Protein AF-0000000084951078 (afdb_homodimer)

Secondary structure (DSSP, 8-state):
-TTHHHHHHHHHHHHHHHHHHTT-------EEE-EEEE-HHHH---S---EEEE-TTS-EEEEEBTEEEEE-SS-EEEE--TT-PPB-EEEEETTEEEEEEBTEEEEEEEETTEEEEEESHHHHT-S-TT---B--EEEEETTEEEEE-SSEEEEE-SS-EEEEE-SS-EEEEEEETTEEEEEESSS-EEEEETTEEEE-GGGGGGTT--EEEEEEETTEEEEEESSS-EEEEETTEEEE--STHHHHHHHH-EEEEEEETTTEEEEEESSS-EEEEETTTTEEEEE-TTTT-S-S-EEEEEE-TT--EEEEESS-EEEE-TT-SEEEEE-SSSSS-BEEEEEE-SSEEEEEESSEEEEEETTEEEEEEEEES-EEEEEEETTEEEEEETTEEEEEETTEEEEEE--S---EEEE-SSSS-EEEEETTEEEEES-TT-TT-EEE--S--S-EEEEEEEETTEEEEEESSB-EEEEEE-TTS-EEEEEEHHHHTT-S--BT-EEEEETTEEEEEETTEEEEEETTTTEEEE-HHHHHHSTT-SEEEE-SSSEEEEEETTEEEEEEEETTEEEE----GGGTTTT--TT---EEEETTEEEEEEBTEEEEEE--------PPPEEEEEETTEEE-TTEEE-TT--EEEEEE-S--STTPPPEEEEETT--SPEE-STTEEEE-SPPSEEEEEEEEEE-SS-EEEEEEEEEEEPPPGGGSHHHHHHHHHHHHHHHHHHHHHHHHHHHHHHHHHHHHHHHHHHHHHHHHHHHHHHHHHHHHHHHHHHHHHHHHHHHHHHHHHHHHHHHHHHHHHHHHHH---HHHHHHHHHHHHHHHT-THHHHHHHHHHHHHHTHHHHHHHHHH-TT--HHHHHHHHHHHTT--HHHHHHHHT--HHHHHHHHHHHHHHTT--TTS-HHHHHHH-/--HHHHHHHHHHHHHHHHHHHTT-------EEE-EEEE-HHHH---S---EEEE-TTS-EEEEEBTEEEEE-SS-EEEE--TT-PPB-EEEEETTEEEEEEBTEEEEEEEETTEEEEEESHHHHT-S-TT---B--EEEEETTEEEEE-SSEEEEE-SS-EEEEE-SS-EEEEEEETTEEEEEESSS-EEEEETTEEEE-GGGGGGTT--EEEEEEETTEEEEEESSS-EEEEETTEEEE--STHHHHHHHH-EEEEEEETTTEEEEEESSS-EEEEETTTTEEEEE-TTTT-S-S-EEEEEE-TT--EEEEESS-EEEE-TT-SEEEEE-SSSSS-BEEEEEE-SSEEEEEESSEEEEEETTEEEEEEEEES-EEEEEEETTEEEEEETTEEEEEETTEEEEEE--S---EEEE-SSSS-EEEEETTEEEEES-TT-TT-EEE--S--S-EEEEEEEETTEEEEEESSB-EEEEEE-TTS-EEEEEEHHHHTT-S--BS-EEEEETTEEEEEETTEEEEEETTTTEEEE-HHHHHHSTT-SEEEE-SSSEEEEEETTEEEEEEEETTEEEE----GGGTTTT--TT---EEEETTEEEEEEBTEEEEEE--------PPPEEEEEETTEEE-TTEEE-TT--EEEEEE-S--STTPPPEEEEETT--SPEE-STTEEEE-SPPSEEEEEEEEEE-SS-EEEEEEEEEEEPPPGGGSHHHHHHHHHHHHHHHHHHHHHHHHHHHHHHHHHHHHHHHHHHHHHHHHHHHHHHHHHHHHHHHHHHHHHHHHHHHHHHHHHHHHHHHHHHHHHHHHHH--SHHHHHHHHHHHHHHHH-THHHHHHHHHHHHHHTHHHHHHHHHH-TT--HHHHHHHHHHHTT--HHHHHHHHT--HHHHHHHHHHHHHHTT--TTS-HHHHHHT-

Radius of gyration: 72.0 Å; Cα contacts (8 Å, |Δi|>4): 3798; chains: 2; bounding box: 103×241×131 Å

Organism: Flavobacterium frigoris (strain PS1) (NCBI:txid1086011)

InterPro domains:
  IPR015943 WD40/YVTN repeat-like-containing domain superfamily [G3DSA:2.130.10.10] (25-245)
  IPR015943 WD40/YVTN repeat-like-containing domain superfamily [G3DSA:2.130.10.10] (253-424)
  IPR016032 Signal transduction response regulator, C-terminal effector [SSF46894] (855-909)
  IPR036388 Winged helix-like DNA-binding domain superfamily [G3DSA:1.10.10.10] (855-920)

Nearest PDB structures (foldseek):
  6fg9-assembly1_A  TM=2.231E-01  e=1.744E-12  Mus musculus
  6fg9-assembly1_B  TM=1.990E-01  e=1.354E-12  Mus musculus
  6lqt-assembly1_A5  TM=3.957E-01  e=2.894E-05  Saccharomyces cerevisiae S288C
  7d5s-assembly1_A5  TM=4.089E-01  e=2.246E-05  Saccharomyces cerevisiae S288C
  6zqb-assembly1_UE  TM=2.862E-01  e=5.716E-06  Saccharomyces cerevisiae S288C

Foldseek 3Di:
DVVVVVVVVVVVVVVVVVVVVVPPVPPQQDWFFDKDWFFCVQQVAAFFWQEWDAEPLLWIWTQGFLWIWIGQLFHIDTDGDPVSFGWQEWDYDHQWIWTWGWQWIFIWHDDQNDIDTDTPCVVQVPDDPPDGWTFNYWDDAPQWIWTDTQFWIWIHNPNDTDIQGHPAGFQDWDQDPSWIWTQGQAQGIWTDDPSDTGHDPLGRVCGNWRWQDWDDDPQKIWTQTFQQFIWIDDPSHIDHDPQPCRVVSNVQGWHDWDAFPQQWIWTAGQAFAIWIARPVVRDIDGDAVQHNYVHRGFNYWDAGPLRWIWTTGSGTIMTGDPPAQKIWGFFPVCQQFFWLEWEADPFGIWTFHQQFIWDQGPSDIDHDPPGGGGWAYWDDQPQKIWTAAQQAIWIAHPNDIDGQGRAGAFHDKDAAQPDRKIWTFGQQQIKIQRHSVDSNPIDGADPGGHRWRDWYYLDPQWIWTDGQFFFIWIFGADPVNYTDDIDGQCVVQVPPQGTRKDWDDADRFIWIDGPQFIWGADPVVRHTDTDPLCCVPRGQWQDKADDDNFWIWTHHPNWIWIWGDDDSDIFTDTFDCVRAPPWDDGPSWDWYDDPQWIWITTGRTIMIGGVDDPDQDDFAKDKWKDWPRGTDDFAEEDEAQTKMKIFTRRSDNDRNDFWKWKDKDPDDDTHTQDSRIDMDGDDDFFKMKMWMWTDRRHDTDTRDMGIYGYDDDPCPDPVNVVVVVVVVVVVVVVVVVVVVVVVVVVVVVVVVVVVVVVVVVVVVVVVVVVVVVVVVVVVVVVVVVVVVVVVVVVVVVVVVVVVVLVVVLVVLVVPPPDDVVNVVVNVVSVVVSPPVPVVVVVVVVVLCVVCVVLLVVCCVLQVPADPLSSVLLSCLLVVADLVRCCVVSVHDSVVSVVSVVVSCVSNVPDPPDDSSVVSPVD/DVVVVVVVVVVVVVVVVVVVVVPPVPPQQDWFFDKDWFFCVQQVAAFFWQEWDAEPLLWIWTQGFLWIWIGQLFHIDTDGDPVSFGWQEWDYDHQWIWTWGWQWIFIWHDDQNDIDTDTPCVVQVPDDPPDGWTFNYWDDAPQWIWTDTQFWIWIHNPNDTDIQGHPAGFQDWDQDPSWIWTQGQAQGIWTDDPSDTGHDPLGRVCGNWRWQDWDDDPQKIWTQTFQQFIWIDDPSHIDHDPQPCRVVSNVQGWQDWDAFPQQWIWTAGQAFAIWIARPVVRDIDGDAVQHRYVHRGFNYWDAGPLRWIWTTGSTTIMTGDPPALKIWGFFPVCQQFFWLEWEADPFGIWTFHQQFIWDDGPSDIDHDPPGGGGWAYWDDQPQKIWTAAQQAIWIAHPNDIDGQGRAGAFHDKDAAQPARKIWTFGQQGIKIQRHSVDSNPIDGADPGGHRWRDWYYLDPQWIWTDGQFFFIWIFGADPVNYTDDIDGQCVVQVPPQGTRKDWDDADRFIWIDGPQFIWGADPVVRHTDTDPLCCVPRGQWQDKADDDNFWIWTHHPNWIWIWGDDPSDIFTDTFDCVRAPPWDDGPSWDWYDDPQWIWTTTGRTIMIGGVDDPDQDDFAKDKWKDWPRGTDDFAEEDEAQTKMKIFTRRSDNDRNDFWKWKDKDPDDDTHTQDSRIDMDGDDDFFKMKMWMWTDRRHDTHTRDMGIYGYDDDPCPDPVNVVVVVVVVVVVVVVVVVVVVVVVVVVVVVVVVVVVVVVVVVVVVVVVVVVVVVVVVVVVVVVVVVVVVVVVVVVVVVVVVVVVVLVVVLVVLVVPPPDDVVNVVVNVVSVVVVPPVPVVVVVVVVVLCVVCVVLLVVCCVVQVPADPLLSVLLSCLLVVHDLCRCCVVSVHDSVRSVVSVVVSCVSNVPDPPDDSSVVSPVD

pLDDT: mean 85.61, std 13.57, range [18.88, 98.62]

Structure (mmCIF, N/CA/C/O backbone):
data_AF-0000000084951078-model_v1
#
loop_
_entity.id
_entity.type
_entity.pdbx_description
1 polymer 'Histidine kinase'
#
loop_
_atom_site.group_PDB
_atom_site.id
_atom_site.type_symbol
_atom_site.label_atom_id
_atom_site.label_alt_id
_atom_site.label_comp_id
_atom_site.label_asym_id
_atom_site.label_entity_id
_atom_site.label_seq_id
_atom_site.pdbx_PDB_ins_code
_atom_site.Cartn_x
_atom_site.Cartn_y
_atom_site.Cartn_z
_atom_site.occupancy
_atom_site.B_iso_or_equiv
_atom_site.auth_seq_id
_atom_site.auth_comp_id
_atom_site.auth_asym_id
_atom_site.auth_atom_id
_atom_site.pdbx_PDB_model_num
ATOM 1 N N . MET A 1 1 ? -5.223 -61.75 -36.469 1 18.88 1 MET A N 1
ATOM 2 C CA . MET A 1 1 ? -5.234 -60.312 -36.719 1 18.88 1 MET A CA 1
ATOM 3 C C . MET A 1 1 ? -5.016 -59.531 -35.406 1 18.88 1 MET A C 1
ATOM 5 O O . MET A 1 1 ? -5.223 -58.312 -35.375 1 18.88 1 MET A O 1
ATOM 9 N N . LYS A 1 2 ? -4.504 -60.219 -34.406 1 28.03 2 LYS A N 1
ATOM 10 C CA . LYS A 1 2 ? -4.656 -59.875 -33 1 28.03 2 LYS A CA 1
ATOM 11 C C . LYS A 1 2 ? -3.5 -58.969 -32.531 1 28.03 2 LYS A C 1
ATOM 13 O O . LYS A 1 2 ? -3.545 -58.406 -31.438 1 28.03 2 LYS A O 1
ATOM 18 N N . THR A 1 3 ? -2.32 -58.969 -33.406 1 26.25 3 THR A N 1
ATOM 19 C CA . THR A 1 3 ? -1.092 -58.219 -33.156 1 26.25 3 THR A CA 1
ATOM 20 C C . THR A 1 3 ? -1.31 -56.719 -33.406 1 26.25 3 THR A C 1
ATOM 22 O O . THR A 1 3 ? -0.599 -55.906 -32.844 1 26.25 3 THR A O 1
ATOM 25 N N . LYS A 1 4 ? -2.211 -56.438 -34.5 1 37.88 4 LYS A N 1
ATOM 26 C CA . LYS A 1 4 ? -2.416 -55.062 -35 1 37.88 4 LYS A CA 1
ATOM 27 C C . LYS A 1 4 ? -3.242 -54.25 -34 1 37.88 4 LYS A C 1
ATOM 29 O O . LYS A 1 4 ? -3.275 -53.031 -34.062 1 37.88 4 LYS A O 1
ATOM 34 N N . LYS A 1 5 ? -4.043 -55 -33.281 1 44.34 5 LYS A N 1
ATOM 35 C CA . LYS A 1 5 ? -4.965 -54.312 -32.375 1 44.34 5 LYS A CA 1
ATOM 36 C C . LYS A 1 5 ? -4.242 -53.812 -31.125 1 44.34 5 LYS A C 1
ATOM 38 O O . LYS A 1 5 ? -4.684 -52.844 -30.5 1 44.34 5 LYS A O 1
ATOM 43 N N . LEU A 1 6 ? -3.109 -54.625 -30.797 1 39.19 6 LEU A N 1
ATOM 44 C CA . LEU A 1 6 ? -2.447 -54.281 -29.547 1 39.19 6 LEU A CA 1
ATOM 45 C C . LEU A 1 6 ? -1.555 -53.062 -29.719 1 39.19 6 LEU A C 1
ATOM 47 O O . LEU A 1 6 ? -1.467 -52.219 -28.828 1 39.19 6 LEU A O 1
ATOM 51 N N . LEU A 1 7 ? -0.936 -52.875 -30.984 1 47.84 7 LEU A N 1
ATOM 52 C CA . LEU A 1 7 ? -0.067 -51.719 -31.266 1 47.84 7 LEU A CA 1
ATOM 53 C C . LEU A 1 7 ? -0.88 -50.438 -31.406 1 47.84 7 LEU A C 1
ATOM 55 O O . LEU A 1 7 ? -0.426 -49.375 -31.016 1 47.84 7 LEU A O 1
ATOM 59 N N . ALA A 1 8 ? -2.135 -50.562 -31.969 1 53.97 8 ALA A N 1
ATOM 60 C CA . ALA A 1 8 ? -3.002 -49.375 -32.156 1 53.97 8 ALA A CA 1
ATOM 61 C C . ALA A 1 8 ? -3.504 -48.875 -30.797 1 53.97 8 ALA A C 1
ATOM 63 O O . ALA A 1 8 ? -3.633 -47.656 -30.609 1 53.97 8 ALA A O 1
ATOM 64 N N . LEU A 1 9 ? -3.646 -49.688 -29.766 1 50.69 9 LEU A N 1
ATOM 65 C CA . LEU A 1 9 ? -4.078 -49.25 -28.453 1 50.69 9 LEU A CA 1
ATOM 66 C C . LEU A 1 9 ? -2.936 -48.562 -27.703 1 50.69 9 LEU A C 1
ATOM 68 O O . LEU A 1 9 ? -3.152 -47.562 -27 1 50.69 9 LEU A O 1
ATOM 72 N N . LYS A 1 10 ? -1.678 -48.969 -28 1 53.03 10 LYS A N 1
ATOM 73 C CA . LYS A 1 10 ? -0.507 -48.375 -27.391 1 53.03 10 LYS A CA 1
ATOM 74 C C . LYS A 1 10 ? -0.274 -46.969 -27.922 1 53.03 10 LYS A C 1
ATOM 76 O O . LYS A 1 10 ? 0.024 -46.031 -27.172 1 53.03 10 LYS A O 1
ATOM 81 N N . ALA A 1 11 ? -0.562 -46.75 -29.188 1 57.31 11 ALA A N 1
ATOM 82 C CA . ALA A 1 11 ? -0.372 -45.406 -29.781 1 57.31 11 ALA A CA 1
ATOM 83 C C . ALA A 1 11 ? -1.436 -44.438 -29.281 1 57.31 11 ALA A C 1
ATOM 85 O O . ALA A 1 11 ? -1.136 -43.281 -29 1 57.31 11 ALA A O 1
ATOM 86 N N . LYS A 1 12 ? -2.654 -44.938 -29.062 1 56 12 LYS A N 1
ATOM 87 C CA . LYS A 1 12 ? -3.727 -44.062 -28.578 1 56 12 LYS A CA 1
ATOM 88 C C . LYS A 1 12 ? -3.512 -43.719 -27.109 1 56 12 LYS A C 1
ATOM 90 O O . LYS A 1 12 ? -3.748 -42.562 -26.719 1 56 12 LYS A O 1
ATOM 95 N N . THR A 1 13 ? -2.943 -44.594 -26.344 1 53.88 13 THR A N 1
ATOM 96 C CA . THR A 1 13 ? -2.682 -44.281 -24.938 1 53.88 13 THR A CA 1
ATOM 97 C C . THR A 1 13 ? -1.489 -43.344 -24.812 1 53.88 13 THR A C 1
ATOM 99 O O . THR A 1 13 ? -1.5 -42.406 -23.984 1 53.88 13 THR A O 1
ATOM 102 N N . ILE A 1 14 ? -0.434 -43.5 -25.703 1 53.66 14 ILE A N 1
ATOM 103 C CA . ILE A 1 14 ? 0.695 -42.594 -25.672 1 53.66 14 ILE A CA 1
ATOM 104 C C . ILE A 1 14 ? 0.245 -41.219 -26.141 1 53.66 14 ILE A C 1
ATOM 106 O O . ILE A 1 14 ? 0.619 -40.188 -25.547 1 53.66 14 ILE A O 1
ATOM 110 N N . SER A 1 15 ? -0.66 -41.156 -27.156 1 54.41 15 SER A N 1
ATOM 111 C CA . SER A 1 15 ? -1.176 -39.875 -27.609 1 54.41 15 SER A CA 1
ATOM 112 C C . SER A 1 15 ? -2.049 -39.219 -26.531 1 54.41 15 SER A C 1
ATOM 114 O O . SER A 1 15 ? -1.962 -38.031 -26.297 1 54.41 15 SER A O 1
ATOM 116 N N . LEU A 1 16 ? -2.861 -40.062 -25.844 1 50.06 16 LEU A N 1
ATOM 117 C CA . LEU A 1 16 ? -3.664 -39.5 -24.766 1 50.06 16 LEU A CA 1
ATOM 118 C C . LEU A 1 16 ? -2.777 -39.062 -23.594 1 50.06 16 LEU A C 1
ATOM 120 O O . LEU A 1 16 ? -3.018 -38.031 -22.984 1 50.06 16 LEU A O 1
ATOM 124 N N . LEU A 1 17 ? -1.758 -39.906 -23.328 1 47.53 17 LEU A N 1
ATOM 125 C CA . LEU A 1 17 ? -0.818 -39.5 -22.281 1 47.53 17 LEU A CA 1
ATOM 126 C C . LEU A 1 17 ? -0.07 -38.25 -22.688 1 47.53 17 LEU A C 1
ATOM 128 O O . LEU A 1 17 ? 0.151 -37.344 -21.859 1 47.53 17 LEU A O 1
ATOM 132 N N . PHE A 1 18 ? 0.298 -38.125 -23.969 1 47.78 18 PHE A N 1
ATOM 133 C CA . PHE A 1 18 ? 0.927 -36.906 -24.469 1 47.78 18 PHE A CA 1
ATOM 134 C C . PHE A 1 18 ? -0.027 -35.719 -24.375 1 47.78 18 PHE A C 1
ATOM 136 O O . PHE A 1 18 ? 0.384 -34.625 -24.031 1 47.78 18 PHE A O 1
ATOM 143 N N . PHE A 1 19 ? -1.312 -35.906 -24.641 1 45.47 19 PHE A N 1
ATOM 144 C CA . PHE A 1 19 ? -2.262 -34.812 -24.516 1 45.47 19 PHE A CA 1
ATOM 145 C C . PHE A 1 19 ? -2.459 -34.406 -23.062 1 45.47 19 PHE A C 1
ATOM 147 O O . PHE A 1 19 ? -2.662 -33.25 -22.75 1 45.47 19 PHE A O 1
ATOM 154 N N . TYR A 1 20 ? -2.471 -35.406 -22.172 1 43.81 20 TYR A N 1
ATOM 155 C CA . TYR A 1 20 ? -2.641 -35.062 -20.766 1 43.81 20 TYR A CA 1
ATOM 156 C C . TYR A 1 20 ? -1.415 -34.312 -20.219 1 43.81 20 TYR A C 1
ATOM 158 O O . TYR A 1 20 ? -1.535 -33.438 -19.375 1 43.81 20 TYR A O 1
ATOM 166 N N . ILE A 1 21 ? -0.197 -34.75 -20.641 1 42.47 21 ILE A N 1
ATOM 167 C CA . ILE A 1 21 ? 1.004 -34.062 -20.188 1 42.47 21 ILE A CA 1
ATOM 168 C C . ILE A 1 21 ? 0.991 -32.594 -20.703 1 42.47 21 ILE A C 1
ATOM 170 O O . ILE A 1 21 ? 1.452 -31.703 -20 1 42.47 21 ILE A O 1
ATOM 174 N N . LEU A 1 22 ? 0.481 -32.375 -21.828 1 39.78 22 LEU A N 1
ATOM 175 C CA . LEU A 1 22 ? 0.538 -31.016 -22.391 1 39.78 22 LEU A CA 1
ATOM 176 C C . LEU A 1 22 ? -0.373 -30.078 -21.609 1 39.78 22 LEU A C 1
ATOM 178 O O . LEU A 1 22 ? -0.331 -28.859 -21.812 1 39.78 22 LEU A O 1
ATOM 182 N N . SER A 1 23 ? -1.273 -30.656 -20.906 1 39.31 23 SER A N 1
ATOM 183 C CA . SER A 1 23 ? -2.123 -29.641 -20.297 1 39.31 23 SER A CA 1
ATOM 184 C C . SER A 1 23 ? -1.448 -29.016 -19.078 1 39.31 23 SER A C 1
ATOM 186 O O . SER A 1 23 ? -2.105 -28.719 -18.078 1 39.31 23 SER A O 1
ATOM 188 N N . LEU A 1 24 ? -0.205 -29.266 -18.938 1 40.47 24 LEU A N 1
ATOM 189 C CA . LEU A 1 24 ? 0.346 -28.406 -17.891 1 40.47 24 LEU A CA 1
ATOM 190 C C . LEU A 1 24 ? 0.03 -26.938 -18.188 1 40.47 24 LEU A C 1
ATOM 192 O O . LEU A 1 24 ? 0.412 -26.406 -19.234 1 40.47 24 LEU A O 1
ATOM 196 N N . GLN A 1 25 ? -1.061 -26.562 -17.719 1 40.69 25 GLN A N 1
ATOM 197 C CA . GLN A 1 25 ? -1.422 -25.156 -17.75 1 40.69 25 GLN A CA 1
ATOM 198 C C . GLN A 1 25 ? -0.256 -24.281 -17.297 1 40.69 25 GLN A C 1
ATOM 200 O O . GLN A 1 25 ? 0.07 -24.25 -16.094 1 40.69 25 GLN A O 1
ATOM 205 N N . LEU A 1 26 ? 0.753 -24.281 -18.062 1 43.91 26 LEU A N 1
ATOM 206 C CA . LEU A 1 26 ? 1.774 -23.266 -17.828 1 43.91 26 LEU A CA 1
ATOM 207 C C . LEU A 1 26 ? 1.143 -21.891 -17.641 1 43.91 26 LEU A C 1
ATOM 209 O O . LEU A 1 26 ? 0.234 -21.516 -18.375 1 43.91 26 LEU A O 1
ATOM 213 N N . TYR A 1 27 ? 1.129 -21.453 -16.469 1 48.62 27 TYR A N 1
ATOM 214 C CA . TYR A 1 27 ? 0.761 -20.094 -16.094 1 48.62 27 TYR A CA 1
ATOM 215 C C . TYR A 1 27 ? 1.388 -19.078 -17.031 1 48.62 27 TYR A C 1
ATOM 217 O O . TYR A 1 27 ? 2.613 -18.969 -17.109 1 48.62 27 TYR A O 1
ATOM 225 N N . ALA A 1 28 ? 0.775 -18.938 -18.125 1 52.72 28 ALA A N 1
ATOM 226 C CA . ALA A 1 28 ? 1.251 -18.031 -19.172 1 52.72 28 ALA A CA 1
ATOM 227 C C . ALA A 1 28 ? 1.24 -16.578 -18.703 1 52.72 28 ALA A C 1
ATOM 229 O O . ALA A 1 28 ? 0.214 -16.078 -18.234 1 52.72 28 ALA A O 1
ATOM 230 N N . GLN A 1 29 ? 2.357 -16.062 -18.375 1 64.31 29 GLN A N 1
ATOM 231 C CA . GLN A 1 29 ? 2.557 -14.633 -18.219 1 64.31 29 GLN A CA 1
ATOM 232 C C . GLN A 1 29 ? 2.32 -13.906 -19.547 1 64.31 29 GLN A C 1
ATOM 234 O O . GLN A 1 29 ? 2.719 -14.398 -20.609 1 64.31 29 GLN A O 1
ATOM 239 N N . ASP A 1 30 ? 1.254 -12.984 -19.609 1 78.44 30 ASP A N 1
ATOM 240 C CA . ASP A 1 30 ? 0.895 -12.281 -20.844 1 78.44 30 ASP A CA 1
ATOM 241 C C . ASP A 1 30 ? 1.052 -10.773 -20.672 1 78.44 30 ASP A C 1
ATOM 243 O O . ASP A 1 30 ? 1.179 -10.273 -19.547 1 78.44 30 ASP A O 1
ATOM 247 N N . LEU A 1 31 ? 1.32 -10.203 -21.797 1 87.69 31 LEU A N 1
ATOM 248 C CA . LEU A 1 31 ? 1.188 -8.75 -21.828 1 87.69 31 LEU A CA 1
ATOM 249 C C . LEU A 1 31 ? -0.26 -8.328 -21.609 1 87.69 31 LEU A C 1
ATOM 251 O O . LEU A 1 31 ? -1.145 -8.672 -22.391 1 87.69 31 LEU A O 1
ATOM 255 N N . LEU A 1 32 ? -0.507 -7.656 -20.547 1 93.75 32 LEU A N 1
ATOM 256 C CA . LEU A 1 32 ? -1.87 -7.359 -20.125 1 93.75 32 LEU A CA 1
ATOM 257 C C . LEU A 1 32 ? -2.066 -5.855 -19.938 1 93.75 32 LEU A C 1
ATOM 259 O O . LEU A 1 32 ? -1.096 -5.117 -19.75 1 93.75 32 LEU A O 1
ATOM 263 N N . PRO A 1 33 ? -3.367 -5.43 -20.016 1 94.12 33 PRO A N 1
ATOM 264 C CA . PRO A 1 33 ? -3.639 -4.043 -19.625 1 94.12 33 PRO A CA 1
ATOM 265 C C . PRO A 1 33 ? -3.359 -3.781 -18.156 1 94.12 33 PRO A C 1
ATOM 267 O O . PRO A 1 33 ? -3.275 -4.723 -17.359 1 94.12 33 PRO A O 1
ATOM 270 N N . PHE A 1 34 ? -3.188 -2.527 -17.891 1 94.56 34 PHE A N 1
ATOM 271 C CA . PHE A 1 34 ? -2.904 -2.178 -16.5 1 94.56 34 PHE A CA 1
ATOM 272 C C . PHE A 1 34 ? -4.125 -2.42 -15.617 1 94.56 34 PHE A C 1
ATOM 274 O O . PHE A 1 34 ? -5.246 -2.064 -15.992 1 94.56 34 PHE A O 1
ATOM 281 N N . VAL A 1 35 ? -3.936 -3.076 -14.492 1 96.5 35 VAL A N 1
ATOM 282 C CA . VAL A 1 35 ? -4.988 -3.357 -13.523 1 96.5 35 VAL A CA 1
ATOM 283 C C . VAL A 1 35 ? -4.672 -2.668 -12.203 1 96.5 35 VAL A C 1
ATOM 285 O O . VAL A 1 35 ? -3.607 -2.893 -11.617 1 96.5 35 VAL A O 1
ATOM 288 N N . GLU A 1 36 ? -5.516 -1.796 -11.805 1 96.06 36 GLU A N 1
ATOM 289 C CA . GLU A 1 36 ? -5.422 -1.179 -10.484 1 96.06 36 GLU A CA 1
ATOM 290 C C . GLU A 1 36 ? -6.352 -1.864 -9.484 1 96.06 36 GLU A C 1
ATOM 292 O O . GLU A 1 36 ? -7.57 -1.874 -9.672 1 96.06 36 GLU A O 1
ATOM 297 N N . ASN A 1 37 ? -5.785 -2.434 -8.461 1 96.62 37 ASN A N 1
ATOM 298 C CA . ASN A 1 37 ? -6.559 -3.146 -7.449 1 96.62 37 ASN A CA 1
ATOM 299 C C . ASN A 1 37 ? -6.805 -2.279 -6.219 1 96.62 37 ASN A C 1
ATOM 301 O O . ASN A 1 37 ? -5.906 -1.569 -5.766 1 96.62 37 ASN A O 1
ATOM 305 N N . TYR A 1 38 ? -7.988 -2.246 -5.738 1 96.94 38 TYR A N 1
ATOM 306 C CA . TYR A 1 38 ? -8.359 -1.607 -4.484 1 96.94 38 TYR A CA 1
ATOM 307 C C . TYR A 1 38 ? -8.812 -2.643 -3.457 1 96.94 38 TYR A C 1
ATOM 309 O O . TYR A 1 38 ? -9.805 -3.34 -3.666 1 96.94 38 TYR A O 1
ATOM 317 N N . SER A 1 39 ? -8.125 -2.717 -2.396 1 94.69 39 SER A N 1
ATOM 318 C CA . SER A 1 39 ? -8.445 -3.676 -1.345 1 94.69 39 SER A CA 1
ATOM 319 C C . SER A 1 39 ? -9.391 -3.064 -0.31 1 94.69 39 SER A C 1
ATOM 321 O O . SER A 1 39 ? -9.68 -1.868 -0.362 1 94.69 39 SER A O 1
ATOM 323 N N . LYS A 1 40 ? -9.789 -3.848 0.66 1 94.31 40 LYS A N 1
ATOM 324 C CA . LYS A 1 40 ? -10.664 -3.408 1.744 1 94.31 40 LYS A CA 1
ATOM 325 C C . LYS A 1 40 ? -9.953 -2.416 2.656 1 94.31 40 LYS A C 1
ATOM 327 O O . LYS A 1 40 ? -10.602 -1.636 3.359 1 94.31 40 LYS A O 1
ATOM 332 N N . SER A 1 41 ? -8.664 -2.441 2.627 1 90.5 41 SER A N 1
ATOM 333 C CA . SER A 1 41 ? -7.906 -1.468 3.408 1 90.5 41 SER A CA 1
ATOM 334 C C . SER A 1 41 ? -7.98 -0.079 2.783 1 90.5 41 SER A C 1
ATOM 336 O O . SER A 1 41 ? -7.863 0.929 3.482 1 90.5 41 SER A O 1
ATOM 338 N N . ASN A 1 42 ? -8.203 -0.067 1.465 1 93.31 42 ASN A N 1
ATOM 339 C CA . ASN A 1 42 ? -8.328 1.206 0.763 1 93.31 42 ASN A CA 1
ATOM 340 C C . ASN A 1 42 ? -9.695 1.849 1.018 1 93.31 42 ASN A C 1
ATOM 342 O O . ASN A 1 42 ? -9.766 2.973 1.516 1 93.31 42 ASN A O 1
ATOM 346 N N . TYR A 1 43 ? -10.758 1.053 0.728 1 95.44 43 TYR A N 1
ATOM 347 C CA . TYR A 1 43 ? -12.086 1.645 0.832 1 95.44 43 TYR A CA 1
ATOM 348 C C . TYR A 1 43 ? -12.711 1.351 2.191 1 95.44 43 TYR A C 1
ATOM 350 O O . TYR A 1 43 ? -13.734 1.936 2.551 1 95.44 43 TYR A O 1
ATOM 358 N N . GLN A 1 44 ? -12.117 0.569 3.037 1 92.5 44 GLN A N 1
ATOM 359 C CA . GLN A 1 44 ? -12.57 0.26 4.391 1 92.5 44 GLN A CA 1
ATOM 360 C C . GLN A 1 44 ? -14 -0.273 4.387 1 92.5 44 GLN A C 1
ATOM 362 O O . GLN A 1 44 ? -14.844 0.2 5.148 1 92.5 44 GLN A O 1
ATOM 367 N N . GLY A 1 45 ? -14.25 -1.149 3.541 1 94.19 45 GLY A N 1
ATOM 368 C CA . GLY A 1 45 ? -15.578 -1.729 3.406 1 94.19 45 GLY A CA 1
ATOM 369 C C . GLY A 1 45 ? -15.594 -3.229 3.631 1 94.19 45 GLY A C 1
ATOM 370 O O . GLY A 1 45 ? -14.82 -3.754 4.434 1 94.19 45 GLY A O 1
ATOM 371 N N . ASP A 1 46 ? -16.594 -3.838 3.02 1 94.44 46 ASP A N 1
ATOM 372 C CA . ASP A 1 46 ? -16.812 -5.266 3.223 1 94.44 46 ASP A CA 1
ATOM 373 C C . ASP A 1 46 ? -16.391 -6.07 1.996 1 94.44 46 ASP A C 1
ATOM 375 O O . ASP A 1 46 ? -15.891 -5.508 1.023 1 94.44 46 ASP A O 1
ATOM 379 N N . ASN A 1 47 ? -16.578 -7.383 2.191 1 94.25 47 ASN A N 1
ATOM 380 C CA . ASN A 1 47 ? -16.453 -8.273 1.045 1 94.25 47 ASN A CA 1
ATOM 381 C C . ASN A 1 47 ? -17.609 -8.117 0.075 1 94.25 47 ASN A C 1
ATOM 383 O O . ASN A 1 47 ? -18.656 -7.562 0.433 1 94.25 47 ASN A O 1
ATOM 387 N N . GLN A 1 48 ? -17.344 -8.508 -1.093 1 96.19 48 GLN A N 1
ATOM 388 C CA . GLN A 1 48 ? -18.359 -8.695 -2.133 1 96.19 48 GLN A CA 1
ATOM 389 C C . GLN A 1 48 ? -18.875 -7.355 -2.652 1 96.19 48 GLN A C 1
ATOM 391 O O . GLN A 1 48 ? -19.484 -6.59 -1.91 1 96.19 48 GLN A O 1
ATOM 396 N N . ILE A 1 49 ? -18.625 -7.086 -3.814 1 98.06 49 ILE A N 1
ATOM 397 C CA . ILE A 1 49 ? -19.141 -5.949 -4.566 1 98.06 49 ILE A CA 1
ATOM 398 C C . ILE A 1 49 ? -20.203 -6.422 -5.559 1 98.06 49 ILE A C 1
ATOM 400 O O . ILE A 1 49 ? -19.859 -6.906 -6.645 1 98.06 49 ILE A O 1
ATOM 404 N N . TRP A 1 50 ? -21.406 -6.152 -5.281 1 97.81 50 TRP A N 1
ATOM 405 C CA . TRP A 1 50 ? -22.5 -6.777 -6.008 1 97.81 50 TRP A CA 1
ATOM 406 C C . TRP A 1 50 ? -22.844 -5.98 -7.262 1 97.81 50 TRP A C 1
ATOM 408 O O . TRP A 1 50 ? -23.453 -6.516 -8.195 1 97.81 50 TRP A O 1
ATOM 418 N N . ASN A 1 51 ? -22.547 -4.754 -7.211 1 98.38 51 ASN A N 1
ATOM 419 C CA . ASN A 1 51 ? -22.906 -3.898 -8.344 1 98.38 51 ASN A CA 1
ATOM 420 C C . ASN A 1 51 ? -21.969 -2.689 -8.438 1 98.38 51 ASN A C 1
ATOM 422 O O . ASN A 1 51 ? -21.406 -2.252 -7.43 1 98.38 51 ASN A O 1
ATOM 426 N N . VAL A 1 52 ? -21.766 -2.215 -9.664 1 98.12 52 VAL A N 1
ATOM 427 C CA . VAL A 1 52 ? -20.922 -1.063 -9.938 1 98.12 52 VAL A CA 1
ATOM 428 C C . VAL A 1 52 ? -21.594 -0.138 -10.945 1 98.12 52 VAL A C 1
ATOM 430 O O . VAL A 1 52 ? -22.203 -0.602 -11.914 1 98.12 52 VAL A O 1
ATOM 433 N N . ALA A 1 53 ? -21.578 1.159 -10.68 1 97.62 53 ALA A N 1
ATOM 434 C CA . ALA A 1 53 ? -22.141 2.148 -11.602 1 97.62 53 ALA A CA 1
ATOM 435 C C . ALA A 1 53 ? -21.406 3.486 -11.477 1 97.62 53 ALA A C 1
ATOM 437 O O . ALA A 1 53 ? -20.812 3.777 -10.438 1 97.62 53 ALA A O 1
ATOM 438 N N . GLN A 1 54 ? -21.391 4.23 -12.508 1 97.38 54 GLN A N 1
ATOM 439 C CA . GLN A 1 54 ? -20.844 5.578 -12.469 1 97.38 54 GLN A CA 1
ATOM 440 C C . GLN A 1 54 ? -21.938 6.629 -12.484 1 97.38 54 GLN A C 1
ATOM 442 O O . GLN A 1 54 ? -22.875 6.543 -13.289 1 97.38 54 GLN A O 1
ATOM 447 N N . GLY A 1 55 ? -21.797 7.555 -11.625 1 96.19 55 GLY A N 1
ATOM 448 C CA . GLY A 1 55 ? -22.781 8.625 -11.562 1 96.19 55 GLY A CA 1
ATOM 449 C C . GLY A 1 55 ? -22.531 9.727 -12.578 1 96.19 55 GLY A C 1
ATOM 450 O O . GLY A 1 55 ? -21.5 9.75 -13.227 1 96.19 55 GLY A O 1
ATOM 451 N N . ASN A 1 56 ? -23.594 10.633 -12.633 1 93.56 56 ASN A N 1
ATOM 452 C CA . ASN A 1 56 ? -23.438 11.797 -13.492 1 93.56 56 ASN A CA 1
ATOM 453 C C . ASN A 1 56 ? -22.406 12.773 -12.93 1 93.56 56 ASN A C 1
ATOM 455 O O . ASN A 1 56 ? -21.922 13.656 -13.641 1 93.56 56 ASN A O 1
ATOM 459 N N . ASP A 1 57 ? -22.109 12.633 -11.695 1 91.94 57 ASP A N 1
ATOM 460 C CA . ASP A 1 57 ? -21.062 13.43 -11.062 1 91.94 57 ASP A CA 1
ATOM 461 C C . ASP A 1 57 ? -19.688 12.836 -11.328 1 91.94 57 ASP A C 1
ATOM 463 O O . ASP A 1 57 ? -18.688 13.242 -10.719 1 91.94 57 ASP A O 1
ATOM 467 N N . ASP A 1 58 ? -19.547 11.859 -12.156 1 93.19 58 ASP A N 1
ATOM 468 C CA . ASP A 1 58 ? -18.328 11.195 -12.609 1 93.19 58 ASP A CA 1
ATOM 469 C C . ASP A 1 58 ? -17.734 10.32 -11.508 1 93.19 58 ASP A C 1
ATOM 471 O O . ASP A 1 58 ? -16.641 9.789 -11.648 1 93.19 58 ASP A O 1
ATOM 475 N N . ALA A 1 59 ? -18.422 10.188 -10.359 1 96.62 59 ALA A N 1
ATOM 476 C CA . ALA A 1 59 ? -17.953 9.312 -9.297 1 96.62 59 ALA A CA 1
ATOM 477 C C . ALA A 1 59 ? -18.391 7.871 -9.539 1 96.62 59 ALA A C 1
ATOM 479 O O . ALA A 1 59 ? -19.375 7.629 -10.242 1 96.62 59 ALA A O 1
ATOM 480 N N . MET A 1 60 ? -17.641 6.977 -9.047 1 98.06 60 MET A N 1
ATOM 481 C CA . MET A 1 60 ? -18 5.562 -9.109 1 98.06 60 MET A CA 1
ATOM 482 C C . MET A 1 60 ? -18.719 5.125 -7.836 1 98.06 60 MET A C 1
ATOM 484 O O . MET A 1 60 ? -18.328 5.52 -6.734 1 98.06 60 MET A O 1
ATOM 488 N N . TYR A 1 61 ? -19.75 4.387 -8.008 1 98.5 61 TYR A N 1
ATOM 489 C CA . TYR A 1 61 ? -20.547 3.867 -6.895 1 98.5 61 TYR A CA 1
ATOM 490 C C . TYR A 1 61 ? -20.516 2.344 -6.875 1 98.5 61 TYR A C 1
ATOM 492 O O . TYR A 1 61 ? -20.547 1.702 -7.926 1 98.5 61 TYR A O 1
ATOM 500 N N . PHE A 1 62 ? -20.469 1.753 -5.664 1 98.62 62 PHE A N 1
ATOM 501 C CA . PHE A 1 62 ? -20.375 0.306 -5.508 1 98.62 62 PHE A CA 1
ATOM 502 C C . PHE A 1 62 ? -21.344 -0.185 -4.43 1 98.62 62 PHE A C 1
ATOM 504 O O . PHE A 1 62 ? -21.453 0.429 -3.369 1 98.62 62 PHE A O 1
ATOM 511 N N . ALA A 1 63 ? -22.078 -1.213 -4.727 1 98.62 63 ALA A N 1
ATOM 512 C CA . ALA A 1 63 ? -22.828 -1.929 -3.707 1 98.62 63 ALA A CA 1
ATOM 513 C C . ALA A 1 63 ? -21.953 -2.936 -2.971 1 98.62 63 ALA A C 1
ATOM 515 O O . ALA A 1 63 ? -21.688 -4.027 -3.48 1 98.62 63 ALA A O 1
ATOM 516 N N . ASN A 1 64 ? -21.547 -2.58 -1.821 1 97.56 64 ASN A N 1
ATOM 517 C CA . ASN A 1 64 ? -20.562 -3.363 -1.067 1 97.56 64 ASN A CA 1
ATOM 518 C C . ASN A 1 64 ? -21.172 -3.922 0.218 1 97.56 64 ASN A C 1
ATOM 520 O O . ASN A 1 64 ? -20.812 -3.49 1.315 1 97.56 64 ASN A O 1
ATOM 524 N N . ASN A 1 65 ? -21.984 -4.859 0.025 1 95 65 ASN A N 1
ATOM 525 C CA . ASN A 1 65 ? -22.625 -5.52 1.159 1 95 65 ASN A CA 1
ATOM 526 C C . ASN A 1 65 ? -23.328 -4.52 2.07 1 95 65 ASN A C 1
ATOM 528 O O . ASN A 1 65 ? -24.234 -3.799 1.632 1 95 65 ASN A O 1
ATOM 532 N N . HIS A 1 66 ? -22.781 -4.152 3.223 1 93.56 66 HIS A N 1
ATOM 533 C CA . HIS A 1 66 ? -23.484 -3.275 4.152 1 93.56 66 HIS A CA 1
ATOM 534 C C . HIS A 1 66 ? -23.25 -1.809 3.811 1 93.56 66 HIS A C 1
ATOM 536 O O . HIS A 1 66 ? -23.812 -0.919 4.445 1 93.56 66 HIS A O 1
ATOM 542 N N . TYR A 1 67 ? -22.469 -1.632 2.768 1 96.62 67 TYR A N 1
ATOM 543 C CA . TYR A 1 67 ? -22.094 -0.244 2.523 1 96.62 67 TYR A CA 1
ATOM 544 C C . TYR A 1 67 ? -22.344 0.139 1.068 1 96.62 67 TYR A C 1
ATOM 546 O O . TYR A 1 67 ? -22.297 -0.715 0.179 1 96.62 67 TYR A O 1
ATOM 554 N N . LEU A 1 68 ? -22.703 1.364 0.895 1 98.25 68 LEU A N 1
ATOM 555 C CA . LEU A 1 68 ? -22.578 2.045 -0.389 1 98.25 68 LEU A CA 1
ATOM 556 C C . LEU A 1 68 ? -21.25 2.803 -0.472 1 98.25 68 LEU A C 1
ATOM 558 O O . LEU A 1 68 ? -20.984 3.697 0.335 1 98.25 68 LEU A O 1
ATOM 562 N N . LEU A 1 69 ? -20.453 2.391 -1.395 1 98.31 69 LEU A N 1
ATOM 563 C CA . LEU A 1 69 ? -19.172 3.057 -1.562 1 98.31 69 LEU A CA 1
ATOM 564 C C . LEU A 1 69 ? -19.234 4.082 -2.691 1 98.31 69 LEU A C 1
ATOM 566 O O . LEU A 1 69 ? -19.875 3.842 -3.717 1 98.31 69 LEU A O 1
ATOM 570 N N . ARG A 1 70 ? -18.625 5.137 -2.471 1 98.12 70 ARG A N 1
ATOM 571 C CA . ARG A 1 70 ? -18.453 6.184 -3.477 1 98.12 70 ARG A CA 1
ATOM 572 C C . ARG A 1 70 ? -16.984 6.57 -3.629 1 98.12 70 ARG A C 1
ATOM 574 O O . ARG A 1 70 ? -16.297 6.809 -2.637 1 98.12 70 ARG A O 1
ATOM 581 N N . TYR A 1 71 ? -16.531 6.582 -4.863 1 97.44 71 TYR A N 1
ATOM 582 C CA . TYR A 1 71 ? -15.148 6.953 -5.152 1 97.44 71 TYR A CA 1
ATOM 583 C C . TYR A 1 71 ? -15.086 8.016 -6.242 1 97.44 71 TYR A C 1
ATOM 585 O O . TYR A 1 71 ? -15.555 7.797 -7.363 1 97.44 71 TYR A O 1
ATOM 593 N N . ASN A 1 72 ? -14.523 9.156 -5.957 1 95.19 72 ASN A N 1
ATOM 594 C CA . ASN A 1 72 ? -14.453 10.25 -6.926 1 95.19 72 ASN A CA 1
ATOM 595 C C . ASN A 1 72 ? -13.047 10.43 -7.473 1 95.19 72 ASN A C 1
ATOM 597 O O . ASN A 1 72 ? -12.656 11.539 -7.855 1 95.19 72 ASN A O 1
ATOM 601 N N . SER A 1 73 ? -12.188 9.414 -7.398 1 93.5 73 SER A N 1
ATOM 602 C CA . SER A 1 73 ? -10.812 9.375 -7.895 1 93.5 73 SER A CA 1
ATOM 603 C C . SER A 1 73 ? -9.844 9.953 -6.871 1 93.5 73 SER A C 1
ATOM 605 O O . SER A 1 73 ? -8.625 9.852 -7.043 1 93.5 73 SER A O 1
ATOM 607 N N . VAL A 1 74 ? -10.32 10.555 -5.812 1 94.31 74 VAL A N 1
ATOM 608 C CA . VAL A 1 74 ? -9.461 11.172 -4.809 1 94.31 74 VAL A CA 1
ATOM 609 C C . VAL A 1 74 ? -9.703 10.516 -3.451 1 94.31 74 VAL A C 1
ATOM 611 O O . VAL A 1 74 ? -8.758 10.109 -2.771 1 94.31 74 VAL A O 1
ATOM 614 N N . LYS A 1 75 ? -10.961 10.391 -3.16 1 93.75 75 LYS A N 1
ATOM 615 C CA . LYS A 1 75 ? -11.312 9.898 -1.83 1 93.75 75 LYS A CA 1
ATOM 616 C C . LYS A 1 75 ? -12.414 8.844 -1.905 1 93.75 75 LYS A C 1
ATOM 618 O O . LYS A 1 75 ? -13.305 8.93 -2.756 1 93.75 75 LYS A O 1
ATOM 623 N N . TRP A 1 76 ? -12.305 7.797 -0.988 1 96.25 76 TRP A N 1
ATOM 624 C CA . TRP A 1 76 ? -13.352 6.801 -0.788 1 96.25 76 TRP A CA 1
ATOM 625 C C . TRP A 1 76 ? -14.312 7.23 0.316 1 96.25 76 TRP A C 1
ATOM 627 O O . TRP A 1 76 ? -13.883 7.746 1.352 1 96.25 76 TRP A O 1
ATOM 637 N N . GLU A 1 77 ? -15.555 7.18 0.024 1 96.5 77 GLU A N 1
ATOM 638 C CA . GLU A 1 77 ? -16.609 7.426 1.003 1 96.5 77 GLU A CA 1
ATOM 639 C C . GLU A 1 77 ? -17.469 6.184 1.216 1 96.5 77 GLU A C 1
ATOM 641 O O . GLU A 1 77 ? -17.672 5.398 0.288 1 96.5 77 GLU A O 1
ATOM 646 N N . LYS A 1 78 ? -17.984 5.984 2.395 1 95.81 78 LYS A N 1
ATOM 647 C CA . LYS A 1 78 ? -18.828 4.836 2.738 1 95.81 78 LYS A CA 1
ATOM 648 C C . LYS A 1 78 ? -20.109 5.273 3.428 1 95.81 78 LYS A C 1
ATOM 650 O O . LYS A 1 78 ? -20.078 6.148 4.297 1 95.81 78 LYS A O 1
ATOM 655 N N . TYR A 1 79 ? -21.141 4.746 3.02 1 96.94 79 TYR A N 1
ATOM 656 C CA . TYR A 1 79 ? -22.453 5.016 3.588 1 96.94 79 TYR A CA 1
ATOM 657 C C . TYR A 1 79 ? -23.203 3.717 3.873 1 96.94 79 TYR A C 1
ATOM 659 O O . TYR A 1 79 ? -22.859 2.662 3.334 1 96.94 79 TYR A O 1
ATOM 667 N N . MET A 1 80 ? -24.203 3.873 4.762 1 94.88 80 MET A N 1
ATOM 668 C CA . MET A 1 80 ? -25 2.699 5.105 1 94.88 80 MET A CA 1
ATOM 669 C C . MET A 1 80 ? -26.484 3.035 5.102 1 94.88 80 MET A C 1
ATOM 671 O O . MET A 1 80 ? -26.859 4.199 5.238 1 94.88 80 MET A O 1
ATOM 675 N N . LEU A 1 81 ? -27.25 2.033 4.867 1 94.25 81 LEU A N 1
ATOM 676 C CA . LEU A 1 81 ? -28.688 2.182 5.031 1 94.25 81 LEU A CA 1
ATOM 677 C C . LEU A 1 81 ? -29.062 2.305 6.504 1 94.25 81 LEU A C 1
ATOM 679 O O . LEU A 1 81 ? -28.297 1.892 7.379 1 94.25 81 LEU A O 1
ATOM 683 N N . PRO A 1 82 ? -30.141 2.908 6.801 1 85.88 82 PRO A N 1
ATOM 684 C CA . PRO A 1 82 ? -30.547 3.088 8.203 1 85.88 82 PRO A CA 1
ATOM 685 C C . PRO A 1 82 ? -30.562 1.775 8.984 1 85.88 82 PRO A C 1
ATOM 687 O O . PRO A 1 82 ? -30.141 1.738 10.141 1 85.88 82 PRO A O 1
ATOM 690 N N . ASP A 1 83 ? -30.953 0.67 8.305 1 83.12 83 ASP A N 1
ATOM 691 C CA . ASP A 1 83 ? -31.031 -0.621 8.984 1 83.12 83 ASP A CA 1
ATOM 692 C C . ASP A 1 83 ? -29.781 -1.459 8.727 1 83.12 83 ASP A C 1
ATOM 694 O O . ASP A 1 83 ? -29.719 -2.621 9.125 1 83.12 83 ASP A O 1
ATOM 698 N N . LYS A 1 84 ? -28.844 -0.946 8.109 1 84.19 84 LYS A N 1
ATOM 699 C CA . LYS A 1 84 ? -27.562 -1.58 7.805 1 84.19 84 LYS A CA 1
ATOM 700 C C . LYS A 1 84 ? -27.766 -2.926 7.117 1 84.19 84 LYS A C 1
ATOM 702 O O . LYS A 1 84 ? -27.094 -3.906 7.445 1 84.19 84 LYS A O 1
ATOM 707 N N . THR A 1 85 ? -28.766 -2.941 6.246 1 90.44 85 THR A N 1
ATOM 708 C CA . THR A 1 85 ? -29 -4.137 5.449 1 90.44 85 THR A CA 1
ATOM 709 C C . THR A 1 85 ? -28.062 -4.176 4.242 1 90.44 85 THR A C 1
ATOM 711 O O . THR A 1 85 ? -27.438 -3.176 3.91 1 90.44 85 THR A O 1
ATOM 714 N N . ILE A 1 86 ? -27.969 -5.332 3.629 1 93.88 86 ILE A N 1
ATOM 715 C CA . ILE A 1 86 ? -27.031 -5.559 2.521 1 93.88 86 ILE A CA 1
ATOM 716 C C . ILE A 1 86 ? -27.562 -4.871 1.263 1 93.88 86 ILE A C 1
ATOM 718 O O . ILE A 1 86 ? -28.734 -5.016 0.916 1 93.88 86 ILE A O 1
ATOM 722 N N . ILE A 1 87 ? -26.75 -4.078 0.665 1 97.31 87 ILE A N 1
ATOM 723 C CA . ILE A 1 87 ? -27.078 -3.451 -0.613 1 97.31 87 ILE A CA 1
ATOM 724 C C . ILE A 1 87 ? -26.625 -4.359 -1.758 1 97.31 87 ILE A C 1
ATOM 726 O O . ILE A 1 87 ? -25.438 -4.578 -1.953 1 97.31 87 ILE A O 1
ATOM 730 N N . ARG A 1 88 ? -27.547 -4.805 -2.535 1 97 88 ARG A N 1
ATOM 731 C CA . ARG A 1 88 ? -27.25 -5.793 -3.566 1 97 88 ARG A CA 1
ATOM 732 C C . ARG A 1 88 ? -27.188 -5.141 -4.941 1 97 88 ARG A C 1
ATOM 734 O O . ARG A 1 88 ? -26.5 -5.645 -5.836 1 97 88 ARG A O 1
ATOM 741 N N . SER A 1 89 ? -27.938 -4.086 -5.098 1 98.12 89 SER A N 1
ATOM 742 C CA . SER A 1 89 ? -28.031 -3.494 -6.43 1 98.12 89 SER A CA 1
ATOM 743 C C . SER A 1 89 ? -28.078 -1.972 -6.352 1 98.12 89 SER A C 1
ATOM 745 O O . SER A 1 89 ? -28.594 -1.41 -5.383 1 98.12 89 SER A O 1
ATOM 747 N N . ILE A 1 90 ? -27.516 -1.404 -7.395 1 98.31 90 ILE A N 1
ATOM 748 C CA . ILE A 1 90 ? -27.578 0.048 -7.52 1 98.31 90 ILE A CA 1
ATOM 749 C C . ILE A 1 90 ? -27.781 0.432 -8.984 1 98.31 90 ILE A C 1
ATOM 751 O O . ILE A 1 90 ? -27.406 -0.319 -9.883 1 98.31 90 ILE A O 1
ATOM 755 N N . MET A 1 91 ? -28.406 1.566 -9.203 1 98 91 MET A N 1
ATOM 756 C CA . MET A 1 91 ? -28.625 2.119 -10.539 1 98 91 MET A CA 1
ATOM 757 C C . MET A 1 91 ? -28.688 3.641 -10.5 1 98 91 MET A C 1
ATOM 759 O O . MET A 1 91 ? -29.312 4.215 -9.602 1 98 91 MET A O 1
ATOM 763 N N . VAL A 1 92 ? -28.031 4.223 -11.453 1 97.44 92 VAL A N 1
ATOM 764 C CA . VAL A 1 92 ? -28.016 5.68 -11.516 1 97.44 92 VAL A CA 1
ATOM 765 C C . VAL A 1 92 ? -29.062 6.168 -12.516 1 97.44 92 VAL A C 1
ATOM 767 O O . VAL A 1 92 ? -29.172 5.625 -13.617 1 97.44 92 VAL A O 1
ATOM 770 N N . ASP A 1 93 ? -29.828 7.113 -12.109 1 96.31 93 ASP A N 1
ATOM 771 C CA . ASP A 1 93 ? -30.766 7.816 -12.977 1 96.31 93 ASP A CA 1
ATOM 772 C C . ASP A 1 93 ? -30.797 9.312 -12.664 1 96.31 93 ASP A C 1
ATOM 774 O O . ASP A 1 93 ? -31.359 9.734 -11.656 1 96.31 93 ASP A O 1
ATOM 778 N N . GLY A 1 94 ? -30.219 10.094 -13.547 1 94.06 94 GLY A N 1
ATOM 779 C CA . GLY A 1 94 ? -30.078 11.516 -13.258 1 94.06 94 GLY A CA 1
ATOM 780 C C . GLY A 1 94 ? -29.156 11.797 -12.086 1 94.06 94 GLY A C 1
ATOM 781 O O . GLY A 1 94 ? -28.016 11.328 -12.07 1 94.06 94 GLY A O 1
ATOM 782 N N . ASP A 1 95 ? -29.734 12.508 -11.102 1 93.81 95 ASP A N 1
ATOM 783 C CA . ASP A 1 95 ? -28.938 12.859 -9.938 1 93.81 95 ASP A CA 1
ATOM 784 C C . ASP A 1 95 ? -29.203 11.914 -8.773 1 93.81 95 ASP A C 1
ATOM 786 O O . ASP A 1 95 ? -28.641 12.062 -7.691 1 93.81 95 ASP A O 1
ATOM 790 N N . LYS A 1 96 ? -29.984 10.914 -9.094 1 96.62 96 LYS A N 1
ATOM 791 C CA . LYS A 1 96 ? -30.344 9.961 -8.047 1 96.62 96 LYS A CA 1
ATOM 792 C C . LYS A 1 96 ? -29.672 8.609 -8.273 1 96.62 96 LYS A C 1
ATOM 794 O O . LYS A 1 96 ? -29.484 8.188 -9.414 1 96.62 96 LYS A O 1
ATOM 799 N N . LEU A 1 97 ? -29.312 8.039 -7.215 1 98.12 97 LEU A N 1
ATOM 800 C CA . LEU A 1 97 ? -28.781 6.68 -7.207 1 98.12 97 LEU A CA 1
ATOM 801 C C . LEU A 1 97 ? -29.734 5.734 -6.484 1 98.12 97 LEU A C 1
ATOM 803 O O . LEU A 1 97 ? -29.859 5.789 -5.262 1 98.12 97 LEU A O 1
ATOM 807 N N . TYR A 1 98 ? -30.375 4.887 -7.238 1 98.25 98 TYR A N 1
ATOM 808 C CA . TYR A 1 98 ? -31.312 3.928 -6.652 1 98.25 98 TYR A CA 1
ATOM 809 C C . TYR A 1 98 ? -30.562 2.719 -6.094 1 98.25 98 TYR A C 1
ATOM 811 O O . TYR A 1 98 ? -29.594 2.254 -6.688 1 98.25 98 TYR A O 1
ATOM 819 N N . SER A 1 99 ? -30.984 2.27 -4.965 1 98.19 99 SER A N 1
ATOM 820 C CA . SER A 1 99 ? -30.391 1.078 -4.367 1 98.19 99 SER A CA 1
ATOM 821 C C . SER A 1 99 ? -31.469 0.113 -3.875 1 98.19 99 SER A C 1
ATOM 823 O O . SER A 1 99 ? -32.594 0.522 -3.592 1 98.19 99 SER A O 1
ATOM 825 N N . GLY A 1 100 ? -31.141 -1.151 -3.941 1 97.88 100 GLY A N 1
ATOM 826 C CA . GLY A 1 100 ? -32.031 -2.209 -3.479 1 97.88 100 GLY A CA 1
ATOM 827 C C . GLY A 1 100 ? -31.391 -3.098 -2.424 1 97.88 100 GLY A C 1
ATOM 828 O O . GLY A 1 100 ? -30.203 -3.428 -2.516 1 97.88 100 GLY A O 1
ATOM 829 N N . SER A 1 101 ? -32.125 -3.408 -1.442 1 95.25 101 SER A N 1
ATOM 830 C CA . SER A 1 101 ? -31.703 -4.223 -0.31 1 95.25 101 SER A CA 1
ATOM 831 C C . SER A 1 101 ? -32.812 -5.168 0.139 1 95.25 101 SER A C 1
ATOM 833 O O . SER A 1 101 ? -33.75 -5.422 -0.608 1 95.25 101 SER A O 1
ATOM 835 N N . TYR A 1 102 ? -32.594 -5.773 1.331 1 91.5 102 TYR A N 1
ATOM 836 C CA . TYR A 1 102 ? -33.594 -6.668 1.895 1 91.5 102 TYR A CA 1
ATOM 837 C C . TYR A 1 102 ? -34.812 -5.887 2.398 1 91.5 102 TYR A C 1
ATOM 839 O O . TYR A 1 102 ? -34.688 -5.094 3.336 1 91.5 102 TYR A O 1
ATOM 847 N N . LYS A 1 103 ? -35.906 -6.055 1.781 1 90 103 LYS A N 1
ATOM 848 C CA . LYS A 1 103 ? -37.188 -5.402 2.105 1 90 103 LYS A CA 1
ATOM 849 C C . LYS A 1 103 ? -37.031 -3.885 2.168 1 90 103 LYS A C 1
ATOM 851 O O . LYS A 1 103 ? -37.531 -3.238 3.076 1 90 103 LYS A O 1
ATOM 856 N N . GLU A 1 104 ? -36.188 -3.465 1.321 1 92.94 104 GLU A N 1
ATOM 857 C CA . GLU A 1 104 ? -35.906 -2.035 1.317 1 92.94 104 GLU A CA 1
ATOM 858 C C . GLU A 1 104 ? -35.344 -1.591 -0.033 1 92.94 104 GLU A C 1
ATOM 860 O O . GLU A 1 104 ? -34.469 -2.234 -0.584 1 92.94 104 GLU A O 1
ATOM 865 N N . PHE A 1 105 ? -35.969 -0.583 -0.611 1 96.44 105 PHE A N 1
ATOM 866 C CA . PHE A 1 105 ? -35.344 0.079 -1.763 1 96.44 105 PHE A CA 1
ATOM 867 C C . PHE A 1 105 ? -35.719 1.563 -1.775 1 96.44 105 PHE A C 1
ATOM 869 O O . PHE A 1 105 ? -36.719 1.977 -1.189 1 96.44 105 PHE A O 1
ATOM 876 N N . GLY A 1 106 ? -34.844 2.336 -2.285 1 97 106 GLY A N 1
ATOM 877 C CA . GLY A 1 106 ? -34.969 3.785 -2.359 1 97 106 GLY A CA 1
ATOM 878 C C . GLY A 1 106 ? -33.875 4.418 -3.199 1 97 106 GLY A C 1
ATOM 879 O O . GLY A 1 106 ? -33.406 3.83 -4.184 1 97 106 GLY A O 1
ATOM 880 N N . TYR A 1 107 ? -33.656 5.652 -2.938 1 97.31 107 TYR A N 1
ATOM 881 C CA . TYR A 1 107 ? -32.594 6.32 -3.713 1 97.31 107 TYR A CA 1
ATOM 882 C C . TYR A 1 107 ? -31.766 7.227 -2.828 1 97.31 107 TYR A C 1
ATOM 884 O O . TYR A 1 107 ? -32.156 7.582 -1.72 1 97.31 107 TYR A O 1
ATOM 892 N N . TRP A 1 108 ? -30.547 7.445 -3.262 1 97.94 108 TRP A N 1
ATOM 893 C CA . TRP A 1 108 ? -29.578 8.336 -2.633 1 97.94 108 TRP A CA 1
ATOM 894 C C . TRP A 1 108 ? -29.422 9.625 -3.439 1 97.94 108 TRP A C 1
ATOM 896 O O . TRP A 1 108 ? -29.438 9.594 -4.672 1 97.94 108 TRP A O 1
ATOM 906 N N . SER A 1 109 ? -29.281 10.688 -2.775 1 96.81 109 SER A N 1
ATOM 907 C CA . SER A 1 109 ? -28.969 11.977 -3.389 1 96.81 109 SER A CA 1
ATOM 908 C C . SER A 1 109 ? -27.875 12.695 -2.619 1 96.81 109 SER A C 1
ATOM 910 O O . SER A 1 109 ? -27.781 12.586 -1.395 1 96.81 109 SER A O 1
ATOM 912 N N . ARG A 1 110 ? -27 13.32 -3.32 1 95 110 ARG A N 1
ATOM 913 C CA . ARG A 1 110 ? -25.875 14 -2.689 1 95 110 ARG A CA 1
ATOM 914 C C . ARG A 1 110 ? -26.234 15.445 -2.344 1 95 110 ARG A C 1
ATOM 916 O O . ARG A 1 110 ? -26.578 16.234 -3.227 1 95 110 ARG A O 1
ATOM 923 N N . THR A 1 111 ? -26.219 15.805 -1.065 1 92.5 111 THR A N 1
ATOM 924 C CA . THR A 1 111 ? -26.469 17.156 -0.576 1 92.5 111 THR A CA 1
ATOM 925 C C . THR A 1 111 ? -25.406 17.562 0.438 1 92.5 111 THR A C 1
ATOM 927 O O . THR A 1 111 ? -25.109 16.812 1.372 1 92.5 111 THR A O 1
ATOM 930 N N . GLY A 1 112 ? -24.797 18.703 0.238 1 90.31 112 GLY A N 1
ATOM 931 C CA . GLY A 1 112 ? -23.766 19.172 1.144 1 90.31 112 GLY A CA 1
ATOM 932 C C . GLY A 1 112 ? -22.516 18.312 1.151 1 90.31 112 GLY A C 1
ATOM 933 O O . GLY A 1 112 ? -21.875 18.141 2.193 1 90.31 112 GLY A O 1
ATOM 934 N N . GLY A 1 113 ? -22.281 17.656 0.113 1 91.12 113 GLY A N 1
ATOM 935 C CA . GLY A 1 113 ? -21.094 16.844 -0.004 1 91.12 113 GLY A CA 1
ATOM 936 C C . GLY A 1 113 ? -21.266 15.445 0.571 1 91.12 113 GLY A C 1
ATOM 937 O O . GLY A 1 113 ? -20.328 14.656 0.6 1 91.12 113 GLY A O 1
ATOM 938 N N . LYS A 1 114 ? -22.438 15.078 1.036 1 94.75 114 LYS A N 1
ATOM 939 C CA . LYS A 1 114 ? -22.719 13.766 1.611 1 94.75 114 LYS A CA 1
ATOM 940 C C . LYS A 1 114 ? -23.922 13.117 0.925 1 94.75 114 LYS A C 1
ATOM 942 O O . LYS A 1 114 ? -24.766 13.812 0.359 1 94.75 114 LYS A O 1
ATOM 947 N N . MET A 1 115 ? -23.938 11.789 0.944 1 96.5 115 MET A N 1
ATOM 948 C CA . MET A 1 115 ? -25.062 11.055 0.363 1 96.5 115 MET A CA 1
ATOM 949 C C . MET A 1 115 ? -26.172 10.875 1.384 1 96.5 115 MET A C 1
ATOM 951 O O . MET A 1 115 ? -25.938 10.414 2.5 1 96.5 115 MET A O 1
ATOM 955 N N . ASN A 1 116 ? -27.391 11.281 1.007 1 96.62 116 ASN A N 1
ATOM 956 C CA . ASN A 1 116 ? -28.578 11.094 1.841 1 96.62 116 ASN A CA 1
ATOM 957 C C . ASN A 1 116 ? -29.547 10.086 1.229 1 96.62 116 ASN A C 1
ATOM 959 O O . ASN A 1 116 ? -29.781 10.109 0.019 1 96.62 116 ASN A O 1
ATOM 963 N N . TYR A 1 117 ? -30.094 9.258 2.121 1 97.25 117 TYR A N 1
ATOM 964 C CA . TYR A 1 117 ? -30.953 8.172 1.644 1 97.25 117 TYR A CA 1
ATOM 965 C C . TYR A 1 117 ? -32.406 8.492 1.893 1 97.25 117 TYR A C 1
ATOM 967 O O . TYR A 1 117 ? -32.781 8.992 2.961 1 97.25 117 TYR A O 1
ATOM 975 N N . VAL A 1 118 ? -33.25 8.281 0.875 1 95.5 118 VAL A N 1
ATOM 976 C CA . VAL A 1 118 ? -34.719 8.367 0.969 1 95.5 118 VAL A CA 1
ATOM 977 C C . VAL A 1 118 ? -35.344 7.016 0.625 1 95.5 118 VAL A C 1
ATOM 979 O O . VAL A 1 118 ? -35.094 6.477 -0.461 1 95.5 118 VAL A O 1
ATOM 982 N N . SER A 1 119 ? -36.094 6.445 1.544 1 95.62 119 SER A N 1
ATOM 983 C CA . SER A 1 119 ? -36.719 5.145 1.326 1 95.62 119 SER A CA 1
ATOM 984 C C . SER A 1 119 ? -38.031 5.285 0.531 1 95.62 119 SER A C 1
ATOM 986 O O . SER A 1 119 ? -38.906 6.066 0.898 1 95.62 119 SER A O 1
ATOM 988 N N . ILE A 1 120 ? -38.156 4.59 -0.471 1 94.44 120 ILE A N 1
ATOM 989 C CA . ILE A 1 120 ? -39.406 4.539 -1.255 1 94.44 120 ILE A CA 1
ATOM 990 C C . ILE A 1 120 ? -40.312 3.453 -0.703 1 94.44 120 ILE A C 1
ATOM 992 O O . ILE A 1 120 ? -41.531 3.633 -0.65 1 94.44 120 ILE A O 1
ATOM 996 N N . SER A 1 121 ? -39.75 2.381 -0.248 1 92.06 121 SER A N 1
ATOM 997 C CA . SER A 1 121 ? -40.531 1.219 0.189 1 92.06 121 SER A CA 1
ATOM 998 C C . SER A 1 121 ? -41.219 1.483 1.521 1 92.06 121 SER A C 1
ATOM 1000 O O . SER A 1 121 ? -42.344 1.04 1.739 1 92.06 121 SER A O 1
ATOM 1002 N N . LYS A 1 122 ? -40.562 2.027 2.49 1 82.81 122 LYS A N 1
ATOM 1003 C CA . LYS A 1 122 ? -41.188 2.303 3.791 1 82.81 122 LYS A CA 1
ATOM 1004 C C . LYS A 1 122 ? -42.344 3.268 3.656 1 82.81 122 LYS A C 1
ATOM 1006 O O . LYS A 1 122 ? -43.406 3.08 4.293 1 82.81 122 LYS A O 1
ATOM 1011 N N . GLY A 1 123 ? -42.281 4.195 2.887 1 72.12 123 GLY A N 1
ATOM 1012 C CA . GLY A 1 123 ? -43.344 5.168 2.689 1 72.12 123 GLY A CA 1
ATOM 1013 C C . GLY A 1 123 ? -44.594 4.57 2.07 1 72.12 123 GLY A C 1
ATOM 1014 O O . GLY A 1 123 ? -45.719 4.984 2.389 1 72.12 123 GLY A O 1
ATOM 1015 N N . ASN A 1 124 ? -44.438 3.492 1.351 1 74.69 124 ASN A N 1
ATOM 1016 C CA . ASN A 1 124 ? -45.562 2.928 0.612 1 74.69 124 ASN A CA 1
ATOM 1017 C C . ASN A 1 124 ? -46 1.572 1.177 1 74.69 124 ASN A C 1
ATOM 1019 O O . ASN A 1 124 ? -46.844 0.893 0.604 1 74.69 124 ASN A O 1
ATOM 1023 N N . LYS A 1 125 ? -45.406 1.164 2.273 1 78.88 125 LYS A N 1
ATOM 1024 C CA . LYS A 1 125 ? -45.688 -0.11 2.922 1 78.88 125 LYS A CA 1
ATOM 1025 C C . LYS A 1 125 ? -45.75 -1.245 1.903 1 78.88 125 LYS A C 1
ATOM 1027 O O . LYS A 1 125 ? -46.719 -2.004 1.866 1 78.88 125 LYS A O 1
ATOM 1032 N N . VAL A 1 126 ? -44.719 -1.352 1.174 1 85.88 126 VAL A N 1
ATOM 1033 C CA . VAL A 1 126 ? -44.656 -2.229 0.009 1 85.88 126 VAL A CA 1
ATOM 1034 C C . VAL A 1 126 ? -44.531 -3.68 0.461 1 85.88 126 VAL A C 1
ATOM 1036 O O . VAL A 1 126 ? -45.125 -4.582 -0.138 1 85.88 126 VAL A O 1
ATOM 1039 N N . PHE A 1 127 ? -43.812 -3.969 1.548 1 86.62 127 PHE A N 1
ATOM 1040 C CA . PHE A 1 127 ? -43.5 -5.336 1.93 1 86.62 127 PHE A CA 1
ATOM 1041 C C . PHE A 1 127 ? -44.375 -5.805 3.082 1 86.62 127 PHE A C 1
ATOM 1043 O O . PHE A 1 127 ? -44.594 -5.059 4.039 1 86.62 127 PHE A O 1
ATOM 1050 N N . ASP A 1 128 ? -44.781 -6.93 2.838 1 78.5 128 ASP A N 1
ATOM 1051 C CA . ASP A 1 128 ? -45.531 -7.57 3.924 1 78.5 128 ASP A CA 1
ATOM 1052 C C . ASP A 1 128 ? -44.562 -8.219 4.926 1 78.5 128 ASP A C 1
ATOM 1054 O O . ASP A 1 128 ? -43.406 -8.5 4.602 1 78.5 128 ASP A O 1
ATOM 1058 N N . GLU A 1 129 ? -45.062 -8.383 6.113 1 68.5 129 GLU A N 1
ATOM 1059 C CA . GLU A 1 129 ? -44.25 -8.938 7.199 1 68.5 129 GLU A CA 1
ATOM 1060 C C . GLU A 1 129 ? -43.75 -10.336 6.855 1 68.5 129 GLU A C 1
ATOM 1062 O O . GLU A 1 129 ? -42.625 -10.711 7.238 1 68.5 129 GLU A O 1
ATOM 1067 N N . ASN A 1 130 ? -44.469 -11.047 6.086 1 69.25 130 ASN A N 1
ATOM 1068 C CA . ASN A 1 130 ? -44.125 -12.43 5.828 1 69.25 130 ASN A CA 1
ATOM 1069 C C . ASN A 1 130 ? -43.344 -12.57 4.523 1 69.25 130 ASN A C 1
ATOM 1071 O O . ASN A 1 130 ? -42.875 -13.664 4.188 1 69.25 130 ASN A O 1
ATOM 1075 N N . GLU A 1 131 ? -43.156 -11.508 3.879 1 77.44 131 GLU A N 1
ATOM 1076 C CA . GLU A 1 131 ? -42.438 -11.555 2.619 1 77.44 131 GLU A CA 1
ATOM 1077 C C . GLU A 1 131 ? -40.906 -11.445 2.857 1 77.44 131 GLU A C 1
ATOM 1079 O O . GLU A 1 131 ? -40.469 -10.695 3.73 1 77.44 131 GLU A O 1
ATOM 1084 N N . ASN A 1 132 ? -40.188 -12.344 2.297 1 79.31 132 ASN A N 1
ATOM 1085 C CA . ASN A 1 132 ? -38.719 -12.328 2.359 1 79.31 132 ASN A CA 1
ATOM 1086 C C . ASN A 1 132 ? -38.125 -12.008 0.999 1 79.31 132 ASN A C 1
ATOM 1088 O O . ASN A 1 132 ? -37.531 -12.883 0.351 1 79.31 132 ASN A O 1
ATOM 1092 N N . GLU A 1 133 ? -38.25 -10.766 0.651 1 87.5 133 GLU A N 1
ATOM 1093 C CA . GLU A 1 133 ? -37.781 -10.367 -0.673 1 87.5 133 GLU A CA 1
ATOM 1094 C C . GLU A 1 133 ? -36.5 -9.523 -0.579 1 87.5 133 GLU A C 1
ATOM 1096 O O . GLU A 1 133 ? -36.375 -8.711 0.341 1 87.5 133 GLU A O 1
ATOM 1101 N N . GLU A 1 134 ? -35.625 -9.773 -1.419 1 92 134 GLU A N 1
ATOM 1102 C CA . GLU A 1 134 ? -34.406 -8.992 -1.587 1 92 134 GLU A CA 1
ATOM 1103 C C . GLU A 1 134 ? -34.25 -8.477 -3.016 1 92 134 GLU A C 1
ATOM 1105 O O . GLU A 1 134 ? -34.531 -9.203 -3.973 1 92 134 GLU A O 1
ATOM 1110 N N . ILE A 1 135 ? -33.906 -7.23 -3.17 1 96.38 135 ILE A N 1
ATOM 1111 C CA . ILE A 1 135 ? -33.812 -6.625 -4.492 1 96.38 135 ILE A CA 1
ATOM 1112 C C . ILE A 1 135 ? -32.438 -6.867 -5.082 1 96.38 135 ILE A C 1
ATOM 1114 O O . ILE A 1 135 ? -31.438 -6.309 -4.602 1 96.38 135 ILE A O 1
ATOM 1118 N N . TRP A 1 136 ? -32.344 -7.566 -6.141 1 95.88 136 TRP A N 1
ATOM 1119 C CA . TRP A 1 136 ? -31.047 -7.992 -6.684 1 95.88 136 TRP A CA 1
ATOM 1120 C C . TRP A 1 136 ? -30.703 -7.207 -7.945 1 95.88 136 TRP A C 1
ATOM 1122 O O . TRP A 1 136 ? -29.562 -7.207 -8.391 1 95.88 136 TRP A O 1
ATOM 1132 N N . LYS A 1 137 ? -31.688 -6.598 -8.531 1 97.44 137 LYS A N 1
ATOM 1133 C CA . LYS A 1 137 ? -31.422 -5.832 -9.75 1 97.44 137 LYS A CA 1
ATOM 1134 C C . LYS A 1 137 ? -32.375 -4.652 -9.875 1 97.44 137 LYS A C 1
ATOM 1136 O O . LYS A 1 137 ? -33.562 -4.758 -9.5 1 97.44 137 LYS A O 1
ATOM 1141 N N . ILE A 1 138 ? -31.922 -3.578 -10.367 1 98.19 138 ILE A N 1
ATOM 1142 C CA . ILE A 1 138 ? -32.719 -2.387 -10.664 1 98.19 138 ILE A CA 1
ATOM 1143 C C . ILE A 1 138 ? -32.438 -1.943 -12.102 1 98.19 138 ILE A C 1
ATOM 1145 O O . ILE A 1 138 ? -31.297 -1.887 -12.539 1 98.19 138 ILE A O 1
ATOM 1149 N N . PHE A 1 139 ? -33.5 -1.702 -12.844 1 96.69 139 PHE A N 1
ATOM 1150 C CA . PHE A 1 139 ? -33.312 -1.219 -14.211 1 96.69 139 PHE A CA 1
ATOM 1151 C C . PHE A 1 139 ? -34.469 -0.29 -14.609 1 96.69 139 PHE A C 1
ATOM 1153 O O . PHE A 1 139 ? -35.5 -0.267 -13.953 1 96.69 139 PHE A O 1
ATOM 1160 N N . LYS A 1 140 ? -34.156 0.479 -15.586 1 96.56 140 LYS A N 1
ATOM 1161 C CA . LYS A 1 140 ? -35.156 1.422 -16.109 1 96.56 140 LYS A CA 1
ATOM 1162 C C . LYS A 1 140 ? -35.688 0.964 -17.469 1 96.56 140 LYS A C 1
ATOM 1164 O O . LYS A 1 140 ? -34.906 0.515 -18.328 1 96.56 140 LYS A O 1
ATOM 1169 N N . PHE A 1 141 ? -37.031 0.96 -17.641 1 94.81 141 PHE A N 1
ATOM 1170 C CA . PHE A 1 141 ? -37.656 0.605 -18.906 1 94.81 141 PHE A CA 1
ATOM 1171 C C . PHE A 1 141 ? -38.906 1.457 -19.125 1 94.81 141 PHE A C 1
ATOM 1173 O O . PHE A 1 141 ? -39.812 1.498 -18.281 1 94.81 141 PHE A O 1
ATOM 1180 N N . LYS A 1 142 ? -38.969 2.16 -20.234 1 92.19 142 LYS A N 1
ATOM 1181 C CA . LYS A 1 142 ? -40.094 3.035 -20.609 1 92.19 142 LYS A CA 1
ATOM 1182 C C . LYS A 1 142 ? -40.406 4.008 -19.484 1 92.19 142 LYS A C 1
ATOM 1184 O O . LYS A 1 142 ? -41.562 4.094 -19.047 1 92.19 142 LYS A O 1
ATOM 1189 N N . ASP A 1 143 ? -39.469 4.648 -18.875 1 92.12 143 ASP A N 1
ATOM 1190 C CA . ASP A 1 143 ? -39.5 5.742 -17.906 1 92.12 143 ASP A CA 1
ATOM 1191 C C . ASP A 1 143 ? -40 5.27 -16.562 1 92.12 143 ASP A C 1
ATOM 1193 O O . ASP A 1 143 ? -40.531 6.066 -15.773 1 92.12 143 ASP A O 1
ATOM 1197 N N . LYS A 1 144 ? -39.969 3.969 -16.391 1 95.12 144 LYS A N 1
ATOM 1198 C CA . LYS A 1 144 ? -40.281 3.395 -15.078 1 95.12 144 LYS A CA 1
ATOM 1199 C C . LYS A 1 144 ? -39.062 2.656 -14.508 1 95.12 144 LYS A C 1
ATOM 1201 O O . LYS A 1 144 ? -38.25 2.143 -15.266 1 95.12 144 LYS A O 1
ATOM 1206 N N . ILE A 1 145 ? -39.031 2.674 -13.242 1 97.44 145 ILE A N 1
ATOM 1207 C CA . ILE A 1 145 ? -37.938 1.986 -12.57 1 97.44 145 ILE A CA 1
ATOM 1208 C C . ILE A 1 145 ? -38.406 0.654 -12.016 1 97.44 145 ILE A C 1
ATOM 1210 O O . ILE A 1 145 ? -39.438 0.603 -11.32 1 97.44 145 ILE A O 1
ATOM 1214 N N . TYR A 1 146 ? -37.781 -0.378 -12.336 1 96.62 146 TYR A N 1
ATOM 1215 C CA . TYR A 1 146 ? -38.125 -1.728 -11.906 1 96.62 146 TYR A CA 1
ATOM 1216 C C . TYR A 1 146 ? -37.156 -2.219 -10.82 1 96.62 146 TYR A C 1
ATOM 1218 O O . TYR A 1 146 ? -35.938 -2.141 -10.977 1 96.62 146 TYR A O 1
ATOM 1226 N N . PHE A 1 147 ? -37.719 -2.598 -9.727 1 97.38 147 PHE A N 1
ATOM 1227 C CA . PHE A 1 147 ? -36.969 -3.289 -8.68 1 97.38 147 PHE A CA 1
ATOM 1228 C C . PHE A 1 147 ? -37.281 -4.781 -8.695 1 97.38 147 PHE A C 1
ATOM 1230 O O . PHE A 1 147 ? -38.406 -5.188 -8.406 1 97.38 147 PHE A O 1
ATOM 1237 N N . GLN A 1 148 ? -36.25 -5.57 -8.961 1 96.56 148 GLN A N 1
ATOM 1238 C CA . GLN A 1 148 ? -36.469 -6.996 -9.18 1 96.56 148 GLN A CA 1
ATOM 1239 C C . GLN A 1 148 ? -36.031 -7.809 -7.957 1 96.56 148 GLN A C 1
ATOM 1241 O O . GLN A 1 148 ? -34.906 -7.723 -7.516 1 96.56 148 GLN A O 1
ATOM 1246 N N . SER A 1 149 ? -36.906 -8.516 -7.391 1 94.31 149 SER A N 1
ATOM 1247 C CA . SER A 1 149 ? -36.625 -9.555 -6.41 1 94.31 149 SER A CA 1
ATOM 1248 C C . SER A 1 149 ? -36.719 -10.938 -7.031 1 94.31 149 SER A C 1
ATOM 1250 O O . SER A 1 149 ? -36.688 -11.086 -8.258 1 94.31 149 SER A O 1
ATOM 1252 N N . PHE A 1 150 ? -36.812 -11.992 -6.27 1 90.25 150 PHE A N 1
ATOM 1253 C CA . PHE A 1 150 ? -36.812 -13.352 -6.801 1 90.25 150 PHE A CA 1
ATOM 1254 C C . PHE A 1 150 ? -38.188 -13.734 -7.309 1 90.25 150 PHE A C 1
ATOM 1256 O O . PHE A 1 150 ? -38.312 -14.523 -8.25 1 90.25 150 PHE A O 1
ATOM 1263 N N . ASN A 1 151 ? -39.25 -13.117 -6.688 1 89.69 151 ASN A N 1
ATOM 1264 C CA . ASN A 1 151 ? -40.594 -13.555 -7.051 1 89.69 151 ASN A CA 1
ATOM 1265 C C . ASN A 1 151 ? -41.469 -12.383 -7.414 1 89.69 151 ASN A C 1
ATOM 1267 O O . ASN A 1 151 ? -42.625 -12.57 -7.871 1 89.69 151 ASN A O 1
ATOM 1271 N N . ILE A 1 152 ? -40.969 -11.227 -7.195 1 93.31 152 ILE A N 1
ATOM 1272 C CA . ILE A 1 152 ? -41.812 -10.055 -7.398 1 93.31 152 ILE A CA 1
ATOM 1273 C C . ILE A 1 152 ? -41.031 -8.977 -8.156 1 93.31 152 ILE A C 1
ATOM 1275 O O . ILE A 1 152 ? -39.844 -8.781 -7.91 1 93.31 152 ILE A O 1
ATOM 1279 N N . LEU A 1 153 ? -41.75 -8.344 -9.047 1 94.62 153 LEU A N 1
ATOM 1280 C CA . LEU A 1 153 ? -41.25 -7.137 -9.695 1 94.62 153 LEU A CA 1
ATOM 1281 C C . LEU A 1 153 ? -42 -5.906 -9.203 1 94.62 153 LEU A C 1
ATOM 1283 O O . LEU A 1 153 ? -43.25 -5.852 -9.273 1 94.62 153 LEU A O 1
ATOM 1287 N N . PHE A 1 154 ? -41.25 -5.004 -8.648 1 95.5 154 PHE A N 1
ATOM 1288 C CA . PHE A 1 154 ? -41.844 -3.738 -8.211 1 95.5 154 PHE A CA 1
ATOM 1289 C C . PHE A 1 154 ? -41.625 -2.654 -9.258 1 95.5 154 PHE A C 1
ATOM 1291 O O . PHE A 1 154 ? -40.469 -2.305 -9.578 1 95.5 154 PHE A O 1
ATOM 1298 N N . ILE A 1 155 ? -42.688 -2.154 -9.773 1 95.38 155 ILE A N 1
ATOM 1299 C CA . ILE A 1 155 ? -42.656 -1.144 -10.82 1 95.38 155 ILE A CA 1
ATOM 1300 C C . ILE A 1 155 ? -42.969 0.23 -10.234 1 95.38 155 ILE A C 1
ATOM 1302 O O . ILE A 1 155 ? -44.062 0.464 -9.758 1 95.38 155 ILE A O 1
ATOM 1306 N N . TYR A 1 156 ? -41.969 1.096 -10.305 1 95.56 156 TYR A N 1
ATOM 1307 C CA . TYR A 1 156 ? -42.062 2.43 -9.727 1 95.56 156 TYR A CA 1
ATOM 1308 C C . TYR A 1 156 ? -42.156 3.492 -10.82 1 95.56 156 TYR A C 1
ATOM 1310 O O . TYR A 1 156 ? -41.219 3.617 -11.633 1 95.56 156 TYR A O 1
ATOM 1318 N N . ASP A 1 157 ? -43.156 4.305 -10.859 1 92.81 157 ASP A N 1
ATOM 1319 C CA . ASP A 1 157 ? -43.344 5.316 -11.891 1 92.81 157 ASP A CA 1
ATOM 1320 C C . ASP A 1 157 ? -42.969 6.703 -11.375 1 92.81 157 ASP A C 1
ATOM 1322 O O . ASP A 1 157 ? -43.156 7.699 -12.086 1 92.81 157 ASP A O 1
ATOM 1326 N N . GLY A 1 158 ? -42.438 6.781 -10.203 1 88.94 158 GLY A N 1
ATOM 1327 C CA . GLY A 1 158 ? -42.062 8.055 -9.602 1 88.94 158 GLY A CA 1
ATOM 1328 C C . GLY A 1 158 ? -42.938 8.422 -8.406 1 88.94 158 GLY A C 1
ATOM 1329 O O . GLY A 1 158 ? -42.531 9.18 -7.535 1 88.94 158 GLY A O 1
ATOM 1330 N N . LYS A 1 159 ? -44.188 7.926 -8.391 1 87.75 159 LYS A N 1
ATOM 1331 C CA . LYS A 1 159 ? -45.125 8.234 -7.309 1 87.75 159 LYS A CA 1
ATOM 1332 C C . LYS A 1 159 ? -45.688 6.961 -6.699 1 87.75 159 LYS A C 1
ATOM 1334 O O . LYS A 1 159 ? -45.75 6.82 -5.477 1 87.75 159 LYS A O 1
ATOM 1339 N N . PHE A 1 160 ? -46.062 6.055 -7.633 1 90.25 160 PHE A N 1
ATOM 1340 C CA . PHE A 1 160 ? -46.75 4.848 -7.172 1 90.25 160 PHE A CA 1
ATOM 1341 C C . PHE A 1 160 ? -45.938 3.607 -7.52 1 90.25 160 PHE A C 1
ATOM 1343 O O . PHE A 1 160 ? -45.125 3.629 -8.461 1 90.25 160 PHE A O 1
ATOM 1350 N N . ILE A 1 161 ? -46.156 2.535 -6.699 1 94.44 161 ILE A N 1
ATOM 1351 C CA . ILE A 1 161 ? -45.469 1.269 -6.906 1 94.44 161 ILE A CA 1
ATOM 1352 C C . ILE A 1 161 ? -46.469 0.174 -7.238 1 94.44 161 ILE A C 1
ATOM 1354 O O . ILE A 1 161 ? -47.438 -0.025 -6.504 1 94.44 161 ILE A O 1
ATOM 1358 N N . LYS A 1 162 ? -46.312 -0.448 -8.312 1 91.75 162 LYS A N 1
ATOM 1359 C CA . LYS A 1 162 ? -47.094 -1.611 -8.695 1 91.75 162 LYS A CA 1
ATOM 1360 C C . LYS A 1 162 ? -46.344 -2.906 -8.461 1 91.75 162 LYS A C 1
ATOM 1362 O O . LYS A 1 162 ? -45.188 -3.031 -8.875 1 91.75 162 LYS A O 1
ATOM 1367 N N . LYS A 1 163 ? -47 -3.852 -7.789 1 92.31 163 LYS A N 1
ATOM 1368 C CA . LYS A 1 163 ? -46.406 -5.152 -7.516 1 92.31 163 LYS A CA 1
ATOM 1369 C C . LYS A 1 163 ? -46.875 -6.195 -8.531 1 92.31 163 LYS A C 1
ATOM 1371 O O . LYS A 1 163 ? -48.062 -6.352 -8.758 1 92.31 163 LYS A O 1
ATOM 1376 N N . MET A 1 164 ? -45.938 -6.82 -9.172 1 91.88 164 MET A N 1
ATOM 1377 C CA . MET A 1 164 ? -46.25 -7.914 -10.094 1 91.88 164 MET A CA 1
ATOM 1378 C C . MET A 1 164 ? -45.625 -9.219 -9.602 1 91.88 164 MET A C 1
ATOM 1380 O O . MET A 1 164 ? -44.406 -9.398 -9.641 1 91.88 164 MET A O 1
ATOM 1384 N N . LYS A 1 165 ? -46.406 -10.125 -9.203 1 90.88 165 LYS A N 1
ATOM 1385 C CA . LYS A 1 165 ? -45.938 -11.43 -8.742 1 90.88 165 LYS A CA 1
ATOM 1386 C C . LYS A 1 165 ? -45.688 -12.367 -9.922 1 90.88 165 LYS A C 1
ATOM 1388 O O . LYS A 1 165 ? -46.5 -12.445 -10.844 1 90.88 165 LYS A O 1
ATOM 1393 N N . LEU A 1 166 ? -44.625 -12.984 -9.914 1 90.38 166 LEU A N 1
ATOM 1394 C CA . LEU A 1 166 ? -44.25 -13.93 -10.961 1 90.38 166 LEU A CA 1
ATOM 1395 C C . LEU A 1 166 ? -44.469 -15.367 -10.508 1 90.38 166 LEU A C 1
ATOM 1397 O O . LEU A 1 166 ? -44.281 -15.695 -9.336 1 90.38 166 LEU A O 1
ATOM 1401 N N . PRO A 1 167 ? -44.938 -16.25 -11.336 1 87.25 167 PRO A N 1
ATOM 1402 C CA . PRO A 1 167 ? -45.281 -17.625 -10.969 1 87.25 167 PRO A CA 1
ATOM 1403 C C . PRO A 1 167 ? -44.031 -18.531 -10.836 1 87.25 167 PRO A C 1
ATOM 1405 O O . PRO A 1 167 ? -44.188 -19.734 -10.633 1 87.25 167 PRO A O 1
ATOM 1408 N N . PHE A 1 168 ? -42.906 -18.062 -11.031 1 89.31 168 PHE A N 1
ATOM 1409 C CA . PHE A 1 168 ? -41.656 -18.797 -10.922 1 89.31 168 PHE A CA 1
ATOM 1410 C C . PHE A 1 168 ? -40.562 -17.922 -10.289 1 89.31 168 PHE A C 1
ATOM 1412 O O . PHE A 1 168 ? -40.75 -16.719 -10.109 1 89.31 168 PHE A O 1
ATOM 1419 N N . LEU A 1 169 ? -39.469 -18.594 -9.883 1 91 169 LEU A N 1
ATOM 1420 C CA . LEU A 1 169 ? -38.312 -17.875 -9.359 1 91 169 LEU A CA 1
ATOM 1421 C C . LEU A 1 169 ? -37.469 -17.297 -10.492 1 91 169 LEU A C 1
ATOM 1423 O O . LEU A 1 169 ? -37.219 -17.984 -11.484 1 91 169 LEU A O 1
ATOM 1427 N N . VAL A 1 170 ? -37.125 -16.141 -10.297 1 93.31 170 VAL A N 1
ATOM 1428 C CA . VAL A 1 170 ? -36.406 -15.438 -11.352 1 93.31 170 VAL A CA 1
ATOM 1429 C C . VAL A 1 170 ? -34.938 -15.32 -10.969 1 93.31 170 VAL A C 1
ATOM 1431 O O . VAL A 1 170 ? -34.594 -15.07 -9.805 1 93.31 170 VAL A O 1
ATOM 1434 N N . SER A 1 171 ? -34.094 -15.539 -11.93 1 93.31 171 SER A N 1
ATOM 1435 C CA . SER A 1 171 ? -32.688 -15.203 -11.742 1 93.31 171 SER A CA 1
ATOM 1436 C C . SER A 1 171 ? -32.438 -13.719 -12 1 93.31 171 SER A C 1
ATOM 1438 O O . SER A 1 171 ? -32.125 -12.969 -11.07 1 93.31 171 SER A O 1
ATOM 1440 N N . TYR A 1 172 ? -32.688 -13.297 -13.305 1 95.69 172 TYR A N 1
ATOM 1441 C CA . TYR A 1 172 ? -32.562 -11.875 -13.617 1 95.69 172 TYR A CA 1
ATOM 1442 C C . TYR A 1 172 ? -33.469 -11.492 -14.781 1 95.69 172 TYR A C 1
ATOM 1444 O O . TYR A 1 172 ? -33.875 -12.344 -15.578 1 95.69 172 TYR A O 1
ATOM 1452 N N . CYS A 1 173 ? -33.688 -10.234 -14.828 1 95.88 173 CYS A N 1
ATOM 1453 C CA . CYS A 1 173 ? -34.375 -9.641 -15.969 1 95.88 173 CYS A CA 1
ATOM 1454 C C . CYS A 1 173 ? -33.406 -8.922 -16.875 1 95.88 173 CYS A C 1
ATOM 1456 O O . CYS A 1 173 ? -32.406 -8.359 -16.406 1 95.88 173 CYS A O 1
ATOM 1458 N N . PHE A 1 174 ? -33.719 -8.977 -18.172 1 96.06 174 PHE A N 1
ATOM 1459 C CA . PHE A 1 174 ? -32.844 -8.344 -19.141 1 96.06 174 PHE A CA 1
ATOM 1460 C C . PHE A 1 174 ? -33.625 -7.531 -20.156 1 96.06 174 PHE A C 1
ATOM 1462 O O . PHE A 1 174 ? -34.75 -7.922 -20.531 1 96.06 174 PHE A O 1
ATOM 1469 N N . ILE A 1 175 ? -33.062 -6.418 -20.5 1 94.5 175 ILE A N 1
ATOM 1470 C CA . ILE A 1 175 ? -33.656 -5.598 -21.547 1 94.5 175 ILE A CA 1
ATOM 1471 C C . ILE A 1 175 ? -32.969 -5.863 -22.875 1 94.5 175 ILE A C 1
ATOM 1473 O O . ILE A 1 175 ? -31.781 -5.508 -23.047 1 94.5 175 ILE A O 1
ATOM 1477 N N . VAL A 1 176 ? -33.625 -6.453 -23.734 1 92.19 176 VAL A N 1
ATOM 1478 C CA . VAL A 1 176 ? -33.094 -6.762 -25.047 1 92.19 176 VAL A CA 1
ATOM 1479 C C . VAL A 1 176 ? -34.125 -6.355 -26.125 1 92.19 176 VAL A C 1
ATOM 1481 O O . VAL A 1 176 ? -35.281 -6.742 -26.062 1 92.19 176 VAL A O 1
ATOM 1484 N N . ASP A 1 177 ? -33.781 -5.625 -27.141 1 88.31 177 ASP A N 1
ATOM 1485 C CA . ASP A 1 177 ? -34.656 -5.195 -28.25 1 88.31 177 ASP A CA 1
ATOM 1486 C C . ASP A 1 177 ? -35.938 -4.551 -27.75 1 88.31 177 ASP A C 1
ATOM 1488 O O . ASP A 1 177 ? -37.031 -4.93 -28.156 1 88.31 177 ASP A O 1
ATOM 1492 N N . ASN A 1 178 ? -35.875 -3.709 -26.766 1 88.5 178 ASN A N 1
ATOM 1493 C CA . ASN A 1 178 ? -36.969 -2.922 -26.203 1 88.5 178 ASN A CA 1
ATOM 1494 C C . ASN A 1 178 ? -38.062 -3.814 -25.594 1 88.5 178 ASN A C 1
ATOM 1496 O O . ASN A 1 178 ? -39.25 -3.514 -25.688 1 88.5 178 ASN A O 1
ATOM 1500 N N . GLN A 1 179 ? -37.594 -5 -25.188 1 91.69 179 GLN A N 1
ATOM 1501 C CA . GLN A 1 179 ? -38.438 -5.91 -24.422 1 91.69 179 GLN A CA 1
ATOM 1502 C C . GLN A 1 179 ? -37.781 -6.359 -23.141 1 91.69 179 GLN A C 1
ATOM 1504 O O . GLN A 1 179 ? -36.531 -6.379 -23.062 1 91.69 179 GLN A O 1
ATOM 1509 N N . ILE A 1 180 ? -38.594 -6.684 -22.188 1 95.31 180 ILE A N 1
ATOM 1510 C CA . ILE A 1 180 ? -38.062 -7.223 -20.953 1 95.31 180 ILE A CA 1
ATOM 1511 C C . ILE A 1 180 ? -38.094 -8.75 -21 1 95.31 180 ILE A C 1
ATOM 1513 O O . ILE A 1 180 ? -39.156 -9.359 -21.156 1 95.31 180 ILE A O 1
ATOM 1517 N N . LEU A 1 181 ? -36.938 -9.297 -21 1 96.06 181 LEU A N 1
ATOM 1518 C CA . LEU A 1 181 ? -36.812 -10.742 -20.875 1 96.06 181 LEU A CA 1
ATOM 1519 C C . LEU A 1 181 ? -36.656 -11.156 -19.422 1 96.06 181 LEU A C 1
ATOM 1521 O O . LEU A 1 181 ? -35.875 -10.531 -18.688 1 96.06 181 LEU A O 1
ATOM 1525 N N . ILE A 1 182 ? -37.344 -12.148 -19 1 96.38 182 ILE A N 1
ATOM 1526 C CA . ILE A 1 182 ? -37.281 -12.656 -17.625 1 96.38 182 ILE A CA 1
ATOM 1527 C C . ILE A 1 182 ? -36.719 -14.078 -17.641 1 96.38 182 ILE A C 1
ATOM 1529 O O . ILE A 1 182 ? -37.375 -15.008 -18.141 1 96.38 182 ILE A O 1
ATOM 1533 N N . ALA A 1 183 ? -35.594 -14.219 -17.141 1 96.44 183 ALA A N 1
ATOM 1534 C CA . ALA A 1 183 ? -34.969 -15.539 -17.047 1 96.44 183 ALA A CA 1
ATOM 1535 C C . ALA A 1 183 ? -35.344 -16.219 -15.727 1 96.44 183 ALA A C 1
ATOM 1537 O O . ALA A 1 183 ? -35.062 -15.711 -14.648 1 96.44 183 ALA A O 1
ATOM 1538 N N . SER A 1 184 ? -35.969 -17.375 -15.82 1 94.69 184 SER A N 1
ATOM 1539 C CA . SER A 1 184 ? -36.312 -18.156 -14.641 1 94.69 184 SER A CA 1
ATOM 1540 C C . SER A 1 184 ? -35.156 -19.078 -14.234 1 94.69 184 SER A C 1
ATOM 1542 O O . SER A 1 184 ? -34.25 -19.359 -15.039 1 94.69 184 SER A O 1
ATOM 1544 N N . VAL A 1 185 ? -35.219 -19.547 -13.039 1 92.62 185 VAL A N 1
ATOM 1545 C CA . VAL A 1 185 ? -34.188 -20.438 -12.531 1 92.62 185 VAL A CA 1
ATOM 1546 C C . VAL A 1 185 ? -34.344 -21.828 -13.148 1 92.62 185 VAL A C 1
ATOM 1548 O O . VAL A 1 185 ? -33.344 -22.5 -13.453 1 92.62 185 VAL A O 1
ATOM 1551 N N . GLU A 1 186 ? -35.625 -22.234 -13.484 1 92.06 186 GLU A N 1
ATOM 1552 C CA . GLU A 1 186 ? -35.844 -23.609 -13.914 1 92.06 186 GLU A CA 1
ATOM 1553 C C . GLU A 1 186 ? -36.688 -23.656 -15.188 1 92.06 186 GLU A C 1
ATOM 1555 O O . GLU A 1 186 ? -36.5 -24.516 -16.047 1 92.06 186 GLU A O 1
ATOM 1560 N N . LYS A 1 187 ? -37.562 -22.656 -15.398 1 94.06 187 LYS A N 1
ATOM 1561 C CA . LYS A 1 187 ? -38.625 -22.797 -16.406 1 94.06 187 LYS A CA 1
ATOM 1562 C C . LYS A 1 187 ? -38.219 -22.125 -17.703 1 94.06 187 LYS A C 1
ATOM 1564 O O . LYS A 1 187 ? -39.031 -22 -18.625 1 94.06 187 LYS A O 1
ATOM 1569 N N . GLY A 1 188 ? -37.031 -21.703 -17.797 1 94.81 188 GLY A N 1
ATOM 1570 C CA . GLY A 1 188 ? -36.594 -21.109 -19.031 1 94.81 188 GLY A CA 1
ATOM 1571 C C . GLY A 1 188 ? -36.719 -19.594 -19.047 1 94.81 188 GLY A C 1
ATOM 1572 O O . GLY A 1 188 ? -36.625 -18.953 -18 1 94.81 188 GLY A O 1
ATOM 1573 N N . VAL A 1 189 ? -36.844 -19 -20.281 1 96.56 189 VAL A N 1
ATOM 1574 C CA . VAL A 1 189 ? -36.875 -17.547 -20.422 1 96.56 189 VAL A CA 1
ATOM 1575 C C . VAL A 1 189 ? -38.25 -17.094 -20.922 1 96.56 189 VAL A C 1
ATOM 1577 O O . VAL A 1 189 ? -38.844 -17.75 -21.781 1 96.56 189 VAL A O 1
ATOM 1580 N N . PHE A 1 190 ? -38.688 -16 -20.359 1 96.06 190 PHE A N 1
ATOM 1581 C CA . PHE A 1 190 ? -40 -15.438 -20.672 1 96.06 190 PHE A CA 1
ATOM 1582 C C . PHE A 1 190 ? -39.875 -14.008 -21.172 1 96.06 190 PHE A C 1
ATOM 1584 O O . PHE A 1 190 ? -38.844 -13.359 -20.953 1 96.06 190 PHE A O 1
ATOM 1591 N N . ARG A 1 191 ? -40.844 -13.57 -21.891 1 94.44 191 ARG A N 1
ATOM 1592 C CA . ARG A 1 191 ? -40.938 -12.18 -22.328 1 94.44 191 ARG A CA 1
ATOM 1593 C C . ARG A 1 191 ? -42.156 -11.484 -21.703 1 94.44 191 ARG A C 1
ATOM 1595 O O . ARG A 1 191 ? -43.219 -12.086 -21.562 1 94.44 191 ARG A O 1
ATOM 1602 N N . MET A 1 192 ? -41.812 -10.305 -21.234 1 91.38 192 MET A N 1
ATOM 1603 C CA . MET A 1 192 ? -42.875 -9.516 -20.641 1 91.38 192 MET A CA 1
ATOM 1604 C C . MET A 1 192 ? -43.469 -8.547 -21.656 1 91.38 192 MET A C 1
ATOM 1606 O O . MET A 1 192 ? -42.75 -7.723 -22.234 1 91.38 192 MET A O 1
ATOM 1610 N N . ARG A 1 193 ? -44.719 -8.766 -22.047 1 78.56 193 ARG A N 1
ATOM 1611 C CA . ARG A 1 193 ? -45.5 -7.867 -22.906 1 78.56 193 ARG A CA 1
ATOM 1612 C C . ARG A 1 193 ? -46.781 -7.406 -22.219 1 78.56 193 ARG A C 1
ATOM 1614 O O . ARG A 1 193 ? -47.625 -8.219 -21.906 1 78.56 193 ARG A O 1
ATOM 1621 N N . ASN A 1 194 ? -47.062 -6.137 -22.109 1 71.94 194 ASN A N 1
ATOM 1622 C CA . ASN A 1 194 ? -48.25 -5.523 -21.547 1 71.94 194 ASN A CA 1
ATOM 1623 C C . ASN A 1 194 ? -48.688 -6.199 -20.25 1 71.94 194 ASN A C 1
ATOM 1625 O O . ASN A 1 194 ? -49.844 -6.598 -20.094 1 71.94 194 ASN A O 1
ATOM 1629 N N . SER A 1 195 ? -47.812 -6.496 -19.266 1 74.19 195 SER A N 1
ATOM 1630 C CA . SER A 1 195 ? -48.062 -7.027 -17.938 1 74.19 195 SER A CA 1
ATOM 1631 C C . SER A 1 195 ? -48.312 -8.531 -17.969 1 74.19 195 SER A C 1
ATOM 1633 O O . SER A 1 195 ? -48.75 -9.117 -16.984 1 74.19 195 SER A O 1
ATOM 1635 N N . LYS A 1 196 ? -48.188 -9.055 -19.156 1 84.25 196 LYS A N 1
ATOM 1636 C CA . LYS A 1 196 ? -48.281 -10.508 -19.266 1 84.25 196 LYS A CA 1
ATOM 1637 C C . LYS A 1 196 ? -46.938 -11.141 -19.578 1 84.25 196 LYS A C 1
ATOM 1639 O O . LYS A 1 196 ? -46.125 -10.547 -20.281 1 84.25 196 LYS A O 1
ATOM 1644 N N . VAL A 1 197 ? -46.719 -12.32 -18.953 1 92 197 VAL A N 1
ATOM 1645 C CA . VAL A 1 197 ? -45.469 -13.039 -19.125 1 92 197 VAL A CA 1
ATOM 1646 C C . VAL A 1 197 ? -45.688 -14.266 -20 1 92 197 VAL A C 1
ATOM 1648 O O . VAL A 1 197 ? -46.531 -15.094 -19.719 1 92 197 VAL A O 1
ATOM 1651 N N . GLU A 1 198 ? -45 -14.273 -21.188 1 92.62 198 GLU A N 1
ATOM 1652 C CA . GLU A 1 198 ? -45.094 -15.391 -22.141 1 92.62 198 GLU A CA 1
ATOM 1653 C C . GLU A 1 198 ? -43.75 -16.094 -22.297 1 92.62 198 GLU A C 1
ATOM 1655 O O . GLU A 1 198 ? -42.688 -15.438 -22.406 1 92.62 198 GLU A O 1
ATOM 1660 N N . LYS A 1 199 ? -43.781 -17.375 -22.328 1 94.5 199 LYS A N 1
ATOM 1661 C CA . LYS A 1 199 ? -42.562 -18.172 -22.469 1 94.5 199 LYS A CA 1
ATOM 1662 C C . LYS A 1 199 ? -42.031 -18.125 -23.906 1 94.5 199 LYS A C 1
ATOM 1664 O O . LYS A 1 199 ? -42.812 -18.188 -24.859 1 94.5 199 LYS A O 1
ATOM 1669 N N . ILE A 1 200 ? -40.781 -18.031 -24.062 1 93.75 200 ILE A N 1
ATOM 1670 C CA . ILE A 1 200 ? -40.156 -18.141 -25.391 1 93.75 200 ILE A CA 1
ATOM 1671 C C . ILE A 1 200 ? -39.938 -19.609 -25.719 1 93.75 200 ILE A C 1
ATOM 1673 O O . ILE A 1 200 ? -38.906 -20.188 -25.312 1 93.75 200 ILE A O 1
ATOM 1677 N N . GLN A 1 201 ? -40.656 -20.141 -26.547 1 91.69 201 GLN A N 1
ATOM 1678 C CA . GLN A 1 201 ? -40.688 -21.578 -26.797 1 91.69 201 GLN A CA 1
ATOM 1679 C C . GLN A 1 201 ? -39.438 -22.031 -27.547 1 91.69 201 GLN A C 1
ATOM 1681 O O . GLN A 1 201 ? -38.906 -23.109 -27.281 1 91.69 201 GLN A O 1
ATOM 1686 N N . ARG A 1 202 ? -38.938 -21.219 -28.375 1 91.44 202 ARG A N 1
ATOM 1687 C CA . ARG A 1 202 ? -37.781 -21.594 -29.188 1 91.44 202 ARG A CA 1
ATOM 1688 C C . ARG A 1 202 ? -36.531 -21.688 -28.328 1 91.44 202 ARG A C 1
ATOM 1690 O O . ARG A 1 202 ? -35.5 -22.25 -28.766 1 91.44 202 ARG A O 1
ATOM 1697 N N . TRP A 1 203 ? -36.594 -21.219 -27.062 1 94.94 203 TRP A N 1
ATOM 1698 C CA . TRP A 1 203 ? -35.469 -21.281 -26.141 1 94.94 203 TRP A CA 1
ATOM 1699 C C . TRP A 1 203 ? -35.656 -22.375 -25.109 1 94.94 203 TRP A C 1
ATOM 1701 O O . TRP A 1 203 ? -35.188 -22.25 -23.969 1 94.94 203 TRP A O 1
ATOM 1711 N N . GLY A 1 204 ? -36.25 -23.438 -25.406 1 92.12 204 GLY A N 1
ATOM 1712 C CA . GLY A 1 204 ? -36.594 -24.516 -24.5 1 92.12 204 GLY A CA 1
ATOM 1713 C C . GLY A 1 204 ? -35.344 -25.203 -23.922 1 92.12 204 GLY A C 1
ATOM 1714 O O . GLY A 1 204 ? -35.406 -25.719 -22.812 1 92.12 204 GLY A O 1
ATOM 1715 N N . VAL A 1 205 ? -34.25 -25.188 -24.656 1 92.81 205 VAL A N 1
ATOM 1716 C CA . VAL A 1 205 ? -33.031 -25.844 -24.25 1 92.81 205 VAL A CA 1
ATOM 1717 C C . VAL A 1 205 ? -32.469 -25.172 -23 1 92.81 205 VAL A C 1
ATOM 1719 O O . VAL A 1 205 ? -31.672 -25.75 -22.266 1 92.81 205 VAL A O 1
ATOM 1722 N N . LEU A 1 206 ? -32.969 -23.969 -22.672 1 95.19 206 LEU A N 1
ATOM 1723 C CA . LEU A 1 206 ? -32.438 -23.203 -21.562 1 95.19 206 LEU A CA 1
ATOM 1724 C C . LEU A 1 206 ? -33.156 -23.547 -20.266 1 95.19 206 LEU A C 1
ATOM 1726 O O . LEU A 1 206 ? -32.812 -23.031 -19.188 1 95.19 206 LEU A O 1
ATOM 1730 N N . GLU A 1 207 ? -34.094 -24.438 -20.328 1 94.94 207 GLU A N 1
ATOM 1731 C CA . GLU A 1 207 ? -34.75 -24.859 -19.109 1 94.94 207 GLU A CA 1
ATOM 1732 C C . GLU A 1 207 ? -33.781 -25.531 -18.141 1 94.94 207 GLU A C 1
ATOM 1734 O O . GLU A 1 207 ? -32.844 -26.203 -18.562 1 94.94 207 GLU A O 1
ATOM 1739 N N . ASN A 1 208 ? -33.938 -25.281 -16.922 1 92.88 208 ASN A N 1
ATOM 1740 C CA . ASN A 1 208 ? -33.125 -25.797 -15.836 1 92.88 208 ASN A CA 1
ATOM 1741 C C . ASN A 1 208 ? -31.703 -25.234 -15.867 1 92.88 208 ASN A C 1
ATOM 1743 O O . ASN A 1 208 ? -30.75 -25.906 -15.484 1 92.88 208 ASN A O 1
ATOM 1747 N N . ASN A 1 209 ? -31.594 -24.141 -16.578 1 93.81 209 ASN A N 1
ATOM 1748 C CA . ASN A 1 209 ? -30.328 -23.406 -16.547 1 93.81 209 ASN A CA 1
ATOM 1749 C C . ASN A 1 209 ? -30.516 -22.016 -15.922 1 93.81 209 ASN A C 1
ATOM 1751 O O . ASN A 1 209 ? -31.484 -21.328 -16.219 1 93.81 209 ASN A O 1
ATOM 1755 N N . VAL A 1 210 ? -29.625 -21.766 -15.039 1 94.44 210 VAL A N 1
ATOM 1756 C CA . VAL A 1 210 ? -29.625 -20.422 -14.477 1 94.44 210 VAL A CA 1
ATOM 1757 C C . VAL A 1 210 ? -28.906 -19.453 -15.422 1 94.44 210 VAL A C 1
ATOM 1759 O O . VAL A 1 210 ? -27.75 -19.688 -15.789 1 94.44 210 VAL A O 1
ATOM 1762 N N . ILE A 1 211 ? -29.609 -18.453 -15.875 1 96.44 211 ILE A N 1
ATOM 1763 C CA . ILE A 1 211 ? -29.062 -17.5 -16.828 1 96.44 211 ILE A CA 1
ATOM 1764 C C . ILE A 1 211 ? -28.625 -16.234 -16.109 1 96.44 211 ILE A C 1
ATOM 1766 O O . ILE A 1 211 ? -29.406 -15.617 -15.391 1 96.44 211 ILE A O 1
ATOM 1770 N N . HIS A 1 212 ? -27.422 -15.812 -16.344 1 95.81 212 HIS A N 1
ATOM 1771 C CA . HIS A 1 212 ? -26.875 -14.68 -15.602 1 95.81 212 HIS A CA 1
ATOM 1772 C C . HIS A 1 212 ? -26.719 -13.461 -16.5 1 95.81 212 HIS A C 1
ATOM 1774 O O . HIS A 1 212 ? -26.594 -12.336 -16.016 1 95.81 212 HIS A O 1
ATOM 1780 N N . SER A 1 213 ? -26.719 -13.672 -17.859 1 96.44 213 SER A N 1
ATOM 1781 C CA . SER A 1 213 ? -26.625 -12.523 -18.75 1 96.44 213 SER A CA 1
ATOM 1782 C C . SER A 1 213 ? -27.219 -12.836 -20.125 1 96.44 213 SER A C 1
ATOM 1784 O O . SER A 1 213 ? -27.172 -13.977 -20.594 1 96.44 213 SER A O 1
ATOM 1786 N N . ILE A 1 214 ? -27.859 -11.891 -20.719 1 96.69 214 ILE A N 1
ATOM 1787 C CA . ILE A 1 214 ? -28.328 -11.914 -22.094 1 96.69 214 ILE A CA 1
ATOM 1788 C C . ILE A 1 214 ? -27.969 -10.602 -22.797 1 96.69 214 ILE A C 1
ATOM 1790 O O . ILE A 1 214 ? -28.375 -9.523 -22.344 1 96.69 214 ILE A O 1
ATOM 1794 N N . GLU A 1 215 ? -27.219 -10.727 -23.812 1 94.31 215 GLU A N 1
ATOM 1795 C CA . GLU A 1 215 ? -26.766 -9.547 -24.531 1 94.31 215 GLU A CA 1
ATOM 1796 C C . GLU A 1 21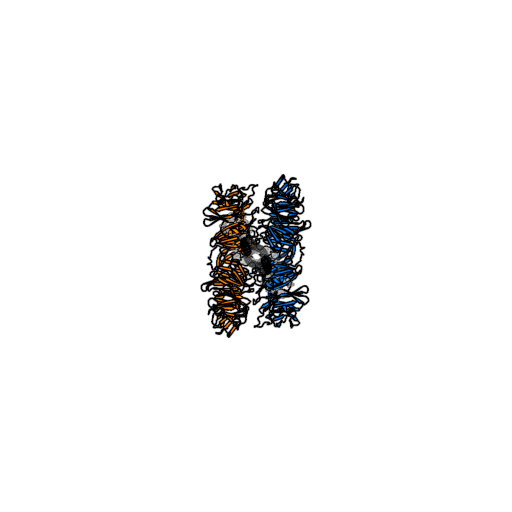5 ? -26.922 -9.727 -26.031 1 94.31 215 GLU A C 1
ATOM 1798 O O . GLU A 1 215 ? -26.719 -10.82 -26.562 1 94.31 215 GLU A O 1
ATOM 1803 N N . LYS A 1 216 ? -27.312 -8.68 -26.609 1 94.06 216 LYS A N 1
ATOM 1804 C CA . LYS A 1 216 ? -27.391 -8.68 -28.062 1 94.06 216 LYS A CA 1
ATOM 1805 C C . LYS A 1 216 ? -26.203 -7.949 -28.688 1 94.06 216 LYS A C 1
ATOM 1807 O O . LYS A 1 216 ? -25.797 -6.887 -28.203 1 94.06 216 LYS A O 1
ATOM 1812 N N . TYR A 1 217 ? -25.609 -8.594 -29.641 1 93.19 217 TYR A N 1
ATOM 1813 C CA . TYR A 1 217 ? -24.469 -8.008 -30.344 1 93.19 217 TYR A CA 1
ATOM 1814 C C . TYR A 1 217 ? -24.5 -8.352 -31.828 1 93.19 217 TYR A C 1
ATOM 1816 O O . TYR A 1 217 ? -24.516 -9.523 -32.188 1 93.19 217 TYR A O 1
ATOM 1824 N N . LYS A 1 218 ? -24.422 -7.406 -32.719 1 90.62 218 LYS A N 1
ATOM 1825 C CA . LYS A 1 218 ? -24.453 -7.547 -34.188 1 90.62 218 LYS A CA 1
ATOM 1826 C C . LYS A 1 218 ? -25.562 -8.508 -34.594 1 90.62 218 LYS A C 1
ATOM 1828 O O . LYS A 1 218 ? -25.312 -9.469 -35.344 1 90.62 218 LYS A O 1
ATOM 1833 N N . ASN A 1 219 ? -26.766 -8.43 -34.156 1 88.44 219 ASN A N 1
ATOM 1834 C CA . ASN A 1 219 ? -28 -9.133 -34.5 1 88.44 219 ASN A CA 1
ATOM 1835 C C . ASN A 1 219 ? -28 -10.562 -33.969 1 88.44 219 ASN A C 1
ATOM 1837 O O . ASN A 1 219 ? -28.734 -11.414 -34.469 1 88.44 219 ASN A O 1
ATOM 1841 N N . LYS A 1 220 ? -27.078 -10.844 -33.156 1 93.62 220 LYS A N 1
ATOM 1842 C CA . LYS A 1 220 ? -27.062 -12.109 -32.438 1 93.62 220 LYS A CA 1
ATOM 1843 C C . LYS A 1 220 ? -27.328 -11.906 -30.953 1 93.62 220 LYS A C 1
ATOM 1845 O O . LYS A 1 220 ? -26.875 -10.914 -30.359 1 93.62 220 LYS A O 1
ATOM 1850 N N . THR A 1 221 ? -28.078 -12.805 -30.438 1 95.56 221 THR A N 1
ATOM 1851 C CA . THR A 1 221 ? -28.344 -12.75 -29 1 95.56 221 THR A CA 1
ATOM 1852 C C . THR A 1 221 ? -27.531 -13.812 -28.266 1 95.56 221 THR A C 1
ATOM 1854 O O . THR A 1 221 ? -27.641 -15 -28.547 1 95.56 221 THR A O 1
ATOM 1857 N N . TYR A 1 222 ? -26.688 -13.352 -27.406 1 96.94 222 TYR A N 1
ATOM 1858 C CA . TYR A 1 222 ? -25.859 -14.234 -26.594 1 96.94 222 TYR A CA 1
ATOM 1859 C C . TYR A 1 222 ? -26.5 -14.484 -25.234 1 96.94 222 TYR A C 1
ATOM 1861 O O . TYR A 1 222 ? -26.922 -13.547 -24.547 1 96.94 222 TYR A O 1
ATOM 1869 N N . ILE A 1 223 ? -26.625 -15.727 -24.844 1 97.62 223 ILE A N 1
ATOM 1870 C CA . ILE A 1 223 ? -27.172 -16.125 -23.562 1 97.62 223 ILE A CA 1
ATOM 1871 C C . ILE A 1 223 ? -26.094 -16.812 -22.719 1 97.62 223 ILE A C 1
ATOM 1873 O O . ILE A 1 223 ? -25.562 -17.844 -23.125 1 97.62 223 ILE A O 1
ATOM 1877 N N . PHE A 1 224 ? -25.828 -16.266 -21.641 1 98 224 PHE A N 1
ATOM 1878 C CA . PHE A 1 224 ? -24.766 -16.766 -20.766 1 98 224 PHE A CA 1
ATOM 1879 C C . PHE A 1 224 ? -25.344 -17.531 -19.594 1 98 224 PHE A C 1
ATOM 1881 O O . PHE A 1 224 ? -25.984 -16.953 -18.719 1 98 224 PHE A O 1
ATOM 1888 N N . THR A 1 225 ? -25.125 -18.828 -19.578 1 96.81 225 THR A N 1
ATOM 1889 C CA . THR A 1 225 ? -25.609 -19.672 -18.484 1 96.81 225 THR A CA 1
ATOM 1890 C C . THR A 1 225 ? -24.531 -19.828 -17.406 1 96.81 225 THR A C 1
ATOM 1892 O O . THR A 1 225 ? -23.344 -19.688 -17.672 1 96.81 225 THR A O 1
ATOM 1895 N N . LYS A 1 226 ? -24.922 -20.125 -16.25 1 93.56 226 LYS A N 1
ATOM 1896 C CA . LYS A 1 226 ? -24 -20.25 -15.125 1 93.56 226 LYS A CA 1
ATOM 1897 C C . LYS A 1 226 ? -23.109 -21.469 -15.281 1 93.56 226 LYS A C 1
ATOM 1899 O O . LYS A 1 226 ? -21.891 -21.375 -15.102 1 93.56 226 LYS A O 1
ATOM 1904 N N . LYS A 1 227 ? -23.672 -22.641 -15.727 1 91.44 227 LYS A N 1
ATOM 1905 C CA . LYS A 1 227 ? -22.922 -23.891 -15.641 1 91.44 227 LYS A CA 1
ATOM 1906 C C . LYS A 1 227 ? -22.828 -24.578 -17 1 91.44 227 LYS A C 1
ATOM 1908 O O . LYS A 1 227 ? -22.109 -25.578 -17.156 1 91.44 227 LYS A O 1
ATOM 1913 N N . ASN A 1 228 ? -23.562 -24.031 -18.016 1 94.75 228 ASN A N 1
ATOM 1914 C CA . ASN A 1 228 ? -23.578 -24.734 -19.297 1 94.75 228 ASN A CA 1
ATOM 1915 C C . ASN A 1 228 ? -23.062 -23.859 -20.438 1 94.75 228 ASN A C 1
ATOM 1917 O O . ASN A 1 228 ? -23.453 -24.031 -21.578 1 94.75 228 ASN A O 1
ATOM 1921 N N . GLY A 1 229 ? -22.297 -22.891 -20.094 1 96.12 229 GLY A N 1
ATOM 1922 C CA . GLY A 1 229 ? -21.609 -22.094 -21.094 1 96.12 229 GLY A CA 1
ATOM 1923 C C . GLY A 1 229 ? -22.5 -21.062 -21.766 1 96.12 229 GLY A C 1
ATOM 1924 O O . GLY A 1 229 ? -23.422 -20.547 -21.141 1 96.12 229 GLY A O 1
ATOM 1925 N N . VAL A 1 230 ? -22.156 -20.766 -23.062 1 97.69 230 VAL A N 1
ATOM 1926 C CA . VAL A 1 230 ? -22.828 -19.688 -23.797 1 97.69 230 VAL A CA 1
ATOM 1927 C C . VAL A 1 230 ? -23.625 -20.281 -24.953 1 97.69 230 VAL A C 1
ATOM 1929 O O . VAL A 1 230 ? -23.172 -21.219 -25.625 1 97.69 230 VAL A O 1
ATOM 1932 N N . TYR A 1 231 ? -24.844 -19.766 -25.156 1 97.12 231 TYR A N 1
ATOM 1933 C CA . TYR A 1 231 ? -25.688 -20.094 -26.297 1 97.12 231 TYR A CA 1
ATOM 1934 C C . TYR A 1 231 ? -25.891 -18.859 -27.188 1 97.12 231 TYR A C 1
ATOM 1936 O O . TYR A 1 231 ? -25.859 -17.734 -26.703 1 97.12 231 TYR A O 1
ATOM 1944 N N . ILE A 1 232 ? -26.062 -19.062 -28.406 1 96.38 232 ILE A N 1
ATOM 1945 C CA . ILE A 1 232 ? -26.266 -17.969 -29.344 1 96.38 232 ILE A CA 1
ATOM 1946 C C . ILE A 1 232 ? -27.547 -18.203 -30.156 1 96.38 232 ILE A C 1
ATOM 1948 O O . ILE A 1 232 ? -27.797 -19.328 -30.609 1 96.38 232 ILE A O 1
ATOM 1952 N N . ASP A 1 233 ? -28.359 -17.203 -30.141 1 94.81 233 ASP A N 1
ATOM 1953 C CA . ASP A 1 233 ? -29.547 -17.203 -31 1 94.81 233 ASP A CA 1
ATOM 1954 C C . ASP A 1 233 ? -29.281 -16.406 -32.281 1 94.81 233 ASP A C 1
ATOM 1956 O O . ASP A 1 233 ? -29.219 -15.172 -32.25 1 94.81 233 ASP A O 1
ATOM 1960 N N . GLU A 1 234 ? -29.109 -17.141 -33.219 1 89.31 234 GLU A N 1
ATOM 1961 C CA . GLU A 1 234 ? -28.906 -16.547 -34.531 1 89.31 234 GLU A CA 1
ATOM 1962 C C . GLU A 1 234 ? -30 -16.953 -35.531 1 89.31 234 GLU A C 1
ATOM 1964 O O . GLU A 1 234 ? -30.219 -18.141 -35.75 1 89.31 234 GLU A O 1
ATOM 1969 N N . LYS A 1 235 ? -30.656 -16.016 -36.156 1 83.56 235 LYS A N 1
ATOM 1970 C CA . LYS A 1 235 ? -31.672 -16.219 -37.188 1 83.56 235 LYS A CA 1
ATOM 1971 C C . LYS A 1 235 ? -32.781 -17.141 -36.688 1 83.56 235 LYS A C 1
ATOM 1973 O O . LYS A 1 235 ? -33.219 -18.047 -37.406 1 83.56 235 LYS A O 1
ATOM 1978 N N . GLY A 1 236 ? -33.125 -17.125 -35.406 1 81.81 236 GLY A N 1
ATOM 1979 C CA . GLY A 1 236 ? -34.281 -17.844 -34.844 1 81.81 236 GLY A CA 1
ATOM 1980 C C . GLY A 1 236 ? -33.906 -19.203 -34.312 1 81.81 236 GLY A C 1
ATOM 1981 O O . GLY A 1 236 ? -34.781 -19.922 -33.781 1 81.81 236 GLY A O 1
ATOM 1982 N N . SER A 1 237 ? -32.656 -19.594 -34.375 1 88.88 237 SER A N 1
ATOM 1983 C CA . SER A 1 237 ? -32.219 -20.875 -33.844 1 88.88 237 SER A CA 1
ATOM 1984 C C . SER A 1 237 ? -31.203 -20.703 -32.719 1 88.88 237 SER A C 1
ATOM 1986 O O . SER A 1 237 ? -30.203 -19.969 -32.875 1 88.88 237 SER A O 1
ATOM 1988 N N . LEU A 1 238 ? -31.516 -21.391 -31.625 1 93.88 238 LEU A N 1
ATOM 1989 C CA . LEU A 1 238 ? -30.625 -21.328 -30.469 1 93.88 238 LEU A CA 1
ATOM 1990 C C . LEU A 1 238 ? -29.656 -22.516 -30.469 1 93.88 238 LEU A C 1
ATOM 1992 O O . LEU A 1 238 ? -30.078 -23.656 -30.578 1 93.88 238 LEU A O 1
ATOM 1996 N N . SER A 1 239 ? -28.344 -22.266 -30.547 1 93.75 239 SER A N 1
ATOM 1997 C CA . SER A 1 239 ? -27.312 -23.312 -30.5 1 93.75 239 SER A CA 1
ATOM 1998 C C . SER A 1 239 ? -26.203 -22.938 -29.516 1 93.75 239 SER A C 1
ATOM 2000 O O . SER A 1 239 ? -26.078 -21.781 -29.125 1 93.75 239 SER A O 1
ATOM 2002 N N . SER A 1 240 ? -25.469 -23.906 -29.094 1 95 240 SER A N 1
ATOM 2003 C CA . SER A 1 240 ? -24.328 -23.672 -28.234 1 95 240 SER A CA 1
ATOM 2004 C C . SER A 1 240 ? -23.234 -22.906 -28.969 1 95 240 SER A C 1
ATOM 2006 O O . SER A 1 240 ? -22.984 -23.125 -30.156 1 95 240 SER A O 1
ATOM 2008 N N . TRP A 1 241 ? -22.625 -21.984 -28.328 1 94.94 241 TRP A N 1
ATOM 2009 C CA . TRP A 1 241 ? -21.562 -21.188 -28.922 1 94.94 241 TRP A CA 1
ATOM 2010 C C . TRP A 1 241 ? -20.391 -22.062 -29.328 1 94.94 241 TRP A C 1
ATOM 2012 O O . TRP A 1 241 ? -19.891 -22.859 -28.531 1 94.94 241 TRP A O 1
ATOM 2022 N N . LYS A 1 242 ? -19.844 -22.078 -30.484 1 91.81 242 LYS A N 1
ATOM 2023 C CA . LYS A 1 242 ? -18.844 -22.969 -31.047 1 91.81 242 LYS A CA 1
ATOM 2024 C C . LYS A 1 242 ? -17.438 -22.516 -30.734 1 91.81 242 LYS A C 1
ATOM 2026 O O . LYS A 1 242 ? -16.469 -23.219 -31 1 91.81 242 LYS A O 1
ATOM 2031 N N . ASN A 1 243 ? -17.266 -21.5 -30.047 1 92.69 243 ASN A N 1
ATOM 2032 C CA . ASN A 1 243 ? -15.945 -21.016 -29.656 1 92.69 243 ASN A CA 1
ATOM 2033 C C . ASN A 1 243 ? -15.289 -21.969 -28.656 1 92.69 243 ASN A C 1
ATOM 2035 O O . ASN A 1 243 ? -15.945 -22.438 -27.719 1 92.69 243 ASN A O 1
ATOM 2039 N N . PRO A 1 244 ? -13.977 -22.297 -28.859 1 90.88 244 PRO A N 1
ATOM 2040 C CA . PRO A 1 244 ? -13.273 -23.203 -27.938 1 90.88 244 PRO A CA 1
ATOM 2041 C C . PRO A 1 244 ? -13.312 -22.719 -26.484 1 90.88 244 PRO A C 1
ATOM 2043 O O . PRO A 1 244 ? -13.242 -23.531 -25.562 1 90.88 244 PRO A O 1
ATOM 2046 N N . LEU A 1 245 ? -13.438 -21.453 -26.25 1 94.06 245 LEU A N 1
ATOM 2047 C CA . LEU A 1 245 ? -13.5 -20.891 -24.906 1 94.06 245 LEU A CA 1
ATOM 2048 C C . LEU A 1 245 ? -14.742 -21.375 -24.172 1 94.06 245 LEU A C 1
ATOM 2050 O O . LEU A 1 245 ? -14.781 -21.359 -22.938 1 94.06 245 LEU A O 1
ATOM 2054 N N . ASN A 1 246 ? -15.758 -21.828 -24.828 1 96.06 246 ASN A N 1
ATOM 2055 C CA . ASN A 1 246 ? -17.031 -22.188 -24.234 1 96.06 246 ASN A CA 1
ATOM 2056 C C . ASN A 1 246 ? -16.906 -23.406 -23.328 1 96.06 246 ASN A C 1
ATOM 2058 O O . ASN A 1 246 ? -17.625 -23.531 -22.328 1 96.06 246 ASN A O 1
ATOM 2062 N N . GLU A 1 247 ? -15.977 -24.328 -23.672 1 94.06 247 GLU A N 1
ATOM 2063 C CA . GLU A 1 247 ? -15.766 -25.5 -22.828 1 94.06 247 GLU A CA 1
ATOM 2064 C C . GLU A 1 247 ? -15.172 -25.109 -21.469 1 94.06 247 GLU A C 1
ATOM 2066 O O . GLU A 1 247 ? -15.555 -25.656 -20.438 1 94.06 247 GLU A O 1
ATOM 2071 N N . THR A 1 248 ? -14.305 -24.141 -21.578 1 93.5 248 THR A N 1
ATOM 2072 C CA . THR A 1 248 ? -13.711 -23.625 -20.344 1 93.5 248 THR A CA 1
ATOM 2073 C C . THR A 1 248 ? -14.75 -22.891 -19.5 1 93.5 248 THR A C 1
ATOM 2075 O O . THR A 1 248 ? -14.734 -22.984 -18.266 1 93.5 248 THR A O 1
ATOM 2078 N N . LEU A 1 249 ? -15.625 -22.188 -20.141 1 95.31 249 LEU A N 1
ATOM 2079 C CA . LEU A 1 249 ? -16.625 -21.375 -19.453 1 95.31 249 LEU A CA 1
ATOM 2080 C C . LEU A 1 249 ? -17.641 -22.25 -18.719 1 95.31 249 LEU A C 1
ATOM 2082 O O . LEU A 1 249 ? -18.219 -21.828 -17.719 1 95.31 249 LEU A O 1
ATOM 2086 N N . LYS A 1 250 ? -17.828 -23.5 -19.219 1 92.25 250 LYS A N 1
ATOM 2087 C CA . LYS A 1 250 ? -18.734 -24.438 -18.562 1 92.25 250 LYS A CA 1
ATOM 2088 C C . LYS A 1 250 ? -18.203 -24.812 -17.172 1 92.25 250 LYS A C 1
ATOM 2090 O O . LYS A 1 250 ? -19 -25.078 -16.266 1 92.25 250 LYS A O 1
ATOM 2095 N N . MET A 1 251 ? -16.891 -24.75 -17.062 1 86.38 251 MET A N 1
ATOM 2096 C CA . MET A 1 251 ? -16.266 -25.156 -15.805 1 86.38 251 MET A CA 1
ATOM 2097 C C . MET A 1 251 ? -16.016 -23.938 -14.914 1 86.38 251 MET A C 1
ATOM 2099 O O . MET A 1 251 ? -15.922 -24.062 -13.695 1 86.38 251 MET A O 1
ATOM 2103 N N . ALA A 1 252 ? -15.898 -22.781 -15.453 1 90.31 252 ALA A N 1
ATOM 2104 C CA . ALA A 1 252 ? -15.516 -21.578 -14.727 1 90.31 252 ALA A CA 1
ATOM 2105 C C . ALA A 1 252 ? -16.734 -20.922 -14.078 1 90.31 252 ALA A C 1
ATOM 2107 O O . ALA A 1 252 ? -16.594 -20.047 -13.219 1 90.31 252 ALA A O 1
ATOM 2108 N N . ASN A 1 253 ? -17.984 -21.359 -14.398 1 91.19 253 ASN A N 1
ATOM 2109 C CA . ASN A 1 253 ? -19.219 -20.766 -13.906 1 91.19 253 ASN A CA 1
ATOM 2110 C C . ASN A 1 253 ? -19.297 -19.281 -14.258 1 91.19 253 ASN A C 1
ATOM 2112 O O . ASN A 1 253 ? -18.703 -18.438 -13.586 1 91.19 253 ASN A O 1
ATOM 2116 N N . ILE A 1 254 ? -20.156 -18.875 -15.109 1 96.38 254 ILE A N 1
ATOM 2117 C CA . ILE A 1 254 ? -20.266 -17.5 -15.578 1 96.38 254 ILE A CA 1
ATOM 2118 C C . ILE A 1 254 ? -21.156 -16.703 -14.625 1 96.38 254 ILE A C 1
ATOM 2120 O O . ILE A 1 254 ? -22.266 -17.109 -14.32 1 96.38 254 ILE A O 1
ATOM 2124 N N . ASN A 1 255 ? -20.641 -15.555 -14.195 1 96.12 255 ASN A N 1
ATOM 2125 C CA . ASN A 1 255 ? -21.422 -14.695 -13.312 1 96.12 255 ASN A CA 1
ATOM 2126 C C . ASN A 1 255 ? -21.969 -13.477 -14.055 1 96.12 255 ASN A C 1
ATOM 2128 O O . ASN A 1 255 ? -23.047 -12.992 -13.75 1 96.12 255 ASN A O 1
ATOM 2132 N N . VAL A 1 256 ? -21.172 -13.008 -14.938 1 96.81 256 VAL A N 1
ATOM 2133 C CA . VAL A 1 256 ? -21.562 -11.789 -15.625 1 96.81 256 VAL A CA 1
ATOM 2134 C C . VAL A 1 256 ? -20.844 -11.688 -16.969 1 96.81 256 VAL A C 1
ATOM 2136 O O . VAL A 1 256 ? -19.781 -12.289 -17.141 1 96.81 256 VAL A O 1
ATOM 2139 N N . ALA A 1 257 ? -21.406 -10.984 -17.891 1 97.69 257 ALA A N 1
ATOM 2140 C CA . ALA A 1 257 ? -20.797 -10.75 -19.203 1 97.69 257 ALA A CA 1
ATOM 2141 C C . ALA A 1 257 ? -21.25 -9.414 -19.781 1 97.69 257 ALA A C 1
ATOM 2143 O O . ALA A 1 257 ? -22.359 -8.953 -19.5 1 97.69 257 ALA A O 1
ATOM 2144 N N . LYS A 1 258 ? -20.391 -8.82 -20.516 1 95.88 258 LYS A N 1
ATOM 2145 C CA . LYS A 1 258 ? -20.688 -7.523 -21.125 1 95.88 258 LYS A CA 1
ATOM 2146 C C . LYS A 1 258 ? -19.891 -7.301 -22.391 1 95.88 258 LYS A C 1
ATOM 2148 O O . LYS A 1 258 ? -18.703 -7.629 -22.453 1 95.88 258 LYS A O 1
ATOM 2153 N N . PHE A 1 259 ? -20.578 -6.844 -23.422 1 95.31 259 PHE A N 1
ATOM 2154 C CA . PHE A 1 259 ? -19.875 -6.395 -24.609 1 95.31 259 PHE A CA 1
ATOM 2155 C C . PHE A 1 259 ? -19.344 -4.977 -24.438 1 95.31 259 PHE A C 1
ATOM 2157 O O . PHE A 1 259 ? -20.031 -4.121 -23.875 1 95.31 259 PHE A O 1
ATOM 2164 N N . ILE A 1 260 ? -18.141 -4.766 -24.828 1 93.31 260 ILE A N 1
ATOM 2165 C CA . ILE A 1 260 ? -17.547 -3.443 -24.703 1 93.31 260 ILE A CA 1
ATOM 2166 C C . ILE A 1 260 ? -17.094 -2.949 -26.078 1 93.31 260 ILE A C 1
ATOM 2168 O O . ILE A 1 260 ? -17.297 -3.629 -27.078 1 93.31 260 ILE A O 1
ATOM 2172 N N . LYS A 1 261 ? -16.547 -1.739 -26.078 1 88.31 261 LYS A N 1
ATOM 2173 C CA . LYS A 1 261 ? -16.125 -1.121 -27.344 1 88.31 261 LYS A CA 1
ATOM 2174 C C . LYS A 1 261 ? -15.039 -1.952 -28.031 1 88.31 261 LYS A C 1
ATOM 2176 O O . LYS A 1 261 ? -14.367 -2.766 -27.391 1 88.31 261 LYS A O 1
ATOM 2181 N N . ASN A 1 262 ? -14.914 -1.824 -29.297 1 84.69 262 ASN A N 1
ATOM 2182 C CA . ASN A 1 262 ? -13.867 -2.43 -30.109 1 84.69 262 ASN A CA 1
ATOM 2183 C C . ASN A 1 262 ? -14.078 -3.932 -30.281 1 84.69 262 ASN A C 1
ATOM 2185 O O . ASN A 1 262 ? -13.125 -4.707 -30.234 1 84.69 262 ASN A O 1
ATOM 2189 N N . ASN A 1 263 ? -15.367 -4.371 -30.297 1 91.5 263 ASN A N 1
ATOM 2190 C CA . ASN A 1 263 ? -15.75 -5.75 -30.578 1 91.5 263 ASN A CA 1
ATOM 2191 C C . ASN A 1 263 ? -15.172 -6.715 -29.531 1 91.5 263 ASN A C 1
ATOM 2193 O O . ASN A 1 263 ? -14.641 -7.77 -29.891 1 91.5 263 ASN A O 1
ATOM 2197 N N . LYS A 1 264 ? -15.188 -6.242 -28.359 1 93.88 264 LYS A N 1
ATOM 2198 C CA . LYS A 1 264 ? -14.672 -7.094 -27.297 1 93.88 264 LYS A CA 1
ATOM 2199 C C . LYS A 1 264 ? -15.805 -7.586 -26.391 1 93.88 264 LYS A C 1
ATOM 2201 O O . LYS A 1 264 ? -16.797 -6.883 -26.188 1 93.88 264 LYS A O 1
ATOM 2206 N N . LEU A 1 265 ? -15.68 -8.797 -25.984 1 96.62 265 LEU A N 1
ATOM 2207 C CA . LEU A 1 265 ? -16.594 -9.422 -25.031 1 96.62 265 LEU A CA 1
ATOM 2208 C C . LEU A 1 265 ? -15.883 -9.773 -23.734 1 96.62 265 LEU A C 1
ATOM 2210 O O . LEU A 1 265 ? -14.836 -10.43 -23.75 1 96.62 265 LEU A O 1
ATOM 2214 N N . VAL A 1 266 ? -16.391 -9.266 -22.641 1 97.38 266 VAL A N 1
ATOM 2215 C CA . VAL A 1 266 ? -15.805 -9.539 -21.328 1 97.38 266 VAL A CA 1
ATOM 2216 C C . VAL A 1 266 ? -16.719 -10.484 -20.562 1 97.38 266 VAL A C 1
ATOM 2218 O O . VAL A 1 266 ? -17.922 -10.227 -20.422 1 97.38 266 VAL A O 1
ATOM 2221 N N . ILE A 1 267 ? -16.172 -11.578 -20.094 1 98.12 267 ILE A N 1
ATOM 2222 C CA . ILE A 1 267 ? -16.938 -12.555 -19.328 1 98.12 267 ILE A CA 1
ATOM 2223 C C . ILE A 1 267 ? -16.312 -12.703 -17.938 1 98.12 267 ILE A C 1
ATOM 2225 O O . ILE A 1 267 ? -15.141 -13.031 -17.797 1 98.12 267 ILE A O 1
ATOM 2229 N N . GLY A 1 268 ? -17.078 -12.367 -16.922 1 97.94 268 GLY A N 1
ATOM 2230 C CA . GLY A 1 268 ? -16.656 -12.578 -15.539 1 97.94 268 GLY A CA 1
ATOM 2231 C C . GLY A 1 268 ? -17.094 -13.914 -14.977 1 97.94 268 GLY A C 1
ATOM 2232 O O . GLY A 1 268 ? -18.234 -14.32 -15.133 1 97.94 268 GLY A O 1
ATOM 2233 N N . THR A 1 269 ? -16.172 -14.602 -14.312 1 96.31 269 THR A N 1
ATOM 2234 C CA . THR A 1 269 ? -16.453 -15.938 -13.797 1 96.31 269 THR A CA 1
ATOM 2235 C C . THR A 1 269 ? -16.391 -15.961 -12.273 1 96.31 269 THR A C 1
ATOM 2237 O O . THR A 1 269 ? -15.961 -14.984 -11.648 1 96.31 269 THR A O 1
ATOM 2240 N N . ALA A 1 270 ? -16.766 -17.078 -11.711 1 92.56 270 ALA A N 1
ATOM 2241 C CA . ALA A 1 270 ? -16.781 -17.219 -10.258 1 92.56 270 ALA A CA 1
ATOM 2242 C C . ALA A 1 270 ? -15.43 -17.703 -9.734 1 92.56 270 ALA A C 1
ATOM 2244 O O . ALA A 1 270 ? -15.109 -17.516 -8.555 1 92.56 270 ALA A O 1
ATOM 2245 N N . SER A 1 271 ? -14.594 -18.25 -10.625 1 91.06 271 SER A N 1
ATOM 2246 C CA . SER A 1 271 ? -13.414 -18.891 -10.062 1 91.06 271 SER A CA 1
ATOM 2247 C C . SER A 1 271 ? -12.172 -18.609 -10.898 1 91.06 271 SER A C 1
ATOM 2249 O O . SER A 1 271 ? -11.047 -18.891 -10.469 1 91.06 271 SER A O 1
ATOM 2251 N N . GLU A 1 272 ? -12.352 -18.016 -12.078 1 94 272 GLU A N 1
ATOM 2252 C CA . GLU A 1 272 ? -11.188 -17.906 -12.961 1 94 272 GLU A CA 1
ATOM 2253 C C . GLU A 1 272 ? -10.953 -16.469 -13.391 1 94 272 GLU A C 1
ATOM 2255 O O . GLU A 1 272 ? -10.312 -16.203 -14.414 1 94 272 GLU A O 1
ATOM 2260 N N . GLY A 1 273 ? -11.508 -15.594 -12.773 1 96.06 273 GLY A N 1
ATOM 2261 C CA . GLY A 1 273 ? -11.312 -14.203 -13.156 1 96.06 273 GLY A CA 1
ATOM 2262 C C . GLY A 1 273 ? -12.125 -13.805 -14.375 1 96.06 273 GLY A C 1
ATOM 2263 O O . GLY A 1 273 ? -13.281 -14.188 -14.516 1 96.06 273 GLY A O 1
ATOM 2264 N N . ILE A 1 274 ? -11.5 -13 -15.266 1 97.38 274 ILE A N 1
ATOM 2265 C CA . ILE A 1 274 ? -12.242 -12.531 -16.438 1 97.38 274 ILE A CA 1
ATOM 2266 C C . ILE A 1 274 ? -11.547 -13.008 -17.703 1 97.38 274 ILE A C 1
ATOM 2268 O O . ILE A 1 274 ? -10.32 -13.164 -17.734 1 97.38 274 ILE A O 1
ATOM 2272 N N . TYR A 1 275 ? -12.359 -13.25 -18.672 1 96.81 275 TYR A N 1
ATOM 2273 C CA . TYR A 1 275 ? -11.898 -13.477 -20.047 1 96.81 275 TYR A CA 1
ATOM 2274 C C . TYR A 1 275 ? -12.266 -12.312 -20.953 1 96.81 275 TYR A C 1
ATOM 2276 O O . TYR A 1 275 ? -13.43 -11.898 -21 1 96.81 275 TYR A O 1
ATOM 2284 N N . VAL A 1 276 ? -11.344 -11.758 -21.516 1 95.62 276 VAL A N 1
ATOM 2285 C CA . VAL A 1 276 ? -11.562 -10.695 -22.5 1 95.62 276 VAL A CA 1
ATOM 2286 C C . VAL A 1 276 ? -11.328 -11.242 -23.906 1 95.62 276 VAL A C 1
ATOM 2288 O O . VAL A 1 276 ? -10.195 -11.508 -24.297 1 95.62 276 VAL A O 1
ATOM 2291 N N . LEU A 1 277 ? -12.391 -11.336 -24.641 1 95.06 277 LEU A N 1
ATOM 2292 C CA . LEU A 1 277 ? -12.344 -11.93 -25.984 1 95.06 277 LEU A CA 1
ATOM 2293 C C . LEU A 1 277 ? -12.438 -10.852 -27.047 1 95.06 277 LEU A C 1
ATOM 2295 O O . LEU A 1 277 ? -13.289 -9.961 -26.969 1 95.06 277 LEU A O 1
ATOM 2299 N N . ASP A 1 278 ? -11.516 -10.906 -27.906 1 91.88 278 ASP A N 1
ATOM 2300 C CA . ASP A 1 278 ? -11.586 -10.094 -29.125 1 91.88 278 ASP A CA 1
ATOM 2301 C C . ASP A 1 278 ? -12.281 -10.852 -30.25 1 91.88 278 ASP A C 1
ATOM 2303 O O . ASP A 1 278 ? -11.711 -11.773 -30.828 1 91.88 278 ASP A O 1
ATOM 2307 N N . LEU A 1 279 ? -13.422 -10.445 -30.609 1 91.94 279 LEU A N 1
ATOM 2308 C CA . LEU A 1 279 ? -14.258 -11.156 -31.562 1 91.94 279 LEU A CA 1
ATOM 2309 C C . LEU A 1 279 ? -13.758 -10.953 -33 1 91.94 279 LEU A C 1
ATOM 2311 O O . LEU A 1 279 ? -14.148 -11.688 -33.906 1 91.94 279 LEU A O 1
ATOM 2315 N N . SER A 1 280 ? -12.828 -10.023 -33.188 1 90.31 280 SER A N 1
ATOM 2316 C CA . SER A 1 280 ? -12.258 -9.805 -34.5 1 90.31 280 SER A CA 1
ATOM 2317 C C . SER A 1 280 ? -11.266 -10.898 -34.844 1 90.31 280 SER A C 1
ATOM 2319 O O . SER A 1 280 ? -11.195 -11.328 -36 1 90.31 280 SER A O 1
ATOM 2321 N N . ASN A 1 281 ? -10.469 -11.336 -33.938 1 87.94 281 ASN A N 1
ATOM 2322 C CA . ASN A 1 281 ? -9.461 -12.359 -34.219 1 87.94 281 ASN A CA 1
ATOM 2323 C C . ASN A 1 281 ? -9.695 -13.617 -33.375 1 87.94 281 ASN A C 1
ATOM 2325 O O . ASN A 1 281 ? -8.906 -14.562 -33.438 1 87.94 281 ASN A O 1
ATOM 2329 N N . ASP A 1 282 ? -10.703 -13.68 -32.562 1 87.31 282 ASP A N 1
ATOM 2330 C CA . ASP A 1 282 ? -11.125 -14.812 -31.75 1 87.31 282 ASP A CA 1
ATOM 2331 C C . ASP A 1 282 ? -10.031 -15.203 -30.75 1 87.31 282 ASP A C 1
ATOM 2333 O O . ASP A 1 282 ? -9.797 -16.391 -30.516 1 87.31 282 ASP A O 1
ATOM 2337 N N . THR A 1 283 ? -9.242 -14.258 -30.391 1 88.62 283 THR A N 1
ATOM 2338 C CA . THR A 1 283 ? -8.266 -14.469 -29.328 1 88.62 283 THR A CA 1
ATOM 2339 C C . THR A 1 283 ? -8.789 -13.945 -28 1 88.62 283 THR A C 1
ATOM 2341 O O . THR A 1 283 ? -9.695 -13.109 -27.969 1 88.62 283 THR A O 1
ATOM 2344 N N . TYR A 1 284 ? -8.336 -14.594 -26.906 1 92.31 284 TYR A N 1
ATOM 2345 C CA . TYR A 1 284 ? -8.797 -14.109 -25.609 1 92.31 284 TYR A CA 1
ATOM 2346 C C . TYR A 1 284 ? -7.637 -14.008 -24.625 1 92.31 284 TYR A C 1
ATOM 2348 O O . TYR A 1 284 ? -6.602 -14.648 -24.812 1 92.31 284 TYR A O 1
ATOM 2356 N N . LYS A 1 285 ? -7.766 -13.109 -23.734 1 91.12 285 LYS A N 1
ATOM 2357 C CA . LYS A 1 285 ? -6.867 -12.961 -22.594 1 91.12 285 LYS A CA 1
ATOM 2358 C C . LYS A 1 285 ? -7.578 -13.281 -21.281 1 91.12 285 LYS A C 1
ATOM 2360 O O . LYS A 1 285 ? -8.742 -12.914 -21.109 1 91.12 285 LYS A O 1
ATOM 2365 N N . ASN A 1 286 ? -6.938 -14.078 -20.469 1 94.5 286 ASN A N 1
ATOM 2366 C CA . ASN A 1 286 ? -7.473 -14.383 -19.141 1 94.5 286 ASN A CA 1
ATOM 2367 C C . ASN A 1 286 ? -6.77 -13.57 -18.062 1 94.5 286 ASN A C 1
ATOM 2369 O O . ASN A 1 286 ? -5.562 -13.711 -17.859 1 94.5 286 ASN A O 1
ATOM 2373 N N . ILE A 1 287 ? -7.445 -12.672 -17.453 1 95.38 287 ILE A N 1
ATOM 2374 C CA . ILE A 1 287 ? -6.93 -11.875 -16.344 1 95.38 287 ILE A CA 1
ATOM 2375 C C . ILE A 1 287 ? -7.434 -12.453 -15.016 1 95.38 287 ILE A C 1
ATOM 2377 O O . ILE A 1 287 ? -8.641 -12.461 -14.75 1 95.38 287 ILE A O 1
ATOM 2381 N N . ASN A 1 288 ? -6.555 -12.898 -14.172 1 94.56 288 ASN A N 1
ATOM 2382 C CA . ASN A 1 288 ? -6.93 -13.57 -12.93 1 94.56 288 ASN A CA 1
ATOM 2383 C C . ASN A 1 288 ? -5.91 -13.312 -11.82 1 94.56 288 ASN A C 1
ATOM 2385 O O . ASN A 1 288 ? -5.059 -12.43 -11.953 1 94.56 288 ASN A O 1
ATOM 2389 N N . ARG A 1 289 ? -5.98 -13.969 -10.695 1 91.56 289 ARG A N 1
ATOM 2390 C CA . ARG A 1 289 ? -5.16 -13.727 -9.516 1 91.56 289 ARG A CA 1
ATOM 2391 C C . ARG A 1 289 ? -3.734 -14.219 -9.727 1 91.56 289 ARG A C 1
ATOM 2393 O O . ARG A 1 289 ? -2.797 -13.695 -9.117 1 91.56 289 ARG A O 1
ATOM 2400 N N . ASN A 1 290 ? -3.531 -15.148 -10.609 1 86.38 290 ASN A N 1
ATOM 2401 C CA . ASN A 1 290 ? -2.195 -15.664 -10.891 1 86.38 290 ASN A CA 1
ATOM 2402 C C . ASN A 1 290 ? -1.332 -14.617 -11.594 1 86.38 290 ASN A C 1
ATOM 2404 O O . ASN A 1 290 ? -0.104 -14.711 -11.594 1 86.38 290 ASN A O 1
ATOM 2408 N N . ASN A 1 291 ? -2.068 -13.664 -12.164 1 89.44 291 ASN A N 1
ATOM 2409 C CA . ASN A 1 291 ? -1.293 -12.633 -12.852 1 89.44 291 ASN A CA 1
ATOM 2410 C C . ASN A 1 291 ? -1.454 -11.273 -12.18 1 89.44 291 ASN A C 1
ATOM 2412 O O . ASN A 1 291 ? -0.666 -10.906 -11.305 1 89.44 291 ASN A O 1
ATOM 2416 N N . VAL A 1 292 ? -2.656 -10.617 -12.383 1 91.31 292 VAL A N 1
ATOM 2417 C CA . VAL A 1 292 ? -2.65 -9.242 -11.891 1 91.31 292 VAL A CA 1
ATOM 2418 C C . VAL A 1 292 ? -3.893 -8.992 -11.039 1 91.31 292 VAL A C 1
ATOM 2420 O O . VAL A 1 292 ? -3.941 -8.031 -10.273 1 91.31 292 VAL A O 1
ATOM 2423 N N . LEU A 1 293 ? -4.875 -9.789 -11.086 1 93.31 293 LEU A N 1
ATOM 2424 C CA . LEU A 1 293 ? -6.113 -9.547 -10.352 1 93.31 293 LEU A CA 1
ATOM 2425 C C . LEU A 1 293 ? -5.969 -9.961 -8.891 1 93.31 293 LEU A C 1
ATOM 2427 O O . LEU A 1 293 ? -5.242 -10.906 -8.578 1 93.31 293 LEU A O 1
ATOM 2431 N N . MET A 1 294 ? -6.645 -9.32 -8.016 1 92.81 294 MET A N 1
ATOM 2432 C CA . MET A 1 294 ? -6.5 -9.609 -6.594 1 92.81 294 MET A CA 1
ATOM 2433 C C . MET A 1 294 ? -7.391 -10.773 -6.18 1 92.81 294 MET A C 1
ATOM 2435 O O . MET A 1 294 ? -7.16 -11.398 -5.145 1 92.81 294 MET A O 1
ATOM 2439 N N . ASN A 1 295 ? -8.461 -10.992 -6.938 1 94.31 295 ASN A N 1
ATOM 2440 C CA . ASN A 1 295 ? -9.414 -12.062 -6.652 1 94.31 295 ASN A CA 1
ATOM 2441 C C . ASN A 1 295 ? -10.016 -12.633 -7.93 1 94.31 295 ASN A C 1
ATOM 2443 O O . ASN A 1 295 ? -10.234 -11.906 -8.898 1 94.31 295 ASN A O 1
ATOM 2447 N N . ASN A 1 296 ? -10.352 -13.922 -7.906 1 95.69 296 ASN A N 1
ATOM 2448 C CA . ASN A 1 296 ? -10.805 -14.578 -9.125 1 95.69 296 ASN A CA 1
ATOM 2449 C C . ASN A 1 296 ? -12.328 -14.562 -9.242 1 95.69 296 ASN A C 1
ATOM 2451 O O . ASN A 1 296 ? -12.883 -14.875 -10.297 1 95.69 296 ASN A O 1
ATOM 2455 N N . SER A 1 297 ? -13.016 -14.258 -8.242 1 95.81 297 SER A N 1
ATOM 2456 C CA . SER A 1 297 ? -14.477 -14.258 -8.273 1 95.81 297 SER A CA 1
ATOM 2457 C C . SER A 1 297 ? -15.016 -12.891 -8.664 1 95.81 297 SER A C 1
ATOM 2459 O O . SER A 1 297 ? -14.984 -11.945 -7.867 1 95.81 297 SER A O 1
ATOM 2461 N N . ILE A 1 298 ? -15.547 -12.852 -9.836 1 97.56 298 ILE A N 1
ATOM 2462 C CA . ILE A 1 298 ? -16.094 -11.609 -10.367 1 97.56 298 ILE A CA 1
ATOM 2463 C C . ILE A 1 298 ? -17.609 -11.57 -10.141 1 97.56 298 ILE A C 1
ATOM 2465 O O . ILE A 1 298 ? -18.344 -12.43 -10.641 1 97.56 298 ILE A O 1
ATOM 2469 N N . LEU A 1 299 ? -18.062 -10.57 -9.484 1 97.06 299 LEU A N 1
ATOM 2470 C CA . LEU A 1 299 ? -19.484 -10.492 -9.164 1 97.06 299 LEU A CA 1
ATOM 2471 C C . LEU A 1 299 ? -20.188 -9.492 -10.078 1 97.06 299 LEU A C 1
ATOM 2473 O O . LEU A 1 299 ? -21.375 -9.648 -10.367 1 97.06 299 LEU A O 1
ATOM 2477 N N . SER A 1 300 ? -19.469 -8.508 -10.422 1 97.81 300 SER A N 1
ATOM 2478 C CA . SER A 1 300 ? -20.094 -7.488 -11.258 1 97.81 300 SER A CA 1
ATOM 2479 C C . SER A 1 300 ? -19.078 -6.832 -12.188 1 97.81 300 SER A C 1
ATOM 2481 O O . SER A 1 300 ? -17.875 -6.887 -11.938 1 97.81 300 SER A O 1
ATOM 2483 N N . ILE A 1 301 ? -19.594 -6.254 -13.266 1 97.69 301 ILE A N 1
ATOM 2484 C CA . ILE A 1 301 ? -18.797 -5.52 -14.234 1 97.69 301 ILE A CA 1
ATOM 2485 C C . ILE A 1 301 ? -19.453 -4.172 -14.539 1 97.69 301 ILE A C 1
ATOM 2487 O O . ILE A 1 301 ? -20.672 -4.102 -14.758 1 97.69 301 ILE A O 1
ATOM 2491 N N . GLY A 1 302 ? -18.688 -3.154 -14.398 1 96.94 302 GLY A N 1
ATOM 2492 C CA . GLY A 1 302 ? -19.125 -1.823 -14.797 1 96.94 302 GLY A CA 1
ATOM 2493 C C . GLY A 1 302 ? -18.172 -1.144 -15.75 1 96.94 302 GLY A C 1
ATOM 2494 O O . GLY A 1 302 ? -17 -1.521 -15.836 1 96.94 302 GLY A O 1
ATOM 2495 N N . LEU A 1 303 ? -18.719 -0.191 -16.516 1 95.88 303 LEU A N 1
ATOM 2496 C CA . LEU A 1 303 ? -17.922 0.628 -17.422 1 95.88 303 LEU A CA 1
ATOM 2497 C C . LEU A 1 303 ? -17.969 2.096 -17 1 95.88 303 LEU A C 1
ATOM 2499 O O . LEU A 1 303 ? -19.016 2.602 -16.594 1 95.88 303 LEU A O 1
ATOM 2503 N N . ASP A 1 304 ? -16.766 2.631 -17.078 1 95 304 ASP A N 1
ATOM 2504 C CA . ASP A 1 304 ? -16.766 4.059 -16.781 1 95 304 ASP A CA 1
ATOM 2505 C C . ASP A 1 304 ? -16.844 4.883 -18.062 1 95 304 ASP A C 1
ATOM 2507 O O . ASP A 1 304 ? -16.984 4.328 -19.156 1 95 304 ASP A O 1
ATOM 2511 N N . LYS A 1 305 ? -16.875 6.191 -17.953 1 91.88 305 LYS A N 1
ATOM 2512 C CA . LYS A 1 305 ? -17.062 7.098 -19.094 1 91.88 305 LYS A CA 1
ATOM 2513 C C . LYS A 1 305 ? -15.852 7.055 -20.016 1 91.88 305 LYS A C 1
ATOM 2515 O O . LYS A 1 305 ? -15.945 7.473 -21.172 1 91.88 305 LYS A O 1
ATOM 2520 N N . GLU A 1 306 ? -14.695 6.535 -19.547 1 90.62 306 GLU A N 1
ATOM 2521 C CA . GLU A 1 306 ? -13.523 6.324 -20.391 1 90.62 306 GLU A CA 1
ATOM 2522 C C . GLU A 1 306 ? -13.578 4.965 -21.078 1 90.62 306 GLU A C 1
ATOM 2524 O O . GLU A 1 306 ? -12.672 4.613 -21.844 1 90.62 306 GLU A O 1
ATOM 2529 N N . ASN A 1 307 ? -14.664 4.258 -20.781 1 92.38 307 ASN A N 1
ATOM 2530 C CA . ASN A 1 307 ? -14.914 2.924 -21.328 1 92.38 307 ASN A CA 1
ATOM 2531 C C . ASN A 1 307 ? -13.906 1.907 -20.797 1 92.38 307 ASN A C 1
ATOM 2533 O O . ASN A 1 307 ? -13.477 1.016 -21.516 1 92.38 307 ASN A O 1
ATOM 2537 N N . ASP A 1 308 ? -13.406 2.139 -19.656 1 94.81 308 ASP A N 1
ATOM 2538 C CA . ASP A 1 308 ? -12.594 1.149 -18.969 1 94.81 308 ASP A CA 1
ATOM 2539 C C . ASP A 1 308 ? -13.445 0.283 -18.047 1 94.81 308 ASP A C 1
ATOM 2541 O O . ASP A 1 308 ? -14.594 0.63 -17.734 1 94.81 308 ASP A O 1
ATOM 2545 N N . LEU A 1 309 ? -12.906 -0.8 -17.609 1 97.06 309 LEU A N 1
ATOM 2546 C CA . LEU A 1 309 ? -13.672 -1.789 -16.859 1 97.06 309 LEU A CA 1
ATOM 2547 C C . LEU A 1 309 ? -13.492 -1.587 -15.359 1 97.06 309 LEU A C 1
ATOM 2549 O O . LEU A 1 309 ? -12.383 -1.33 -14.891 1 97.06 309 LEU A O 1
ATOM 2553 N N . TRP A 1 310 ? -14.539 -1.599 -14.656 1 98.12 310 TRP A N 1
ATOM 2554 C CA . TRP A 1 310 ? -14.555 -1.728 -13.203 1 98.12 310 TRP A CA 1
ATOM 2555 C C . TRP A 1 310 ? -15.172 -3.055 -12.781 1 98.12 310 TRP A C 1
ATOM 2557 O O . TRP A 1 310 ? -16.312 -3.369 -13.164 1 98.12 310 TRP A O 1
ATOM 2567 N N . LEU A 1 311 ? -14.43 -3.812 -12.023 1 98.5 311 LEU A N 1
ATOM 2568 C CA . LEU A 1 311 ? -14.891 -5.125 -11.586 1 98.5 311 LEU A CA 1
ATOM 2569 C C . LEU A 1 311 ? -15.203 -5.129 -10.094 1 98.5 311 LEU A C 1
ATOM 2571 O O . LEU A 1 311 ? -14.398 -4.668 -9.289 1 98.5 311 LEU A O 1
ATOM 2575 N N . GLY A 1 312 ? -16.406 -5.527 -9.789 1 98.38 312 GLY A N 1
ATOM 2576 C CA . GLY A 1 312 ? -16.703 -5.902 -8.422 1 98.38 312 GLY A CA 1
ATOM 2577 C C . GLY A 1 312 ? -16.328 -7.336 -8.102 1 98.38 312 GLY A C 1
ATOM 2578 O O . GLY A 1 312 ? -16.859 -8.273 -8.695 1 98.38 312 GLY A O 1
ATOM 2579 N N . LEU A 1 313 ? -15.406 -7.504 -7.199 1 97.56 313 LEU A N 1
ATOM 2580 C CA . LEU A 1 313 ? -14.906 -8.828 -6.832 1 97.56 313 LEU A CA 1
ATOM 2581 C C . LEU A 1 313 ? -15.523 -9.297 -5.52 1 97.56 313 LEU A C 1
ATOM 2583 O O . LEU A 1 313 ? -16.219 -8.531 -4.848 1 97.56 313 LEU A O 1
ATOM 2587 N N . ASP A 1 314 ? -15.266 -10.555 -5.25 1 95.69 314 ASP A N 1
ATOM 2588 C CA . ASP A 1 314 ? -15.656 -11.055 -3.936 1 95.69 314 ASP A CA 1
ATOM 2589 C C . ASP A 1 314 ? -14.836 -10.391 -2.83 1 95.69 314 ASP A C 1
ATOM 2591 O O . ASP A 1 314 ? -15.352 -10.117 -1.746 1 95.69 314 ASP A O 1
ATOM 2595 N N . ASN A 1 315 ? -13.625 -10.227 -3.178 1 94.12 315 ASN A N 1
ATOM 2596 C CA . ASN A 1 315 ? -12.734 -9.5 -2.277 1 94.12 315 ASN A CA 1
ATOM 2597 C C . ASN A 1 315 ? -11.961 -8.414 -3.012 1 94.12 315 ASN A C 1
ATOM 2599 O O . ASN A 1 315 ? -10.898 -8.672 -3.58 1 94.12 315 ASN A O 1
ATOM 2603 N N . GLY A 1 316 ? -12.555 -7.23 -2.939 1 96.19 316 GLY A N 1
ATOM 2604 C CA . GLY A 1 316 ? -11.844 -6.109 -3.537 1 96.19 316 GLY A CA 1
ATOM 2605 C C . GLY A 1 316 ? -12.523 -5.562 -4.773 1 96.19 316 GLY A C 1
ATOM 2606 O O . GLY A 1 316 ? -13.562 -6.078 -5.195 1 96.19 316 GLY A O 1
ATOM 2607 N N . ILE A 1 317 ? -11.984 -4.445 -5.328 1 98.31 317 ILE A N 1
ATOM 2608 C CA . ILE A 1 317 ? -12.406 -3.771 -6.551 1 98.31 317 ILE A CA 1
ATOM 2609 C C . ILE A 1 317 ? -11.219 -3.637 -7.5 1 98.31 317 ILE A C 1
ATOM 2611 O O . ILE A 1 317 ? -10.094 -3.383 -7.062 1 98.31 317 ILE A O 1
ATOM 2615 N N . ALA A 1 318 ? -11.461 -3.846 -8.781 1 98.25 318 ALA A N 1
ATOM 2616 C CA . ALA A 1 318 ? -10.383 -3.713 -9.75 1 98.25 318 ALA A CA 1
ATOM 2617 C C . ALA A 1 318 ? -10.781 -2.781 -10.891 1 98.25 318 ALA A C 1
ATOM 2619 O O . ALA A 1 318 ? -11.914 -2.824 -11.367 1 98.25 318 ALA A O 1
ATOM 2620 N N . HIS A 1 319 ? -9.953 -1.908 -11.25 1 97.94 319 HIS A N 1
ATOM 2621 C CA . HIS A 1 319 ? -10.07 -1.056 -12.422 1 97.94 319 HIS A CA 1
ATOM 2622 C C . HIS A 1 319 ? -9.102 -1.495 -13.523 1 97.94 319 HIS A C 1
ATOM 2624 O O . HIS A 1 319 ? -7.891 -1.523 -13.312 1 97.94 319 HIS A O 1
ATOM 2630 N N . ILE A 1 320 ? -9.594 -1.897 -14.664 1 97.12 320 ILE A N 1
ATOM 2631 C CA . ILE A 1 320 ? -8.773 -2.375 -15.766 1 97.12 320 ILE A CA 1
ATOM 2632 C C . ILE A 1 320 ? -8.836 -1.383 -16.922 1 97.12 320 ILE A C 1
ATOM 2634 O O . ILE A 1 320 ? -9.914 -1.097 -17.453 1 97.12 320 ILE A O 1
ATOM 2638 N N . GLU A 1 321 ? -7.703 -0.955 -17.359 1 94.75 321 GLU A N 1
ATOM 2639 C CA . GLU A 1 321 ? -7.621 -0.008 -18.469 1 94.75 321 GLU A CA 1
ATOM 2640 C C . GLU A 1 321 ? -7.508 -0.734 -19.812 1 94.75 321 GLU A C 1
ATOM 2642 O O . GLU A 1 321 ? -6.43 -0.792 -20.391 1 94.75 321 GLU A O 1
ATOM 2647 N N . VAL A 1 322 ? -8.594 -1.087 -20.344 1 91.31 322 VAL A N 1
ATOM 2648 C CA . VAL A 1 322 ? -8.625 -1.922 -21.531 1 91.31 322 VAL A CA 1
ATOM 2649 C C . VAL A 1 322 ? -8.422 -1.056 -22.781 1 91.31 322 VAL A C 1
ATOM 2651 O O . VAL A 1 322 ? -8.047 -1.558 -23.844 1 91.31 322 VAL A O 1
ATOM 2654 N N . ASN A 1 323 ? -8.641 0.215 -22.688 1 83.19 323 ASN A N 1
ATOM 2655 C CA . ASN A 1 323 ? -8.539 1.09 -23.859 1 83.19 323 ASN A CA 1
ATOM 2656 C C . ASN A 1 323 ? -7.293 1.967 -23.797 1 83.19 323 ASN A C 1
ATOM 2658 O O . ASN A 1 323 ? -7.211 2.986 -24.484 1 83.19 323 ASN A O 1
ATOM 2662 N N . THR A 1 324 ? -6.324 1.549 -23.125 1 81.94 324 THR A N 1
ATOM 2663 C CA . THR A 1 324 ? -5.102 2.336 -23 1 81.94 324 THR A CA 1
ATOM 2664 C C . THR A 1 324 ? -4.004 1.771 -23.906 1 81.94 324 THR A C 1
ATOM 2666 O O . THR A 1 324 ? -3.988 0.575 -24.188 1 81.94 324 THR A O 1
ATOM 2669 N N . PRO A 1 325 ? -3.186 2.744 -24.312 1 84.31 325 PRO A N 1
ATOM 2670 C CA . PRO A 1 325 ? -2.057 2.309 -25.141 1 84.31 325 PRO A CA 1
ATOM 2671 C C . PRO A 1 325 ? -0.932 1.683 -24.328 1 84.31 325 PRO A C 1
ATOM 2673 O O . PRO A 1 325 ? 0.128 1.362 -24.859 1 84.31 325 PRO A O 1
ATOM 2676 N N . ILE A 1 326 ? -1.117 1.466 -23.109 1 90.06 326 ILE A N 1
ATOM 2677 C CA . ILE A 1 326 ? -0.078 0.951 -22.219 1 90.06 326 ILE A CA 1
ATOM 2678 C C . ILE A 1 326 ? -0.406 -0.486 -21.812 1 90.06 326 ILE A C 1
ATOM 2680 O O . ILE A 1 326 ? -1.542 -0.79 -21.453 1 90.06 326 ILE A O 1
ATOM 2684 N N . SER A 1 327 ? 0.477 -1.345 -21.984 1 92.5 327 SER A N 1
ATOM 2685 C CA . SER A 1 327 ? 0.388 -2.729 -21.531 1 92.5 327 SER A CA 1
ATOM 2686 C C . SER A 1 327 ? 1.608 -3.117 -20.703 1 92.5 327 SER A C 1
ATOM 2688 O O . SER A 1 327 ? 2.703 -2.59 -20.922 1 92.5 327 SER A O 1
ATOM 2690 N N . ILE A 1 328 ? 1.422 -3.98 -19.844 1 93.62 328 ILE A N 1
ATOM 2691 C CA . ILE A 1 328 ? 2.492 -4.324 -18.922 1 93.62 328 ILE A CA 1
ATOM 2692 C C . ILE A 1 328 ? 2.678 -5.84 -18.875 1 93.62 328 ILE A C 1
ATOM 2694 O O . ILE A 1 328 ? 1.701 -6.59 -18.797 1 93.62 328 ILE A O 1
ATOM 2698 N N . PHE A 1 329 ? 3.885 -6.23 -18.984 1 93 329 PHE A N 1
ATOM 2699 C CA . PHE A 1 329 ? 4.281 -7.613 -18.734 1 93 329 PHE A CA 1
ATOM 2700 C C . PHE A 1 329 ? 4.918 -7.754 -17.359 1 93 329 PHE A C 1
ATOM 2702 O O . PHE A 1 329 ? 5.906 -7.082 -17.062 1 93 329 PHE A O 1
ATOM 2709 N N . SER A 1 330 ? 4.336 -8.578 -16.531 1 90.12 330 SER A N 1
ATOM 2710 C CA . SER A 1 330 ? 4.859 -8.766 -15.18 1 90.12 330 SER A CA 1
ATOM 2711 C C . SER A 1 330 ? 4.98 -10.25 -14.836 1 90.12 330 SER A C 1
ATOM 2713 O O . SER A 1 330 ? 4.059 -11.031 -15.086 1 90.12 330 SER A O 1
ATOM 2715 N N . ASP A 1 331 ? 6.105 -10.594 -14.25 1 89.12 331 ASP A N 1
ATOM 2716 C CA . ASP A 1 331 ? 6.316 -11.961 -13.773 1 89.12 331 ASP A CA 1
ATOM 2717 C C . ASP A 1 331 ? 6.043 -12.07 -12.281 1 89.12 331 ASP A C 1
ATOM 2719 O O . ASP A 1 331 ? 6.75 -11.469 -11.469 1 89.12 331 ASP A O 1
ATOM 2723 N N . ASN A 1 332 ? 5.145 -12.945 -11.914 1 86.44 332 ASN A N 1
ATOM 2724 C CA . ASN A 1 332 ? 4.812 -13.117 -10.508 1 86.44 332 ASN A CA 1
ATOM 2725 C C . ASN A 1 332 ? 5.512 -14.336 -9.914 1 86.44 332 ASN A C 1
ATOM 2727 O O . ASN A 1 332 ? 5.52 -14.523 -8.695 1 86.44 332 ASN A O 1
ATOM 2731 N N . SER A 1 333 ? 6.113 -15.125 -10.742 1 83.81 333 SER A N 1
ATOM 2732 C CA . SER A 1 333 ? 6.797 -16.328 -10.258 1 83.81 333 SER A CA 1
ATOM 2733 C C . SER A 1 333 ? 8.156 -15.977 -9.648 1 83.81 333 SER A C 1
ATOM 2735 O O . SER A 1 333 ? 8.648 -16.688 -8.773 1 83.81 333 SER A O 1
ATOM 2737 N N . GLY A 1 334 ? 8.719 -14.938 -10.148 1 87.88 334 GLY A N 1
ATOM 2738 C CA . GLY A 1 334 ? 10.031 -14.531 -9.664 1 87.88 334 GLY A CA 1
ATOM 2739 C C . GLY A 1 334 ? 11.172 -15.148 -10.453 1 87.88 334 GLY A C 1
ATOM 2740 O O . GLY A 1 334 ? 12.344 -14.828 -10.211 1 87.88 334 GLY A O 1
ATOM 2741 N N . VAL A 1 335 ? 10.938 -15.984 -11.398 1 88.44 335 VAL A N 1
ATOM 2742 C CA . VAL A 1 335 ? 11.969 -16.672 -12.172 1 88.44 335 VAL A CA 1
ATOM 2743 C C . VAL A 1 335 ? 12.719 -15.656 -13.047 1 88.44 335 VAL A C 1
ATOM 2745 O O . VAL A 1 335 ? 13.93 -15.773 -13.227 1 88.44 335 VAL A O 1
ATOM 2748 N N . LEU A 1 336 ? 12.078 -14.672 -13.539 1 91 336 LEU A N 1
ATOM 2749 C CA . LEU A 1 336 ? 12.641 -13.695 -14.461 1 91 336 LEU A CA 1
ATOM 2750 C C . LEU A 1 336 ? 13.594 -12.75 -13.742 1 91 336 LEU A C 1
ATOM 2752 O O . LEU A 1 336 ? 14.625 -12.359 -14.297 1 91 336 LEU A O 1
ATOM 2756 N N . GLY A 1 337 ? 13.258 -12.367 -12.531 1 92 337 GLY A N 1
ATOM 2757 C CA . GLY A 1 337 ? 14.062 -11.367 -11.844 1 92 337 GLY A CA 1
ATOM 2758 C C . GLY A 1 337 ? 13.898 -9.977 -12.414 1 92 337 GLY A C 1
ATOM 2759 O O . GLY A 1 337 ? 12.82 -9.617 -12.883 1 92 337 GLY A O 1
ATOM 2760 N N . SER A 1 338 ? 14.945 -9.18 -12.266 1 94.19 338 SER A N 1
ATOM 2761 C CA . SER A 1 338 ? 14.922 -7.82 -12.797 1 94.19 338 SER A CA 1
ATOM 2762 C C . SER A 1 338 ? 15.328 -7.801 -14.266 1 94.19 338 SER A C 1
ATOM 2764 O O . SER A 1 338 ? 16.375 -8.328 -14.633 1 94.19 338 SER A O 1
ATOM 2766 N N . VAL A 1 339 ? 14.531 -7.145 -15.039 1 96.5 339 VAL A N 1
ATOM 2767 C CA . VAL A 1 339 ? 14.789 -7.117 -16.484 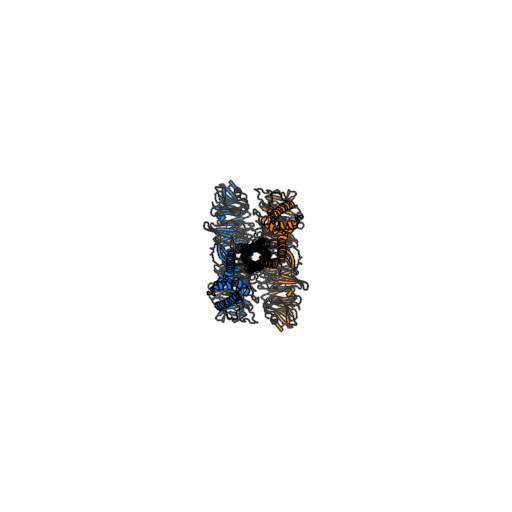1 96.5 339 VAL A CA 1
ATOM 2768 C C . VAL A 1 339 ? 15.609 -5.879 -16.828 1 96.5 339 VAL A C 1
ATOM 2770 O O . VAL A 1 339 ? 15.156 -4.75 -16.625 1 96.5 339 VAL A O 1
ATOM 2773 N N . TYR A 1 340 ? 16.719 -6.105 -17.453 1 96.69 340 TYR A N 1
ATOM 2774 C CA . TYR A 1 340 ? 17.609 -5 -17.781 1 96.69 340 TYR A CA 1
ATOM 2775 C C . TYR A 1 340 ? 17.438 -4.578 -19.234 1 96.69 340 TYR A C 1
ATOM 2777 O O . TYR A 1 340 ? 17.766 -3.449 -19.609 1 96.69 340 TYR A O 1
ATOM 2785 N N . SER A 1 341 ? 16.984 -5.492 -20.016 1 97 341 SER A N 1
ATOM 2786 C CA . SER A 1 341 ? 16.75 -5.188 -21.422 1 97 341 SER A CA 1
ATOM 2787 C C . SER A 1 341 ? 15.719 -6.141 -22.031 1 97 341 SER A C 1
ATOM 2789 O O . SER A 1 341 ? 15.602 -7.289 -21.609 1 97 341 SER A O 1
ATOM 2791 N N . VAL A 1 342 ? 14.961 -5.594 -22.984 1 96.44 342 VAL A N 1
ATOM 2792 C CA . VAL A 1 342 ? 13.938 -6.383 -23.672 1 96.44 342 VAL A CA 1
ATOM 2793 C C . VAL A 1 342 ? 13.953 -6.07 -25.156 1 96.44 342 VAL A C 1
ATOM 2795 O O . VAL A 1 342 ? 14.219 -4.934 -25.562 1 96.44 342 VAL A O 1
ATOM 2798 N N . ALA A 1 343 ? 13.734 -7.066 -25.953 1 95.56 343 ALA A N 1
ATOM 2799 C CA . ALA A 1 343 ? 13.656 -6.91 -27.406 1 95.56 343 ALA A CA 1
ATOM 2800 C C . ALA A 1 343 ? 12.539 -7.777 -27.984 1 95.56 343 ALA A C 1
ATOM 2802 O O . ALA A 1 343 ? 12.211 -8.828 -27.438 1 95.56 343 ALA A O 1
ATOM 2803 N N . THR A 1 344 ? 12.023 -7.277 -29.078 1 93.38 344 THR A N 1
ATOM 2804 C CA . THR A 1 344 ? 11.008 -8.047 -29.781 1 93.38 344 THR A CA 1
ATOM 2805 C C . THR A 1 344 ? 11.648 -8.977 -30.797 1 93.38 344 THR A C 1
ATOM 2807 O O . THR A 1 344 ? 12.609 -8.594 -31.469 1 93.38 344 THR A O 1
ATOM 2810 N N . THR A 1 345 ? 11.164 -10.18 -30.859 1 90.88 345 THR A N 1
ATOM 2811 C CA . THR A 1 345 ? 11.547 -11.125 -31.906 1 90.88 345 THR A CA 1
ATOM 2812 C C . THR A 1 345 ? 10.359 -11.461 -32.781 1 90.88 345 THR A C 1
ATOM 2814 O O . THR A 1 345 ? 9.25 -10.969 -32.562 1 90.88 345 THR A O 1
ATOM 2817 N N . ASP A 1 346 ? 10.539 -12.25 -33.75 1 85.12 346 ASP A N 1
ATOM 2818 C CA . ASP A 1 346 ? 9.461 -12.625 -34.656 1 85.12 346 ASP A CA 1
ATOM 2819 C C . ASP A 1 346 ? 8.414 -13.477 -33.938 1 85.12 346 ASP A C 1
ATOM 2821 O O . ASP A 1 346 ? 7.238 -13.453 -34.312 1 85.12 346 ASP A O 1
ATOM 2825 N N . LYS A 1 347 ? 8.898 -14.117 -32.906 1 86.75 347 LYS A N 1
ATOM 2826 C CA . LYS A 1 347 ? 7.992 -15.047 -32.219 1 86.75 347 LYS A CA 1
ATOM 2827 C C . LYS A 1 347 ? 7.559 -14.508 -30.875 1 86.75 347 LYS A C 1
ATOM 2829 O O . LYS A 1 347 ? 6.703 -15.109 -30.203 1 86.75 347 LYS A O 1
ATOM 2834 N N . GLY A 1 348 ? 8.164 -13.422 -30.484 1 91.12 348 GLY A N 1
ATOM 2835 C CA . GLY A 1 348 ? 7.816 -12.898 -29.172 1 91.12 348 GLY A CA 1
ATOM 2836 C C . GLY A 1 348 ? 8.82 -11.898 -28.641 1 91.12 348 GLY A C 1
ATOM 2837 O O . GLY A 1 348 ? 9.141 -10.914 -29.312 1 91.12 348 GLY A O 1
ATOM 2838 N N . TYR A 1 349 ? 9.305 -12.227 -27.391 1 93.5 349 TYR A N 1
ATOM 2839 C CA . TYR A 1 349 ? 10.227 -11.289 -26.75 1 93.5 349 TYR A CA 1
ATOM 2840 C C . TYR A 1 349 ? 11.469 -12.008 -26.234 1 93.5 349 TYR A C 1
ATOM 2842 O O . TYR A 1 349 ? 11.406 -13.188 -25.891 1 93.5 349 TYR A O 1
ATOM 2850 N N . LEU A 1 350 ? 12.516 -11.328 -26.297 1 95 350 LEU A N 1
ATOM 2851 C CA . LEU A 1 350 ? 13.766 -11.703 -25.672 1 95 350 LEU A CA 1
ATOM 2852 C C . LEU A 1 350 ? 14.094 -10.766 -24.516 1 95 350 LEU A C 1
ATOM 2854 O O . LEU A 1 350 ? 14 -9.547 -24.656 1 95 350 LEU A O 1
ATOM 2858 N N . MET A 1 351 ? 14.438 -11.359 -23.312 1 96 351 MET A N 1
ATOM 2859 C CA . MET A 1 351 ? 14.664 -10.531 -22.141 1 96 351 MET A CA 1
ATOM 2860 C C . MET A 1 351 ? 16 -10.875 -21.484 1 96 351 MET A C 1
ATOM 2862 O O . MET A 1 351 ? 16.344 -12.055 -21.344 1 96 351 MET A O 1
ATOM 2866 N N . ALA A 1 352 ? 16.719 -9.883 -21.172 1 97 352 ALA A N 1
ATOM 2867 C CA . ALA A 1 352 ? 17.938 -10.016 -20.391 1 97 352 ALA A CA 1
ATOM 2868 C C . ALA A 1 352 ? 17.703 -9.609 -18.938 1 97 352 ALA A C 1
ATOM 2870 O O . ALA A 1 352 ? 17.281 -8.484 -18.656 1 97 352 ALA A O 1
ATOM 2871 N N . SER A 1 353 ? 17.891 -10.523 -18.016 1 94.75 353 SER A N 1
ATOM 2872 C CA . SER A 1 353 ? 17.656 -10.273 -16.609 1 94.75 353 SER A CA 1
ATOM 2873 C C . SER A 1 353 ? 18.859 -10.656 -15.758 1 94.75 353 SER A C 1
ATOM 2875 O O . SER A 1 353 ? 19.906 -11.047 -16.297 1 94.75 353 SER A O 1
ATOM 2877 N N . ASN A 1 354 ? 18.734 -10.453 -14.477 1 92.44 354 ASN A N 1
ATOM 2878 C CA . ASN A 1 354 ? 19.812 -10.82 -13.562 1 92.44 354 ASN A CA 1
ATOM 2879 C C . ASN A 1 354 ? 19.859 -12.336 -13.344 1 92.44 354 ASN A C 1
ATOM 2881 O O . ASN A 1 354 ? 20.828 -12.859 -12.805 1 92.44 354 ASN A O 1
ATOM 2885 N N . HIS A 1 355 ? 18.828 -13.031 -13.836 1 92.25 355 HIS A N 1
ATOM 2886 C CA . HIS A 1 355 ? 18.812 -14.484 -13.695 1 92.25 355 HIS A CA 1
ATOM 2887 C C . HIS A 1 355 ? 19.25 -15.172 -14.984 1 92.25 355 HIS A C 1
ATOM 2889 O O . HIS A 1 355 ? 19.406 -16.391 -15.023 1 92.25 355 HIS A O 1
ATOM 2895 N N . GLY A 1 356 ? 19.328 -14.352 -15.992 1 92.94 356 GLY A N 1
ATOM 2896 C CA . GLY A 1 356 ? 19.719 -14.922 -17.281 1 92.94 356 GLY A CA 1
ATOM 2897 C C . GLY A 1 356 ? 18.969 -14.328 -18.453 1 92.94 356 GLY A C 1
ATOM 2898 O O . GLY A 1 356 ? 18.453 -13.211 -18.359 1 92.94 356 GLY A O 1
ATOM 2899 N N . VAL A 1 357 ? 19.078 -15.047 -19.547 1 95.31 357 VAL A N 1
ATOM 2900 C CA . VAL A 1 357 ? 18.344 -14.656 -20.75 1 95.31 357 VAL A CA 1
ATOM 2901 C C . VAL A 1 357 ? 17.094 -15.523 -20.906 1 95.31 357 VAL A C 1
ATOM 2903 O O . VAL A 1 357 ? 17.156 -16.734 -20.688 1 95.31 357 VAL A O 1
ATOM 2906 N N . PHE A 1 358 ? 16.031 -14.844 -21.203 1 94.06 358 PHE A N 1
ATOM 2907 C CA . PHE A 1 358 ? 14.758 -15.547 -21.281 1 94.06 358 PHE A CA 1
ATOM 2908 C C . PHE A 1 358 ? 14.062 -15.266 -22.609 1 94.06 358 PHE A C 1
ATOM 2910 O O . PHE A 1 358 ? 14.266 -14.211 -23.203 1 94.06 358 PHE A O 1
ATOM 2917 N N . LYS A 1 359 ? 13.305 -16.219 -23.016 1 92.44 359 LYS A N 1
ATOM 2918 C CA . LYS A 1 359 ? 12.469 -16.109 -24.203 1 92.44 359 LYS A CA 1
ATOM 2919 C C . LYS A 1 359 ? 10.992 -16.25 -23.844 1 92.44 359 LYS A C 1
ATOM 2921 O O . LYS A 1 359 ? 10.633 -17.047 -22.984 1 92.44 359 LYS A O 1
ATOM 2926 N N . TYR A 1 360 ? 10.273 -15.375 -24.391 1 90.44 360 TYR A N 1
ATOM 2927 C CA . TYR A 1 360 ? 8.82 -15.5 -24.328 1 90.44 360 TYR A CA 1
ATOM 2928 C C . TYR A 1 360 ? 8.234 -15.734 -25.719 1 90.44 360 TYR A C 1
ATOM 2930 O O . TYR A 1 360 ? 8.211 -14.828 -26.547 1 90.44 360 TYR A O 1
ATOM 2938 N N . GLU A 1 361 ? 7.824 -17 -25.922 1 87.38 361 GLU A N 1
ATOM 2939 C CA . GLU A 1 361 ? 7.281 -17.391 -27.219 1 87.38 361 GLU A CA 1
ATOM 2940 C C . GLU A 1 361 ? 6.012 -18.234 -27.047 1 87.38 361 GLU A C 1
ATOM 2942 O O . GLU A 1 361 ? 5.969 -19.141 -26.219 1 87.38 361 GLU A O 1
ATOM 2947 N N . ASP A 1 362 ? 4.984 -17.938 -27.766 1 79 362 ASP A N 1
ATOM 2948 C CA . ASP A 1 362 ? 3.723 -18.672 -27.766 1 79 362 ASP A CA 1
ATOM 2949 C C . ASP A 1 362 ? 3.154 -18.781 -26.359 1 79 362 ASP A C 1
ATOM 2951 O O . ASP A 1 362 ? 2.799 -19.875 -25.906 1 79 362 ASP A O 1
ATOM 2955 N N . LYS A 1 363 ? 3.262 -17.688 -25.547 1 76.38 363 LYS A N 1
ATOM 2956 C CA . LYS A 1 363 ? 2.711 -17.562 -24.203 1 76.38 363 LYS A CA 1
ATOM 2957 C C . LYS A 1 363 ? 3.471 -18.453 -23.203 1 76.38 363 LYS A C 1
ATOM 2959 O O . LYS A 1 363 ? 2.918 -18.875 -22.188 1 76.38 363 LYS A O 1
ATOM 2964 N N . HIS A 1 364 ? 4.672 -18.828 -23.688 1 79.88 364 HIS A N 1
ATOM 2965 C CA . HIS A 1 364 ? 5.504 -19.625 -22.781 1 79.88 364 HIS A CA 1
ATOM 2966 C C . HIS A 1 364 ? 6.809 -18.906 -22.469 1 79.88 364 HIS A C 1
ATOM 2968 O O . HIS A 1 364 ? 7.438 -18.312 -23.359 1 79.88 364 HIS A O 1
ATOM 2974 N N . PHE A 1 365 ? 7.027 -18.953 -21.172 1 81.94 365 PHE A N 1
ATOM 2975 C CA . PHE A 1 365 ? 8.227 -18.328 -20.625 1 81.94 365 PHE A CA 1
ATOM 2976 C C . PHE A 1 365 ? 9.312 -19.375 -20.375 1 81.94 365 PHE A C 1
ATOM 2978 O O . PHE A 1 365 ? 9.062 -20.391 -19.734 1 81.94 365 PHE A O 1
ATOM 2985 N N . SER A 1 366 ? 10.484 -19.25 -21.109 1 86.88 366 SER A N 1
ATOM 2986 C CA . SER A 1 366 ? 11.547 -20.234 -20.906 1 86.88 366 SER A CA 1
ATOM 2987 C C . SER A 1 366 ? 12.906 -19.562 -20.766 1 86.88 366 SER A C 1
ATOM 2989 O O . SER A 1 366 ? 13.148 -18.516 -21.375 1 86.88 366 SER A O 1
ATOM 2991 N N . SER A 1 367 ? 13.703 -20.141 -19.984 1 89.19 367 SER A N 1
ATOM 2992 C CA . SER A 1 367 ? 15.078 -19.672 -19.828 1 89.19 367 SER A CA 1
ATOM 2993 C C . SER A 1 367 ? 15.992 -20.281 -20.891 1 89.19 367 SER A C 1
ATOM 2995 O O . SER A 1 367 ? 15.797 -21.438 -21.297 1 89.19 367 SER A O 1
ATOM 2997 N N . VAL A 1 368 ? 16.891 -19.516 -21.422 1 88.94 368 VAL A N 1
ATOM 2998 C CA . VAL A 1 368 ? 17.875 -20.047 -22.344 1 88.94 368 VAL A CA 1
ATOM 2999 C C . VAL A 1 368 ? 18.953 -20.797 -21.578 1 88.94 368 VAL A C 1
ATOM 3001 O O . VAL A 1 368 ? 19.625 -20.234 -20.719 1 88.94 368 VAL A O 1
ATOM 3004 N N . PRO A 1 369 ? 18.969 -22.016 -22 1 82.69 369 PRO A N 1
ATOM 3005 C CA . PRO A 1 369 ? 19.953 -22.812 -21.25 1 82.69 369 PRO A CA 1
ATOM 3006 C C . PRO A 1 369 ? 21.375 -22.281 -21.391 1 82.69 369 PRO A C 1
ATOM 3008 O O . PRO A 1 369 ? 21.719 -21.688 -22.422 1 82.69 369 PRO A O 1
ATOM 3011 N N . SER A 1 370 ? 22.281 -22.281 -20.484 1 79.75 370 SER A N 1
ATOM 3012 C CA . SER A 1 370 ? 23.703 -21.953 -20.453 1 79.75 370 SER A CA 1
ATOM 3013 C C . SER A 1 370 ? 23.906 -20.438 -20.281 1 79.75 370 SER A C 1
ATOM 3015 O O . SER A 1 370 ? 25.047 -19.969 -20.297 1 79.75 370 SER A O 1
ATOM 3017 N N . MET A 1 371 ? 22.859 -19.719 -20.391 1 86.94 371 MET A N 1
ATOM 3018 C CA . MET A 1 371 ? 22.984 -18.281 -20.203 1 86.94 371 MET A CA 1
ATOM 3019 C C . MET A 1 371 ? 22.438 -17.844 -18.859 1 86.94 371 MET A C 1
ATOM 3021 O O . MET A 1 371 ? 21.703 -16.859 -18.766 1 86.94 371 MET A O 1
ATOM 3025 N N . GLN A 1 372 ? 22.688 -18.625 -17.938 1 85.69 372 GLN A N 1
ATOM 3026 C CA . GLN A 1 372 ? 22.312 -18.25 -16.578 1 85.69 372 GLN A CA 1
ATOM 3027 C C . GLN A 1 372 ? 23.234 -17.188 -16.031 1 85.69 372 GLN A C 1
ATOM 3029 O O . GLN A 1 372 ? 24.422 -17.125 -16.375 1 85.69 372 GLN A O 1
ATOM 3034 N N . GLY A 1 373 ? 22.641 -16.312 -15.328 1 85.62 373 GLY A N 1
ATOM 3035 C CA . GLY A 1 373 ? 23.422 -15.234 -14.75 1 85.62 373 GLY A CA 1
ATOM 3036 C C . GLY A 1 373 ? 23 -13.859 -15.25 1 85.62 373 GLY A C 1
ATOM 3037 O O . GLY A 1 373 ? 22.031 -13.742 -16 1 85.62 373 GLY A O 1
ATOM 3038 N N . GLN A 1 374 ? 23.766 -12.906 -14.945 1 90.5 374 GLN A N 1
ATOM 3039 C CA . GLN A 1 374 ? 23.406 -11.516 -15.211 1 90.5 374 GLN A CA 1
ATOM 3040 C C . GLN A 1 374 ? 23.594 -11.18 -16.688 1 90.5 374 GLN A C 1
ATOM 3042 O O . GLN A 1 374 ? 24.688 -11.359 -17.234 1 90.5 374 GLN A O 1
ATOM 3047 N N . ALA A 1 375 ? 22.562 -10.828 -17.312 1 95.44 375 ALA A N 1
ATOM 3048 C CA . ALA A 1 375 ? 22.578 -10.273 -18.656 1 95.44 375 ALA A CA 1
ATOM 3049 C C . ALA A 1 375 ? 22.203 -8.789 -18.641 1 95.44 375 ALA A C 1
ATOM 3051 O O . ALA A 1 375 ? 21.297 -8.375 -17.906 1 95.44 375 ALA A O 1
ATOM 3052 N N . TRP A 1 376 ? 22.859 -7.98 -19.484 1 95.69 376 TRP A N 1
ATOM 3053 C CA . TRP A 1 376 ? 22.75 -6.535 -19.328 1 95.69 376 TRP A CA 1
ATOM 3054 C C . TRP A 1 376 ? 21.969 -5.922 -20.484 1 95.69 376 TRP A C 1
ATOM 3056 O O . TRP A 1 376 ? 21.25 -4.934 -20.297 1 95.69 376 TRP A O 1
ATOM 3066 N N . ASN A 1 377 ? 22.266 -6.445 -21.625 1 95.88 377 ASN A N 1
ATOM 3067 C CA . ASN A 1 377 ? 21.781 -5.707 -22.797 1 95.88 377 ASN A CA 1
ATOM 3068 C C . ASN A 1 377 ? 21.453 -6.641 -23.953 1 95.88 377 ASN A C 1
ATOM 3070 O O . ASN A 1 377 ? 22.156 -7.625 -24.188 1 95.88 377 ASN A O 1
ATOM 3074 N N . ILE A 1 378 ? 20.375 -6.297 -24.625 1 96.62 378 ILE A N 1
ATOM 3075 C CA . ILE A 1 378 ? 20.031 -6.926 -25.891 1 96.62 378 ILE A CA 1
ATOM 3076 C C . ILE A 1 378 ? 19.875 -5.859 -26.984 1 96.62 378 ILE A C 1
ATOM 3078 O O . ILE A 1 378 ? 19.047 -4.965 -26.859 1 96.62 378 ILE A O 1
ATOM 3082 N N . SER A 1 379 ? 20.672 -5.938 -27.969 1 94.62 379 SER A N 1
ATOM 3083 C CA . SER A 1 379 ? 20.609 -4.996 -29.078 1 94.62 379 SER A CA 1
ATOM 3084 C C . SER A 1 379 ? 20.375 -5.715 -30.406 1 94.62 379 SER A C 1
ATOM 3086 O O . SER A 1 379 ? 20.969 -6.773 -30.656 1 94.62 379 SER A O 1
ATOM 3088 N N . LYS A 1 380 ? 19.516 -5.129 -31.188 1 93.12 380 LYS A N 1
ATOM 3089 C CA . LYS A 1 380 ? 19.219 -5.711 -32.5 1 93.12 380 LYS A CA 1
ATOM 3090 C C . LYS A 1 380 ? 20.062 -5.055 -33.594 1 93.12 380 LYS A C 1
ATOM 3092 O O . LYS A 1 380 ? 20.078 -3.828 -33.719 1 93.12 380 LYS A O 1
ATOM 3097 N N . ILE A 1 381 ? 20.812 -5.809 -34.312 1 92.19 381 ILE A N 1
ATOM 3098 C CA . ILE A 1 381 ? 21.594 -5.383 -35.469 1 92.19 381 ILE A CA 1
ATOM 3099 C C . ILE A 1 381 ? 21.125 -6.137 -36.719 1 92.19 381 ILE A C 1
ATOM 3101 O O . ILE A 1 381 ? 21.516 -7.289 -36.938 1 92.19 381 ILE A O 1
ATOM 3105 N N . ASN A 1 382 ? 20.391 -5.508 -37.469 1 88.31 382 ASN A N 1
ATOM 3106 C CA . ASN A 1 382 ? 19.797 -6.156 -38.656 1 88.31 382 ASN A CA 1
ATOM 3107 C C . ASN A 1 382 ? 18.938 -7.355 -38.25 1 88.31 382 ASN A C 1
ATOM 3109 O O . ASN A 1 382 ? 17.922 -7.199 -37.562 1 88.31 382 ASN A O 1
ATOM 3113 N N . SER A 1 383 ? 19.453 -8.523 -38.531 1 87.88 383 SER A N 1
ATOM 3114 C CA . SER A 1 383 ? 18.656 -9.703 -38.188 1 87.88 383 SER A CA 1
ATOM 3115 C C . SER A 1 383 ? 19.234 -10.414 -36.969 1 87.88 383 SER A C 1
ATOM 3117 O O . SER A 1 383 ? 18.672 -11.414 -36.5 1 87.88 383 SER A O 1
ATOM 3119 N N . LYS A 1 384 ? 20.25 -9.805 -36.438 1 92.44 384 LYS A N 1
ATOM 3120 C CA . LYS A 1 384 ? 20.938 -10.445 -35.312 1 92.44 384 LYS A CA 1
ATOM 3121 C C . LYS A 1 384 ? 20.656 -9.703 -34 1 92.44 384 LYS A C 1
ATOM 3123 O O . LYS A 1 384 ? 20.391 -8.5 -34 1 92.44 384 LYS A O 1
ATOM 3128 N N . TYR A 1 385 ? 20.656 -10.508 -32.938 1 94.94 385 TYR A N 1
ATOM 3129 C CA . TYR A 1 385 ? 20.547 -9.922 -31.609 1 94.94 385 TYR A CA 1
ATOM 3130 C C . TYR A 1 385 ? 21.828 -10.133 -30.828 1 94.94 385 TYR A C 1
ATOM 3132 O O . TYR A 1 385 ? 22.25 -11.273 -30.594 1 94.94 385 TYR A O 1
ATOM 3140 N N . LEU A 1 386 ? 22.469 -9.055 -30.469 1 95.56 386 LEU A N 1
ATOM 3141 C CA . LEU A 1 386 ? 23.656 -9.109 -29.641 1 95.56 386 LEU A CA 1
ATOM 3142 C C . LEU A 1 386 ? 23.297 -9 -28.156 1 95.56 386 LEU A C 1
ATOM 3144 O O . LEU A 1 386 ? 22.594 -8.07 -27.75 1 95.56 386 LEU A O 1
ATOM 3148 N N . ILE A 1 387 ? 23.734 -9.977 -27.375 1 96.38 387 ILE A N 1
ATOM 3149 C CA . ILE A 1 387 ? 23.406 -10.031 -25.969 1 96.38 387 ILE A CA 1
ATOM 3150 C C . ILE A 1 387 ? 24.672 -9.852 -25.125 1 96.38 387 ILE A C 1
ATOM 3152 O O . ILE A 1 387 ? 25.594 -10.672 -25.203 1 96.38 387 ILE A O 1
ATOM 3156 N N . GLY A 1 388 ? 24.719 -8.75 -24.375 1 96.25 388 GLY A N 1
ATOM 3157 C CA . GLY A 1 388 ? 25.797 -8.547 -23.422 1 96.25 388 GLY A CA 1
ATOM 3158 C C . GLY A 1 388 ? 25.578 -9.258 -22.094 1 96.25 388 GLY A C 1
ATOM 3159 O O . GLY A 1 388 ? 24.594 -8.992 -21.406 1 96.25 388 GLY A O 1
ATOM 3160 N N . HIS A 1 389 ? 26.484 -10.141 -21.75 1 94.38 389 HIS A N 1
ATOM 3161 C CA . HIS A 1 389 ? 26.359 -10.992 -20.578 1 94.38 389 HIS A CA 1
ATOM 3162 C C . HIS A 1 389 ? 27.594 -10.883 -19.688 1 94.38 389 HIS A C 1
ATOM 3164 O O . HIS A 1 389 ? 28.656 -10.438 -20.141 1 94.38 389 HIS A O 1
ATOM 3170 N N . ASN A 1 390 ? 27.422 -11.203 -18.438 1 90.94 390 ASN A N 1
ATOM 3171 C CA . ASN A 1 390 ? 28.516 -11.188 -17.469 1 90.94 390 ASN A CA 1
ATOM 3172 C C . ASN A 1 390 ? 29.656 -12.117 -17.906 1 90.94 390 ASN A C 1
ATOM 3174 O O . ASN A 1 390 ? 30.828 -11.852 -17.609 1 90.94 390 ASN A O 1
ATOM 3178 N N . GLU A 1 391 ? 29.328 -13.172 -18.594 1 88.25 391 GLU A N 1
ATOM 3179 C CA . GLU A 1 391 ? 30.312 -14.18 -18.953 1 88.25 391 GLU A CA 1
ATOM 3180 C C . GLU A 1 391 ? 30.75 -14.039 -20.406 1 88.25 391 GLU A C 1
ATOM 3182 O O . GLU A 1 391 ? 31.469 -14.891 -20.938 1 88.25 391 GLU A O 1
ATOM 3187 N N . GLY A 1 392 ? 30.219 -12.992 -21.016 1 91.94 392 GLY A N 1
ATOM 3188 C CA . GLY A 1 392 ? 30.594 -12.766 -22.406 1 91.94 392 GLY A CA 1
ATOM 3189 C C . GLY A 1 392 ? 29.516 -12.078 -23.219 1 91.94 392 GLY A C 1
ATOM 3190 O O . GLY A 1 392 ? 28.609 -11.469 -22.641 1 91.94 392 GLY A O 1
ATOM 3191 N N . THR A 1 393 ? 29.812 -12.031 -24.484 1 95.12 393 THR A N 1
ATOM 3192 C CA . THR A 1 393 ? 28.828 -11.508 -25.422 1 95.12 393 THR A CA 1
ATOM 3193 C C . THR A 1 393 ? 28.328 -12.617 -26.344 1 95.12 393 THR A C 1
ATOM 3195 O O . THR A 1 393 ? 29.125 -13.398 -26.875 1 95.12 393 THR A O 1
ATOM 3198 N N . PHE A 1 394 ? 27.062 -12.672 -26.469 1 94.94 394 PHE A N 1
ATOM 3199 C CA . PHE A 1 394 ? 26.438 -13.742 -27.234 1 94.94 394 PHE A CA 1
ATOM 3200 C C . PHE A 1 394 ? 25.625 -13.164 -28.391 1 94.94 394 PHE A C 1
ATOM 3202 O O . PHE A 1 394 ? 25.297 -11.977 -28.406 1 94.94 394 PHE A O 1
ATOM 3209 N N . ILE A 1 395 ? 25.375 -14.031 -29.344 1 93.88 395 ILE A N 1
ATOM 3210 C CA . ILE A 1 395 ? 24.562 -13.656 -30.5 1 93.88 395 ILE A CA 1
ATOM 3211 C C . ILE A 1 395 ? 23.391 -14.625 -30.641 1 93.88 395 ILE A C 1
ATOM 3213 O O . ILE A 1 395 ? 23.547 -15.828 -30.422 1 93.88 395 ILE A O 1
ATOM 3217 N N . TYR A 1 396 ? 22.25 -14.109 -30.828 1 93.19 396 TYR A N 1
ATOM 3218 C CA . TYR A 1 396 ? 21.047 -14.875 -31.156 1 93.19 396 TYR A CA 1
ATOM 3219 C C . TYR A 1 396 ? 20.625 -14.633 -32.594 1 93.19 396 TYR A C 1
ATOM 3221 O O . TYR A 1 396 ? 20.281 -13.5 -32.969 1 93.19 396 TYR A O 1
ATOM 3229 N N . GLU A 1 397 ? 20.75 -15.617 -33.375 1 90.19 397 GLU A N 1
ATOM 3230 C CA . GLU A 1 397 ? 20.375 -15.562 -34.781 1 90.19 397 GLU A CA 1
ATOM 3231 C C . GLU A 1 397 ? 19.734 -16.875 -35.219 1 90.19 397 GLU A C 1
ATOM 3233 O O . GLU A 1 397 ? 20.25 -17.953 -34.938 1 90.19 397 GLU A O 1
ATOM 3238 N N . ASN A 1 398 ? 18.688 -16.828 -35.938 1 87.44 398 ASN A N 1
ATOM 3239 C CA . ASN A 1 398 ? 17.984 -17.984 -36.469 1 87.44 398 ASN A CA 1
ATOM 3240 C C . ASN A 1 398 ? 17.672 -19 -35.375 1 87.44 398 ASN A C 1
ATOM 3242 O O . ASN A 1 398 ? 17.906 -20.203 -35.562 1 87.44 398 ASN A O 1
ATOM 3246 N N . ASN A 1 399 ? 17.312 -18.531 -34.219 1 85 399 ASN A N 1
ATOM 3247 C CA . ASN A 1 399 ? 16.891 -19.328 -33.062 1 85 399 ASN A CA 1
ATOM 3248 C C . ASN A 1 399 ? 18.047 -20.094 -32.438 1 85 399 ASN A C 1
ATOM 3250 O O . ASN A 1 399 ? 17.844 -21.109 -31.781 1 85 399 ASN A O 1
ATOM 3254 N N . ILE A 1 400 ? 19.219 -19.625 -32.75 1 88.56 400 ILE A N 1
ATOM 3255 C CA . ILE A 1 400 ? 20.406 -20.266 -32.188 1 88.56 400 ILE A CA 1
ATOM 3256 C C . ILE A 1 400 ? 21.234 -19.25 -31.438 1 88.56 400 ILE A C 1
ATOM 3258 O O . ILE A 1 400 ? 21.438 -18.125 -31.906 1 88.56 400 ILE A O 1
ATOM 3262 N N . PHE A 1 401 ? 21.641 -19.656 -30.297 1 91.81 401 PHE A N 1
ATOM 3263 C CA . PHE A 1 401 ? 22.516 -18.828 -29.484 1 91.81 401 PHE A CA 1
ATOM 3264 C C . PHE A 1 401 ? 23.969 -19.266 -29.625 1 91.81 401 PHE A C 1
ATOM 3266 O O . PHE A 1 401 ? 24.25 -20.469 -29.672 1 91.81 401 PHE A O 1
ATOM 3273 N N . SER A 1 402 ? 24.875 -18.406 -29.844 1 91.31 402 SER A N 1
ATOM 3274 C CA . SER A 1 402 ? 26.297 -18.688 -29.922 1 91.31 402 SER A CA 1
ATOM 3275 C C . SER A 1 402 ? 27.109 -17.609 -29.219 1 91.31 402 SER A C 1
ATOM 3277 O O . SER A 1 402 ? 26.688 -16.453 -29.125 1 91.31 402 SER A O 1
ATOM 3279 N N . LYS A 1 403 ? 28.266 -17.969 -28.75 1 94 403 LYS A N 1
ATOM 3280 C CA . LYS A 1 403 ? 29.156 -17.016 -28.094 1 94 403 LYS A CA 1
ATOM 3281 C C . LYS A 1 403 ? 30 -16.266 -29.125 1 94 403 LYS A C 1
ATOM 3283 O O . LYS A 1 403 ? 30.641 -16.875 -29.984 1 94 403 LYS A O 1
ATOM 3288 N N . LEU A 1 404 ? 29.984 -14.992 -29.031 1 92.38 404 LEU A N 1
ATOM 3289 C CA . LEU A 1 404 ? 30.703 -14.133 -29.984 1 92.38 404 LEU A CA 1
ATOM 3290 C C . LEU A 1 404 ? 32.062 -13.703 -29.406 1 92.38 404 LEU A C 1
ATOM 3292 O O . LEU A 1 404 ? 33.031 -13.641 -30.141 1 92.38 404 LEU A O 1
ATOM 3296 N N . ASN A 1 405 ? 32.062 -13.336 -28.141 1 91.75 405 ASN A N 1
ATOM 3297 C CA . ASN A 1 405 ? 33.219 -12.773 -27.484 1 91.75 405 ASN A CA 1
ATOM 3298 C C . ASN A 1 405 ? 33.312 -13.227 -26.016 1 91.75 405 ASN A C 1
ATOM 3300 O O . ASN A 1 405 ? 32.281 -13.297 -25.328 1 91.75 405 ASN A O 1
ATOM 3304 N N . ASP A 1 406 ? 34.469 -13.5 -25.531 1 89.25 406 ASP A N 1
ATOM 3305 C CA . ASP A 1 406 ? 34.688 -14 -24.188 1 89.25 406 ASP A CA 1
ATOM 3306 C C . ASP A 1 406 ? 34.875 -12.859 -23.188 1 89.25 406 ASP A C 1
ATOM 3308 O O . ASP A 1 406 ? 34.938 -13.078 -21.984 1 89.25 406 ASP A O 1
ATOM 3312 N N . ARG A 1 407 ? 34.906 -11.688 -23.734 1 88.56 407 ARG A N 1
ATOM 3313 C CA . ARG A 1 407 ? 35.094 -10.562 -22.812 1 88.56 407 ARG A CA 1
ATOM 3314 C C . ARG A 1 407 ? 33.844 -10.383 -21.938 1 88.56 407 ARG A C 1
ATOM 3316 O O . ARG A 1 407 ? 32.719 -10.305 -22.438 1 88.56 407 ARG A O 1
ATOM 3323 N N . ASN A 1 408 ? 34.094 -10.242 -20.734 1 89 408 ASN A N 1
ATOM 3324 C CA . ASN A 1 408 ? 33.031 -10.227 -19.75 1 89 408 ASN A CA 1
ATOM 3325 C C . ASN A 1 408 ? 32.344 -8.852 -19.688 1 89 408 ASN A C 1
ATOM 3327 O O . ASN A 1 408 ? 33 -7.832 -19.953 1 89 408 ASN A O 1
ATOM 3331 N N . GLY A 1 409 ? 31.062 -8.867 -19.469 1 90.88 409 GLY A N 1
ATOM 3332 C CA . GLY A 1 409 ? 30.344 -7.684 -19.047 1 90.88 409 GLY A CA 1
ATOM 3333 C C . GLY A 1 409 ? 29.922 -6.805 -20.219 1 90.88 409 GLY A C 1
ATOM 3334 O O . GLY A 1 409 ? 30.188 -5.605 -20.219 1 90.88 409 GLY A O 1
ATOM 3335 N N . GLY A 1 410 ? 29.297 -7.285 -21.141 1 92.56 410 GLY A N 1
ATOM 3336 C CA . GLY A 1 410 ? 28.75 -6.453 -22.188 1 92.56 410 GLY A CA 1
ATOM 3337 C C . GLY A 1 410 ? 27.609 -5.566 -21.719 1 92.56 410 GLY A C 1
ATOM 3338 O O . GLY A 1 410 ? 26.438 -5.938 -21.828 1 92.56 410 GLY A O 1
ATOM 3339 N N . TRP A 1 411 ? 27.906 -4.344 -21.281 1 93.25 411 TRP A N 1
ATOM 3340 C CA . TRP A 1 411 ? 26.938 -3.465 -20.625 1 93.25 411 TRP A CA 1
ATOM 3341 C C . TRP A 1 411 ? 26.062 -2.764 -21.656 1 93.25 411 TRP A C 1
ATOM 3343 O O . TRP A 1 411 ? 24.859 -2.58 -21.422 1 93.25 411 TRP A O 1
ATOM 3353 N N . ASN A 1 412 ? 26.719 -2.252 -22.672 1 93 412 ASN A N 1
ATOM 3354 C CA . ASN A 1 412 ? 26 -1.46 -23.672 1 93 412 ASN A CA 1
ATOM 3355 C C . ASN A 1 412 ? 26.625 -1.61 -25.062 1 93 412 ASN A C 1
ATOM 3357 O O . ASN A 1 412 ? 27.781 -2.014 -25.188 1 93 412 ASN A O 1
ATOM 3361 N N . LEU A 1 413 ? 25.812 -1.321 -26.047 1 94.12 413 LEU A N 1
ATOM 3362 C CA . LEU A 1 413 ? 26.234 -1.311 -27.438 1 94.12 413 LEU A CA 1
ATOM 3363 C C . LEU A 1 413 ? 25.734 -0.05 -28.141 1 94.12 413 LEU A C 1
ATOM 3365 O O . LEU A 1 413 ? 24.547 0.26 -28.109 1 94.12 413 LEU A O 1
ATOM 3369 N N . THR A 1 414 ? 26.656 0.664 -28.75 1 93 414 THR A N 1
ATOM 3370 C CA . THR A 1 414 ? 26.297 1.891 -29.453 1 93 414 THR A CA 1
ATOM 3371 C C . THR A 1 414 ? 26.812 1.856 -30.891 1 93 414 THR A C 1
ATOM 3373 O O . THR A 1 414 ? 27.922 1.389 -31.141 1 93 414 THR A O 1
ATOM 3376 N N . LYS A 1 415 ? 26.031 2.369 -31.766 1 91.62 415 LYS A N 1
ATOM 3377 C CA . LYS A 1 415 ? 26.438 2.471 -33.156 1 91.62 415 LYS A CA 1
ATOM 3378 C C . LYS A 1 415 ? 27.281 3.725 -33.406 1 91.62 415 LYS A C 1
ATOM 3380 O O . LYS A 1 415 ? 26.953 4.801 -32.906 1 91.62 415 LYS A O 1
ATOM 3385 N N . SER A 1 416 ? 28.312 3.574 -34.125 1 90.94 416 SER A N 1
ATOM 3386 C CA . SER A 1 416 ? 29.141 4.719 -34.5 1 90.94 416 SER A CA 1
ATOM 3387 C C . SER A 1 416 ? 28.438 5.609 -35.5 1 90.94 416 SER A C 1
ATOM 3389 O O . SER A 1 416 ? 27.734 5.117 -36.375 1 90.94 416 SER A O 1
ATOM 3391 N N . ASN A 1 417 ? 28.656 6.938 -35.469 1 86.31 417 ASN A N 1
ATOM 3392 C CA . ASN A 1 417 ? 28.062 7.883 -36.406 1 86.31 417 ASN A CA 1
ATOM 3393 C C . ASN A 1 417 ? 28.891 7.996 -37.688 1 86.31 417 ASN A C 1
ATOM 3395 O O . ASN A 1 417 ? 28.5 8.711 -38.625 1 86.31 417 ASN A O 1
ATOM 3399 N N . ILE A 1 418 ? 29.938 7.367 -37.812 1 83 418 ILE A N 1
ATOM 3400 C CA . ILE A 1 418 ? 30.875 7.523 -38.938 1 83 418 ILE A CA 1
ATOM 3401 C C . ILE A 1 418 ? 30.672 6.383 -39.938 1 83 418 ILE A C 1
ATOM 3403 O O . ILE A 1 418 ? 30.547 6.621 -41.125 1 83 418 ILE A O 1
ATOM 3407 N N . ASP A 1 419 ? 30.844 5.16 -39.406 1 81.88 419 ASP A N 1
ATOM 3408 C CA . ASP A 1 419 ? 30.719 3.99 -40.281 1 81.88 419 ASP A CA 1
ATOM 3409 C C . ASP A 1 419 ? 29.719 2.988 -39.719 1 81.88 419 ASP A C 1
ATOM 3411 O O . ASP A 1 419 ? 28.969 3.311 -38.781 1 81.88 419 ASP A O 1
ATOM 3415 N N . ASN A 1 420 ? 29.625 1.881 -40.344 1 87.06 420 ASN A N 1
ATOM 3416 C CA . ASN A 1 420 ? 28.688 0.843 -39.906 1 87.06 420 ASN A CA 1
ATOM 3417 C C . ASN A 1 420 ? 29.266 -0.005 -38.781 1 87.06 420 ASN A C 1
ATOM 3419 O O . ASN A 1 420 ? 28.922 -1.177 -38.656 1 87.06 420 ASN A O 1
ATOM 3423 N N . SER A 1 421 ? 30.109 0.676 -37.938 1 91.62 421 SER A N 1
ATOM 3424 C CA . SER A 1 421 ? 30.719 -0.036 -36.844 1 91.62 421 SER A CA 1
ATOM 3425 C C . SER A 1 421 ? 29.906 0.129 -35.562 1 91.62 421 SER A C 1
ATOM 3427 O O . SER A 1 421 ? 29.094 1.048 -35.438 1 91.62 421 SER A O 1
ATOM 3429 N N . TYR A 1 422 ? 30.078 -0.824 -34.656 1 95.19 422 TYR A N 1
ATOM 3430 C CA . TYR A 1 422 ? 29.422 -0.799 -33.375 1 95.19 422 TYR A CA 1
ATOM 3431 C C . TYR A 1 422 ? 30.453 -0.855 -32.25 1 95.19 422 TYR A C 1
ATOM 3433 O O . TYR A 1 422 ? 31.453 -1.572 -32.344 1 95.19 422 TYR A O 1
ATOM 3441 N N . LEU A 1 423 ? 30.219 -0.119 -31.219 1 95.5 423 LEU A N 1
ATOM 3442 C CA . LEU A 1 423 ? 31.094 -0.076 -30.047 1 95.5 423 LEU A CA 1
ATOM 3443 C C . LEU A 1 423 ? 30.406 -0.719 -28.844 1 95.5 423 LEU A C 1
ATOM 3445 O O . LEU A 1 423 ? 29.312 -0.323 -28.469 1 95.5 423 LEU A O 1
ATOM 3449 N N . GLN A 1 424 ? 31.062 -1.681 -28.234 1 96.19 424 GLN A N 1
ATOM 3450 C CA . GLN A 1 424 ? 30.516 -2.332 -27.047 1 96.19 424 GLN A CA 1
ATOM 3451 C C . GLN A 1 424 ? 31.312 -1.97 -25.797 1 96.19 424 GLN A C 1
ATOM 3453 O O . GLN A 1 424 ? 32.531 -2.098 -25.797 1 96.19 424 GLN A O 1
ATOM 3458 N N . ALA A 1 425 ? 30.625 -1.466 -24.797 1 95.69 425 ALA A N 1
ATOM 3459 C CA . ALA A 1 425 ? 31.219 -1.186 -23.484 1 95.69 425 ALA A CA 1
ATOM 3460 C C . ALA A 1 425 ? 31.219 -2.432 -22.609 1 95.69 425 ALA A C 1
ATOM 3462 O O . ALA A 1 425 ? 30.188 -3.107 -22.469 1 95.69 425 ALA A O 1
ATOM 3463 N N . THR A 1 426 ? 32.344 -2.777 -22.031 1 94.25 426 THR A N 1
ATOM 3464 C CA . THR A 1 426 ? 32.5 -3.992 -21.234 1 94.25 426 THR A CA 1
ATOM 3465 C C . THR A 1 426 ? 33.188 -3.697 -19.906 1 94.25 426 THR A C 1
ATOM 3467 O O . THR A 1 426 ? 33.469 -2.539 -19.578 1 94.25 426 THR A O 1
ATOM 3470 N N . TYR A 1 427 ? 33.469 -4.797 -19.172 1 89.38 427 TYR A N 1
ATOM 3471 C CA . TYR A 1 427 ? 34.156 -4.676 -17.875 1 89.38 427 TYR A CA 1
ATOM 3472 C C . TYR A 1 427 ? 35.625 -4.316 -18.047 1 89.38 427 TYR A C 1
ATOM 3474 O O . TYR A 1 427 ? 36.25 -3.791 -17.125 1 89.38 427 TYR A O 1
ATOM 3482 N N . SER A 1 428 ? 36.125 -4.648 -19.25 1 89 428 SER A N 1
ATOM 3483 C CA . SER A 1 428 ? 37.562 -4.484 -19.453 1 89 428 SER A CA 1
ATOM 3484 C C . SER A 1 428 ? 37.844 -3.561 -20.625 1 89 428 SER A C 1
ATOM 3486 O O . SER A 1 428 ? 38.812 -3.76 -21.359 1 89 428 SER A O 1
ATOM 3488 N N . GLY A 1 429 ? 36.906 -2.695 -20.797 1 92.5 429 GLY A N 1
ATOM 3489 C CA . GLY A 1 429 ? 37.188 -1.728 -21.859 1 92.5 429 GLY A CA 1
ATOM 3490 C C . GLY A 1 429 ? 36.156 -1.75 -22.969 1 92.5 429 GLY A C 1
ATOM 3491 O O . GLY A 1 429 ? 34.938 -1.903 -22.703 1 92.5 429 GLY A O 1
ATOM 3492 N N . ILE A 1 430 ? 36.719 -1.473 -24.266 1 95.12 430 ILE A N 1
ATOM 3493 C CA . ILE A 1 430 ? 35.781 -1.297 -25.391 1 95.12 430 ILE A CA 1
ATOM 3494 C C . ILE A 1 430 ? 36.125 -2.295 -26.5 1 95.12 430 ILE A C 1
ATOM 3496 O O . ILE A 1 430 ? 37.312 -2.523 -26.781 1 95.12 430 ILE A O 1
ATOM 3500 N N . THR A 1 431 ? 35.125 -2.883 -27.016 1 95.31 431 THR A N 1
ATOM 3501 C CA . THR A 1 431 ? 35.25 -3.73 -28.203 1 95.31 431 THR A CA 1
ATOM 3502 C C . THR A 1 431 ? 34.562 -3.088 -29.406 1 95.31 431 THR A C 1
ATOM 3504 O O . THR A 1 431 ? 33.438 -2.629 -29.297 1 95.31 431 THR A O 1
ATOM 3507 N N . ILE A 1 432 ? 35.25 -3.049 -30.547 1 94.31 432 ILE A N 1
ATOM 3508 C CA . ILE A 1 432 ? 34.688 -2.473 -31.766 1 94.31 432 ILE A CA 1
ATOM 3509 C C . ILE A 1 432 ? 34.375 -3.586 -32.75 1 94.31 432 ILE A C 1
ATOM 3511 O O . ILE A 1 432 ? 35.219 -4.434 -33.062 1 94.31 432 ILE A O 1
ATOM 3515 N N . TYR A 1 433 ? 33.188 -3.582 -33.125 1 94.12 433 TYR A N 1
ATOM 3516 C CA . TYR A 1 433 ? 32.75 -4.418 -34.25 1 94.12 433 TYR A CA 1
ATOM 3517 C C . TYR A 1 433 ? 32.719 -3.613 -35.562 1 94.12 433 TYR A C 1
ATOM 3519 O O . TYR A 1 433 ? 31.828 -2.795 -35.75 1 94.12 433 TYR A O 1
ATOM 3527 N N . ASN A 1 434 ? 33.562 -3.865 -36.438 1 89.06 434 ASN A N 1
ATOM 3528 C CA . ASN A 1 434 ? 33.875 -3.002 -37.562 1 89.06 434 ASN A CA 1
ATOM 3529 C C . ASN A 1 434 ? 32.781 -3.092 -38.625 1 89.06 434 ASN A C 1
ATOM 3531 O O . ASN A 1 434 ? 32.625 -2.195 -39.469 1 89.06 434 ASN A O 1
ATOM 3535 N N . ASP A 1 435 ? 32.094 -4.258 -38.594 1 88.75 435 ASP A N 1
ATOM 3536 C CA . ASP A 1 435 ? 31.047 -4.445 -39.594 1 88.75 435 ASP A CA 1
ATOM 3537 C C . ASP A 1 435 ? 29.781 -5.023 -38.969 1 88.75 435 ASP A C 1
ATOM 3539 O O . ASP A 1 435 ? 29.781 -6.152 -38.469 1 88.75 435 ASP A O 1
ATOM 3543 N N . GLY A 1 436 ? 28.734 -4.293 -39.094 1 87.25 436 GLY A N 1
ATOM 3544 C CA . GLY A 1 436 ? 27.453 -4.727 -38.562 1 87.25 436 GLY A CA 1
ATOM 3545 C C . GLY A 1 436 ? 26.922 -5.988 -39.219 1 87.25 436 GLY A C 1
ATOM 3546 O O . GLY A 1 436 ? 26.141 -6.719 -38.594 1 87.25 436 GLY A O 1
ATOM 3547 N N . ASN A 1 437 ? 27.422 -6.223 -40.406 1 87.38 437 ASN A N 1
ATOM 3548 C CA . ASN A 1 437 ? 26.969 -7.414 -41.125 1 87.38 437 ASN A CA 1
ATOM 3549 C C . ASN A 1 437 ? 27.797 -8.641 -40.75 1 87.38 437 ASN A C 1
ATOM 3551 O O . ASN A 1 437 ? 27.328 -9.773 -40.875 1 87.38 437 ASN A O 1
ATOM 3555 N N . ASP A 1 438 ? 29.047 -8.383 -40.312 1 89.94 438 ASP A N 1
ATOM 3556 C CA . ASP A 1 438 ? 29.938 -9.445 -39.844 1 89.94 438 ASP A CA 1
ATOM 3557 C C . ASP A 1 438 ? 30.547 -9.094 -38.5 1 89.94 438 ASP A C 1
ATOM 3559 O O . ASP A 1 438 ? 31.625 -8.508 -38.406 1 89.94 438 ASP A O 1
ATOM 3563 N N . LEU A 1 439 ? 30 -9.594 -37.5 1 90.94 439 LEU A N 1
ATOM 3564 C CA . LEU A 1 439 ? 30.391 -9.219 -36.156 1 90.94 439 LEU A CA 1
ATOM 3565 C C . LEU A 1 439 ? 31.594 -10.023 -35.688 1 90.94 439 LEU A C 1
ATOM 3567 O O . LEU A 1 439 ? 32.125 -9.797 -34.594 1 90.94 439 LEU A O 1
ATOM 3571 N N . SER A 1 440 ? 32.031 -10.938 -36.531 1 88.38 440 SER A N 1
ATOM 3572 C CA . SER A 1 440 ? 33.219 -11.703 -36.188 1 88.38 440 SER A CA 1
ATOM 3573 C C . SER A 1 440 ? 34.469 -10.836 -36.25 1 88.38 440 SER A C 1
ATOM 3575 O O . SER A 1 440 ? 35.5 -11.148 -35.656 1 88.38 440 SER A O 1
ATOM 3577 N N . LYS A 1 441 ? 34.312 -9.797 -37.031 1 89.75 441 LYS A N 1
ATOM 3578 C CA . LYS A 1 441 ? 35.438 -8.852 -37.125 1 89.75 441 LYS A CA 1
ATOM 3579 C C . LYS A 1 441 ? 35.438 -7.891 -35.938 1 89.75 441 LYS A C 1
ATOM 3581 O O . LYS A 1 441 ? 34.875 -6.793 -36.031 1 89.75 441 LYS A O 1
ATOM 3586 N N . LYS A 1 442 ? 36 -8.305 -34.906 1 92 442 LYS A N 1
ATOM 3587 C CA . LYS A 1 442 ? 36.031 -7.492 -33.688 1 92 442 LYS A CA 1
ATOM 3588 C C . LYS A 1 442 ? 37.438 -7.086 -33.344 1 92 442 LYS A C 1
ATOM 3590 O O . LYS A 1 442 ? 38.406 -7.809 -33.656 1 92 442 LYS A O 1
ATOM 3595 N N . VAL A 1 443 ? 37.625 -5.918 -32.781 1 91.56 443 VAL A N 1
ATOM 3596 C CA . VAL A 1 443 ? 38.875 -5.395 -32.312 1 91.56 443 VAL A CA 1
ATOM 3597 C C . VAL A 1 443 ? 38.719 -4.895 -30.875 1 91.56 443 VAL A C 1
ATOM 3599 O O . VAL A 1 443 ? 37.844 -4.098 -30.578 1 91.56 443 VAL A O 1
ATOM 3602 N N . ASP A 1 444 ? 39.594 -5.387 -30 1 91.69 444 ASP A N 1
ATOM 3603 C CA . ASP A 1 444 ? 39.594 -4.91 -28.625 1 91.69 444 ASP A CA 1
ATOM 3604 C C . ASP A 1 444 ? 40.594 -3.766 -28.453 1 91.69 444 ASP A C 1
ATOM 3606 O O . ASP A 1 444 ? 41.781 -3.898 -28.797 1 91.69 444 ASP A O 1
ATOM 3610 N N . ILE A 1 445 ? 40.062 -2.785 -27.922 1 90.62 445 ILE A N 1
ATOM 3611 C CA . ILE A 1 445 ? 40.938 -1.643 -27.688 1 90.62 445 ILE A CA 1
ATOM 3612 C C . ILE A 1 445 ? 41.844 -1.924 -26.484 1 90.62 445 ILE A C 1
ATOM 3614 O O . ILE A 1 445 ? 41.375 -2.225 -25.391 1 90.62 445 ILE A O 1
ATOM 3618 N N . LYS A 1 446 ? 43.156 -1.887 -26.547 1 83.5 446 LYS A N 1
ATOM 3619 C CA . LYS A 1 446 ? 44.094 -2.285 -25.516 1 83.5 446 LYS A CA 1
ATOM 3620 C C . LYS A 1 446 ? 44.5 -1.101 -24.641 1 83.5 446 LYS A C 1
ATOM 3622 O O . LYS A 1 446 ? 44.938 -1.284 -23.5 1 83.5 446 LYS A O 1
ATOM 3627 N N . GLY A 1 447 ? 44.312 0.077 -24.938 1 78.56 447 GLY A N 1
ATOM 3628 C CA . GLY A 1 447 ? 44.812 1.218 -24.188 1 78.56 447 GLY A CA 1
ATOM 3629 C C . GLY A 1 447 ? 43.969 1.57 -22.984 1 78.56 447 GLY A C 1
ATOM 3630 O O . GLY A 1 447 ? 44.406 2.295 -22.094 1 78.56 447 GLY A O 1
ATOM 3631 N N . LEU A 1 448 ? 42.875 1.075 -22.781 1 82.81 448 LEU A N 1
ATOM 3632 C CA . LEU A 1 448 ? 41.969 1.397 -21.672 1 82.81 448 LEU A CA 1
ATOM 3633 C C . LEU A 1 448 ? 41.344 0.134 -21.094 1 82.81 448 LEU A C 1
ATOM 3635 O O . LEU A 1 448 ? 40.312 -0.333 -21.594 1 82.81 448 LEU A O 1
ATOM 3639 N N . LEU A 1 449 ? 41.906 -0.379 -20 1 82.69 449 LEU A N 1
ATOM 3640 C CA . LEU A 1 449 ? 41.438 -1.594 -19.359 1 82.69 449 LEU A CA 1
ATOM 3641 C C . LEU A 1 449 ? 40.625 -1.263 -18.094 1 82.69 449 LEU A C 1
ATOM 3643 O O . LEU A 1 449 ? 41.062 -1.608 -16.984 1 82.69 449 LEU A O 1
ATOM 3647 N N . LYS A 1 450 ? 39.594 -0.45 -18.25 1 84.94 450 LYS A N 1
ATOM 3648 C CA . LYS A 1 450 ? 38.688 -0.056 -17.188 1 84.94 450 LYS A CA 1
ATOM 3649 C C . LYS A 1 450 ? 37.25 -0.419 -17.531 1 84.94 450 LYS A C 1
ATOM 3651 O O . LYS A 1 450 ? 36.906 -0.623 -18.703 1 84.94 450 LYS A O 1
ATOM 3656 N N . PRO A 1 451 ? 36.531 -0.576 -16.484 1 89.56 451 PRO A N 1
ATOM 3657 C CA . PRO A 1 451 ? 35.125 -0.793 -16.781 1 89.56 451 PRO A CA 1
ATOM 3658 C C . PRO A 1 451 ? 34.469 0.42 -17.438 1 89.56 451 PRO A C 1
ATOM 3660 O O . PRO A 1 451 ? 34.5 1.522 -16.891 1 89.56 451 PRO A O 1
ATOM 3663 N N . ILE A 1 452 ? 33.969 0.221 -18.625 1 93.62 452 ILE A N 1
ATOM 3664 C CA . ILE A 1 452 ? 33.344 1.292 -19.391 1 93.62 452 ILE A CA 1
ATOM 3665 C C . ILE A 1 452 ? 31.844 1.033 -19.516 1 93.62 452 ILE A C 1
ATOM 3667 O O . ILE A 1 452 ? 31.422 -0.08 -19.828 1 93.62 452 ILE A O 1
ATOM 3671 N N . LYS A 1 453 ? 31.078 2.012 -19.25 1 93.44 453 LYS A N 1
ATOM 3672 C CA . LYS A 1 453 ? 29.625 1.854 -19.281 1 93.44 453 LYS A CA 1
ATOM 3673 C C . LYS A 1 453 ? 29.031 2.514 -20.531 1 93.44 453 LYS A C 1
ATOM 3675 O O . LYS A 1 453 ? 28.094 1.979 -21.141 1 93.44 453 LYS A O 1
ATOM 3680 N N . TYR A 1 454 ? 29.578 3.705 -20.906 1 95.31 454 TYR A N 1
ATOM 3681 C CA . TYR A 1 454 ? 29.078 4.441 -22.062 1 95.31 454 TYR A CA 1
ATOM 3682 C C . TYR A 1 454 ? 30.188 4.684 -23.078 1 95.31 454 TYR A C 1
ATOM 3684 O O . TYR A 1 454 ? 31.328 4.945 -22.719 1 95.31 454 TYR A O 1
ATOM 3692 N N . VAL A 1 455 ? 29.781 4.602 -24.328 1 95.88 455 VAL A N 1
ATOM 3693 C CA . VAL A 1 455 ? 30.719 4.859 -25.422 1 95.88 455 VAL A CA 1
ATOM 3694 C C . VAL A 1 455 ? 30 5.582 -26.547 1 95.88 455 VAL A C 1
ATOM 3696 O O . VAL A 1 455 ? 28.797 5.418 -26.734 1 95.88 455 VAL A O 1
ATOM 3699 N N . ALA A 1 456 ? 30.688 6.418 -27.219 1 95.44 456 ALA A N 1
ATOM 3700 C CA . ALA A 1 456 ? 30.156 7.129 -28.375 1 95.44 456 ALA A CA 1
ATOM 3701 C C . ALA A 1 456 ? 31.281 7.555 -29.312 1 95.44 456 ALA A C 1
ATOM 3703 O O . ALA A 1 456 ? 32.438 7.672 -28.906 1 95.44 456 ALA A O 1
ATOM 3704 N N . GLN A 1 457 ? 30.922 7.762 -30.531 1 94.75 457 GLN A N 1
ATOM 3705 C CA . GLN A 1 457 ? 31.875 8.18 -31.547 1 94.75 457 GLN A CA 1
ATOM 3706 C C . GLN A 1 457 ? 31.219 9.039 -32.625 1 94.75 457 GLN A C 1
ATOM 3708 O O . GLN A 1 457 ? 30.25 8.617 -33.25 1 94.75 457 GLN A O 1
ATOM 3713 N N . ASN A 1 458 ? 31.75 10.234 -32.812 1 90.88 458 ASN A N 1
ATOM 3714 C CA . ASN A 1 458 ? 31.219 11.094 -33.844 1 90.88 458 ASN A CA 1
ATOM 3715 C C . ASN A 1 458 ? 32.344 11.586 -34.781 1 90.88 458 ASN A C 1
ATOM 3717 O O . ASN A 1 458 ? 32.062 12.352 -35.719 1 90.88 458 ASN A O 1
ATOM 3721 N N . LYS A 1 459 ? 33.594 11.234 -34.438 1 91.25 459 LYS A N 1
ATOM 3722 C CA . LYS A 1 459 ? 34.75 11.523 -35.281 1 91.25 459 LYS A CA 1
ATOM 3723 C C . LYS A 1 459 ? 35.594 10.273 -35.531 1 91.25 459 LYS A C 1
ATOM 3725 O O . LYS A 1 459 ? 35.719 9.422 -34.656 1 91.25 459 LYS A O 1
ATOM 3730 N N . LYS A 1 460 ? 36.188 10.352 -36.688 1 90.31 460 LYS A N 1
ATOM 3731 C CA . LYS A 1 460 ? 37.031 9.188 -37.031 1 90.31 460 LYS A CA 1
ATOM 3732 C C . LYS A 1 460 ? 38.219 9.078 -36.062 1 90.31 460 LYS A C 1
ATOM 3734 O O . LYS A 1 460 ? 38.844 10.078 -35.719 1 90.31 460 LYS A O 1
ATOM 3739 N N . ASN A 1 461 ? 38.531 7.996 -35.562 1 90.69 461 ASN A N 1
ATOM 3740 C CA . ASN A 1 461 ? 39.688 7.656 -34.719 1 90.69 461 ASN A CA 1
ATOM 3741 C C . ASN A 1 461 ? 39.594 8.289 -33.344 1 90.69 461 ASN A C 1
ATOM 3743 O O . ASN A 1 461 ? 40.594 8.516 -32.688 1 90.69 461 ASN A O 1
ATOM 3747 N N . GLU A 1 462 ? 38.406 8.656 -33.031 1 93.31 462 GLU A N 1
ATOM 3748 C CA . GLU A 1 462 ? 38.188 9.211 -31.703 1 93.31 462 GLU A CA 1
ATOM 3749 C C . GLU A 1 462 ? 36.938 8.578 -31.047 1 93.31 462 GLU A C 1
ATOM 3751 O O . GLU A 1 462 ? 35.875 8.508 -31.656 1 93.31 462 GLU A O 1
ATOM 3756 N N . ILE A 1 463 ? 37.188 8.102 -29.828 1 94.94 463 ILE A N 1
ATOM 3757 C CA . ILE A 1 463 ? 36.062 7.477 -29.094 1 94.94 463 ILE A CA 1
ATOM 3758 C C . ILE A 1 463 ? 35.938 8.117 -27.719 1 94.94 463 ILE A C 1
ATOM 3760 O O . ILE A 1 463 ? 36.938 8.398 -27.047 1 94.94 463 ILE A O 1
ATOM 3764 N N . TRP A 1 464 ? 34.719 8.398 -27.406 1 95.69 464 TRP A N 1
ATOM 3765 C CA . TRP A 1 464 ? 34.406 8.867 -26.062 1 95.69 464 TRP A CA 1
ATOM 3766 C C . TRP A 1 464 ? 33.938 7.719 -25.172 1 95.69 464 TRP A C 1
ATOM 3768 O O . TRP A 1 464 ? 33.188 6.852 -25.609 1 95.69 464 TRP A O 1
ATOM 3778 N N . ALA A 1 465 ? 34.469 7.668 -23.969 1 96.06 465 ALA A N 1
ATOM 3779 C CA . ALA A 1 465 ? 34.094 6.594 -23.047 1 96.06 465 ALA A CA 1
ATOM 3780 C C . ALA A 1 465 ? 33.906 7.129 -21.625 1 96.06 465 ALA A C 1
ATOM 3782 O O . ALA A 1 465 ? 34.656 8.016 -21.188 1 96.06 465 ALA A O 1
ATOM 3783 N N . ALA A 1 466 ? 32.875 6.711 -21.062 1 95.19 466 ALA A N 1
ATOM 3784 C CA . ALA A 1 466 ? 32.656 7.031 -19.656 1 95.19 466 ALA A CA 1
ATOM 3785 C C . ALA A 1 466 ? 32.75 5.781 -18.797 1 95.19 466 ALA A C 1
ATOM 3787 O O . ALA A 1 466 ? 32.125 4.766 -19.078 1 95.19 466 ALA A O 1
ATOM 3788 N N . ASP A 1 467 ? 33.469 5.953 -17.797 1 88.44 467 ASP A N 1
ATOM 3789 C CA . ASP A 1 467 ? 33.688 4.887 -16.812 1 88.44 467 ASP A CA 1
ATOM 3790 C C . ASP A 1 467 ? 32.406 4.652 -15.984 1 88.44 467 ASP A C 1
ATOM 3792 O O . ASP A 1 467 ? 31.594 5.555 -15.828 1 88.44 467 ASP A O 1
ATOM 3796 N N . ASN A 1 468 ? 32.219 3.408 -15.484 1 86.12 468 ASN A N 1
ATOM 3797 C CA . ASN A 1 468 ? 31.062 3.062 -14.672 1 86.12 468 ASN A CA 1
ATOM 3798 C C . ASN A 1 468 ? 31.062 3.818 -13.352 1 86.12 468 ASN A C 1
ATOM 3800 O O . ASN A 1 468 ? 30 4.039 -12.75 1 86.12 468 ASN A O 1
ATOM 3804 N N . TYR A 1 469 ? 32.25 4.211 -12.961 1 83.31 469 TYR A N 1
ATOM 3805 C CA . TYR A 1 469 ? 32.375 4.867 -11.656 1 83.31 469 TYR A CA 1
ATOM 3806 C C . TYR A 1 469 ? 32.719 6.344 -11.82 1 83.31 469 TYR A C 1
ATOM 3808 O O . TYR A 1 469 ? 31.859 7.211 -11.602 1 83.31 469 TYR A O 1
ATOM 3816 N N . ARG A 1 470 ? 33.969 6.512 -12.352 1 84.94 470 ARG A N 1
ATOM 3817 C CA . ARG A 1 470 ? 34.438 7.895 -12.398 1 84.94 470 ARG A CA 1
ATOM 3818 C C . ARG A 1 470 ? 35.219 8.156 -13.672 1 84.94 470 ARG A C 1
ATOM 3820 O O . ARG A 1 470 ? 36.062 7.34 -14.07 1 84.94 470 ARG A O 1
ATOM 3827 N N . GLY A 1 471 ? 34.781 9.305 -14.336 1 89.31 471 GLY A N 1
ATOM 3828 C CA . GLY A 1 471 ? 35.688 9.805 -15.367 1 89.31 471 GLY A CA 1
ATOM 3829 C C . GLY A 1 471 ? 35.094 9.75 -16.75 1 89.31 471 GLY A C 1
ATOM 3830 O O . GLY A 1 471 ? 34.281 8.859 -17.062 1 89.31 471 GLY A O 1
ATOM 3831 N N . LEU A 1 472 ? 35.5 10.734 -17.516 1 95.25 472 LEU A N 1
ATOM 3832 C CA . LEU A 1 472 ? 35.219 10.836 -18.953 1 95.25 472 LEU A CA 1
ATOM 3833 C C . LEU A 1 472 ? 36.5 10.805 -19.766 1 95.25 472 LEU A C 1
ATOM 3835 O O . LEU A 1 472 ? 37.406 11.617 -19.547 1 95.25 472 LEU A O 1
ATOM 3839 N N . TYR A 1 473 ? 36.531 9.922 -20.719 1 94.81 473 TYR A N 1
ATOM 3840 C CA . TYR A 1 473 ? 37.781 9.703 -21.438 1 94.81 473 TYR A CA 1
ATOM 3841 C C . TYR A 1 473 ? 37.594 9.961 -22.922 1 94.81 473 TYR A C 1
ATOM 3843 O O . TYR A 1 473 ? 36.562 9.633 -23.5 1 94.81 473 TYR A O 1
ATOM 3851 N N . ARG A 1 474 ? 38.562 10.57 -23.406 1 95.19 474 ARG A N 1
ATOM 3852 C CA . ARG A 1 474 ? 38.719 10.727 -24.844 1 95.19 474 ARG A CA 1
ATOM 3853 C C . ARG A 1 474 ? 39.875 9.859 -25.359 1 95.19 474 ARG A C 1
ATOM 3855 O O . ARG A 1 474 ? 41 10.016 -24.938 1 95.19 474 ARG A O 1
ATOM 3862 N N . ILE A 1 475 ? 39.531 8.953 -26.266 1 95.06 475 ILE A N 1
ATOM 3863 C CA . ILE A 1 475 ? 40.5 7.992 -26.75 1 95.06 475 ILE A CA 1
ATOM 3864 C C . ILE A 1 475 ? 40.844 8.281 -28.219 1 95.06 475 ILE A C 1
ATOM 3866 O O . ILE A 1 475 ? 39.938 8.281 -29.062 1 95.06 475 ILE A O 1
ATOM 3870 N N . GLN A 1 476 ? 42.062 8.477 -28.438 1 94.19 476 GLN A N 1
ATOM 3871 C CA . GLN A 1 476 ? 42.531 8.672 -29.812 1 94.19 476 GLN A CA 1
ATOM 3872 C C . GLN A 1 476 ? 43.188 7.41 -30.359 1 94.19 476 GLN A C 1
ATOM 3874 O O . GLN A 1 476 ? 44.031 6.824 -29.703 1 94.19 476 GLN A O 1
ATOM 3879 N N . LEU A 1 477 ? 42.656 7.074 -31.5 1 93.06 477 LEU A N 1
ATOM 3880 C CA . LEU A 1 477 ? 43.125 5.848 -32.125 1 93.06 477 LEU A CA 1
ATOM 3881 C C . LEU A 1 477 ? 43.812 6.145 -33.469 1 93.06 477 LEU A C 1
ATOM 3883 O O . LEU A 1 477 ? 43.562 7.199 -34.062 1 93.06 477 LEU A O 1
ATOM 3887 N N . ASN A 1 478 ? 44.656 5.211 -33.875 1 91.38 478 ASN A N 1
ATOM 3888 C CA . ASN A 1 478 ? 45.188 5.301 -35.219 1 91.38 478 ASN A CA 1
ATOM 3889 C C . ASN A 1 478 ? 44.344 4.508 -36.219 1 91.38 478 ASN A C 1
ATOM 3891 O O . ASN A 1 478 ? 43.281 4.02 -35.875 1 91.38 478 ASN A O 1
ATOM 3895 N N . GLU A 1 479 ? 44.812 4.402 -37.438 1 87.06 479 GLU A N 1
ATOM 3896 C CA . GLU A 1 479 ? 44.031 3.75 -38.5 1 87.06 479 GLU A CA 1
ATOM 3897 C C . GLU A 1 479 ? 43.906 2.254 -38.219 1 87.06 479 GLU A C 1
ATOM 3899 O O . GLU A 1 479 ? 42.938 1.629 -38.688 1 87.06 479 GLU A O 1
ATOM 3904 N N . ASN A 1 480 ? 44.812 1.672 -37.344 1 85.44 480 ASN A N 1
ATOM 3905 C CA . ASN A 1 480 ? 44.781 0.253 -37 1 85.44 480 ASN A CA 1
ATOM 3906 C C . ASN A 1 480 ? 44.094 0.015 -35.656 1 85.44 480 ASN A C 1
ATOM 3908 O O . ASN A 1 480 ? 44.25 -1.054 -35.062 1 85.44 480 ASN A O 1
ATOM 3912 N N . TYR A 1 481 ? 43.406 0.97 -35.094 1 87.44 481 TYR A N 1
ATOM 3913 C CA . TYR A 1 481 ? 42.656 0.906 -33.844 1 87.44 481 TYR A CA 1
ATOM 3914 C C . TYR A 1 481 ? 43.594 0.745 -32.656 1 87.44 481 TYR A C 1
ATOM 3916 O O . TYR A 1 481 ? 43.219 0.199 -31.625 1 87.44 481 TYR A O 1
ATOM 3924 N N . GLU A 1 482 ? 44.812 1.16 -32.906 1 90.38 482 GLU A N 1
ATOM 3925 C CA . GLU A 1 482 ? 45.75 1.202 -31.766 1 90.38 482 GLU A CA 1
ATOM 3926 C C . GLU A 1 482 ? 45.625 2.523 -31 1 90.38 482 GLU A C 1
ATOM 3928 O O . GLU A 1 482 ? 45.438 3.58 -31.609 1 90.38 482 GLU A O 1
ATOM 3933 N N . THR A 1 483 ? 45.688 2.393 -29.703 1 92.44 483 THR A N 1
ATOM 3934 C CA . THR A 1 483 ? 45.531 3.574 -28.875 1 92.44 483 THR A CA 1
ATOM 3935 C C . THR A 1 483 ? 46.75 4.477 -28.938 1 92.44 483 THR A C 1
ATOM 3937 O O . THR A 1 483 ? 47.875 4.031 -28.688 1 92.44 483 THR A O 1
ATOM 3940 N N . ILE A 1 484 ? 46.594 5.652 -29.312 1 90.88 484 ILE A N 1
ATOM 3941 C CA . ILE A 1 484 ? 47.656 6.652 -29.359 1 90.88 484 ILE A CA 1
ATOM 3942 C C . ILE A 1 484 ? 47.719 7.371 -28.016 1 90.88 484 ILE A C 1
ATOM 3944 O O . ILE A 1 484 ? 48.812 7.504 -27.438 1 90.88 484 ILE A O 1
ATOM 3948 N N . HIS A 1 485 ? 46.531 7.824 -27.656 1 92 485 HIS A N 1
ATOM 3949 C CA . HIS A 1 485 ? 46.469 8.617 -26.438 1 92 485 HIS A CA 1
ATOM 3950 C C . HIS A 1 485 ? 45.094 8.492 -25.766 1 92 485 HIS A C 1
ATOM 3952 O O . HIS A 1 485 ? 44.062 8.445 -26.453 1 92 485 HIS A O 1
ATOM 3958 N N . VAL A 1 486 ? 45.125 8.273 -24.391 1 92.81 486 VAL A N 1
ATOM 3959 C CA . VAL A 1 486 ? 43.906 8.297 -23.594 1 92.81 486 VAL A CA 1
ATOM 3960 C C . VAL A 1 486 ? 43.938 9.5 -22.656 1 92.81 486 VAL A C 1
ATOM 3962 O O . VAL A 1 486 ? 44.875 9.648 -21.844 1 92.81 486 VAL A O 1
ATOM 3965 N N . GLU A 1 487 ? 42.969 10.344 -22.812 1 91.75 487 GLU A N 1
ATOM 3966 C CA . GLU A 1 487 ? 42.875 11.547 -21.984 1 91.75 487 GLU A CA 1
ATOM 3967 C C . GLU A 1 487 ? 41.656 11.5 -21.078 1 91.75 487 GLU A C 1
ATOM 3969 O O . GLU A 1 487 ? 40.562 11.219 -21.531 1 91.75 487 GLU A O 1
ATOM 3974 N N . ASN A 1 488 ? 41.906 11.695 -19.797 1 91.88 488 ASN A N 1
ATOM 3975 C CA . ASN A 1 488 ? 40.781 11.922 -18.875 1 91.88 488 ASN A CA 1
ATOM 3976 C C . ASN A 1 488 ? 40.312 13.375 -18.906 1 91.88 488 ASN A C 1
ATOM 3978 O O . ASN A 1 488 ? 40.812 14.211 -18.156 1 91.88 488 ASN A O 1
ATOM 3982 N N . VAL A 1 489 ? 39.312 13.617 -19.656 1 94.06 489 VAL A N 1
ATOM 3983 C CA . VAL A 1 489 ? 38.906 14.977 -19.984 1 94.06 489 VAL A CA 1
ATOM 3984 C C . VAL A 1 489 ? 38.25 15.625 -18.766 1 94.06 489 VAL A C 1
ATOM 3986 O O . VAL A 1 489 ? 38.406 16.828 -18.531 1 94.06 489 VAL A O 1
ATOM 3989 N N . SER A 1 490 ? 37.5 14.906 -18 1 92 490 SER A N 1
ATOM 3990 C CA . SER A 1 490 ? 36.875 15.477 -16.828 1 92 490 SER A CA 1
ATOM 3991 C C . SER A 1 490 ? 37.906 15.93 -15.797 1 92 490 SER A C 1
ATOM 3993 O O . SER A 1 490 ? 37.75 16.984 -15.195 1 92 490 SER A O 1
ATOM 3995 N N . GLN A 1 491 ? 38.875 15.148 -15.586 1 87.31 491 GLN A N 1
ATOM 3996 C CA . GLN A 1 491 ? 39.938 15.516 -14.664 1 87.31 491 GLN A CA 1
ATOM 3997 C C . GLN A 1 491 ? 40.719 16.719 -15.164 1 87.31 491 GLN A C 1
ATOM 3999 O O . GLN A 1 491 ? 41.062 17.609 -14.391 1 87.31 491 GLN A O 1
ATOM 4004 N N . MET A 1 492 ? 40.969 16.734 -16.422 1 90.94 492 MET A N 1
ATOM 4005 C CA . MET A 1 492 ? 41.75 17.812 -17.031 1 90.94 492 MET A CA 1
ATOM 4006 C C . MET A 1 492 ? 41 19.141 -16.938 1 90.94 492 MET A C 1
ATOM 4008 O O . MET A 1 492 ? 41.625 20.203 -16.875 1 90.94 492 MET A O 1
ATOM 4012 N N . ASN A 1 493 ? 39.75 19.031 -16.938 1 91.88 493 ASN A N 1
ATOM 4013 C CA . ASN A 1 493 ? 38.938 20.25 -16.844 1 91.88 493 ASN A CA 1
ATOM 4014 C C . ASN A 1 493 ? 38.562 20.562 -15.398 1 91.88 493 ASN A C 1
ATOM 4016 O O . ASN A 1 493 ? 37.688 21.375 -15.148 1 91.88 493 ASN A O 1
ATOM 4020 N N . SER A 1 494 ? 39.094 19.953 -14.398 1 87.56 494 SER A N 1
ATOM 4021 C CA . SER A 1 494 ? 39 20.188 -12.961 1 87.56 494 SER A CA 1
ATOM 4022 C C . SER A 1 494 ? 37.562 20.031 -12.477 1 87.56 494 SER A C 1
ATOM 4024 O O . SER A 1 494 ? 37.062 20.859 -11.703 1 87.56 494 SER A O 1
ATOM 4026 N N . ILE A 1 495 ? 36.969 19.094 -13.094 1 88.25 495 ILE A N 1
ATOM 4027 C CA . ILE A 1 495 ? 35.625 18.781 -12.578 1 88.25 495 ILE A CA 1
ATOM 4028 C C . ILE A 1 495 ? 35.75 17.844 -11.375 1 88.25 495 ILE A C 1
ATOM 4030 O O . ILE A 1 495 ? 36.219 16.703 -11.508 1 88.25 495 ILE A O 1
ATOM 4034 N N . ALA A 1 496 ? 35.469 18.391 -10.219 1 78.38 496 ALA A N 1
ATOM 4035 C CA . ALA A 1 496 ? 35.656 17.656 -8.977 1 78.38 496 ALA A CA 1
ATOM 4036 C C . ALA A 1 496 ? 34.719 16.469 -8.875 1 78.38 496 ALA A C 1
ATOM 4038 O O . ALA A 1 496 ? 35.125 15.367 -8.5 1 78.38 496 ALA A O 1
ATOM 4039 N N . ASN A 1 497 ? 33.438 16.656 -9.242 1 82.69 497 ASN A N 1
ATOM 4040 C CA . ASN A 1 497 ? 32.469 15.586 -9.109 1 82.69 497 ASN A CA 1
ATOM 4041 C C . ASN A 1 497 ? 32.125 14.953 -10.453 1 82.69 497 ASN A C 1
ATOM 4043 O O . ASN A 1 497 ? 31.047 15.18 -11.008 1 82.69 497 ASN A O 1
ATOM 4047 N N . ASP A 1 498 ? 33.031 14.086 -10.906 1 88.62 498 ASP A N 1
ATOM 4048 C CA . ASP A 1 498 ? 32.844 13.438 -12.203 1 88.62 498 ASP A CA 1
ATOM 4049 C C . ASP A 1 498 ? 32.406 11.992 -12.023 1 88.62 498 ASP A C 1
ATOM 4051 O O . ASP A 1 498 ? 32.844 11.102 -12.75 1 88.62 498 ASP A O 1
ATOM 4055 N N . PHE A 1 499 ? 31.641 11.742 -11.016 1 85.62 499 PHE A N 1
ATOM 4056 C CA . PHE A 1 499 ? 31.094 10.406 -10.797 1 85.62 499 PHE A CA 1
ATOM 4057 C C . PHE A 1 499 ? 29.828 10.195 -11.625 1 85.62 499 PHE A C 1
ATOM 4059 O O . PHE A 1 499 ? 29.062 11.133 -11.836 1 85.62 499 PHE A O 1
ATOM 4066 N N . GLY A 1 500 ? 29.641 8.984 -12.117 1 86.81 500 GLY A N 1
ATOM 4067 C CA . GLY A 1 500 ? 28.422 8.602 -12.828 1 86.81 500 GLY A CA 1
ATOM 4068 C C . GLY A 1 500 ? 28.188 9.414 -14.094 1 86.81 500 GLY A C 1
ATOM 4069 O O . GLY A 1 500 ? 27.078 9.867 -14.344 1 86.81 500 GLY A O 1
ATOM 4070 N N . VAL A 1 501 ? 29.219 9.664 -14.82 1 92.88 501 VAL A N 1
ATOM 4071 C CA . VAL A 1 501 ? 29.125 10.43 -16.062 1 92.88 501 VAL A CA 1
ATOM 4072 C C . VAL A 1 501 ? 28.328 9.648 -17.094 1 92.88 501 VAL A C 1
ATOM 4074 O O . VAL A 1 501 ? 28.484 8.43 -17.234 1 92.88 501 VAL A O 1
ATOM 4077 N N . LYS A 1 502 ? 27.438 10.352 -17.75 1 93.94 502 LYS A N 1
ATOM 4078 C CA . LYS A 1 502 ? 26.641 9.734 -18.812 1 93.94 502 LYS A CA 1
ATOM 4079 C C . LYS A 1 502 ? 26.922 10.398 -20.156 1 93.94 502 LYS A C 1
ATOM 4081 O O . LYS A 1 502 ? 27.203 11.602 -20.219 1 93.94 502 LYS A O 1
ATOM 4086 N N . ILE A 1 503 ? 26.891 9.609 -21.188 1 96.12 503 ILE A N 1
ATOM 4087 C CA . ILE A 1 503 ? 27.062 10.109 -22.547 1 96.12 503 ILE A CA 1
ATOM 4088 C C . ILE A 1 503 ? 25.734 10.008 -23.297 1 96.12 503 ILE A C 1
ATOM 4090 O O . ILE A 1 503 ? 25.078 8.969 -23.266 1 96.12 503 ILE A O 1
ATOM 4094 N N . PHE A 1 504 ? 25.328 11.102 -23.906 1 95.44 504 PHE A N 1
ATOM 4095 C CA . PHE A 1 504 ? 24.078 11.164 -24.656 1 95.44 504 PHE A CA 1
ATOM 4096 C C . PHE A 1 504 ? 24.297 11.789 -26.031 1 95.44 504 PHE A C 1
ATOM 4098 O O . PHE A 1 504 ? 24.938 12.844 -26.141 1 95.44 504 PHE A O 1
ATOM 4105 N N . GLU A 1 505 ? 23.828 11.117 -27.016 1 93 505 GLU A N 1
ATOM 4106 C CA . GLU A 1 505 ? 23.953 11.633 -28.375 1 93 505 GLU A CA 1
ATOM 4107 C C . GLU A 1 505 ? 22.656 12.273 -28.859 1 93 505 GLU A C 1
ATOM 4109 O O . GLU A 1 505 ? 21.609 11.633 -28.859 1 93 505 GLU A O 1
ATOM 4114 N N . PHE A 1 506 ? 22.734 13.484 -29.188 1 91.31 506 PHE A N 1
ATOM 4115 C CA . PHE A 1 506 ? 21.609 14.227 -29.734 1 91.31 506 PHE A CA 1
ATOM 4116 C C . PHE A 1 506 ? 21.938 14.766 -31.125 1 91.31 506 PHE A C 1
ATOM 4118 O O . PHE A 1 506 ? 22.766 15.672 -31.266 1 91.31 506 PHE A O 1
ATOM 4125 N N . ARG A 1 507 ? 21.266 14.117 -32.094 1 85.75 507 ARG A N 1
ATOM 4126 C CA . ARG A 1 507 ? 21.594 14.406 -33.469 1 85.75 507 ARG A CA 1
ATOM 4127 C C . ARG A 1 507 ? 23.047 14.055 -33.781 1 85.75 507 ARG A C 1
ATOM 4129 O O . ARG A 1 507 ? 23.453 12.906 -33.625 1 85.75 507 ARG A O 1
ATOM 4136 N N . THR A 1 508 ? 23.938 14.922 -33.938 1 83.38 508 THR A N 1
ATOM 4137 C CA . THR A 1 508 ? 25.312 14.602 -34.281 1 83.38 508 THR A CA 1
ATOM 4138 C C . THR A 1 508 ? 26.266 15.094 -33.188 1 83.38 508 THR A C 1
ATOM 4140 O O . THR A 1 508 ? 27.484 14.906 -33.281 1 83.38 508 THR A O 1
ATOM 4143 N N . GLU A 1 509 ? 25.625 15.492 -32.25 1 90.5 509 GLU A N 1
ATOM 4144 C CA . GLU A 1 509 ? 26.453 16.016 -31.156 1 90.5 509 GLU A CA 1
ATOM 4145 C C . GLU A 1 509 ? 26.469 15.062 -29.969 1 90.5 509 GLU A C 1
ATOM 4147 O O . GLU A 1 509 ? 25.453 14.453 -29.641 1 90.5 509 GLU A O 1
ATOM 4152 N N . ILE A 1 510 ? 27.641 14.938 -29.375 1 95.56 510 ILE A N 1
ATOM 4153 C CA . ILE A 1 510 ? 27.781 14.133 -28.172 1 95.56 510 ILE A CA 1
ATOM 4154 C C . ILE A 1 510 ? 27.766 15.039 -26.938 1 95.56 510 ILE A C 1
ATOM 4156 O O . ILE A 1 510 ? 28.562 15.969 -26.844 1 95.56 510 ILE A O 1
ATOM 4160 N N . LEU A 1 511 ? 26.844 14.766 -26.109 1 96.38 511 LEU A N 1
ATOM 4161 C CA . LEU A 1 511 ? 26.703 15.523 -24.859 1 96.38 511 LEU A CA 1
ATOM 4162 C C . LEU A 1 511 ? 27.094 14.672 -23.656 1 96.38 511 LEU A C 1
ATOM 4164 O O . LEU A 1 511 ? 26.984 13.445 -23.703 1 96.38 511 LEU A O 1
ATOM 4168 N N . PHE A 1 512 ? 27.578 15.391 -22.625 1 96.81 512 PHE A N 1
ATOM 4169 C CA . PHE A 1 512 ? 28 14.711 -21.406 1 96.81 512 PHE A CA 1
ATOM 4170 C C . PHE A 1 512 ? 27.234 15.234 -20.188 1 96.81 512 PHE A C 1
ATOM 4172 O O . PHE A 1 512 ? 27.234 16.438 -19.922 1 96.81 512 PHE A O 1
ATOM 4179 N N . LEU A 1 513 ? 26.578 14.359 -19.516 1 95.19 513 LEU A N 1
ATOM 4180 C CA . LEU A 1 513 ? 25.938 14.711 -18.25 1 95.19 513 LEU A CA 1
ATOM 4181 C C . LEU A 1 513 ? 26.859 14.422 -17.078 1 95.19 513 LEU A C 1
ATOM 4183 O O . LEU A 1 513 ? 27.188 13.266 -16.797 1 95.19 513 LEU A O 1
ATOM 4187 N N . ILE A 1 514 ? 27.359 15.477 -16.391 1 92.94 514 ILE A N 1
ATOM 4188 C CA . ILE A 1 514 ? 28.266 15.367 -15.25 1 92.94 514 ILE A CA 1
ATOM 4189 C C . ILE A 1 514 ? 27.672 16.109 -14.055 1 92.94 514 ILE A C 1
ATOM 4191 O O . ILE A 1 514 ? 27.547 17.344 -14.07 1 92.94 514 ILE A O 1
ATOM 4195 N N . HIS A 1 515 ? 27.344 15.461 -13.031 1 86.5 515 HIS A N 1
ATOM 4196 C CA . HIS A 1 515 ? 26.812 16 -11.789 1 86.5 515 HIS A CA 1
ATOM 4197 C C . HIS A 1 515 ? 25.641 16.953 -12.055 1 86.5 515 HIS A C 1
ATOM 4199 O O . HIS A 1 515 ? 25.656 18.094 -11.609 1 86.5 515 HIS A O 1
ATOM 4205 N N . ASN A 1 516 ? 24.703 16.703 -12.781 1 88.38 516 ASN A N 1
ATOM 4206 C CA . ASN A 1 516 ? 23.438 17.391 -13.008 1 88.38 516 ASN A CA 1
ATOM 4207 C C . ASN A 1 516 ? 23.578 18.5 -14.055 1 88.38 516 ASN A C 1
ATOM 4209 O O . ASN A 1 516 ? 22.688 19.328 -14.211 1 88.38 516 ASN A O 1
ATOM 4213 N N . SER A 1 517 ? 24.797 18.594 -14.719 1 93.5 517 SER A N 1
ATOM 4214 C CA . SER A 1 517 ? 25.016 19.594 -15.758 1 93.5 517 SER A CA 1
ATOM 4215 C C . SER A 1 517 ? 25.438 18.938 -17.078 1 93.5 517 SER A C 1
ATOM 4217 O O . SER A 1 517 ? 26.078 17.875 -17.062 1 93.5 517 SER A O 1
ATOM 4219 N N . TRP A 1 518 ? 25.094 19.656 -18.109 1 96.5 518 TRP A N 1
ATOM 4220 C CA . TRP A 1 518 ? 25.391 19.141 -19.453 1 96.5 518 TRP A CA 1
ATOM 4221 C C . TRP A 1 518 ? 26.578 19.875 -20.062 1 96.5 518 TRP A C 1
ATOM 4223 O O . TRP A 1 518 ? 26.656 21.109 -20 1 96.5 518 TRP A O 1
ATOM 4233 N N . TYR A 1 519 ? 27.484 19.078 -20.672 1 96.56 519 TYR A N 1
ATOM 4234 C CA . TYR A 1 519 ? 28.688 19.641 -21.281 1 96.56 519 TYR A CA 1
ATOM 4235 C C . TYR A 1 519 ? 28.844 19.172 -22.719 1 96.56 519 TYR A C 1
ATOM 4237 O O . TYR A 1 519 ? 28.297 18.125 -23.109 1 96.56 519 TYR A O 1
ATOM 4245 N N . THR A 1 520 ? 29.438 19.953 -23.5 1 96 520 THR A N 1
ATOM 4246 C CA . THR A 1 520 ? 29.953 19.609 -24.828 1 96 520 THR A CA 1
ATOM 4247 C C . THR A 1 520 ? 31.438 19.891 -24.938 1 96 520 THR A C 1
ATOM 4249 O O . THR A 1 520 ? 31.969 20.734 -24.203 1 96 520 THR A O 1
ATOM 4252 N N . TYR A 1 521 ? 32.062 19.094 -25.734 1 95.25 521 TYR A N 1
ATOM 4253 C CA . TYR A 1 521 ? 33.5 19.266 -25.875 1 95.25 521 TYR A CA 1
ATOM 4254 C C . TYR A 1 521 ? 33.812 20.172 -27.062 1 95.25 521 TYR A C 1
ATOM 4256 O O . TYR A 1 521 ? 33.344 19.938 -28.172 1 95.25 521 TYR A O 1
ATOM 4264 N N . ASN A 1 522 ? 34.562 21.219 -26.719 1 93.12 522 ASN A N 1
ATOM 4265 C CA . ASN A 1 522 ? 35.094 22.094 -27.766 1 93.12 522 ASN A CA 1
ATOM 4266 C C . ASN A 1 522 ? 36.469 21.656 -28.219 1 93.12 522 ASN A C 1
ATOM 4268 O O . ASN A 1 522 ? 37.438 21.781 -27.469 1 93.12 522 ASN A O 1
ATOM 4272 N N . SER A 1 523 ? 36.625 21.266 -29.422 1 87.75 523 SER A N 1
ATOM 4273 C CA . SER A 1 523 ? 37.875 20.703 -29.953 1 87.75 523 SER A CA 1
ATOM 4274 C C . SER A 1 523 ? 38.938 21.781 -30.094 1 87.75 523 SER A C 1
ATOM 4276 O O . SER A 1 523 ? 40.125 21.484 -30.109 1 87.75 523 SER A O 1
ATOM 4278 N N . ILE A 1 524 ? 38.531 23 -30.156 1 88.94 524 ILE A N 1
ATOM 4279 C CA . ILE A 1 524 ? 39.469 24.094 -30.344 1 88.94 524 ILE A CA 1
ATOM 4280 C C . ILE A 1 524 ? 40.094 24.469 -29.016 1 88.94 524 ILE A C 1
ATOM 4282 O O . ILE A 1 524 ? 41.344 24.531 -28.891 1 88.94 524 ILE A O 1
ATOM 4286 N N . THR A 1 525 ? 39.312 24.625 -28.031 1 90.69 525 THR A N 1
ATOM 4287 C CA . THR A 1 525 ? 39.812 25.016 -26.719 1 90.69 525 THR A CA 1
ATOM 4288 C C . THR A 1 525 ? 40.188 23.781 -25.906 1 90.69 525 THR A C 1
ATOM 4290 O O . THR A 1 525 ? 40.844 23.891 -24.875 1 90.69 525 THR A O 1
ATOM 4293 N N . LYS A 1 526 ? 39.812 22.641 -26.359 1 89.06 526 LYS A N 1
ATOM 4294 C CA . LYS A 1 526 ? 40.031 21.359 -25.688 1 89.06 526 LYS A CA 1
ATOM 4295 C C . LYS A 1 526 ? 39.469 21.375 -24.281 1 89.06 526 LYS A C 1
ATOM 4297 O O . LYS A 1 526 ? 40.094 20.922 -23.328 1 89.06 526 LYS A O 1
ATOM 4302 N N . GLN A 1 527 ? 38.375 22.062 -24.234 1 93.81 527 GLN A N 1
ATOM 4303 C CA . GLN A 1 527 ? 37.719 22.172 -22.938 1 93.81 527 GLN A CA 1
ATOM 4304 C C . GLN A 1 527 ? 36.25 21.766 -23.016 1 93.81 527 GLN A C 1
ATOM 4306 O O . GLN A 1 527 ? 35.656 21.797 -24.094 1 93.81 527 GLN A O 1
ATOM 4311 N N . LEU A 1 528 ? 35.812 21.281 -21.859 1 95.44 528 LEU A N 1
ATOM 4312 C CA . LEU A 1 528 ? 34.375 21.016 -21.734 1 95.44 528 LEU A CA 1
ATOM 4313 C C . LEU A 1 528 ? 33.594 22.312 -21.484 1 95.44 528 LEU A C 1
ATOM 4315 O O . LEU A 1 528 ? 33.969 23.094 -20.594 1 95.44 528 LEU A O 1
ATOM 4319 N N . GLU A 1 529 ? 32.625 22.594 -22.312 1 95.56 529 GLU A N 1
ATOM 4320 C CA . GLU A 1 529 ? 31.797 23.766 -22.172 1 95.56 529 GLU A CA 1
ATOM 4321 C C . GLU A 1 529 ? 30.359 23.391 -21.828 1 95.56 529 GLU A C 1
ATOM 4323 O O . GLU A 1 529 ? 29.844 22.375 -22.312 1 95.56 529 GLU A O 1
ATOM 4328 N N . LYS A 1 530 ? 29.766 24.188 -21 1 95.25 530 LYS A N 1
ATOM 4329 C CA . LYS A 1 530 ? 28.375 23.938 -20.641 1 95.25 530 LYS A CA 1
ATOM 4330 C C . LYS A 1 530 ? 27.453 24.125 -21.844 1 95.25 530 LYS A C 1
ATOM 4332 O O . LYS A 1 530 ? 27.562 25.109 -22.578 1 95.25 530 LYS A O 1
ATOM 4337 N N . ASN A 1 531 ? 26.656 23.156 -22.109 1 95.62 531 ASN A N 1
ATOM 4338 C CA . ASN A 1 531 ? 25.688 23.25 -23.188 1 95.62 531 ASN A CA 1
ATOM 4339 C C . ASN A 1 531 ? 24.453 24.062 -22.781 1 95.62 531 ASN A C 1
ATOM 4341 O O . ASN A 1 531 ? 23.688 23.641 -21.922 1 95.62 531 ASN A O 1
ATOM 4345 N N . GLU A 1 532 ? 24.141 25.109 -23.422 1 94.62 532 GLU A N 1
ATOM 4346 C CA . GLU A 1 532 ? 23.078 26.016 -23.016 1 94.62 532 GLU A CA 1
ATOM 4347 C C . GLU A 1 532 ? 21.703 25.406 -23.25 1 94.62 532 GLU A C 1
ATOM 4349 O O . GLU A 1 532 ? 20.812 25.5 -22.406 1 94.62 532 GLU A O 1
ATOM 4354 N N . LEU A 1 533 ? 21.531 24.766 -24.344 1 93.94 533 LEU A N 1
ATOM 4355 C CA . LEU A 1 533 ? 20.234 24.203 -24.719 1 93.94 533 LEU A CA 1
ATOM 4356 C C . LEU A 1 533 ? 19.812 23.125 -23.719 1 93.94 533 LEU A C 1
ATOM 4358 O O . LEU A 1 533 ? 18.688 23.156 -23.203 1 93.94 533 LEU A O 1
ATOM 4362 N N . PHE A 1 534 ? 20.656 22.234 -23.359 1 95.69 534 PHE A N 1
ATOM 4363 C CA . PHE A 1 534 ? 20.297 21.109 -22.516 1 95.69 534 PHE A CA 1
ATOM 4364 C C . PHE A 1 534 ? 20.281 21.516 -21.047 1 95.69 534 PHE A C 1
ATOM 4366 O O . PHE A 1 534 ? 19.531 20.938 -20.25 1 95.69 534 PHE A O 1
ATOM 4373 N N . ASN A 1 535 ? 21.078 22.484 -20.672 1 95.69 535 ASN A N 1
ATOM 4374 C CA . ASN A 1 535 ? 21.062 22.938 -19.281 1 95.69 535 ASN A CA 1
ATOM 4375 C C . ASN A 1 535 ? 19.812 23.766 -18.984 1 95.69 535 ASN A C 1
ATOM 4377 O O . ASN A 1 535 ? 19.359 23.812 -17.828 1 95.69 535 ASN A O 1
ATOM 4381 N N . SER A 1 536 ? 19.297 24.375 -19.984 1 92.38 536 SER A N 1
ATOM 4382 C CA . SER A 1 536 ? 18.078 25.141 -19.781 1 92.38 536 SER A CA 1
ATOM 4383 C C . SER A 1 536 ? 16.859 24.219 -19.688 1 92.38 536 SER A C 1
ATOM 4385 O O . SER A 1 536 ? 15.859 24.562 -19.047 1 92.38 536 SER A O 1
ATOM 4387 N N . ASN A 1 537 ? 16.969 23 -20.219 1 91.94 537 ASN A N 1
ATOM 4388 C CA . ASN A 1 537 ? 15.781 22.156 -20.312 1 91.94 537 ASN A CA 1
ATOM 4389 C C . ASN A 1 537 ? 15.914 20.906 -19.469 1 91.94 537 ASN A C 1
ATOM 4391 O O . ASN A 1 537 ? 14.906 20.344 -19.031 1 91.94 537 ASN A O 1
ATOM 4395 N N . PHE A 1 538 ? 17.062 20.438 -19.266 1 94.19 538 PHE A N 1
ATOM 4396 C CA . PHE A 1 538 ? 17.188 19.109 -18.703 1 94.19 538 PHE A CA 1
ATOM 4397 C C . PHE A 1 538 ? 18.188 19.109 -17.547 1 94.19 538 PHE A C 1
ATOM 4399 O O . PHE A 1 538 ? 18.969 18.156 -17.406 1 94.19 538 PHE A O 1
ATOM 4406 N N . ARG A 1 539 ? 18.188 20.078 -16.828 1 90.69 539 ARG A N 1
ATOM 4407 C CA . ARG A 1 539 ? 19.031 20.062 -15.633 1 90.69 539 ARG A CA 1
ATOM 4408 C C . ARG A 1 539 ? 18.453 19.156 -14.555 1 90.69 539 ARG A C 1
ATOM 4410 O O . ARG A 1 539 ? 17.234 18.984 -14.469 1 90.69 539 ARG A O 1
ATOM 4417 N N . ASN A 1 540 ? 19.281 18.578 -13.719 1 89.5 540 ASN A N 1
ATOM 4418 C CA . ASN A 1 540 ? 18.922 17.781 -12.547 1 89.5 540 ASN A CA 1
ATOM 4419 C C . ASN A 1 540 ? 18.094 16.562 -12.93 1 89.5 540 ASN A C 1
ATOM 4421 O O . ASN A 1 540 ? 17.062 16.281 -12.289 1 89.5 540 ASN A O 1
ATOM 4425 N N . ILE A 1 541 ? 18.391 15.961 -14 1 92.06 541 ILE A N 1
ATOM 4426 C CA . ILE A 1 541 ? 17.719 14.719 -14.383 1 92.06 541 ILE A CA 1
ATOM 4427 C C . ILE A 1 541 ? 18.5 13.523 -13.852 1 92.06 541 ILE A C 1
ATOM 4429 O O . ILE A 1 541 ? 19.703 13.617 -13.602 1 92.06 541 ILE A O 1
ATOM 4433 N N . SER A 1 542 ? 17.828 12.469 -13.672 1 89.88 542 SER A N 1
ATOM 4434 C CA . SER A 1 542 ? 18.453 11.266 -13.148 1 89.88 542 SER A CA 1
ATOM 4435 C C . SER A 1 542 ? 18.984 10.375 -14.273 1 89.88 542 SER A C 1
ATOM 4437 O O . SER A 1 542 ? 20.031 9.758 -14.141 1 89.88 542 SER A O 1
ATOM 4439 N N . ASP A 1 543 ? 18.234 10.297 -15.312 1 93.31 543 ASP A N 1
ATOM 4440 C CA . ASP A 1 543 ? 18.609 9.43 -16.422 1 93.31 543 ASP A CA 1
ATOM 4441 C C . ASP A 1 543 ? 18 9.922 -17.734 1 93.31 543 ASP A C 1
ATOM 4443 O O . ASP A 1 543 ? 17.078 10.727 -17.734 1 93.31 543 ASP A O 1
ATOM 4447 N N . ILE A 1 544 ? 18.641 9.516 -18.828 1 94.81 544 ILE A N 1
ATOM 4448 C CA . ILE A 1 544 ? 18.188 9.875 -20.172 1 94.81 544 ILE A CA 1
ATOM 4449 C C . ILE A 1 544 ? 18.531 8.758 -21.156 1 94.81 544 ILE A C 1
ATOM 4451 O O . ILE A 1 544 ? 19.625 8.172 -21.078 1 94.81 544 ILE A O 1
ATOM 4455 N N . VAL A 1 545 ? 17.578 8.414 -22 1 93.25 545 VAL A N 1
ATOM 4456 C CA . VAL A 1 545 ? 17.797 7.348 -22.969 1 93.25 545 VAL A CA 1
ATOM 4457 C C . VAL A 1 545 ? 17.234 7.758 -24.328 1 93.25 545 VAL A C 1
ATOM 4459 O O . VAL A 1 545 ? 16.125 8.266 -24.422 1 93.25 545 VAL A O 1
ATOM 4462 N N . ALA A 1 546 ? 18.031 7.496 -25.281 1 91.44 546 ALA A N 1
ATOM 4463 C CA . ALA A 1 546 ? 17.609 7.82 -26.656 1 91.44 546 ALA A CA 1
ATOM 4464 C C . ALA A 1 546 ? 16.672 6.754 -27.203 1 91.44 546 ALA A C 1
ATOM 4466 O O . ALA A 1 546 ? 16.859 5.562 -26.953 1 91.44 546 ALA A O 1
ATOM 4467 N N . ILE A 1 547 ? 15.664 7.16 -27.953 1 90.19 547 ILE A N 1
ATOM 4468 C CA . ILE A 1 547 ? 14.742 6.254 -28.625 1 90.19 547 ILE A CA 1
ATOM 4469 C C . ILE A 1 547 ? 14.977 6.309 -30.125 1 90.19 547 ILE A C 1
ATOM 4471 O O . ILE A 1 547 ? 15.297 5.297 -30.75 1 90.19 547 ILE A O 1
ATOM 4475 N N . ASP A 1 548 ? 14.766 7.496 -30.672 1 86.81 548 ASP A N 1
ATOM 4476 C CA . ASP A 1 548 ? 15.078 7.801 -32.062 1 86.81 548 ASP A CA 1
ATOM 4477 C C . ASP A 1 548 ? 15.484 9.266 -32.219 1 86.81 548 ASP A C 1
ATOM 4479 O O . ASP A 1 548 ? 15.828 9.93 -31.25 1 86.81 548 ASP A O 1
ATOM 4483 N N . ASN A 1 549 ? 15.594 9.711 -33.406 1 84.62 549 ASN A N 1
ATOM 4484 C CA . ASN A 1 549 ? 16.109 11.055 -33.656 1 84.62 549 ASN A CA 1
ATOM 4485 C C . ASN A 1 549 ? 15.172 12.125 -33.125 1 84.62 549 ASN A C 1
ATOM 4487 O O . ASN A 1 549 ? 15.602 13.234 -32.812 1 84.62 549 ASN A O 1
ATOM 4491 N N . GLY A 1 550 ? 14.008 11.805 -32.969 1 87.5 550 GLY A N 1
ATOM 4492 C CA . GLY A 1 550 ? 13.055 12.812 -32.562 1 87.5 550 GLY A CA 1
ATOM 4493 C C . GLY A 1 550 ? 12.461 12.539 -31.172 1 87.5 550 GLY A C 1
ATOM 4494 O O . GLY A 1 550 ? 11.656 13.328 -30.672 1 87.5 550 GLY A O 1
ATOM 4495 N N . HIS A 1 551 ? 12.898 11.469 -30.609 1 91.44 551 HIS A N 1
ATOM 4496 C CA . HIS A 1 551 ? 12.297 11.102 -29.328 1 91.44 551 HIS A CA 1
ATOM 4497 C C . HIS A 1 551 ? 13.344 10.562 -28.359 1 91.44 551 HIS A C 1
ATOM 4499 O O . HIS A 1 551 ? 14.258 9.844 -28.75 1 91.44 551 HIS A O 1
ATOM 4505 N N . PHE A 1 552 ? 13.242 10.969 -27.125 1 93.69 552 PHE A N 1
ATOM 4506 C CA . PHE A 1 552 ? 14.031 10.32 -26.078 1 93.69 552 PHE A CA 1
ATOM 4507 C C . PHE A 1 552 ? 13.273 10.336 -24.75 1 93.69 552 PHE A C 1
ATOM 4509 O O . PHE A 1 552 ? 12.188 10.898 -24.656 1 93.69 552 PHE A O 1
ATOM 4516 N N . MET A 1 553 ? 13.719 9.539 -23.797 1 94.75 553 MET A N 1
ATOM 4517 C CA . MET A 1 553 ? 13.078 9.391 -22.484 1 94.75 553 MET A CA 1
ATOM 4518 C C . MET A 1 553 ? 13.953 9.969 -21.375 1 94.75 553 MET A C 1
ATOM 4520 O O . MET A 1 553 ? 15.164 9.742 -21.359 1 94.75 553 MET A O 1
ATOM 4524 N N . VAL A 1 554 ? 13.297 10.773 -20.562 1 95.25 554 VAL A N 1
ATOM 4525 C CA . VAL A 1 554 ? 14.008 11.375 -19.438 1 95.25 554 VAL A CA 1
ATOM 4526 C C . VAL A 1 554 ? 13.398 10.898 -18.125 1 95.25 554 VAL A C 1
ATOM 4528 O O . VAL A 1 554 ? 12.18 10.75 -18.016 1 95.25 554 VAL A O 1
ATOM 4531 N N . LEU A 1 555 ? 14.242 10.531 -17.172 1 94.38 555 LEU A N 1
ATOM 4532 C CA . LEU A 1 555 ? 13.828 10.227 -15.812 1 94.38 555 LEU A CA 1
ATOM 4533 C C . LEU A 1 555 ? 14.211 11.367 -14.867 1 94.38 555 LEU A C 1
ATOM 4535 O O . LEU A 1 555 ? 15.391 11.719 -14.758 1 94.38 555 LEU A O 1
ATOM 4539 N N . LYS A 1 556 ? 13.203 11.969 -14.281 1 90.69 556 LYS A N 1
ATOM 4540 C CA . LYS A 1 556 ? 13.438 13.07 -13.344 1 90.69 556 LYS A CA 1
ATOM 4541 C C . LYS A 1 556 ? 12.648 12.867 -12.055 1 90.69 556 LYS A C 1
ATOM 4543 O O . LYS A 1 556 ? 11.422 12.766 -12.078 1 90.69 556 LYS A O 1
ATOM 4548 N N . GLU A 1 557 ? 13.305 12.828 -10.953 1 84 557 GLU A N 1
ATOM 4549 C CA . GLU A 1 557 ? 12.703 12.664 -9.633 1 84 557 GLU A CA 1
ATOM 4550 C C . GLU A 1 557 ? 11.75 11.477 -9.602 1 84 557 GLU A C 1
ATOM 4552 O O . GLU A 1 557 ? 10.617 11.594 -9.133 1 84 557 GLU A O 1
ATOM 4557 N N . GLY A 1 558 ? 12.141 10.492 -10.266 1 86.44 558 GLY A N 1
ATOM 4558 C CA . GLY A 1 558 ? 11.383 9.25 -10.227 1 86.44 558 GLY A CA 1
ATOM 4559 C C . GLY A 1 558 ? 10.242 9.211 -11.227 1 86.44 558 GLY A C 1
ATOM 4560 O O . GLY A 1 558 ? 9.523 8.211 -11.328 1 86.44 558 GLY A O 1
ATOM 4561 N N . VAL A 1 559 ? 10.094 10.211 -12.031 1 89.75 559 VAL A N 1
ATOM 4562 C CA . VAL A 1 559 ? 9.016 10.273 -13.016 1 89.75 559 VAL A CA 1
ATOM 4563 C C . VAL A 1 559 ? 9.594 10.18 -14.422 1 89.75 559 VAL A C 1
ATOM 4565 O O . VAL A 1 559 ? 10.625 10.789 -14.727 1 89.75 559 VAL A O 1
ATOM 4568 N N . LEU A 1 560 ? 8.906 9.461 -15.25 1 93 560 LEU A N 1
ATOM 4569 C CA . LEU A 1 560 ? 9.328 9.266 -16.625 1 93 560 LEU A CA 1
ATOM 4570 C C . LEU A 1 560 ? 8.664 10.281 -17.547 1 93 560 LEU A C 1
ATOM 4572 O O . LEU A 1 560 ? 7.441 10.461 -17.5 1 93 560 LEU A O 1
ATOM 4576 N N . TYR A 1 561 ? 9.523 10.891 -18.453 1 92.62 561 TYR A N 1
ATOM 4577 C CA . TYR A 1 561 ? 9.047 11.883 -19.406 1 92.62 561 TYR A CA 1
ATOM 4578 C C . TYR A 1 561 ? 9.477 11.531 -20.812 1 92.62 561 TYR A C 1
ATOM 4580 O O . TYR A 1 561 ? 10.641 11.719 -21.188 1 92.62 561 TYR A O 1
ATOM 4588 N N . PRO A 1 562 ? 8.562 11.039 -21.625 1 92.19 562 PRO A N 1
ATOM 4589 C CA . PRO A 1 562 ? 8.883 10.992 -23.062 1 92.19 562 PRO A CA 1
ATOM 4590 C C . PRO A 1 562 ? 9 12.383 -23.672 1 92.19 562 PRO A C 1
ATOM 4592 O O . PRO A 1 562 ? 8.102 13.211 -23.516 1 92.19 562 PRO A O 1
ATOM 4595 N N . ILE A 1 563 ? 10.102 12.625 -24.344 1 93.81 563 ILE A N 1
ATOM 4596 C CA . ILE A 1 563 ? 10.359 13.93 -24.938 1 93.81 563 ILE A CA 1
ATOM 4597 C C . ILE A 1 563 ? 10.219 13.844 -26.453 1 93.81 563 ILE A C 1
ATOM 4599 O O . ILE A 1 563 ? 10.789 12.953 -27.078 1 93.81 563 ILE A O 1
ATOM 4603 N N . THR A 1 564 ? 9.422 14.719 -26.969 1 91.5 564 THR A N 1
ATOM 4604 C CA . THR A 1 564 ? 9.336 14.891 -28.406 1 91.5 564 THR A CA 1
ATOM 4605 C C . THR A 1 564 ? 10.055 16.172 -28.844 1 91.5 564 THR A C 1
ATOM 4607 O O . THR A 1 564 ? 9.805 17.25 -28.297 1 91.5 564 THR A O 1
ATOM 4610 N N . VAL A 1 565 ? 10.914 15.969 -29.844 1 92.06 565 VAL A N 1
ATOM 4611 C CA . VAL A 1 565 ? 11.727 17.094 -30.297 1 92.06 565 VAL A CA 1
ATOM 4612 C C . VAL A 1 565 ? 11.086 17.734 -31.516 1 92.06 565 VAL A C 1
ATOM 4614 O O . VAL A 1 565 ? 10.844 17.062 -32.531 1 92.06 565 VAL A O 1
ATOM 4617 N N . ASN A 1 566 ? 10.734 18.953 -31.359 1 88.88 566 ASN A N 1
ATOM 4618 C CA . ASN A 1 566 ? 10.281 19.781 -32.469 1 88.88 566 ASN A CA 1
ATOM 4619 C C . ASN A 1 566 ? 11.227 20.969 -32.719 1 88.88 566 ASN A C 1
ATOM 4621 O O . ASN A 1 566 ? 11.031 22.047 -32.156 1 88.88 566 ASN A O 1
ATOM 4625 N N . GLY A 1 567 ? 12.172 20.828 -33.531 1 85.62 567 GLY A N 1
ATOM 4626 C CA . GLY A 1 567 ? 13.203 21.844 -33.688 1 85.62 567 GLY A CA 1
ATOM 4627 C C . GLY A 1 567 ? 14.062 22.031 -32.469 1 85.62 567 GLY A C 1
ATOM 4628 O O . GLY A 1 567 ? 14.719 21.078 -32 1 85.62 567 GLY A O 1
ATOM 4629 N N . ASN A 1 568 ? 14 23.141 -31.922 1 86.38 568 ASN A N 1
ATOM 4630 C CA . ASN A 1 568 ? 14.766 23.406 -30.703 1 86.38 568 ASN A CA 1
ATOM 4631 C C . ASN A 1 568 ? 13.867 23.438 -29.469 1 86.38 568 ASN A C 1
ATOM 4633 O O . ASN A 1 568 ? 14.32 23.797 -28.375 1 86.38 568 ASN A O 1
ATOM 4637 N N . LYS A 1 569 ? 12.695 22.969 -29.734 1 89.94 569 LYS A N 1
ATOM 4638 C CA . LYS A 1 569 ? 11.758 22.906 -28.609 1 89.94 569 LYS A CA 1
ATOM 4639 C C . LYS A 1 569 ? 11.516 21.453 -28.188 1 89.94 569 LYS A C 1
ATOM 4641 O O . LYS A 1 569 ? 11.414 20.562 -29.016 1 89.94 569 LYS A O 1
ATOM 4646 N N . PHE A 1 570 ? 11.555 21.312 -26.875 1 92.81 570 PHE A N 1
ATOM 4647 C CA . PHE A 1 570 ? 11.344 19.984 -26.312 1 92.81 570 PHE A CA 1
ATOM 4648 C C . PHE A 1 570 ? 9.977 19.906 -25.641 1 92.81 570 PHE A C 1
ATOM 4650 O O . PHE A 1 570 ? 9.672 20.688 -24.734 1 92.81 570 PHE A O 1
ATOM 4657 N N . VAL A 1 571 ? 9.141 19.031 -26.109 1 90.94 571 VAL A N 1
ATOM 4658 C CA . VAL A 1 571 ? 7.824 18.812 -25.531 1 90.94 571 VAL A CA 1
ATOM 4659 C C . VAL A 1 571 ? 7.891 17.688 -24.5 1 90.94 571 VAL A C 1
ATOM 4661 O O . VAL A 1 571 ? 8.172 16.531 -24.844 1 90.94 571 VAL A O 1
ATOM 4664 N N . TRP A 1 572 ? 7.586 18.047 -23.25 1 89.81 572 TRP A N 1
ATOM 4665 C CA . TRP A 1 572 ? 7.613 17.078 -22.156 1 89.81 572 TRP A CA 1
ATOM 4666 C C . TRP A 1 572 ? 6.266 16.375 -22.031 1 89.81 572 TRP A C 1
ATOM 4668 O O . TRP A 1 572 ? 5.238 17.016 -21.828 1 89.81 572 TRP A O 1
ATOM 4678 N N . ASN A 1 573 ? 6.227 15.094 -22.219 1 86.81 573 ASN A N 1
ATOM 4679 C CA . ASN A 1 573 ? 5.066 14.273 -21.891 1 86.81 573 ASN A CA 1
ATOM 4680 C C . ASN A 1 573 ? 5.297 13.461 -20.625 1 86.81 573 ASN A C 1
ATOM 4682 O O . ASN A 1 573 ? 6.441 13.242 -20.234 1 86.81 573 ASN A O 1
ATOM 4686 N N . SER A 1 574 ? 4.23 13.18 -19.984 1 85.75 574 SER A N 1
ATOM 4687 C CA . SER A 1 574 ? 4.422 12.445 -18.719 1 85.75 574 SER A CA 1
ATOM 4688 C C . SER A 1 574 ? 3.711 11.102 -18.75 1 85.75 574 SER A C 1
ATOM 4690 O O . SER A 1 574 ? 2.615 10.984 -19.312 1 85.75 574 SER A O 1
ATOM 4692 N N . ILE A 1 575 ? 4.355 10.078 -18.25 1 89.25 575 ILE A N 1
ATOM 4693 C CA . ILE A 1 575 ? 3.756 8.773 -17.984 1 89.25 575 ILE A CA 1
ATOM 4694 C C . ILE A 1 575 ? 3.369 8.672 -16.516 1 89.25 575 ILE A C 1
ATOM 4696 O O . ILE A 1 575 ? 4.176 8.977 -15.633 1 89.25 575 ILE A O 1
ATOM 4700 N N . GLN A 1 576 ? 2.139 8.219 -16.281 1 90.12 576 GLN A N 1
ATOM 4701 C CA . GLN A 1 576 ? 1.667 8.164 -14.906 1 90.12 576 GLN A CA 1
ATOM 4702 C C . GLN A 1 576 ? 2.529 7.219 -14.07 1 90.12 576 GLN A C 1
ATOM 4704 O O . GLN A 1 576 ? 2.914 6.145 -14.531 1 90.12 576 GLN A O 1
ATOM 4709 N N . GLU A 1 577 ? 2.771 7.586 -12.883 1 91 577 GLU A N 1
ATOM 4710 C CA . GLU A 1 577 ? 3.676 6.855 -12 1 91 577 GLU A CA 1
ATOM 4711 C C . GLU A 1 577 ? 3.102 5.492 -11.625 1 91 577 GLU A C 1
ATOM 4713 O O . GLU A 1 577 ? 3.85 4.555 -11.352 1 91 577 GLU A O 1
ATOM 4718 N N . LYS A 1 578 ? 1.825 5.336 -11.594 1 90.69 578 LYS A N 1
ATOM 4719 C CA . LYS A 1 578 ? 1.195 4.102 -11.133 1 90.69 578 LYS A CA 1
ATOM 4720 C C . LYS A 1 578 ? 1.637 2.91 -11.984 1 90.69 578 LYS A C 1
ATOM 4722 O O . LYS A 1 578 ? 1.563 1.763 -11.531 1 90.69 578 LYS A O 1
ATOM 4727 N N . TYR A 1 579 ? 2.125 3.154 -13.172 1 93.31 579 TYR A N 1
ATOM 4728 C CA . TYR A 1 579 ? 2.475 2.07 -14.086 1 93.31 579 TYR A CA 1
ATOM 4729 C C . TYR A 1 579 ? 3.836 1.482 -13.734 1 93.31 579 TYR A C 1
ATOM 4731 O O . TYR A 1 579 ? 4.152 0.354 -14.117 1 93.31 579 TYR A O 1
ATOM 4739 N N . TYR A 1 580 ? 4.684 2.281 -13.047 1 93.5 580 TYR A N 1
ATOM 4740 C CA . TYR A 1 580 ? 6.055 1.81 -12.883 1 93.5 580 TYR A CA 1
ATOM 4741 C C . TYR A 1 580 ? 6.598 2.17 -11.508 1 93.5 580 TYR A C 1
ATOM 4743 O O . TYR A 1 580 ? 7.777 1.946 -11.219 1 93.5 580 TYR A O 1
ATOM 4751 N N . GLU A 1 581 ? 5.781 2.637 -10.664 1 89.88 581 GLU A N 1
ATOM 4752 C CA . GLU A 1 581 ? 6.238 3.045 -9.336 1 89.88 581 GLU A CA 1
ATOM 4753 C C . GLU A 1 581 ? 6.902 1.884 -8.602 1 89.88 581 GLU A C 1
ATOM 4755 O O . GLU A 1 581 ? 6.332 0.795 -8.508 1 89.88 581 GLU A O 1
ATOM 4760 N N . GLY A 1 582 ? 8.086 2.156 -8.172 1 89.69 582 GLY A N 1
ATOM 4761 C CA . GLY A 1 582 ? 8.82 1.151 -7.418 1 89.69 582 GLY A CA 1
ATOM 4762 C C . GLY A 1 582 ? 9.445 0.083 -8.297 1 89.69 582 GLY A C 1
ATOM 4763 O O . GLY A 1 582 ? 10.047 -0.868 -7.793 1 89.69 582 GLY A O 1
ATOM 4764 N N . LYS A 1 583 ? 9.391 0.206 -9.609 1 93.81 583 LYS A N 1
ATOM 4765 C CA . LYS A 1 583 ? 9.859 -0.87 -10.484 1 93.81 583 LYS A CA 1
ATOM 4766 C C . LYS A 1 583 ? 10.961 -0.381 -11.422 1 93.81 583 LYS A C 1
ATOM 4768 O O . LYS A 1 583 ? 11.492 -1.153 -12.219 1 93.81 583 LYS A O 1
ATOM 4773 N N . ILE A 1 584 ? 11.297 0.844 -11.328 1 94.56 584 ILE A N 1
ATOM 4774 C CA . ILE A 1 584 ? 12.352 1.394 -12.172 1 94.56 584 ILE A CA 1
ATOM 4775 C C . ILE A 1 584 ? 13.719 0.942 -11.656 1 94.56 584 ILE A C 1
ATOM 4777 O O . ILE A 1 584 ? 13.953 0.929 -10.445 1 94.56 584 ILE A O 1
ATOM 4781 N N . ILE A 1 585 ? 14.531 0.57 -12.594 1 94.5 585 ILE A N 1
ATOM 4782 C CA . ILE A 1 585 ? 15.914 0.274 -12.25 1 94.5 585 ILE A CA 1
ATOM 4783 C C . ILE A 1 585 ? 16.797 1.491 -12.539 1 94.5 585 ILE A C 1
ATOM 4785 O O . ILE A 1 585 ? 17.203 1.713 -13.68 1 94.5 585 ILE A O 1
ATOM 4789 N N . ASN A 1 586 ? 17.125 2.127 -11.531 1 91.12 586 ASN A N 1
ATOM 4790 C CA . ASN A 1 586 ? 17.859 3.375 -11.68 1 91.12 586 ASN A CA 1
ATOM 4791 C C . ASN A 1 586 ? 19.188 3.158 -12.398 1 91.12 586 ASN A C 1
ATOM 4793 O O . ASN A 1 586 ? 19.891 2.176 -12.141 1 91.12 586 ASN A O 1
ATOM 4797 N N . ASP A 1 587 ? 19.531 3.994 -13.352 1 89.69 587 ASP A N 1
ATOM 4798 C CA . ASP A 1 587 ? 20.766 4.031 -14.125 1 89.69 587 ASP A CA 1
ATOM 4799 C C . ASP A 1 587 ? 20.812 2.912 -15.164 1 89.69 587 ASP A C 1
ATOM 4801 O O . ASP A 1 587 ? 21.859 2.625 -15.742 1 89.69 587 ASP A O 1
ATOM 4805 N N . ASN A 1 588 ? 19.75 2.211 -15.273 1 93.38 588 ASN A N 1
ATOM 4806 C CA . ASN A 1 588 ? 19.672 1.138 -16.266 1 93.38 588 ASN A CA 1
ATOM 4807 C C . ASN A 1 588 ? 18.359 1.186 -17.047 1 93.38 588 ASN A C 1
ATOM 4809 O O . ASN A 1 588 ? 17.734 0.152 -17.266 1 93.38 588 ASN A O 1
ATOM 4813 N N . LEU A 1 589 ? 18.047 2.332 -17.359 1 94.06 589 LEU A N 1
ATOM 4814 C CA . LEU A 1 589 ? 16.875 2.521 -18.203 1 94.06 589 LEU A CA 1
ATOM 4815 C C . LEU A 1 589 ? 17.188 2.197 -19.656 1 94.06 589 LEU A C 1
ATOM 4817 O O . LEU A 1 589 ? 18.141 2.746 -20.234 1 94.06 589 LEU A O 1
ATOM 4821 N N . LYS A 1 590 ? 16.453 1.3 -20.266 1 94.88 590 LYS A N 1
ATOM 4822 C CA . LYS A 1 590 ? 16.641 0.941 -21.672 1 94.88 590 LYS A CA 1
ATOM 4823 C C . LYS A 1 590 ? 15.297 0.875 -22.391 1 94.88 590 LYS A C 1
ATOM 4825 O O . LYS A 1 590 ? 14.289 0.457 -21.812 1 94.88 590 LYS A O 1
ATOM 4830 N N . ILE A 1 591 ? 15.328 1.274 -23.625 1 94.56 591 ILE A N 1
ATOM 4831 C CA . ILE A 1 591 ? 14.117 1.269 -24.438 1 94.56 591 ILE A CA 1
ATOM 4832 C C . ILE A 1 591 ? 14.398 0.564 -25.766 1 94.56 591 ILE A C 1
ATOM 4834 O O . ILE A 1 591 ? 15.438 0.79 -26.391 1 94.56 591 ILE A O 1
ATOM 4838 N N . PHE A 1 592 ? 13.562 -0.289 -26.094 1 93.5 592 PHE A N 1
ATOM 4839 C CA . PHE A 1 592 ? 13.602 -0.962 -27.391 1 93.5 592 PHE A CA 1
ATOM 4840 C C . PHE A 1 592 ? 12.43 -0.532 -28.266 1 93.5 592 PHE A C 1
ATOM 4842 O O . PHE A 1 592 ? 11.273 -0.646 -27.859 1 93.5 592 PHE A O 1
ATOM 4849 N N . LYS A 1 593 ? 12.688 -0.052 -29.375 1 89.88 593 LYS A N 1
ATOM 4850 C CA . LYS A 1 593 ? 11.641 0.385 -30.297 1 89.88 593 LYS A CA 1
ATOM 4851 C C . LYS A 1 593 ? 11.258 -0.729 -31.266 1 89.88 593 LYS A C 1
ATOM 4853 O O . LYS A 1 593 ? 12.125 -1.311 -31.922 1 89.88 593 LYS A O 1
ATOM 4858 N N . ASP A 1 594 ? 10.031 -1.046 -31.172 1 83.31 594 ASP A N 1
ATOM 4859 C CA . ASP A 1 594 ? 9.469 -2.006 -32.125 1 83.31 594 ASP A CA 1
ATOM 4860 C C . ASP A 1 594 ? 8.336 -1.378 -32.938 1 83.31 594 ASP A C 1
ATOM 4862 O O . ASP A 1 594 ? 7.184 -1.379 -32.5 1 83.31 594 ASP A O 1
ATOM 4866 N N . LYS A 1 595 ? 8.617 -1.021 -34.094 1 82.81 595 LYS A N 1
ATOM 4867 C CA . LYS A 1 595 ? 7.617 -0.388 -34.969 1 82.81 595 LYS A CA 1
ATOM 4868 C C . LYS A 1 595 ? 6.977 0.806 -34.25 1 82.81 595 LYS A C 1
ATOM 4870 O O . LYS A 1 595 ? 7.645 1.801 -33.969 1 82.81 595 LYS A O 1
ATOM 4875 N N . ASN A 1 596 ? 5.746 0.577 -33.781 1 82.31 596 ASN A N 1
ATOM 4876 C CA . ASN A 1 596 ? 5.043 1.711 -33.188 1 82.31 596 ASN A CA 1
ATOM 4877 C C . ASN A 1 596 ? 4.926 1.573 -31.672 1 82.31 596 ASN A C 1
ATOM 4879 O O . ASN A 1 596 ? 4.078 2.211 -31.047 1 82.31 596 ASN A O 1
ATOM 4883 N N . SER A 1 597 ? 5.781 0.72 -31.156 1 88.5 597 SER A N 1
ATOM 4884 C CA . SER A 1 597 ? 5.738 0.555 -29.703 1 88.5 597 SER A CA 1
ATOM 4885 C C . SER A 1 597 ? 7.137 0.633 -29.094 1 88.5 597 SER A C 1
ATOM 4887 O O . SER A 1 597 ? 8.125 0.307 -29.75 1 88.5 597 SER A O 1
ATOM 4889 N N . TYR A 1 598 ? 7.172 1.176 -27.969 1 91 598 TYR A N 1
ATOM 4890 C CA . TYR A 1 598 ? 8.398 1.227 -27.172 1 91 598 TYR A CA 1
ATOM 4891 C C . TYR A 1 598 ? 8.32 0.269 -25.984 1 91 598 TYR A C 1
ATOM 4893 O O . TYR A 1 598 ? 7.324 0.245 -25.266 1 91 598 TYR A O 1
ATOM 4901 N N . LEU A 1 599 ? 9.383 -0.533 -25.891 1 95.19 599 LEU A N 1
ATOM 4902 C CA . LEU A 1 599 ? 9.484 -1.411 -24.719 1 95.19 599 LEU A CA 1
ATOM 4903 C C . LEU A 1 599 ? 10.453 -0.846 -23.703 1 95.19 599 LEU A C 1
ATOM 4905 O O . LEU A 1 599 ? 11.602 -0.529 -24.031 1 95.19 599 LEU A O 1
ATOM 4909 N N . LEU A 1 600 ? 9.977 -0.684 -22.531 1 95.62 600 LEU A N 1
ATOM 4910 C CA . LEU A 1 600 ? 10.805 -0.177 -21.453 1 95.62 600 LEU A CA 1
ATOM 4911 C C . LEU A 1 600 ? 11.008 -1.244 -20.375 1 95.62 600 LEU A C 1
ATOM 4913 O O . LEU A 1 600 ? 10.047 -1.86 -19.922 1 95.62 600 LEU A O 1
ATOM 4917 N N . ASN A 1 601 ? 12.211 -1.419 -19.969 1 96.88 601 ASN A N 1
ATOM 4918 C CA . ASN A 1 601 ? 12.531 -2.453 -18.984 1 96.88 601 ASN A CA 1
ATOM 4919 C C . ASN A 1 601 ? 12.125 -2.035 -17.578 1 96.88 601 ASN A C 1
ATOM 4921 O O . ASN A 1 601 ? 12.234 -0.863 -17.219 1 96.88 601 ASN A O 1
ATOM 4925 N N . LEU A 1 602 ? 11.641 -2.965 -16.781 1 95.75 602 LEU A N 1
ATOM 4926 C CA . LEU A 1 602 ? 11.273 -2.799 -15.383 1 95.75 602 LEU A CA 1
ATOM 4927 C C . LEU A 1 602 ? 11.773 -3.975 -14.555 1 95.75 602 LEU A C 1
ATOM 4929 O O . LEU A 1 602 ? 12.258 -4.965 -15.102 1 95.75 602 LEU A O 1
ATOM 4933 N N . ASP A 1 603 ? 11.547 -3.713 -13.203 1 93.69 603 ASP A N 1
ATOM 4934 C CA . ASP A 1 603 ? 11.727 -4.867 -12.328 1 93.69 603 ASP A CA 1
ATOM 4935 C C . ASP A 1 603 ? 10.633 -5.902 -12.547 1 93.69 603 ASP A C 1
ATOM 4937 O O . ASP A 1 603 ? 9.469 -5.547 -12.766 1 93.69 603 ASP A O 1
ATOM 4941 N N . ASP A 1 604 ? 10.875 -7.113 -12.734 1 90.44 604 ASP A N 1
ATOM 4942 C CA . ASP A 1 604 ? 9.984 -8.258 -12.844 1 90.44 604 ASP A CA 1
ATOM 4943 C C . ASP A 1 604 ? 9.18 -8.211 -14.141 1 90.44 604 ASP A C 1
ATOM 4945 O O . ASP A 1 604 ? 8.07 -8.734 -14.219 1 90.44 604 ASP A O 1
ATOM 4949 N N . GLY A 1 605 ? 9.641 -7.348 -15.086 1 94.38 605 GLY A N 1
ATOM 4950 C CA . GLY A 1 605 ? 8.945 -7.297 -16.359 1 94.38 605 GLY A CA 1
ATOM 4951 C C . GLY A 1 605 ? 9.289 -6.066 -17.188 1 94.38 605 GLY A C 1
ATOM 4952 O O . GLY A 1 605 ? 10.438 -5.605 -17.172 1 94.38 605 GLY A O 1
ATOM 4953 N N . PHE A 1 606 ? 8.312 -5.625 -18.062 1 95.81 606 PHE A N 1
ATOM 4954 C CA . PHE A 1 606 ? 8.516 -4.453 -18.906 1 95.81 606 PHE A CA 1
ATOM 4955 C C . PHE A 1 606 ? 7.188 -3.814 -19.281 1 95.81 606 PHE A C 1
ATOM 4957 O O . PHE A 1 606 ? 6.125 -4.41 -19.078 1 95.81 606 PHE A O 1
ATOM 4964 N N . ILE A 1 607 ? 7.27 -2.588 -19.734 1 94.62 607 ILE A N 1
ATOM 4965 C CA . ILE A 1 607 ? 6.105 -1.851 -20.203 1 94.62 607 ILE A CA 1
ATOM 4966 C C . ILE A 1 607 ? 6.184 -1.667 -21.719 1 94.62 607 ILE A C 1
ATOM 4968 O O . ILE A 1 607 ? 7.262 -1.404 -22.266 1 94.62 607 ILE A O 1
ATOM 4972 N N . SER A 1 608 ? 5.062 -1.848 -22.344 1 93.69 608 SER A N 1
ATOM 4973 C CA . SER A 1 608 ? 4.918 -1.547 -23.766 1 93.69 608 SER A CA 1
ATOM 4974 C C . SER A 1 608 ? 4.094 -0.283 -23.984 1 93.69 608 SER A C 1
ATOM 4976 O O . SER A 1 608 ? 2.934 -0.213 -23.562 1 93.69 608 SER A O 1
ATOM 4978 N N . LEU A 1 609 ? 4.691 0.703 -24.562 1 89.88 609 LEU A N 1
ATOM 4979 C CA . LEU A 1 609 ? 4.059 1.992 -24.812 1 89.88 609 LEU A CA 1
ATOM 4980 C C . LEU A 1 609 ? 3.803 2.191 -26.297 1 89.88 609 LEU A C 1
ATOM 4982 O O . LEU A 1 609 ? 4.703 1.999 -27.125 1 89.88 609 LEU A O 1
ATOM 4986 N N . GLN A 1 610 ? 2.551 2.484 -26.562 1 83.88 610 GLN A N 1
ATOM 4987 C CA . GLN A 1 610 ? 2.256 2.812 -27.953 1 83.88 610 GLN A CA 1
ATOM 4988 C C . GLN A 1 610 ? 2.402 4.309 -28.203 1 83.88 610 GLN A C 1
ATOM 4990 O O . GLN A 1 610 ? 2.039 5.129 -27.359 1 83.88 610 GLN A O 1
ATOM 4995 N N . VAL A 1 611 ? 3.135 4.684 -29.266 1 68.62 611 VAL A N 1
ATOM 4996 C CA . VAL A 1 611 ? 3.389 6.074 -29.609 1 68.62 611 VAL A CA 1
ATOM 4997 C C . VAL A 1 611 ? 2.094 6.734 -30.078 1 68.62 611 VAL A C 1
ATOM 4999 O O . VAL A 1 611 ? 1.532 6.352 -31.109 1 68.62 611 VAL A O 1
ATOM 5002 N N . ALA A 1 612 ? 1.01 6.586 -29.281 1 60.59 612 ALA A N 1
ATOM 5003 C CA . ALA A 1 612 ? -0.224 7.125 -29.844 1 60.59 612 ALA A CA 1
ATOM 5004 C C . ALA A 1 612 ? -0.329 8.625 -29.594 1 60.59 612 ALA A C 1
ATOM 5006 O O . ALA A 1 612 ? 0.295 9.156 -28.672 1 60.59 612 ALA A O 1
ATOM 5007 N N . ASN A 1 613 ? -0.944 9.336 -30.547 1 56.28 613 ASN A N 1
ATOM 5008 C CA . ASN A 1 613 ? -1.317 10.75 -30.562 1 56.28 613 ASN A CA 1
ATOM 5009 C C . ASN A 1 613 ? -2.238 11.102 -29.391 1 56.28 613 ASN A C 1
ATOM 5011 O O . ASN A 1 613 ? -3.322 10.531 -29.266 1 56.28 613 ASN A O 1
ATOM 5015 N N . ASN A 1 614 ? -1.698 11.312 -28.312 1 54.09 614 ASN A N 1
ATOM 5016 C CA . ASN A 1 614 ? -2.428 11.711 -27.109 1 54.09 614 ASN A CA 1
ATOM 5017 C C . ASN A 1 614 ? -3.506 12.742 -27.422 1 54.09 614 ASN A C 1
ATOM 5019 O O . ASN A 1 614 ? -3.199 13.852 -27.875 1 54.09 614 ASN A O 1
ATOM 5023 N N . THR A 1 615 ? -4.656 12.258 -27.734 1 53.81 615 THR A N 1
ATOM 5024 C CA . THR A 1 615 ? -5.766 13.195 -27.812 1 53.81 615 THR A CA 1
ATOM 5025 C C . THR A 1 615 ? -5.965 13.914 -26.484 1 53.81 615 THR A C 1
ATOM 5027 O O . THR A 1 615 ? -6.145 13.273 -25.453 1 53.81 615 THR A O 1
ATOM 5030 N N . LYS A 1 616 ? -5.621 15.141 -26.484 1 57.84 616 LYS A N 1
ATOM 5031 C CA . LYS A 1 616 ? -5.824 16.062 -25.375 1 57.84 616 LYS A CA 1
ATOM 5032 C C . LYS A 1 616 ? -7.309 16.234 -25.062 1 57.84 616 LYS A C 1
ATOM 5034 O O . LYS A 1 616 ? -8.07 16.766 -25.875 1 57.84 616 LYS A O 1
ATOM 5039 N N . THR A 1 617 ? -7.887 15.367 -24.172 1 62 617 THR A N 1
ATOM 5040 C CA . THR A 1 617 ? -9.266 15.648 -23.797 1 62 617 THR A CA 1
ATOM 5041 C C . THR A 1 617 ? -9.305 16.719 -22.703 1 62 617 THR A C 1
ATOM 5043 O O . THR A 1 617 ? -8.523 16.688 -21.75 1 62 617 THR A O 1
ATOM 5046 N N . ASN A 1 618 ? -9.883 17.891 -23.016 1 66.62 618 ASN A N 1
ATOM 5047 C CA . ASN A 1 618 ? -10.109 18.953 -22.047 1 66.62 618 ASN A CA 1
ATOM 5048 C C . ASN A 1 618 ? -11.227 18.578 -21.062 1 66.62 618 ASN A C 1
ATOM 5050 O O . ASN A 1 618 ? -12.398 18.516 -21.453 1 66.62 618 ASN A O 1
ATOM 5054 N N . HIS A 1 619 ? -10.852 18 -20.031 1 77 619 HIS A N 1
ATOM 5055 C CA . HIS A 1 619 ? -11.852 17.719 -19.016 1 77 619 HIS A CA 1
ATOM 5056 C C . HIS A 1 619 ? -11.867 18.797 -17.938 1 77 619 HIS A C 1
ATOM 5058 O O . HIS A 1 619 ? -10.828 19.406 -17.656 1 77 619 HIS A O 1
ATOM 5064 N N . GLU A 1 620 ? -13.016 19.062 -17.531 1 85.69 620 GLU A N 1
ATOM 5065 C CA . GLU A 1 620 ? -13.195 20.078 -16.484 1 85.69 620 GLU A CA 1
ATOM 5066 C C . GLU A 1 620 ? -12.727 19.547 -15.133 1 85.69 620 GLU A C 1
ATOM 5068 O O . GLU A 1 620 ? -13.039 18.422 -14.75 1 85.69 620 GLU A O 1
ATOM 5073 N N . ILE A 1 621 ? -11.914 20.344 -14.523 1 92.81 621 ILE A N 1
ATOM 5074 C CA . ILE A 1 621 ? -11.422 20.016 -13.195 1 92.81 621 ILE A CA 1
ATOM 5075 C C . ILE A 1 621 ? -12.289 20.672 -12.133 1 92.81 621 ILE A C 1
ATOM 5077 O O . ILE A 1 621 ? -12.492 21.891 -12.172 1 92.81 621 ILE A O 1
ATOM 5081 N N . ARG A 1 622 ? -12.836 19.922 -11.25 1 93.31 622 ARG A N 1
ATOM 5082 C CA . ARG A 1 622 ? -13.672 20.422 -10.164 1 93.31 622 ARG A CA 1
ATOM 5083 C C . ARG A 1 622 ? -12.922 20.391 -8.836 1 93.31 622 ARG A C 1
ATOM 5085 O O . ARG A 1 622 ? -12.18 19.453 -8.562 1 93.31 622 ARG A O 1
ATOM 5092 N N . ILE A 1 623 ? -13.164 21.422 -8.016 1 95.81 623 ILE A N 1
ATOM 5093 C CA . ILE A 1 623 ? -12.547 21.5 -6.699 1 95.81 623 ILE A CA 1
ATOM 5094 C C . ILE A 1 623 ? -13.617 21.328 -5.621 1 95.81 623 ILE A C 1
ATOM 5096 O O . ILE A 1 623 ? -14.648 22.016 -5.656 1 95.81 623 ILE A O 1
ATOM 5100 N N . GLU A 1 624 ? -13.398 20.406 -4.734 1 95.62 624 GLU A N 1
ATOM 5101 C CA . GLU A 1 624 ? -14.227 20.25 -3.539 1 95.62 624 GLU A CA 1
ATOM 5102 C C . GLU A 1 624 ? -13.406 20.469 -2.27 1 95.62 624 GLU A C 1
ATOM 5104 O O . GLU A 1 624 ? -12.492 19.688 -1.975 1 95.62 624 GLU A O 1
ATOM 5109 N N . ALA A 1 625 ? -13.758 21.422 -1.567 1 96.56 625 ALA A N 1
ATOM 5110 C CA . ALA A 1 625 ? -13.023 21.766 -0.351 1 96.56 625 ALA A CA 1
ATOM 5111 C C . ALA A 1 625 ? -13.836 21.422 0.894 1 96.56 625 ALA A C 1
ATOM 5113 O O . ALA A 1 625 ? -15.055 21.625 0.926 1 96.56 625 ALA A O 1
ATOM 5114 N N . PHE A 1 626 ? -13.172 20.906 1.889 1 95.44 626 PHE A N 1
ATOM 5115 C CA . PHE A 1 626 ? -13.828 20.484 3.127 1 95.44 626 PHE A CA 1
ATOM 5116 C C . PHE A 1 626 ? -13.141 21.125 4.332 1 95.44 626 PHE A C 1
ATOM 5118 O O . PHE A 1 626 ? -11.914 21.078 4.445 1 95.44 626 PHE A O 1
ATOM 5125 N N . ASN A 1 627 ? -13.883 21.703 5.148 1 94.12 627 ASN A N 1
ATOM 5126 C CA . ASN A 1 627 ? -13.43 22.203 6.441 1 94.12 627 ASN A CA 1
ATOM 5127 C C . ASN A 1 627 ? -14.117 21.484 7.594 1 94.12 627 ASN A C 1
ATOM 5129 O O . ASN A 1 627 ? -15.344 21.5 7.699 1 94.12 627 ASN A O 1
ATOM 5133 N N . ASN A 1 628 ? -13.367 20.828 8.406 1 89.31 628 ASN A N 1
ATOM 5134 C CA . ASN A 1 628 ? -13.898 20.016 9.492 1 89.31 628 ASN A CA 1
ATOM 5135 C C . ASN A 1 628 ? -14.945 19.031 9 1 89.31 628 ASN A C 1
ATOM 5137 O O . ASN A 1 628 ? -16.031 18.922 9.578 1 89.31 628 ASN A O 1
ATOM 5141 N N . GLY A 1 629 ? -14.758 18.484 7.863 1 88.38 629 GLY A N 1
ATOM 5142 C CA . GLY A 1 629 ? -15.617 17.438 7.336 1 88.38 629 GLY A CA 1
ATOM 5143 C C . GLY A 1 629 ? -16.781 17.984 6.531 1 88.38 629 GLY A C 1
ATOM 5144 O O . GLY A 1 629 ? -17.5 17.219 5.883 1 88.38 629 GLY A O 1
ATOM 5145 N N . ASN A 1 630 ? -16.938 19.312 6.504 1 92.44 630 ASN A N 1
ATOM 5146 C CA . ASN A 1 630 ? -18.062 19.906 5.781 1 92.44 630 ASN A CA 1
ATOM 5147 C C . ASN A 1 630 ? -17.609 20.547 4.477 1 92.44 630 ASN A C 1
ATOM 5149 O O . ASN A 1 630 ? -16.562 21.188 4.43 1 92.44 630 ASN A O 1
ATOM 5153 N N . LEU A 1 631 ? -18.422 20.328 3.516 1 95.5 631 LEU A N 1
ATOM 5154 C CA . LEU A 1 631 ? -18.156 20.922 2.213 1 95.5 631 LEU A CA 1
ATOM 5155 C C . LEU A 1 631 ? -18.375 22.438 2.258 1 95.5 631 LEU A C 1
ATOM 5157 O O . LEU A 1 631 ? -19.359 22.906 2.818 1 95.5 631 LEU A O 1
ATOM 5161 N N . ILE A 1 632 ? -17.438 23.156 1.721 1 94.88 632 ILE A N 1
ATOM 5162 C CA . ILE A 1 632 ? -17.547 24.625 1.706 1 94.88 632 ILE A CA 1
ATOM 5163 C C . ILE A 1 632 ? -17.562 25.125 0.264 1 94.88 632 ILE A C 1
ATOM 5165 O O . ILE A 1 632 ? -16.922 24.531 -0.61 1 94.88 632 ILE A O 1
ATOM 5169 N N . ASP A 1 633 ? -18.219 26.203 0.068 1 93.44 633 ASP A N 1
ATOM 5170 C CA . ASP A 1 633 ? -18.312 26.797 -1.263 1 93.44 633 ASP A CA 1
ATOM 5171 C C . ASP A 1 633 ? -17.156 27.766 -1.517 1 93.44 633 ASP A C 1
ATOM 5173 O O . ASP A 1 633 ? -16.391 28.078 -0.603 1 93.44 633 ASP A O 1
ATOM 5177 N N . ASP A 1 634 ? -17.062 28.094 -2.762 1 93.81 634 ASP A N 1
ATOM 5178 C CA . ASP A 1 634 ? -16.078 29.094 -3.15 1 93.81 634 ASP A CA 1
ATOM 5179 C C . ASP A 1 634 ? -16.328 30.422 -2.426 1 93.81 634 ASP A C 1
ATOM 5181 O O . ASP A 1 634 ? -17.484 30.812 -2.219 1 93.81 634 ASP A O 1
ATOM 5185 N N . GLN A 1 635 ? -15.32 31.094 -1.933 1 93.44 635 GLN A N 1
ATOM 5186 C CA . GLN A 1 635 ? -15.344 32.375 -1.256 1 93.44 635 GLN A CA 1
ATOM 5187 C C . GLN A 1 635 ? -15.953 32.281 0.138 1 93.44 635 GLN A C 1
ATOM 5189 O O . GLN A 1 635 ? -16.484 33.25 0.677 1 93.44 635 GLN A O 1
ATOM 5194 N N . SER A 1 636 ? -15.906 31.047 0.636 1 93.94 636 SER A N 1
ATOM 5195 C CA . SER A 1 636 ? -16.438 30.844 1.979 1 93.94 636 SER A CA 1
ATOM 5196 C C . SER A 1 63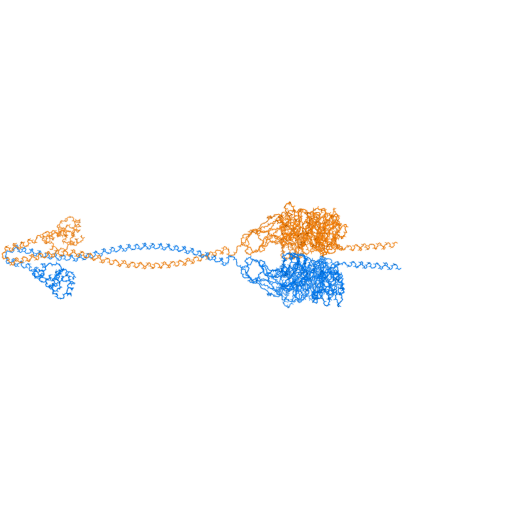6 ? -15.422 31.25 3.043 1 93.94 636 SER A C 1
ATOM 5198 O O . SER A 1 636 ? -14.227 31.391 2.752 1 93.94 636 SER A O 1
ATOM 5200 N N . ARG A 1 637 ? -15.969 31.484 4.203 1 94.31 637 ARG A N 1
ATOM 5201 C CA . ARG A 1 637 ? -15.141 31.828 5.355 1 94.31 637 ARG A CA 1
ATOM 5202 C C . ARG A 1 637 ? -14.922 30.609 6.25 1 94.31 637 ARG A C 1
ATOM 5204 O O . ARG A 1 637 ? -15.867 29.875 6.547 1 94.31 637 ARG A O 1
ATOM 5211 N N . ILE A 1 638 ? -13.664 30.359 6.594 1 93.69 638 ILE A N 1
ATOM 5212 C CA . ILE A 1 638 ? -13.344 29.25 7.488 1 93.69 638 ILE A CA 1
ATOM 5213 C C . ILE A 1 638 ? -12.781 29.797 8.797 1 93.69 638 ILE A C 1
ATOM 5215 O O . ILE A 1 638 ? -12.273 30.922 8.844 1 93.69 638 ILE A O 1
ATOM 5219 N N . LYS A 1 639 ? -12.914 28.938 9.82 1 89.56 639 LYS A N 1
ATOM 5220 C CA . LYS A 1 639 ? -12.438 29.344 11.141 1 89.56 639 LYS A CA 1
ATOM 5221 C C . LYS A 1 639 ? -10.922 29.438 11.18 1 89.56 639 LYS A C 1
ATOM 5223 O O . LYS A 1 639 ? -10.227 28.75 10.414 1 89.56 639 LYS A O 1
ATOM 5228 N N . TYR A 1 640 ? -10.539 30.234 12.125 1 88.75 640 TYR A N 1
ATOM 5229 C CA . TYR A 1 640 ? -9.102 30.391 12.32 1 88.75 640 TYR A CA 1
ATOM 5230 C C . TYR A 1 640 ? -8.492 29.109 12.875 1 88.75 640 TYR A C 1
ATOM 5232 O O . TYR A 1 640 ? -9.094 28.438 13.719 1 88.75 640 TYR A O 1
ATOM 5240 N N . ASN A 1 641 ? -7.238 28.812 12.445 1 86.94 641 ASN A N 1
ATOM 5241 C CA . ASN A 1 641 ? -6.48 27.641 12.914 1 86.94 641 ASN A CA 1
ATOM 5242 C C . ASN A 1 641 ? -7.215 26.344 12.617 1 86.94 641 ASN A C 1
ATOM 5244 O O . ASN A 1 641 ? -7.324 25.469 13.484 1 86.94 641 ASN A O 1
ATOM 5248 N N . SER A 1 642 ? -7.785 26.281 11.523 1 88.38 642 SER A N 1
ATOM 5249 C CA . SER A 1 642 ? -8.445 25.062 11.078 1 88.38 642 SER A CA 1
ATOM 5250 C C . SER A 1 642 ? -7.82 24.531 9.789 1 88.38 642 SER A C 1
ATOM 5252 O O . SER A 1 642 ? -7.188 25.297 9.047 1 88.38 642 SER A O 1
ATOM 5254 N N . ASP A 1 643 ? -7.977 23.281 9.609 1 90.88 643 ASP A N 1
ATOM 5255 C CA . ASP A 1 643 ? -7.43 22.672 8.398 1 90.88 643 ASP A CA 1
ATOM 5256 C C . ASP A 1 643 ? -8.445 22.688 7.262 1 90.88 643 ASP A C 1
ATOM 5258 O O . ASP A 1 643 ? -9.656 22.734 7.504 1 90.88 643 ASP A O 1
ATOM 5262 N N . LEU A 1 644 ? -7.879 22.812 6.07 1 94.69 644 LEU A N 1
ATOM 5263 C CA . LEU A 1 644 ? -8.703 22.75 4.863 1 94.69 644 LEU A CA 1
ATOM 5264 C C . LEU A 1 644 ? -8.242 21.625 3.949 1 94.69 644 LEU A C 1
ATOM 5266 O O . LEU A 1 644 ? -7.086 21.578 3.529 1 94.69 644 LEU A O 1
ATOM 5270 N N . ASN A 1 645 ? -9.172 20.703 3.688 1 95.56 645 ASN A N 1
ATOM 5271 C CA . ASN A 1 645 ? -8.922 19.609 2.758 1 95.56 645 ASN A CA 1
ATOM 5272 C C . ASN A 1 645 ? -9.531 19.891 1.387 1 95.56 645 ASN A C 1
ATOM 5274 O O . ASN A 1 645 ? -10.742 20.078 1.267 1 95.56 645 ASN A O 1
ATOM 5278 N N . ILE A 1 646 ? -8.695 19.906 0.393 1 96.62 646 ILE A N 1
ATOM 5279 C CA . ILE A 1 646 ? -9.156 20.234 -0.952 1 96.62 646 ILE A CA 1
ATOM 5280 C C . ILE A 1 646 ? -8.984 19.016 -1.862 1 96.62 646 ILE A C 1
ATOM 5282 O O . ILE A 1 646 ? -7.871 18.5 -2.014 1 96.62 646 ILE A O 1
ATOM 5286 N N . ASN A 1 647 ? -10.078 18.562 -2.441 1 96.38 647 ASN A N 1
ATOM 5287 C CA . ASN A 1 647 ? -10.062 17.5 -3.453 1 96.38 647 ASN A CA 1
ATOM 5288 C C . ASN A 1 647 ? -10.109 18.078 -4.863 1 96.38 647 ASN A C 1
ATOM 5290 O O . ASN A 1 647 ? -11.062 18.766 -5.23 1 96.38 647 ASN A O 1
ATOM 5294 N N . VAL A 1 648 ? -9.078 17.844 -5.605 1 96.62 648 VAL A N 1
ATOM 5295 C CA . VAL A 1 648 ? -9.062 18.219 -7.016 1 96.62 648 VAL A CA 1
ATOM 5296 C C . VAL A 1 648 ? -9.523 17.047 -7.867 1 96.62 648 VAL A C 1
ATOM 5298 O O . VAL A 1 648 ? -8.758 16.125 -8.125 1 96.62 648 VAL A O 1
ATOM 5301 N N . VAL A 1 649 ? -10.734 17.156 -8.352 1 94.69 649 VAL A N 1
ATOM 5302 C CA . VAL A 1 649 ? -11.398 16.016 -9 1 94.69 649 VAL A CA 1
ATOM 5303 C C . VAL A 1 649 ? -11.422 16.234 -10.516 1 94.69 649 VAL A C 1
ATOM 5305 O O . VAL A 1 649 ? -12.023 17.188 -11 1 94.69 649 VAL A O 1
ATOM 5308 N N . SER A 1 650 ? -10.797 15.391 -11.281 1 90.69 650 SER A N 1
ATOM 5309 C CA . SER A 1 650 ? -10.797 15.469 -12.742 1 90.69 650 SER A CA 1
ATOM 5310 C C . SER A 1 650 ? -11.945 14.656 -13.336 1 90.69 650 SER A C 1
ATOM 5312 O O . SER A 1 650 ? -12.336 14.883 -14.484 1 90.69 650 SER A O 1
ATOM 5314 N N . GLY A 1 651 ? -12.414 13.656 -12.602 1 90.12 651 GLY A N 1
ATOM 5315 C CA . GLY A 1 651 ? -13.445 12.773 -13.117 1 90.12 651 GLY A CA 1
ATOM 5316 C C . GLY A 1 651 ? -12.898 11.648 -13.969 1 90.12 651 GLY A C 1
ATOM 5317 O O . GLY A 1 651 ? -13.656 10.812 -14.469 1 90.12 651 GLY A O 1
ATOM 5318 N N . LEU A 1 652 ? -11.641 11.617 -14.156 1 92.12 652 LEU A N 1
ATOM 5319 C CA . LEU A 1 652 ? -10.992 10.57 -14.938 1 92.12 652 LEU A CA 1
ATOM 5320 C C . LEU A 1 652 ? -10.219 9.617 -14.039 1 92.12 652 LEU A C 1
ATOM 5322 O O . LEU A 1 652 ? -9.703 10.016 -12.992 1 92.12 652 LEU A O 1
ATOM 5326 N N . TYR A 1 653 ? -10.18 8.352 -14.414 1 93.62 653 TYR A N 1
ATOM 5327 C CA . TYR A 1 653 ? -9.578 7.324 -13.57 1 93.62 653 TYR A CA 1
ATOM 5328 C C . TYR A 1 653 ? -8.422 6.637 -14.281 1 93.62 653 TYR A C 1
ATOM 5330 O O . TYR A 1 653 ? -7.547 6.051 -13.641 1 93.62 653 TYR A O 1
ATOM 5338 N N . GLY A 1 654 ? -8.398 6.691 -15.594 1 91.25 654 GLY A N 1
ATOM 5339 C CA . GLY A 1 654 ? -7.438 5.934 -16.375 1 91.25 654 GLY A CA 1
ATOM 5340 C C . GLY A 1 654 ? -6.277 6.773 -16.875 1 91.25 654 GLY A C 1
ATOM 5341 O O . GLY A 1 654 ? -5.773 7.633 -16.141 1 91.25 654 GLY A O 1
ATOM 5342 N N . ALA A 1 655 ? -5.805 6.516 -18.094 1 86.56 655 ALA A N 1
ATOM 5343 C CA . ALA A 1 655 ? -4.613 7.121 -18.688 1 86.56 655 ALA A CA 1
ATOM 5344 C C . ALA A 1 655 ? -4.844 8.594 -18.984 1 86.56 655 ALA A C 1
ATOM 5346 O O . ALA A 1 655 ? -3.889 9.367 -19.109 1 86.56 655 ALA A O 1
ATOM 5347 N N . GLY A 1 656 ? -6.086 8.969 -19.062 1 84.12 656 GLY A N 1
ATOM 5348 C CA . GLY A 1 656 ? -6.387 10.352 -19.406 1 84.12 656 GLY A CA 1
ATOM 5349 C C . GLY A 1 656 ? -6.32 11.289 -18.219 1 84.12 656 GLY A C 1
ATOM 5350 O O . GLY A 1 656 ? -6.492 12.5 -18.359 1 84.12 656 GLY A O 1
ATOM 5351 N N . LYS A 1 657 ? -6.039 10.758 -17.062 1 87.31 657 LYS A N 1
ATOM 5352 C CA . LYS A 1 657 ? -5.93 11.594 -15.867 1 87.31 657 LYS A CA 1
ATOM 5353 C C . LYS A 1 657 ? -4.789 12.594 -16.016 1 87.31 657 LYS A C 1
ATOM 5355 O O . LYS A 1 657 ? -3.65 12.219 -16.297 1 87.31 657 LYS A O 1
ATOM 5360 N N . PRO A 1 658 ? -5.012 13.859 -15.844 1 86.62 658 PRO A N 1
ATOM 5361 C CA . PRO A 1 658 ? -3.984 14.875 -16.062 1 86.62 658 PRO A CA 1
ATOM 5362 C C . PRO A 1 658 ? -3.039 15.031 -14.875 1 86.62 658 PRO A C 1
ATOM 5364 O O . PRO A 1 658 ? -3.412 14.719 -13.742 1 86.62 658 PRO A O 1
ATOM 5367 N N . SER A 1 659 ? -1.869 15.484 -15.172 1 86.38 659 SER A N 1
ATOM 5368 C CA . SER A 1 659 ? -0.938 15.906 -14.125 1 86.38 659 SER A CA 1
ATOM 5369 C C . SER A 1 659 ? -1.209 17.344 -13.695 1 86.38 659 SER A C 1
ATOM 5371 O O . SER A 1 659 ? -1.068 18.281 -14.492 1 86.38 659 SER A O 1
ATOM 5373 N N . LEU A 1 660 ? -1.499 17.484 -12.445 1 92.12 660 LEU A N 1
ATOM 5374 C CA . LEU A 1 660 ? -1.919 18.797 -11.961 1 92.12 660 LEU A CA 1
ATOM 5375 C C . LEU A 1 660 ? -0.913 19.359 -10.961 1 92.12 660 LEU A C 1
ATOM 5377 O O . LEU A 1 660 ? -0.193 18.594 -10.305 1 92.12 660 LEU A O 1
ATOM 5381 N N . PHE A 1 661 ? -0.88 20.641 -10.922 1 93.31 661 PHE A N 1
ATOM 5382 C CA . PHE A 1 661 ? -0.053 21.406 -9.992 1 93.31 661 PHE A CA 1
ATOM 5383 C C . PHE A 1 661 ? -0.863 22.516 -9.328 1 93.31 661 PHE A C 1
ATOM 5385 O O . PHE A 1 661 ? -1.899 22.938 -9.852 1 93.31 661 PHE A O 1
ATOM 5392 N N . TYR A 1 662 ? -0.423 22.922 -8.172 1 95.56 662 TYR A N 1
ATOM 5393 C CA . TYR A 1 662 ? -1.166 24 -7.531 1 95.56 662 TYR A CA 1
ATOM 5394 C C . TYR A 1 662 ? -0.219 25.031 -6.926 1 95.56 662 TYR A C 1
ATOM 5396 O O . TYR A 1 662 ? 0.966 24.75 -6.73 1 95.56 662 TYR A O 1
ATOM 5404 N N . LYS A 1 663 ? -0.738 26.234 -6.828 1 95.06 663 LYS A N 1
ATOM 5405 C CA . LYS A 1 663 ? -0.112 27.359 -6.145 1 95.06 663 LYS A CA 1
ATOM 5406 C C . LYS A 1 663 ? -1.085 28.031 -5.176 1 95.06 663 LYS A C 1
ATOM 5408 O O . LYS A 1 663 ? -2.273 28.156 -5.473 1 95.06 663 LYS A O 1
ATOM 5413 N N . VAL A 1 664 ? -0.497 28.266 -4.039 1 94 664 VAL A N 1
ATOM 5414 C CA . VAL A 1 664 ? -1.309 29 -3.064 1 94 664 VAL A CA 1
ATOM 5415 C C . VAL A 1 664 ? -0.826 30.438 -2.965 1 94 664 VAL A C 1
ATOM 5417 O O . VAL A 1 664 ? 0.363 30.688 -2.752 1 94 664 VAL A O 1
ATOM 5420 N N . ASP A 1 665 ? -1.673 31.281 -3.115 1 92.25 665 ASP A N 1
ATOM 5421 C CA . ASP A 1 665 ? -1.388 32.719 -3.02 1 92.25 665 ASP A CA 1
ATOM 5422 C C . ASP A 1 665 ? -0.196 33.094 -3.895 1 92.25 665 ASP A C 1
ATOM 5424 O O . ASP A 1 665 ? -0.144 32.75 -5.074 1 92.25 665 ASP A O 1
ATOM 5428 N N . LYS A 1 666 ? 0.84 33.812 -3.375 1 83.31 666 LYS A N 1
ATOM 5429 C CA . LYS A 1 666 ? 1.943 34.344 -4.184 1 83.31 666 LYS A CA 1
ATOM 5430 C C . LYS A 1 666 ? 3.158 33.406 -4.102 1 83.31 666 LYS A C 1
ATOM 5432 O O . LYS A 1 666 ? 4.293 33.844 -4.297 1 83.31 666 LYS A O 1
ATOM 5437 N N . SER A 1 667 ? 2.803 32.156 -3.84 1 82.38 667 SER A N 1
ATOM 5438 C CA . SER A 1 667 ? 3.934 31.25 -3.818 1 82.38 667 SER A CA 1
ATOM 5439 C C . SER A 1 667 ? 4.535 31.078 -5.211 1 82.38 667 SER A C 1
ATOM 5441 O O . SER A 1 667 ? 3.822 31.156 -6.215 1 82.38 667 SER A O 1
ATOM 5443 N N . SER A 1 668 ? 5.812 31.031 -5.359 1 79.5 668 SER A N 1
ATOM 5444 C CA . SER A 1 668 ? 6.5 31.016 -6.645 1 79.5 668 SER A CA 1
ATOM 5445 C C . SER A 1 668 ? 6.59 29.594 -7.203 1 79.5 668 SER A C 1
ATOM 5447 O O . SER A 1 668 ? 6.609 29.406 -8.422 1 79.5 668 SER A O 1
ATOM 5449 N N . ASP A 1 669 ? 6.527 28.641 -6.473 1 88.38 669 ASP A N 1
ATOM 5450 C CA . ASP A 1 669 ? 6.828 27.312 -6.98 1 88.38 669 ASP A CA 1
ATOM 5451 C C . ASP A 1 669 ? 5.551 26.516 -7.219 1 88.38 669 ASP A C 1
ATOM 5453 O O . ASP A 1 669 ? 4.582 26.641 -6.465 1 88.38 669 ASP A O 1
ATOM 5457 N N . PHE A 1 670 ? 5.496 25.797 -8.391 1 91 670 PHE A N 1
ATOM 5458 C CA . PHE A 1 670 ? 4.414 24.875 -8.695 1 91 670 PHE A CA 1
ATOM 5459 C C . PHE A 1 670 ? 4.578 23.578 -7.922 1 91 670 PHE A C 1
ATOM 5461 O O . PHE A 1 670 ? 5.586 22.875 -8.07 1 91 670 PHE A O 1
ATOM 5468 N N . ILE A 1 671 ? 3.566 23.297 -7.082 1 92.5 671 ILE A N 1
ATOM 5469 C CA . ILE A 1 671 ? 3.605 22.062 -6.305 1 92.5 671 ILE A CA 1
ATOM 5470 C C . ILE A 1 671 ? 2.732 21 -6.973 1 92.5 671 ILE A C 1
ATOM 5472 O O . ILE A 1 671 ? 1.572 21.266 -7.301 1 92.5 671 ILE A O 1
ATOM 5476 N N . PRO A 1 672 ? 3.283 19.859 -7.215 1 90.69 672 PRO A N 1
ATOM 5477 C CA . PRO A 1 672 ? 2.475 18.812 -7.84 1 90.69 672 PRO A CA 1
ATOM 5478 C C . PRO A 1 672 ? 1.34 18.328 -6.938 1 90.69 672 PRO A C 1
ATOM 5480 O O . PRO A 1 672 ? 1.512 18.234 -5.723 1 90.69 672 PRO A O 1
ATOM 5483 N N . VAL A 1 673 ? 0.181 18.078 -7.504 1 93.19 673 VAL A N 1
ATOM 5484 C CA . VAL A 1 673 ? -0.955 17.5 -6.793 1 93.19 673 VAL A CA 1
ATOM 5485 C C . VAL A 1 673 ? -0.839 15.977 -6.785 1 93.19 673 VAL A C 1
ATOM 5487 O O . VAL A 1 673 ? -0.992 15.336 -7.824 1 93.19 673 VAL A O 1
ATOM 5490 N N . LYS A 1 674 ? -0.619 15.484 -5.652 1 87.56 674 LYS A N 1
ATOM 5491 C CA . LYS A 1 674 ? -0.489 14.039 -5.551 1 87.56 674 LYS A CA 1
ATOM 5492 C C . LYS A 1 674 ? -1.824 13.391 -5.195 1 87.56 674 LYS A C 1
ATOM 5494 O O . LYS A 1 674 ? -2.432 13.727 -4.176 1 87.56 674 LYS A O 1
ATOM 5499 N N . GLU A 1 675 ? -2.301 12.492 -5.93 1 88.75 675 GLU A N 1
ATOM 5500 C CA . GLU A 1 675 ? -3.52 11.719 -5.719 1 88.75 675 GLU A CA 1
ATOM 5501 C C . GLU A 1 675 ? -4.742 12.625 -5.617 1 88.75 675 GLU A C 1
ATOM 5503 O O . GLU A 1 675 ? -5.73 12.273 -4.969 1 88.75 675 GLU A O 1
ATOM 5508 N N . GLY A 1 676 ? -4.633 13.875 -6.039 1 93.88 676 GLY A N 1
ATOM 5509 C CA . GLY A 1 676 ? -5.75 14.805 -6.109 1 93.88 676 GLY A CA 1
ATOM 5510 C C . GLY A 1 676 ? -6.07 15.453 -4.777 1 93.88 676 GLY A C 1
ATOM 5511 O O . GLY A 1 676 ? -7.059 16.172 -4.656 1 93.88 676 GLY A O 1
ATOM 5512 N N . LEU A 1 677 ? -5.328 15.219 -3.744 1 94.69 677 LEU A N 1
ATOM 5513 C CA . LEU A 1 677 ? -5.609 15.742 -2.41 1 94.69 677 LEU A CA 1
ATOM 5514 C C . LEU A 1 677 ? -4.609 16.828 -2.025 1 94.69 677 LEU A C 1
ATOM 5516 O O . LEU A 1 677 ? -3.4 16.656 -2.184 1 94.69 677 LEU A O 1
ATOM 5520 N N . ILE A 1 678 ? -5.121 17.953 -1.602 1 95.88 678 ILE A N 1
ATOM 5521 C CA . ILE A 1 678 ? -4.32 19.047 -1.072 1 95.88 678 ILE A CA 1
ATOM 5522 C C . ILE A 1 678 ? -4.754 19.359 0.36 1 95.88 678 ILE A C 1
ATOM 5524 O O . ILE A 1 678 ? -5.926 19.625 0.617 1 95.88 678 ILE A O 1
ATOM 5528 N N . ILE A 1 679 ? -3.883 19.281 1.289 1 93.94 679 ILE A N 1
ATOM 5529 C CA . ILE A 1 679 ? -4.172 19.625 2.678 1 93.94 679 ILE A CA 1
ATOM 5530 C C . ILE A 1 679 ? -3.447 20.906 3.057 1 93.94 679 ILE A C 1
ATOM 5532 O O . ILE A 1 679 ? -2.219 20.984 2.977 1 93.94 679 ILE A O 1
ATOM 5536 N N . LEU A 1 680 ? -4.168 21.859 3.406 1 92.94 680 LEU A N 1
ATOM 5537 C CA . LEU A 1 680 ? -3.609 23.141 3.836 1 92.94 680 LEU A CA 1
ATOM 5538 C C . LEU A 1 680 ? -3.77 23.328 5.34 1 92.94 680 LEU A C 1
ATOM 5540 O O . LEU A 1 680 ? -4.879 23.234 5.871 1 92.94 680 LEU A O 1
ATOM 5544 N N . ASN A 1 681 ? -2.689 23.469 5.953 1 90.62 681 ASN A N 1
ATOM 5545 C CA . ASN A 1 681 ? -2.643 23.688 7.395 1 90.62 681 ASN A CA 1
ATOM 5546 C C . ASN A 1 681 ? -1.889 24.969 7.734 1 90.62 681 ASN A C 1
ATOM 5548 O O . ASN A 1 681 ? -1.205 25.547 6.883 1 90.62 681 ASN A O 1
ATOM 5552 N N . ASN A 1 682 ? -2.143 25.5 8.961 1 87.56 682 ASN A N 1
ATOM 5553 C CA . ASN A 1 682 ? -1.422 26.641 9.508 1 87.56 682 ASN A CA 1
ATOM 5554 C C . ASN A 1 682 ? -1.538 27.859 8.602 1 87.56 682 ASN A C 1
ATOM 5556 O O . ASN A 1 682 ? -0.532 28.484 8.266 1 87.56 682 ASN A O 1
ATOM 5560 N N . LEU A 1 683 ? -2.734 28.188 8.25 1 88.38 683 LEU A N 1
ATOM 5561 C CA . LEU A 1 683 ? -3.008 29.312 7.363 1 88.38 683 LEU A CA 1
ATOM 5562 C C . LEU A 1 683 ? -3.107 30.609 8.148 1 88.38 683 LEU A C 1
ATOM 5564 O O . LEU A 1 683 ? -3.646 30.641 9.258 1 88.38 683 LEU A O 1
ATOM 5568 N N . ASP A 1 684 ? -2.594 31.672 7.543 1 87.44 684 ASP A N 1
ATOM 5569 C CA . ASP A 1 684 ? -2.734 33 8.133 1 87.44 684 ASP A CA 1
ATOM 5570 C C . ASP A 1 684 ? -4.137 33.562 7.902 1 87.44 684 ASP A C 1
ATOM 5572 O O . ASP A 1 684 ? -4.852 33.094 7.008 1 87.44 684 ASP A O 1
ATOM 5576 N N . ASN A 1 685 ? -4.473 34.469 8.703 1 89.56 685 ASN A N 1
ATOM 5577 C CA . ASN A 1 685 ? -5.777 35.094 8.508 1 89.56 685 ASN A CA 1
ATOM 5578 C C . ASN A 1 685 ? -5.812 35.938 7.234 1 89.56 685 ASN A C 1
ATOM 5580 O O . ASN A 1 685 ? -4.781 36.438 6.793 1 89.56 685 ASN A O 1
ATOM 5584 N N . GLY A 1 686 ? -7.027 35.969 6.625 1 92.12 686 GLY A N 1
ATOM 5585 C CA . GLY A 1 686 ? -7.172 36.781 5.414 1 92.12 686 GLY A CA 1
ATOM 5586 C C . GLY A 1 686 ? -7.688 35.969 4.234 1 92.12 686 GLY A C 1
ATOM 5587 O O . GLY A 1 686 ? -8.242 34.875 4.406 1 92.12 686 GLY A O 1
ATOM 5588 N N . ASN A 1 687 ? -7.484 36.688 3.068 1 95.19 687 ASN A N 1
ATOM 5589 C CA . ASN A 1 687 ? -7.965 36.062 1.843 1 95.19 687 ASN A CA 1
ATOM 5590 C C . ASN A 1 687 ? -6.883 35.219 1.194 1 95.19 687 ASN A C 1
ATOM 5592 O O . ASN A 1 687 ? -5.723 35.625 1.118 1 95.19 687 ASN A O 1
ATOM 5596 N N . HIS A 1 688 ? -7.262 34 0.841 1 95.56 688 HIS A N 1
ATOM 5597 C CA . HIS A 1 688 ? -6.367 33.062 0.181 1 95.56 688 HIS A CA 1
ATOM 5598 C C . HIS A 1 688 ? -6.945 32.594 -1.148 1 95.56 688 HIS A C 1
ATOM 5600 O O . HIS A 1 688 ? -8.164 32.469 -1.286 1 95.56 688 HIS A O 1
ATOM 5606 N N . ILE A 1 689 ? -6.055 32.438 -2.109 1 96 689 ILE A N 1
ATOM 5607 C CA . ILE A 1 689 ? -6.469 31.922 -3.418 1 96 689 ILE A CA 1
ATOM 5608 C C . ILE A 1 689 ? -5.621 30.719 -3.799 1 96 689 ILE A C 1
ATOM 5610 O O . ILE A 1 689 ? -4.391 30.766 -3.764 1 96 689 ILE A O 1
ATOM 5614 N N . LEU A 1 690 ? -6.297 29.609 -4.098 1 96.12 690 LEU A N 1
ATOM 5615 C CA . LEU A 1 690 ? -5.648 28.406 -4.605 1 96.12 690 LEU A CA 1
ATOM 5616 C C . LEU A 1 690 ? -5.891 28.25 -6.102 1 96.12 690 LEU A C 1
ATOM 5618 O O . LEU A 1 690 ? -7.039 28.188 -6.547 1 96.12 690 LEU A O 1
ATOM 5622 N N . ASN A 1 691 ? -4.82 28.234 -6.84 1 95.94 691 ASN A N 1
ATOM 5623 C CA . ASN A 1 691 ? -4.902 28.016 -8.281 1 95.94 691 ASN A CA 1
ATOM 5624 C C . ASN A 1 691 ? -4.367 26.656 -8.68 1 95.94 691 ASN A C 1
ATOM 5626 O O . ASN A 1 691 ? -3.311 26.234 -8.211 1 95.94 691 ASN A O 1
ATOM 5630 N N . VAL A 1 692 ? -5.105 25.984 -9.539 1 95.69 692 VAL A N 1
ATOM 5631 C CA . VAL A 1 692 ? -4.695 24.688 -10.062 1 95.69 692 VAL A CA 1
ATOM 5632 C C . VAL A 1 692 ? -4.273 24.812 -11.523 1 95.69 692 VAL A C 1
ATOM 5634 O O . VAL A 1 692 ? -4.941 25.5 -12.305 1 95.69 692 VAL A O 1
ATOM 5637 N N . TYR A 1 693 ? -3.154 24.203 -11.836 1 93.62 693 TYR A N 1
ATOM 5638 C CA . TYR A 1 693 ? -2.578 24.297 -13.172 1 93.62 693 TYR A CA 1
ATOM 5639 C C . TYR A 1 693 ? -2.428 22.922 -13.805 1 93.62 693 TYR A C 1
ATOM 5641 O O . TYR A 1 693 ? -2.211 21.922 -13.109 1 93.62 693 TYR A O 1
ATOM 5649 N N . LYS A 1 694 ? -2.621 22.906 -15.086 1 90.31 694 LYS A N 1
ATOM 5650 C CA . LYS A 1 694 ? -2.275 21.75 -15.906 1 90.31 694 LYS A CA 1
ATOM 5651 C C . LYS A 1 694 ? -0.984 21.984 -16.688 1 90.31 694 LYS A C 1
ATOM 5653 O O . LYS A 1 694 ? -0.737 23.109 -17.156 1 90.31 694 LYS A O 1
ATOM 5658 N N . HIS A 1 695 ? -0.154 20.969 -16.672 1 84.88 695 HIS A N 1
ATOM 5659 C CA . HIS A 1 695 ? 1.087 21.094 -17.438 1 84.88 695 HIS A CA 1
ATOM 5660 C C . HIS A 1 695 ? 1.028 20.297 -18.734 1 84.88 695 HIS A C 1
ATOM 5662 O O . HIS A 1 695 ? 0.852 19.078 -18.703 1 84.88 695 HIS A O 1
ATOM 5668 N N . ASP A 1 696 ? 1.108 20.922 -19.922 1 77.38 696 ASP A N 1
ATOM 5669 C CA . ASP A 1 696 ? 1.018 20.25 -21.219 1 77.38 696 ASP A CA 1
ATOM 5670 C C . ASP A 1 696 ? 2.398 19.844 -21.719 1 77.38 696 ASP A C 1
ATOM 5672 O O . ASP A 1 696 ? 2.537 19.375 -22.859 1 77.38 696 ASP A O 1
ATOM 5676 N N . GLY A 1 697 ? 3.383 20.016 -20.906 1 77.31 697 GLY A N 1
ATOM 5677 C CA . GLY A 1 697 ? 4.738 19.688 -21.312 1 77.31 697 GLY A CA 1
ATOM 5678 C C . GLY A 1 697 ? 5.59 20.906 -21.594 1 77.31 697 GLY A C 1
ATOM 5679 O O . GLY A 1 697 ? 6.82 20.828 -21.562 1 77.31 697 GLY A O 1
ATOM 5680 N N . LEU A 1 698 ? 4.902 22.047 -21.953 1 77.38 698 LEU A N 1
ATOM 5681 C CA . LEU A 1 698 ? 5.613 23.266 -22.297 1 77.38 698 LEU A CA 1
ATOM 5682 C C . LEU A 1 698 ? 5.289 24.391 -21.312 1 77.38 698 LEU A C 1
ATOM 5684 O O . LEU A 1 698 ? 6.195 25.031 -20.781 1 77.38 698 LEU A O 1
ATOM 5688 N N . GLN A 1 699 ? 4.02 24.438 -21.062 1 84.25 699 GLN A N 1
ATOM 5689 C CA . GLN A 1 699 ? 3.576 25.547 -20.234 1 84.25 699 GLN A CA 1
ATOM 5690 C C . GLN A 1 699 ? 2.512 25.109 -19.234 1 84.25 699 GLN A C 1
ATOM 5692 O O . GLN A 1 699 ? 1.862 24.078 -19.438 1 84.25 699 GLN A O 1
ATOM 5697 N N . TYR A 1 700 ? 2.545 25.859 -18.141 1 90.06 700 TYR A N 1
ATOM 5698 C CA . TYR A 1 700 ? 1.495 25.672 -17.141 1 90.06 700 TYR A CA 1
ATOM 5699 C C . TYR A 1 700 ? 0.263 26.5 -17.5 1 90.06 700 TYR A C 1
ATOM 5701 O O . TYR A 1 700 ? 0.372 27.688 -17.797 1 90.06 700 TYR A O 1
ATOM 5709 N N . THR A 1 701 ? -0.907 25.875 -17.578 1 91.12 701 THR A N 1
ATOM 5710 C CA . THR A 1 701 ? -2.166 26.562 -17.844 1 91.12 701 THR A CA 1
ATOM 5711 C C . THR A 1 701 ? -3.109 26.438 -16.641 1 91.12 701 THR A C 1
ATOM 5713 O O . THR A 1 701 ? -3.285 25.344 -16.109 1 91.12 701 THR A O 1
ATOM 5716 N N . LYS A 1 702 ? -3.682 27.531 -16.266 1 93.31 702 LYS A N 1
ATOM 5717 C CA . LYS A 1 702 ? -4.629 27.516 -15.156 1 93.31 702 LYS A CA 1
ATOM 5718 C C . LYS A 1 702 ? -5.945 26.859 -15.562 1 93.31 702 LYS A C 1
ATOM 5720 O O . LYS A 1 702 ? -6.531 27.219 -16.594 1 93.31 702 LYS A O 1
ATOM 5725 N N . VAL A 1 703 ? -6.363 25.984 -14.766 1 93.31 703 VAL A N 1
ATOM 5726 C CA . VAL A 1 703 ? -7.559 25.234 -15.156 1 93.31 703 VAL A CA 1
ATOM 5727 C C . VAL A 1 703 ? -8.68 25.5 -14.148 1 93.31 703 VAL A C 1
ATOM 5729 O O . VAL A 1 703 ? -9.859 25.344 -14.469 1 93.31 703 VAL A O 1
ATOM 5732 N N . SER A 1 704 ? -8.359 25.719 -12.852 1 94.31 704 SER A N 1
ATOM 5733 C CA . SER A 1 704 ? -9.367 25.953 -11.812 1 94.31 704 SER A CA 1
ATOM 5734 C C . SER A 1 704 ? -8.812 26.828 -10.695 1 94.31 704 SER A C 1
ATOM 5736 O O . SER A 1 704 ? -7.594 26.953 -10.539 1 94.31 704 SER A O 1
ATOM 5738 N N . THR A 1 705 ? -9.734 27.516 -10.031 1 95 705 THR A N 1
ATOM 5739 C CA . THR A 1 705 ? -9.367 28.406 -8.93 1 95 705 THR A CA 1
ATOM 5740 C C . THR A 1 705 ? -10.344 28.266 -7.773 1 95 705 THR A C 1
ATOM 5742 O O . THR A 1 705 ? -11.531 27.984 -7.98 1 95 705 THR A O 1
ATOM 5745 N N . PHE A 1 706 ? -9.852 28.328 -6.594 1 96.5 706 PHE A N 1
ATOM 5746 C CA . PHE A 1 706 ? -10.664 28.281 -5.383 1 96.5 706 PHE A CA 1
ATOM 5747 C C . PHE A 1 706 ? -10.211 29.359 -4.398 1 96.5 706 PHE A C 1
ATOM 5749 O O . PHE A 1 706 ? -9.055 29.375 -3.979 1 96.5 706 PHE A O 1
ATOM 5756 N N . SER A 1 707 ? -11.156 30.219 -4.023 1 96.5 707 SER A N 1
ATOM 5757 C CA . SER A 1 707 ? -10.844 31.312 -3.1 1 96.5 707 SER A CA 1
ATOM 5758 C C . SER A 1 707 ? -11.57 31.125 -1.771 1 96.5 707 SER A C 1
ATOM 5760 O O . SER A 1 707 ? -12.719 30.688 -1.741 1 96.5 707 SER A O 1
ATOM 5762 N N . PHE A 1 708 ? -10.938 31.438 -0.667 1 95.38 708 PHE A N 1
ATOM 5763 C CA . PHE A 1 708 ? -11.523 31.359 0.663 1 95.38 708 PHE A CA 1
ATOM 5764 C C . PHE A 1 708 ? -10.906 32.375 1.594 1 95.38 708 PHE A C 1
ATOM 5766 O O . PHE A 1 708 ? -9.844 32.938 1.292 1 95.38 708 PHE A O 1
ATOM 5773 N N . THR A 1 709 ? -11.625 32.625 2.654 1 95.69 709 THR A N 1
ATOM 5774 C CA . THR A 1 709 ? -11.148 33.625 3.627 1 95.69 709 THR A CA 1
ATOM 5775 C C . THR A 1 709 ? -11.039 33 5.016 1 95.69 709 THR A C 1
ATOM 5777 O O . THR A 1 709 ? -11.977 32.344 5.484 1 95.69 709 THR A O 1
ATOM 5780 N N . VAL A 1 710 ? -9.922 33.125 5.633 1 94.38 710 VAL A N 1
ATOM 5781 C CA . VAL A 1 710 ? -9.711 32.656 7 1 94.38 710 VAL A CA 1
ATOM 5782 C C . VAL A 1 710 ? -10.062 33.781 7.984 1 94.38 710 VAL A C 1
ATOM 5784 O O . VAL A 1 710 ? -9.578 34.906 7.859 1 94.38 710 VAL A O 1
ATOM 5787 N N . SER A 1 711 ? -10.836 33.469 8.977 1 92.38 711 SER A N 1
ATOM 5788 C CA . SER A 1 711 ? -11.281 34.438 9.969 1 92.38 711 SER A CA 1
ATOM 5789 C C . SER A 1 711 ? -10.117 34.906 10.844 1 92.38 711 SER A C 1
ATOM 5791 O O . SER A 1 711 ? -9.117 34.188 10.977 1 92.38 711 SER A O 1
ATOM 5793 N N . LYS A 1 712 ? -10.305 36.031 11.32 1 89.81 712 LYS A N 1
ATOM 5794 C CA . LYS A 1 712 ? -9.32 36.562 12.266 1 89.81 712 LYS A CA 1
ATOM 5795 C C . LYS A 1 712 ? -9.391 35.812 13.594 1 89.81 712 LYS A C 1
ATOM 5797 O O . LYS A 1 712 ? -10.438 35.281 13.977 1 89.81 712 LYS A O 1
ATOM 5802 N N . PRO A 1 713 ? -8.266 35.875 14.266 1 87.44 713 PRO A N 1
ATOM 5803 C CA . PRO A 1 713 ? -8.32 35.312 15.625 1 87.44 713 PRO A CA 1
ATOM 5804 C C . PRO A 1 713 ? -9.281 36.094 16.531 1 87.44 713 PRO A C 1
ATOM 5806 O O . PRO A 1 713 ? -9.562 37.25 16.281 1 87.44 713 PRO A O 1
ATOM 5809 N N . TRP A 1 714 ? -9.703 35.594 17.656 1 84.38 714 TRP A N 1
ATOM 5810 C CA . TRP A 1 714 ? -10.734 36.156 18.516 1 84.38 714 TRP A CA 1
ATOM 5811 C C . TRP A 1 714 ? -10.273 37.469 19.125 1 84.38 714 TRP A C 1
ATOM 5813 O O . TRP A 1 714 ? -11.086 38.344 19.375 1 84.38 714 TRP A O 1
ATOM 5823 N N . TYR A 1 715 ? -9.016 37.531 19.297 1 85 715 TYR A N 1
ATOM 5824 C CA . TYR A 1 715 ? -8.5 38.719 19.953 1 85 715 TYR A CA 1
ATOM 5825 C C . TYR A 1 715 ? -8.469 39.906 18.984 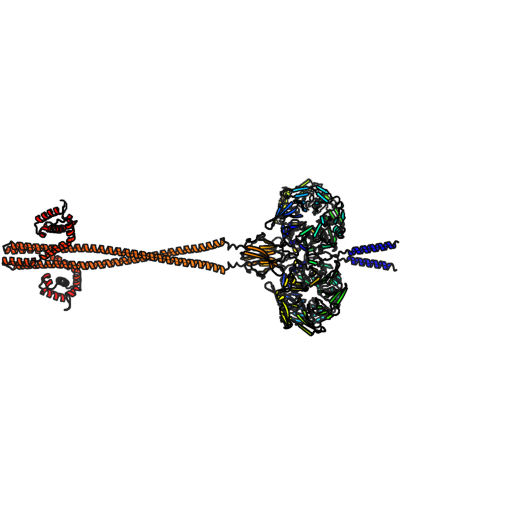1 85 715 TYR A C 1
ATOM 5827 O O . TYR A 1 715 ? -8.242 41.062 19.406 1 85 715 TYR A O 1
ATOM 5835 N N . PHE A 1 716 ? -8.727 39.719 17.734 1 86.5 716 PHE A N 1
ATOM 5836 C CA . PHE A 1 716 ? -8.836 40.812 16.766 1 86.5 716 PHE A CA 1
ATOM 5837 C C . PHE A 1 716 ? -10.266 40.938 16.266 1 86.5 716 PHE A C 1
ATOM 5839 O O . PHE A 1 716 ? -10.516 41.625 15.266 1 86.5 716 PHE A O 1
ATOM 5846 N N . SER A 1 717 ? -11.102 40.312 16.953 1 86.94 717 SER A N 1
ATOM 5847 C CA . SER A 1 717 ? -12.508 40.438 16.578 1 86.94 717 SER A CA 1
ATOM 5848 C C . SER A 1 717 ? -13.039 41.844 16.828 1 86.94 717 SER A C 1
ATOM 5850 O O . SER A 1 717 ? -12.438 42.625 17.578 1 86.94 717 SER A O 1
ATOM 5852 N N . PHE A 1 718 ? -14.156 42.219 16.188 1 87.44 718 PHE A N 1
ATOM 5853 C CA . PHE A 1 718 ? -14.781 43.531 16.312 1 87.44 718 PHE A CA 1
ATOM 5854 C C . PHE A 1 718 ? -15.109 43.844 17.766 1 87.44 718 PHE A C 1
ATOM 5856 O O . PHE A 1 718 ? -14.828 44.938 18.25 1 87.44 718 PHE A O 1
ATOM 5863 N N . TRP A 1 719 ? -15.539 42.875 18.406 1 89.31 719 TRP A N 1
ATOM 5864 C CA . TRP A 1 719 ? -15.945 43.062 19.797 1 89.31 719 TRP A CA 1
ATOM 5865 C C . TRP A 1 719 ? -14.734 43.25 20.688 1 89.31 719 TRP A C 1
ATOM 5867 O O . TRP A 1 719 ? -14.789 44.031 21.641 1 89.31 719 TRP A O 1
ATOM 5877 N N . MET A 1 720 ? -13.758 42.562 20.359 1 90.62 720 MET A N 1
ATOM 5878 C CA . MET A 1 720 ? -12.555 42.719 21.188 1 90.62 720 MET A CA 1
ATOM 5879 C C . MET A 1 720 ? -11.906 44.062 20.953 1 90.62 720 MET A C 1
ATOM 5881 O O . MET A 1 720 ? -11.398 44.688 21.906 1 90.62 720 MET A O 1
ATOM 5885 N N . VAL A 1 721 ? -11.984 44.531 19.828 1 88.75 721 VAL A N 1
ATOM 5886 C CA . VAL A 1 721 ? -11.445 45.875 19.547 1 88.75 721 VAL A CA 1
ATOM 5887 C C . VAL A 1 721 ? -12.258 46.938 20.266 1 88.75 721 VAL A C 1
ATOM 5889 O O . VAL A 1 721 ? -11.703 47.906 20.812 1 88.75 721 VAL A O 1
ATOM 5892 N N . LEU A 1 722 ? -13.562 46.781 20.312 1 92.06 722 LEU A N 1
ATOM 5893 C CA . LEU A 1 722 ? -14.43 47.688 21.031 1 92.06 722 LEU A CA 1
ATOM 5894 C C . LEU A 1 722 ? -14.117 47.656 22.516 1 92.06 722 LEU A C 1
ATOM 5896 O O . LEU A 1 722 ? -14.125 48.719 23.172 1 92.06 722 LEU A O 1
ATOM 5900 N N . LEU A 1 723 ? -13.844 46.5 22.891 1 92.19 723 LEU A N 1
ATOM 5901 C CA . LEU A 1 723 ? -13.492 46.375 24.297 1 92.19 723 LEU A CA 1
ATOM 5902 C C . LEU A 1 723 ? -12.172 47.094 24.594 1 92.19 723 LEU A C 1
ATOM 5904 O O . LEU A 1 723 ? -12.039 47.75 25.625 1 92.19 723 LEU A O 1
ATOM 5908 N N . TYR A 1 724 ? -11.242 46.906 23.672 1 87.25 724 TYR A N 1
ATOM 5909 C CA . TYR A 1 724 ? -9.961 47.594 23.844 1 87.25 724 TYR A CA 1
ATOM 5910 C C . TYR A 1 724 ? -10.133 49.094 23.859 1 87.25 724 TYR A C 1
ATOM 5912 O O . TYR A 1 724 ? -9.531 49.781 24.688 1 87.25 724 TYR A O 1
ATOM 5920 N N . LEU A 1 725 ? -10.961 49.625 23.047 1 88.69 725 LEU A N 1
ATOM 5921 C CA . LEU A 1 725 ? -11.227 51.031 22.969 1 88.69 725 LEU A CA 1
ATOM 5922 C C . LEU A 1 725 ? -11.945 51.531 24.234 1 88.69 725 LEU A C 1
ATOM 5924 O O . LEU A 1 725 ? -11.656 52.625 24.719 1 88.69 725 LEU A O 1
ATOM 5928 N N . PHE A 1 726 ? -12.805 50.688 24.625 1 92.31 726 PHE A N 1
ATOM 5929 C CA . PHE A 1 726 ? -13.508 51.031 25.859 1 92.31 726 PHE A CA 1
ATOM 5930 C C . PHE A 1 726 ? -12.531 51.125 27.031 1 92.31 726 PHE A C 1
ATOM 5932 O O . PHE A 1 726 ? -12.633 52.031 27.859 1 92.31 726 PHE A O 1
ATOM 5939 N N . LEU A 1 727 ? -11.617 50.219 27.047 1 90.31 727 LEU A N 1
ATOM 5940 C CA . LEU A 1 727 ? -10.617 50.219 28.094 1 90.31 727 LEU A CA 1
ATOM 5941 C C . LEU A 1 727 ? -9.734 51.438 28.016 1 90.31 727 LEU A C 1
ATOM 5943 O O . LEU A 1 727 ? -9.414 52.062 29.031 1 90.31 727 LEU A O 1
ATOM 5947 N N . VAL A 1 728 ? -9.422 51.812 26.844 1 86.75 728 VAL A N 1
ATOM 5948 C CA . VAL A 1 728 ? -8.633 53 26.641 1 86.75 728 VAL A CA 1
ATOM 5949 C C . VAL A 1 728 ? -9.453 54.25 27.016 1 86.75 728 VAL A C 1
ATOM 5951 O O . VAL A 1 728 ? -8.938 55.156 27.656 1 86.75 728 VAL A O 1
ATOM 5954 N N . GLY A 1 729 ? -10.711 54.312 26.719 1 87.88 729 GLY A N 1
ATOM 5955 C CA . GLY A 1 729 ? -11.602 55.406 27.094 1 87.88 729 GLY A CA 1
ATOM 5956 C C . GLY A 1 729 ? -11.758 55.562 28.594 1 87.88 729 GLY A C 1
ATOM 5957 O O . GLY A 1 729 ? -11.734 56.688 29.109 1 87.88 729 GLY A O 1
ATOM 5958 N N . THR A 1 730 ? -11.828 54.438 29.188 1 90.88 730 THR A N 1
ATOM 5959 C CA . THR A 1 730 ? -11.969 54.438 30.641 1 90.88 730 THR A CA 1
ATOM 5960 C C . THR A 1 730 ? -10.703 54.969 31.312 1 90.88 730 THR A C 1
ATOM 5962 O O . THR A 1 730 ? -10.781 55.719 32.281 1 90.88 730 THR A O 1
ATOM 5965 N N . ILE A 1 731 ? -9.586 54.594 30.734 1 87.69 731 ILE A N 1
ATOM 5966 C CA . ILE A 1 731 ? -8.32 55.094 31.25 1 87.69 731 ILE A CA 1
ATOM 5967 C C . ILE A 1 731 ? -8.219 56.594 31.062 1 87.69 731 ILE A C 1
ATOM 5969 O O . ILE A 1 731 ? -7.816 57.312 31.969 1 87.69 731 ILE A O 1
ATOM 5973 N N . LEU A 1 732 ? -8.68 57.094 29.906 1 86.69 732 LEU A N 1
ATOM 5974 C CA . LEU A 1 732 ? -8.672 58.531 29.625 1 86.69 732 LEU A CA 1
ATOM 5975 C C . LEU A 1 732 ? -9.672 59.281 30.5 1 86.69 732 LEU A C 1
ATOM 5977 O O . LEU A 1 732 ? -9.391 60.375 30.969 1 86.69 732 LEU A O 1
ATOM 5981 N N . TYR A 1 733 ? -10.742 58.625 30.734 1 88.62 733 TYR A N 1
ATOM 5982 C CA . TYR A 1 733 ? -11.766 59.219 31.578 1 88.62 733 TYR A CA 1
ATOM 5983 C C . TYR A 1 733 ? -11.297 59.344 33.031 1 88.62 733 TYR A C 1
ATOM 5985 O O . TYR A 1 733 ? -11.484 60.375 33.656 1 88.62 733 TYR A O 1
ATOM 5993 N N . VAL A 1 734 ? -10.688 58.25 33.5 1 89.5 734 VAL A N 1
ATOM 5994 C CA . VAL A 1 734 ? -10.148 58.281 34.875 1 89.5 734 VAL A CA 1
ATOM 5995 C C . VAL A 1 734 ? -9.055 59.344 34.969 1 89.5 734 VAL A C 1
ATOM 5997 O O . VAL A 1 734 ? -8.984 60.062 35.969 1 89.5 734 VAL A O 1
ATOM 6000 N N . TYR A 1 735 ? -8.383 59.406 33.938 1 86.19 735 TYR A N 1
ATOM 6001 C CA . TYR A 1 735 ? -7.344 60.438 33.906 1 86.19 735 TYR A CA 1
ATOM 6002 C C . TYR A 1 735 ? -7.957 61.844 33.875 1 86.19 735 TYR A C 1
ATOM 6004 O O . TYR A 1 735 ? -7.488 62.75 34.562 1 86.19 735 TYR A O 1
ATOM 6012 N N . TYR A 1 736 ? -9.016 62.094 33.125 1 84.44 736 TYR A N 1
ATOM 6013 C CA . TYR A 1 736 ? -9.727 63.344 33.062 1 84.44 736 TYR A CA 1
ATOM 6014 C C . TYR A 1 736 ? -10.32 63.75 34.406 1 84.44 736 TYR A C 1
ATOM 6016 O O . TYR A 1 736 ? -10.164 64.875 34.844 1 84.44 736 TYR A O 1
ATOM 6024 N N . LYS A 1 737 ? -10.938 62.781 35.031 1 88.81 737 LYS A N 1
ATOM 6025 C CA . LYS A 1 737 ? -11.547 63.031 36.344 1 88.81 737 LYS A CA 1
ATOM 6026 C C . LYS A 1 737 ? -10.492 63.344 37.375 1 88.81 737 LYS A C 1
ATOM 6028 O O . LYS A 1 737 ? -10.688 64.25 38.219 1 88.81 737 LYS A O 1
ATOM 6033 N N . TRP A 1 738 ? -9.43 62.656 37.25 1 86.44 738 TRP A N 1
ATOM 6034 C CA . TRP A 1 738 ? -8.328 62.875 38.156 1 86.44 738 TRP A CA 1
ATOM 6035 C C . TRP A 1 738 ? -7.719 64.25 37.969 1 86.44 738 TRP A C 1
ATOM 6037 O O . TRP A 1 738 ? -7.453 65 38.938 1 86.44 738 TRP A O 1
ATOM 6047 N N . ASN A 1 739 ? -7.668 64.75 36.75 1 83.25 739 ASN A N 1
ATOM 6048 C CA . ASN A 1 739 ? -7.137 66.062 36.406 1 83.25 739 ASN A CA 1
ATOM 6049 C C . ASN A 1 739 ? -8.109 67.188 36.812 1 83.25 739 ASN A C 1
ATOM 6051 O O . ASN A 1 739 ? -7.691 68.25 37.281 1 83.25 739 ASN A O 1
ATOM 6055 N N . LYS A 1 740 ? -9.406 66.938 36.625 1 83.62 740 LYS A N 1
ATOM 6056 C CA . LYS A 1 740 ? -10.43 67.938 37.031 1 83.62 740 LYS A CA 1
ATOM 6057 C C . LYS A 1 740 ? -10.414 68.125 38.531 1 83.62 740 LYS A C 1
ATOM 6059 O O . LYS A 1 740 ? -10.492 69.25 39 1 83.62 740 LYS A O 1
ATOM 6064 N N . MET A 1 741 ? -10.195 67 39.188 1 86.81 741 MET A N 1
ATOM 6065 C CA . MET A 1 741 ? -10.117 67.125 40.656 1 86.81 741 MET A CA 1
ATOM 6066 C C . MET A 1 741 ? -8.883 67.875 41.094 1 86.81 741 MET A C 1
ATOM 6068 O O . MET A 1 741 ? -8.953 68.75 42 1 86.81 741 MET A O 1
ATOM 6072 N N . ARG A 1 742 ? -7.867 67.625 40.438 1 83.94 742 ARG A N 1
ATOM 6073 C CA . ARG A 1 742 ? -6.617 68.312 40.75 1 83.94 742 ARG A CA 1
ATOM 6074 C C . ARG A 1 742 ? -6.707 69.812 40.375 1 83.94 742 ARG A C 1
ATOM 6076 O O . ARG A 1 742 ? -6.195 70.688 41.125 1 83.94 742 ARG A O 1
ATOM 6083 N N . TYR A 1 743 ? -7.477 70.125 39.375 1 83.19 743 TYR A N 1
ATOM 6084 C CA . TYR A 1 743 ? -7.656 71.5 38.906 1 83.19 743 TYR A CA 1
ATOM 6085 C C . TYR A 1 743 ? -8.555 72.312 39.875 1 83.19 743 TYR A C 1
ATOM 6087 O O . TYR A 1 743 ? -8.266 73.438 40.188 1 83.19 743 TYR A O 1
ATOM 6095 N N . ILE A 1 744 ? -9.562 71.75 40.344 1 82.75 744 ILE A N 1
ATOM 6096 C CA . ILE A 1 744 ? -10.469 72.375 41.281 1 82.75 744 ILE A CA 1
ATOM 6097 C C . ILE A 1 744 ? -9.727 72.688 42.594 1 82.75 744 ILE A C 1
ATOM 6099 O O . ILE A 1 744 ? -9.875 73.75 43.156 1 82.75 744 ILE A O 1
ATOM 6103 N N . GLN A 1 745 ? -8.867 71.875 42.906 1 86.06 745 GLN A N 1
ATOM 6104 C CA . GLN A 1 745 ? -8.102 72.062 44.125 1 86.06 745 GLN A CA 1
ATOM 6105 C C . GLN A 1 745 ? -7.09 73.188 43.969 1 86.06 745 GLN A C 1
ATOM 6107 O O . GLN A 1 745 ? -6.926 74 44.875 1 86.06 745 GLN A O 1
ATOM 6112 N N . LYS A 1 746 ? -6.574 73.25 42.812 1 81.75 746 LYS A N 1
ATOM 6113 C CA . LYS A 1 746 ? -5.609 74.312 42.531 1 81.75 746 LYS A CA 1
ATOM 6114 C C . LYS A 1 746 ? -6.305 75.688 42.406 1 81.75 746 LYS A C 1
ATOM 6116 O O . LYS A 1 746 ? -5.781 76.688 42.875 1 81.75 746 LYS A O 1
ATOM 6121 N N . LEU A 1 747 ? -7.504 75.688 41.875 1 80 747 LEU A N 1
ATOM 6122 C CA . LEU A 1 747 ? -8.289 76.938 41.75 1 80 747 LEU A CA 1
ATOM 6123 C C . LEU A 1 747 ? -8.766 77.438 43.125 1 80 747 LEU A C 1
ATOM 6125 O O . LEU A 1 747 ? -8.719 78.625 43.406 1 80 747 LEU A O 1
ATOM 6129 N N . GLU A 1 748 ? -9.117 76.5 43.938 1 82.56 748 GLU A N 1
ATOM 6130 C CA . GLU A 1 748 ? -9.539 76.875 45.281 1 82.56 748 GLU A CA 1
ATOM 6131 C C . GLU A 1 748 ? -8.375 77.438 46.094 1 82.56 748 GLU A C 1
ATOM 6133 O O . GLU A 1 748 ? -8.531 78.375 46.844 1 82.56 748 GLU A O 1
ATOM 6138 N N . LEU A 1 749 ? -7.254 76.875 45.812 1 84.5 749 LEU A N 1
ATOM 6139 C CA . LEU A 1 749 ? -6.062 77.312 46.531 1 84.5 749 LEU A CA 1
ATOM 6140 C C . LEU A 1 749 ? -5.656 78.688 46.031 1 84.5 749 LEU A C 1
ATOM 6142 O O . LEU A 1 749 ? -5.297 79.562 46.844 1 84.5 749 LEU A O 1
ATOM 6146 N N . ARG A 1 750 ? -5.871 79.062 44.844 1 78.88 750 ARG A N 1
ATOM 6147 C CA . ARG A 1 750 ? -5.531 80.375 44.281 1 78.88 750 ARG A CA 1
ATOM 6148 C C . ARG A 1 750 ? -6.559 81.438 44.656 1 78.88 750 ARG A C 1
ATOM 6150 O O . ARG A 1 750 ? -6.203 82.562 44.938 1 78.88 750 ARG A O 1
ATOM 6157 N N . GLU A 1 751 ? -7.766 81.062 44.719 1 80.25 751 GLU A N 1
ATOM 6158 C CA . GLU A 1 751 ? -8.82 82 45.156 1 80.25 751 GLU A CA 1
ATOM 6159 C C . GLU A 1 751 ? -8.617 82.375 46.625 1 80.25 751 GLU A C 1
ATOM 6161 O O . GLU A 1 751 ? -8.812 83.5 47 1 80.25 751 GLU A O 1
ATOM 6166 N N . GLU A 1 752 ? -8.203 81.438 47.344 1 81.06 752 GLU A N 1
ATOM 6167 C CA . GLU A 1 752 ? -7.918 81.688 48.75 1 81.06 752 GLU A CA 1
ATOM 6168 C C . GLU A 1 752 ? -6.703 82.625 48.906 1 81.06 752 GLU A C 1
ATOM 6170 O O . GLU A 1 752 ? -6.707 83.5 49.719 1 81.06 752 GLU A O 1
ATOM 6175 N N . GLU A 1 753 ? -5.82 82.5 48.031 1 79.88 753 GLU A N 1
ATOM 6176 C CA . GLU A 1 753 ? -4.641 83.312 48.031 1 79.88 753 GLU A CA 1
ATOM 6177 C C . GLU A 1 753 ? -4.996 84.75 47.594 1 79.88 753 GLU A C 1
ATOM 6179 O O . GLU A 1 753 ? -4.543 85.75 48.188 1 79.88 753 GLU A O 1
ATOM 6184 N N . LEU A 1 754 ? -5.891 84.875 46.719 1 77 754 LEU A N 1
ATOM 6185 C CA . LEU A 1 754 ? -6.316 86.188 46.219 1 77 754 LEU A CA 1
ATOM 6186 C C . LEU A 1 754 ? -7.227 86.875 47.219 1 77 754 LEU A C 1
ATOM 6188 O O . LEU A 1 754 ? -7.156 88.062 47.375 1 77 754 LEU A O 1
ATOM 6192 N N . LYS A 1 755 ? -7.957 86.188 47.844 1 75.12 755 LYS A N 1
ATOM 6193 C CA . LYS A 1 755 ? -8.773 86.75 48.938 1 75.12 755 LYS A CA 1
ATOM 6194 C C . LYS A 1 755 ? -7.902 87.25 50.062 1 75.12 755 LYS A C 1
ATOM 6196 O O . LYS A 1 755 ? -8.164 88.375 50.594 1 75.12 755 LYS A O 1
ATOM 6201 N N . HIS A 1 756 ? -6.828 86.625 50.25 1 76.12 756 HIS A N 1
ATOM 6202 C CA . HIS A 1 756 ? -5.895 87.062 51.281 1 76.12 756 HIS A CA 1
ATOM 6203 C C . HIS A 1 756 ? -5.156 88.312 50.812 1 76.12 756 HIS A C 1
ATOM 6205 O O . HIS A 1 756 ? -4.992 89.25 51.562 1 76.12 756 HIS A O 1
ATOM 6211 N N . GLN A 1 757 ? -4.957 88.375 49.531 1 74.5 757 GLN A N 1
ATOM 6212 C CA . GLN A 1 757 ? -4.285 89.562 48.969 1 74.5 757 GLN A CA 1
ATOM 6213 C C . GLN A 1 757 ? -5.227 90.75 48.938 1 74.5 757 GLN A C 1
ATOM 6215 O O . GLN A 1 757 ? -4.82 91.875 49.219 1 74.5 757 GLN A O 1
ATOM 6220 N N . LYS A 1 758 ? -6.434 90.562 48.625 1 73.5 758 LYS A N 1
ATOM 6221 C CA . LYS A 1 758 ? -7.445 91.625 48.625 1 73.5 758 LYS A CA 1
ATOM 6222 C C . LYS A 1 758 ? -7.672 92.188 50.062 1 73.5 758 LYS A C 1
ATOM 6224 O O . LYS A 1 758 ? -7.77 93.375 50.25 1 73.5 758 LYS A O 1
ATOM 6229 N N . LYS A 1 759 ? -7.676 91.375 51 1 73.69 759 LYS A N 1
ATOM 6230 C CA . LYS A 1 759 ? -7.848 91.75 52.375 1 73.69 759 LYS A CA 1
ATOM 6231 C C . LYS A 1 759 ? -6.645 92.562 52.875 1 73.69 759 LYS A C 1
ATOM 6233 O O . LYS A 1 759 ? -6.805 93.562 53.562 1 73.69 759 LYS A O 1
ATOM 6238 N N . ILE A 1 760 ? -5.543 92.25 52.312 1 73.06 760 ILE A N 1
ATOM 6239 C CA . ILE A 1 760 ? -4.332 93 52.656 1 73.06 760 ILE A CA 1
ATOM 6240 C C . ILE A 1 760 ? -4.34 94.312 52 1 73.06 760 ILE A C 1
ATOM 6242 O O . ILE A 1 760 ? -4.016 95.375 52.625 1 73.06 760 ILE A O 1
ATOM 6246 N N . LEU A 1 761 ? -4.914 94.5 50.844 1 75.5 761 LEU A N 1
ATOM 6247 C CA . LEU A 1 761 ? -4.988 95.812 50.094 1 75.5 761 LEU A CA 1
ATOM 6248 C C . LEU A 1 761 ? -6.074 96.688 50.688 1 75.5 761 LEU A C 1
ATOM 6250 O O . LEU A 1 761 ? -5.879 97.875 50.844 1 75.5 761 LEU A O 1
ATOM 6254 N N . GLU A 1 762 ? -7.148 96.125 51.062 1 74.81 762 GLU A N 1
ATOM 6255 C CA . GLU A 1 762 ? -8.219 96.875 51.719 1 74.81 762 GLU A CA 1
ATOM 6256 C C . GLU A 1 762 ? -7.746 97.438 53.062 1 74.81 762 GLU A C 1
ATOM 6258 O O . GLU A 1 762 ? -8.039 98.625 53.406 1 74.81 762 GLU A O 1
ATOM 6263 N N . ILE A 1 763 ? -6.879 96.75 53.75 1 76.12 763 ILE A N 1
ATOM 6264 C CA . ILE A 1 763 ? -6.344 97.188 55.031 1 76.12 763 ILE A CA 1
ATOM 6265 C C . ILE A 1 763 ? -5.305 98.312 54.781 1 76.12 763 ILE A C 1
ATOM 6267 O O . ILE A 1 763 ? -5.281 99.312 55.5 1 76.12 763 ILE A O 1
ATOM 6271 N N . GLU A 1 764 ? -4.672 98.25 53.719 1 73.12 764 GLU A N 1
ATOM 6272 C CA . GLU A 1 764 ? -3.654 99.25 53.375 1 73.12 764 GLU A CA 1
ATOM 6273 C C . GLU A 1 764 ? -4.289 100.562 52.875 1 73.12 764 GLU A C 1
ATOM 6275 O O . GLU A 1 764 ? -3.883 101.625 53.281 1 73.12 764 GLU A O 1
ATOM 6280 N N . LEU A 1 765 ? -5.355 100.562 52.219 1 74.06 765 LEU A N 1
ATOM 6281 C CA . LEU A 1 765 ? -6.039 101.75 51.688 1 74.06 765 LEU A CA 1
ATOM 6282 C C . LEU A 1 765 ? -6.84 102.438 52.781 1 74.06 765 LEU A C 1
ATOM 6284 O O . LEU A 1 765 ? -6.887 103.688 52.844 1 74.06 765 LEU A O 1
ATOM 6288 N N . LYS A 1 766 ? -7.34 101.875 53.75 1 70.38 766 LYS A N 1
ATOM 6289 C CA . LYS A 1 766 ? -8.023 102.438 54.875 1 70.38 766 LYS A CA 1
ATOM 6290 C C . LYS A 1 766 ? -7.043 103.125 55.812 1 70.38 766 LYS A C 1
ATOM 6292 O O . LYS A 1 766 ? -7.328 104.25 56.312 1 70.38 766 LYS A O 1
ATOM 6297 N N . SER A 1 767 ? -5.848 102.625 55.906 1 72.25 767 SER A N 1
ATOM 6298 C CA . SER A 1 767 ? -4.816 103.25 56.75 1 72.25 767 SER A CA 1
ATOM 6299 C C . SER A 1 767 ? -4.27 104.5 56.062 1 72.25 767 SER A C 1
ATOM 6301 O O . SER A 1 767 ? -4.051 105.5 56.75 1 72.25 767 SER A O 1
ATOM 6303 N N . GLU A 1 768 ? -4.223 104.5 54.812 1 69.5 768 GLU A N 1
ATOM 6304 C CA . GLU A 1 768 ? -3.752 105.688 54.062 1 69.5 768 GLU A CA 1
ATOM 6305 C C . GLU A 1 768 ? -4.816 106.75 54.031 1 69.5 768 GLU A C 1
ATOM 6307 O O . GLU A 1 768 ? -4.5 107.938 54.156 1 69.5 768 GLU A O 1
ATOM 6312 N N . ASN A 1 769 ? -6.09 106.625 54.062 1 62.88 769 ASN A N 1
ATOM 6313 C CA . ASN A 1 769 ? -7.191 107.562 54.062 1 62.88 769 ASN A CA 1
ATOM 6314 C C . ASN A 1 769 ? -7.359 108.188 55.469 1 62.88 769 ASN A C 1
ATOM 6316 O O . ASN A 1 769 ? -7.664 109.375 55.562 1 62.88 769 ASN A O 1
ATOM 6320 N N . GLU A 1 770 ? -7.105 107.5 56.406 1 65.62 770 GLU A N 1
ATOM 6321 C CA . GLU A 1 770 ? -7.137 108 57.781 1 65.62 770 GLU A CA 1
ATOM 6322 C C . GLU A 1 770 ? -5.988 109 58.031 1 65.62 770 GLU A C 1
ATOM 6324 O O . GLU A 1 770 ? -6.172 110.062 58.656 1 65.62 770 GLU A O 1
ATOM 6329 N N . LEU A 1 771 ? -4.84 108.75 57.375 1 67.94 771 LEU A N 1
ATOM 6330 C CA . LEU A 1 771 ? -3.686 109.625 57.5 1 67.94 771 LEU A CA 1
ATOM 6331 C C . LEU A 1 771 ? -3.879 110.938 56.656 1 67.94 771 LEU A C 1
ATOM 6333 O O . LEU A 1 771 ? -3.572 112 57.125 1 67.94 771 LEU A O 1
ATOM 6337 N N . ASN A 1 772 ? -4.453 111 55.562 1 62.5 772 ASN A N 1
ATOM 6338 C CA . ASN A 1 772 ? -4.668 112.125 54.719 1 62.5 772 ASN A CA 1
ATOM 6339 C C . ASN A 1 772 ? -5.789 113.062 55.25 1 62.5 772 ASN A C 1
ATOM 6341 O O . ASN A 1 772 ? -5.695 114.25 55.188 1 62.5 772 ASN A O 1
ATOM 6345 N N . SER A 1 773 ? -6.883 112.625 55.844 1 61.28 773 SER A N 1
ATOM 6346 C CA . SER A 1 773 ? -7.965 113.375 56.438 1 61.28 773 SER A CA 1
ATOM 6347 C C . SER A 1 773 ? -7.473 114.125 57.656 1 61.28 773 SER A C 1
ATOM 6349 O O . SER A 1 773 ? -7.883 115.312 57.906 1 61.28 773 SER A O 1
ATOM 6351 N N . GLN A 1 774 ? -6.469 113.625 58.406 1 62.28 774 GLN A N 1
ATOM 6352 C CA . GLN A 1 774 ? -5.883 114.312 59.531 1 62.28 774 GLN A CA 1
ATOM 6353 C C . GLN A 1 774 ? -5.016 115.5 59.094 1 62.28 774 GLN A C 1
ATOM 6355 O O . GLN A 1 774 ? -5.027 116.562 59.719 1 62.28 774 GLN A O 1
ATOM 6360 N N . GLU A 1 775 ? -4.297 115.375 57.969 1 62.81 775 GLU A N 1
ATOM 6361 C CA . GLU A 1 775 ? -3.418 116.438 57.5 1 62.81 775 GLU A CA 1
ATOM 6362 C C . GLU A 1 775 ? -4.219 117.562 56.906 1 62.81 775 GLU A C 1
ATOM 6364 O O . GLU A 1 775 ? -3.881 118.75 57.094 1 62.81 775 GLU A O 1
ATOM 6369 N N . TYR A 1 776 ? -5.297 117.438 56.219 1 58.12 776 TYR A N 1
ATOM 6370 C CA . TYR A 1 776 ? -6.148 118.438 55.656 1 58.12 776 TYR A CA 1
ATOM 6371 C C . TYR A 1 776 ? -6.895 119.25 56.75 1 58.12 776 TYR A C 1
ATOM 6373 O O . TYR A 1 776 ? -7.004 120.438 56.688 1 58.12 776 TYR A O 1
ATOM 6381 N N . GLU A 1 777 ? -7.289 118.562 57.781 1 56.59 777 GLU A N 1
ATOM 6382 C CA . GLU A 1 777 ? -7.945 119.188 58.938 1 56.59 777 GLU A CA 1
ATOM 6383 C C . GLU A 1 777 ? -7.008 120.188 59.656 1 56.59 777 GLU A C 1
ATOM 6385 O O . GLU A 1 777 ? -7.418 121.25 60.062 1 56.59 777 GLU A O 1
ATOM 6390 N N . LYS A 1 778 ? -5.773 119.812 59.719 1 59.88 778 LYS A N 1
ATOM 6391 C CA . LYS A 1 778 ? -4.754 120.625 60.344 1 59.88 778 LYS A CA 1
ATOM 6392 C C . LYS A 1 778 ? -4.516 121.938 59.531 1 59.88 778 LYS A C 1
ATOM 6394 O O . LYS A 1 778 ? -4.414 123 60.094 1 59.88 778 LYS A O 1
ATOM 6399 N N . HIS A 1 779 ? -4.52 121.812 58.219 1 59.91 779 HIS A N 1
ATOM 6400 C CA . HIS A 1 779 ? -4.207 123 57.375 1 59.91 779 HIS A CA 1
ATOM 6401 C C . HIS A 1 779 ? -5.359 124 57.375 1 59.91 779 HIS A C 1
ATOM 6403 O O . HIS A 1 779 ? -5.137 125.188 57.469 1 59.91 779 HIS A O 1
ATOM 6409 N N . ILE A 1 780 ? -6.613 123.562 57.344 1 55.69 780 ILE A N 1
ATOM 6410 C CA . ILE A 1 780 ? -7.777 124.438 57.344 1 55.69 780 ILE A CA 1
ATOM 6411 C C . ILE A 1 780 ? -7.902 125.188 58.688 1 55.69 780 ILE A C 1
ATOM 6413 O O . ILE A 1 780 ? -8.18 126.375 58.75 1 55.69 780 ILE A O 1
ATOM 6417 N N . LEU A 1 781 ? -7.508 124.438 59.781 1 54.5 781 LEU A N 1
ATOM 6418 C CA . LEU A 1 781 ? -7.559 125 61.125 1 54.5 781 LEU A CA 1
ATOM 6419 C C . LEU A 1 781 ? -6.523 126.125 61.281 1 54.5 781 LEU A C 1
ATOM 6421 O O . LEU A 1 781 ? -6.801 127.125 61.906 1 54.5 781 LEU A O 1
ATOM 6425 N N . GLU A 1 782 ? -5.398 125.938 60.562 1 58.91 782 GLU A N 1
ATOM 6426 C CA . GLU A 1 782 ? -4.32 126.875 60.656 1 58.91 782 GLU A CA 1
ATOM 6427 C C . GLU A 1 782 ? -4.691 128.125 59.906 1 58.91 782 GLU A C 1
ATOM 6429 O O . GLU A 1 782 ? -4.43 129.25 60.406 1 58.91 782 GLU A O 1
ATOM 6434 N N . LEU A 1 783 ? -5.398 128.125 58.844 1 57.06 783 LEU A N 1
ATOM 6435 C CA . LEU A 1 783 ? -5.738 129.375 58.031 1 57.06 783 LEU A CA 1
ATOM 6436 C C . LEU A 1 783 ? -6.871 130.125 58.688 1 57.06 783 LEU A C 1
ATOM 6438 O O . LEU A 1 783 ? -6.84 131.375 58.719 1 57.06 783 LEU A O 1
ATOM 6442 N N . GLU A 1 784 ? -7.828 129.5 59.25 1 52.03 784 GLU A N 1
ATOM 6443 C CA . GLU A 1 784 ? -8.969 130.125 59.875 1 52.03 784 GLU A CA 1
ATOM 6444 C C . GLU A 1 784 ? -8.547 130.75 61.156 1 52.03 784 GLU A C 1
ATOM 6446 O O . GLU A 1 784 ? -9.031 131.875 61.469 1 52.03 784 GLU A O 1
ATOM 6451 N N . LEU A 1 785 ? -7.562 130.125 61.875 1 51.97 785 LEU A N 1
ATOM 6452 C CA . LEU A 1 785 ? -6.988 130.75 63.094 1 51.97 785 LEU A CA 1
ATOM 6453 C C . LEU A 1 785 ? -6.25 132.125 62.75 1 51.97 785 LEU A C 1
ATOM 6455 O O . LEU A 1 785 ? -6.344 133 63.5 1 51.97 785 LEU A O 1
ATOM 6459 N N . GLN A 1 786 ? -5.605 132.125 61.594 1 53.19 786 GLN A N 1
ATOM 6460 C CA . GLN A 1 786 ? -4.844 133.25 61.188 1 53.19 786 GLN A CA 1
ATOM 6461 C C . GLN A 1 786 ? -5.766 134.5 60.875 1 53.19 786 GLN A C 1
ATOM 6463 O O . GLN A 1 786 ? -5.488 135.625 61.25 1 53.19 786 GLN A O 1
ATOM 6468 N N . SER A 1 787 ? -6.926 134.125 60.219 1 51.09 787 SER A N 1
ATOM 6469 C CA . SER A 1 787 ? -7.848 135.25 59.844 1 51.09 787 SER A CA 1
ATOM 6470 C C . SER A 1 787 ? -8.562 135.875 61.031 1 51.09 787 SER A C 1
ATOM 6472 O O . SER A 1 787 ? -8.68 137 61.156 1 51.09 787 SER A O 1
ATOM 6474 N N . LYS A 1 788 ? -8.992 135.125 62.062 1 49.81 788 LYS A N 1
ATOM 6475 C CA . LYS A 1 788 ? -9.742 135.5 63.219 1 49.81 788 LYS A CA 1
ATOM 6476 C C . LYS A 1 788 ? -8.828 136.25 64.188 1 49.81 788 LYS A C 1
ATOM 6478 O O . LYS A 1 788 ? -9.242 137.25 64.875 1 49.81 788 LYS A O 1
ATOM 6483 N N . SER A 1 789 ? -7.555 135.75 64.188 1 50.97 789 SER A N 1
ATOM 6484 C CA . SER A 1 789 ? -6.574 136.5 65 1 50.97 789 SER A CA 1
ATOM 6485 C C . SER A 1 789 ? -6.363 137.875 64.562 1 50.97 789 SER A C 1
ATOM 6487 O O . SER A 1 789 ? -6.215 138.75 65.438 1 50.97 789 SER A O 1
ATOM 6489 N N . SER A 1 790 ? -6.43 138.125 63.281 1 51.47 790 SER A N 1
ATOM 6490 C CA . SER A 1 790 ? -6.246 139.5 62.75 1 51.47 790 SER A CA 1
ATOM 6491 C C . SER A 1 790 ? -7.422 140.375 63.125 1 51.47 790 SER A C 1
ATOM 6493 O O . SER A 1 790 ? -7.234 141.5 63.406 1 51.47 790 SER A O 1
ATOM 6495 N N . GLU A 1 791 ? -8.656 139.75 63.188 1 53.28 791 GLU A N 1
ATOM 6496 C CA . GLU A 1 791 ? -9.859 140.5 63.5 1 53.28 791 GLU A CA 1
ATOM 6497 C C . GLU A 1 791 ? -9.906 141 65 1 53.28 791 GLU A C 1
ATOM 6499 O O . GLU A 1 791 ? -10.234 142.125 65.312 1 53.28 791 GLU A O 1
ATOM 6504 N N . VAL A 1 792 ? -9.57 140 65.938 1 53.5 792 VAL A N 1
ATOM 6505 C CA . VAL A 1 792 ? -9.516 140.25 67.312 1 53.5 792 VAL A CA 1
ATOM 6506 C C . VAL A 1 792 ? -8.461 141.375 67.625 1 53.5 792 VAL A C 1
ATOM 6508 O O . VAL A 1 792 ? -8.68 142.25 68.438 1 53.5 792 VAL A O 1
ATOM 6511 N N . ALA A 1 793 ? -7.336 141.25 66.812 1 51.22 793 ALA A N 1
ATOM 6512 C CA . ALA A 1 793 ? -6.262 142.25 67 1 51.22 793 ALA A CA 1
ATOM 6513 C C . ALA A 1 793 ? -6.727 143.625 66.625 1 51.22 793 ALA A C 1
ATOM 6515 O O . ALA A 1 793 ? -6.406 144.625 67.312 1 51.22 793 ALA A O 1
ATOM 6516 N N . GLY A 1 794 ? -7.582 143.75 65.562 1 50.31 794 GLY A N 1
ATOM 6517 C CA . GLY A 1 794 ? -8.078 145 65.125 1 50.31 794 GLY A CA 1
ATOM 6518 C C . GLY A 1 794 ? -9.008 145.75 66.125 1 50.31 794 GLY A C 1
ATOM 6519 O O . GLY A 1 794 ? -8.883 146.875 66.438 1 50.31 794 GLY A O 1
ATOM 6520 N N . LYS A 1 795 ? -9.898 145 66.812 1 54.03 795 LYS A N 1
ATOM 6521 C CA . LYS A 1 795 ? -10.875 145.5 67.75 1 54.03 795 LYS A CA 1
ATOM 6522 C C . LYS A 1 795 ? -10.211 145.875 69.062 1 54.03 795 LYS A C 1
ATOM 6524 O O . LYS A 1 795 ? -10.586 146.875 69.688 1 54.03 795 LYS A O 1
ATOM 6529 N N . SER A 1 796 ? -9.211 145 69.438 1 53.53 796 SER A N 1
ATOM 6530 C CA . SER A 1 796 ? -8.469 145.375 70.625 1 53.53 796 SER A CA 1
ATOM 6531 C C . SER A 1 796 ? -7.734 146.625 70.562 1 53.53 796 SER A C 1
ATOM 6533 O O . SER A 1 796 ? -7.641 147.375 71.5 1 53.53 796 SER A O 1
ATOM 6535 N N . LEU A 1 797 ? -7.168 146.875 69.25 1 51.44 797 LEU A N 1
ATOM 6536 C CA . LEU A 1 797 ? -6.496 148.125 69 1 51.44 797 LEU A CA 1
ATOM 6537 C C . LEU A 1 797 ? -7.469 149.25 69.188 1 51.44 797 LEU A C 1
ATOM 6539 O O . LEU A 1 797 ? -7.109 150.375 69.75 1 51.44 797 LEU A O 1
ATOM 6543 N N . SER A 1 798 ? -8.773 149.125 68.75 1 55.81 798 SER A N 1
ATOM 6544 C CA . SER A 1 798 ? -9.773 150.125 68.875 1 55.81 798 SER A CA 1
ATOM 6545 C C . SER A 1 798 ? -10.109 150.5 70.312 1 55.81 798 SER A C 1
ATOM 6547 O O . SER A 1 798 ? -10.227 151.625 70.688 1 55.81 798 SER A O 1
ATOM 6549 N N . ILE A 1 799 ? -10.156 149.375 71.188 1 58.03 799 ILE A N 1
ATOM 6550 C CA . ILE A 1 799 ? -10.438 149.625 72.625 1 58.03 799 ILE A CA 1
ATOM 6551 C C . ILE A 1 799 ? -9.281 150.25 73.312 1 58.03 799 ILE A C 1
ATOM 6553 O O . ILE A 1 799 ? -9.5 151.25 74.125 1 58.03 799 ILE A O 1
ATOM 6557 N N . ALA A 1 800 ? -8 150 72.812 1 57.47 800 ALA A N 1
ATOM 6558 C CA . ALA A 1 800 ? -6.832 150.625 73.375 1 57.47 800 ALA A CA 1
ATOM 6559 C C . ALA A 1 800 ? -6.84 152.125 73.125 1 57.47 800 ALA A C 1
ATOM 6561 O O . ALA A 1 800 ? -6.5 152.875 74 1 57.47 800 ALA A O 1
ATOM 6562 N N . LYS A 1 801 ? -7.328 152.5 71.938 1 60.78 801 LYS A N 1
ATOM 6563 C CA . LYS A 1 801 ? -7.34 153.875 71.562 1 60.78 801 LYS A CA 1
ATOM 6564 C C . LYS A 1 801 ? -8.391 154.625 72.375 1 60.78 801 LYS A C 1
ATOM 6566 O O . LYS A 1 801 ? -8.164 155.875 72.75 1 60.78 801 LYS A O 1
ATOM 6571 N N . GLN A 1 802 ? -9.477 154 72.688 1 61.56 802 GLN A N 1
ATOM 6572 C CA . GLN A 1 802 ? -10.523 154.75 73.438 1 61.56 802 GLN A CA 1
ATOM 6573 C C . GLN A 1 802 ? -10.102 154.875 74.875 1 61.56 802 GLN A C 1
ATOM 6575 O O . GLN A 1 802 ? -10.375 156 75.5 1 61.56 802 GLN A O 1
ATOM 6580 N N . SER A 1 803 ? -9.336 153.875 75.438 1 62.69 803 SER A N 1
ATOM 6581 C CA . SER A 1 803 ? -8.828 154 76.75 1 62.69 803 SER A CA 1
ATOM 6582 C C . SER A 1 803 ? -7.859 155.125 76.875 1 62.69 803 SER A C 1
ATOM 6584 O O . SER A 1 803 ? -7.867 155.875 77.875 1 62.69 803 SER A O 1
ATOM 6586 N N . GLU A 1 804 ? -7.059 155.375 75.812 1 65.81 804 GLU A N 1
ATOM 6587 C CA . GLU A 1 804 ? -6.152 156.5 75.75 1 65.81 804 GLU A CA 1
ATOM 6588 C C . GLU A 1 804 ? -6.926 157.875 75.812 1 65.81 804 GLU A C 1
ATOM 6590 O O . GLU A 1 804 ? -6.504 158.75 76.438 1 65.81 804 GLU A O 1
ATOM 6595 N N . MET A 1 805 ? -8.062 157.875 75.125 1 68.5 805 MET A N 1
ATOM 6596 C CA . MET A 1 805 ? -8.906 159 75.062 1 68.5 805 MET A CA 1
ATOM 6597 C C . MET A 1 805 ? -9.445 159.375 76.5 1 68.5 805 MET A C 1
ATOM 6599 O O . MET A 1 805 ? -9.406 160.5 76.938 1 68.5 805 MET A O 1
ATOM 6603 N N . ILE A 1 806 ? -9.914 158.25 77.25 1 66.25 806 ILE A N 1
ATOM 6604 C CA . ILE A 1 806 ? -10.461 158.5 78.625 1 66.25 806 ILE A CA 1
ATOM 6605 C C . ILE A 1 806 ? -9.367 159 79.562 1 66.25 806 ILE A C 1
ATOM 6607 O O . ILE A 1 806 ? -9.602 159.875 80.375 1 66.25 806 ILE A O 1
ATOM 6611 N N . GLU A 1 807 ? -8.078 158.5 79.312 1 69.25 807 GLU A N 1
ATOM 6612 C CA . GLU A 1 807 ? -6.953 158.875 80.125 1 69.25 807 GLU A CA 1
ATOM 6613 C C . GLU A 1 807 ? -6.609 160.375 79.812 1 69.25 807 GLU A C 1
ATOM 6615 O O . GLU A 1 807 ? -6.305 161.125 80.75 1 69.25 807 GLU A O 1
ATOM 6620 N N . SER A 1 808 ? -6.723 160.75 78.562 1 71.81 808 SER A N 1
ATOM 6621 C CA . SER A 1 808 ? -6.453 162.125 78.188 1 71.81 808 SER A CA 1
ATOM 6622 C C . SER A 1 808 ? -7.504 163 78.75 1 71.81 808 SER A C 1
ATOM 6624 O O . SER A 1 808 ? -7.176 164.125 79.25 1 71.81 808 SER A O 1
ATOM 6626 N N . ILE A 1 809 ? -8.773 162.625 78.812 1 71.69 809 ILE A N 1
ATOM 6627 C CA . ILE A 1 809 ? -9.844 163.375 79.375 1 71.69 809 ILE A CA 1
ATOM 6628 C C . ILE A 1 809 ? -9.648 163.625 80.875 1 71.69 809 ILE A C 1
ATOM 6630 O O . ILE A 1 809 ? -9.789 164.625 81.438 1 71.69 809 ILE A O 1
ATOM 6634 N N . GLN A 1 810 ? -9.203 162.375 81.625 1 71.38 810 GLN A N 1
ATOM 6635 C CA . GLN A 1 810 ? -8.945 162.5 83.062 1 71.38 810 GLN A CA 1
ATOM 6636 C C . GLN A 1 810 ? -7.809 163.5 83.375 1 71.38 810 GLN A C 1
ATOM 6638 O O . GLN A 1 810 ? -7.887 164.25 84.375 1 71.38 810 GLN A O 1
ATOM 6643 N N . THR A 1 811 ? -6.746 163.375 82.562 1 71.94 811 THR A N 1
ATOM 6644 C CA . THR A 1 811 ? -5.621 164.375 82.75 1 71.94 811 THR A CA 1
ATOM 6645 C C . THR A 1 811 ? -6.043 165.75 82.562 1 71.94 811 THR A C 1
ATOM 6647 O O . THR A 1 811 ? -5.625 166.625 83.312 1 71.94 811 THR A O 1
ATOM 6650 N N . ILE A 1 812 ? -6.902 166 81.5 1 72.88 812 ILE A N 1
ATOM 6651 C CA . ILE A 1 812 ? -7.383 167.375 81.25 1 72.88 812 ILE A CA 1
ATOM 6652 C C . ILE A 1 812 ? -8.281 167.75 82.438 1 72.88 812 ILE A C 1
ATOM 6654 O O . ILE A 1 812 ? -8.188 168.875 82.875 1 72.88 812 ILE A O 1
ATOM 6658 N N . LEU A 1 813 ? -9.094 166.875 83 1 71.25 813 LEU A N 1
ATOM 6659 C CA . LEU A 1 813 ? -9.977 167.25 84.125 1 71.25 813 LEU A CA 1
ATOM 6660 C C . LEU A 1 813 ? -9.172 167.5 85.375 1 71.25 813 LEU A C 1
ATOM 6662 O O . LEU A 1 813 ? -9.547 168.375 86.125 1 71.25 813 LEU A O 1
ATOM 6666 N N . ASP A 1 814 ? -7.984 166.875 85.625 1 69.25 814 ASP A N 1
ATOM 6667 C CA . ASP A 1 814 ? -7.199 167.125 86.875 1 69.25 814 ASP A CA 1
ATOM 6668 C C . ASP A 1 814 ? -6.363 168.375 86.75 1 69.25 814 ASP A C 1
ATOM 6670 O O . ASP A 1 814 ? -6.09 169.125 87.75 1 69.25 814 ASP A O 1
ATOM 6674 N N . ASN A 1 815 ? -5.895 168.875 85.562 1 67.12 815 ASN A N 1
ATOM 6675 C CA . ASN A 1 815 ? -4.941 169.875 85.5 1 67.12 815 ASN A CA 1
ATOM 6676 C C . ASN A 1 815 ? -5.621 171.25 85.125 1 67.12 815 ASN A C 1
ATOM 6678 O O . ASN A 1 815 ? -5.082 172.25 85.375 1 67.12 815 ASN A O 1
ATOM 6682 N N . GLU A 1 816 ? -6.656 171.25 84.188 1 62.31 816 GLU A N 1
ATOM 6683 C CA . GLU A 1 816 ? -7.117 172.5 83.625 1 62.31 816 GLU A CA 1
ATOM 6684 C C . GLU A 1 816 ? -8.195 173.125 84.5 1 62.31 816 GLU A C 1
ATOM 6686 O O . GLU A 1 816 ? -9.172 172.375 84.875 1 62.31 816 GLU A O 1
ATOM 6691 N N . SER A 1 817 ? -7.898 174 85.25 1 64.44 817 SER A N 1
ATOM 6692 C CA . SER A 1 817 ? -8.703 174.75 86.25 1 64.44 817 SER A CA 1
ATOM 6693 C C . SER A 1 817 ? -9.742 175.625 85.562 1 64.44 817 SER A C 1
ATOM 6695 O O . SER A 1 817 ? -10.633 176.25 86.188 1 64.44 817 SER A O 1
ATOM 6697 N N . ASP A 1 818 ? -9.484 176.25 84.375 1 62.91 818 ASP A N 1
ATOM 6698 C CA . ASP A 1 818 ? -10.383 177.125 83.75 1 62.91 818 ASP A CA 1
ATOM 6699 C C . ASP A 1 818 ? -11.508 176.5 83 1 62.91 818 ASP A C 1
ATOM 6701 O O . ASP A 1 818 ? -11.258 175.5 82.312 1 62.91 818 ASP A O 1
ATOM 6705 N N . PHE A 1 819 ? -12.797 176.625 83.312 1 63.28 819 PHE A N 1
ATOM 6706 C CA . PHE A 1 819 ? -14.055 176 82.938 1 63.28 819 PHE A CA 1
ATOM 6707 C C . PHE A 1 819 ? -14.188 175.875 81.438 1 63.28 819 PHE A C 1
ATOM 6709 O O . PHE A 1 819 ? -14.5 174.875 80.938 1 63.28 819 PHE A O 1
ATOM 6716 N N . ASN A 1 820 ? -14.086 177 80.688 1 65.12 820 ASN A N 1
ATOM 6717 C CA . ASN A 1 820 ? -14.344 177.125 79.25 1 65.12 820 ASN A CA 1
ATOM 6718 C C . ASN A 1 820 ? -13.273 176.375 78.5 1 65.12 820 ASN A C 1
ATOM 6720 O O . ASN A 1 820 ? -13.57 175.625 77.5 1 65.12 820 ASN A O 1
ATOM 6724 N N . LYS A 1 821 ? -12.062 176.375 79 1 70.06 821 LYS A N 1
ATOM 6725 C CA . LYS A 1 821 ? -10.945 175.75 78.312 1 70.06 821 LYS A CA 1
ATOM 6726 C C . LYS A 1 821 ? -11.008 174.125 78.5 1 70.06 821 LYS A C 1
ATOM 6728 O O . LYS A 1 821 ? -10.664 173.375 77.625 1 70.06 821 LYS A O 1
ATOM 6733 N N . LEU A 1 822 ? -11.508 173.75 79.688 1 69 822 LEU A N 1
ATOM 6734 C CA . LEU A 1 822 ? -11.734 172.375 80 1 69 822 LEU A CA 1
ATOM 6735 C C . LEU A 1 822 ? -12.75 171.75 79.062 1 69 822 LEU A C 1
ATOM 6737 O O . LEU A 1 822 ? -12.547 170.625 78.5 1 69 822 LEU A O 1
ATOM 6741 N N . LYS A 1 823 ? -13.836 172.5 78.812 1 70 823 LYS A N 1
ATOM 6742 C CA . LYS A 1 823 ? -14.906 172.125 77.938 1 70 823 LYS A CA 1
ATOM 6743 C C . LYS A 1 823 ? -14.398 172 76.5 1 70 823 LYS A C 1
ATOM 6745 O O . LYS A 1 823 ? -14.719 171 75.812 1 70 823 LYS A O 1
ATOM 6750 N N . SER A 1 824 ? -13.648 173.125 76.062 1 72.19 824 SER A N 1
ATOM 6751 C CA . SER A 1 824 ? -13.141 173.125 74.688 1 72.19 824 SER A CA 1
ATOM 6752 C C . SER A 1 824 ? -12.102 172.125 74.438 1 72.19 824 SER A C 1
ATOM 6754 O O . SER A 1 824 ? -12.094 171.375 73.438 1 72.19 824 SER A O 1
ATOM 6756 N N . GLU A 1 825 ? -11.234 171.75 75.438 1 72.94 825 GLU A N 1
ATOM 6757 C CA . GLU A 1 825 ? -10.156 170.875 75.312 1 72.94 825 GLU A CA 1
ATOM 6758 C C . GLU A 1 825 ? -10.688 169.375 75.375 1 72.94 825 GLU A C 1
ATOM 6760 O O . GLU A 1 825 ? -10.211 168.5 74.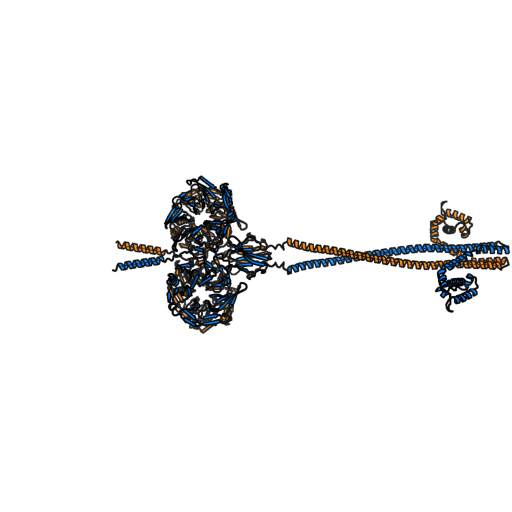688 1 72.94 825 GLU A O 1
ATOM 6765 N N . ILE A 1 826 ? -11.703 169.125 76.25 1 71.75 826 ILE A N 1
ATOM 6766 C CA . ILE A 1 826 ? -12.359 167.875 76.312 1 71.75 826 ILE A CA 1
ATOM 6767 C C . ILE A 1 826 ? -13.125 167.625 75 1 71.75 826 ILE A C 1
ATOM 6769 O O . ILE A 1 826 ? -13.07 166.5 74.438 1 71.75 826 ILE A O 1
ATOM 6773 N N . LYS A 1 827 ? -13.828 168.75 74.438 1 68.81 827 LYS A N 1
ATOM 6774 C CA . LYS A 1 827 ? -14.531 168.625 73.188 1 68.81 827 LYS A CA 1
ATOM 6775 C C . LYS A 1 827 ? -13.57 168.375 72.062 1 68.81 827 LYS A C 1
ATOM 6777 O O . LYS A 1 827 ? -13.875 167.625 71.125 1 68.81 827 LYS A O 1
ATOM 6782 N N . LYS A 1 828 ? -12.398 169 72 1 68.31 828 LYS A N 1
ATOM 6783 C CA . LYS A 1 828 ? -11.359 168.875 71 1 68.31 828 LYS A CA 1
ATOM 6784 C C . LYS A 1 828 ? -10.797 167.375 71.062 1 68.31 828 LYS A C 1
ATOM 6786 O O . LYS A 1 828 ? -10.57 166.75 70.062 1 68.31 828 LYS A O 1
ATOM 6791 N N . ALA A 1 829 ? -10.57 166.875 72.375 1 65.44 829 ALA A N 1
ATOM 6792 C CA . ALA A 1 829 ? -10.07 165.5 72.625 1 65.44 829 ALA A CA 1
ATOM 6793 C C . ALA A 1 829 ? -11.078 164.5 72.125 1 65.44 829 ALA A C 1
ATOM 6795 O O . ALA A 1 829 ? -10.695 163.375 71.562 1 65.44 829 ALA A O 1
ATOM 6796 N N . ILE A 1 830 ? -12.391 164.75 72.312 1 63.62 830 ILE A N 1
ATOM 6797 C CA . ILE A 1 830 ? -13.477 163.875 71.812 1 63.62 830 ILE A CA 1
ATOM 6798 C C . ILE A 1 830 ? -13.555 164 70.25 1 63.62 830 ILE A C 1
ATOM 6800 O O . ILE A 1 830 ? -13.719 163 69.625 1 63.62 830 ILE A O 1
ATOM 6804 N N . LYS A 1 831 ? -13.492 165.25 69.562 1 58.81 831 LYS A N 1
ATOM 6805 C CA . LYS A 1 831 ? -13.609 165.5 68.125 1 58.81 831 LYS A CA 1
ATOM 6806 C C . LYS A 1 831 ? -12.461 164.75 67.375 1 58.81 831 LYS A C 1
ATOM 6808 O O . LYS A 1 831 ? -12.664 164.25 66.312 1 58.81 831 LYS A O 1
ATOM 6813 N N . ILE A 1 832 ? -11.242 165 67.875 1 54.62 832 ILE A N 1
ATOM 6814 C CA . ILE A 1 832 ? -10.102 164.375 67.188 1 54.62 832 ILE A CA 1
ATOM 6815 C C . ILE A 1 832 ? -10.281 162.875 67.062 1 54.62 832 ILE A C 1
ATOM 6817 O O . ILE A 1 832 ? -9.961 162.25 66 1 54.62 832 ILE A O 1
ATOM 6821 N N . ASN A 1 833 ? -10.812 162.25 68.062 1 47.34 833 ASN A N 1
ATOM 6822 C CA . ASN A 1 833 ? -10.945 160.75 68 1 47.34 833 ASN A CA 1
ATOM 6823 C C . ASN A 1 833 ? -12.25 160.375 67.312 1 47.34 833 ASN A C 1
ATOM 6825 O O . ASN A 1 833 ? -12.508 159.25 67.125 1 47.34 833 ASN A O 1
ATOM 6829 N N . ALA A 1 834 ? -13.32 161.25 67.125 1 46.34 834 ALA A N 1
ATOM 6830 C CA . ALA A 1 834 ? -14.609 160.875 66.5 1 46.34 834 ALA A CA 1
ATOM 6831 C C . ALA A 1 834 ? -14.469 160.625 65 1 46.34 834 ALA A C 1
ATOM 6833 O O . ALA A 1 834 ? -15.453 160.375 64.312 1 46.34 834 ALA A O 1
ATOM 6834 N N . VAL A 1 835 ? -13.445 161.125 64.25 1 39.78 835 VAL A N 1
ATOM 6835 C CA . VAL A 1 835 ? -13.445 161.125 62.781 1 39.78 835 VAL A CA 1
ATOM 6836 C C . VAL A 1 835 ? -13.797 159.625 62.344 1 39.78 835 VAL A C 1
ATOM 6838 O O . VAL A 1 835 ? -13.797 159.375 61.125 1 39.78 835 VAL A O 1
ATOM 6841 N N . ASN A 1 836 ? -13.836 158.75 63.125 1 40.09 836 ASN A N 1
ATOM 6842 C CA . ASN A 1 836 ? -13.883 157.5 62.344 1 40.09 836 ASN A CA 1
ATOM 6843 C C . ASN A 1 836 ? -15.258 157.25 61.719 1 40.09 836 ASN A C 1
ATOM 6845 O O . ASN A 1 836 ? -16.062 156.5 62.25 1 40.09 836 ASN A O 1
ATOM 6849 N N . LYS A 1 837 ? -15.977 158.375 61.281 1 43.69 837 LYS A N 1
ATOM 6850 C CA . LYS A 1 837 ? -17.188 158.25 60.469 1 43.69 837 LYS A CA 1
ATOM 6851 C C . LYS A 1 837 ? -16.984 157.125 59.375 1 43.69 837 LYS A C 1
ATOM 6853 O O . LYS A 1 837 ? -17.906 156.375 59.031 1 43.69 837 LYS A O 1
ATOM 6858 N N . HIS A 1 838 ? -15.789 157.125 58.719 1 45.19 838 HIS A N 1
ATOM 6859 C CA . HIS A 1 838 ? -15.531 156.25 57.625 1 45.19 838 HIS A CA 1
ATOM 6860 C C . HIS A 1 838 ? -15.594 154.75 58.094 1 45.19 838 HIS A C 1
ATOM 6862 O O . HIS A 1 838 ? -15.773 153.875 57.281 1 45.19 838 HIS A O 1
ATOM 6868 N N . GLU A 1 839 ? -15.305 154.625 59.25 1 42.56 839 GLU A N 1
ATOM 6869 C CA . GLU A 1 839 ? -15.336 153.25 59.719 1 42.56 839 GLU A CA 1
ATOM 6870 C C . GLU A 1 839 ? -16.766 152.625 59.812 1 42.56 839 GLU A C 1
ATOM 6872 O O . GLU A 1 839 ? -17.031 151.5 59.531 1 42.56 839 GLU A O 1
ATOM 6877 N N . TRP A 1 840 ? -17.812 153.625 60.094 1 46.25 840 TRP A N 1
ATOM 6878 C CA . TRP A 1 840 ? -19.219 153.125 60.094 1 46.25 840 TRP A CA 1
ATOM 6879 C C . TRP A 1 840 ? -19.672 152.875 58.656 1 46.25 840 TRP A C 1
ATOM 6881 O O . TRP A 1 840 ? -20.391 151.875 58.438 1 46.25 840 TRP A O 1
ATOM 6891 N N . GLU A 1 841 ? -19.25 153.625 57.656 1 54.12 841 GLU A N 1
ATOM 6892 C CA . GLU A 1 841 ? -19.578 153.375 56.281 1 54.12 841 GLU A CA 1
ATOM 6893 C C . GLU A 1 841 ? -18.969 152 55.844 1 54.12 841 GLU A C 1
ATOM 6895 O O . GLU A 1 841 ? -19.625 151.25 55.125 1 54.12 841 GLU A O 1
ATOM 6900 N N . THR A 1 842 ? -17.797 151.75 56.281 1 53.62 842 THR A N 1
ATOM 6901 C CA . THR A 1 842 ? -17.156 150.375 56 1 53.62 842 THR A CA 1
ATOM 6902 C C . THR A 1 842 ? -17.875 149.25 56.719 1 53.62 842 THR A C 1
ATOM 6904 O O . THR A 1 842 ? -18.047 148.25 56.156 1 53.62 842 THR A O 1
ATOM 6907 N N . PHE A 1 843 ? -18.406 149.5 57.938 1 53.84 843 PHE A N 1
ATOM 6908 C CA . PHE A 1 843 ? -19.188 148.5 58.656 1 53.84 843 PHE A CA 1
ATOM 6909 C C . PHE A 1 843 ? -20.5 148.25 57.969 1 53.84 843 PHE A C 1
ATOM 6911 O O . PHE A 1 843 ? -20.891 147 57.781 1 53.84 843 PHE A O 1
ATOM 6918 N N . GLU A 1 844 ? -21.203 149.375 57.531 1 58.81 844 GLU A N 1
ATOM 6919 C CA . GLU A 1 844 ? -22.453 149.125 56.812 1 58.81 844 GLU A CA 1
ATOM 6920 C C . GLU A 1 844 ? -22.234 148.5 55.469 1 58.81 844 GLU A C 1
ATOM 6922 O O . GLU A 1 844 ? -23.047 147.625 55.094 1 58.81 844 GLU A O 1
ATOM 6927 N N . THR A 1 845 ? -21.125 148.75 54.812 1 62.75 845 THR A N 1
ATOM 6928 C CA . THR A 1 845 ? -20.781 148 53.594 1 62.75 845 THR A CA 1
ATOM 6929 C C . THR A 1 845 ? -20.484 146.5 53.844 1 62.75 845 THR A C 1
ATOM 6931 O O . THR A 1 845 ? -20.906 145.625 53.094 1 62.75 845 THR A O 1
ATOM 6934 N N . ASN A 1 846 ? -19.75 146.25 54.938 1 57.91 846 ASN A N 1
ATOM 6935 C CA . ASN A 1 846 ? -19.453 144.875 55.281 1 57.91 846 ASN A CA 1
ATOM 6936 C C . ASN A 1 846 ? -20.703 144.125 55.719 1 57.91 846 ASN A C 1
ATOM 6938 O O . ASN A 1 846 ? -20.859 142.875 55.375 1 57.91 846 ASN A O 1
ATOM 6942 N N . LEU A 1 847 ? -21.625 144.75 56.438 1 60.47 847 LEU A N 1
ATOM 6943 C CA . LEU A 1 847 ? -22.906 144.125 56.812 1 60.47 847 LEU A CA 1
ATOM 6944 C C . LEU A 1 847 ? -23.734 143.75 55.594 1 60.47 847 LEU A C 1
ATOM 6946 O O . LEU A 1 847 ? -24.344 142.75 55.5 1 60.47 847 LEU A O 1
ATOM 6950 N N . ASN A 1 848 ? -23.703 144.75 54.656 1 65.44 848 ASN A N 1
ATOM 6951 C CA . ASN A 1 848 ? -24.406 144.625 53.406 1 65.44 848 ASN A CA 1
ATOM 6952 C C . ASN A 1 848 ? -23.797 143.375 52.594 1 65.44 848 ASN A C 1
ATOM 6954 O O . ASN A 1 848 ? -24.516 142.625 51.969 1 65.44 848 ASN A O 1
ATOM 6958 N N . GLN A 1 849 ? -22.5 143.25 52.656 1 64.94 849 GLN A N 1
ATOM 6959 C CA . GLN A 1 849 ? -21.844 142.25 51.938 1 64.94 849 GLN A CA 1
ATOM 6960 C C . GLN A 1 849 ? -22.156 140.875 52.562 1 64.94 849 GLN A C 1
ATOM 6962 O O . GLN A 1 849 ? -22.359 139.875 51.844 1 64.94 849 GLN A O 1
ATOM 6967 N N . ILE A 1 850 ? -22.266 140.75 53.844 1 63.81 850 ILE A N 1
ATOM 6968 C CA . ILE A 1 850 ? -22.547 139.5 54.531 1 63.81 850 ILE A CA 1
ATOM 6969 C C . ILE A 1 850 ? -23.984 139 54.25 1 63.81 850 ILE A C 1
ATOM 6971 O O . ILE A 1 850 ? -24.25 137.875 54.031 1 63.81 850 ILE A O 1
ATOM 6975 N N . HIS A 1 851 ? -24.922 140 54.188 1 63.19 851 HIS A N 1
ATOM 6976 C CA . HIS A 1 851 ? -26.328 139.625 53.969 1 63.19 851 HIS A CA 1
ATOM 6977 C C . HIS A 1 851 ? -26.734 139.875 52.5 1 63.19 851 HIS A C 1
ATOM 6979 O O . HIS A 1 851 ? -27.906 140.125 52.219 1 63.19 851 HIS A O 1
ATOM 6985 N N . ASN A 1 852 ? -25.719 139.875 51.625 1 70.88 852 ASN A N 1
ATOM 6986 C CA . ASN A 1 852 ? -25.969 140.25 50.219 1 70.88 852 ASN A CA 1
ATOM 6987 C C . ASN A 1 852 ? -27 139.25 49.625 1 70.88 852 ASN A C 1
ATOM 6989 O O . ASN A 1 852 ? -27.891 139.75 48.875 1 70.88 852 ASN A O 1
ATOM 6993 N N . GLU A 1 853 ? -26.781 138 49.844 1 70.69 853 GLU A N 1
ATOM 6994 C CA . GLU A 1 853 ? -27.75 137 49.281 1 70.69 853 GLU A CA 1
ATOM 6995 C C . GLU A 1 853 ? -29.156 137.25 49.781 1 70.69 853 GLU A C 1
ATOM 6997 O O . GLU A 1 853 ? -30.125 137.25 49.031 1 70.69 853 GLU A O 1
ATOM 7002 N N . PHE A 1 854 ? -29.281 137.5 51.062 1 74.56 854 PHE A N 1
ATOM 7003 C CA . PHE A 1 854 ? -30.562 137.875 51.656 1 74.56 854 PHE A CA 1
ATOM 7004 C C . PHE A 1 854 ? -31.125 139.125 51.094 1 74.56 854 PHE A C 1
ATOM 7006 O O . PHE A 1 854 ? -32.312 139.25 50.75 1 74.56 854 PHE A O 1
ATOM 7013 N N . ILE A 1 855 ? -30.375 140.25 50.844 1 75.31 855 ILE A N 1
ATOM 7014 C CA . ILE A 1 855 ? -30.797 141.5 50.25 1 75.31 855 ILE A CA 1
ATOM 7015 C C . ILE A 1 855 ? -31.281 141.25 48.844 1 75.31 855 ILE A C 1
ATOM 7017 O O . ILE A 1 855 ? -32.312 141.75 48.438 1 75.31 855 ILE A O 1
ATOM 7021 N N . ILE A 1 856 ? -30.531 140.375 48.125 1 77.81 856 ILE A N 1
ATOM 7022 C CA . ILE A 1 856 ? -30.938 140.125 46.75 1 77.81 856 ILE A CA 1
ATOM 7023 C C . ILE A 1 856 ? -32.281 139.375 46.75 1 77.81 856 ILE A C 1
ATOM 7025 O O . ILE A 1 856 ? -33.188 139.75 45.969 1 77.81 856 ILE A O 1
ATOM 7029 N N . ASN A 1 857 ? -32.406 138.375 47.562 1 79 857 ASN A N 1
ATOM 7030 C CA . ASN A 1 857 ? -33.656 137.625 47.594 1 79 857 ASN A CA 1
ATOM 7031 C C . ASN A 1 857 ? -34.812 138.5 48.062 1 79 857 ASN A C 1
ATOM 7033 O O . ASN A 1 857 ? -35.906 138.375 47.5 1 79 857 ASN A O 1
ATOM 7037 N N . LEU A 1 858 ? -34.656 139.25 48.938 1 78.06 858 LEU A N 1
ATOM 7038 C CA . LEU A 1 858 ? -35.688 140.125 49.469 1 78.06 858 LEU A CA 1
ATOM 7039 C C . LEU A 1 858 ? -36.062 141.25 48.469 1 78.06 858 LEU A C 1
ATOM 7041 O O . LEU A 1 858 ? -37.25 141.5 48.281 1 78.06 858 LEU A O 1
ATOM 7045 N N . SER A 1 859 ? -35.062 141.875 47.812 1 77 859 SER A N 1
ATOM 7046 C CA . SER A 1 859 ? -35.312 142.875 46.781 1 77 859 SER A CA 1
ATOM 7047 C C . SER A 1 859 ? -36.031 142.25 45.594 1 77 859 SER A C 1
ATOM 7049 O O . SER A 1 859 ? -36.812 142.875 44.938 1 77 859 SER A O 1
ATOM 7051 N N . LYS A 1 860 ? -35.719 141 45.281 1 79.44 860 LYS A N 1
ATOM 7052 C CA . LYS A 1 860 ? -36.406 140.375 44.188 1 79.44 860 LYS A CA 1
ATOM 7053 C C . LYS A 1 860 ? -37.844 140 44.562 1 79.44 860 LYS A C 1
ATOM 7055 O O . LYS A 1 860 ? -38.75 140.125 43.719 1 79.44 860 LYS A O 1
ATOM 7060 N N . LYS A 1 861 ? -38.031 139.5 45.75 1 80.38 861 LYS A N 1
ATOM 7061 C CA . LYS A 1 861 ? -39.375 139.125 46.156 1 80.38 861 LYS A CA 1
ATOM 7062 C C . LYS A 1 861 ? -40.25 140.25 46.5 1 80.38 861 LYS A C 1
ATOM 7064 O O . LYS A 1 861 ? -41.469 140.25 46.25 1 80.38 861 LYS A O 1
ATOM 7069 N N . PHE A 1 862 ? -39.625 141.375 47 1 78.62 862 PHE A N 1
ATOM 7070 C CA . PHE A 1 862 ? -40.375 142.625 47.375 1 78.62 862 PHE A CA 1
ATOM 7071 C C . PHE A 1 862 ? -39.719 143.875 46.875 1 78.62 862 PHE A C 1
ATOM 7073 O O . PHE A 1 862 ? -39.031 144.5 47.625 1 78.62 862 PHE A O 1
ATOM 7080 N N . PRO A 1 863 ? -39.812 144.25 45.562 1 79.25 863 PRO A N 1
ATOM 7081 C CA . PRO A 1 863 ? -39.125 145.25 44.875 1 79.25 863 PRO A CA 1
ATOM 7082 C C . PRO A 1 863 ? -39.469 146.625 45.438 1 79.25 863 PRO A C 1
ATOM 7084 O O . PRO A 1 863 ? -38.75 147.625 45.156 1 79.25 863 PRO A O 1
ATOM 7087 N N . ASN A 1 864 ? -40.5 146.75 46.125 1 78 864 ASN A N 1
ATOM 7088 C CA . ASN A 1 864 ? -40.938 148 46.562 1 78 864 ASN A CA 1
ATOM 7089 C C . ASN A 1 864 ? -40.281 148.375 47.906 1 78 864 ASN A C 1
ATOM 7091 O O . ASN A 1 864 ? -40.625 149.5 48.5 1 78 864 ASN A O 1
ATOM 7095 N N . LEU A 1 865 ? -39.312 147.75 48.344 1 79.06 865 LEU A N 1
ATOM 7096 C CA . LEU A 1 865 ? -38.656 148 49.625 1 79.06 865 LEU A CA 1
ATOM 7097 C C . LEU A 1 865 ? -37.562 149 49.438 1 79.06 865 LEU A C 1
ATOM 7099 O O . LEU A 1 865 ? -36.812 149 48.469 1 79.06 865 LEU A O 1
ATOM 7103 N N . THR A 1 866 ? -37.531 150.125 50.219 1 79.12 866 THR A N 1
ATOM 7104 C CA . THR A 1 866 ? -36.531 151.25 50.156 1 79.12 866 THR A CA 1
ATOM 7105 C C . THR A 1 866 ? -35.25 150.75 50.875 1 79.12 866 THR A C 1
ATOM 7107 O O . THR A 1 866 ? -35.25 149.75 51.594 1 79.12 866 THR A O 1
ATOM 7110 N N . ARG A 1 867 ? -34.156 151.5 50.75 1 75.69 867 ARG A N 1
ATOM 7111 C CA . ARG A 1 867 ? -32.875 151.125 51.375 1 75.69 867 ARG A CA 1
ATOM 7112 C C . ARG A 1 867 ? -33 151.125 52.875 1 75.69 867 ARG A C 1
ATOM 7114 O O . ARG A 1 867 ? -32.375 150.25 53.56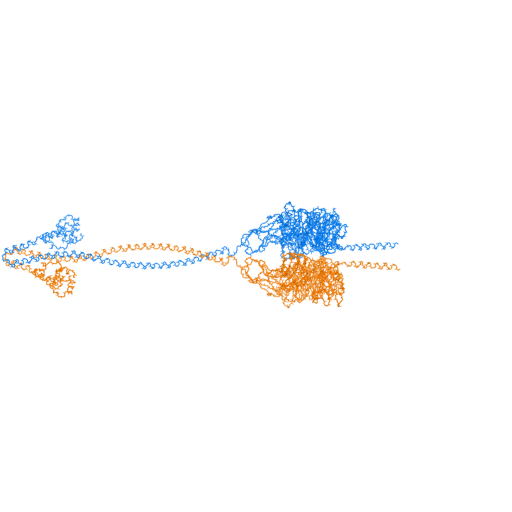2 1 75.69 867 ARG A O 1
ATOM 7121 N N . LYS A 1 868 ? -33.781 151.875 53.375 1 76.88 868 LYS A N 1
ATOM 7122 C CA . LYS A 1 868 ? -34.031 152 54.812 1 76.88 868 LYS A CA 1
ATOM 7123 C C . LYS A 1 868 ? -34.812 150.75 55.312 1 76.88 868 LYS A C 1
ATOM 7125 O O . LYS A 1 868 ? -34.531 150.25 56.406 1 76.88 868 LYS A O 1
ATOM 7130 N N . ASP A 1 869 ? -35.812 150.375 54.375 1 80.5 869 ASP A N 1
ATOM 7131 C CA . ASP A 1 869 ? -36.562 149.125 54.688 1 80.5 869 ASP A CA 1
ATOM 7132 C C . ASP A 1 869 ? -35.625 147.875 54.75 1 80.5 869 ASP A C 1
ATOM 7134 O O . ASP A 1 869 ? -35.75 147 55.625 1 80.5 869 ASP A O 1
ATOM 7138 N N . ILE A 1 870 ? -34.75 147.875 53.719 1 80.31 870 ILE A N 1
ATOM 7139 C CA . ILE A 1 870 ? -33.844 146.75 53.625 1 80.31 870 ILE A CA 1
ATOM 7140 C C . ILE A 1 870 ? -32.875 146.75 54.812 1 80.31 870 ILE A C 1
ATOM 7142 O O . ILE A 1 870 ? -32.625 145.625 55.375 1 80.31 870 ILE A O 1
ATOM 7146 N N . LYS A 1 871 ? -32.5 147.875 55.25 1 75.88 871 LYS A N 1
ATOM 7147 C CA . LYS A 1 871 ? -31.656 148 56.438 1 75.88 871 LYS A CA 1
ATOM 7148 C C . LYS A 1 871 ? -32.375 147.5 57.688 1 75.88 871 LYS A C 1
ATOM 7150 O O . LYS A 1 871 ? -31.797 146.875 58.5 1 75.88 871 LYS A O 1
ATOM 7155 N N . LEU A 1 872 ? -33.656 147.875 57.844 1 80 872 LEU A N 1
ATOM 7156 C CA . LEU A 1 872 ? -34.469 147.5 58.969 1 80 872 LEU A CA 1
ATOM 7157 C C . LEU A 1 872 ? -34.656 146 58.938 1 80 872 LEU A C 1
ATOM 7159 O O . LEU A 1 872 ? -34.562 145.25 59.969 1 80 872 LEU A O 1
ATOM 7163 N N . CYS A 1 873 ? -34.875 145.375 57.719 1 81.31 873 CYS A N 1
ATOM 7164 C CA . CYS A 1 873 ? -35 143.875 57.562 1 81.31 873 CYS A CA 1
ATOM 7165 C C . CYS A 1 873 ? -33.719 143.125 58 1 81.31 873 CYS A C 1
ATOM 7167 O O . CYS A 1 873 ? -33.812 142.125 58.625 1 81.31 873 CYS A O 1
ATOM 7169 N N . ILE A 1 874 ? -32.594 143.75 57.688 1 75.88 874 ILE A N 1
ATOM 7170 C CA . ILE A 1 874 ? -31.328 143.25 58.062 1 75.88 874 ILE A CA 1
ATOM 7171 C C . ILE A 1 874 ? -31.203 143.25 59.594 1 75.88 874 ILE A C 1
ATOM 7173 O O . ILE A 1 874 ? -30.828 142.25 60.188 1 75.88 874 ILE A O 1
ATOM 7177 N N . TYR A 1 875 ? -31.547 144.25 60.281 1 74.88 875 TYR A N 1
ATOM 7178 C CA . TYR A 1 875 ? -31.469 144.375 61.719 1 74.88 875 TYR A CA 1
ATOM 7179 C C . TYR A 1 875 ? -32.438 143.375 62.406 1 74.88 875 TYR A C 1
ATOM 7181 O O . TYR A 1 875 ? -32.125 142.75 63.406 1 74.88 875 TYR A O 1
ATOM 7189 N N . LEU A 1 876 ? -33.719 143.25 61.781 1 78.06 876 LEU A N 1
ATOM 7190 C CA . LEU A 1 876 ? -34.719 142.375 62.281 1 78.06 876 LEU A CA 1
ATOM 7191 C C . LEU A 1 876 ? -34.281 140.875 62.094 1 78.06 876 LEU A C 1
ATOM 7193 O O . LEU A 1 876 ? -34.5 140 62.969 1 78.06 876 LEU A O 1
ATOM 7197 N N . LYS A 1 877 ? -33.656 140.625 60.969 1 74.56 877 LYS A N 1
ATOM 7198 C CA . LYS A 1 877 ? -33.125 139.25 60.688 1 74.56 877 LYS A CA 1
ATOM 7199 C C . LYS A 1 877 ? -32 138.875 61.688 1 74.56 877 LYS A C 1
ATOM 7201 O O . LYS A 1 877 ? -31.828 137.75 62.031 1 74.56 877 LYS A O 1
ATOM 7206 N N . MET A 1 878 ? -31.375 139.875 62.156 1 64.31 878 MET A N 1
ATOM 7207 C CA . MET A 1 878 ? -30.312 139.625 63.156 1 64.31 878 MET A CA 1
ATOM 7208 C C . MET A 1 878 ? -30.891 139.625 64.562 1 64.31 878 MET A C 1
ATOM 7210 O O . MET A 1 878 ? -30.156 139.5 65.562 1 64.31 878 MET A O 1
ATOM 7214 N N . ASN A 1 879 ? -32.25 139.375 64.812 1 66.25 879 ASN A N 1
ATOM 7215 C CA . ASN A 1 879 ? -33.062 139.25 66 1 66.25 879 ASN A CA 1
ATOM 7216 C C . ASN A 1 879 ? -32.812 140.375 67 1 66.25 879 ASN A C 1
ATOM 7218 O O . ASN A 1 879 ? -32.812 140.125 68.188 1 66.25 879 ASN A O 1
ATOM 7222 N N . LEU A 1 880 ? -32.562 141.625 66.438 1 67.25 880 LEU A N 1
ATOM 7223 C CA . LEU A 1 880 ? -32.438 142.875 67.25 1 67.25 880 LEU A CA 1
ATOM 7224 C C . LEU A 1 880 ? -33.812 143.375 67.688 1 67.25 880 LEU A C 1
ATOM 7226 O O . LEU A 1 880 ? -34.75 143.375 66.875 1 67.25 880 LEU A O 1
ATOM 7230 N N . SER A 1 881 ? -34 143.625 69 1 73.75 881 SER A N 1
ATOM 7231 C CA . SER A 1 881 ? -35.281 144.25 69.5 1 73.75 881 SER A CA 1
ATOM 7232 C C . SER A 1 881 ? -35.469 145.625 69 1 73.75 881 SER A C 1
ATOM 7234 O O . SER A 1 881 ? -34.531 146.25 68.625 1 73.75 881 SER A O 1
ATOM 7236 N N . SER A 1 882 ? -36.719 146.125 68.812 1 75.31 882 SER A N 1
ATOM 7237 C CA . SER A 1 882 ? -37.031 147.5 68.375 1 75.31 882 SER A CA 1
ATOM 7238 C C . SER A 1 882 ? -36.281 148.625 69.188 1 75.31 882 SER A C 1
ATOM 7240 O O . SER A 1 882 ? -35.906 149.625 68.625 1 75.31 882 SER A O 1
ATOM 7242 N N . LYS A 1 883 ? -36.125 148.25 70.5 1 72.5 883 LYS A N 1
ATOM 7243 C CA . LYS A 1 883 ? -35.375 149.125 71.375 1 72.5 883 LYS A CA 1
ATOM 7244 C C . LYS A 1 883 ? -33.906 149.25 71 1 72.5 883 LYS A C 1
ATOM 7246 O O . LYS A 1 883 ? -33.312 150.25 71.062 1 72.5 883 LYS A O 1
ATOM 7251 N N . GLU A 1 884 ? -33.438 148.125 70.375 1 69.06 884 GLU A N 1
ATOM 7252 C CA . GLU A 1 884 ? -32.031 148 70 1 69.06 884 GLU A CA 1
ATOM 7253 C C . GLU A 1 884 ? -31.797 148.625 68.625 1 69.06 884 GLU A C 1
ATOM 7255 O O . GLU A 1 884 ? -30.719 149.125 68.312 1 69.06 884 GLU A O 1
ATOM 7260 N N . ILE A 1 885 ? -32.719 148.625 67.625 1 73.94 885 ILE A N 1
ATOM 7261 C CA . ILE A 1 885 ? -32.625 149.125 66.312 1 73.94 885 ILE A CA 1
ATOM 7262 C C . ILE A 1 885 ? -32.719 150.625 66.25 1 73.94 885 ILE A C 1
ATOM 7264 O O . ILE A 1 885 ? -32.062 151.25 65.438 1 73.94 885 ILE A O 1
ATOM 7268 N N . ALA A 1 886 ? -33.469 151.25 67.312 1 76.06 886 ALA A N 1
ATOM 7269 C CA . ALA A 1 886 ? -33.781 152.75 67.312 1 76.06 886 ALA A CA 1
ATOM 7270 C C . ALA A 1 886 ? -32.5 153.5 67.312 1 76.06 886 ALA A C 1
ATOM 7272 O O . ALA A 1 886 ? -32.344 154.5 66.438 1 76.06 886 ALA A O 1
ATOM 7273 N N . PRO A 1 887 ? -31.547 153.25 68.125 1 68 887 PRO A N 1
ATOM 7274 C CA . PRO A 1 887 ? -30.328 154 68.062 1 68 887 PRO A CA 1
ATOM 7275 C C . PRO A 1 887 ? -29.516 153.75 66.812 1 68 887 PRO A C 1
ATOM 7277 O O . PRO A 1 887 ? -28.844 154.75 66.312 1 68 887 PRO A O 1
ATOM 7280 N N . MET A 1 888 ? -29.578 152.625 66.125 1 66 888 MET A N 1
ATOM 7281 C CA . MET A 1 888 ? -28.781 152.25 64.938 1 66 888 MET A CA 1
ATOM 7282 C C . MET A 1 888 ? -29.328 152.875 63.719 1 66 888 MET A C 1
ATOM 7284 O O . MET A 1 888 ? -28.578 153.25 62.812 1 66 888 MET A O 1
ATOM 7288 N N . MET A 1 889 ? -30.594 153.125 63.656 1 71.06 889 MET A N 1
ATOM 7289 C CA . MET A 1 889 ? -31.25 153.875 62.531 1 71.06 889 MET A CA 1
ATOM 7290 C C . MET A 1 889 ? -31.469 155.25 62.844 1 71.06 889 MET A C 1
ATOM 7292 O O . MET A 1 889 ? -31.984 156 62 1 71.06 889 MET A O 1
ATOM 7296 N N . ASN A 1 890 ? -30.953 155.75 64.125 1 66.44 890 ASN A N 1
ATOM 7297 C CA . ASN A 1 890 ? -31.047 157.25 64.562 1 66.44 890 ASN A CA 1
ATOM 7298 C C . ASN A 1 890 ? -32.5 157.75 64.5 1 66.44 890 ASN A C 1
ATOM 7300 O O . ASN A 1 890 ? -32.75 158.75 64.062 1 66.44 890 ASN A O 1
ATOM 7304 N N . ILE A 1 891 ? -33.406 156.75 64.875 1 75.56 891 ILE A N 1
ATOM 7305 C CA . ILE A 1 891 ? -34.812 157.125 65 1 75.56 891 ILE A CA 1
ATOM 7306 C C . ILE A 1 891 ? -35.344 156.75 66.375 1 75.56 891 ILE A C 1
ATOM 7308 O O . ILE A 1 891 ? -34.688 156 67.125 1 75.56 891 ILE A O 1
ATOM 7312 N N . SER A 1 892 ? -36.469 157.375 66.938 1 72.75 892 SER A N 1
ATOM 7313 C CA . SER A 1 892 ? -37.062 157.125 68.25 1 72.75 892 SER A CA 1
ATOM 7314 C C . SER A 1 892 ? -37.656 155.75 68.25 1 72.75 892 SER A C 1
ATOM 7316 O O . SER A 1 892 ? -37.906 155.125 67.188 1 72.75 892 SER A O 1
ATOM 7318 N N . TYR A 1 893 ? -37.844 155 69.375 1 75.19 893 TYR A N 1
ATOM 7319 C CA . TYR A 1 893 ? -38.406 153.625 69.562 1 75.19 893 TYR A CA 1
ATOM 7320 C C . TYR A 1 893 ? -39.75 153.5 68.812 1 75.19 893 TYR A C 1
ATOM 7322 O O . TYR A 1 893 ? -40.031 152.5 68.188 1 75.19 893 TYR A O 1
ATOM 7330 N N . ARG A 1 894 ? -40.531 154.625 69.062 1 77.06 894 ARG A N 1
ATOM 7331 C CA . ARG A 1 894 ? -41.844 154.625 68.438 1 77.06 894 ARG A CA 1
ATOM 7332 C C . ARG A 1 894 ? -41.688 154.75 66.938 1 77.06 894 ARG A C 1
ATOM 7334 O O . ARG A 1 894 ? -42.5 154.125 66.188 1 77.06 894 ARG A O 1
ATOM 7341 N N . GLY A 1 895 ? -40.625 155.5 66.5 1 78.81 895 GLY A N 1
ATOM 7342 C CA . GLY A 1 895 ? -40.312 155.5 65.062 1 78.81 895 GLY A CA 1
ATOM 7343 C C . GLY A 1 895 ? -40 154.25 64.438 1 78.81 895 GLY A C 1
ATOM 7344 O O . GLY A 1 895 ? -40.438 153.875 63.312 1 78.81 895 GLY A O 1
ATOM 7345 N N . VAL A 1 896 ? -39.281 153.25 65.188 1 77.94 896 VAL A N 1
ATOM 7346 C CA . VAL A 1 896 ? -38.938 151.875 64.688 1 77.94 896 VAL A CA 1
ATOM 7347 C C . VAL A 1 896 ? -40.219 151 64.625 1 77.94 896 VAL A C 1
ATOM 7349 O O . VAL A 1 896 ? -40.406 150.25 63.625 1 77.94 896 VAL A O 1
ATOM 7352 N N . GLU A 1 897 ? -41.188 151.125 65.625 1 78.88 897 GLU A N 1
ATOM 7353 C CA . GLU A 1 897 ? -42.406 150.375 65.625 1 78.88 897 GLU A CA 1
ATOM 7354 C C . GLU A 1 897 ? -43.312 150.75 64.438 1 78.88 897 GLU A C 1
ATOM 7356 O O . GLU A 1 897 ? -43.969 149.875 63.812 1 78.88 897 GLU A O 1
ATOM 7361 N N . LEU A 1 898 ? -43.312 152.125 64.188 1 80.69 898 LEU A N 1
ATOM 7362 C CA . LEU A 1 898 ? -44.094 152.625 63.062 1 80.69 898 LEU A CA 1
ATOM 7363 C C . LEU A 1 898 ? -43.5 152.125 61.75 1 80.69 898 LEU A C 1
ATOM 7365 O O . LEU A 1 898 ? -44.219 151.75 60.844 1 80.69 898 LEU A O 1
ATOM 7369 N N . HIS A 1 899 ? -42.094 152.125 61.562 1 81.06 899 HIS A N 1
ATOM 7370 C CA . HIS A 1 899 ? -41.438 151.5 60.375 1 81.06 899 HIS A CA 1
ATOM 7371 C C . HIS A 1 899 ? -41.656 150 60.219 1 81.06 899 HIS A C 1
ATOM 7373 O O . HIS A 1 899 ? -41.844 149.5 59.125 1 81.06 899 HIS A O 1
ATOM 7379 N N . ARG A 1 900 ? -41.719 149.25 61.375 1 80 900 ARG A N 1
ATOM 7380 C CA . ARG A 1 900 ? -42.062 147.875 61.375 1 80 900 ARG A CA 1
ATOM 7381 C C . ARG A 1 900 ? -43.469 147.625 60.875 1 80 900 ARG A C 1
ATOM 7383 O O . ARG A 1 900 ? -43.719 146.625 60.062 1 80 900 ARG A O 1
ATOM 7390 N N . TYR A 1 901 ? -44.406 148.5 61.438 1 79.19 901 TYR A N 1
ATOM 7391 C CA . TYR A 1 901 ? -45.812 148.375 61 1 79.19 901 TYR A CA 1
ATOM 7392 C C . TYR A 1 901 ? -45.906 148.625 59.5 1 79.19 901 TYR A C 1
ATOM 7394 O O . TYR A 1 901 ? -46.625 148 58.781 1 79.19 901 TYR A O 1
ATOM 7402 N N . ARG A 1 902 ? -45.219 149.75 58.969 1 81.19 902 ARG A N 1
ATOM 7403 C CA . ARG A 1 902 ? -45.25 150 57.531 1 81.19 902 ARG A CA 1
ATOM 7404 C C . ARG A 1 902 ? -44.594 149 56.719 1 81.19 902 ARG A C 1
ATOM 7406 O O . ARG A 1 902 ? -45.031 148.625 55.625 1 81.19 902 ARG A O 1
ATOM 7413 N N . LEU A 1 903 ? -43.438 148.375 57.188 1 82.25 903 LEU A N 1
ATOM 7414 C CA . LEU A 1 903 ? -42.719 147.25 56.531 1 82.25 903 LEU A CA 1
ATOM 7415 C C . LEU A 1 903 ? -43.594 146 56.438 1 82.25 903 LEU A C 1
ATOM 7417 O O . LEU A 1 903 ? -43.625 145.375 55.438 1 82.25 903 LEU A O 1
ATOM 7421 N N . ARG A 1 904 ? -44.375 145.75 57.5 1 79.75 904 ARG A N 1
ATOM 7422 C CA . ARG A 1 904 ? -45.344 144.625 57.469 1 79.75 904 ARG A CA 1
ATOM 7423 C C . ARG A 1 904 ? -46.344 144.75 56.344 1 79.75 904 ARG A C 1
ATOM 7425 O O . ARG A 1 904 ? -46.719 143.875 55.656 1 79.75 904 ARG A O 1
ATOM 7432 N N . LYS A 1 905 ? -46.812 146 56.25 1 79.25 905 LYS A N 1
ATOM 7433 C CA . LYS A 1 905 ? -47.75 146.375 55.188 1 79.25 905 LYS A CA 1
ATOM 7434 C C . LYS A 1 905 ? -47.094 146.25 53.812 1 79.25 905 LYS A C 1
ATOM 7436 O O . LYS A 1 905 ? -47.719 145.625 52.875 1 79.25 905 LYS A O 1
ATOM 7441 N N . LYS A 1 906 ? -45.844 146.625 53.656 1 80.19 906 LYS A N 1
ATOM 7442 C CA . LYS A 1 906 ? -45.156 146.5 52.375 1 80.19 906 LYS A CA 1
ATOM 7443 C C . LYS A 1 906 ? -44.812 145 52.062 1 80.19 906 LYS A C 1
ATOM 7445 O O . LYS A 1 906 ? -44.75 144.625 50.906 1 80.19 906 LYS A O 1
ATOM 7450 N N . LEU A 1 907 ? -44.562 144.125 53.062 1 80 907 LEU A N 1
ATOM 7451 C CA . LEU A 1 907 ? -44.25 142.75 52.875 1 80 907 LEU A CA 1
ATOM 7452 C C . LEU A 1 907 ? -45.5 141.875 52.875 1 80 907 LEU A C 1
ATOM 7454 O O . LEU A 1 907 ? -45.438 140.625 52.75 1 80 907 LEU A O 1
ATOM 7458 N N . ASN A 1 908 ? -46.781 142.5 52.75 1 78 908 ASN A N 1
ATOM 7459 C CA . ASN A 1 908 ? -48.094 141.875 52.688 1 78 908 ASN A CA 1
ATOM 7460 C C . ASN A 1 908 ? -48.25 140.75 53.719 1 78 908 ASN A C 1
ATOM 7462 O O . ASN A 1 908 ? -48.719 139.625 53.406 1 78 908 ASN A O 1
ATOM 7466 N N . LEU A 1 909 ? -47.719 141 54.969 1 75.19 909 LEU A N 1
ATOM 7467 C CA . LEU A 1 909 ? -47.812 140 56 1 75.19 909 LEU A CA 1
ATOM 7468 C C . LEU A 1 909 ? -49.094 140.125 56.781 1 75.19 909 LEU A C 1
ATOM 7470 O O . LEU A 1 909 ? -49.562 141.25 57.031 1 75.19 909 LEU A O 1
ATOM 7474 N N . ILE A 1 910 ? -49.781 139 56.906 1 71.56 910 ILE A N 1
ATOM 7475 C CA . ILE A 1 910 ? -51.062 138.875 57.625 1 71.56 910 ILE A CA 1
ATOM 7476 C C . ILE A 1 910 ? -50.844 139.125 59.094 1 71.56 910 ILE A C 1
ATOM 7478 O O . ILE A 1 910 ? -49.75 138.875 59.625 1 71.56 910 ILE A O 1
ATOM 7482 N N . GLN A 1 911 ? -51.656 139.75 59.844 1 63.06 911 GLN A N 1
ATOM 7483 C CA . GLN A 1 911 ? -51.625 140.25 61.188 1 63.06 911 GLN A CA 1
ATOM 7484 C C . GLN A 1 911 ? -50.906 139.25 62.125 1 63.06 911 GLN A C 1
ATOM 7486 O O . GLN A 1 911 ? -50.188 139.75 63.031 1 63.06 911 GLN A O 1
ATOM 7491 N N . ASP A 1 912 ? -51.031 138 62.031 1 68.12 912 ASP A N 1
ATOM 7492 C CA . ASP A 1 912 ? -50.531 137 63.062 1 68.12 912 ASP A CA 1
ATOM 7493 C C . ASP A 1 912 ? -49.156 136.5 62.719 1 68.12 912 ASP A C 1
ATOM 7495 O O . ASP A 1 912 ? -48.594 135.625 63.406 1 68.12 912 ASP A O 1
ATOM 7499 N N . GLU A 1 913 ? -48.562 137 61.594 1 71.38 913 GLU A N 1
ATOM 7500 C CA . GLU A 1 913 ? -47.25 136.375 61.219 1 71.38 913 GLU A CA 1
ATOM 7501 C C . GLU A 1 913 ? -46.125 137.25 61.812 1 71.38 913 GLU A C 1
ATOM 7503 O O . GLU A 1 913 ? -46.125 138.5 61.719 1 71.38 913 GLU A O 1
ATOM 7508 N N . ASN A 1 914 ? -45.312 136.5 62.594 1 74.19 914 ASN A N 1
ATOM 7509 C CA . ASN A 1 914 ? -44.156 137.125 63.25 1 74.19 914 ASN A CA 1
ATOM 7510 C C . ASN A 1 914 ? -43.125 137.625 62.25 1 74.19 914 ASN A C 1
ATOM 7512 O O . ASN A 1 914 ? -42.625 136.75 61.438 1 74.19 914 ASN A O 1
ATOM 7516 N N . LEU A 1 915 ? -42.875 138.875 62.094 1 77.25 915 LEU A N 1
ATOM 7517 C CA . LEU A 1 915 ? -42.031 139.5 61.094 1 77.25 915 LEU A CA 1
ATOM 7518 C C . LEU A 1 915 ? -40.625 139 61.156 1 77.25 915 LEU A C 1
ATOM 7520 O O . LEU A 1 915 ? -40.031 138.75 60.125 1 77.25 915 LEU A O 1
ATOM 7524 N N . SER A 1 916 ? -40.125 138.75 62.344 1 72.19 916 SER A N 1
ATOM 7525 C CA . SER A 1 916 ? -38.781 138.25 62.5 1 72.19 916 SER A CA 1
ATOM 7526 C C . SER A 1 916 ? -38.688 136.75 61.969 1 72.19 916 SER A C 1
ATOM 7528 O O . SER A 1 916 ? -37.688 136.5 61.312 1 72.19 916 SER A O 1
ATOM 7530 N N . LYS A 1 917 ? -39.688 136 62.25 1 73.19 917 LYS A N 1
ATOM 7531 C CA . LYS A 1 917 ? -39.719 134.625 61.75 1 73.19 917 LYS A CA 1
ATOM 7532 C C . LYS A 1 917 ? -39.812 134.5 60.219 1 73.19 917 LYS A C 1
ATOM 7534 O O . LYS A 1 917 ? -39.219 133.75 59.562 1 73.19 917 LYS A O 1
ATOM 7539 N N . PHE A 1 918 ? -40.688 135.5 59.688 1 77.06 918 PHE A N 1
ATOM 7540 C CA . PHE A 1 918 ? -40.844 135.5 58.25 1 77.06 918 PHE A CA 1
ATOM 7541 C C . PHE A 1 918 ? -39.531 135.875 57.562 1 77.06 918 PHE A C 1
ATOM 7543 O O . PHE A 1 918 ? -39.188 135.375 56.562 1 77.06 918 PHE A O 1
ATOM 7550 N N . LEU A 1 919 ? -38.812 136.875 58.094 1 76.19 919 LEU A N 1
ATOM 7551 C CA . LEU A 1 919 ? -37.562 137.25 57.5 1 76.19 919 LEU A CA 1
ATOM 7552 C C . LEU A 1 919 ? -36.5 136.25 57.594 1 76.19 919 LEU A C 1
ATOM 7554 O O . LEU A 1 919 ? -35.594 136.125 56.75 1 76.19 919 LEU A O 1
ATOM 7558 N N . LEU A 1 920 ? -36.656 135.25 58.656 1 70.19 920 LEU A N 1
ATOM 7559 C CA . LEU A 1 920 ? -35.719 134.125 58.812 1 70.19 920 LEU A CA 1
ATOM 7560 C C . LEU A 1 920 ? -35.969 133.125 57.719 1 70.19 920 LEU A C 1
ATOM 7562 O O . LEU A 1 920 ? -35.031 132.375 57.344 1 70.19 920 LEU A O 1
ATOM 7566 N N . MET A 1 921 ? -37.125 133 57.125 1 70.88 921 MET A N 1
ATOM 7567 C CA . MET A 1 921 ? -37.469 132 56.094 1 70.88 921 MET A CA 1
ATOM 7568 C C . MET A 1 921 ? -37.062 132.5 54.719 1 70.88 921 MET A C 1
ATOM 7570 O O . MET A 1 921 ? -37.094 131.75 53.75 1 70.88 921 MET A O 1
ATOM 7574 N N . ILE A 1 922 ? -36.719 133.75 54.594 1 70.75 922 ILE A N 1
ATOM 7575 C CA . ILE A 1 922 ? -36.281 134.25 53.281 1 70.75 922 ILE A CA 1
ATOM 7576 C C . ILE A 1 922 ? -34.781 134.125 53.156 1 70.75 922 ILE A C 1
ATOM 7578 O O . ILE A 1 922 ? -34.031 134.625 54.062 1 70.75 922 ILE A O 1
ATOM 7582 N N . MET B 1 1 ? 16.453 -65.062 -24.219 1 22.53 1 MET B N 1
ATOM 7583 C CA . MET B 1 1 ? 16.969 -64.188 -23.172 1 22.53 1 MET B CA 1
ATOM 7584 C C . MET B 1 1 ? 16.703 -62.75 -23.5 1 22.53 1 MET B C 1
ATOM 7586 O O . MET B 1 1 ? 16.938 -61.844 -22.688 1 22.53 1 MET B O 1
ATOM 7590 N N . LYS B 1 2 ? 16.438 -62.438 -24.812 1 28.09 2 LYS B N 1
ATOM 7591 C CA . LYS B 1 2 ? 16.375 -61.125 -25.453 1 28.09 2 LYS B CA 1
ATOM 7592 C C . LYS B 1 2 ? 15.078 -60.406 -25.109 1 28.09 2 LYS B C 1
ATOM 7594 O O . LYS B 1 2 ? 15.008 -59.188 -25.172 1 28.09 2 LYS B O 1
ATOM 7599 N N . THR B 1 3 ? 14.062 -61.281 -24.844 1 29.22 3 THR B N 1
ATOM 7600 C CA . THR B 1 3 ? 12.766 -60.625 -24.688 1 29.22 3 THR B CA 1
ATOM 7601 C C . THR B 1 3 ? 12.633 -60 -23.297 1 29.22 3 THR B C 1
ATOM 7603 O O . THR B 1 3 ? 11.703 -59.25 -23.031 1 29.22 3 THR B O 1
ATOM 7606 N N . LYS B 1 4 ? 13.547 -60.531 -22.266 1 42.44 4 LYS B N 1
ATOM 7607 C CA . LYS B 1 4 ? 13.508 -60 -20.906 1 42.44 4 LYS B CA 1
ATOM 7608 C C . LYS B 1 4 ? 14.141 -58.625 -20.812 1 42.44 4 LYS B C 1
ATOM 7610 O O . LYS B 1 4 ? 13.93 -57.906 -19.828 1 42.44 4 LYS B O 1
ATOM 7615 N N . LYS B 1 5 ? 15.062 -58.469 -21.734 1 44.56 5 LYS B N 1
ATOM 7616 C CA . LYS B 1 5 ? 15.781 -57.188 -21.672 1 44.56 5 LYS B CA 1
ATOM 7617 C C . LYS B 1 5 ? 14.914 -56.031 -22.156 1 44.56 5 LYS B C 1
ATOM 7619 O O . LYS B 1 5 ? 15.102 -54.906 -21.75 1 44.56 5 LYS B O 1
ATOM 7624 N N . LEU B 1 6 ? 13.992 -56.469 -23.156 1 39.75 6 LEU B N 1
ATOM 7625 C CA . LEU B 1 6 ? 13.164 -55.406 -23.719 1 39.75 6 LEU B CA 1
ATOM 7626 C C . LEU B 1 6 ? 12.102 -54.969 -22.719 1 39.75 6 LEU B C 1
ATOM 7628 O O . LEU B 1 6 ? 11.773 -53.781 -22.641 1 39.75 6 LEU B O 1
ATOM 7632 N N . LEU B 1 7 ? 11.594 -55.906 -21.875 1 47.41 7 LEU B N 1
ATOM 7633 C CA . LEU B 1 7 ? 10.586 -55.594 -20.875 1 47.41 7 LEU B CA 1
ATOM 7634 C C . LEU B 1 7 ? 11.195 -54.781 -19.734 1 47.41 7 LEU B C 1
ATOM 7636 O O . LEU B 1 7 ? 10.555 -53.875 -19.203 1 47.41 7 LEU B O 1
ATOM 7640 N N . ALA B 1 8 ? 12.484 -55.062 -19.375 1 53.72 8 ALA B N 1
ATOM 7641 C CA . ALA B 1 8 ? 13.172 -54.344 -18.312 1 53.72 8 ALA B CA 1
ATOM 7642 C C . ALA B 1 8 ? 13.477 -52.906 -18.719 1 53.72 8 ALA B C 1
ATOM 7644 O O . ALA B 1 8 ? 13.383 -52 -17.906 1 53.72 8 ALA B O 1
ATOM 7645 N N . LEU B 1 9 ? 13.719 -52.656 -19.969 1 50.44 9 LEU B N 1
ATOM 7646 C CA . LEU B 1 9 ? 13.961 -51.281 -20.453 1 50.44 9 LEU B CA 1
ATOM 7647 C C . LEU B 1 9 ? 12.664 -50.5 -20.5 1 50.44 9 LEU B C 1
ATOM 7649 O O . LEU B 1 9 ? 12.664 -49.312 -20.156 1 50.44 9 LEU B O 1
ATOM 7653 N N . LYS B 1 10 ? 11.547 -51.188 -20.766 1 51.91 10 LYS B N 1
ATOM 7654 C CA . LYS B 1 10 ? 10.242 -50.531 -20.766 1 51.91 10 LYS B CA 1
ATOM 7655 C C . LYS B 1 10 ? 9.828 -50.125 -19.359 1 51.91 10 LYS B C 1
ATOM 7657 O O . LYS B 1 10 ? 9.32 -49.031 -19.141 1 51.91 10 LYS B O 1
ATOM 7662 N N . ALA B 1 11 ? 10.18 -50.938 -18.391 1 56.59 11 ALA B N 1
ATOM 7663 C CA . ALA B 1 11 ? 9.828 -50.625 -17.016 1 56.59 11 ALA B CA 1
ATOM 7664 C C . ALA B 1 11 ? 10.68 -49.469 -16.484 1 56.59 11 ALA B C 1
ATOM 7666 O O . ALA B 1 11 ? 10.18 -48.594 -15.773 1 56.59 11 ALA B O 1
ATOM 7667 N N . LYS B 1 12 ? 11.938 -49.375 -16.922 1 55.53 12 LYS B N 1
ATOM 7668 C CA . LYS B 1 12 ? 12.82 -48.312 -16.484 1 55.53 12 LYS B CA 1
ATOM 7669 C C . LYS B 1 12 ? 12.43 -46.969 -17.125 1 55.53 12 LYS B C 1
ATOM 7671 O O . LYS B 1 12 ? 12.453 -45.938 -16.484 1 55.53 12 LYS B O 1
ATOM 7676 N N . THR B 1 13 ? 11.984 -47 -18.328 1 53.53 13 THR B N 1
ATOM 7677 C CA . THR B 1 13 ? 11.57 -45.781 -19 1 53.53 13 THR B CA 1
ATOM 7678 C C . THR B 1 13 ? 10.234 -45.281 -18.438 1 53.53 13 THR B C 1
ATOM 7680 O O . THR B 1 13 ? 10.039 -44.062 -18.266 1 53.53 13 THR B O 1
ATOM 7683 N N . ILE B 1 14 ? 9.305 -46.219 -18.125 1 53.56 14 ILE B N 1
ATOM 7684 C CA . ILE B 1 14 ? 8.039 -45.844 -17.516 1 53.56 14 ILE B CA 1
ATOM 7685 C C . ILE B 1 14 ? 8.297 -45.281 -16.109 1 53.56 14 ILE B C 1
ATOM 7687 O O . ILE B 1 14 ? 7.719 -44.281 -15.719 1 53.56 14 ILE B O 1
ATOM 7691 N N . SER B 1 15 ? 9.258 -45.875 -15.375 1 54.44 15 SER B N 1
ATOM 7692 C CA . SER B 1 15 ? 9.602 -45.375 -14.055 1 54.44 15 SER B CA 1
ATOM 7693 C C . SER B 1 15 ? 10.273 -44 -14.156 1 54.44 15 SER B C 1
ATOM 7695 O O . SER B 1 15 ? 9.977 -43.094 -13.375 1 54.44 15 SER B O 1
ATOM 7697 N N . LEU B 1 16 ? 11.148 -43.844 -15.156 1 50 16 LEU B N 1
ATOM 7698 C CA . LEU B 1 16 ? 11.773 -42.531 -15.359 1 50 16 LEU B CA 1
ATOM 7699 C C . LEU B 1 16 ? 10.734 -41.531 -15.812 1 50 16 LEU B C 1
ATOM 7701 O O . LEU B 1 16 ? 10.766 -40.375 -15.367 1 50 16 LEU B O 1
ATOM 7705 N N . LEU B 1 17 ? 9.852 -41.969 -16.719 1 47.56 17 LEU B N 1
ATOM 7706 C CA . LEU B 1 17 ? 8.781 -41.094 -17.125 1 47.56 17 LEU B CA 1
ATOM 7707 C C . LEU B 1 17 ? 7.871 -40.75 -15.953 1 47.56 17 LEU B C 1
ATOM 7709 O O . LEU B 1 17 ? 7.438 -39.594 -15.805 1 47.56 17 LEU B O 1
ATOM 7713 N N . PHE B 1 18 ? 7.594 -41.719 -15.102 1 47.97 18 PHE B N 1
ATOM 7714 C CA . PHE B 1 18 ? 6.82 -41.469 -13.883 1 47.97 18 PHE B CA 1
ATOM 7715 C C . PHE B 1 18 ? 7.562 -40.531 -12.953 1 47.97 18 PHE B C 1
ATOM 7717 O O . PHE B 1 18 ? 6.953 -39.656 -12.336 1 47.97 18 PHE B O 1
ATOM 7724 N N . PHE B 1 19 ? 8.875 -40.656 -12.836 1 45.75 19 PHE B N 1
ATOM 7725 C CA . PHE B 1 19 ? 9.625 -39.719 -11.984 1 45.75 19 PHE B CA 1
ATOM 7726 C C . PHE B 1 19 ? 9.648 -38.312 -12.57 1 45.75 19 PHE B C 1
ATOM 7728 O O . PHE B 1 19 ? 9.648 -37.344 -11.836 1 45.75 19 PHE B O 1
ATOM 7735 N N . TYR B 1 20 ? 9.758 -38.219 -13.883 1 43.94 20 TYR B N 1
ATOM 7736 C CA . TYR B 1 20 ? 9.766 -36.906 -14.484 1 43.94 20 TYR B CA 1
ATOM 7737 C C . TYR B 1 20 ? 8.406 -36.219 -14.344 1 43.94 20 TYR B C 1
ATOM 7739 O O . TYR B 1 20 ? 8.32 -35 -14.188 1 43.94 20 TYR B O 1
ATOM 7747 N N . ILE B 1 21 ? 7.281 -37 -14.492 1 42.75 21 ILE B N 1
ATOM 7748 C CA . ILE B 1 21 ? 5.953 -36.406 -14.328 1 42.75 21 ILE B CA 1
ATOM 7749 C C . ILE B 1 21 ? 5.777 -35.938 -12.891 1 42.75 21 ILE B C 1
ATOM 7751 O O . ILE B 1 21 ? 5.125 -34.906 -12.648 1 42.75 21 ILE B O 1
ATOM 7755 N N . LEU B 1 22 ? 6.34 -36.594 -11.953 1 40.06 22 LEU B N 1
ATOM 7756 C CA . LEU B 1 22 ? 6.109 -36.219 -10.562 1 40.06 22 LEU B CA 1
ATOM 7757 C C . LEU B 1 22 ? 6.812 -34.906 -10.234 1 40.06 22 LEU B C 1
ATOM 7759 O O . LEU B 1 22 ? 6.602 -34.312 -9.164 1 40.06 22 LEU B O 1
ATOM 7763 N N . SER B 1 23 ? 7.734 -34.562 -11.055 1 39.81 23 SER B N 1
ATOM 7764 C CA . SER B 1 23 ? 8.367 -33.344 -10.578 1 39.81 23 SER B CA 1
ATOM 7765 C C . SER B 1 23 ? 7.504 -32.125 -10.891 1 39.81 23 SER B C 1
ATOM 7767 O O . SER B 1 23 ? 8.023 -31.078 -11.289 1 39.81 23 SER B O 1
ATOM 7769 N N . LEU B 1 24 ? 6.301 -32.344 -11.242 1 40.69 24 LEU B N 1
ATOM 7770 C CA . LEU B 1 24 ? 5.539 -31.109 -11.242 1 40.69 24 LEU B CA 1
ATOM 7771 C C . LEU B 1 24 ? 5.688 -30.391 -9.906 1 40.69 24 LEU B C 1
ATOM 7773 O O . LEU B 1 24 ? 5.332 -30.938 -8.859 1 40.69 24 LEU B O 1
ATOM 7777 N N . GLN B 1 25 ? 6.668 -29.641 -9.844 1 41.22 25 GLN B N 1
ATOM 7778 C CA . GLN B 1 25 ? 6.828 -28.734 -8.711 1 41.22 25 GLN B CA 1
ATOM 7779 C C . GLN B 1 25 ? 5.516 -28.016 -8.391 1 41.22 25 GLN B C 1
ATOM 7781 O O . GLN B 1 25 ? 5.098 -27.125 -9.117 1 41.22 25 GLN B O 1
ATOM 7786 N N . LEU B 1 26 ? 4.582 -28.766 -7.961 1 44.38 26 LEU B N 1
ATOM 7787 C CA . LEU B 1 26 ? 3.41 -28.125 -7.387 1 44.38 26 LEU B CA 1
ATOM 7788 C C . LEU B 1 26 ? 3.826 -27.031 -6.395 1 44.38 26 LEU B C 1
ATOM 7790 O O . LEU B 1 26 ? 4.711 -27.25 -5.562 1 44.38 26 LEU B O 1
ATOM 7794 N N . TYR B 1 27 ? 3.697 -25.859 -6.797 1 48.91 27 TYR B N 1
ATOM 7795 C CA . TYR B 1 27 ? 3.842 -24.688 -5.941 1 48.91 27 TYR B CA 1
ATOM 7796 C C . TYR B 1 27 ? 3.139 -24.891 -4.605 1 48.91 27 TYR B C 1
ATOM 7798 O O . TYR B 1 27 ? 1.919 -25.078 -4.559 1 48.91 27 TYR B O 1
ATOM 7806 N N . ALA B 1 28 ? 3.801 -25.562 -3.766 1 52.72 28 ALA B N 1
ATOM 7807 C CA . ALA B 1 28 ? 3.279 -25.906 -2.443 1 52.72 28 ALA B CA 1
ATOM 7808 C C . ALA B 1 28 ? 3.035 -24.656 -1.61 1 52.72 28 ALA B C 1
ATOM 7810 O O . ALA B 1 28 ? 3.936 -23.828 -1.439 1 52.72 28 ALA B O 1
ATOM 7811 N N . GLN B 1 29 ? 1.828 -24.25 -1.497 1 64.5 29 GLN B N 1
ATOM 7812 C CA . GLN B 1 29 ? 1.407 -23.297 -0.482 1 64.5 29 GLN B CA 1
ATOM 7813 C C . GLN B 1 29 ? 1.615 -23.859 0.923 1 64.5 29 GLN B C 1
ATOM 7815 O O . GLN B 1 29 ? 1.357 -25.031 1.173 1 64.5 29 GLN B O 1
ATOM 7820 N N . ASP B 1 30 ? 2.537 -23.188 1.763 1 78.38 30 ASP B N 1
ATOM 7821 C CA . ASP B 1 30 ? 2.867 -23.672 3.104 1 78.38 30 ASP B CA 1
ATOM 7822 C C . ASP B 1 30 ? 2.479 -22.641 4.16 1 78.38 30 ASP B C 1
ATOM 7824 O O . ASP B 1 30 ? 2.209 -21.484 3.838 1 78.38 30 ASP B O 1
ATOM 7828 N N . LEU B 1 31 ? 2.201 -23.203 5.289 1 87.75 31 LEU B N 1
ATOM 7829 C CA . LEU B 1 31 ? 2.123 -22.328 6.457 1 87.75 31 LEU B CA 1
ATOM 7830 C C . LEU B 1 31 ? 3.473 -21.672 6.746 1 87.75 31 LEU B C 1
ATOM 7832 O O . LEU B 1 31 ? 4.453 -22.375 7.027 1 87.75 31 LEU B O 1
ATOM 7836 N N . LEU B 1 32 ? 3.543 -20.406 6.613 1 93.81 32 LEU B N 1
ATOM 7837 C CA . LEU B 1 32 ? 4.812 -19.688 6.68 1 93.81 32 LEU B CA 1
ATOM 7838 C C . LEU B 1 32 ? 4.77 -18.609 7.746 1 93.81 32 LEU B C 1
ATOM 7840 O O . LEU B 1 32 ? 3.691 -18.156 8.141 1 93.81 32 LEU B O 1
ATOM 7844 N N . PRO B 1 33 ? 5.992 -18.219 8.227 1 94.19 33 PRO B N 1
ATOM 7845 C CA . PRO B 1 33 ? 6.027 -17.031 9.078 1 94.19 33 PRO B CA 1
ATOM 7846 C C . PRO B 1 33 ? 5.605 -15.758 8.344 1 94.19 33 PRO B C 1
ATOM 7848 O O . PRO B 1 33 ? 5.609 -15.727 7.109 1 94.19 33 PRO B O 1
ATOM 7851 N N . PHE B 1 34 ? 5.23 -14.82 9.141 1 94.62 34 PHE B N 1
ATOM 7852 C CA . PHE B 1 34 ? 4.801 -13.57 8.523 1 94.62 34 PHE B CA 1
ATOM 7853 C C . PHE B 1 34 ? 5.977 -12.844 7.875 1 94.62 34 PHE B C 1
ATOM 7855 O O . PHE B 1 34 ? 7.055 -12.758 8.461 1 94.62 34 PHE B O 1
ATOM 7862 N N . VAL B 1 35 ? 5.812 -12.391 6.648 1 96.5 35 VAL B N 1
ATOM 7863 C CA . VAL B 1 35 ? 6.824 -11.656 5.898 1 96.5 35 VAL B CA 1
ATOM 7864 C C . VAL B 1 35 ? 6.312 -10.25 5.59 1 96.5 35 VAL B C 1
ATOM 7866 O O . VAL B 1 35 ? 5.254 -10.086 4.977 1 96.5 35 VAL B O 1
ATOM 7869 N N . GLU B 1 36 ? 6.977 -9.281 6.078 1 96.06 36 GLU B N 1
ATOM 7870 C CA . GLU B 1 36 ? 6.695 -7.895 5.73 1 96.06 36 GLU B CA 1
ATOM 7871 C C . GLU B 1 36 ? 7.641 -7.395 4.645 1 96.06 36 GLU B C 1
ATOM 7873 O O . GLU B 1 36 ? 8.859 -7.367 4.84 1 96.06 36 GLU B O 1
ATOM 7878 N N . ASN B 1 37 ? 7.105 -7.027 3.516 1 96.62 37 ASN B N 1
ATOM 7879 C CA . ASN B 1 37 ? 7.902 -6.559 2.385 1 96.62 37 ASN B CA 1
ATOM 7880 C C . ASN B 1 37 ? 7.93 -5.035 2.309 1 96.62 37 ASN B C 1
ATOM 7882 O O . ASN B 1 37 ? 6.902 -4.383 2.51 1 96.62 37 ASN B O 1
ATOM 7886 N N . TYR B 1 38 ? 9.055 -4.465 2.119 1 96.88 38 TYR B N 1
ATOM 7887 C CA . TYR B 1 38 ? 9.234 -3.043 1.859 1 96.88 38 TYR B CA 1
ATOM 7888 C C . TYR B 1 38 ? 9.766 -2.811 0.448 1 96.88 38 TYR B C 1
ATOM 7890 O O . TYR B 1 38 ? 10.859 -3.258 0.106 1 96.88 38 TYR B O 1
ATOM 7898 N N . SER B 1 39 ? 9.031 -2.131 -0.324 1 94.62 39 SER B N 1
ATOM 7899 C CA . SER B 1 39 ? 9.422 -1.849 -1.702 1 94.62 39 SER B CA 1
ATOM 7900 C C . SER B 1 39 ? 10.18 -0.528 -1.803 1 94.62 39 SER B C 1
ATOM 7902 O O . SER B 1 39 ? 10.289 0.205 -0.818 1 94.62 39 SER B O 1
ATOM 7904 N N . LYS B 1 40 ? 10.617 -0.19 -2.986 1 94.25 40 LYS B N 1
ATOM 7905 C CA . LYS B 1 40 ? 11.336 1.053 -3.256 1 94.25 40 LYS B CA 1
ATOM 7906 C C . LYS B 1 40 ? 10.414 2.262 -3.105 1 94.25 40 LYS B C 1
ATOM 7908 O O . LYS B 1 40 ? 10.883 3.381 -2.887 1 94.25 40 LYS B O 1
ATOM 7913 N N . SER B 1 41 ? 9.156 2.021 -3.207 1 90.5 41 SER B N 1
ATOM 7914 C CA . SER B 1 41 ? 8.211 3.109 -2.992 1 90.5 41 SER B CA 1
ATOM 7915 C C . SER B 1 41 ? 8.117 3.484 -1.517 1 90.5 41 SER B C 1
ATOM 7917 O O . SER B 1 41 ? 7.805 4.629 -1.179 1 90.5 41 SER B O 1
ATOM 7919 N N . ASN B 1 42 ? 8.43 2.502 -0.667 1 93.31 42 ASN B N 1
ATOM 7920 C CA . ASN B 1 42 ? 8.422 2.754 0.77 1 93.31 42 ASN B CA 1
ATOM 7921 C C . ASN B 1 42 ? 9.648 3.547 1.209 1 93.31 42 ASN B C 1
ATOM 7923 O O . ASN B 1 42 ? 9.523 4.633 1.779 1 93.31 42 ASN B O 1
ATOM 7927 N N . TYR B 1 43 ? 10.836 2.996 0.847 1 95.5 43 TYR B N 1
ATOM 7928 C CA . TYR B 1 43 ? 12.047 3.637 1.34 1 95.5 43 TYR B CA 1
ATOM 7929 C C . TYR B 1 43 ? 12.617 4.605 0.307 1 95.5 43 TYR B C 1
ATOM 7931 O O . TYR B 1 43 ? 13.508 5.398 0.613 1 95.5 43 TYR B O 1
ATOM 7939 N N . GLN B 1 44 ? 12.094 4.699 -0.871 1 92.5 44 GLN B N 1
ATOM 7940 C CA . GLN B 1 44 ? 12.492 5.629 -1.924 1 92.5 44 GLN B CA 1
ATOM 7941 C C . GLN B 1 44 ? 13.984 5.512 -2.227 1 92.5 44 GLN B C 1
ATOM 7943 O O . GLN B 1 44 ? 14.688 6.52 -2.271 1 92.5 44 GLN B O 1
ATOM 7948 N N . GLY B 1 45 ? 14.422 4.359 -2.361 1 94.19 45 GLY B N 1
ATOM 7949 C CA . GLY B 1 45 ? 15.828 4.094 -2.629 1 94.19 45 GLY B CA 1
ATOM 7950 C C . GLY B 1 45 ? 16.062 3.359 -3.936 1 94.19 45 GLY B C 1
ATOM 7951 O O . GLY B 1 45 ? 15.32 3.553 -4.902 1 94.19 45 GLY B O 1
ATOM 7952 N N . ASP B 1 46 ? 17.156 2.656 -3.961 1 94.38 46 ASP B N 1
ATOM 7953 C CA . ASP B 1 46 ? 17.578 1.98 -5.184 1 94.38 46 ASP B CA 1
ATOM 7954 C C . ASP B 1 46 ? 17.375 0.471 -5.074 1 94.38 46 ASP B C 1
ATOM 7956 O O . ASP B 1 46 ? 16.859 -0.019 -4.07 1 94.38 46 ASP B O 1
ATOM 7960 N N . ASN B 1 47 ? 17.75 -0.151 -6.191 1 94.31 47 ASN B N 1
ATOM 7961 C CA . ASN B 1 47 ? 17.828 -1.607 -6.184 1 94.31 47 ASN B CA 1
ATOM 7962 C C . ASN B 1 47 ? 19.016 -2.102 -5.371 1 94.31 47 ASN B C 1
ATOM 7964 O O . ASN B 1 47 ? 19.938 -1.333 -5.082 1 94.31 47 ASN B O 1
ATOM 7968 N N . GLN B 1 48 ? 18.891 -3.277 -4.961 1 96.19 48 GLN B N 1
ATOM 7969 C CA . GLN B 1 48 ? 19.984 -4.059 -4.383 1 96.19 48 GLN B CA 1
ATOM 7970 C C . GLN B 1 48 ? 20.328 -3.572 -2.979 1 96.19 48 GLN B C 1
ATOM 7972 O O . GLN B 1 48 ? 20.75 -2.432 -2.797 1 96.19 48 GLN B O 1
ATOM 7977 N N . ILE B 1 49 ? 20.125 -4.359 -2.066 1 98.06 49 ILE B N 1
ATOM 7978 C CA . ILE B 1 49 ? 20.531 -4.176 -0.674 1 98.06 49 ILE B CA 1
ATOM 7979 C C . ILE B 1 49 ? 21.703 -5.082 -0.346 1 98.06 49 ILE B C 1
ATOM 7981 O O . ILE B 1 49 ? 21.531 -6.273 -0.068 1 98.06 49 ILE B O 1
ATOM 7985 N N . TRP B 1 50 ? 22.844 -4.52 -0.225 1 97.81 50 TRP B N 1
ATOM 7986 C CA . TRP B 1 50 ? 24.078 -5.309 -0.177 1 97.81 50 TRP B CA 1
ATOM 7987 C C . TRP B 1 50 ? 24.391 -5.746 1.25 1 97.81 50 TRP B C 1
ATOM 7989 O O . TRP B 1 50 ? 25.125 -6.711 1.464 1 97.81 50 TRP B O 1
ATOM 7999 N N . ASN B 1 51 ? 23.906 -5 2.152 1 98.38 51 ASN B N 1
ATOM 8000 C CA . ASN B 1 51 ? 24.203 -5.301 3.549 1 98.38 51 ASN B CA 1
ATOM 8001 C C . ASN B 1 51 ? 23.109 -4.773 4.48 1 98.38 51 ASN B C 1
ATOM 8003 O O . ASN B 1 51 ? 22.422 -3.807 4.152 1 98.38 51 ASN B O 1
ATOM 8007 N N . VAL B 1 52 ? 22.922 -5.469 5.602 1 98.12 52 VAL B N 1
ATOM 8008 C CA . VAL B 1 52 ? 21.922 -5.102 6.602 1 98.12 52 VAL B CA 1
ATOM 8009 C C . VAL B 1 52 ? 22.531 -5.215 8 1 98.12 52 VAL B C 1
ATOM 8011 O O . VAL B 1 52 ? 23.266 -6.16 8.289 1 98.12 52 VAL B O 1
ATOM 8014 N N . ALA B 1 53 ? 22.297 -4.223 8.844 1 97.62 53 ALA B N 1
ATOM 8015 C CA . ALA B 1 53 ? 22.781 -4.246 10.227 1 97.62 53 ALA B CA 1
ATOM 8016 C C . ALA B 1 53 ? 21.844 -3.441 11.141 1 97.62 53 ALA B C 1
ATOM 8018 O O . ALA B 1 53 ? 21.141 -2.549 10.672 1 97.62 53 ALA B O 1
ATOM 8019 N N . GLN B 1 54 ? 21.797 -3.795 12.359 1 97.38 54 GLN B N 1
ATOM 8020 C CA . GLN B 1 54 ? 21.047 -3.023 13.344 1 97.38 54 GLN B CA 1
ATOM 8021 C C . GLN B 1 54 ? 21.969 -2.234 14.258 1 97.38 54 GLN B C 1
ATOM 8023 O O . GLN B 1 54 ? 22.969 -2.773 14.758 1 97.38 54 GLN B O 1
ATOM 8028 N N . GLY B 1 55 ? 21.625 -1.019 14.422 1 96.12 55 GLY B N 1
ATOM 8029 C CA . GLY B 1 55 ? 22.438 -0.165 15.289 1 96.12 55 GLY B CA 1
ATOM 8030 C C . GLY B 1 55 ? 22.109 -0.321 16.766 1 96.12 55 GLY B C 1
ATOM 8031 O O . GLY B 1 55 ? 21.109 -0.967 17.109 1 96.12 55 GLY B O 1
ATOM 8032 N N . ASN B 1 56 ? 23.016 0.342 17.578 1 93.5 56 ASN B N 1
ATOM 8033 C CA . ASN B 1 56 ? 22.75 0.365 19.016 1 93.5 56 ASN B CA 1
ATOM 8034 C C . ASN B 1 56 ? 21.547 1.248 19.344 1 93.5 56 ASN B C 1
ATOM 8036 O O . ASN B 1 56 ? 21 1.159 20.438 1 93.5 56 ASN B O 1
ATOM 8040 N N . ASP B 1 57 ? 21.188 2.082 18.438 1 91.88 57 ASP B N 1
ATOM 8041 C CA . ASP B 1 57 ? 19.984 2.904 18.594 1 91.88 57 ASP B CA 1
ATOM 8042 C C . ASP B 1 57 ? 18.734 2.127 18.188 1 91.88 57 ASP B C 1
ATOM 8044 O O . ASP B 1 57 ? 17.656 2.707 18.062 1 91.88 57 ASP B O 1
ATOM 8048 N N . ASP B 1 58 ? 18.812 0.874 17.938 1 93.19 58 ASP B N 1
ATOM 8049 C CA . ASP B 1 58 ? 17.734 -0.066 17.609 1 93.19 58 ASP B CA 1
ATOM 8050 C C . ASP B 1 58 ? 17.203 0.17 16.203 1 93.19 58 ASP B C 1
ATOM 8052 O O . ASP B 1 58 ? 16.219 -0.435 15.805 1 93.19 58 ASP B O 1
ATOM 8056 N N . ALA B 1 59 ? 17.812 1.079 15.438 1 96.62 59 ALA B N 1
ATOM 8057 C CA . ALA B 1 59 ? 17.406 1.3 14.055 1 96.62 59 ALA B CA 1
ATOM 8058 C C . ALA B 1 59 ? 18.078 0.299 13.117 1 96.62 59 ALA B C 1
ATOM 8060 O O . ALA B 1 59 ? 19.141 -0.249 13.438 1 96.62 59 ALA B O 1
ATOM 8061 N N . MET B 1 60 ? 17.438 0.017 12.062 1 98.06 60 MET B N 1
ATOM 8062 C CA . MET B 1 60 ? 18.016 -0.84 11.031 1 98.06 60 MET B CA 1
ATOM 8063 C C . MET B 1 60 ? 18.688 -0.009 9.945 1 98.06 60 MET B C 1
ATOM 8065 O O . MET B 1 60 ? 18.172 1.031 9.539 1 98.06 60 MET B O 1
ATOM 8069 N N . TYR B 1 61 ? 19.844 -0.439 9.555 1 98.5 61 TYR B N 1
ATOM 8070 C CA . TYR B 1 61 ? 20.609 0.226 8.508 1 98.5 61 TYR B CA 1
ATOM 8071 C C . TYR B 1 61 ? 20.812 -0.693 7.309 1 98.5 61 TYR B C 1
ATOM 8073 O O . TYR B 1 61 ? 21 -1.899 7.469 1 98.5 61 TYR B O 1
ATOM 8081 N N . PHE B 1 62 ? 20.766 -0.12 6.098 1 98.62 62 PHE B N 1
ATOM 8082 C CA . PHE B 1 62 ? 20.875 -0.896 4.867 1 98.62 62 PHE B CA 1
ATOM 8083 C C . PHE B 1 62 ? 21.812 -0.216 3.881 1 98.62 62 PHE B C 1
ATOM 8085 O O . PHE B 1 62 ? 21.766 1.002 3.701 1 98.62 62 PHE B O 1
ATOM 8092 N N . ALA B 1 63 ? 22.719 -0.967 3.318 1 98.62 63 ALA B N 1
ATOM 8093 C CA . ALA B 1 63 ? 23.516 -0.498 2.182 1 98.62 63 ALA B CA 1
ATOM 8094 C C . ALA B 1 63 ? 22.734 -0.668 0.874 1 98.62 63 ALA B C 1
ATOM 8096 O O . ALA B 1 63 ? 22.672 -1.771 0.323 1 98.62 63 ALA B O 1
ATOM 8097 N N . ASN B 1 64 ? 22.203 0.379 0.405 1 97.56 64 ASN B N 1
ATOM 8098 C CA . ASN B 1 64 ? 21.297 0.346 -0.747 1 97.56 64 ASN B CA 1
ATOM 8099 C C . ASN B 1 64 ? 21.891 1.097 -1.937 1 97.56 64 ASN B C 1
ATOM 8101 O O . ASN B 1 64 ? 21.391 2.16 -2.312 1 97.56 64 ASN B O 1
ATOM 8105 N N . ASN B 1 65 ? 22.859 0.504 -2.494 1 94.94 65 ASN B N 1
ATOM 8106 C CA . ASN B 1 65 ? 23.5 1.078 -3.67 1 94.94 65 ASN B CA 1
ATOM 8107 C C . ASN B 1 65 ? 23.969 2.504 -3.406 1 94.94 65 ASN B C 1
ATOM 8109 O O . ASN B 1 65 ? 24.781 2.738 -2.506 1 94.94 65 ASN B O 1
ATOM 8113 N N . HIS B 1 66 ? 23.297 3.545 -3.883 1 93.38 66 HIS B N 1
ATOM 8114 C CA . HIS B 1 66 ? 23.781 4.91 -3.729 1 93.38 66 HIS B CA 1
ATOM 8115 C C . HIS B 1 66 ? 23.359 5.5 -2.389 1 93.38 66 HIS B C 1
ATOM 8117 O O . HIS B 1 66 ? 23.734 6.621 -2.051 1 93.38 66 HIS B O 1
ATOM 8123 N N . TYR B 1 67 ? 22.641 4.676 -1.659 1 96.56 67 TYR B N 1
ATOM 8124 C CA . TYR B 1 67 ? 22.078 5.273 -0.453 1 96.56 67 TYR B CA 1
ATOM 8125 C C . TYR B 1 67 ? 22.359 4.41 0.769 1 96.56 67 TYR B C 1
ATOM 8127 O O . TYR B 1 67 ? 22.516 3.193 0.655 1 96.56 67 TYR B O 1
ATOM 8135 N N . LEU B 1 68 ? 22.562 5.082 1.863 1 98.25 68 LEU B N 1
ATOM 8136 C CA . LEU B 1 68 ? 22.422 4.48 3.184 1 98.25 68 LEU B CA 1
ATOM 8137 C C . LEU B 1 68 ? 21.016 4.68 3.729 1 98.25 68 LEU B C 1
ATOM 8139 O O . LEU B 1 68 ? 20.562 5.816 3.902 1 98.25 68 LEU B O 1
ATOM 8143 N N . LEU B 1 69 ? 20.359 3.596 3.928 1 98.38 69 LEU B N 1
ATOM 8144 C CA . LEU B 1 69 ? 19 3.682 4.457 1 98.38 69 LEU B CA 1
ATOM 8145 C C . LEU B 1 69 ? 18.984 3.436 5.961 1 98.38 69 LEU B C 1
ATOM 8147 O O . LEU B 1 69 ? 19.719 2.586 6.465 1 98.38 69 LEU B O 1
ATOM 8151 N N . ARG B 1 70 ? 18.203 4.16 6.602 1 98.12 70 ARG B N 1
ATOM 8152 C CA . ARG B 1 70 ? 17.969 3.99 8.031 1 98.12 70 ARG B CA 1
ATOM 8153 C C . ARG B 1 70 ? 16.469 3.891 8.32 1 98.12 70 ARG B C 1
ATOM 8155 O O . ARG B 1 70 ? 15.68 4.703 7.832 1 98.12 70 ARG B O 1
ATOM 8162 N N . TYR B 1 71 ? 16.094 2.871 9.062 1 97.44 71 TYR B N 1
ATOM 8163 C CA . TYR B 1 71 ? 14.703 2.666 9.438 1 97.44 71 TYR B CA 1
ATOM 8164 C C . TYR B 1 71 ? 14.562 2.461 10.938 1 97.44 71 TYR B C 1
ATOM 8166 O O . TYR B 1 71 ? 15.125 1.52 11.5 1 97.44 71 TYR B O 1
ATOM 8174 N N . ASN B 1 72 ? 13.82 3.299 11.602 1 95.25 72 ASN B N 1
ATOM 8175 C CA . ASN B 1 72 ? 13.664 3.199 13.047 1 95.25 72 ASN B CA 1
ATOM 8176 C C . ASN B 1 72 ? 12.289 2.672 13.43 1 95.25 72 ASN B C 1
ATOM 8178 O O . ASN B 1 72 ? 11.773 2.992 14.508 1 95.25 72 ASN B O 1
ATOM 8182 N N . SER B 1 73 ? 11.578 1.983 12.539 1 93.5 73 SER B N 1
ATOM 8183 C CA . SER B 1 73 ? 10.273 1.37 12.719 1 93.5 73 SER B CA 1
ATOM 8184 C C . SER B 1 73 ? 9.148 2.373 12.461 1 93.5 73 SER B C 1
ATOM 8186 O O . SER B 1 73 ? 7.977 2 12.422 1 93.5 73 SER B O 1
ATOM 8188 N N . VAL B 1 74 ? 9.461 3.635 12.312 1 94.31 74 VAL B N 1
ATOM 8189 C CA . VAL B 1 74 ? 8.445 4.664 12.102 1 94.31 74 VAL B CA 1
ATOM 8190 C C . VAL B 1 74 ? 8.688 5.355 10.766 1 94.31 74 VAL B C 1
ATOM 8192 O O . VAL B 1 74 ? 7.758 5.496 9.961 1 94.31 74 VAL B O 1
ATOM 8195 N N . LYS B 1 75 ? 9.922 5.695 10.562 1 93.75 75 LYS B N 1
ATOM 8196 C CA . LYS B 1 75 ? 10.242 6.477 9.375 1 93.75 75 LYS B CA 1
ATOM 8197 C C . LYS B 1 75 ? 11.492 5.941 8.688 1 93.75 75 LYS B C 1
ATOM 8199 O O . LYS B 1 75 ? 12.422 5.465 9.344 1 93.75 75 LYS B O 1
ATOM 8204 N N . TRP B 1 76 ? 11.477 5.992 7.289 1 96.25 76 TRP B N 1
ATOM 8205 C CA . TRP B 1 76 ? 12.641 5.695 6.461 1 96.25 76 TRP B CA 1
ATOM 8206 C C . TRP B 1 76 ? 13.445 6.961 6.18 1 96.25 76 TRP B C 1
ATOM 8208 O O . TRP B 1 76 ? 12.875 8.016 5.902 1 96.25 76 TRP B O 1
ATOM 8218 N N . GLU B 1 77 ? 14.703 6.891 6.41 1 96.5 77 GLU B N 1
ATOM 8219 C CA . GLU B 1 77 ? 15.641 7.961 6.066 1 96.5 77 GLU B CA 1
ATOM 8220 C C . GLU B 1 77 ? 16.656 7.496 5.031 1 96.5 77 GLU B C 1
ATOM 8222 O O . GLU B 1 77 ? 17.031 6.324 5.008 1 96.5 77 GLU B O 1
ATOM 8227 N N . LYS B 1 78 ? 17.125 8.383 4.176 1 95.75 78 LYS B N 1
ATOM 8228 C CA . LYS B 1 78 ? 18.078 8.07 3.123 1 95.75 78 LYS B CA 1
ATOM 8229 C C . LYS B 1 78 ? 19.234 9.062 3.129 1 95.75 78 LYS B C 1
ATOM 8231 O O . LYS B 1 78 ? 19.031 10.273 3.262 1 95.75 78 LYS B O 1
ATOM 8236 N N . TYR B 1 79 ? 20.359 8.562 3.051 1 96.94 79 TYR B N 1
ATOM 8237 C CA . TYR B 1 79 ? 21.578 9.367 3.002 1 96.94 79 TYR B CA 1
ATOM 8238 C C . TYR B 1 79 ? 22.5 8.906 1.868 1 96.94 79 TYR B C 1
ATOM 8240 O O . TYR B 1 79 ? 22.344 7.789 1.363 1 96.94 79 TYR B O 1
ATOM 8248 N N . MET B 1 80 ? 23.391 9.828 1.502 1 94.81 80 MET B N 1
ATOM 8249 C CA . MET B 1 80 ? 24.328 9.5 0.432 1 94.81 80 MET B CA 1
ATOM 8250 C C . MET B 1 80 ? 25.734 9.922 0.799 1 94.81 80 MET B C 1
ATOM 8252 O O . MET B 1 80 ? 25.922 10.797 1.642 1 94.81 80 MET B O 1
ATOM 8256 N N . LEU B 1 81 ? 26.656 9.25 0.222 1 94.12 81 LEU B N 1
ATOM 8257 C CA . LEU B 1 81 ? 28.047 9.68 0.34 1 94.12 81 LEU B CA 1
ATOM 8258 C C . LEU B 1 81 ? 28.281 10.953 -0.46 1 94.12 81 LEU B C 1
ATOM 8260 O O . LEU B 1 81 ? 27.531 11.266 -1.384 1 94.12 81 LEU B O 1
ATOM 8264 N N . PRO B 1 82 ? 29.25 11.711 -0.097 1 85.56 82 PRO B N 1
ATOM 8265 C CA . PRO B 1 82 ? 29.516 12.969 -0.803 1 85.56 82 PRO B CA 1
ATOM 8266 C C . PRO B 1 82 ? 29.672 12.773 -2.311 1 85.56 82 PRO B C 1
ATOM 8268 O O . PRO B 1 82 ? 29.188 13.594 -3.094 1 85.56 82 PRO B O 1
ATOM 8271 N N . ASP B 1 83 ? 30.281 11.633 -2.717 1 82.62 83 ASP B N 1
ATOM 8272 C CA . ASP B 1 83 ? 30.5 11.383 -4.137 1 82.62 83 ASP B CA 1
ATOM 8273 C C . ASP B 1 83 ? 29.406 10.484 -4.719 1 82.62 83 ASP B C 1
ATOM 8275 O O . ASP B 1 83 ? 29.484 10.086 -5.883 1 82.62 83 ASP B O 1
ATOM 8279 N N . LYS B 1 84 ? 28.453 10.18 -3.996 1 83.94 84 LYS B N 1
ATOM 8280 C CA . LYS B 1 84 ? 27.312 9.367 -4.391 1 83.94 84 LYS B CA 1
ATOM 8281 C C . LYS B 1 84 ? 27.75 8.039 -4.988 1 83.94 84 LYS B C 1
ATOM 8283 O O . LYS B 1 84 ? 27.219 7.598 -6.004 1 83.94 84 LYS B O 1
ATOM 8288 N N . THR B 1 85 ? 28.797 7.5 -4.391 1 90.19 85 THR B N 1
ATOM 8289 C CA . THR B 1 85 ? 29.266 6.18 -4.805 1 90.19 85 THR B CA 1
ATOM 8290 C C . THR B 1 85 ? 28.438 5.082 -4.152 1 90.19 85 THR B C 1
ATOM 8292 O O . THR B 1 85 ? 27.672 5.344 -3.217 1 90.19 85 THR B O 1
ATOM 8295 N N . ILE B 1 86 ? 28.562 3.877 -4.672 1 93.69 86 ILE B N 1
ATOM 8296 C CA . ILE B 1 86 ? 27.75 2.746 -4.227 1 93.69 86 ILE B CA 1
ATOM 8297 C C . ILE B 1 86 ? 28.266 2.258 -2.869 1 93.69 86 ILE B C 1
ATOM 8299 O O . ILE B 1 86 ? 29.469 2.064 -2.68 1 93.69 86 ILE B O 1
ATOM 8303 N N . ILE B 1 87 ? 27.391 2.164 -1.945 1 97.25 87 ILE B N 1
ATOM 8304 C CA . ILE B 1 87 ? 27.703 1.6 -0.637 1 97.25 87 ILE B CA 1
ATOM 8305 C C . ILE B 1 87 ? 27.469 0.09 -0.66 1 97.25 87 ILE B C 1
ATOM 8307 O O . ILE B 1 87 ? 26.344 -0.374 -0.8 1 97.25 87 ILE B O 1
ATOM 8311 N N . ARG B 1 88 ? 28.516 -0.649 -0.451 1 97 88 ARG B N 1
ATOM 8312 C CA . ARG B 1 88 ? 28.438 -2.1 -0.597 1 97 88 ARG B CA 1
ATOM 8313 C C . ARG B 1 88 ? 28.359 -2.785 0.764 1 97 88 ARG B C 1
ATOM 8315 O O . ARG B 1 88 ? 27.844 -3.895 0.879 1 97 88 ARG B O 1
ATOM 8322 N N . SER B 1 89 ? 28.953 -2.15 1.742 1 98.12 89 SER B N 1
ATOM 8323 C CA . SER B 1 89 ? 29.062 -2.807 3.041 1 98.12 89 SER B CA 1
ATOM 8324 C C . SER B 1 89 ? 28.875 -1.81 4.18 1 98.12 89 SER B C 1
ATOM 8326 O O . SER B 1 89 ? 29.234 -0.636 4.051 1 98.12 89 SER B O 1
ATOM 8328 N N . ILE B 1 90 ? 28.312 -2.359 5.23 1 98.31 90 ILE B N 1
ATOM 8329 C CA . ILE B 1 90 ? 28.156 -1.56 6.441 1 98.31 90 ILE B CA 1
ATOM 8330 C C . ILE B 1 90 ? 28.406 -2.432 7.672 1 98.31 90 ILE B C 1
ATOM 8332 O O . ILE B 1 90 ? 28.219 -3.65 7.625 1 98.31 90 ILE B O 1
ATOM 8336 N N . MET B 1 91 ? 28.875 -1.815 8.742 1 98 91 MET B N 1
ATOM 8337 C CA . MET B 1 91 ? 29.109 -2.482 10.023 1 98 91 MET B CA 1
ATOM 8338 C C . MET B 1 91 ? 28.938 -1.506 11.18 1 98 91 MET B C 1
ATOM 8340 O O . MET B 1 91 ? 29.391 -0.365 11.109 1 98 91 MET B O 1
ATOM 8344 N N . VAL B 1 92 ? 28.266 -1.994 12.172 1 97.44 92 VAL B N 1
ATOM 8345 C CA . VAL B 1 92 ? 28.031 -1.157 13.344 1 97.44 92 VAL B CA 1
ATOM 8346 C C . VAL B 1 92 ? 29.062 -1.482 14.43 1 97.44 92 VAL B C 1
ATOM 8348 O O . VAL B 1 92 ? 29.328 -2.654 14.703 1 97.44 92 VAL B O 1
ATOM 8351 N N . ASP B 1 93 ? 29.656 -0.472 14.961 1 96.25 93 ASP B N 1
ATOM 8352 C CA . ASP B 1 93 ? 30.531 -0.579 16.109 1 96.25 93 ASP B CA 1
ATOM 8353 C C . ASP B 1 93 ? 30.312 0.581 17.078 1 96.25 93 ASP B C 1
ATOM 8355 O O . ASP B 1 93 ? 30.75 1.706 16.812 1 96.25 93 ASP B O 1
ATOM 8359 N N . GLY B 1 94 ? 29.703 0.289 18.203 1 94 94 GLY B N 1
ATOM 8360 C CA . GLY B 1 94 ? 29.328 1.357 19.125 1 94 94 GLY B CA 1
ATOM 8361 C C . GLY B 1 94 ? 28.297 2.303 18.547 1 94 94 GLY B C 1
ATOM 8362 O O . GLY B 1 94 ? 27.234 1.866 18.094 1 94 94 GLY B O 1
ATOM 8363 N N . ASP B 1 95 ? 28.688 3.594 18.531 1 93.81 95 ASP B N 1
ATOM 8364 C CA . ASP B 1 95 ? 27.766 4.594 18.016 1 93.81 95 ASP B CA 1
ATOM 8365 C C . ASP B 1 95 ? 28.094 4.965 16.578 1 93.81 95 ASP B C 1
ATOM 8367 O O . ASP B 1 95 ? 27.422 5.816 15.977 1 93.81 95 ASP B O 1
ATOM 8371 N N . LYS B 1 96 ? 29.031 4.219 16.047 1 96.56 96 LYS B N 1
ATOM 8372 C CA . LYS B 1 96 ? 29.453 4.504 14.688 1 96.56 96 LYS B CA 1
ATOM 8373 C C . LYS B 1 96 ? 29 3.408 13.727 1 96.56 96 LYS B C 1
ATOM 8375 O O . LYS B 1 96 ? 28.953 2.234 14.094 1 96.56 96 LYS B O 1
ATOM 8380 N N . LEU B 1 97 ? 28.656 3.826 12.586 1 98.06 97 LEU B N 1
ATOM 8381 C CA . LEU B 1 97 ? 28.344 2.922 11.484 1 98.06 97 LEU B CA 1
ATOM 8382 C C . LEU B 1 97 ? 29.375 3.047 10.367 1 98.06 97 LEU B C 1
ATOM 8384 O O . LEU B 1 97 ? 29.406 4.059 9.656 1 98.06 97 LEU B O 1
ATOM 8388 N N . TYR B 1 98 ? 30.188 2.037 10.219 1 98.25 98 TYR B N 1
ATOM 8389 C CA . TYR B 1 98 ? 31.203 2.047 9.172 1 98.25 98 TYR B CA 1
ATOM 8390 C C . TYR B 1 98 ? 30.609 1.631 7.832 1 98.25 98 TYR B C 1
ATOM 8392 O O . TYR B 1 98 ? 29.766 0.736 7.77 1 98.25 98 TYR B O 1
ATOM 8400 N N . SER B 1 99 ? 31 2.297 6.812 1 98.19 99 SER B N 1
ATOM 8401 C CA . SER B 1 99 ? 30.562 1.942 5.473 1 98.19 99 SER B CA 1
ATOM 8402 C C . SER B 1 99 ? 31.719 1.896 4.492 1 98.19 99 SER B C 1
ATOM 8404 O O . SER B 1 99 ? 32.75 2.539 4.711 1 98.19 99 SER B O 1
ATOM 8406 N N . GLY B 1 100 ? 31.609 1.025 3.531 1 97.81 100 GLY B N 1
ATOM 8407 C CA . GLY B 1 100 ? 32.594 0.873 2.482 1 97.81 100 GLY B CA 1
ATOM 8408 C C . GLY B 1 100 ? 32.031 1.054 1.089 1 97.81 100 GLY B C 1
ATOM 8409 O O . GLY B 1 100 ? 30.922 0.6 0.802 1 97.81 100 GLY B O 1
ATOM 8410 N N . SER B 1 101 ? 32.75 1.739 0.289 1 95.19 101 SER B N 1
ATOM 8411 C CA . SER B 1 101 ? 32.375 2.055 -1.084 1 95.19 101 SER B CA 1
ATOM 8412 C C . SER B 1 101 ? 33.562 1.994 -2.02 1 95.19 101 SER B C 1
ATOM 8414 O O . SER B 1 101 ? 34.594 1.407 -1.679 1 95.19 101 SER B O 1
ATOM 8416 N N . TYR B 1 102 ? 33.344 2.512 -3.25 1 91.38 102 TYR B N 1
ATOM 8417 C CA . TYR B 1 102 ? 34.438 2.553 -4.227 1 91.38 102 TYR B CA 1
ATOM 8418 C C . TYR B 1 102 ? 35.469 3.602 -3.848 1 91.38 102 TYR B C 1
ATOM 8420 O O . TYR B 1 102 ? 35.188 4.797 -3.826 1 91.38 102 TYR B O 1
ATOM 8428 N N . LYS B 1 103 ? 36.625 3.182 -3.51 1 89.88 103 LYS B N 1
ATOM 8429 C CA . LYS B 1 103 ? 37.75 4.016 -3.115 1 89.88 103 LYS B CA 1
ATOM 8430 C C . LYS B 1 103 ? 37.375 4.965 -1.984 1 89.88 103 LYS B C 1
ATOM 8432 O O . LYS B 1 103 ? 37.719 6.145 -2.008 1 89.88 103 LYS B O 1
ATOM 8437 N N . GLU B 1 104 ? 36.562 4.438 -1.18 1 92.88 104 GLU B N 1
ATOM 8438 C CA . GLU B 1 104 ? 36.062 5.266 -0.085 1 92.88 104 GLU B CA 1
ATOM 8439 C C . GLU B 1 104 ? 35.531 4.402 1.064 1 92.88 104 GLU B C 1
ATOM 8441 O O . GLU B 1 104 ? 34.812 3.443 0.843 1 92.88 104 GLU B O 1
ATOM 8446 N N . PHE B 1 105 ? 36.031 4.664 2.246 1 96.38 105 PHE B N 1
ATOM 8447 C CA . PHE B 1 105 ? 35.406 4.086 3.438 1 96.38 105 PHE B CA 1
ATOM 8448 C C . PHE B 1 105 ? 35.531 5.039 4.621 1 96.38 105 PHE B C 1
ATOM 8450 O O . PHE B 1 105 ? 36.438 5.895 4.648 1 96.38 105 PHE B O 1
ATOM 8457 N N . GLY B 1 106 ? 34.625 4.988 5.477 1 96.94 106 GLY B N 1
ATOM 8458 C CA . GLY B 1 106 ? 34.5 5.832 6.652 1 96.94 106 GLY B CA 1
ATOM 8459 C C . GLY B 1 106 ? 33.406 5.402 7.59 1 96.94 106 GLY B C 1
ATOM 8460 O O . GLY B 1 106 ? 33.094 4.211 7.715 1 96.94 106 GLY B O 1
ATOM 8461 N N . TYR B 1 107 ? 32.969 6.336 8.383 1 97.25 107 TYR B N 1
ATOM 8462 C CA . TYR B 1 107 ? 31.906 5.988 9.312 1 97.25 107 TYR B CA 1
ATOM 8463 C C . TYR B 1 107 ? 30.875 7.105 9.406 1 97.25 107 TYR B C 1
ATOM 8465 O O . TYR B 1 107 ? 31.156 8.242 9.023 1 97.25 107 TYR B O 1
ATOM 8473 N N . TRP B 1 108 ? 29.688 6.719 9.758 1 97.94 108 TRP B N 1
ATOM 8474 C CA . TRP B 1 108 ? 28.547 7.609 9.984 1 97.94 108 TRP B CA 1
ATOM 8475 C C . TRP B 1 108 ? 28.25 7.746 11.477 1 97.94 108 TRP B C 1
ATOM 8477 O O . TRP B 1 108 ? 28.359 6.77 12.227 1 97.94 108 TRP B O 1
ATOM 8487 N N . SER B 1 109 ? 27.922 8.898 11.875 1 96.81 109 SER B N 1
ATOM 8488 C CA . SER B 1 109 ? 27.469 9.156 13.234 1 96.81 109 SER B CA 1
ATOM 8489 C C . SER B 1 109 ? 26.219 10.031 13.242 1 96.81 109 SER B C 1
ATOM 8491 O O . SER B 1 109 ? 26.062 10.906 12.383 1 96.81 109 SER B O 1
ATOM 8493 N N . ARG B 1 110 ? 25.328 9.742 14.109 1 95 110 ARG B N 1
ATOM 8494 C CA . ARG B 1 110 ? 24.062 10.477 14.164 1 95 110 ARG B CA 1
ATOM 8495 C C . ARG B 1 110 ? 24.172 11.68 15.094 1 95 110 ARG B C 1
ATOM 8497 O O . ARG B 1 110 ? 24.469 11.531 16.281 1 95 110 ARG B O 1
ATOM 8504 N N . THR B 1 111 ? 24.016 12.891 14.57 1 92.44 111 THR B N 1
ATOM 8505 C CA . THR B 1 111 ? 24.016 14.133 15.328 1 92.44 111 THR B CA 1
ATOM 8506 C C . THR B 1 111 ? 22.828 15.008 14.938 1 92.44 111 THR B C 1
ATOM 8508 O O . THR B 1 111 ? 22.594 15.234 13.758 1 92.44 111 THR B O 1
ATOM 8511 N N . GLY B 1 112 ? 22.078 15.453 15.906 1 90.44 112 GLY B N 1
ATOM 8512 C CA . GLY B 1 112 ? 20.922 16.297 15.641 1 90.44 112 GLY B CA 1
ATOM 8513 C C . GLY B 1 112 ? 19.828 15.594 14.867 1 90.44 112 GLY B C 1
ATOM 8514 O O . GLY B 1 112 ? 19.141 16.203 14.039 1 90.44 112 GLY B O 1
ATOM 8515 N N . GLY B 1 113 ? 19.766 14.352 14.992 1 91.19 113 GLY B N 1
ATOM 8516 C CA . GLY B 1 113 ? 18.734 13.578 14.336 1 91.19 113 GLY B CA 1
ATOM 8517 C C . GLY B 1 113 ? 19.062 13.203 12.906 1 91.19 113 GLY B C 1
ATOM 8518 O O . GLY B 1 113 ? 18.25 12.609 12.203 1 91.19 113 GLY B O 1
ATOM 8519 N N . LYS B 1 114 ? 20.25 13.516 12.422 1 94.75 114 LYS B N 1
ATOM 8520 C CA . LYS B 1 114 ? 20.688 13.203 11.062 1 94.75 114 LYS B CA 1
ATOM 8521 C C . LYS B 1 114 ? 22.016 12.453 11.07 1 94.75 114 LYS B C 1
ATOM 8523 O O . LYS B 1 114 ? 22.781 12.562 12.023 1 94.75 114 LYS B O 1
ATOM 8528 N N . MET B 1 115 ? 22.219 11.656 10.023 1 96.56 115 MET B N 1
ATOM 8529 C CA . MET B 1 115 ? 23.469 10.922 9.898 1 96.56 115 MET B CA 1
ATOM 8530 C C . MET B 1 115 ? 24.531 11.773 9.203 1 96.56 115 MET B C 1
ATOM 8532 O O . MET B 1 115 ? 24.281 12.32 8.125 1 96.56 115 MET B O 1
ATOM 8536 N N . ASN B 1 116 ? 25.688 11.906 9.844 1 96.62 116 ASN B N 1
ATOM 8537 C CA . ASN B 1 116 ? 26.828 12.617 9.266 1 96.62 116 ASN B CA 1
ATOM 8538 C C . ASN B 1 116 ? 27.984 11.672 8.93 1 96.62 116 ASN B C 1
ATOM 8540 O O . ASN B 1 116 ? 28.297 10.773 9.711 1 96.62 116 ASN B O 1
ATOM 8544 N N . TYR B 1 117 ? 28.578 11.945 7.762 1 97.19 117 TYR B N 1
ATOM 8545 C CA . TYR B 1 117 ? 29.625 11.039 7.281 1 97.19 117 TYR B CA 1
ATOM 8546 C C . TYR B 1 117 ? 31.016 11.641 7.48 1 97.19 117 TYR B C 1
ATOM 8548 O O . TYR B 1 117 ? 31.219 12.828 7.223 1 97.19 117 TYR B O 1
ATOM 8556 N N . VAL B 1 118 ? 31.953 10.844 8.016 1 95.44 118 VAL B N 1
ATOM 8557 C CA . VAL B 1 118 ? 33.375 11.188 8.125 1 95.44 118 VAL B CA 1
ATOM 8558 C C . VAL B 1 118 ? 34.219 10.18 7.332 1 95.44 118 VAL B C 1
ATOM 8560 O O . VAL B 1 118 ? 34.125 8.977 7.582 1 95.44 118 VAL B O 1
ATOM 8563 N N . SER B 1 119 ? 34.969 10.664 6.371 1 95.56 119 SER B N 1
ATOM 8564 C CA . SER B 1 119 ? 35.812 9.789 5.543 1 95.56 119 SER B CA 1
ATOM 8565 C C . SER B 1 119 ? 37.125 9.453 6.242 1 95.56 119 SER B C 1
ATOM 8567 O O . SER B 1 119 ? 37.844 10.344 6.684 1 95.56 119 SER B O 1
ATOM 8569 N N . ILE B 1 120 ? 37.438 8.273 6.332 1 94.38 120 ILE B N 1
ATOM 8570 C CA . ILE B 1 120 ? 38.719 7.816 6.875 1 94.38 120 ILE B CA 1
ATOM 8571 C C . ILE B 1 120 ? 39.75 7.719 5.75 1 94.38 120 ILE B C 1
ATOM 8573 O O . ILE B 1 120 ? 40.906 8.047 5.945 1 94.38 120 ILE B O 1
ATOM 8577 N N . SER B 1 121 ? 39.312 7.332 4.59 1 91.94 121 SER B N 1
ATOM 8578 C CA . SER B 1 121 ? 40.219 7.078 3.469 1 91.94 121 SER B CA 1
ATOM 8579 C C . SER B 1 121 ? 40.75 8.383 2.893 1 91.94 121 SER B C 1
ATOM 8581 O O . SER B 1 121 ? 41.906 8.445 2.494 1 91.94 121 SER B O 1
ATOM 8583 N N . LYS B 1 122 ? 39.969 9.375 2.67 1 82.88 122 LYS B N 1
ATOM 8584 C CA . LYS B 1 122 ? 40.438 10.641 2.115 1 82.88 122 LYS B CA 1
ATOM 8585 C C . LYS B 1 122 ? 41.469 11.297 3.031 1 82.88 122 LYS B C 1
ATOM 8587 O O . LYS B 1 122 ? 42.469 11.828 2.561 1 82.88 122 LYS B O 1
ATOM 8592 N N . GLY B 1 123 ? 41.312 11.258 4.227 1 71.69 123 GLY B N 1
ATOM 8593 C CA . GLY B 1 123 ? 42.25 11.852 5.18 1 71.69 123 GLY B CA 1
ATOM 8594 C C . GLY B 1 123 ? 43.594 11.188 5.191 1 71.69 123 GLY B C 1
ATOM 8595 O O . GLY B 1 123 ? 44.625 11.852 5.395 1 71.69 123 GLY B O 1
ATOM 8596 N N . ASN B 1 124 ? 43.688 9.938 4.785 1 75 124 ASN B N 1
ATOM 8597 C CA . ASN B 1 124 ? 44.938 9.188 4.891 1 75 124 ASN B CA 1
ATOM 8598 C C . ASN B 1 124 ? 45.5 8.852 3.518 1 75 124 ASN B C 1
ATOM 8600 O O . ASN B 1 124 ? 46.469 8.109 3.41 1 75 124 ASN B O 1
ATOM 8604 N N . LYS B 1 125 ? 44.875 9.367 2.473 1 78.69 125 LYS B N 1
ATOM 8605 C CA . LYS B 1 125 ? 45.312 9.133 1.099 1 78.69 125 LYS B CA 1
ATOM 8606 C C . LYS B 1 125 ? 45.625 7.652 0.86 1 78.69 125 LYS B C 1
ATOM 8608 O O . LYS B 1 125 ? 46.688 7.305 0.362 1 78.69 125 LYS B O 1
ATOM 8613 N N . VAL B 1 126 ? 44.688 6.867 1.157 1 85.81 126 VAL B N 1
ATOM 8614 C CA . VAL B 1 126 ? 44.812 5.418 1.205 1 85.81 126 VAL B CA 1
ATOM 8615 C C . VAL B 1 126 ? 44.875 4.855 -0.214 1 85.81 126 VAL B C 1
ATOM 8617 O O . VAL B 1 126 ? 45.625 3.918 -0.494 1 85.81 126 VAL B O 1
ATOM 8620 N N . PHE B 1 127 ? 44.156 5.43 -1.167 1 86.56 127 PHE B N 1
ATOM 8621 C CA . PHE B 1 127 ? 44 4.84 -2.492 1 86.56 127 PHE B CA 1
ATOM 8622 C C . PHE B 1 127 ? 44.844 5.574 -3.514 1 86.56 127 PHE B C 1
ATOM 8624 O O . PHE B 1 127 ? 44.906 6.809 -3.525 1 86.56 127 PHE B O 1
ATOM 8631 N N . ASP B 1 128 ? 45.438 4.766 -4.207 1 78.5 128 ASP B N 1
ATOM 8632 C CA . ASP B 1 128 ? 46.188 5.32 -5.332 1 78.5 128 ASP B CA 1
ATOM 8633 C C . ASP B 1 128 ? 45.281 5.562 -6.531 1 78.5 128 ASP B C 1
ATOM 8635 O O . ASP B 1 128 ? 44.219 4.973 -6.629 1 78.5 128 ASP B O 1
ATOM 8639 N N . GLU B 1 129 ? 45.719 6.445 -7.367 1 68.56 129 GLU B N 1
ATOM 8640 C CA . GLU B 1 129 ? 44.906 6.832 -8.531 1 68.56 129 GLU B CA 1
ATOM 8641 C C . GLU B 1 129 ? 44.656 5.641 -9.438 1 68.56 129 GLU B C 1
ATOM 8643 O O . GLU B 1 129 ? 43.594 5.543 -10.047 1 68.56 129 GLU B O 1
ATOM 8648 N N . ASN B 1 130 ? 45.531 4.719 -9.453 1 69.31 130 ASN B N 1
ATOM 8649 C CA . ASN B 1 130 ? 45.406 3.615 -10.391 1 69.31 130 ASN B CA 1
ATOM 8650 C C . ASN B 1 130 ? 44.75 2.402 -9.742 1 69.31 130 ASN B C 1
ATOM 8652 O O . ASN B 1 130 ? 44.438 1.414 -10.422 1 69.31 130 ASN B O 1
ATOM 8656 N N . GLU B 1 131 ? 44.438 2.527 -8.531 1 77.38 131 GLU B N 1
ATOM 8657 C CA . GLU B 1 131 ? 43.812 1.413 -7.832 1 77.38 131 GLU B CA 1
ATOM 8658 C C . GLU B 1 131 ? 42.281 1.453 -8 1 77.38 131 GLU B C 1
ATOM 8660 O O . GLU B 1 131 ? 41.688 2.527 -7.984 1 77.38 131 GLU B O 1
ATOM 8665 N N . ASN B 1 132 ? 41.75 0.372 -8.414 1 79.38 132 ASN B N 1
ATOM 8666 C CA . ASN B 1 132 ? 40.312 0.228 -8.531 1 79.38 132 ASN B CA 1
ATOM 8667 C C . ASN B 1 132 ? 39.75 -0.726 -7.484 1 79.38 132 ASN B C 1
ATOM 8669 O O . ASN B 1 132 ? 39.344 -1.846 -7.805 1 79.38 132 ASN B O 1
ATOM 8673 N N . GLU B 1 133 ? 39.719 -0.231 -6.289 1 87.38 133 GLU B N 1
ATOM 8674 C CA . GLU B 1 133 ? 39.281 -1.087 -5.188 1 87.38 133 GLU B CA 1
ATOM 8675 C C . GLU B 1 133 ? 37.906 -0.683 -4.676 1 87.38 133 GLU B C 1
ATOM 8677 O O . GLU B 1 133 ? 37.562 0.504 -4.633 1 87.38 133 GLU B O 1
ATOM 8682 N N . GLU B 1 134 ? 37.125 -1.62 -4.418 1 91.94 134 GLU B N 1
ATOM 8683 C CA . GLU B 1 134 ? 35.812 -1.455 -3.793 1 91.94 134 GLU B CA 1
ATOM 8684 C C . GLU B 1 134 ? 35.688 -2.271 -2.508 1 91.94 134 GLU B C 1
ATOM 8686 O O . GLU B 1 134 ? 36.156 -3.416 -2.455 1 91.94 134 GLU B O 1
ATOM 8691 N N . ILE B 1 135 ? 35.188 -1.683 -1.473 1 96.38 135 ILE B N 1
ATOM 8692 C CA . ILE B 1 135 ? 35.094 -2.355 -0.181 1 96.38 135 ILE B CA 1
ATOM 8693 C C . ILE B 1 135 ? 33.812 -3.166 -0.105 1 96.38 135 ILE B C 1
ATOM 8695 O O . ILE B 1 135 ? 32.719 -2.6 -0.039 1 96.38 135 ILE B O 1
ATOM 8699 N N . TRP B 1 136 ? 33.875 -4.426 0.008 1 95.81 136 TRP B N 1
ATOM 8700 C CA . TRP B 1 136 ? 32.719 -5.297 -0.074 1 95.81 136 TRP B CA 1
ATOM 8701 C C . TRP B 1 136 ? 32.344 -5.852 1.299 1 95.81 136 TRP B C 1
ATOM 8703 O O . TRP B 1 136 ? 31.25 -6.367 1.495 1 95.81 136 TRP B O 1
ATOM 8713 N N . LYS B 1 137 ? 33.281 -5.801 2.199 1 97.44 137 LYS B N 1
ATOM 8714 C CA . LYS B 1 137 ? 33 -6.316 3.535 1 97.44 137 LYS B CA 1
ATOM 8715 C C . LYS B 1 137 ? 33.781 -5.551 4.602 1 97.44 137 LYS B C 1
ATOM 8717 O O . LYS B 1 137 ? 34.938 -5.156 4.371 1 97.44 137 LYS B O 1
ATOM 8722 N N . ILE B 1 138 ? 33.188 -5.34 5.719 1 98.19 138 ILE B N 1
ATOM 8723 C CA . ILE B 1 138 ? 33.812 -4.727 6.887 1 98.19 138 ILE B CA 1
ATOM 8724 C C . ILE B 1 138 ? 33.594 -5.609 8.109 1 98.19 138 ILE B C 1
ATOM 8726 O O . ILE B 1 138 ? 32.469 -6.086 8.352 1 98.19 138 ILE B O 1
ATOM 8730 N N . PHE B 1 139 ? 34.656 -5.887 8.836 1 96.62 139 PHE B N 1
ATOM 8731 C CA . PHE B 1 139 ? 34.5 -6.68 10.047 1 96.62 139 PHE B CA 1
ATOM 8732 C C . PHE B 1 139 ? 35.5 -6.258 11.102 1 96.62 139 PHE B C 1
ATOM 8734 O O . PHE B 1 139 ? 36.5 -5.582 10.789 1 96.62 139 PHE B O 1
ATOM 8741 N N . LYS B 1 140 ? 35.188 -6.594 12.289 1 96.56 140 LYS B N 1
ATOM 8742 C CA . LYS B 1 140 ? 36.031 -6.281 13.422 1 96.56 140 LYS B CA 1
ATOM 8743 C C . LYS B 1 140 ? 36.719 -7.539 13.953 1 96.56 140 LYS B C 1
ATOM 8745 O O . LYS B 1 140 ? 36.094 -8.586 14.086 1 96.56 140 LYS B O 1
ATOM 8750 N N . PHE B 1 141 ? 38.062 -7.477 14.156 1 94.75 141 PHE B N 1
ATOM 8751 C CA . PHE B 1 141 ? 38.844 -8.57 14.711 1 94.75 141 PHE B CA 1
ATOM 8752 C C . PHE B 1 141 ? 39.969 -8.047 15.602 1 94.75 141 PHE B C 1
ATOM 8754 O O . PHE B 1 141 ? 40.781 -7.227 15.172 1 94.75 141 PHE B O 1
ATOM 8761 N N . LYS B 1 142 ? 40 -8.477 16.859 1 92.19 142 LYS B N 1
ATOM 8762 C CA . LYS B 1 142 ? 41 -8.07 17.844 1 92.19 142 LYS B CA 1
ATOM 8763 C C . LYS B 1 142 ? 41.094 -6.547 17.922 1 92.19 142 LYS B C 1
ATOM 8765 O O . LYS B 1 142 ? 42.188 -5.988 17.797 1 92.19 142 LYS B O 1
ATOM 8770 N N . ASP B 1 143 ? 40 -5.816 17.969 1 92.06 143 ASP B N 1
ATOM 8771 C CA . ASP B 1 143 ? 39.812 -4.395 18.219 1 92.06 143 ASP B CA 1
ATOM 8772 C C . ASP B 1 143 ? 40.281 -3.549 17.047 1 92.06 143 ASP B C 1
ATOM 8774 O O . ASP B 1 143 ? 40.625 -2.377 17.219 1 92.06 143 ASP B O 1
ATOM 8778 N N . LYS B 1 144 ? 40.438 -4.215 15.93 1 95.12 144 LYS B N 1
ATOM 8779 C CA . LYS B 1 144 ? 40.719 -3.502 14.688 1 95.12 144 LYS B CA 1
ATOM 8780 C C . LYS B 1 144 ? 39.594 -3.693 13.672 1 95.12 144 LYS B C 1
ATOM 8782 O O . LYS B 1 144 ? 38.938 -4.719 13.68 1 95.12 144 LYS B O 1
ATOM 8787 N N . ILE B 1 145 ? 39.469 -2.715 12.883 1 97.38 145 ILE B N 1
ATOM 8788 C CA . ILE B 1 145 ? 38.438 -2.775 11.852 1 97.38 145 ILE B CA 1
ATOM 8789 C C . ILE B 1 145 ? 39.094 -3.08 10.5 1 97.38 145 ILE B C 1
ATOM 8791 O O . ILE B 1 145 ? 40.062 -2.428 10.109 1 97.38 145 ILE B O 1
ATOM 8795 N N . TYR B 1 146 ? 38.625 -4.051 9.852 1 96.56 146 TYR B N 1
ATOM 8796 C CA . TYR B 1 146 ? 39.125 -4.488 8.562 1 96.56 146 TYR B CA 1
ATOM 8797 C C . TYR B 1 146 ? 38.188 -4.086 7.434 1 96.56 146 TYR B C 1
ATOM 8799 O O . TYR B 1 146 ? 37 -4.336 7.504 1 96.56 146 TYR B O 1
ATOM 8807 N N . PHE B 1 147 ? 38.719 -3.391 6.5 1 97.38 147 PHE B N 1
ATOM 8808 C CA . PHE B 1 147 ? 38 -3.109 5.254 1 97.38 147 PHE B CA 1
ATOM 8809 C C . PHE B 1 147 ? 38.531 -3.984 4.121 1 97.38 147 PHE B C 1
ATOM 8811 O O . PHE B 1 147 ? 39.688 -3.848 3.711 1 97.38 147 PHE B O 1
ATOM 8818 N N . GLN B 1 148 ? 37.656 -4.824 3.596 1 96.5 148 GLN B N 1
ATOM 8819 C CA . GLN B 1 148 ? 38.094 -5.828 2.637 1 96.5 148 GLN B CA 1
ATOM 8820 C C . GLN B 1 148 ? 37.719 -5.441 1.213 1 96.5 148 GLN B C 1
ATOM 8822 O O . GLN B 1 148 ? 36.531 -5.219 0.92 1 96.5 148 GLN B O 1
ATOM 8827 N N . SER B 1 149 ? 38.625 -5.305 0.384 1 94.31 149 SER B N 1
ATOM 8828 C CA . SER B 1 149 ? 38.438 -5.215 -1.058 1 94.31 149 SER B CA 1
ATOM 8829 C C . SER B 1 149 ? 38.781 -6.531 -1.747 1 94.31 149 SER B C 1
ATOM 8831 O O . SER B 1 149 ? 38.844 -7.582 -1.101 1 94.31 149 SER B O 1
ATOM 8833 N N . PHE B 1 150 ? 39 -6.559 -3.037 1 90.31 150 PHE B N 1
ATOM 8834 C CA . PHE B 1 150 ? 39.219 -7.801 -3.766 1 90.31 150 PHE B CA 1
ATOM 8835 C C . PHE B 1 150 ? 40.688 -8.227 -3.648 1 90.31 150 PHE B C 1
ATOM 8837 O O . PHE B 1 150 ? 41 -9.422 -3.672 1 90.31 150 PHE B O 1
ATOM 8844 N N . ASN B 1 151 ? 41.562 -7.215 -3.471 1 89.81 151 ASN B N 1
ATOM 8845 C CA . ASN B 1 151 ? 43 -7.574 -3.488 1 89.81 151 ASN B CA 1
ATOM 8846 C C . ASN B 1 151 ? 43.719 -7 -2.279 1 89.81 151 ASN B C 1
ATOM 8848 O O . ASN B 1 151 ? 44.906 -7.305 -2.061 1 89.81 151 ASN B O 1
ATOM 8852 N N . ILE B 1 152 ? 43.031 -6.199 -1.555 1 93.31 152 ILE B N 1
ATOM 8853 C CA . ILE B 1 152 ? 43.688 -5.52 -0.456 1 93.31 152 ILE B CA 1
ATOM 8854 C C . ILE B 1 152 ? 42.812 -5.566 0.796 1 93.31 152 ILE B C 1
ATOM 8856 O O . ILE B 1 152 ? 41.594 -5.434 0.714 1 93.31 152 ILE B O 1
ATOM 8860 N N . LEU B 1 153 ? 43.5 -5.762 1.902 1 94.69 153 LEU B N 1
ATOM 8861 C CA . LEU B 1 153 ? 42.875 -5.605 3.215 1 94.69 153 LEU B CA 1
ATOM 8862 C C . LEU B 1 153 ? 43.406 -4.355 3.916 1 94.69 153 LEU B C 1
ATOM 8864 O O . LEU B 1 153 ? 44.625 -4.195 4.09 1 94.69 153 LEU B O 1
ATOM 8868 N N . PHE B 1 154 ? 42.469 -3.492 4.215 1 95.5 154 PHE B N 1
ATOM 8869 C CA . PHE B 1 154 ? 42.844 -2.293 4.965 1 95.5 154 PHE B CA 1
ATOM 8870 C C . PHE B 1 154 ? 42.531 -2.479 6.449 1 95.5 154 PHE B C 1
ATOM 8872 O O . PHE B 1 154 ? 41.375 -2.684 6.84 1 95.5 154 PHE B O 1
ATOM 8879 N N . ILE B 1 155 ? 43.562 -2.418 7.234 1 95.38 155 ILE B N 1
ATOM 8880 C CA . ILE B 1 155 ? 43.438 -2.629 8.672 1 95.38 155 ILE B CA 1
ATOM 8881 C C . ILE B 1 155 ? 43.5 -1.289 9.398 1 95.38 155 ILE B C 1
ATOM 8883 O O . ILE B 1 155 ? 44.531 -0.609 9.367 1 95.38 155 ILE B O 1
ATOM 8887 N N . TYR B 1 156 ? 42.375 -0.956 10.039 1 95.56 156 TYR B N 1
ATOM 8888 C CA . TYR B 1 156 ? 42.25 0.326 10.719 1 95.56 156 TYR B CA 1
ATOM 8889 C C . TYR B 1 156 ? 42.25 0.137 12.234 1 95.56 156 TYR B C 1
ATOM 8891 O O . TYR B 1 156 ? 41.375 -0.558 12.773 1 95.56 156 TYR B O 1
ATOM 8899 N N . ASP B 1 157 ? 43.156 0.755 12.969 1 92.88 157 ASP B N 1
ATOM 8900 C CA . ASP B 1 157 ? 43.25 0.599 14.414 1 92.88 157 ASP B CA 1
ATOM 8901 C C . ASP B 1 157 ? 42.625 1.789 15.141 1 92.88 157 ASP B C 1
ATOM 8903 O O . ASP B 1 157 ? 42.688 1.874 16.375 1 92.88 157 ASP B O 1
ATOM 8907 N N . GLY B 1 158 ? 42 2.678 14.438 1 88.94 158 GLY B N 1
ATOM 8908 C CA . GLY B 1 158 ? 41.406 3.871 15.023 1 88.94 158 GLY B CA 1
ATOM 8909 C C . GLY B 1 158 ? 42.125 5.148 14.625 1 88.94 158 GLY B C 1
ATOM 8910 O O . GLY B 1 158 ? 41.531 6.227 14.633 1 88.94 158 GLY B O 1
ATOM 8911 N N . LYS B 1 159 ? 43.438 5.051 14.32 1 87.62 159 LYS B N 1
ATOM 8912 C CA . LYS B 1 159 ? 44.25 6.219 13.953 1 87.62 159 LYS B CA 1
ATOM 8913 C C . LYS B 1 159 ? 44.969 6 12.625 1 87.62 159 LYS B C 1
ATOM 8915 O O . LYS B 1 159 ? 44.938 6.875 11.758 1 87.62 159 LYS B O 1
ATOM 8920 N N . PHE B 1 160 ? 45.531 4.766 12.516 1 90.19 160 PHE B N 1
ATOM 8921 C CA . PHE B 1 160 ? 46.344 4.484 11.336 1 90.19 160 PHE B CA 1
ATOM 8922 C C . PHE B 1 160 ? 45.75 3.336 10.531 1 90.19 160 PHE B C 1
ATOM 8924 O O . PHE B 1 160 ? 45.031 2.502 11.078 1 90.19 160 PHE B O 1
ATOM 8931 N N . ILE B 1 161 ? 46.062 3.352 9.203 1 94.44 161 ILE B N 1
ATOM 8932 C CA . ILE B 1 161 ? 45.594 2.316 8.297 1 94.44 161 ILE B CA 1
ATOM 8933 C C . ILE B 1 161 ? 46.781 1.538 7.727 1 94.44 161 ILE B C 1
ATOM 8935 O O . ILE B 1 161 ? 47.719 2.129 7.184 1 94.44 161 ILE B O 1
ATOM 8939 N N . LYS B 1 162 ? 46.781 0.294 7.914 1 91.69 162 LYS B N 1
ATOM 8940 C CA . LYS B 1 162 ? 47.75 -0.597 7.305 1 91.69 162 LYS B CA 1
ATOM 8941 C C . LYS B 1 162 ? 47.156 -1.316 6.094 1 91.69 162 LYS B C 1
ATOM 8943 O O . LYS B 1 162 ? 46.094 -1.883 6.172 1 91.69 162 LYS B O 1
ATOM 8948 N N . LYS B 1 163 ? 47.906 -1.268 4.988 1 92.44 163 LYS B N 1
ATOM 8949 C CA . LYS B 1 163 ? 47.5 -1.938 3.762 1 92.44 163 LYS B CA 1
ATOM 8950 C C . LYS B 1 163 ? 48.188 -3.291 3.611 1 92.44 163 LYS B C 1
ATOM 8952 O O . LYS B 1 163 ? 49.406 -3.385 3.719 1 92.44 163 LYS B O 1
ATOM 8957 N N . MET B 1 164 ? 47.406 -4.312 3.463 1 91.88 164 MET B N 1
ATOM 8958 C CA . MET B 1 164 ? 47.938 -5.648 3.207 1 91.88 164 MET B CA 1
ATOM 8959 C C . MET B 1 164 ? 47.5 -6.16 1.839 1 91.88 164 MET B C 1
ATOM 8961 O O . MET B 1 164 ? 46.312 -6.477 1.64 1 91.88 164 MET B O 1
ATOM 8965 N N . LYS B 1 165 ? 48.375 -6.293 0.941 1 90.94 165 LYS B N 1
ATOM 8966 C CA . LYS B 1 165 ? 48.062 -6.801 -0.393 1 90.94 165 LYS B CA 1
ATOM 8967 C C . LYS B 1 165 ? 48.031 -8.328 -0.41 1 90.94 165 LYS B C 1
ATOM 8969 O O . LYS B 1 165 ? 48.906 -8.969 0.167 1 90.94 165 LYS B O 1
ATOM 8974 N N . LEU B 1 166 ? 47.094 -8.852 -0.966 1 90.44 166 LEU B N 1
ATOM 8975 C CA . LEU B 1 166 ? 46.938 -10.297 -1.077 1 90.44 166 LEU B CA 1
ATOM 8976 C C . LEU B 1 166 ? 47.344 -10.781 -2.457 1 90.44 166 LEU B C 1
ATOM 8978 O O . LEU B 1 166 ? 47.094 -10.109 -3.461 1 90.44 166 LEU B O 1
ATOM 8982 N N . PRO B 1 167 ? 47.969 -11.898 -2.598 1 87.25 167 PRO B N 1
ATOM 8983 C CA . PRO B 1 167 ? 48.5 -12.406 -3.871 1 87.25 167 PRO B CA 1
ATOM 8984 C C . PRO B 1 167 ? 47.406 -13.031 -4.742 1 87.25 167 PRO B C 1
ATOM 8986 O O . PRO B 1 167 ? 47.719 -13.602 -5.797 1 87.25 167 PRO B O 1
ATOM 8989 N N . PHE B 1 168 ? 46.219 -13.062 -4.34 1 89.38 168 PHE B N 1
ATOM 8990 C CA . PHE B 1 168 ? 45.094 -13.617 -5.07 1 89.38 168 PHE B CA 1
ATOM 8991 C C . PHE B 1 168 ? 43.844 -12.75 -4.871 1 89.38 168 PHE B C 1
ATOM 8993 O O . PHE B 1 168 ? 43.844 -11.852 -4.031 1 89.38 168 PHE B O 1
ATOM 9000 N N . LEU B 1 169 ? 42.844 -13.008 -5.73 1 91 169 LEU B N 1
ATOM 9001 C CA . LEU B 1 169 ? 41.562 -12.344 -5.582 1 91 169 LEU B CA 1
ATOM 9002 C C . LEU B 1 169 ? 40.719 -12.992 -4.484 1 91 169 LEU B C 1
ATOM 9004 O O . LEU B 1 169 ? 40.625 -14.227 -4.422 1 91 169 LEU B O 1
ATOM 9008 N N . VAL B 1 170 ? 40.188 -12.18 -3.725 1 93.38 170 VAL B N 1
ATOM 9009 C CA . VAL B 1 170 ? 39.469 -12.68 -2.572 1 93.38 170 VAL B CA 1
ATOM 9010 C C . VAL B 1 170 ? 37.969 -12.531 -2.83 1 93.38 170 VAL B C 1
ATOM 9012 O O . VAL B 1 170 ? 37.5 -11.523 -3.385 1 93.38 170 VAL B O 1
ATOM 9015 N N . SER B 1 171 ? 37.25 -13.539 -2.463 1 93.31 171 SER B N 1
ATOM 9016 C CA . SER B 1 171 ? 35.781 -13.398 -2.42 1 93.31 171 SER B CA 1
ATOM 9017 C C . SER B 1 171 ? 35.344 -12.727 -1.127 1 93.31 171 SER B C 1
ATOM 9019 O O . SER B 1 171 ? 34.875 -11.586 -1.146 1 93.31 171 SER B O 1
ATOM 9021 N N . TYR B 1 172 ? 35.625 -13.445 0.038 1 95.69 172 TYR B N 1
ATOM 9022 C CA . TYR B 1 172 ? 35.281 -12.844 1.326 1 95.69 172 TYR B CA 1
ATOM 9023 C C . TYR B 1 172 ? 36.219 -13.383 2.424 1 95.69 172 TYR B C 1
ATOM 9025 O O . TYR B 1 172 ? 36.781 -14.461 2.283 1 95.69 172 TYR B O 1
ATOM 9033 N N . CYS B 1 173 ? 36.25 -12.617 3.445 1 95.94 173 CYS B N 1
ATOM 9034 C CA . CYS B 1 173 ? 36.906 -13.039 4.672 1 95.94 173 CYS B CA 1
ATOM 9035 C C . CYS B 1 173 ? 35.906 -13.461 5.73 1 95.94 173 CYS B C 1
ATOM 9037 O O . CYS B 1 173 ? 34.812 -12.898 5.797 1 95.94 173 CYS B O 1
ATOM 9039 N N . PHE B 1 174 ? 36.312 -14.453 6.508 1 96.06 174 PHE B N 1
ATOM 9040 C CA . PHE B 1 174 ? 35.438 -14.953 7.539 1 96.06 174 PHE B CA 1
ATOM 9041 C C . PHE B 1 174 ? 36.156 -15.117 8.867 1 96.06 174 PHE B C 1
ATOM 9043 O O . PHE B 1 174 ? 37.344 -15.5 8.883 1 96.06 174 PHE B O 1
ATOM 9050 N N . ILE B 1 175 ? 35.469 -14.797 9.898 1 94.5 175 ILE B N 1
ATOM 9051 C CA . ILE B 1 175 ? 36 -15.016 11.234 1 94.5 175 ILE B CA 1
ATOM 9052 C C . ILE B 1 175 ? 35.438 -16.312 11.805 1 94.5 175 ILE B C 1
ATOM 9054 O O . ILE B 1 175 ? 34.25 -16.406 12.109 1 94.5 175 ILE B O 1
ATOM 9058 N N . VAL B 1 176 ? 36.25 -17.234 11.938 1 92.19 176 VAL B N 1
ATOM 9059 C CA . VAL B 1 176 ? 35.875 -18.531 12.477 1 92.19 176 VAL B CA 1
ATOM 9060 C C . VAL B 1 176 ? 36.875 -18.969 13.539 1 92.19 176 VAL B C 1
ATOM 9062 O O . VAL B 1 176 ? 38.094 -18.984 13.281 1 92.19 176 VAL B O 1
ATOM 9065 N N . ASP B 1 177 ? 36.531 -19.375 14.727 1 88.38 177 ASP B N 1
ATOM 9066 C CA . ASP B 1 177 ? 37.375 -19.859 15.812 1 88.38 177 ASP B CA 1
ATOM 9067 C C . ASP B 1 177 ? 38.531 -18.875 16.094 1 88.38 177 ASP B C 1
ATOM 9069 O O . ASP B 1 177 ? 39.688 -19.266 16.141 1 88.38 177 ASP B O 1
ATOM 9073 N N . ASN B 1 178 ? 38.281 -17.594 16.141 1 88.56 178 ASN B N 1
ATOM 9074 C CA . ASN B 1 178 ? 39.188 -16.516 16.469 1 88.56 178 ASN B CA 1
ATOM 9075 C C . ASN B 1 178 ? 40.344 -16.422 15.477 1 88.56 178 ASN B C 1
ATOM 9077 O O . ASN B 1 178 ? 41.5 -16.141 15.867 1 88.56 178 ASN B O 1
ATOM 9081 N N . GLN B 1 179 ? 40.062 -16.906 14.266 1 91.69 179 GLN B N 1
ATOM 9082 C CA . GLN B 1 179 ? 40.969 -16.734 13.148 1 91.69 179 GLN B CA 1
ATOM 9083 C C . GLN B 1 179 ? 40.281 -16.109 11.945 1 91.69 179 GLN B C 1
ATOM 9085 O O . GLN B 1 179 ? 39.062 -16.25 11.789 1 91.69 179 GLN B O 1
ATOM 9090 N N . ILE B 1 180 ? 41.094 -15.453 11.164 1 95.31 180 ILE B N 1
ATOM 9091 C CA . ILE B 1 180 ? 40.562 -14.891 9.93 1 95.31 180 ILE B CA 1
ATOM 9092 C C . ILE B 1 180 ? 40.812 -15.859 8.773 1 95.31 180 ILE B C 1
ATOM 9094 O O . ILE B 1 180 ? 41.938 -16.203 8.484 1 95.31 180 ILE B O 1
ATOM 9098 N N . LEU B 1 181 ? 39.75 -16.359 8.266 1 96.06 181 LEU B N 1
ATOM 9099 C CA . LEU B 1 181 ? 39.844 -17.172 7.055 1 96.06 181 LEU B CA 1
ATOM 9100 C C . LEU B 1 181 ? 39.625 -16.312 5.809 1 96.06 181 LEU B C 1
ATOM 9102 O O . LEU B 1 181 ? 38.75 -15.469 5.777 1 96.06 181 LEU B O 1
ATOM 9106 N N . ILE B 1 182 ? 40.438 -16.484 4.824 1 96.38 182 ILE B N 1
ATOM 9107 C CA . ILE B 1 182 ? 40.344 -15.742 3.57 1 96.38 182 ILE B CA 1
ATOM 9108 C C . ILE B 1 182 ? 40 -16.703 2.43 1 96.38 182 ILE B C 1
ATOM 9110 O O . ILE B 1 182 ? 40.812 -17.562 2.068 1 96.38 182 ILE B O 1
ATOM 9114 N N . ALA B 1 183 ? 38.875 -16.562 1.921 1 96.44 183 ALA B N 1
ATOM 9115 C CA . ALA B 1 183 ? 38.469 -17.391 0.788 1 96.44 183 ALA B CA 1
ATOM 9116 C C . ALA B 1 183 ? 38.844 -16.734 -0.536 1 96.44 183 ALA B C 1
ATOM 9118 O O . ALA B 1 183 ? 38.406 -15.617 -0.831 1 96.44 183 ALA B O 1
ATOM 9119 N N . SER B 1 184 ? 39.625 -17.406 -1.327 1 94.62 184 SER B N 1
ATOM 9120 C CA . SER B 1 184 ? 40 -16.922 -2.65 1 94.62 184 SER B CA 1
ATOM 9121 C C . SER B 1 184 ? 38.969 -17.328 -3.701 1 94.62 184 SER B C 1
ATOM 9123 O O . SER B 1 184 ? 38.188 -18.25 -3.48 1 94.62 184 SER B O 1
ATOM 9125 N N . VAL B 1 185 ? 39 -16.688 -4.805 1 92.69 185 VAL B N 1
ATOM 9126 C CA . VAL B 1 185 ? 38.094 -16.984 -5.891 1 92.69 185 VAL B CA 1
ATOM 9127 C C . VAL B 1 185 ? 38.5 -18.297 -6.57 1 92.69 185 VAL B C 1
ATOM 9129 O O . VAL B 1 185 ? 37.625 -19.078 -6.969 1 92.69 185 VAL B O 1
ATOM 9132 N N . GLU B 1 186 ? 39.875 -18.609 -6.59 1 92.19 186 GLU B N 1
ATOM 9133 C CA . GLU B 1 186 ? 40.312 -19.75 -7.367 1 92.19 186 GLU B CA 1
ATOM 9134 C C . GLU B 1 186 ? 41.25 -20.641 -6.555 1 92.19 186 GLU B C 1
ATOM 9136 O O . GLU B 1 186 ? 41.219 -21.859 -6.695 1 92.19 186 GLU B O 1
ATOM 9141 N N . LYS B 1 187 ? 41.969 -20.062 -5.582 1 94.06 187 LYS B N 1
ATOM 9142 C CA . LYS B 1 187 ? 43.094 -20.766 -4.98 1 94.06 187 LYS B CA 1
ATOM 9143 C C . LYS B 1 187 ? 42.688 -21.438 -3.674 1 94.06 187 LYS B C 1
ATOM 9145 O O . LYS B 1 187 ? 43.531 -21.953 -2.945 1 94.06 187 LYS B O 1
ATOM 9150 N N . GLY B 1 188 ? 41.469 -21.422 -3.381 1 94.88 188 GLY B N 1
ATOM 9151 C CA . GLY B 1 188 ? 41.031 -22.094 -2.168 1 94.88 188 GLY B CA 1
ATOM 9152 C C . GLY B 1 188 ? 40.938 -21.156 -0.972 1 94.88 188 GLY B C 1
ATOM 9153 O O . GLY B 1 188 ? 40.688 -19.969 -1.127 1 94.88 188 GLY B O 1
ATOM 9154 N N . VAL B 1 189 ? 41.062 -21.75 0.265 1 96.56 189 VAL B N 1
ATOM 9155 C CA . VAL B 1 189 ? 40.875 -20.969 1.487 1 96.56 189 VAL B CA 1
ATOM 9156 C C . VAL B 1 189 ? 42.188 -20.875 2.25 1 96.56 189 VAL B C 1
ATOM 9158 O O . VAL B 1 189 ? 42.938 -21.844 2.328 1 96.56 189 VAL B O 1
ATOM 9161 N N . PHE B 1 190 ? 42.438 -19.703 2.777 1 96.06 190 PHE B N 1
ATOM 9162 C CA . PHE B 1 190 ? 43.656 -19.406 3.506 1 96.06 190 PHE B CA 1
ATOM 9163 C C . PHE B 1 190 ? 43.344 -18.938 4.922 1 96.06 190 PHE B C 1
ATOM 9165 O O . PHE B 1 190 ? 42.219 -18.516 5.211 1 96.06 190 PHE B O 1
ATOM 9172 N N . ARG B 1 191 ? 44.281 -19.078 5.789 1 94.44 191 ARG B N 1
ATOM 9173 C CA . ARG B 1 191 ? 44.219 -18.562 7.152 1 94.44 191 ARG B CA 1
ATOM 9174 C C . ARG B 1 191 ? 45.25 -17.469 7.387 1 94.44 191 ARG B C 1
ATOM 9176 O O . ARG B 1 191 ? 46.375 -17.578 6.918 1 94.44 191 ARG B O 1
ATOM 9183 N N . MET B 1 192 ? 44.719 -16.438 7.98 1 91.31 192 MET B N 1
ATOM 9184 C CA . MET B 1 192 ? 45.625 -15.336 8.305 1 91.31 192 MET B CA 1
ATOM 9185 C C . MET B 1 192 ? 46.156 -15.453 9.727 1 91.31 192 MET B C 1
ATOM 9187 O O . MET B 1 192 ? 45.375 -15.508 10.68 1 91.31 192 MET B O 1
ATOM 9191 N N . ARG B 1 193 ? 47.438 -15.695 9.891 1 78.75 193 ARG B N 1
ATOM 9192 C CA . ARG B 1 193 ? 48.125 -15.711 11.18 1 78.75 193 ARG B CA 1
ATOM 9193 C C . ARG B 1 193 ? 49.25 -14.711 11.203 1 78.75 193 ARG B C 1
ATOM 9195 O O . ARG B 1 193 ? 50.219 -14.828 10.422 1 78.75 193 ARG B O 1
ATOM 9202 N N . ASN B 1 194 ? 49.344 -13.805 12.148 1 72.06 194 ASN B N 1
ATOM 9203 C CA . ASN B 1 194 ? 50.406 -12.82 12.359 1 72.06 194 ASN B CA 1
ATOM 9204 C C . ASN B 1 194 ? 50.812 -12.156 11.055 1 72.06 194 ASN B C 1
ATOM 9206 O O . ASN B 1 194 ? 52 -12.109 10.727 1 72.06 194 ASN B O 1
ATOM 9210 N N . SER B 1 195 ? 49.969 -11.695 10.156 1 74.25 195 SER B N 1
ATOM 9211 C CA . SER B 1 195 ? 50.156 -10.938 8.922 1 74.25 195 SER B CA 1
ATOM 9212 C C . SER B 1 195 ? 50.625 -11.844 7.797 1 74.25 195 SER B C 1
ATOM 9214 O O . SER B 1 195 ? 51.094 -11.359 6.758 1 74.25 195 SER B O 1
ATOM 9216 N N . LYS B 1 196 ? 50.656 -13.109 8.102 1 84.44 196 LYS B N 1
ATOM 9217 C CA . LYS B 1 196 ? 51 -14.055 7.035 1 84.44 196 LYS B CA 1
ATOM 9218 C C . LYS B 1 196 ? 49.781 -14.891 6.652 1 84.44 196 LYS B C 1
ATOM 9220 O O . LYS B 1 196 ? 48.938 -15.203 7.496 1 84.44 196 LYS B O 1
ATOM 9225 N N . VAL B 1 197 ? 49.688 -15.172 5.34 1 92 197 VAL B N 1
ATOM 9226 C CA . VAL B 1 197 ? 48.562 -15.93 4.801 1 92 197 VAL B CA 1
ATOM 9227 C C . VAL B 1 197 ? 49.031 -17.328 4.414 1 92 197 VAL B C 1
ATOM 9229 O O . VAL B 1 197 ? 50 -17.484 3.652 1 92 197 VAL B O 1
ATOM 9232 N N . GLU B 1 198 ? 48.438 -18.359 5.102 1 92.69 198 GLU B N 1
ATOM 9233 C CA . GLU B 1 198 ? 48.781 -19.766 4.836 1 92.69 198 GLU B CA 1
ATOM 9234 C C . GLU B 1 198 ? 47.562 -20.516 4.293 1 92.69 198 GLU B C 1
ATOM 9236 O O . GLU B 1 198 ? 46.438 -20.359 4.793 1 92.69 198 GLU B O 1
ATOM 9241 N N . LYS B 1 199 ? 47.781 -21.328 3.309 1 94.5 199 LYS B N 1
ATOM 9242 C CA . LYS B 1 199 ? 46.719 -22.109 2.697 1 94.5 199 LYS B CA 1
ATOM 9243 C C . LYS B 1 199 ? 46.281 -23.266 3.594 1 94.5 199 LYS B C 1
ATOM 9245 O O . LYS B 1 199 ? 47.156 -23.938 4.184 1 94.5 199 LYS B O 1
ATOM 9250 N N . ILE B 1 200 ? 45.062 -23.516 3.674 1 93.75 200 ILE B N 1
ATOM 9251 C CA . ILE B 1 200 ? 44.562 -24.703 4.359 1 93.75 200 ILE B CA 1
ATOM 9252 C C . ILE B 1 200 ? 44.562 -25.891 3.404 1 93.75 200 ILE B C 1
ATOM 9254 O O . ILE B 1 200 ? 43.625 -26.078 2.623 1 93.75 200 ILE B O 1
ATOM 9258 N N . GLN B 1 201 ? 45.438 -26.75 3.574 1 91.62 201 GLN B N 1
ATOM 9259 C CA . GLN B 1 201 ? 45.688 -27.812 2.615 1 91.62 201 GLN B CA 1
ATOM 9260 C C . GLN B 1 201 ? 44.594 -28.859 2.637 1 91.62 201 GLN B C 1
ATOM 9262 O O . GLN B 1 201 ? 44.219 -29.391 1.592 1 91.62 201 GLN B O 1
ATOM 9267 N N . ARG B 1 202 ? 44 -29.094 3.736 1 91.44 202 ARG B N 1
ATOM 9268 C CA . ARG B 1 202 ? 43 -30.125 3.861 1 91.44 202 ARG B CA 1
ATOM 9269 C C . ARG B 1 202 ? 41.688 -29.703 3.164 1 91.44 202 ARG B C 1
ATOM 9271 O O . ARG B 1 202 ? 40.812 -30.531 2.924 1 91.44 202 ARG B O 1
ATOM 9278 N N . TRP B 1 203 ? 41.625 -28.422 2.744 1 94.88 203 TRP B N 1
ATOM 9279 C CA . TRP B 1 203 ? 40.438 -27.906 2.049 1 94.88 203 TRP B CA 1
ATOM 9280 C C . TRP B 1 203 ? 40.719 -27.734 0.559 1 94.88 203 TRP B C 1
ATOM 9282 O O . TRP B 1 203 ? 40.156 -26.844 -0.084 1 94.88 203 TRP B O 1
ATOM 9292 N N . GLY B 1 204 ? 41.5 -28.547 -0.035 1 92.12 204 GLY B N 1
ATOM 9293 C CA . GLY B 1 204 ? 41.906 -28.453 -1.427 1 92.12 204 GLY B CA 1
ATOM 9294 C C . GLY B 1 204 ? 40.75 -28.594 -2.4 1 92.12 204 GLY B C 1
ATOM 9295 O O . GLY B 1 204 ? 40.781 -28.031 -3.5 1 92.12 204 GLY B O 1
ATOM 9296 N N . VAL B 1 205 ? 39.719 -29.312 -2.01 1 92.81 205 VAL B N 1
ATOM 9297 C CA . VAL B 1 205 ? 38.562 -29.578 -2.869 1 92.81 205 VAL B CA 1
ATOM 9298 C C . VAL B 1 205 ? 37.844 -28.266 -3.154 1 92.81 205 VAL B C 1
ATOM 9300 O O . VAL B 1 205 ? 37.094 -28.172 -4.129 1 92.81 205 VAL B O 1
ATOM 9303 N N . LEU B 1 206 ? 38.125 -27.219 -2.406 1 95.12 206 LEU B N 1
ATOM 9304 C CA . LEU B 1 206 ? 37.406 -25.953 -2.533 1 95.12 206 LEU B CA 1
ATOM 9305 C C . LEU B 1 206 ? 38.094 -25.047 -3.562 1 95.12 206 LEU B C 1
ATOM 9307 O O . LEU B 1 206 ? 37.594 -23.953 -3.852 1 95.12 206 LEU B O 1
ATOM 9311 N N . GLU B 1 207 ? 39.156 -25.516 -4.148 1 94.94 207 GLU B N 1
ATOM 9312 C CA . GLU B 1 207 ? 39.781 -24.719 -5.195 1 94.94 207 GLU B CA 1
ATOM 9313 C C . GLU B 1 207 ? 38.844 -24.531 -6.387 1 94.94 207 GLU B C 1
ATOM 9315 O O . GLU B 1 207 ? 38.062 -25.406 -6.711 1 94.94 207 GLU B O 1
ATOM 9320 N N . ASN B 1 208 ? 38.875 -23.391 -6.938 1 92.94 208 ASN B N 1
ATOM 9321 C CA . ASN B 1 208 ? 38.062 -22.984 -8.086 1 92.94 208 ASN B CA 1
ATOM 9322 C C . ASN B 1 208 ? 36.594 -22.875 -7.719 1 92.94 208 ASN B C 1
ATOM 9324 O O . ASN B 1 208 ? 35.719 -23.141 -8.547 1 92.94 208 ASN B O 1
ATOM 9328 N N . ASN B 1 209 ? 36.375 -22.766 -6.438 1 93.94 209 ASN B N 1
ATOM 9329 C CA . ASN B 1 209 ? 35 -22.484 -5.961 1 93.94 209 ASN B CA 1
ATOM 9330 C C . ASN B 1 209 ? 34.938 -21.125 -5.27 1 93.94 209 ASN B C 1
ATOM 9332 O O . ASN B 1 209 ? 35.812 -20.781 -4.477 1 93.94 209 ASN B O 1
ATOM 9336 N N . VAL B 1 210 ? 33.969 -20.406 -5.684 1 94.5 210 VAL B N 1
ATOM 9337 C CA . VAL B 1 210 ? 33.719 -19.156 -4.984 1 94.5 210 VAL B CA 1
ATOM 9338 C C . VAL B 1 210 ? 32.938 -19.406 -3.699 1 94.5 210 VAL B C 1
ATOM 9340 O O . VAL B 1 210 ? 31.859 -20.016 -3.73 1 94.5 210 VAL B O 1
ATOM 9343 N N . ILE B 1 211 ? 33.531 -19.047 -2.586 1 96.5 211 ILE B N 1
ATOM 9344 C CA . ILE B 1 211 ? 32.906 -19.297 -1.282 1 96.5 211 ILE B CA 1
ATOM 9345 C C . ILE B 1 211 ? 32.25 -18.016 -0.779 1 96.5 211 ILE B C 1
ATOM 9347 O O . ILE B 1 211 ? 32.875 -16.969 -0.692 1 96.5 211 ILE B O 1
ATOM 9351 N N . HIS B 1 212 ? 31 -18.125 -0.4 1 95.81 212 HIS B N 1
ATOM 9352 C CA . HIS B 1 212 ? 30.25 -16.938 -0.017 1 95.81 212 HIS B CA 1
ATOM 9353 C C . HIS B 1 212 ? 29.969 -16.922 1.481 1 95.81 212 HIS B C 1
ATOM 9355 O O . HIS B 1 212 ? 29.625 -15.883 2.045 1 95.81 212 HIS B O 1
ATOM 9361 N N . SER B 1 213 ? 30.094 -18.109 2.166 1 96.44 213 SER B N 1
ATOM 9362 C CA . SER B 1 213 ? 29.891 -18.125 3.613 1 96.44 213 SER B CA 1
ATOM 9363 C C . SER B 1 213 ? 30.641 -19.297 4.262 1 96.44 213 SER B C 1
ATOM 9365 O O . SER B 1 213 ? 30.781 -20.359 3.66 1 96.44 213 SER B O 1
ATOM 9367 N N . ILE B 1 214 ? 31.172 -19.078 5.418 1 96.69 214 ILE B N 1
ATOM 9368 C CA . ILE B 1 214 ? 31.75 -20.094 6.289 1 96.69 214 ILE B CA 1
ATOM 9369 C C . ILE B 1 214 ? 31.25 -19.891 7.719 1 96.69 214 ILE B C 1
ATOM 9371 O O . ILE B 1 214 ? 31.453 -18.828 8.305 1 96.69 214 ILE B O 1
ATOM 9375 N N . GLU B 1 215 ? 30.578 -20.875 8.203 1 94.38 215 GLU B N 1
ATOM 9376 C CA . GLU B 1 215 ? 30.016 -20.781 9.539 1 94.38 215 GLU B CA 1
ATOM 9377 C C . GLU B 1 215 ? 30.297 -22.047 10.352 1 94.38 215 GLU B C 1
ATOM 9379 O O . GLU B 1 215 ? 30.281 -23.156 9.82 1 94.38 215 GLU B O 1
ATOM 9384 N N . LYS B 1 216 ? 30.578 -21.781 11.547 1 94.06 216 LYS B N 1
ATOM 9385 C CA . LYS B 1 216 ? 30.75 -22.906 12.461 1 94.06 216 LYS B CA 1
ATOM 9386 C C . LYS B 1 216 ? 29.516 -23.109 13.328 1 94.06 216 LYS B C 1
ATOM 9388 O O . LYS B 1 216 ? 28.938 -22.156 13.828 1 94.06 216 LYS B O 1
ATOM 9393 N N . TYR B 1 217 ? 29.094 -24.344 13.375 1 93.19 217 TYR B N 1
ATOM 9394 C CA . TYR B 1 217 ? 27.922 -24.703 14.172 1 93.19 217 TYR B CA 1
ATOM 9395 C C . TYR B 1 217 ? 28.109 -26.062 14.836 1 93.19 217 TYR B C 1
ATOM 9397 O O . TYR B 1 217 ? 28.328 -27.062 14.156 1 93.19 217 TYR B O 1
ATOM 9405 N N . LYS B 1 218 ? 27.969 -26.188 16.125 1 90.62 218 LYS B N 1
ATOM 9406 C CA . LYS B 1 218 ? 28.125 -27.406 16.922 1 90.62 218 LYS B CA 1
ATOM 9407 C C . LYS B 1 218 ? 29.375 -28.156 16.516 1 90.62 218 LYS B C 1
ATOM 9409 O O . LYS B 1 218 ? 29.328 -29.359 16.219 1 90.62 218 LYS B O 1
ATOM 9414 N N . ASN B 1 219 ? 30.516 -27.578 16.391 1 88.56 219 ASN B N 1
ATOM 9415 C CA . ASN B 1 219 ? 31.859 -28.109 16.156 1 88.56 219 ASN B CA 1
ATOM 9416 C C . ASN B 1 219 ? 32.031 -28.578 14.711 1 88.56 219 ASN B C 1
ATOM 9418 O O . ASN B 1 219 ? 32.938 -29.375 14.414 1 88.56 219 ASN B O 1
ATOM 9422 N N . LYS B 1 220 ? 31.125 -28.234 13.922 1 93.62 220 LYS B N 1
ATOM 9423 C CA . LYS B 1 220 ? 31.234 -28.453 12.477 1 93.62 220 LYS B CA 1
ATOM 9424 C C . LYS B 1 220 ? 31.359 -27.125 11.734 1 93.62 220 LYS B C 1
ATOM 9426 O O . LYS B 1 220 ? 30.734 -26.125 12.102 1 93.62 220 LYS B O 1
ATOM 9431 N N . THR B 1 221 ? 32.219 -27.156 10.766 1 95.56 221 THR B N 1
ATOM 9432 C CA . THR B 1 221 ? 32.344 -25.969 9.93 1 95.56 221 THR B CA 1
ATOM 9433 C C . THR B 1 221 ? 31.656 -26.156 8.586 1 95.56 221 THR B C 1
ATOM 9435 O O . THR B 1 221 ? 31.969 -27.094 7.852 1 95.56 221 THR B O 1
ATOM 9438 N N . TYR B 1 222 ? 30.688 -25.344 8.352 1 96.88 222 TYR B N 1
ATOM 9439 C CA . TYR B 1 222 ? 29.953 -25.375 7.098 1 96.88 222 TYR B CA 1
ATOM 9440 C C . TYR B 1 222 ? 30.531 -24.375 6.102 1 96.88 222 TYR B C 1
ATOM 9442 O O . TYR B 1 222 ? 30.75 -23.203 6.438 1 96.88 222 TYR B O 1
ATOM 9450 N N . ILE B 1 223 ? 30.812 -24.812 4.906 1 97.62 223 ILE B N 1
ATOM 9451 C CA . ILE B 1 223 ? 31.312 -23.969 3.834 1 97.62 223 ILE B CA 1
ATOM 9452 C C . ILE B 1 223 ? 30.297 -23.891 2.703 1 97.62 223 ILE B C 1
ATOM 9454 O O . ILE B 1 223 ? 29.953 -24.922 2.102 1 97.62 223 ILE B O 1
ATOM 9458 N N . PHE B 1 224 ? 29.875 -22.766 2.432 1 98.06 224 PHE B N 1
ATOM 9459 C CA . PHE B 1 224 ? 28.844 -22.547 1.429 1 98.06 224 PHE B CA 1
ATOM 9460 C C . PHE B 1 224 ? 29.438 -22.016 0.132 1 98.06 224 PHE B C 1
ATOM 9462 O O . PHE B 1 224 ? 29.922 -20.891 0.083 1 98.06 224 PHE B O 1
ATOM 9469 N N . THR B 1 225 ? 29.406 -22.812 -0.911 1 96.81 225 THR B N 1
ATOM 9470 C CA . THR B 1 225 ? 29.938 -22.422 -2.211 1 96.81 225 THR B CA 1
ATOM 9471 C C . THR B 1 225 ? 28.828 -21.812 -3.078 1 96.81 225 THR B C 1
ATOM 9473 O O . THR B 1 225 ? 27.656 -22.109 -2.883 1 96.81 225 THR B O 1
ATOM 9476 N N . LYS B 1 226 ? 29.172 -21.062 -3.998 1 93.62 226 LYS B N 1
ATOM 9477 C CA . LYS B 1 226 ? 28.203 -20.391 -4.867 1 93.62 226 LYS B CA 1
ATOM 9478 C C . LYS B 1 226 ? 27.516 -21.375 -5.789 1 93.62 226 LYS B C 1
ATOM 9480 O O . LYS B 1 226 ? 26.281 -21.375 -5.91 1 93.62 226 LYS B O 1
ATOM 9485 N N . LYS B 1 227 ? 28.281 -22.359 -6.379 1 91.44 227 LYS B N 1
ATOM 9486 C CA . LYS B 1 227 ? 27.719 -23.172 -7.457 1 91.44 227 LYS B CA 1
ATOM 9487 C C . LYS B 1 227 ? 27.828 -24.656 -7.152 1 91.44 227 LYS B C 1
ATOM 9489 O O . LYS B 1 227 ? 27.297 -25.5 -7.887 1 91.44 227 LYS B O 1
ATOM 9494 N N . ASN B 1 228 ? 28.531 -25.016 -6.031 1 94.75 228 ASN B N 1
ATOM 9495 C CA . ASN B 1 228 ? 28.766 -26.438 -5.785 1 94.75 228 ASN B CA 1
ATOM 9496 C C . ASN B 1 228 ? 28.188 -26.875 -4.438 1 94.75 228 ASN B C 1
ATOM 9498 O O . ASN B 1 228 ? 28.688 -27.812 -3.818 1 94.75 228 ASN B O 1
ATOM 9502 N N . GLY B 1 229 ? 27.266 -26.125 -3.947 1 96.12 229 GLY B N 1
ATOM 9503 C CA . GLY B 1 229 ? 26.547 -26.516 -2.754 1 96.12 229 GLY B CA 1
ATOM 9504 C C . GLY B 1 229 ? 27.328 -26.281 -1.474 1 96.12 229 GLY B C 1
ATOM 9505 O O . GLY B 1 229 ? 28.109 -25.328 -1.384 1 96.12 229 GLY B O 1
ATOM 9506 N N . VAL B 1 230 ? 27.031 -27.172 -0.456 1 97.69 230 VAL B N 1
ATOM 9507 C CA . VAL B 1 230 ? 27.578 -26.984 0.887 1 97.69 230 VAL B CA 1
ATOM 9508 C C . VAL B 1 230 ? 28.531 -28.125 1.222 1 97.69 230 VAL B C 1
ATOM 9510 O O . VAL B 1 230 ? 28.281 -29.281 0.874 1 97.69 230 VAL B O 1
ATOM 9513 N N . TYR B 1 231 ? 29.672 -27.781 1.828 1 97.12 231 TYR B N 1
ATOM 9514 C CA . TYR B 1 231 ? 30.641 -28.734 2.357 1 97.12 231 TYR B CA 1
ATOM 9515 C C . TYR B 1 231 ? 30.719 -28.656 3.875 1 97.12 231 TYR B C 1
ATOM 9517 O O . TYR B 1 231 ? 30.484 -27.594 4.457 1 97.12 231 TYR B O 1
ATOM 9525 N N . ILE B 1 232 ? 31 -29.703 4.5 1 96.44 232 ILE B N 1
ATOM 9526 C CA . ILE B 1 232 ? 31.109 -29.734 5.953 1 96.44 232 ILE B CA 1
ATOM 9527 C C . ILE B 1 232 ? 32.469 -30.328 6.359 1 96.44 232 ILE B C 1
ATOM 9529 O O . ILE B 1 232 ? 32.906 -31.328 5.797 1 96.44 232 ILE B O 1
ATOM 9533 N N . ASP B 1 233 ? 33.125 -29.594 7.184 1 94.88 233 ASP B N 1
ATOM 9534 C CA . ASP B 1 233 ? 34.344 -30.078 7.812 1 94.88 233 ASP B CA 1
ATOM 9535 C C . ASP B 1 233 ? 34.062 -30.625 9.211 1 94.88 233 ASP B C 1
ATOM 9537 O O . ASP B 1 233 ? 33.812 -29.844 10.141 1 94.88 233 ASP B O 1
ATOM 9541 N N . GLU B 1 234 ? 34.062 -31.844 9.219 1 89.44 234 GLU B N 1
ATOM 9542 C CA . GLU B 1 234 ? 33.844 -32.531 10.492 1 89.44 234 GLU B CA 1
ATOM 9543 C C . GLU B 1 234 ? 35.062 -33.375 10.867 1 89.44 234 GLU B C 1
ATOM 9545 O O . GLU B 1 234 ? 35.469 -34.25 10.109 1 89.44 234 GLU B O 1
ATOM 9550 N N . LYS B 1 235 ? 35.625 -33.219 12.047 1 83.94 235 LYS B N 1
ATOM 9551 C CA . LYS B 1 235 ? 36.719 -34 12.602 1 83.94 235 LYS B CA 1
ATOM 9552 C C . LYS B 1 235 ? 37.906 -34 11.656 1 83.94 235 LYS B C 1
ATOM 9554 O O . LYS B 1 235 ? 38.531 -35.062 11.43 1 83.94 235 LYS B O 1
ATOM 9559 N N . GLY B 1 236 ? 38.188 -32.938 10.883 1 82.06 236 GLY B N 1
ATOM 9560 C CA . GLY B 1 236 ? 39.375 -32.781 10.07 1 82.06 236 GLY B CA 1
ATOM 9561 C C . GLY B 1 236 ? 39.188 -33.219 8.633 1 82.06 236 GLY B C 1
ATOM 9562 O O . GLY B 1 236 ? 40.094 -33.156 7.82 1 82.06 236 GLY B O 1
ATOM 9563 N N . SER B 1 237 ? 37.969 -33.688 8.281 1 89 237 SER B N 1
ATOM 9564 C CA . SER B 1 237 ? 37.719 -34.125 6.91 1 89 237 SER B CA 1
ATOM 9565 C C . SER B 1 237 ? 36.594 -33.281 6.281 1 89 237 SER B C 1
ATOM 9567 O O . SER B 1 237 ? 35.531 -33.125 6.879 1 89 237 SER B O 1
ATOM 9569 N N . LEU B 1 238 ? 36.969 -32.812 5.09 1 93.88 238 LEU B N 1
ATOM 9570 C CA . LEU B 1 238 ? 35.969 -32 4.352 1 93.88 238 LEU B CA 1
ATOM 9571 C C . LEU B 1 238 ? 35.219 -32.875 3.361 1 93.88 238 LEU B C 1
ATOM 9573 O O . LEU B 1 238 ? 35.812 -33.594 2.559 1 93.88 238 LEU B O 1
ATOM 9577 N N . SER B 1 239 ? 33.875 -33 3.498 1 93.75 239 SER B N 1
ATOM 9578 C CA . SER B 1 239 ? 33.031 -33.75 2.586 1 93.75 239 SER B CA 1
ATOM 9579 C C . SER B 1 239 ? 31.812 -32.906 2.178 1 93.75 239 SER B C 1
ATOM 9581 O O . SER B 1 239 ? 31.484 -31.906 2.82 1 93.75 239 SER B O 1
ATOM 9583 N N . SER B 1 240 ? 31.203 -33.281 1.114 1 95.06 240 SER B N 1
ATOM 9584 C CA . SER B 1 240 ? 29.969 -32.625 0.669 1 95.06 240 SER B CA 1
ATOM 9585 C C . SER B 1 240 ? 28.828 -32.906 1.646 1 95.06 240 SER B C 1
ATOM 9587 O O . SER B 1 240 ? 28.703 -34 2.188 1 95.06 240 SER B O 1
ATOM 9589 N N . TRP B 1 241 ? 28.047 -31.938 1.92 1 95 241 TRP B N 1
ATOM 9590 C CA . TRP B 1 241 ? 26.906 -32.062 2.824 1 95 241 TRP B CA 1
ATOM 9591 C C . TRP B 1 241 ? 25.922 -33.094 2.311 1 95 241 TRP B C 1
ATOM 9593 O O . TRP B 1 241 ? 25.484 -33.031 1.158 1 95 241 TRP B O 1
ATOM 9603 N N . LYS B 1 242 ? 25.469 -34.062 2.994 1 91.81 242 LYS B N 1
ATOM 9604 C CA . LYS B 1 242 ? 24.656 -35.219 2.578 1 91.81 242 LYS B CA 1
ATOM 9605 C C . LYS B 1 242 ? 23.172 -34.875 2.641 1 91.81 242 LYS B C 1
ATOM 9607 O O . LYS B 1 242 ? 22.344 -35.688 2.201 1 91.81 242 LYS B O 1
ATOM 9612 N N . ASN B 1 243 ? 22.812 -33.75 2.988 1 92.69 243 ASN B N 1
ATOM 9613 C CA . ASN B 1 243 ? 21.406 -33.375 3.012 1 92.69 243 ASN B CA 1
ATOM 9614 C C . ASN B 1 243 ? 20.828 -33.25 1.604 1 92.69 243 ASN B C 1
ATOM 9616 O O . ASN B 1 243 ? 21.484 -32.719 0.701 1 92.69 243 ASN B O 1
ATOM 9620 N N . PRO B 1 244 ? 19.609 -33.812 1.37 1 90.94 244 PRO B N 1
ATOM 9621 C CA . PRO B 1 244 ? 18.984 -33.75 0.046 1 90.94 244 PRO B CA 1
ATOM 9622 C C . PRO B 1 244 ? 18.844 -32.312 -0.48 1 90.94 244 PRO B C 1
ATOM 9624 O O . PRO B 1 244 ? 18.812 -32.125 -1.695 1 90.94 244 PRO B O 1
ATOM 9627 N N . LEU B 1 245 ? 18.766 -31.359 0.359 1 94.06 245 LEU B N 1
ATOM 9628 C CA . LEU B 1 245 ? 18.641 -29.969 -0.039 1 94.06 245 LEU B CA 1
ATOM 9629 C C . LEU B 1 245 ? 19.891 -29.5 -0.781 1 94.06 245 LEU B C 1
ATOM 9631 O O . LEU B 1 245 ? 19.828 -28.531 -1.546 1 94.06 245 LEU B O 1
ATOM 9635 N N . ASN B 1 246 ? 21 -30.125 -0.657 1 96.06 246 ASN B N 1
ATOM 9636 C CA . ASN B 1 246 ? 22.281 -29.688 -1.223 1 96.06 246 ASN B CA 1
ATOM 9637 C C . ASN B 1 246 ? 22.25 -29.75 -2.748 1 96.06 246 ASN B C 1
ATOM 9639 O O . ASN B 1 246 ? 22.922 -28.938 -3.408 1 96.06 246 ASN B O 1
ATOM 9643 N N . GLU B 1 247 ? 21.5 -30.719 -3.316 1 94.12 247 GLU B N 1
ATOM 9644 C CA . GLU B 1 247 ? 21.406 -30.797 -4.77 1 94.12 247 GLU B CA 1
ATOM 9645 C C . GLU B 1 247 ? 20.672 -29.594 -5.344 1 94.12 247 GLU B C 1
ATOM 9647 O O . GLU B 1 247 ? 21.047 -29.062 -6.391 1 94.12 247 GLU B O 1
ATOM 9652 N N . THR B 1 248 ? 19.672 -29.203 -4.59 1 93.5 248 THR B N 1
ATOM 9653 C CA . THR B 1 248 ? 18.922 -28.031 -5.004 1 93.5 248 THR B CA 1
ATOM 9654 C C . THR B 1 248 ? 19.781 -26.766 -4.879 1 93.5 248 THR B C 1
ATOM 9656 O O . THR B 1 248 ? 19.688 -25.875 -5.719 1 93.5 248 THR B O 1
ATOM 9659 N N . LEU B 1 249 ? 20.594 -26.719 -3.859 1 95.31 249 LEU B N 1
ATOM 9660 C CA . LEU B 1 249 ? 21.391 -25.531 -3.584 1 95.31 249 LEU B CA 1
ATOM 9661 C C . LEU B 1 249 ? 22.469 -25.359 -4.645 1 95.31 249 LEU B C 1
ATOM 9663 O O . LEU B 1 249 ? 22.906 -24.234 -4.91 1 95.31 249 LEU B O 1
ATOM 9667 N N . LYS B 1 250 ? 22.891 -26.469 -5.309 1 92.31 250 LYS B N 1
ATOM 9668 C CA . LYS B 1 250 ? 23.875 -26.391 -6.387 1 92.31 250 LYS B CA 1
ATOM 9669 C C . LYS B 1 250 ? 23.312 -25.609 -7.578 1 92.31 250 LYS B C 1
ATOM 9671 O O . LYS B 1 250 ? 24.062 -24.938 -8.289 1 92.31 250 LYS B O 1
ATOM 9676 N N . MET B 1 251 ? 22 -25.688 -7.699 1 86.44 251 MET B N 1
ATOM 9677 C CA . MET B 1 251 ? 21.359 -25.031 -8.836 1 86.44 251 MET B CA 1
ATOM 9678 C C . MET B 1 251 ? 20.875 -23.641 -8.461 1 86.44 251 MET B C 1
ATOM 9680 O O . MET B 1 251 ? 20.703 -22.781 -9.328 1 86.44 251 MET B O 1
ATOM 9684 N N . ALA B 1 252 ? 20.609 -23.391 -7.234 1 90.31 252 ALA B N 1
ATOM 9685 C CA . ALA B 1 252 ? 20.016 -22.141 -6.773 1 90.31 252 ALA B CA 1
ATOM 9686 C C . ALA B 1 252 ? 21.062 -21.047 -6.582 1 90.31 252 ALA B C 1
ATOM 9688 O O . ALA B 1 252 ? 20.734 -19.875 -6.441 1 90.31 252 ALA B O 1
ATOM 9689 N N . ASN B 1 253 ? 22.391 -21.391 -6.629 1 91.31 253 ASN B N 1
ATOM 9690 C CA . ASN B 1 253 ? 23.484 -20.453 -6.375 1 91.31 253 ASN B CA 1
ATOM 9691 C C . ASN B 1 253 ? 23.359 -19.812 -4.996 1 91.31 253 ASN B C 1
ATOM 9693 O O . ASN B 1 253 ? 22.594 -18.875 -4.805 1 91.31 253 ASN B O 1
ATOM 9697 N N . ILE B 1 254 ? 24.203 -20.109 -4.09 1 96.44 254 ILE B N 1
ATOM 9698 C CA . ILE B 1 254 ? 24.141 -19.609 -2.717 1 96.44 254 ILE B CA 1
ATOM 9699 C C . ILE B 1 254 ? 24.828 -18.25 -2.625 1 96.44 254 ILE B C 1
ATOM 9701 O O . ILE B 1 254 ? 25.969 -18.094 -3.049 1 96.44 254 ILE B O 1
ATOM 9705 N N . ASN B 1 255 ? 24.109 -17.297 -2.043 1 96.12 255 ASN B N 1
ATOM 9706 C CA . ASN B 1 255 ? 24.688 -15.961 -1.863 1 96.12 255 ASN B CA 1
ATOM 9707 C C . ASN B 1 255 ? 25.094 -15.719 -0.415 1 96.12 255 ASN B C 1
ATOM 9709 O O . ASN B 1 255 ? 26.094 -15.031 -0.152 1 96.12 255 ASN B O 1
ATOM 9713 N N . VAL B 1 256 ? 24.312 -16.234 0.438 1 96.88 256 VAL B N 1
ATOM 9714 C CA . VAL B 1 256 ? 24.562 -15.977 1.849 1 96.88 256 VAL B CA 1
ATOM 9715 C C . VAL B 1 256 ? 23.938 -17.062 2.707 1 96.88 256 VAL B C 1
ATOM 9717 O O . VAL B 1 256 ? 22.984 -17.734 2.275 1 96.88 256 VAL B O 1
ATOM 9720 N N . ALA B 1 257 ? 24.453 -17.266 3.881 1 97.69 257 ALA B N 1
ATOM 9721 C CA . ALA B 1 257 ? 23.906 -18.234 4.836 1 97.69 257 ALA B CA 1
ATOM 9722 C C . ALA B 1 257 ? 24.203 -17.797 6.27 1 97.69 257 ALA B C 1
ATOM 9724 O O . ALA B 1 257 ? 25.203 -17.141 6.539 1 97.69 257 ALA B O 1
ATOM 9725 N N . LYS B 1 258 ? 23.312 -18.156 7.129 1 95.88 258 LYS B N 1
ATOM 9726 C CA . LYS B 1 258 ? 23.453 -17.781 8.531 1 95.88 258 LYS B CA 1
ATOM 9727 C C . LYS B 1 258 ? 22.719 -18.766 9.438 1 95.88 258 LYS B C 1
ATOM 9729 O O . LYS B 1 258 ? 21.594 -19.188 9.133 1 95.88 258 LYS B O 1
ATOM 9734 N N . PHE B 1 259 ? 23.406 -19.188 10.484 1 95.31 259 PHE B N 1
ATOM 9735 C CA . PHE B 1 259 ? 22.734 -19.953 11.531 1 95.31 259 PHE B CA 1
ATOM 9736 C C . PHE B 1 259 ? 21.984 -19.016 12.477 1 95.31 259 PHE B C 1
ATOM 9738 O O . PHE B 1 259 ? 22.5 -17.953 12.844 1 95.31 259 PHE B O 1
ATOM 9745 N N . ILE B 1 260 ? 20.797 -19.375 12.797 1 93.25 260 ILE B N 1
ATOM 9746 C CA . ILE B 1 260 ? 20 -18.562 13.703 1 93.25 260 ILE B CA 1
ATOM 9747 C C . ILE B 1 260 ? 19.578 -19.391 14.914 1 93.25 260 ILE B C 1
ATOM 9749 O O . ILE B 1 260 ? 19.953 -20.562 15.031 1 93.25 260 ILE B O 1
ATOM 9753 N N . LYS B 1 261 ? 18.859 -18.75 15.82 1 88.31 261 LYS B N 1
ATOM 9754 C CA . LYS B 1 261 ? 18.438 -19.406 17.047 1 88.31 261 LYS B CA 1
ATOM 9755 C C . LYS B 1 261 ? 17.547 -20.609 16.766 1 88.31 261 LYS B C 1
ATOM 9757 O O . LYS B 1 261 ? 16.969 -20.719 15.68 1 88.31 261 LYS B O 1
ATOM 9762 N N . ASN B 1 262 ? 17.5 -21.547 17.641 1 84.81 262 ASN B N 1
ATOM 9763 C CA . ASN B 1 262 ? 16.625 -22.719 17.609 1 84.81 262 ASN B CA 1
ATOM 9764 C C . ASN B 1 262 ? 17.062 -23.719 16.562 1 84.81 262 ASN B C 1
ATOM 9766 O O . ASN B 1 262 ? 16.234 -24.312 15.859 1 84.81 262 ASN B O 1
ATOM 9770 N N . ASN B 1 263 ? 18.406 -23.797 16.312 1 91.5 263 ASN B N 1
ATOM 9771 C CA . ASN B 1 263 ? 19.016 -24.797 15.445 1 91.5 263 ASN B CA 1
ATOM 9772 C C . ASN B 1 263 ? 18.516 -24.672 14.008 1 91.5 263 ASN B C 1
ATOM 9774 O O . ASN B 1 263 ? 18.172 -25.672 13.367 1 91.5 263 ASN B O 1
ATOM 9778 N N . LYS B 1 264 ? 18.359 -23.453 13.641 1 93.94 264 LYS B N 1
ATOM 9779 C CA . LYS B 1 264 ? 17.906 -23.219 12.273 1 93.94 264 LYS B CA 1
ATOM 9780 C C . LYS B 1 264 ? 19.031 -22.656 11.406 1 93.94 264 LYS B C 1
ATOM 9782 O O . LYS B 1 264 ? 19.891 -21.922 11.898 1 93.94 264 LYS B O 1
ATOM 9787 N N . LEU B 1 265 ? 19.062 -23.094 10.203 1 96.62 265 LEU B N 1
ATOM 9788 C CA . LEU B 1 265 ? 20 -22.594 9.195 1 96.62 265 LEU B CA 1
ATOM 9789 C C . LEU B 1 265 ? 19.25 -21.906 8.055 1 96.62 265 LEU B C 1
ATOM 9791 O O . LEU B 1 265 ? 18.312 -22.484 7.484 1 96.62 265 LEU B O 1
ATOM 9795 N N . VAL B 1 266 ? 19.594 -20.672 7.809 1 97.38 266 VAL B N 1
ATOM 9796 C CA . VAL B 1 266 ? 18.969 -19.906 6.734 1 97.38 266 VAL B CA 1
ATOM 9797 C C . VAL B 1 266 ? 19.953 -19.75 5.582 1 97.38 266 VAL B C 1
ATOM 9799 O O . VAL B 1 266 ? 21.094 -19.297 5.781 1 97.38 266 VAL B O 1
ATOM 9802 N N . ILE B 1 267 ? 19.547 -20.125 4.402 1 98.12 267 ILE B N 1
ATOM 9803 C CA . ILE B 1 267 ? 20.375 -20 3.215 1 98.12 267 ILE B CA 1
ATOM 9804 C C . ILE B 1 267 ? 19.703 -19.109 2.186 1 98.12 267 ILE B C 1
ATOM 9806 O O . ILE B 1 267 ? 18.578 -19.375 1.765 1 98.12 267 ILE B O 1
ATOM 9810 N N . GLY B 1 268 ? 20.328 -18 1.875 1 97.94 268 GLY B N 1
ATOM 9811 C CA . GLY B 1 268 ? 19.844 -17.109 0.827 1 97.94 268 GLY B CA 1
ATOM 9812 C C . GLY B 1 268 ? 20.438 -17.422 -0.536 1 97.94 268 GLY B C 1
ATOM 9813 O O . GLY B 1 268 ? 21.641 -17.625 -0.666 1 97.94 268 GLY B O 1
ATOM 9814 N N . THR B 1 269 ? 19.578 -17.469 -1.562 1 96.31 269 THR B N 1
ATOM 9815 C CA . THR B 1 269 ? 20.016 -17.844 -2.898 1 96.31 269 THR B CA 1
ATOM 9816 C C . THR B 1 269 ? 19.844 -16.672 -3.871 1 96.31 269 THR B C 1
ATOM 9818 O O . THR B 1 269 ? 19.25 -15.656 -3.529 1 96.31 269 THR B O 1
ATOM 9821 N N . ALA B 1 270 ? 20.344 -16.859 -5.059 1 92.62 270 ALA B N 1
ATOM 9822 C CA . ALA B 1 270 ? 20.281 -15.82 -6.078 1 92.62 270 ALA B CA 1
ATOM 9823 C C . ALA B 1 270 ? 18.984 -15.906 -6.879 1 92.62 270 ALA B C 1
ATOM 9825 O O . ALA B 1 270 ? 18.562 -14.922 -7.496 1 92.62 270 ALA B O 1
ATOM 9826 N N . SER B 1 271 ? 18.297 -17.062 -6.812 1 91.12 271 SER B N 1
ATOM 9827 C CA . SER B 1 271 ? 17.188 -17.188 -7.75 1 91.12 271 SER B CA 1
ATOM 9828 C C . SER B 1 271 ? 15.984 -17.844 -7.09 1 91.12 271 SER B C 1
ATOM 9830 O O . SER B 1 271 ? 14.891 -17.859 -7.66 1 91.12 271 SER B O 1
ATOM 9832 N N . GLU B 1 272 ? 16.156 -18.391 -5.891 1 94 272 GLU B N 1
ATOM 9833 C CA . GLU B 1 272 ? 15.07 -19.188 -5.34 1 94 272 GLU B CA 1
ATOM 9834 C C . GLU B 1 272 ? 14.648 -18.672 -3.965 1 94 272 GLU B C 1
ATOM 9836 O O . GLU B 1 272 ? 14.039 -19.406 -3.182 1 94 272 GLU B O 1
ATOM 9841 N N . GLY B 1 273 ? 15.016 -17.578 -3.625 1 96.06 273 GLY B N 1
ATOM 9842 C CA . GLY B 1 273 ? 14.641 -17.062 -2.318 1 96.06 273 GLY B CA 1
ATOM 9843 C C . GLY B 1 273 ? 15.469 -17.641 -1.187 1 96.06 273 GLY B C 1
ATOM 9844 O O . GLY B 1 273 ? 16.688 -17.797 -1.317 1 96.06 273 GLY B O 1
ATOM 9845 N N . ILE B 1 274 ? 14.805 -17.938 -0.057 1 97.38 274 ILE B N 1
ATOM 9846 C CA . ILE B 1 274 ? 15.547 -18.438 1.091 1 97.38 274 ILE B CA 1
ATOM 9847 C C . ILE B 1 274 ? 15.023 -19.828 1.47 1 97.38 274 ILE B C 1
ATOM 9849 O O . ILE B 1 274 ? 13.844 -20.125 1.273 1 97.38 274 ILE B O 1
ATOM 9853 N N . TYR B 1 275 ? 15.93 -20.609 1.942 1 96.81 275 TYR B N 1
ATOM 9854 C CA . TYR B 1 275 ? 15.609 -21.875 2.58 1 96.81 275 TYR B CA 1
ATOM 9855 C C . TYR B 1 275 ? 15.867 -21.812 4.082 1 96.81 275 TYR B C 1
ATOM 9857 O O . TYR B 1 275 ? 16.953 -21.438 4.52 1 96.81 275 TYR B O 1
ATOM 9865 N N . VAL B 1 276 ? 14.906 -22.062 4.805 1 95.62 276 VAL B N 1
ATOM 9866 C CA . VAL B 1 276 ? 15.031 -22.156 6.258 1 95.62 276 VAL B CA 1
ATOM 9867 C C . VAL B 1 276 ? 14.984 -23.625 6.695 1 95.62 276 VAL B C 1
ATOM 9869 O O . VAL B 1 276 ? 13.93 -24.25 6.652 1 95.62 276 VAL B O 1
ATOM 9872 N N . LEU B 1 277 ? 16.109 -24.078 7.156 1 95.06 277 LEU B N 1
ATOM 9873 C CA . LEU B 1 277 ? 16.25 -25.484 7.523 1 95.06 277 LEU B CA 1
ATOM 9874 C C . LEU B 1 277 ? 16.25 -25.656 9.039 1 95.06 277 LEU B C 1
ATOM 9876 O O . LEU B 1 277 ? 16.953 -24.922 9.742 1 95.06 277 LEU B O 1
ATOM 9880 N N . ASP B 1 278 ? 15.406 -26.5 9.469 1 91.88 278 ASP B N 1
ATOM 9881 C CA . ASP B 1 278 ? 15.445 -26.938 10.859 1 91.88 278 ASP B CA 1
ATOM 9882 C C . ASP B 1 278 ? 16.312 -28.172 11.031 1 91.88 278 ASP B C 1
ATOM 9884 O O . ASP B 1 278 ? 15.938 -29.266 10.617 1 91.88 278 ASP B O 1
ATOM 9888 N N . LEU B 1 279 ? 17.406 -28.031 11.648 1 91.88 279 LEU B N 1
ATOM 9889 C CA . LEU B 1 279 ? 18.406 -29.094 11.75 1 91.88 279 LEU B CA 1
ATOM 9890 C C . LEU B 1 279 ? 17.984 -30.141 12.766 1 91.88 279 LEU B C 1
ATOM 9892 O O . LEU B 1 279 ? 18.547 -31.25 12.797 1 91.88 279 LEU B O 1
ATOM 9896 N N . SER B 1 280 ? 16.953 -29.859 13.531 1 90.31 280 SER B N 1
ATOM 9897 C CA . SER B 1 280 ? 16.453 -30.844 14.492 1 90.31 280 SER B CA 1
ATOM 9898 C C . SER B 1 280 ? 15.656 -31.938 13.797 1 90.31 280 SER B C 1
ATOM 9900 O O . SER B 1 280 ? 15.734 -33.094 14.172 1 90.31 280 SER B O 1
ATOM 9902 N N . ASN B 1 281 ? 14.867 -31.594 12.812 1 88 281 ASN B N 1
ATOM 9903 C CA . ASN B 1 281 ? 14.047 -32.594 12.125 1 88 281 ASN B CA 1
ATOM 9904 C C . ASN B 1 281 ? 14.398 -32.656 10.641 1 88 281 ASN B C 1
ATOM 9906 O O . ASN B 1 281 ? 13.766 -33.406 9.891 1 88 281 ASN B O 1
ATOM 9910 N N . ASP B 1 282 ? 15.352 -31.938 10.164 1 87.31 282 ASP B N 1
ATOM 9911 C CA . ASP B 1 282 ? 15.875 -31.938 8.797 1 87.31 282 ASP B CA 1
ATOM 9912 C C . ASP B 1 282 ? 14.781 -31.562 7.797 1 87.31 282 ASP B C 1
ATOM 9914 O O . ASP B 1 282 ? 14.703 -32.156 6.711 1 87.31 282 ASP B O 1
ATOM 9918 N N . THR B 1 283 ? 13.852 -30.812 8.242 1 88.69 283 THR B N 1
ATOM 9919 C CA . THR B 1 283 ? 12.836 -30.25 7.34 1 88.69 283 THR B CA 1
ATOM 9920 C C . THR B 1 283 ? 13.18 -28.812 6.957 1 88.69 283 THR B C 1
ATOM 9922 O O . THR B 1 283 ? 13.953 -28.156 7.652 1 88.69 283 THR B O 1
ATOM 9925 N N . TYR B 1 284 ? 12.758 -28.438 5.742 1 92.31 284 TYR B N 1
ATOM 9926 C CA . TYR B 1 284 ? 13.039 -27.062 5.344 1 92.31 284 TYR B CA 1
ATOM 9927 C C . TYR B 1 284 ? 11.812 -26.406 4.73 1 92.31 284 TYR B C 1
ATOM 9929 O O . TYR B 1 284 ? 10.898 -27.094 4.266 1 92.31 284 TYR B O 1
ATOM 9937 N N . LYS B 1 285 ? 11.75 -25.141 4.879 1 91.19 285 LYS B N 1
ATOM 9938 C CA . LYS B 1 285 ? 10.758 -24.297 4.223 1 91.19 285 LYS B CA 1
ATOM 9939 C C . LYS B 1 285 ? 11.414 -23.375 3.205 1 91.19 285 LYS B C 1
ATOM 9941 O O . LYS B 1 285 ? 12.492 -22.828 3.455 1 91.19 285 LYS B O 1
ATOM 9946 N N . ASN B 1 286 ? 10.828 -23.312 2.031 1 94.56 286 ASN B N 1
ATOM 9947 C CA . ASN B 1 286 ? 11.305 -22.406 1.003 1 94.56 286 ASN B CA 1
ATOM 9948 C C . ASN B 1 286 ? 10.414 -21.156 0.905 1 94.56 286 ASN B C 1
ATOM 9950 O O . ASN B 1 286 ? 9.227 -21.266 0.585 1 94.56 286 ASN B O 1
ATOM 9954 N N . ILE B 1 287 ? 10.906 -20.031 1.27 1 95.38 287 ILE B N 1
ATOM 9955 C CA . ILE B 1 287 ? 10.203 -18.766 1.161 1 95.38 287 ILE B CA 1
ATOM 9956 C C . ILE B 1 287 ? 10.688 -18 -0.075 1 95.38 287 ILE B C 1
ATOM 9958 O O . ILE B 1 287 ? 11.859 -17.625 -0.162 1 95.38 287 ILE B O 1
ATOM 9962 N N . ASN B 1 288 ? 9.82 -17.75 -1.011 1 94.62 288 ASN B N 1
ATOM 9963 C CA . ASN B 1 288 ? 10.203 -17.141 -2.279 1 94.62 288 ASN B CA 1
ATOM 9964 C C . ASN B 1 288 ? 9.078 -16.266 -2.84 1 94.62 288 ASN B C 1
ATOM 9966 O O . ASN B 1 288 ? 8.117 -15.953 -2.135 1 94.62 288 ASN B O 1
ATOM 9970 N N . ARG B 1 289 ? 9.164 -15.789 -4.051 1 91.5 289 ARG B N 1
ATOM 9971 C CA . ARG B 1 289 ? 8.227 -14.836 -4.656 1 91.5 289 ARG B CA 1
ATOM 9972 C C . ARG B 1 289 ? 6.91 -15.516 -5.012 1 91.5 289 ARG B C 1
ATOM 9974 O O . ARG B 1 289 ? 5.867 -14.867 -5.062 1 91.5 289 ARG B O 1
ATOM 9981 N N . ASN B 1 290 ? 6.922 -16.797 -5.199 1 86.38 290 ASN B N 1
ATOM 9982 C CA . ASN B 1 290 ? 5.699 -17.531 -5.516 1 86.38 290 ASN B CA 1
ATOM 9983 C C . ASN B 1 290 ? 4.742 -17.562 -4.328 1 86.38 290 ASN B C 1
ATOM 9985 O O . ASN B 1 290 ? 3.547 -17.812 -4.496 1 86.38 290 ASN B O 1
ATOM 9989 N N . ASN B 1 291 ? 5.363 -17.328 -3.18 1 89.44 291 ASN B N 1
ATOM 9990 C CA . ASN B 1 291 ? 4.496 -17.344 -2.008 1 89.44 291 ASN B CA 1
ATOM 9991 C C . ASN B 1 291 ? 4.402 -15.977 -1.349 1 89.44 291 ASN B C 1
ATOM 9993 O O . ASN B 1 291 ? 3.502 -15.195 -1.654 1 89.44 291 ASN B O 1
ATOM 9997 N N . VAL B 1 292 ? 5.52 -15.547 -0.633 1 91.31 292 VAL B N 1
ATOM 9998 C CA . VAL B 1 292 ? 5.273 -14.328 0.131 1 91.31 292 VAL B CA 1
ATOM 9999 C C . VAL B 1 292 ? 6.398 -13.328 -0.118 1 91.31 292 VAL B C 1
ATOM 10001 O O . VAL B 1 292 ? 6.246 -12.133 0.152 1 91.31 292 VAL B O 1
ATOM 10004 N N . LEU B 1 293 ? 7.504 -13.688 -0.639 1 93.31 293 LEU B N 1
ATOM 10005 C CA . LEU B 1 293 ? 8.633 -12.781 -0.825 1 93.31 293 LEU B CA 1
ATOM 10006 C C . LEU B 1 293 ? 8.438 -11.922 -2.068 1 93.31 293 LEU B C 1
ATOM 10008 O O . LEU B 1 293 ? 7.836 -12.359 -3.047 1 93.31 293 LEU B O 1
ATOM 10012 N N . MET B 1 294 ? 8.953 -10.758 -2.066 1 92.75 294 MET B N 1
ATOM 10013 C CA . MET B 1 294 ? 8.758 -9.844 -3.189 1 92.75 294 MET B CA 1
ATOM 10014 C C . MET B 1 294 ? 9.781 -10.102 -4.289 1 92.75 294 MET B C 1
ATOM 10016 O O . MET B 1 294 ? 9.57 -9.719 -5.441 1 92.75 294 MET B O 1
ATOM 10020 N N . ASN B 1 295 ? 10.922 -10.672 -3.902 1 94.31 295 ASN B N 1
ATOM 10021 C CA . ASN B 1 295 ? 12 -10.961 -4.848 1 94.31 295 ASN B CA 1
ATOM 10022 C C . ASN B 1 295 ? 12.766 -12.219 -4.453 1 94.31 295 ASN B C 1
ATOM 10024 O O . ASN B 1 295 ? 12.953 -12.492 -3.266 1 94.31 295 ASN B O 1
ATOM 10028 N N . ASN B 1 296 ? 13.281 -12.93 -5.445 1 95.69 296 ASN B N 1
ATOM 10029 C CA . ASN B 1 296 ? 13.914 -14.211 -5.164 1 95.69 296 ASN B CA 1
ATOM 10030 C C . ASN B 1 296 ? 15.422 -14.062 -4.969 1 95.69 296 ASN B C 1
ATOM 10032 O O . ASN B 1 296 ? 16.078 -15 -4.516 1 95.69 296 ASN B O 1
ATOM 10036 N N . SER B 1 297 ? 15.977 -13 -5.301 1 95.88 297 SER B N 1
ATOM 10037 C CA . SER B 1 297 ? 17.422 -12.805 -5.176 1 95.88 297 SER B CA 1
ATOM 10038 C C . SER B 1 297 ? 17.781 -12.195 -3.824 1 95.88 297 SER B C 1
ATOM 10040 O O . SER B 1 297 ? 17.547 -11.016 -3.588 1 95.88 297 SER B O 1
ATOM 10042 N N . ILE B 1 298 ? 18.375 -13.016 -3.021 1 97.62 298 ILE B N 1
ATOM 10043 C CA . ILE B 1 298 ? 18.781 -12.594 -1.682 1 97.62 298 ILE B CA 1
ATOM 10044 C C . ILE B 1 298 ? 20.234 -12.164 -1.685 1 97.62 298 ILE B C 1
ATOM 10046 O O . ILE B 1 298 ? 21.125 -12.969 -1.981 1 97.62 298 ILE B O 1
ATOM 10050 N N . LEU B 1 299 ? 20.5 -10.977 -1.284 1 97.12 299 LEU B N 1
ATOM 10051 C CA . LEU B 1 299 ? 21.859 -10.477 -1.321 1 97.12 299 LEU B CA 1
ATOM 10052 C C . LEU B 1 299 ? 22.484 -10.461 0.076 1 97.12 299 LEU B C 1
ATOM 10054 O O . LEU B 1 299 ? 23.688 -10.602 0.227 1 97.12 299 LEU B O 1
ATOM 10058 N N . SER B 1 300 ? 21.625 -10.234 1.008 1 97.81 300 SER B N 1
ATOM 10059 C CA . SER B 1 300 ? 22.156 -10.164 2.367 1 97.81 300 SER B CA 1
ATOM 10060 C C . SER B 1 300 ? 21.125 -10.641 3.385 1 97.81 300 SER B C 1
ATOM 10062 O O . SER B 1 300 ? 19.922 -10.656 3.1 1 97.81 300 SER B O 1
ATOM 10064 N N . ILE B 1 301 ? 21.625 -11.047 4.547 1 97.69 301 ILE B N 1
ATOM 10065 C CA . ILE B 1 301 ? 20.797 -11.477 5.668 1 97.69 301 ILE B CA 1
ATOM 10066 C C . ILE B 1 301 ? 21.266 -10.797 6.949 1 97.69 301 ILE B C 1
ATOM 10068 O O . ILE B 1 301 ? 22.469 -10.742 7.227 1 97.69 301 ILE B O 1
ATOM 10072 N N . GLY B 1 302 ? 20.359 -10.18 7.602 1 96.94 302 GLY B N 1
ATOM 10073 C CA . GLY B 1 302 ? 20.625 -9.617 8.914 1 96.94 302 GLY B CA 1
ATOM 10074 C C . GLY B 1 302 ? 19.641 -10.094 9.969 1 96.94 302 GLY B C 1
ATOM 10075 O O . GLY B 1 302 ? 18.547 -10.562 9.648 1 96.94 302 GLY B O 1
ATOM 10076 N N . LEU B 1 303 ? 20.094 -10.016 11.234 1 95.88 303 LEU B N 1
ATOM 10077 C CA . LEU B 1 303 ? 19.25 -10.336 12.375 1 95.88 303 LEU B CA 1
ATOM 10078 C C . LEU B 1 303 ? 19.047 -9.109 13.258 1 95.88 303 LEU B C 1
ATOM 10080 O O . LEU B 1 303 ? 19.969 -8.328 13.477 1 95.88 303 LEU B O 1
ATOM 10084 N N . ASP B 1 304 ? 17.797 -9.016 13.625 1 94.94 304 ASP B N 1
ATOM 10085 C CA . ASP B 1 304 ? 17.547 -7.914 14.555 1 94.94 304 ASP B CA 1
ATOM 10086 C C . ASP B 1 304 ? 17.609 -8.398 16 1 94.94 304 ASP B C 1
ATOM 10088 O O . ASP B 1 304 ? 17.906 -9.562 16.266 1 94.94 304 ASP B O 1
ATOM 10092 N N . LYS B 1 305 ? 17.438 -7.508 16.953 1 91.81 305 LYS B N 1
ATOM 10093 C CA . LYS B 1 305 ? 17.562 -7.809 18.375 1 91.81 305 LYS B CA 1
ATOM 10094 C C . LYS B 1 305 ? 16.453 -8.742 18.844 1 91.81 305 LYS B C 1
ATOM 10096 O O . LYS B 1 305 ? 16.562 -9.375 19.891 1 91.81 305 LYS B O 1
ATOM 10101 N N . GLU B 1 306 ? 15.344 -8.867 18.062 1 90.62 306 GLU B N 1
ATOM 10102 C CA . GLU B 1 306 ? 14.273 -9.828 18.344 1 90.62 306 GLU B CA 1
ATOM 10103 C C . GLU B 1 306 ? 14.586 -11.188 17.719 1 90.62 306 GLU B C 1
ATOM 10105 O O . GLU B 1 306 ? 13.797 -12.125 17.859 1 90.62 306 GLU B O 1
ATOM 10110 N N . ASN B 1 307 ? 15.742 -11.219 17.047 1 92.38 307 ASN B N 1
ATOM 10111 C CA . ASN B 1 307 ? 16.234 -12.414 16.359 1 92.38 307 ASN B CA 1
ATOM 10112 C C . ASN B 1 307 ? 15.352 -12.773 15.172 1 92.38 307 ASN B C 1
ATOM 10114 O O . ASN B 1 307 ? 15.109 -13.953 14.898 1 92.38 307 ASN B O 1
ATOM 10118 N N . ASP B 1 308 ? 14.742 -11.82 14.617 1 94.81 308 ASP B N 1
ATOM 10119 C CA . ASP B 1 308 ? 14.031 -12.008 13.352 1 94.81 308 ASP B CA 1
ATOM 10120 C C . ASP B 1 308 ? 14.938 -11.695 12.164 1 94.81 308 ASP B C 1
ATOM 10122 O O . ASP B 1 308 ? 15.992 -11.078 12.328 1 94.81 308 ASP B O 1
ATOM 10126 N N . LEU B 1 309 ? 14.539 -12.102 11.016 1 97 309 LEU B N 1
ATOM 10127 C CA . LEU B 1 309 ? 15.383 -12.008 9.828 1 97 309 LEU B CA 1
ATOM 10128 C C . LEU B 1 309 ? 15.07 -10.742 9.039 1 97 309 LEU B C 1
ATOM 10130 O O . LEU B 1 309 ? 13.906 -10.391 8.859 1 97 309 LEU B O 1
ATOM 10134 N N . TRP B 1 310 ? 16.047 -10.047 8.664 1 98.12 310 TRP B N 1
ATOM 10135 C CA . TRP B 1 310 ? 15.984 -9 7.656 1 98.12 310 TRP B CA 1
ATOM 10136 C C . TRP B 1 310 ? 16.766 -9.383 6.406 1 98.12 310 TRP B C 1
ATOM 10138 O O . TRP B 1 310 ? 17.953 -9.711 6.48 1 98.12 310 TRP B O 1
ATOM 10148 N N . LEU B 1 311 ? 16.094 -9.359 5.285 1 98.44 311 LEU B N 1
ATOM 10149 C CA . LEU B 1 311 ? 16.703 -9.758 4.027 1 98.44 311 LEU B CA 1
ATOM 10150 C C . LEU B 1 311 ? 16.906 -8.547 3.119 1 98.44 311 LEU B C 1
ATOM 10152 O O . LEU B 1 311 ? 15.992 -7.754 2.918 1 98.44 311 LEU B O 1
ATOM 10156 N N . GLY B 1 312 ? 18.141 -8.375 2.709 1 98.38 312 GLY B N 1
ATOM 10157 C CA . GLY B 1 312 ? 18.375 -7.492 1.581 1 98.38 312 GLY B CA 1
ATOM 10158 C C . GLY B 1 312 ? 18.203 -8.172 0.238 1 98.38 312 GLY B C 1
ATOM 10159 O O . GLY B 1 312 ? 18.906 -9.133 -0.077 1 98.38 312 GLY B O 1
ATOM 10160 N N . LEU B 1 313 ? 17.266 -7.711 -0.523 1 97.56 313 LEU B N 1
ATOM 10161 C CA . LEU B 1 313 ? 16.938 -8.305 -1.815 1 97.56 313 LEU B CA 1
ATOM 10162 C C . LEU B 1 313 ? 17.516 -7.48 -2.955 1 97.56 313 LEU B C 1
ATOM 10164 O O . LEU B 1 313 ? 18.047 -6.391 -2.73 1 97.56 313 LEU B O 1
ATOM 10168 N N . ASP B 1 314 ? 17.438 -8.078 -4.121 1 95.69 314 ASP B N 1
ATOM 10169 C CA . ASP B 1 314 ? 17.812 -7.305 -5.301 1 95.69 314 ASP B CA 1
ATOM 10170 C C . ASP B 1 314 ? 16.828 -6.16 -5.535 1 95.69 314 ASP B C 1
ATOM 10172 O O . ASP B 1 314 ? 17.219 -5.074 -5.961 1 95.69 314 ASP B O 1
ATOM 10176 N N . ASN B 1 315 ? 15.625 -6.508 -5.273 1 94.12 315 ASN B N 1
ATOM 10177 C CA . ASN B 1 315 ? 14.578 -5.496 -5.332 1 94.12 315 ASN B CA 1
ATOM 10178 C C . ASN B 1 315 ? 13.703 -5.52 -4.082 1 94.12 315 ASN B C 1
ATOM 10180 O O . ASN B 1 315 ? 12.734 -6.281 -4.012 1 94.12 315 ASN B O 1
ATOM 10184 N N . GLY B 1 316 ? 14.102 -4.652 -3.172 1 96.19 316 GLY B N 1
ATOM 10185 C CA . GLY B 1 316 ? 13.273 -4.543 -1.979 1 96.19 316 GLY B CA 1
ATOM 10186 C C . GLY B 1 316 ? 13.953 -5.066 -0.73 1 96.19 316 GLY B C 1
ATOM 10187 O O . GLY B 1 316 ? 15.094 -5.547 -0.792 1 96.19 316 GLY B O 1
ATOM 10188 N N . ILE B 1 317 ? 13.297 -4.898 0.44 1 98.31 317 ILE B N 1
ATOM 10189 C CA . ILE B 1 317 ? 13.695 -5.375 1.759 1 98.31 317 ILE B CA 1
ATOM 10190 C C . ILE B 1 317 ? 12.57 -6.207 2.367 1 98.31 317 ILE B C 1
ATOM 10192 O O . ILE B 1 317 ? 11.391 -5.879 2.213 1 98.31 317 ILE B O 1
ATOM 10196 N N . ALA B 1 318 ? 12.938 -7.301 3.023 1 98.25 318 ALA B N 1
ATOM 10197 C CA . ALA B 1 318 ? 11.914 -8.133 3.656 1 98.25 318 ALA B CA 1
ATOM 10198 C C . ALA B 1 318 ? 12.258 -8.391 5.121 1 98.25 318 ALA B C 1
ATOM 10200 O O . ALA B 1 318 ? 13.414 -8.617 5.469 1 98.25 318 ALA B O 1
ATOM 10201 N N . HIS B 1 319 ? 11.328 -8.266 5.965 1 97.94 319 HIS B N 1
ATOM 10202 C CA . HIS B 1 319 ? 11.398 -8.641 7.371 1 97.94 319 HIS B CA 1
ATOM 10203 C C . HIS B 1 319 ? 10.594 -9.906 7.641 1 97.94 319 HIS B C 1
ATOM 10205 O O . HIS B 1 319 ? 9.383 -9.945 7.398 1 97.94 319 HIS B O 1
ATOM 10211 N N . ILE B 1 320 ? 11.227 -10.961 8.078 1 97.12 320 ILE B N 1
ATOM 10212 C CA . ILE B 1 320 ? 10.562 -12.234 8.336 1 97.12 320 ILE B CA 1
ATOM 10213 C C . ILE B 1 320 ? 10.562 -12.523 9.836 1 97.12 320 ILE B C 1
ATOM 10215 O O . ILE B 1 320 ? 11.617 -12.586 10.461 1 97.12 320 ILE B O 1
ATOM 10219 N N . GLU B 1 321 ? 9.414 -12.766 10.352 1 94.75 321 GLU B N 1
ATOM 10220 C CA . GLU B 1 321 ? 9.273 -13.062 11.773 1 94.75 321 GLU B CA 1
ATOM 10221 C C . GLU B 1 321 ? 9.367 -14.562 12.039 1 94.75 321 GLU B C 1
ATOM 10223 O O . GLU B 1 321 ? 8.352 -15.227 12.258 1 94.75 321 GLU B O 1
ATOM 10228 N N . VAL B 1 322 ? 10.531 -15.031 12.195 1 91.38 322 VAL B N 1
ATOM 10229 C CA . VAL B 1 322 ? 10.773 -16.469 12.297 1 91.38 322 VAL B CA 1
ATOM 10230 C C . VAL B 1 322 ? 10.531 -16.938 13.734 1 91.38 322 VAL B C 1
ATOM 10232 O O . VAL B 1 322 ? 10.32 -18.125 13.984 1 91.38 322 VAL B O 1
ATOM 10235 N N . ASN B 1 323 ? 10.547 -16.047 14.672 1 83.31 323 ASN B N 1
ATOM 10236 C CA . ASN B 1 323 ? 10.391 -16.422 16.078 1 83.31 323 ASN B CA 1
ATOM 10237 C C . ASN B 1 323 ? 9.031 -16.016 16.625 1 83.31 323 ASN B C 1
ATOM 10239 O O . ASN B 1 323 ? 8.852 -15.898 17.844 1 83.31 323 ASN B O 1
ATOM 10243 N N . THR B 1 324 ? 8.078 -15.938 15.805 1 82.12 324 THR B N 1
ATOM 10244 C CA . THR B 1 324 ? 6.742 -15.531 16.234 1 82.12 324 THR B CA 1
ATOM 10245 C C . THR B 1 324 ? 5.809 -16.734 16.297 1 82.12 324 THR B C 1
ATOM 10247 O O . THR B 1 324 ? 5.996 -17.719 15.57 1 82.12 324 THR B O 1
ATOM 10250 N N . PRO B 1 325 ? 4.895 -16.578 17.25 1 84.69 325 PRO B N 1
ATOM 10251 C CA . PRO B 1 325 ? 3.9 -17.641 17.359 1 84.69 325 PRO B CA 1
ATOM 10252 C C . PRO B 1 325 ? 2.828 -17.562 16.281 1 84.69 325 PRO B C 1
ATOM 10254 O O . PRO B 1 325 ? 1.87 -18.344 16.297 1 84.69 325 PRO B O 1
ATOM 10257 N N . ILE B 1 326 ? 2.955 -16.734 15.359 1 90.12 326 ILE B N 1
ATOM 10258 C CA . ILE B 1 326 ? 1.946 -16.516 14.328 1 90.12 326 ILE B CA 1
ATOM 10259 C C . ILE B 1 326 ? 2.459 -17.031 12.992 1 90.12 326 ILE B C 1
ATOM 10261 O O . ILE B 1 326 ? 3.6 -16.766 12.609 1 90.12 326 ILE B O 1
ATOM 10265 N N . SER B 1 327 ? 1.734 -17.828 12.367 1 92.62 327 SER B N 1
ATOM 10266 C CA . SER B 1 327 ? 1.997 -18.312 11.016 1 92.62 327 SER B CA 1
ATOM 10267 C C . SER B 1 327 ? 0.793 -18.078 10.102 1 92.62 327 SER B C 1
ATOM 10269 O O . SER B 1 327 ? -0.35 -18.094 10.562 1 92.62 327 SER B O 1
ATOM 10271 N N . ILE B 1 328 ? 1.047 -17.906 8.906 1 93.75 328 ILE B N 1
ATOM 10272 C CA . ILE B 1 328 ? -0.025 -17.547 7.98 1 93.75 328 ILE B CA 1
ATOM 10273 C C . ILE B 1 328 ? 0.016 -18.469 6.766 1 93.75 328 ILE B C 1
ATOM 10275 O O . ILE B 1 328 ? 1.086 -18.734 6.207 1 93.75 328 ILE B O 1
ATOM 10279 N N . PHE B 1 329 ? -1.103 -18.984 6.438 1 93.12 329 PHE B N 1
ATOM 10280 C CA . PHE B 1 329 ? -1.307 -19.688 5.18 1 93.12 329 PHE B CA 1
ATOM 10281 C C . PHE B 1 329 ? -2.01 -18.797 4.164 1 93.12 329 PHE B C 1
ATOM 10283 O O . PHE B 1 329 ? -3.104 -18.297 4.426 1 93.12 329 PHE B O 1
ATOM 10290 N N . SER B 1 330 ? -1.386 -18.562 3.045 1 90.31 330 SER B N 1
ATOM 10291 C CA . SER B 1 330 ? -1.969 -17.703 2.021 1 90.31 330 SER B CA 1
ATOM 10292 C C . SER B 1 330 ? -1.892 -18.359 0.644 1 90.31 330 SER B C 1
ATOM 10294 O O . SER B 1 330 ? -0.85 -18.891 0.264 1 90.31 330 SER B O 1
ATOM 10296 N N . ASP B 1 331 ? -2.982 -18.266 -0.084 1 89.31 331 ASP B N 1
ATOM 10297 C CA . ASP B 1 331 ? -3.02 -18.766 -1.458 1 89.31 331 ASP B CA 1
ATOM 10298 C C . ASP B 1 331 ? -2.848 -17.625 -2.457 1 89.31 331 ASP B C 1
ATOM 10300 O O . ASP B 1 331 ? -3.688 -16.719 -2.529 1 89.31 331 ASP B O 1
ATOM 10304 N N . ASN B 1 332 ? -1.866 -17.75 -3.299 1 86.56 332 ASN B N 1
ATOM 10305 C CA . ASN B 1 332 ? -1.618 -16.703 -4.289 1 86.56 332 ASN B CA 1
ATOM 10306 C C . ASN B 1 332 ? -2.168 -17.094 -5.66 1 86.56 332 ASN B C 1
ATOM 10308 O O . ASN B 1 332 ? -2.23 -16.266 -6.566 1 86.56 332 ASN B O 1
ATOM 10312 N N . SER B 1 333 ? -2.576 -18.297 -5.812 1 84 333 SER B N 1
ATOM 10313 C CA . SER B 1 333 ? -3.102 -18.75 -7.094 1 84 333 SER B CA 1
ATOM 10314 C C . SER B 1 333 ? -4.535 -18.281 -7.305 1 84 333 SER B C 1
ATOM 10316 O O . SER B 1 333 ? -4.977 -18.109 -8.445 1 84 333 SER B O 1
ATOM 10318 N N . GLY B 1 334 ? -5.223 -18.125 -6.23 1 87.94 334 GLY B N 1
ATOM 10319 C CA . GLY B 1 334 ? -6.609 -17.703 -6.316 1 87.94 334 GLY B CA 1
ATOM 10320 C C . GLY B 1 334 ? -7.586 -18.859 -6.375 1 87.94 334 GLY B C 1
ATOM 10321 O O . GLY B 1 334 ? -8.805 -18.656 -6.363 1 87.94 334 GLY B O 1
ATOM 10322 N N . VAL B 1 335 ? -7.16 -20.062 -6.41 1 88.56 335 VAL B N 1
ATOM 10323 C CA . VAL B 1 335 ? -8.016 -21.25 -6.527 1 88.56 335 VAL B CA 1
ATOM 10324 C C . VAL B 1 335 ? -8.836 -21.422 -5.254 1 88.56 335 VAL B C 1
ATOM 10326 O O . VAL B 1 335 ? -10 -21.812 -5.312 1 88.56 335 VAL B O 1
ATOM 10329 N N . LEU B 1 336 ? -8.312 -21.094 -4.129 1 91.06 336 LEU B N 1
ATOM 10330 C CA . LEU B 1 336 ? -8.945 -21.312 -2.83 1 91.06 336 LEU B CA 1
ATOM 10331 C C . LEU B 1 336 ? -10.078 -20.312 -2.611 1 91.06 336 LEU B C 1
ATOM 10333 O O . LEU B 1 336 ? -11.109 -20.656 -2.027 1 91.06 336 LEU B O 1
ATOM 10337 N N . GLY B 1 337 ? -9.906 -19.094 -3.053 1 92 337 GLY B N 1
ATOM 10338 C CA . GLY B 1 337 ? -10.891 -18.062 -2.764 1 92 337 GLY B CA 1
ATOM 10339 C C . GLY B 1 337 ? -10.891 -17.641 -1.31 1 92 337 GLY B C 1
ATOM 10340 O O . GLY B 1 337 ? -9.844 -17.625 -0.659 1 92 337 GLY B O 1
ATOM 10341 N N . SER B 1 338 ? -12.055 -17.188 -0.856 1 94.25 338 SER B N 1
ATOM 10342 C CA . SER B 1 338 ? -12.188 -16.766 0.536 1 94.25 338 SER B CA 1
ATOM 10343 C C . SER B 1 338 ? -12.484 -17.953 1.44 1 94.25 338 SER B C 1
ATOM 10345 O O . SER B 1 338 ? -13.414 -18.719 1.181 1 94.25 338 SER B O 1
ATOM 10347 N N . VAL B 1 339 ? -11.75 -18.047 2.486 1 96.56 339 VAL B N 1
ATOM 10348 C CA . VAL B 1 339 ? -11.906 -19.188 3.385 1 96.56 339 VAL B CA 1
ATOM 10349 C C . VAL B 1 339 ? -12.875 -18.828 4.512 1 96.56 339 VAL B C 1
ATOM 10351 O O . VAL B 1 339 ? -12.609 -17.906 5.293 1 96.56 339 VAL B O 1
ATOM 10354 N N . TYR B 1 340 ? -13.883 -19.625 4.641 1 96.81 340 TYR B N 1
ATOM 10355 C CA . TYR B 1 340 ? -14.898 -19.344 5.645 1 96.81 340 TYR B CA 1
ATOM 10356 C C . TYR B 1 340 ? -14.688 -20.188 6.895 1 96.81 340 TYR B C 1
ATOM 10358 O O . TYR B 1 340 ? -15.164 -19.844 7.977 1 96.81 340 TYR B O 1
ATOM 10366 N N . SER B 1 341 ? -14.055 -21.281 6.699 1 97.12 341 SER B N 1
ATOM 10367 C CA . SER B 1 341 ? -13.766 -22.156 7.832 1 97.12 341 SER B CA 1
ATOM 10368 C C . SER B 1 341 ? -12.562 -23.062 7.543 1 97.12 341 SER B C 1
ATOM 10370 O O . SER B 1 341 ? -12.312 -23.406 6.391 1 97.12 341 SER B O 1
ATOM 10372 N N . VAL B 1 342 ? -11.836 -23.359 8.609 1 96.56 342 VAL B N 1
ATOM 10373 C CA . VAL B 1 342 ? -10.656 -24.219 8.492 1 96.56 342 VAL B CA 1
ATOM 10374 C C . VAL B 1 342 ? -10.609 -25.188 9.672 1 96.56 342 VAL B C 1
ATOM 10376 O O . VAL B 1 342 ? -11.008 -24.844 10.789 1 96.56 342 VAL B O 1
ATOM 10379 N N . ALA B 1 343 ? -10.18 -26.375 9.406 1 95.69 343 ALA B N 1
ATOM 10380 C CA . ALA B 1 343 ? -10.016 -27.391 10.438 1 95.69 343 ALA B CA 1
ATOM 10381 C C . ALA B 1 343 ? -8.75 -28.219 10.211 1 95.69 343 ALA B C 1
ATOM 10383 O O . ALA B 1 343 ? -8.312 -28.375 9.07 1 95.69 343 ALA B O 1
ATOM 10384 N N . THR B 1 344 ? -8.234 -28.656 11.32 1 93.5 344 THR B N 1
ATOM 10385 C CA . THR B 1 344 ? -7.066 -29.531 11.227 1 93.5 344 THR B CA 1
ATOM 10386 C C . THR B 1 344 ? -7.488 -31 11.102 1 93.5 344 THR B C 1
ATOM 10388 O O . THR B 1 344 ? -8.445 -31.422 11.742 1 93.5 344 THR B O 1
ATOM 10391 N N . THR B 1 345 ? -6.828 -31.703 10.234 1 91 345 THR B N 1
ATOM 10392 C CA . THR B 1 345 ? -6.988 -33.156 10.117 1 91 345 THR B CA 1
ATOM 10393 C C . THR B 1 345 ? -5.699 -33.875 10.5 1 91 345 THR B C 1
ATOM 10395 O O . THR B 1 345 ? -4.695 -33.219 10.82 1 91 345 THR B O 1
ATOM 10398 N N . ASP B 1 346 ? -5.699 -35.125 10.469 1 85.31 346 ASP B N 1
ATOM 10399 C CA . ASP B 1 346 ? -4.516 -35.906 10.812 1 85.31 346 ASP B CA 1
ATOM 10400 C C . ASP B 1 346 ? -3.404 -35.688 9.789 1 85.31 346 ASP B C 1
ATOM 10402 O O . ASP B 1 346 ? -2.221 -35.781 10.117 1 85.31 346 ASP B O 1
ATOM 10406 N N . LYS B 1 347 ? -3.854 -35.344 8.609 1 87 347 LYS B N 1
ATOM 10407 C CA . LYS B 1 347 ? -2.871 -35.25 7.531 1 87 347 LYS B CA 1
ATOM 10408 C C . LYS B 1 347 ? -2.619 -33.812 7.129 1 87 347 LYS B C 1
ATOM 10410 O O . LYS B 1 347 ? -1.739 -33.531 6.312 1 87 347 LYS B O 1
ATOM 10415 N N . GLY B 1 348 ? -3.416 -32.938 7.703 1 91.19 348 GLY B N 1
ATOM 10416 C CA . GLY B 1 348 ? -3.244 -31.547 7.312 1 91.19 348 GLY B CA 1
ATOM 10417 C C . GLY B 1 348 ? -4.422 -30.672 7.688 1 91.19 348 GLY B C 1
ATOM 10418 O O . GLY B 1 348 ? -4.832 -30.641 8.852 1 91.19 348 GLY B O 1
ATOM 10419 N N . TYR B 1 349 ? -4.949 -29.969 6.613 1 93.62 349 TYR B N 1
ATOM 10420 C CA . TYR B 1 349 ? -6.039 -29.047 6.879 1 93.62 349 TYR B CA 1
ATOM 10421 C C . TYR B 1 349 ? -7.195 -29.266 5.906 1 93.62 349 TYR B C 1
ATOM 10423 O O . TYR B 1 349 ? -6.984 -29.719 4.777 1 93.62 349 TYR B O 1
ATOM 10431 N N . LEU B 1 350 ? -8.312 -29.062 6.398 1 95.12 350 LEU B N 1
ATOM 10432 C CA . LEU B 1 350 ? -9.547 -28.984 5.613 1 95.12 350 LEU B CA 1
ATOM 10433 C C . LEU B 1 350 ? -10.094 -27.562 5.602 1 95.12 350 LEU B C 1
ATOM 10435 O O . LEU B 1 350 ? -10.164 -26.906 6.645 1 95.12 350 LEU B O 1
ATOM 10439 N N . MET B 1 351 ? -10.43 -27.047 4.375 1 96.06 351 MET B N 1
ATOM 10440 C CA . MET B 1 351 ? -10.867 -25.656 4.27 1 96.06 351 MET B CA 1
ATOM 10441 C C . MET B 1 351 ? -12.172 -25.547 3.494 1 96.06 351 MET B C 1
ATOM 10443 O O . MET B 1 351 ? -12.344 -26.219 2.467 1 96.06 351 MET B O 1
ATOM 10447 N N . ALA B 1 352 ? -13.047 -24.812 4.02 1 97.06 352 ALA B N 1
ATOM 10448 C CA . ALA B 1 352 ? -14.289 -24.469 3.34 1 97.06 352 ALA B CA 1
ATOM 10449 C C . ALA B 1 352 ? -14.219 -23.047 2.768 1 97.06 352 ALA B C 1
ATOM 10451 O O . ALA B 1 352 ? -13.992 -22.094 3.502 1 97.06 352 ALA B O 1
ATOM 10452 N N . SER B 1 353 ? -14.352 -22.922 1.474 1 94.81 353 SER B N 1
ATOM 10453 C CA . SER B 1 353 ? -14.25 -21.641 0.804 1 94.81 353 SER B CA 1
ATOM 10454 C C . SER B 1 353 ? -15.445 -21.391 -0.108 1 94.81 353 SER B C 1
ATOM 10456 O O . SER B 1 353 ? -16.375 -22.203 -0.155 1 94.81 353 SER B O 1
ATOM 10458 N N . ASN B 1 354 ? -15.445 -20.25 -0.746 1 92.44 354 ASN B N 1
ATOM 10459 C CA . ASN B 1 354 ? -16.516 -19.938 -1.684 1 92.44 354 ASN B CA 1
ATOM 10460 C C . ASN B 1 354 ? -16.344 -20.688 -3.002 1 92.44 354 ASN B C 1
ATOM 10462 O O . ASN B 1 354 ? -17.266 -20.734 -3.816 1 92.44 354 ASN B O 1
ATOM 10466 N N . HIS B 1 355 ? -15.195 -21.344 -3.162 1 92.25 355 HIS B N 1
ATOM 10467 C CA . HIS B 1 355 ? -14.969 -22.109 -4.379 1 92.25 355 HIS B CA 1
ATOM 10468 C C . HIS B 1 355 ? -15.203 -23.609 -4.141 1 92.25 355 HIS B C 1
ATOM 10470 O O . HIS B 1 355 ? -15.18 -24.406 -5.082 1 92.25 355 HIS B O 1
ATOM 10476 N N . GLY B 1 356 ? -15.344 -23.906 -2.885 1 93 356 GLY B N 1
ATOM 10477 C CA . GLY B 1 356 ? -15.547 -25.297 -2.561 1 93 356 GLY B CA 1
ATOM 10478 C C . GLY B 1 356 ? -14.805 -25.734 -1.312 1 93 356 GLY B C 1
ATOM 10479 O O . GLY B 1 356 ? -14.477 -24.922 -0.457 1 93 356 GLY B O 1
ATOM 10480 N N . VAL B 1 357 ? -14.727 -27.047 -1.187 1 95.31 357 VAL B N 1
ATOM 10481 C CA . VAL B 1 357 ? -13.977 -27.641 -0.08 1 95.31 357 VAL B CA 1
ATOM 10482 C C . VAL B 1 357 ? -12.609 -28.094 -0.569 1 95.31 357 VAL B C 1
ATOM 10484 O O . VAL B 1 357 ? -12.492 -28.688 -1.646 1 95.31 357 VAL B O 1
ATOM 10487 N N . PHE B 1 358 ? -11.625 -27.766 0.222 1 94.12 358 PHE B N 1
ATOM 10488 C CA . PHE B 1 358 ? -10.258 -28.062 -0.184 1 94.12 358 PHE B CA 1
ATOM 10489 C C . PHE B 1 358 ? -9.523 -28.828 0.914 1 94.12 358 PHE B C 1
ATOM 10491 O O . PHE B 1 358 ? -9.836 -28.672 2.098 1 94.12 358 PHE B O 1
ATOM 10498 N N . LYS B 1 359 ? -8.617 -29.609 0.485 1 92.5 359 LYS B N 1
ATOM 10499 C CA . LYS B 1 359 ? -7.723 -30.328 1.38 1 92.5 359 LYS B CA 1
ATOM 10500 C C . LYS B 1 359 ? -6.27 -29.922 1.155 1 92.5 359 LYS B C 1
ATOM 10502 O O . LYS B 1 359 ? -5.855 -29.688 0.018 1 92.5 359 LYS B O 1
ATOM 10507 N N . TYR B 1 360 ? -5.66 -29.719 2.221 1 90.62 360 TYR B N 1
ATOM 10508 C CA . TYR B 1 360 ? -4.215 -29.531 2.189 1 90.62 360 TYR B CA 1
ATOM 10509 C C . TYR B 1 360 ? -3.5 -30.656 2.91 1 90.62 360 TYR B C 1
ATOM 10511 O O . TYR B 1 360 ? -3.562 -30.766 4.137 1 90.62 360 TYR B O 1
ATOM 10519 N N . GLU B 1 361 ? -2.879 -31.516 2.09 1 87.5 361 GLU B N 1
ATOM 10520 C CA . GLU B 1 361 ? -2.188 -32.688 2.621 1 87.5 361 GLU B CA 1
ATOM 10521 C C . GLU B 1 361 ? -0.826 -32.875 1.957 1 87.5 361 GLU B C 1
ATOM 10523 O O . GLU B 1 361 ? -0.709 -32.781 0.734 1 87.5 361 GLU B O 1
ATOM 10528 N N . ASP B 1 362 ? 0.192 -33.125 2.705 1 79 362 ASP B N 1
ATOM 10529 C CA . ASP B 1 362 ? 1.545 -33.375 2.223 1 79 362 ASP B CA 1
ATOM 10530 C C . ASP B 1 362 ? 2.02 -32.25 1.3 1 79 362 ASP B C 1
ATOM 10532 O O . ASP B 1 362 ? 2.506 -32.5 0.197 1 79 362 ASP B O 1
ATOM 10536 N N . LYS B 1 363 ? 1.689 -30.969 1.642 1 76.5 363 LYS B N 1
ATOM 10537 C CA . LYS B 1 363 ? 2.117 -29.766 0.942 1 76.5 363 LYS B CA 1
ATOM 10538 C C . LYS B 1 363 ? 1.429 -29.641 -0.414 1 76.5 363 LYS B C 1
ATOM 10540 O O . LYS B 1 363 ? 1.968 -29.031 -1.337 1 76.5 363 LYS B O 1
ATOM 10545 N N . HIS B 1 364 ? 0.336 -30.438 -0.5 1 80.12 364 HIS B N 1
ATOM 10546 C CA . HIS B 1 364 ? -0.43 -30.328 -1.737 1 80.12 364 HIS B CA 1
ATOM 10547 C C . HIS B 1 364 ? -1.847 -29.828 -1.467 1 80.12 364 HIS B C 1
ATOM 10549 O O . HIS B 1 364 ? -2.486 -30.266 -0.505 1 80.12 364 HIS B O 1
ATOM 10555 N N . PHE B 1 365 ? -2.158 -28.906 -2.328 1 81.88 365 PHE B N 1
ATOM 10556 C CA . PHE B 1 365 ? -3.471 -28.266 -2.273 1 81.88 365 PHE B CA 1
ATOM 10557 C C . PHE B 1 365 ? -4.406 -28.875 -3.314 1 81.88 365 PHE B C 1
ATOM 10559 O O . PHE B 1 365 ? -4.059 -28.969 -4.492 1 81.88 365 PHE B O 1
ATOM 10566 N N . SER B 1 366 ? -5.516 -29.547 -2.857 1 86.94 366 SER B N 1
ATOM 10567 C CA . SER B 1 366 ? -6.434 -30.156 -3.822 1 86.94 366 SER B CA 1
ATOM 10568 C C . SER B 1 366 ? -7.887 -29.828 -3.479 1 86.94 366 SER B C 1
ATOM 10570 O O . SER B 1 366 ? -8.234 -29.703 -2.305 1 86.94 366 SER B O 1
ATOM 10572 N N . SER B 1 367 ? -8.648 -29.688 -4.473 1 89.25 367 SER B N 1
ATOM 10573 C CA . SER B 1 367 ? -10.078 -29.5 -4.305 1 89.25 367 SER B CA 1
ATOM 10574 C C . SER B 1 367 ? -10.812 -30.828 -4.188 1 89.25 367 SER B C 1
ATOM 10576 O O . SER B 1 367 ? -10.422 -31.812 -4.824 1 89.25 367 SER B O 1
ATOM 10578 N N . VAL B 1 368 ? -11.766 -30.906 -3.32 1 89.12 368 VAL B N 1
ATOM 10579 C CA . VAL B 1 368 ? -12.594 -32.094 -3.227 1 89.12 368 VAL B CA 1
ATOM 10580 C C . VAL B 1 368 ? -13.602 -32.125 -4.379 1 89.12 368 VAL B C 1
ATOM 10582 O O . VAL B 1 368 ? -14.406 -31.203 -4.523 1 89.12 368 VAL B O 1
ATOM 10585 N N . PRO B 1 369 ? -13.414 -33.188 -5.07 1 83.06 369 PRO B N 1
ATOM 10586 C CA . PRO B 1 369 ? -14.305 -33.25 -6.227 1 83.06 369 PRO B CA 1
ATOM 10587 C C . PRO B 1 369 ? -15.781 -33.25 -5.832 1 83.06 369 PRO B C 1
ATOM 10589 O O . PRO B 1 369 ? -16.141 -33.719 -4.758 1 83.06 369 PRO B O 1
ATOM 10592 N N . SER B 1 370 ? -16.734 -32.688 -6.469 1 79.88 370 SER B N 1
ATOM 10593 C CA . SER B 1 370 ? -18.188 -32.656 -6.34 1 79.88 370 SER B CA 1
ATOM 10594 C C . SER B 1 370 ? -18.625 -31.641 -5.277 1 79.88 370 SER B C 1
ATOM 10596 O O . SER B 1 370 ? -19.812 -31.547 -4.957 1 79.88 370 SER B O 1
ATOM 10598 N N . MET B 1 371 ? -17.688 -31.109 -4.582 1 87 371 MET B N 1
ATOM 10599 C CA . MET B 1 371 ? -18.047 -30.125 -3.574 1 87 371 MET B CA 1
ATOM 10600 C C . MET B 1 371 ? -17.672 -28.719 -4.035 1 87 371 MET B C 1
ATOM 10602 O O . MET B 1 371 ? -17.125 -27.938 -3.262 1 87 371 MET B O 1
ATOM 10606 N N . GLN B 1 372 ? -17.859 -28.531 -5.238 1 85.69 372 GLN B N 1
ATOM 10607 C CA . GLN B 1 372 ? -17.641 -27.188 -5.766 1 85.69 372 GLN B CA 1
ATOM 10608 C C . GLN B 1 372 ? -18.766 -26.234 -5.344 1 85.69 372 GLN B C 1
ATOM 10610 O O . GLN B 1 372 ? -19.906 -26.656 -5.176 1 85.69 372 GLN B O 1
ATOM 10615 N N . GLY B 1 373 ? -18.359 -25.078 -5.062 1 85.75 373 GLY B N 1
ATOM 10616 C CA . GLY B 1 373 ? -19.328 -24.094 -4.633 1 85.75 373 GLY B CA 1
ATOM 10617 C C . GLY B 1 373 ? -19.078 -23.578 -3.227 1 85.75 373 GLY B C 1
ATOM 10618 O O . GLY B 1 373 ? -18.094 -23.938 -2.594 1 85.75 373 GLY B O 1
ATOM 10619 N N . GLN B 1 374 ? -20 -22.875 -2.73 1 90.56 374 GLN B N 1
ATOM 10620 C CA . GLN B 1 374 ? -19.844 -22.172 -1.457 1 90.56 374 GLN B CA 1
ATOM 10621 C C . GLN B 1 374 ? -19.969 -23.141 -0.282 1 90.56 374 GLN B C 1
ATOM 10623 O O . GLN B 1 374 ? -20.969 -23.844 -0.157 1 90.56 374 GLN B O 1
ATOM 10628 N N . ALA B 1 375 ? -18.953 -23.25 0.451 1 95.56 375 ALA B N 1
ATOM 10629 C CA . ALA B 1 375 ? -18.953 -23.969 1.724 1 95.56 375 ALA B CA 1
ATOM 10630 C C . ALA B 1 375 ? -18.812 -23 2.896 1 95.56 375 ALA B C 1
ATOM 10632 O O . ALA B 1 375 ? -18.031 -22.047 2.828 1 95.56 375 ALA B O 1
ATOM 10633 N N . TRP B 1 376 ? -19.531 -23.25 4 1 95.81 376 TRP B N 1
ATOM 10634 C CA . TRP B 1 376 ? -19.641 -22.234 5.039 1 95.81 376 TRP B CA 1
ATOM 10635 C C . TRP B 1 376 ? -18.891 -22.641 6.293 1 95.81 376 TRP B C 1
ATOM 10637 O O . TRP B 1 376 ? -18.344 -21.797 7.004 1 95.81 376 TRP B O 1
ATOM 10647 N N . ASN B 1 377 ? -19 -23.906 6.582 1 95.94 377 ASN B N 1
ATOM 10648 C CA . ASN B 1 377 ? -18.547 -24.281 7.914 1 95.94 377 ASN B CA 1
ATOM 10649 C C . ASN B 1 377 ? -18 -25.703 7.934 1 95.94 377 ASN B C 1
ATOM 10651 O O . ASN B 1 377 ? -18.531 -26.594 7.262 1 95.94 377 ASN B O 1
ATOM 10655 N N . ILE B 1 378 ? -16.953 -25.859 8.703 1 96.69 378 ILE B N 1
ATOM 10656 C CA . ILE B 1 378 ? -16.422 -27.188 9.031 1 96.69 378 ILE B CA 1
ATOM 10657 C C . ILE B 1 378 ? -16.359 -27.359 10.547 1 96.69 378 ILE B C 1
ATOM 10659 O O . ILE B 1 378 ? -15.664 -26.594 11.234 1 96.69 378 ILE B O 1
ATOM 10663 N N . SER B 1 379 ? -17.062 -28.281 11.047 1 94.69 379 SER B N 1
ATOM 10664 C CA . SER B 1 379 ? -17.062 -28.578 12.477 1 94.69 379 SER B CA 1
ATOM 10665 C C . SER B 1 379 ? -16.625 -30 12.758 1 94.69 379 SER B C 1
ATOM 10667 O O . SER B 1 379 ? -17.031 -30.938 12.047 1 94.69 379 SER B O 1
ATOM 10669 N N . LYS B 1 380 ? -15.805 -30.125 13.766 1 93.25 380 LYS B N 1
ATOM 10670 C CA . LYS B 1 380 ? -15.328 -31.453 14.148 1 93.25 380 LYS B CA 1
ATOM 10671 C C . LYS B 1 380 ? -16.172 -32.031 15.281 1 93.25 380 LYS B C 1
ATOM 10673 O O . LYS B 1 380 ? -16.375 -31.391 16.312 1 93.25 380 LYS B O 1
ATOM 10678 N N . ILE B 1 381 ? -16.734 -33.156 15.102 1 92.25 381 ILE B N 1
ATOM 10679 C CA . ILE B 1 381 ? -17.484 -33.938 16.094 1 92.25 381 ILE B CA 1
ATOM 10680 C C . ILE B 1 381 ? -16.812 -35.281 16.312 1 92.25 381 ILE B C 1
ATOM 10682 O O . ILE B 1 381 ? -16.984 -36.219 15.508 1 92.25 381 ILE B O 1
ATOM 10686 N N . ASN B 1 382 ? -16.125 -35.406 17.344 1 88.31 382 ASN B N 1
ATOM 10687 C CA . ASN B 1 382 ? -15.359 -36.594 17.594 1 88.31 382 ASN B CA 1
ATOM 10688 C C . ASN B 1 382 ? -14.367 -36.875 16.469 1 88.31 382 ASN B C 1
ATOM 10690 O O . ASN B 1 382 ? -13.445 -36.125 16.234 1 88.31 382 ASN B O 1
ATOM 10694 N N . SER B 1 383 ? -14.672 -37.906 15.711 1 88 383 SER B N 1
ATOM 10695 C CA . SER B 1 383 ? -13.742 -38.25 14.633 1 88 383 SER B CA 1
ATOM 10696 C C . SER B 1 383 ? -14.289 -37.812 13.273 1 88 383 SER B C 1
ATOM 10698 O O . SER B 1 383 ? -13.625 -38 12.25 1 88 383 SER B O 1
ATOM 10700 N N . LYS B 1 384 ? -15.422 -37.188 13.344 1 92.56 384 LYS B N 1
ATOM 10701 C CA . LYS B 1 384 ? -16.078 -36.781 12.094 1 92.56 384 LYS B CA 1
ATOM 10702 C C . LYS B 1 384 ? -16.016 -35.281 11.883 1 92.56 384 LYS B C 1
ATOM 10704 O O . LYS B 1 384 ? -15.93 -34.5 12.844 1 92.56 384 LYS B O 1
ATOM 10709 N N . TYR B 1 385 ? -15.984 -34.938 10.602 1 95 385 TYR B N 1
ATOM 10710 C CA . TYR B 1 385 ? -16.062 -33.531 10.234 1 95 385 TYR B CA 1
ATOM 10711 C C . TYR B 1 385 ? -17.359 -33.25 9.477 1 95 385 TYR B C 1
ATOM 10713 O O . TYR B 1 385 ? -17.609 -33.812 8.422 1 95 385 TYR B O 1
ATOM 10721 N N . LEU B 1 386 ? -18.156 -32.406 10.039 1 95.62 386 LEU B N 1
ATOM 10722 C CA . LEU B 1 386 ? -19.391 -31.969 9.391 1 95.62 386 LEU B CA 1
ATOM 10723 C C . LEU B 1 386 ? -19.156 -30.688 8.586 1 95.62 386 LEU B C 1
ATOM 10725 O O . LEU B 1 386 ? -18.641 -29.703 9.109 1 95.62 386 LEU B O 1
ATOM 10729 N N . ILE B 1 387 ? -19.5 -30.75 7.316 1 96.38 387 ILE B N 1
ATOM 10730 C CA . ILE B 1 387 ? -19.281 -29.625 6.414 1 96.38 387 ILE B CA 1
ATOM 10731 C C . ILE B 1 387 ? -20.609 -29.062 5.941 1 96.38 387 ILE B C 1
ATOM 10733 O O . ILE B 1 387 ? -21.391 -29.75 5.281 1 96.38 387 ILE B O 1
ATOM 10737 N N . GLY B 1 388 ? -20.875 -27.812 6.316 1 96.31 388 GLY B N 1
ATOM 10738 C CA . GLY B 1 388 ? -22.047 -27.109 5.809 1 96.31 388 GLY B CA 1
ATOM 10739 C C . GLY B 1 388 ? -21.812 -26.469 4.445 1 96.31 388 GLY B C 1
ATOM 10740 O O . GLY B 1 388 ? -20.922 -25.641 4.285 1 96.31 388 GLY B O 1
ATOM 10741 N N . HIS B 1 389 ? -22.609 -26.875 3.48 1 94.44 389 HIS B N 1
ATOM 10742 C CA . HIS B 1 389 ? -22.453 -26.453 2.094 1 94.44 389 HIS B CA 1
ATOM 10743 C C . HIS B 1 389 ? -23.75 -25.891 1.534 1 94.44 389 HIS B C 1
ATOM 10745 O O . HIS B 1 389 ? -24.828 -26.125 2.086 1 94.44 389 HIS B O 1
ATOM 10751 N N . ASN B 1 390 ? -23.625 -25.094 0.51 1 90.94 390 ASN B N 1
ATOM 10752 C CA . ASN B 1 390 ? -24.781 -24.5 -0.159 1 90.94 390 ASN B CA 1
ATOM 10753 C C . ASN B 1 390 ? -25.734 -25.562 -0.696 1 90.94 390 ASN B C 1
ATOM 10755 O O . ASN B 1 390 ? -26.938 -25.344 -0.758 1 90.94 390 ASN B O 1
ATOM 10759 N N . GLU B 1 391 ? -25.188 -26.688 -1.062 1 88.25 391 GLU B N 1
ATOM 10760 C CA . GLU B 1 391 ? -25.984 -27.734 -1.696 1 88.25 391 GLU B CA 1
ATOM 10761 C C . GLU B 1 391 ? -26.328 -28.844 -0.709 1 88.25 391 GLU B C 1
ATOM 10763 O O . GLU B 1 391 ? -26.875 -29.891 -1.098 1 88.25 391 GLU B O 1
ATOM 10768 N N . GLY B 1 392 ? -25.922 -28.609 0.526 1 92 392 GLY B N 1
ATOM 10769 C CA . GLY B 1 392 ? -26.219 -29.594 1.542 1 92 392 GLY B CA 1
ATOM 10770 C C . GLY B 1 392 ? -25.203 -29.641 2.658 1 92 392 GLY B C 1
ATOM 10771 O O . GLY B 1 392 ? -24.438 -28.703 2.844 1 92 392 GLY B O 1
ATOM 10772 N N . THR B 1 393 ? -25.406 -30.656 3.479 1 95.19 393 THR B N 1
ATOM 10773 C CA . THR B 1 393 ? -24.453 -30.922 4.543 1 95.19 393 THR B CA 1
ATOM 10774 C C . THR B 1 393 ? -23.719 -32.25 4.293 1 95.19 393 THR B C 1
ATOM 10776 O O . THR B 1 393 ? -24.344 -33.25 3.967 1 95.19 393 THR B O 1
ATOM 10779 N N . PHE B 1 394 ? -22.438 -32.188 4.402 1 95 394 PHE B N 1
ATOM 10780 C CA . PHE B 1 394 ? -21.609 -33.344 4.098 1 95 394 PHE B CA 1
ATOM 10781 C C . PHE B 1 394 ? -20.812 -33.781 5.32 1 95 394 PHE B C 1
ATOM 10783 O O . PHE B 1 394 ? -20.672 -33 6.277 1 95 394 PHE B O 1
ATOM 10790 N N . ILE B 1 395 ? -20.375 -35 5.266 1 93.94 395 ILE B N 1
ATOM 10791 C CA . ILE B 1 395 ? -19.547 -35.562 6.332 1 93.94 395 ILE B CA 1
ATOM 10792 C C . ILE B 1 395 ? -18.234 -36.094 5.754 1 93.94 395 ILE B C 1
ATOM 10794 O O . ILE B 1 395 ? -18.234 -36.656 4.672 1 93.94 395 ILE B O 1
ATOM 10798 N N . TYR B 1 396 ? -17.188 -35.75 6.344 1 93.25 396 TYR B N 1
ATOM 10799 C CA . TYR B 1 396 ? -15.859 -36.281 6.043 1 93.25 396 TYR B CA 1
ATOM 10800 C C . TYR B 1 396 ? -15.367 -37.188 7.164 1 93.25 396 TYR B C 1
ATOM 10802 O O . TYR B 1 396 ? -15.18 -36.719 8.297 1 93.25 396 TYR B O 1
ATOM 10810 N N . GLU B 1 397 ? -15.297 -38.406 6.875 1 90.19 397 GLU B N 1
ATOM 10811 C CA . GLU B 1 397 ? -14.836 -39.406 7.824 1 90.19 397 GLU B CA 1
ATOM 10812 C C . GLU B 1 397 ? -13.969 -40.469 7.141 1 90.19 397 GLU B C 1
ATOM 10814 O O . GLU B 1 397 ? -14.328 -40.969 6.082 1 90.19 397 GLU B O 1
ATOM 10819 N N . ASN B 1 398 ? -12.898 -40.844 7.703 1 87.69 398 ASN B N 1
ATOM 10820 C CA . ASN B 1 398 ? -11.984 -41.875 7.188 1 87.69 398 ASN B CA 1
ATOM 10821 C C . ASN B 1 398 ? -11.594 -41.594 5.738 1 87.69 398 ASN B C 1
ATOM 10823 O O . ASN B 1 398 ? -11.648 -42.469 4.895 1 87.69 398 ASN B O 1
ATOM 10827 N N . ASN B 1 399 ? -11.406 -40.344 5.391 1 85 399 ASN B N 1
ATOM 10828 C CA . ASN B 1 399 ? -10.938 -39.875 4.09 1 85 399 ASN B CA 1
ATOM 10829 C C . ASN B 1 399 ? -12.008 -40.031 3.018 1 85 399 ASN B C 1
ATOM 10831 O O . ASN B 1 399 ? -11.703 -40.094 1.827 1 85 399 ASN B O 1
ATOM 10835 N N . ILE B 1 400 ? -13.227 -40.156 3.49 1 88.62 400 ILE B N 1
ATOM 10836 C CA . ILE B 1 400 ? -14.328 -40.281 2.549 1 88.62 400 ILE B CA 1
ATOM 10837 C C . ILE B 1 400 ? -15.359 -39.188 2.803 1 88.62 400 ILE B C 1
ATOM 10839 O O . ILE B 1 400 ? -15.695 -38.906 3.955 1 88.62 400 ILE B O 1
ATOM 10843 N N . PHE B 1 401 ? -15.766 -38.625 1.755 1 91.88 401 PHE B N 1
ATOM 10844 C CA . PHE B 1 401 ? -16.828 -37.594 1.813 1 91.88 401 PHE B CA 1
ATOM 10845 C C . PHE B 1 401 ? -18.172 -38.219 1.459 1 91.88 401 PHE B C 1
ATOM 10847 O O . PHE B 1 401 ? -18.266 -39.031 0.534 1 91.88 401 PHE B O 1
ATOM 10854 N N . SER B 1 402 ? -19.172 -38 2.199 1 91.44 402 SER B N 1
ATOM 10855 C CA . SER B 1 402 ? -20.531 -38.438 1.918 1 91.44 402 SER B CA 1
ATOM 10856 C C . SER B 1 402 ? -21.547 -37.344 2.27 1 91.44 402 SER B C 1
ATOM 10858 O O . SER B 1 402 ? -21.297 -36.5 3.131 1 91.44 402 SER B O 1
ATOM 10860 N N . LYS B 1 403 ? -22.656 -37.375 1.617 1 94 403 LYS B N 1
ATOM 10861 C CA . LYS B 1 403 ? -23.734 -36.406 1.886 1 94 403 LYS B CA 1
ATOM 10862 C C . LYS B 1 403 ? -24.594 -36.875 3.055 1 94 403 LYS B C 1
ATOM 10864 O O . LYS B 1 403 ? -25.062 -38.031 3.074 1 94 403 LYS B O 1
ATOM 10869 N N . LEU B 1 404 ? -24.797 -36.031 3.992 1 92.44 404 LEU B N 1
ATOM 10870 C CA . LEU B 1 404 ? -25.562 -36.344 5.199 1 92.44 404 LEU B CA 1
ATOM 10871 C C . LEU B 1 404 ? -26.984 -35.844 5.086 1 92.44 404 LEU B C 1
ATOM 10873 O O . LEU B 1 404 ? -27.922 -36.531 5.523 1 92.44 404 LEU B O 1
ATOM 10877 N N . ASN B 1 405 ? -27.141 -34.625 4.586 1 91.88 405 ASN B N 1
ATOM 10878 C CA . ASN B 1 405 ? -28.422 -33.938 4.523 1 91.88 405 ASN B CA 1
ATOM 10879 C C . ASN B 1 405 ? -28.547 -33.094 3.258 1 91.88 405 ASN B C 1
ATOM 10881 O O . ASN B 1 405 ? -27.594 -32.469 2.844 1 91.88 405 ASN B O 1
ATOM 10885 N N . ASP B 1 406 ? -29.703 -33.094 2.654 1 89.31 406 ASP B N 1
ATOM 10886 C CA . ASP B 1 406 ? -29.922 -32.375 1.401 1 89.31 406 ASP B CA 1
ATOM 10887 C C . ASP B 1 406 ? -30.359 -30.922 1.659 1 89.31 406 ASP B C 1
ATOM 10889 O O . ASP B 1 406 ? -30.469 -30.125 0.726 1 89.31 406 ASP B O 1
ATOM 10893 N N . ARG B 1 407 ? -30.547 -30.625 2.908 1 88.75 407 ARG B N 1
ATOM 10894 C CA . ARG B 1 407 ? -30.938 -29.25 3.195 1 88.75 407 ARG B CA 1
ATOM 10895 C C . ARG B 1 407 ? -29.812 -28.281 2.871 1 88.75 407 ARG B C 1
ATOM 10897 O O . ARG B 1 407 ? -28.688 -28.453 3.32 1 88.75 407 ARG B O 1
ATOM 10904 N N . ASN B 1 408 ? -30.172 -27.281 2.215 1 89.06 408 ASN B N 1
ATOM 10905 C CA . ASN B 1 408 ? -29.172 -26.359 1.699 1 89.06 408 ASN B CA 1
ATOM 10906 C C . ASN B 1 408 ? -28.734 -25.375 2.77 1 89.06 408 ASN B C 1
ATOM 10908 O O . ASN B 1 408 ? -29.484 -25.062 3.689 1 89.06 408 ASN B O 1
ATOM 10912 N N . GLY B 1 409 ? -27.469 -25.016 2.711 1 90.94 409 GLY B N 1
ATOM 10913 C CA . GLY B 1 409 ? -26.953 -23.859 3.428 1 90.94 409 GLY B CA 1
ATOM 10914 C C . GLY B 1 409 ? -26.594 -24.156 4.867 1 90.94 409 GLY B C 1
ATOM 10915 O O . GLY B 1 409 ? -27.031 -23.469 5.789 1 90.94 409 GLY B O 1
ATOM 10916 N N . GLY B 1 410 ? -25.859 -25.094 5.121 1 92.69 410 GLY B N 1
ATOM 10917 C CA . GLY B 1 410 ? -25.359 -25.312 6.465 1 92.69 410 GLY B CA 1
ATOM 10918 C C . GLY B 1 410 ? -24.406 -24.234 6.938 1 92.69 410 GLY B C 1
ATOM 10919 O O . GLY B 1 410 ? -23.188 -24.375 6.793 1 92.69 410 GLY B O 1
ATOM 10920 N N . TRP B 1 411 ? -24.906 -23.203 7.602 1 93.31 411 TRP B N 1
ATOM 10921 C CA . TRP B 1 411 ? -24.141 -22.016 7.945 1 93.31 411 TRP B CA 1
ATOM 10922 C C . TRP B 1 411 ? -23.297 -22.25 9.195 1 93.31 411 TRP B C 1
ATOM 10924 O O . TRP B 1 411 ? -22.156 -21.781 9.273 1 93.31 411 TRP B O 1
ATOM 10934 N N . ASN B 1 412 ? -23.953 -22.828 10.188 1 93.12 412 ASN B N 1
ATOM 10935 C CA . ASN B 1 412 ? -23.297 -23.016 11.477 1 93.12 412 ASN B CA 1
ATOM 10936 C C . ASN B 1 412 ? -23.781 -24.281 12.18 1 93.12 412 ASN B C 1
ATOM 10938 O O . ASN B 1 412 ? -24.844 -24.797 11.852 1 93.12 412 ASN B O 1
ATOM 10942 N N . LEU B 1 413 ? -22.953 -24.75 13.078 1 94.19 413 LEU B N 1
ATOM 10943 C CA . LEU B 1 413 ? -23.25 -25.891 13.922 1 94.19 413 LEU B CA 1
ATOM 10944 C C . LEU B 1 413 ? -22.906 -25.609 15.383 1 94.19 413 LEU B C 1
ATOM 10946 O O . LEU B 1 413 ? -21.781 -25.219 15.688 1 94.19 413 LEU B O 1
ATOM 10950 N N . THR B 1 414 ? -23.875 -25.766 16.25 1 93.12 414 THR B N 1
ATOM 10951 C CA . THR B 1 414 ? -23.656 -25.516 17.672 1 93.12 414 THR B CA 1
ATOM 10952 C C . THR B 1 414 ? -24.062 -26.719 18.5 1 93.12 414 THR B C 1
ATOM 10954 O O . THR B 1 414 ? -25.062 -27.375 18.219 1 93.12 414 THR B O 1
ATOM 10957 N N . LYS B 1 415 ? -23.297 -26.984 19.5 1 91.69 415 LYS B N 1
ATOM 10958 C CA . LYS B 1 415 ? -23.609 -28.078 20.406 1 91.69 415 LYS B CA 1
ATOM 10959 C C . LYS B 1 415 ? -24.594 -27.625 21.484 1 91.69 415 LYS B C 1
ATOM 10961 O O . LYS B 1 415 ? -24.469 -26.531 22.031 1 91.69 415 LYS B O 1
ATOM 10966 N N . SER B 1 416 ? -25.547 -28.438 21.734 1 90.94 416 SER B N 1
ATOM 10967 C CA . SER B 1 416 ? -26.516 -28.156 22.797 1 90.94 416 SER B CA 1
ATOM 10968 C C . SER B 1 416 ? -25.875 -28.297 24.172 1 90.94 416 SER B C 1
ATOM 10970 O O . SER B 1 416 ? -25.031 -29.172 24.391 1 90.94 416 SER B O 1
ATOM 10972 N N . ASN B 1 417 ? -26.281 -27.469 25.156 1 86.38 417 ASN B N 1
ATOM 10973 C CA . ASN B 1 417 ? -25.766 -27.531 26.516 1 86.38 417 ASN B CA 1
ATOM 10974 C C . ASN B 1 417 ? -26.5 -28.578 27.344 1 86.38 417 ASN B C 1
ATOM 10976 O O . ASN B 1 417 ? -26.156 -28.797 28.516 1 86.38 417 ASN B O 1
ATOM 10980 N N . ILE B 1 418 ? -27.438 -29.234 26.859 1 83.12 418 ILE B N 1
ATOM 10981 C CA . ILE B 1 418 ? -28.297 -30.125 27.609 1 83.12 418 ILE B CA 1
ATOM 10982 C C . ILE B 1 418 ? -27.875 -31.578 27.359 1 83.12 418 ILE B C 1
ATOM 10984 O O . ILE B 1 418 ? -27.703 -32.344 28.297 1 83.12 418 ILE B O 1
ATOM 10988 N N . ASP B 1 419 ? -27.875 -31.938 26.078 1 82.25 419 ASP B N 1
ATOM 10989 C CA . ASP B 1 419 ? -27.531 -33.312 25.719 1 82.25 419 ASP B CA 1
ATOM 10990 C C . ASP B 1 419 ? -26.438 -33.344 24.656 1 82.25 419 ASP B C 1
ATOM 10992 O O . ASP B 1 419 ? -25.797 -32.312 24.391 1 82.25 419 ASP B O 1
ATOM 10996 N N . ASN B 1 420 ? -26.141 -34.5 24.203 1 87.12 420 ASN B N 1
ATOM 10997 C CA . ASN B 1 420 ? -25.094 -34.688 23.203 1 87.12 420 ASN B CA 1
ATOM 10998 C C . ASN B 1 420 ? -25.609 -34.406 21.797 1 87.12 420 ASN B C 1
ATOM 11000 O O . ASN B 1 420 ? -25.094 -34.938 20.812 1 87.12 420 ASN B O 1
ATOM 11004 N N . SER B 1 421 ? -26.609 -33.469 21.734 1 91.75 421 SER B N 1
ATOM 11005 C CA . SER B 1 421 ? -27.188 -33.125 20.438 1 91.75 421 SER B CA 1
ATOM 11006 C C . SER B 1 421 ? -26.5 -31.891 19.828 1 91.75 421 SER B C 1
ATOM 11008 O O . SER B 1 421 ? -25.828 -31.125 20.531 1 91.75 421 SER B O 1
ATOM 11010 N N . TYR B 1 422 ? -26.578 -31.812 18.531 1 95.25 422 TYR B N 1
ATOM 11011 C CA . TYR B 1 422 ? -26.047 -30.672 17.781 1 95.25 422 TYR B CA 1
ATOM 11012 C C . TYR B 1 422 ? -27.125 -29.984 16.969 1 95.25 422 TYR B C 1
ATOM 11014 O O . TYR B 1 422 ? -28 -30.656 16.391 1 95.25 422 TYR B O 1
ATOM 11022 N N . LEU B 1 423 ? -27.094 -28.719 16.922 1 95.62 423 LEU B N 1
ATOM 11023 C CA . LEU B 1 423 ? -28.031 -27.906 16.156 1 95.62 423 LEU B CA 1
ATOM 11024 C C . LEU B 1 423 ? -27.359 -27.25 14.961 1 95.62 423 LEU B C 1
ATOM 11026 O O . LEU B 1 423 ? -26.359 -26.547 15.117 1 95.62 423 LEU B O 1
ATOM 11030 N N . GLN B 1 424 ? -27.891 -27.469 13.781 1 96.25 424 GLN B N 1
ATOM 11031 C CA . GLN B 1 424 ? -27.344 -26.844 12.578 1 96.25 424 GLN B CA 1
ATOM 11032 C C . GLN B 1 424 ? -28.281 -25.781 12.023 1 96.25 424 GLN B C 1
ATOM 11034 O O . GLN B 1 424 ? -29.469 -26.031 11.828 1 96.25 424 GLN B O 1
ATOM 11039 N N . ALA B 1 425 ? -27.75 -24.578 11.844 1 95.81 425 ALA B N 1
ATOM 11040 C CA . ALA B 1 425 ? -28.469 -23.484 11.211 1 95.81 425 ALA B CA 1
ATOM 11041 C C . ALA B 1 425 ? -28.359 -23.562 9.688 1 95.81 425 ALA B C 1
ATOM 11043 O O . ALA B 1 425 ? -27.25 -23.703 9.148 1 95.81 425 ALA B O 1
ATOM 11044 N N . THR B 1 426 ? -29.469 -23.5 8.977 1 94.31 426 THR B N 1
ATOM 11045 C CA . THR B 1 426 ? -29.469 -23.641 7.523 1 94.31 426 THR B CA 1
ATOM 11046 C C . THR B 1 426 ? -30.297 -22.531 6.875 1 94.31 426 THR B C 1
ATOM 11048 O O . THR B 1 426 ? -30.781 -21.625 7.559 1 94.31 426 THR B O 1
ATOM 11051 N N . TYR B 1 427 ? -30.469 -22.672 5.543 1 89.56 427 TYR B N 1
ATOM 11052 C CA . TYR B 1 427 ? -31.234 -21.688 4.781 1 89.56 427 TYR B CA 1
ATOM 11053 C C . TYR B 1 427 ? -32.719 -21.828 5.059 1 89.56 427 TYR B C 1
ATOM 11055 O O . TYR B 1 427 ? -33.5 -20.875 4.844 1 89.56 427 TYR B O 1
ATOM 11063 N N . SER B 1 428 ? -33.094 -23.031 5.508 1 89.19 428 SER B N 1
ATOM 11064 C CA . SER B 1 428 ? -34.531 -23.312 5.66 1 89.19 428 SER B CA 1
ATOM 11065 C C . SER B 1 428 ? -34.844 -23.703 7.094 1 89.19 428 SER B C 1
ATOM 11067 O O . SER B 1 428 ? -35.719 -24.547 7.32 1 89.19 428 SER B O 1
ATOM 11069 N N . GLY B 1 429 ? -34.062 -23.172 7.941 1 92.62 429 GLY B N 1
ATOM 11070 C CA . GLY B 1 429 ? -34.375 -23.438 9.336 1 92.62 429 GLY B CA 1
ATOM 11071 C C . GLY B 1 429 ? -33.281 -24.156 10.078 1 92.62 429 GLY B C 1
ATOM 11072 O O . GLY B 1 429 ? -32.094 -23.859 9.883 1 92.62 429 GLY B O 1
ATOM 11073 N N . ILE B 1 430 ? -33.781 -25.078 11.062 1 95.25 430 ILE B N 1
ATOM 11074 C CA . ILE B 1 430 ? -32.812 -25.719 11.969 1 95.25 430 ILE B CA 1
ATOM 11075 C C . ILE B 1 430 ? -32.938 -27.234 11.852 1 95.25 430 ILE B C 1
ATOM 11077 O O . ILE B 1 430 ? -34.031 -27.781 11.781 1 95.25 430 ILE B O 1
ATOM 11081 N N . THR B 1 431 ? -31.812 -27.859 11.789 1 95.5 431 THR B N 1
ATOM 11082 C CA . THR B 1 431 ? -31.719 -29.312 11.859 1 95.5 431 THR B CA 1
ATOM 11083 C C . THR B 1 431 ? -31.062 -29.75 13.156 1 95.5 431 THR B C 1
ATOM 11085 O O . THR B 1 431 ? -30.016 -29.234 13.531 1 95.5 431 THR B O 1
ATOM 11088 N N . ILE B 1 432 ? -31.656 -30.719 13.852 1 94.56 432 ILE B N 1
ATOM 11089 C CA . ILE B 1 432 ? -31.109 -31.234 15.102 1 94.56 432 ILE B CA 1
ATOM 11090 C C . ILE B 1 432 ? -30.531 -32.625 14.867 1 94.56 432 ILE B C 1
ATOM 11092 O O . ILE B 1 432 ? -31.219 -33.5 14.328 1 94.56 432 ILE B O 1
ATOM 11096 N N . TYR B 1 433 ? -29.344 -32.781 15.188 1 94.19 433 TYR B N 1
ATOM 11097 C CA . TYR B 1 433 ? -28.719 -34.094 15.266 1 94.19 433 TYR B CA 1
ATOM 11098 C C . TYR B 1 433 ? -28.719 -34.594 16.703 1 94.19 433 TYR B C 1
ATOM 11100 O O . TYR B 1 433 ? -27.938 -34.125 17.531 1 94.19 433 TYR B O 1
ATOM 11108 N N . ASN B 1 434 ? -29.438 -35.562 17 1 89.19 434 ASN B N 1
ATOM 11109 C CA . ASN B 1 434 ? -29.766 -35.969 18.359 1 89.19 434 ASN B CA 1
ATOM 11110 C C . ASN B 1 434 ? -28.594 -36.688 19.031 1 89.19 434 ASN B C 1
ATOM 11112 O O . ASN B 1 434 ? -28.531 -36.781 20.266 1 89.19 434 ASN B O 1
ATOM 11116 N N . ASP B 1 435 ? -27.766 -37.281 18.156 1 88.88 435 ASP B N 1
ATOM 11117 C CA . ASP B 1 435 ? -26.625 -38 18.703 1 88.88 435 ASP B CA 1
ATOM 11118 C C . ASP B 1 435 ? -25.344 -37.688 17.953 1 88.88 435 ASP B C 1
ATOM 11120 O O . ASP B 1 435 ? -25.203 -38 16.766 1 88.88 435 ASP B O 1
ATOM 11124 N N . GLY B 1 436 ? -24.406 -37.188 18.688 1 87.44 436 GLY B N 1
ATOM 11125 C CA . GLY B 1 436 ? -23.125 -36.812 18.094 1 87.44 436 GLY B CA 1
ATOM 11126 C C . GLY B 1 436 ? -22.359 -38 17.562 1 87.44 436 GLY B C 1
ATOM 11127 O O . GLY B 1 436 ? -21.516 -37.875 16.688 1 87.44 436 GLY B O 1
ATOM 11128 N N . ASN B 1 437 ? -22.719 -39.188 18.078 1 87.56 437 ASN B N 1
ATOM 11129 C CA . ASN B 1 437 ? -22.047 -40.375 17.641 1 87.56 437 ASN B CA 1
ATOM 11130 C C . ASN B 1 437 ? -22.703 -40.969 16.375 1 87.56 437 ASN B C 1
ATOM 11132 O O . ASN B 1 437 ? -22.062 -41.688 15.617 1 87.56 437 ASN B O 1
ATOM 11136 N N . ASP B 1 438 ? -24.016 -40.656 16.219 1 90.06 438 ASP B N 1
ATOM 11137 C CA . ASP B 1 438 ? -24.766 -41.062 15.031 1 90.06 438 ASP B CA 1
ATOM 11138 C C . ASP B 1 438 ? -25.516 -39.906 14.422 1 90.06 438 ASP B C 1
ATOM 11140 O O . ASP B 1 438 ? -26.688 -39.656 14.742 1 90.06 438 ASP B O 1
ATOM 11144 N N . LEU B 1 439 ? -24.984 -39.344 13.461 1 91 439 LEU B N 1
ATOM 11145 C CA . LEU B 1 439 ? -25.516 -38.125 12.875 1 91 439 LEU B CA 1
ATOM 11146 C C . LEU B 1 439 ? -26.641 -38.438 11.883 1 91 439 LEU B C 1
ATOM 11148 O O . LEU B 1 439 ? -27.25 -37.5 11.328 1 91 439 LEU B O 1
ATOM 11152 N N . SER B 1 440 ? -26.859 -39.688 11.656 1 88.44 440 SER B N 1
ATOM 11153 C CA . SER B 1 440 ? -27.953 -40.062 10.766 1 88.44 440 SER B CA 1
ATOM 11154 C C . SER B 1 440 ? -29.312 -39.781 11.406 1 88.44 440 SER B C 1
ATOM 11156 O O . SER B 1 440 ? -30.312 -39.656 10.703 1 88.44 440 SER B O 1
ATOM 11158 N N . LYS B 1 441 ? -29.25 -39.75 12.703 1 89.88 441 LYS B N 1
ATOM 11159 C CA . LYS B 1 441 ? -30.484 -39.406 13.422 1 89.88 441 LYS B CA 1
ATOM 11160 C C . LYS B 1 441 ? -30.719 -37.906 13.438 1 89.88 441 LYS B C 1
ATOM 11162 O O . LYS B 1 441 ? -30.328 -37.219 14.383 1 89.88 441 LYS B O 1
ATOM 11167 N N . LYS B 1 442 ? -31.266 -37.438 12.43 1 92.19 442 LYS B N 1
ATOM 11168 C CA . LYS B 1 442 ? -31.5 -36 12.305 1 92.19 442 LYS B CA 1
ATOM 11169 C C . LYS B 1 442 ? -33 -35.719 12.305 1 92.19 442 LYS B C 1
ATOM 11171 O O . LYS B 1 442 ? -33.812 -36.531 11.859 1 92.19 442 LYS B O 1
ATOM 11176 N N . VAL B 1 443 ? -33.375 -34.594 12.844 1 91.75 443 VAL B N 1
ATOM 11177 C CA . VAL B 1 443 ? -34.75 -34.062 12.859 1 91.75 443 VAL B CA 1
ATOM 11178 C C . VAL B 1 443 ? -34.781 -32.625 12.359 1 91.75 443 VAL B C 1
ATOM 11180 O O . VAL B 1 443 ? -34.031 -31.781 12.859 1 91.75 443 VAL B O 1
ATOM 11183 N N . ASP B 1 444 ? -35.594 -32.406 11.375 1 91.88 444 ASP B N 1
ATOM 11184 C CA . ASP B 1 444 ? -35.781 -31.031 10.883 1 91.88 444 ASP B CA 1
ATOM 11185 C C . ASP B 1 444 ? -36.938 -30.344 11.586 1 91.88 444 ASP B C 1
ATOM 11187 O O . ASP B 1 444 ? -38.062 -30.875 11.609 1 91.88 444 ASP B O 1
ATOM 11191 N N . ILE B 1 445 ? -36.594 -29.25 12.078 1 90.94 445 ILE B N 1
ATOM 11192 C CA . ILE B 1 445 ? -37.656 -28.5 12.758 1 90.94 445 ILE B CA 1
ATOM 11193 C C . ILE B 1 445 ? -38.594 -27.875 11.727 1 90.94 445 ILE B C 1
ATOM 11195 O O . ILE B 1 445 ? -38.156 -27.141 10.836 1 90.94 445 ILE B O 1
ATOM 11199 N N . LYS B 1 446 ? -39.875 -28.078 11.688 1 84.31 446 LYS B N 1
ATOM 11200 C CA . LYS B 1 446 ? -40.844 -27.672 10.672 1 84.31 446 LYS B CA 1
ATOM 11201 C C . LYS B 1 446 ? -41.469 -26.328 11.023 1 84.31 446 LYS B C 1
ATOM 11203 O O . LYS B 1 446 ? -41.969 -25.625 10.148 1 84.31 446 LYS B O 1
ATOM 11208 N N . GLY B 1 447 ? -41.438 -25.812 12.156 1 79.19 447 GLY B N 1
ATOM 11209 C CA . GLY B 1 447 ? -42.188 -24.625 12.547 1 79.19 447 GLY B CA 1
ATOM 11210 C C . GLY B 1 447 ? -41.5 -23.344 12.133 1 79.19 447 GLY B C 1
ATOM 11211 O O . GLY B 1 447 ? -42.094 -22.266 12.117 1 79.19 447 GLY B O 1
ATOM 11212 N N . LEU B 1 448 ? -40.344 -23.312 11.695 1 83.62 448 LEU B N 1
ATOM 11213 C CA . LEU B 1 448 ? -39.594 -22.125 11.32 1 83.62 448 LEU B CA 1
ATOM 11214 C C . LEU B 1 448 ? -38.812 -22.344 10.023 1 83.62 448 LEU B C 1
ATOM 11216 O O . LEU B 1 448 ? -37.719 -22.875 10.047 1 83.62 448 LEU B O 1
ATOM 11220 N N . LEU B 1 449 ? -39.375 -21.906 8.891 1 83.38 449 LEU B N 1
ATOM 11221 C CA . LEU B 1 449 ? -38.75 -22.078 7.582 1 83.38 449 LEU B CA 1
ATOM 11222 C C . LEU B 1 449 ? -38.125 -20.781 7.102 1 83.38 449 LEU B C 1
ATOM 11224 O O . LEU B 1 449 ? -38.562 -20.203 6.105 1 83.38 449 LEU B O 1
ATOM 11228 N N . LYS B 1 450 ? -37.25 -20.234 7.922 1 85.31 450 LYS B N 1
ATOM 11229 C CA . LYS B 1 450 ? -36.469 -19.031 7.621 1 85.31 450 LYS B CA 1
ATOM 11230 C C . LYS B 1 450 ? -34.969 -19.297 7.652 1 85.31 450 LYS B C 1
ATOM 11232 O O . LYS B 1 450 ? -34.531 -20.281 8.242 1 85.31 450 LYS B O 1
ATOM 11237 N N . PRO B 1 451 ? -34.344 -18.453 6.926 1 89.62 451 PRO B N 1
ATOM 11238 C CA . PRO B 1 451 ? -32.875 -18.609 7.043 1 89.62 451 PRO B CA 1
ATOM 11239 C C . PRO B 1 451 ? -32.375 -18.281 8.438 1 89.62 451 PRO B C 1
ATOM 11241 O O . PRO B 1 451 ? -32.594 -17.188 8.945 1 89.62 451 PRO B O 1
ATOM 11244 N N . ILE B 1 452 ? -31.766 -19.25 9.062 1 93.69 452 ILE B N 1
ATOM 11245 C CA . ILE B 1 452 ? -31.25 -19.109 10.414 1 93.69 452 ILE B CA 1
ATOM 11246 C C . ILE B 1 452 ? -29.719 -19.125 10.398 1 93.69 452 ILE B C 1
ATOM 11248 O O . ILE B 1 452 ? -29.109 -19.984 9.758 1 93.69 452 ILE B O 1
ATOM 11252 N N . LYS B 1 453 ? -29.125 -18.219 11.055 1 93.44 453 LYS B N 1
ATOM 11253 C CA . LYS B 1 453 ? -27.672 -18.125 11.055 1 93.44 453 LYS B CA 1
ATOM 11254 C C . LYS B 1 453 ? -27.094 -18.594 12.391 1 93.44 453 LYS B C 1
ATOM 11256 O O . LYS B 1 453 ? -26.047 -19.25 12.422 1 93.44 453 LYS B O 1
ATOM 11261 N N . TYR B 1 454 ? -27.797 -18.25 13.508 1 95.38 454 TYR B N 1
ATOM 11262 C CA . TYR B 1 454 ? -27.312 -18.625 14.836 1 95.38 454 TYR B CA 1
ATOM 11263 C C . TYR B 1 454 ? -28.359 -19.438 15.586 1 95.38 454 TYR B C 1
ATOM 11265 O O . TYR B 1 454 ? -29.562 -19.156 15.477 1 95.38 454 TYR B O 1
ATOM 11273 N N . VAL B 1 455 ? -27.875 -20.391 16.312 1 96 455 VAL B N 1
ATOM 11274 C CA . VAL B 1 455 ? -28.75 -21.219 17.125 1 96 455 VAL B CA 1
ATOM 11275 C C . VAL B 1 455 ? -28.062 -21.562 18.453 1 96 455 VAL B C 1
ATOM 11277 O O . VAL B 1 455 ? -26.828 -21.625 18.516 1 96 455 VAL B O 1
ATOM 11280 N N . ALA B 1 456 ? -28.812 -21.672 19.469 1 95.44 456 ALA B N 1
ATOM 11281 C CA . ALA B 1 456 ? -28.312 -22.062 20.781 1 95.44 456 ALA B CA 1
ATOM 11282 C C . ALA B 1 456 ? -29.406 -22.703 21.625 1 95.44 456 ALA B C 1
ATOM 11284 O O . ALA B 1 456 ? -30.594 -22.484 21.375 1 95.44 456 ALA B O 1
ATOM 11285 N N . GLN B 1 457 ? -28.984 -23.469 22.562 1 94.75 457 GLN B N 1
ATOM 11286 C CA . GLN B 1 457 ? -29.922 -24.156 23.453 1 94.75 457 GLN B CA 1
ATOM 11287 C C . GLN B 1 457 ? -29.328 -24.359 24.844 1 94.75 457 GLN B C 1
ATOM 11289 O O . GLN B 1 457 ? -28.25 -24.953 24.984 1 94.75 457 GLN B O 1
ATOM 11294 N N . ASN B 1 458 ? -30.016 -23.844 25.844 1 90.75 458 ASN B N 1
ATOM 11295 C CA . ASN B 1 458 ? -29.547 -24.047 27.203 1 90.75 458 ASN B CA 1
ATOM 11296 C C . ASN B 1 458 ? -30.641 -24.641 28.0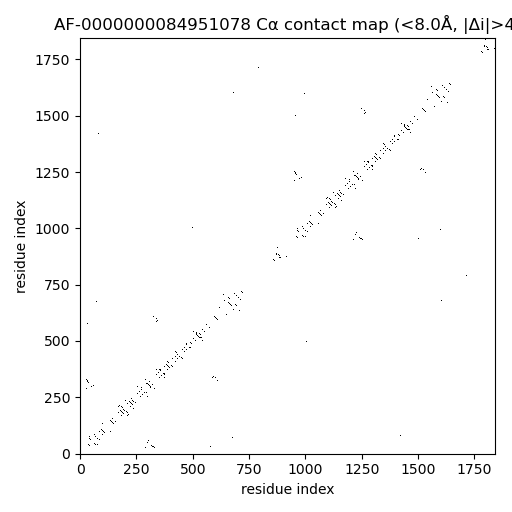94 1 90.75 458 ASN B C 1
ATOM 11298 O O . ASN B 1 458 ? -30.438 -24.844 29.297 1 90.75 458 ASN B O 1
ATOM 11302 N N . LYS B 1 459 ? -31.859 -24.797 27.531 1 91.25 459 LYS B N 1
ATOM 11303 C CA . LYS B 1 459 ? -32.969 -25.438 28.203 1 91.25 459 LYS B CA 1
ATOM 11304 C C . LYS B 1 459 ? -33.594 -26.531 27.328 1 91.25 459 LYS B C 1
ATOM 11306 O O . LYS B 1 459 ? -33.656 -26.375 26.094 1 91.25 459 LYS B O 1
ATOM 11311 N N . LYS B 1 460 ? -34.125 -27.453 28.047 1 90.44 460 LYS B N 1
ATOM 11312 C CA . LYS B 1 460 ? -34.75 -28.547 27.297 1 90.44 460 LYS B CA 1
ATOM 11313 C C . LYS B 1 460 ? -35.969 -28.078 26.547 1 90.44 460 LYS B C 1
ATOM 11315 O O . LYS B 1 460 ? -36.781 -27.281 27.062 1 90.44 460 LYS B O 1
ATOM 11320 N N . ASN B 1 461 ? -36.156 -28.375 25.359 1 90.81 461 ASN B N 1
ATOM 11321 C CA . ASN B 1 461 ? -37.281 -28.125 24.484 1 90.81 461 ASN B CA 1
ATOM 11322 C C . ASN B 1 461 ? -37.406 -26.641 24.125 1 90.81 461 ASN B C 1
ATOM 11324 O O . ASN B 1 461 ? -38.5 -26.156 23.812 1 90.81 461 ASN B O 1
ATOM 11328 N N . GLU B 1 462 ? -36.344 -26 24.297 1 93.38 462 GLU B N 1
ATOM 11329 C CA . GLU B 1 462 ? -36.281 -24.594 23.906 1 93.38 462 GLU B CA 1
ATOM 11330 C C . GLU B 1 462 ? -35.031 -24.281 23.094 1 93.38 462 GLU B C 1
ATOM 11332 O O . GLU B 1 462 ? -33.906 -24.641 23.5 1 93.38 462 GLU B O 1
ATOM 11337 N N . ILE B 1 463 ? -35.25 -23.656 21.953 1 95 463 ILE B N 1
ATOM 11338 C CA . ILE B 1 463 ? -34.156 -23.312 21.094 1 95 463 ILE B CA 1
ATOM 11339 C C . ILE B 1 463 ? -34.219 -21.828 20.734 1 95 463 ILE B C 1
ATOM 11341 O O . ILE B 1 463 ? -35.281 -21.297 20.453 1 95 463 ILE B O 1
ATOM 11345 N N . TRP B 1 464 ? -33.094 -21.219 20.844 1 95.69 464 TRP B N 1
ATOM 11346 C CA . TRP B 1 464 ? -32.938 -19.844 20.391 1 95.69 464 TRP B CA 1
ATOM 11347 C C . TRP B 1 464 ? -32.375 -19.781 18.984 1 95.69 464 TRP B C 1
ATOM 11349 O O . TRP B 1 464 ? -31.469 -20.547 18.641 1 95.69 464 TRP B O 1
ATOM 11359 N N . ALA B 1 465 ? -32.969 -18.953 18.156 1 96.12 465 ALA B N 1
ATOM 11360 C CA . ALA B 1 465 ? -32.531 -18.844 16.766 1 96.12 465 ALA B CA 1
ATOM 11361 C C . ALA B 1 465 ? -32.531 -17.375 16.328 1 96.12 465 ALA B C 1
ATOM 11363 O O . ALA B 1 465 ? -33.406 -16.609 16.672 1 96.12 465 ALA B O 1
ATOM 11364 N N . ALA B 1 466 ? -31.469 -17.031 15.711 1 95.25 466 ALA B N 1
ATOM 11365 C CA . ALA B 1 466 ? -31.391 -15.711 15.102 1 95.25 466 ALA B CA 1
ATOM 11366 C C . ALA B 1 466 ? -31.375 -15.812 13.578 1 95.25 466 ALA B C 1
ATOM 11368 O O . ALA B 1 466 ? -30.578 -16.562 13.016 1 95.25 466 ALA B O 1
ATOM 11369 N N . ASP B 1 467 ? -32.188 -15.039 13.039 1 88.56 467 ASP B N 1
ATOM 11370 C CA . ASP B 1 467 ? -32.312 -14.961 11.586 1 88.56 467 ASP B CA 1
ATOM 11371 C C . ASP B 1 467 ? -31.094 -14.266 10.977 1 88.56 467 ASP B C 1
ATOM 11373 O O . ASP B 1 467 ? -30.438 -13.453 11.633 1 88.56 467 ASP B O 1
ATOM 11377 N N . ASN B 1 468 ? -30.75 -14.617 9.703 1 86.31 468 ASN B N 1
ATOM 11378 C CA . ASN B 1 468 ? -29.625 -14.016 9.016 1 86.31 468 ASN B CA 1
ATOM 11379 C C . ASN B 1 468 ? -29.844 -12.523 8.773 1 86.31 468 ASN B C 1
ATOM 11381 O O . ASN B 1 468 ? -28.875 -11.766 8.648 1 86.31 468 ASN B O 1
ATOM 11385 N N . TYR B 1 469 ? -31.109 -12.164 8.75 1 84 469 TYR B N 1
ATOM 11386 C CA . TYR B 1 469 ? -31.422 -10.773 8.445 1 84 469 TYR B CA 1
ATOM 11387 C C . TYR B 1 469 ? -31.969 -10.055 9.672 1 84 469 TYR B C 1
ATOM 11389 O O . TYR B 1 469 ? -31.281 -9.219 10.266 1 84 469 TYR B O 1
ATOM 11397 N N . ARG B 1 470 ? -33.188 -10.539 10.039 1 85.69 470 ARG B N 1
ATOM 11398 C CA . ARG B 1 470 ? -33.844 -9.812 11.117 1 85.69 470 ARG B CA 1
ATOM 11399 C C . ARG B 1 470 ? -34.562 -10.758 12.055 1 85.69 470 ARG B C 1
ATOM 11401 O O . ARG B 1 470 ? -35.25 -11.695 11.602 1 85.69 470 ARG B O 1
ATOM 11408 N N . GLY B 1 471 ? -34.25 -10.516 13.391 1 89.56 471 GLY B N 1
ATOM 11409 C CA . GLY B 1 471 ? -35.125 -11.156 14.352 1 89.56 471 GLY B CA 1
ATOM 11410 C C . GLY B 1 471 ? -34.438 -12.18 15.227 1 89.56 471 GLY B C 1
ATOM 11411 O O . GLY B 1 471 ? -33.5 -12.828 14.781 1 89.56 471 GLY B O 1
ATOM 11412 N N . LEU B 1 472 ? -34.938 -12.227 16.438 1 95.31 472 LEU B N 1
ATOM 11413 C CA . LEU B 1 472 ? -34.562 -13.227 17.438 1 95.31 472 LEU B CA 1
ATOM 11414 C C . LEU B 1 472 ? -35.75 -14.078 17.828 1 95.31 472 LEU B C 1
ATOM 11416 O O . LEU B 1 472 ? -36.781 -13.547 18.266 1 95.31 472 LEU B O 1
ATOM 11420 N N . TYR B 1 473 ? -35.594 -15.367 17.719 1 94.94 473 TYR B N 1
ATOM 11421 C CA . TYR B 1 473 ? -36.719 -16.25 17.906 1 94.94 473 TYR B CA 1
ATOM 11422 C C . TYR B 1 473 ? -36.469 -17.234 19.062 1 94.94 473 TYR B C 1
ATOM 11424 O O . TYR B 1 473 ? -35.375 -17.719 19.234 1 94.94 473 TYR B O 1
ATOM 11432 N N . ARG B 1 474 ? -37.469 -17.375 19.766 1 95.31 474 ARG B N 1
ATOM 11433 C CA . ARG B 1 474 ? -37.562 -18.422 20.781 1 95.31 474 ARG B CA 1
ATOM 11434 C C . ARG B 1 474 ? -38.531 -19.531 20.344 1 95.31 474 ARG B C 1
ATOM 11436 O O . ARG B 1 474 ? -39.719 -19.281 20.125 1 95.31 474 ARG B O 1
ATOM 11443 N N . ILE B 1 475 ? -37.969 -20.734 20.219 1 95.19 475 ILE B N 1
ATOM 11444 C CA . ILE B 1 475 ? -38.75 -21.844 19.703 1 95.19 475 ILE B CA 1
ATOM 11445 C C . ILE B 1 475 ? -39 -22.859 20.812 1 95.19 475 ILE B C 1
ATOM 11447 O O . ILE B 1 475 ? -38.062 -23.391 21.406 1 95.19 475 ILE B O 1
ATOM 11451 N N . GLN B 1 476 ? -40.219 -23.094 21.031 1 94.31 476 GLN B N 1
ATOM 11452 C CA . GLN B 1 476 ? -40.625 -24.109 22 1 94.31 476 GLN B CA 1
ATOM 11453 C C . GLN B 1 476 ? -41.031 -25.406 21.312 1 94.31 476 GLN B C 1
ATOM 11455 O O . GLN B 1 476 ? -41.844 -25.375 20.391 1 94.31 476 GLN B O 1
ATOM 11460 N N . LEU B 1 477 ? -40.375 -26.422 21.797 1 93.31 477 LEU B N 1
ATOM 11461 C CA . LEU B 1 477 ? -40.625 -27.734 21.203 1 93.31 477 LEU B CA 1
ATOM 11462 C C . LEU B 1 477 ? -41.219 -28.688 22.219 1 93.31 477 LEU B C 1
ATOM 11464 O O . LEU B 1 477 ? -41.125 -28.484 23.422 1 93.31 477 LEU B O 1
ATOM 11468 N N . ASN B 1 478 ? -41.906 -29.734 21.688 1 91.62 478 ASN B N 1
ATOM 11469 C CA . ASN B 1 478 ? -42.344 -30.812 22.562 1 91.62 478 ASN B CA 1
ATOM 11470 C C . ASN B 1 478 ? -41.312 -31.938 22.625 1 91.62 478 ASN B C 1
ATOM 11472 O O . ASN B 1 478 ? -40.219 -31.797 22.109 1 91.62 478 ASN B O 1
ATOM 11476 N N . GLU B 1 479 ? -41.656 -33.031 23.281 1 87.31 479 GLU B N 1
ATOM 11477 C CA . GLU B 1 479 ? -40.719 -34.125 23.484 1 87.31 479 GLU B CA 1
ATOM 11478 C C . GLU B 1 479 ? -40.344 -34.812 22.172 1 87.31 479 GLU B C 1
ATOM 11480 O O . GLU B 1 479 ? -39.281 -35.375 22.031 1 87.31 479 GLU B O 1
ATOM 11485 N N . ASN B 1 480 ? -41.25 -34.594 21.094 1 85.75 480 ASN B N 1
ATOM 11486 C CA . ASN B 1 480 ? -41 -35.188 19.781 1 85.75 480 ASN B CA 1
ATOM 11487 C C . ASN B 1 480 ? -40.406 -34.188 18.797 1 85.75 480 ASN B C 1
ATOM 11489 O O . ASN B 1 480 ? -40.438 -34.406 17.578 1 85.75 480 ASN B O 1
ATOM 11493 N N . TYR B 1 481 ? -39.938 -33.094 19.25 1 87.75 481 TYR B N 1
ATOM 11494 C CA . TYR B 1 481 ? -39.281 -32.031 18.484 1 87.75 481 TYR B CA 1
ATOM 11495 C C . TYR B 1 481 ? -40.25 -31.344 17.547 1 87.75 481 TYR B C 1
ATOM 11497 O O . TYR B 1 481 ? -39.875 -30.812 16.5 1 87.75 481 TYR B O 1
ATOM 11505 N N . GLU B 1 482 ? -41.531 -31.453 17.922 1 90.75 482 GLU B N 1
ATOM 11506 C CA . GLU B 1 482 ? -42.5 -30.688 17.188 1 90.75 482 GLU B CA 1
ATOM 11507 C C . GLU B 1 482 ? -42.656 -29.281 17.75 1 90.75 482 GLU B C 1
ATOM 11509 O O . GLU B 1 482 ? -42.594 -29.078 18.969 1 90.75 482 GLU B O 1
ATOM 11514 N N . THR B 1 483 ? -42.812 -28.359 16.828 1 92.69 483 THR B N 1
ATOM 11515 C CA . THR B 1 483 ? -42.875 -26.969 17.234 1 92.69 483 THR B CA 1
ATOM 11516 C C . THR B 1 483 ? -44.219 -26.656 17.891 1 92.69 483 THR B C 1
ATOM 11518 O O . THR B 1 483 ? -45.281 -26.906 17.312 1 92.69 483 THR B O 1
ATOM 11521 N N . ILE B 1 484 ? -44.219 -26.219 19.047 1 91 484 ILE B N 1
ATOM 11522 C CA . ILE B 1 484 ? -45.406 -25.797 19.781 1 91 484 ILE B CA 1
ATOM 11523 C C . ILE B 1 484 ? -45.688 -24.328 19.5 1 91 484 ILE B C 1
ATOM 11525 O O . ILE B 1 484 ? -46.812 -23.969 19.156 1 91 484 ILE B O 1
ATOM 11529 N N . HIS B 1 485 ? -44.594 -23.594 19.703 1 92.25 485 HIS B N 1
ATOM 11530 C CA . HIS B 1 485 ? -44.75 -22.141 19.578 1 92.25 485 HIS B CA 1
ATOM 11531 C C . HIS B 1 485 ? -43.438 -21.5 19.156 1 92.25 485 HIS B C 1
ATOM 11533 O O . HIS B 1 485 ? -42.344 -21.891 19.625 1 92.25 485 HIS B O 1
ATOM 11539 N N . VAL B 1 486 ? -43.531 -20.562 18.125 1 93.06 486 VAL B N 1
ATOM 11540 C CA . VAL B 1 486 ? -42.406 -19.734 17.734 1 93.06 486 VAL B CA 1
ATOM 11541 C C . VAL B 1 486 ? -42.688 -18.266 18.078 1 93.06 486 VAL B C 1
ATOM 11543 O O . VAL B 1 486 ? -43.656 -17.703 17.641 1 93.06 486 VAL B O 1
ATOM 11546 N N . GLU B 1 487 ? -41.844 -17.734 18.906 1 92 487 GLU B N 1
ATOM 11547 C CA . GLU B 1 487 ? -42 -16.344 19.344 1 92 487 GLU B CA 1
ATOM 11548 C C . GLU B 1 487 ? -40.844 -15.469 18.828 1 92 487 GLU B C 1
ATOM 11550 O O . GLU B 1 487 ? -39.688 -15.828 18.953 1 92 487 GLU B O 1
ATOM 11555 N N . ASN B 1 488 ? -41.219 -14.398 18.156 1 91.94 488 ASN B N 1
ATOM 11556 C CA . ASN B 1 488 ? -40.219 -13.375 17.844 1 91.94 488 ASN B CA 1
ATOM 11557 C C . ASN B 1 488 ? -39.969 -12.438 19.016 1 91.94 488 ASN B C 1
ATOM 11559 O O . ASN B 1 488 ? -40.656 -11.43 19.172 1 91.94 488 ASN B O 1
ATOM 11563 N N . VAL B 1 489 ? -38.969 -12.719 19.75 1 94.12 489 VAL B N 1
ATOM 11564 C CA . VAL B 1 489 ? -38.719 -12.086 21.031 1 94.12 489 VAL B CA 1
ATOM 11565 C C . VAL B 1 489 ? -38.281 -10.641 20.828 1 94.12 489 VAL B C 1
ATOM 11567 O O . VAL B 1 489 ? -38.625 -9.758 21.609 1 94.12 489 VAL B O 1
ATOM 11570 N N . SER B 1 490 ? -37.5 -10.375 19.859 1 92.12 490 SER B N 1
ATOM 11571 C CA . SER B 1 490 ? -37.062 -9.008 19.609 1 92.12 490 SER B CA 1
ATOM 11572 C C . SER B 1 490 ? -38.219 -8.094 19.25 1 92.12 490 SER B C 1
ATOM 11574 O O . SER B 1 490 ? -38.281 -6.957 19.719 1 92.12 490 SER B O 1
ATOM 11576 N N . GLN B 1 491 ? -39.062 -8.555 18.453 1 87.38 491 GLN B N 1
ATOM 11577 C CA . GLN B 1 491 ? -40.25 -7.773 18.078 1 87.38 491 GLN B CA 1
ATOM 11578 C C . GLN B 1 491 ? -41.156 -7.555 19.281 1 87.38 491 GLN B C 1
ATOM 11580 O O . GLN B 1 491 ? -41.688 -6.461 19.469 1 87.38 491 GLN B O 1
ATOM 11585 N N . MET B 1 492 ? -41.312 -8.562 20.047 1 91 492 MET B N 1
ATOM 11586 C CA . MET B 1 492 ? -42.188 -8.5 21.219 1 91 492 MET B CA 1
ATOM 11587 C C . MET B 1 492 ? -41.656 -7.504 22.25 1 91 492 MET B C 1
ATOM 11589 O O . MET B 1 492 ? -42.438 -6.91 23 1 91 492 MET B O 1
ATOM 11593 N N . ASN B 1 493 ? -40.406 -7.371 22.266 1 92 493 ASN B N 1
ATOM 11594 C CA . ASN B 1 493 ? -39.812 -6.438 23.203 1 92 493 ASN B CA 1
ATOM 11595 C C . ASN B 1 493 ? -39.594 -5.062 22.562 1 92 493 ASN B C 1
ATOM 11597 O O . ASN B 1 493 ? -38.844 -4.238 23.094 1 92 493 ASN B O 1
ATOM 11601 N N . SER B 1 494 ? -40.125 -4.75 21.422 1 87.75 494 SER B N 1
ATOM 11602 C CA . SER B 1 494 ? -40.156 -3.471 20.719 1 87.75 494 SER B CA 1
ATOM 11603 C C . SER B 1 494 ? -38.75 -2.969 20.391 1 87.75 494 SER B C 1
ATOM 11605 O O . SER B 1 494 ? -38.469 -1.791 20.594 1 87.75 494 SER B O 1
ATOM 11607 N N . ILE B 1 495 ? -37.969 -3.924 20.094 1 88.44 495 ILE B N 1
ATOM 11608 C CA . ILE B 1 495 ? -36.656 -3.514 19.609 1 88.44 495 ILE B CA 1
ATOM 11609 C C . ILE B 1 495 ? -36.719 -3.16 18.141 1 88.44 495 ILE B C 1
ATOM 11611 O O . ILE B 1 495 ? -37 -4.02 17.297 1 88.44 495 ILE B O 1
ATOM 11615 N N . ALA B 1 496 ? -36.594 -1.889 17.859 1 78.69 496 ALA B N 1
ATOM 11616 C CA . ALA B 1 496 ? -36.781 -1.389 16.5 1 78.69 496 ALA B CA 1
ATOM 11617 C C . ALA B 1 496 ? -35.656 -1.89 15.578 1 78.69 496 ALA B C 1
ATOM 11619 O O . ALA B 1 496 ? -35.938 -2.34 14.461 1 78.69 496 ALA B O 1
ATOM 11620 N N . ASN B 1 497 ? -34.438 -1.864 16.031 1 83.12 497 ASN B N 1
ATOM 11621 C CA . ASN B 1 497 ? -33.312 -2.262 15.195 1 83.12 497 ASN B CA 1
ATOM 11622 C C . ASN B 1 497 ? -32.781 -3.65 15.57 1 83.12 497 ASN B C 1
ATOM 11624 O O . ASN B 1 497 ? -31.719 -3.781 16.172 1 83.12 497 ASN B O 1
ATOM 11628 N N . ASP B 1 498 ? -33.531 -4.668 15.102 1 88.81 498 ASP B N 1
ATOM 11629 C CA . ASP B 1 498 ? -33.156 -6.043 15.414 1 88.81 498 ASP B CA 1
ATOM 11630 C C . ASP B 1 498 ? -32.5 -6.723 14.211 1 88.81 498 ASP B C 1
ATOM 11632 O O . ASP B 1 498 ? -32.75 -7.898 13.945 1 88.81 498 ASP B O 1
ATOM 11636 N N . PHE B 1 499 ? -31.781 -5.98 13.438 1 86.31 499 PHE B N 1
ATOM 11637 C CA . PHE B 1 499 ? -31.047 -6.543 12.305 1 86.31 499 PHE B CA 1
ATOM 11638 C C . PHE B 1 499 ? -29.719 -7.121 12.75 1 86.31 499 PHE B C 1
ATOM 11640 O O . PHE B 1 499 ? -29.078 -6.598 13.664 1 86.31 499 PHE B O 1
ATOM 11647 N N . GLY B 1 500 ? -29.297 -8.211 12.125 1 87.06 500 GLY B N 1
ATOM 11648 C CA . GLY B 1 500 ? -28 -8.805 12.359 1 87.06 500 GLY B CA 1
ATOM 11649 C C . GLY B 1 500 ? -27.797 -9.258 13.789 1 87.06 500 GLY B C 1
ATOM 11650 O O . GLY B 1 500 ? -26.734 -9.008 14.383 1 87.06 500 GLY B O 1
ATOM 11651 N N . VAL B 1 501 ? -28.781 -9.836 14.375 1 93 501 VAL B N 1
ATOM 11652 C CA . VAL B 1 501 ? -28.719 -10.32 15.75 1 93 501 VAL B CA 1
ATOM 11653 C C . VAL B 1 501 ? -27.734 -11.484 15.844 1 93 501 VAL B C 1
ATOM 11655 O O . VAL B 1 501 ? -27.703 -12.352 14.969 1 93 501 VAL B O 1
ATOM 11658 N N . LYS B 1 502 ? -26.922 -11.422 16.859 1 93.94 502 LYS B N 1
ATOM 11659 C CA . LYS B 1 502 ? -25.969 -12.508 17.094 1 93.94 502 LYS B CA 1
ATOM 11660 C C . LYS B 1 502 ? -26.234 -13.188 18.438 1 93.94 502 LYS B C 1
ATOM 11662 O O . LYS B 1 502 ? -26.703 -12.547 19.391 1 93.94 502 LYS B O 1
ATOM 11667 N N . ILE B 1 503 ? -26 -14.461 18.469 1 96.12 503 ILE B N 1
ATOM 11668 C CA . ILE B 1 503 ? -26.141 -15.242 19.688 1 96.12 503 ILE B CA 1
ATOM 11669 C C . ILE B 1 503 ? -24.766 -15.695 20.172 1 96.12 503 ILE B C 1
ATOM 11671 O O . ILE B 1 503 ? -23.953 -16.188 19.391 1 96.12 503 ILE B O 1
ATOM 11675 N N . PHE B 1 504 ? -24.484 -15.438 21.438 1 95.44 504 PHE B N 1
ATOM 11676 C CA . PHE B 1 504 ? -23.203 -15.797 22.031 1 95.44 504 PHE B CA 1
ATOM 11677 C C . PHE B 1 504 ? -23.422 -16.516 23.359 1 95.44 504 PHE B C 1
ATOM 11679 O O . PHE B 1 504 ? -24.188 -16.047 24.203 1 95.44 504 PHE B O 1
ATOM 11686 N N . GLU B 1 505 ? -22.766 -17.625 23.5 1 92.94 505 GLU B N 1
ATOM 11687 C CA . GLU B 1 505 ? -22.875 -18.391 24.734 1 92.94 505 GLU B CA 1
ATOM 11688 C C . GLU B 1 505 ? -21.656 -18.172 25.625 1 92.94 505 GLU B C 1
ATOM 11690 O O . GLU B 1 505 ? -20.516 -18.406 25.203 1 92.94 505 GLU B O 1
ATOM 11695 N N . PHE B 1 506 ? -21.891 -17.703 26.781 1 91.25 506 PHE B N 1
ATOM 11696 C CA . PHE B 1 506 ? -20.844 -17.5 27.781 1 91.25 506 PHE B CA 1
ATOM 11697 C C . PHE B 1 506 ? -21.156 -18.297 29.031 1 91.25 506 PHE B C 1
ATOM 11699 O O . PHE B 1 506 ? -22.094 -17.984 29.766 1 91.25 506 PHE B O 1
ATOM 11706 N N . ARG B 1 507 ? -20.312 -19.344 29.172 1 85.75 507 ARG B N 1
ATOM 11707 C CA . ARG B 1 507 ? -20.578 -20.297 30.25 1 85.75 507 ARG B CA 1
ATOM 11708 C C . ARG B 1 507 ? -21.922 -20.984 30.062 1 85.75 507 ARG B C 1
ATOM 11710 O O . ARG B 1 507 ? -22.172 -21.609 29.031 1 85.75 507 ARG B O 1
ATOM 11717 N N . THR B 1 508 ? -22.922 -20.703 30.766 1 83.38 508 THR B N 1
ATOM 11718 C CA . THR B 1 508 ? -24.219 -21.375 30.625 1 83.38 508 THR B CA 1
ATOM 11719 C C . THR B 1 508 ? -25.312 -20.359 30.25 1 83.38 508 THR B C 1
ATOM 11721 O O . THR B 1 508 ? -26.469 -20.734 30.078 1 83.38 508 THR B O 1
ATOM 11724 N N . GLU B 1 509 ? -24.797 -19.297 30.031 1 90.5 509 GLU B N 1
ATOM 11725 C CA . GLU B 1 509 ? -25.766 -18.25 29.703 1 90.5 509 GLU B CA 1
ATOM 11726 C C . GLU B 1 509 ? -25.734 -17.906 28.219 1 90.5 509 GLU B C 1
ATOM 11728 O O . GLU B 1 509 ? -24.672 -17.875 27.609 1 90.5 509 GLU B O 1
ATOM 11733 N N . ILE B 1 510 ? -26.922 -17.703 27.672 1 95.56 510 ILE B N 1
ATOM 11734 C CA . ILE B 1 510 ? -27.031 -17.281 26.281 1 95.56 510 ILE B CA 1
ATOM 11735 C C . ILE B 1 510 ? -27.234 -15.773 26.219 1 95.56 510 ILE B C 1
ATOM 11737 O O . ILE B 1 510 ? -28.172 -15.242 26.828 1 95.56 510 ILE B O 1
ATOM 11741 N N . LEU B 1 511 ? -26.359 -15.141 25.547 1 96.38 511 LEU B N 1
ATOM 11742 C CA . LEU B 1 511 ? -26.406 -13.695 25.375 1 96.38 511 LEU B CA 1
ATOM 11743 C C . LEU B 1 511 ? -26.766 -13.336 23.938 1 96.38 511 LEU B C 1
ATOM 11745 O O . LEU B 1 511 ? -26.469 -14.094 23.016 1 96.38 511 LEU B O 1
ATOM 11749 N N . PHE B 1 512 ? -27.438 -12.164 23.812 1 96.81 512 PHE B N 1
ATOM 11750 C CA . PHE B 1 512 ? -27.844 -11.695 22.484 1 96.81 512 PHE B CA 1
ATOM 11751 C C . PHE B 1 512 ? -27.266 -10.32 22.203 1 96.81 512 PHE B C 1
ATOM 11753 O O . PHE B 1 512 ? -27.453 -9.383 22.969 1 96.81 512 PHE B O 1
ATOM 11760 N N . LEU B 1 513 ? -26.531 -10.219 21.141 1 95.19 513 LEU B N 1
ATOM 11761 C CA . LEU B 1 513 ? -26.047 -8.922 20.672 1 95.19 513 LEU B CA 1
ATOM 11762 C C . LEU B 1 513 ? -27 -8.328 19.656 1 95.19 513 LEU B C 1
ATOM 11764 O O . LEU B 1 513 ? -27.172 -8.859 18.547 1 95.19 513 LEU B O 1
ATOM 11768 N N . ILE B 1 514 ? -27.703 -7.234 20.016 1 92.94 514 ILE B N 1
ATOM 11769 C CA . ILE B 1 514 ? -28.656 -6.543 19.156 1 92.94 514 ILE B CA 1
ATOM 11770 C C . ILE B 1 514 ? -28.266 -5.074 19.016 1 92.94 514 ILE B C 1
ATOM 11772 O O . ILE B 1 514 ? -28.328 -4.316 19.984 1 92.94 514 ILE B O 1
ATOM 11776 N N . HIS B 1 515 ? -27.938 -4.617 17.891 1 86.38 515 HIS B N 1
ATOM 11777 C CA . HIS B 1 515 ? -27.578 -3.244 17.562 1 86.38 515 HIS B CA 1
ATOM 11778 C C . HIS B 1 515 ? -26.547 -2.701 18.547 1 86.38 515 HIS B C 1
ATOM 11780 O O . HIS B 1 515 ? -26.75 -1.648 19.156 1 86.38 515 HIS B O 1
ATOM 11786 N N . ASN B 1 516 ? -25.531 -3.266 18.906 1 88.31 516 ASN B N 1
ATOM 11787 C CA . ASN B 1 516 ? -24.375 -2.838 19.672 1 88.31 516 ASN B CA 1
ATOM 11788 C C . ASN B 1 516 ? -24.594 -3 21.172 1 88.31 516 ASN B C 1
ATOM 11790 O O . ASN B 1 516 ? -23.812 -2.484 21.984 1 88.31 516 ASN B O 1
ATOM 11794 N N . SER B 1 517 ? -25.766 -3.633 21.578 1 93.5 517 SER B N 1
ATOM 11795 C CA . SER B 1 517 ? -26.047 -3.873 22.984 1 93.5 517 SER B CA 1
ATOM 11796 C C . SER B 1 517 ? -26.266 -5.355 23.266 1 93.5 517 SER B C 1
ATOM 11798 O O . SER B 1 517 ? -26.734 -6.094 22.391 1 93.5 517 SER B O 1
ATOM 11800 N N . TRP B 1 518 ? -25.969 -5.68 24.5 1 96.5 518 TRP B N 1
ATOM 11801 C CA . TRP B 1 518 ? -26.078 -7.074 24.906 1 96.5 518 TRP B CA 1
ATOM 11802 C C . TRP B 1 518 ? -27.312 -7.293 25.781 1 96.5 518 TRP B C 1
ATOM 11804 O O . TRP B 1 518 ? -27.578 -6.504 26.688 1 96.5 518 TRP B O 1
ATOM 11814 N N . TYR B 1 519 ? -28.031 -8.383 25.484 1 96.56 519 TYR B N 1
ATOM 11815 C CA . TYR B 1 519 ? -29.266 -8.703 26.203 1 96.56 519 TYR B CA 1
ATOM 11816 C C . TYR B 1 519 ? -29.234 -10.133 26.719 1 96.56 519 TYR B C 1
ATOM 11818 O O . TYR B 1 519 ? -28.516 -10.984 26.188 1 96.56 519 TYR B O 1
ATOM 11826 N N . THR B 1 520 ? -29.875 -10.352 27.781 1 96 520 THR B N 1
ATOM 11827 C CA . THR B 1 520 ? -30.234 -11.664 28.297 1 96 520 THR B CA 1
ATOM 11828 C C . THR B 1 520 ? -31.734 -11.797 28.484 1 96 520 THR B C 1
ATOM 11830 O O . THR B 1 520 ? -32.438 -10.789 28.641 1 96 520 THR B O 1
ATOM 11833 N N . TYR B 1 521 ? -32.156 -13 28.328 1 95.25 521 TYR B N 1
ATOM 11834 C CA . TYR B 1 521 ? -33.594 -13.227 28.438 1 95.25 521 TYR B CA 1
ATOM 11835 C C . TYR B 1 521 ? -33.969 -13.641 29.859 1 95.25 521 TYR B C 1
ATOM 11837 O O . TYR B 1 521 ? -33.375 -14.578 30.406 1 95.25 521 TYR B O 1
ATOM 11845 N N . ASN B 1 522 ? -34.906 -12.852 30.406 1 93.12 522 ASN B N 1
ATOM 11846 C CA . ASN B 1 522 ? -35.469 -13.211 31.703 1 93.12 522 ASN B CA 1
ATOM 11847 C C . ASN B 1 522 ? -36.719 -14.047 31.547 1 93.12 522 ASN B C 1
ATOM 11849 O O . ASN B 1 522 ? -37.75 -13.539 31.094 1 93.12 522 ASN B O 1
ATOM 11853 N N . SER B 1 523 ? -36.75 -15.242 31.984 1 87.75 523 SER B N 1
ATOM 11854 C CA . SER B 1 523 ? -37.844 -16.188 31.797 1 87.75 523 SER B CA 1
ATOM 11855 C C . SER B 1 523 ? -39.031 -15.812 32.656 1 87.75 523 SER B C 1
ATOM 11857 O O . SER B 1 523 ? -40.188 -16.188 32.312 1 87.75 523 SER B O 1
ATOM 11859 N N . ILE B 1 524 ? -38.812 -15.055 33.656 1 89.12 524 ILE B N 1
ATOM 11860 C CA . ILE B 1 524 ? -39.906 -14.68 34.562 1 89.12 524 ILE B CA 1
ATOM 11861 C C . ILE B 1 524 ? -40.688 -13.508 33.969 1 89.12 524 ILE B C 1
ATOM 11863 O O . ILE B 1 524 ? -41.906 -13.57 33.844 1 89.12 524 ILE B O 1
ATOM 11867 N N . THR B 1 525 ? -40 -12.531 33.531 1 90.81 525 THR B N 1
ATOM 11868 C CA . THR B 1 525 ? -40.625 -11.344 33 1 90.81 525 THR B CA 1
ATOM 11869 C C . THR B 1 525 ? -40.875 -11.516 31.484 1 90.81 525 THR B C 1
ATOM 11871 O O . THR B 1 525 ? -41.625 -10.742 30.891 1 90.81 525 THR B O 1
ATOM 11874 N N . LYS B 1 526 ? -40.312 -12.516 30.922 1 89.25 526 LYS B N 1
ATOM 11875 C CA . LYS B 1 526 ? -40.375 -12.805 29.484 1 89.25 526 LYS B CA 1
ATOM 11876 C C . LYS B 1 526 ? -39.906 -11.609 28.672 1 89.25 526 LYS B C 1
ATOM 11878 O O . LYS B 1 526 ? -40.562 -11.242 27.672 1 89.25 526 LYS B O 1
ATOM 11883 N N . GLN B 1 527 ? -38.938 -10.984 29.266 1 93.81 527 GLN B N 1
ATOM 11884 C CA . GLN B 1 527 ? -38.406 -9.812 28.578 1 93.81 527 GLN B CA 1
ATOM 11885 C C . GLN B 1 527 ? -36.906 -9.906 28.422 1 93.81 527 GLN B C 1
ATOM 11887 O O . GLN B 1 527 ? -36.25 -10.633 29.156 1 93.81 527 GLN B O 1
ATOM 11892 N N . LEU B 1 528 ? -36.469 -9.227 27.344 1 95.5 528 LEU B N 1
ATOM 11893 C CA . LEU B 1 528 ? -35.031 -9.062 27.156 1 95.5 528 LEU B CA 1
ATOM 11894 C C . LEU B 1 528 ? -34.5 -7.961 28.062 1 95.5 528 LEU B C 1
ATOM 11896 O O . LEU B 1 528 ? -35.031 -6.852 28.094 1 95.5 528 LEU B O 1
ATOM 11900 N N . GLU B 1 529 ? -33.531 -8.289 28.859 1 95.62 529 GLU B N 1
ATOM 11901 C CA . GLU B 1 529 ? -32.875 -7.328 29.75 1 95.62 529 GLU B CA 1
ATOM 11902 C C . GLU B 1 529 ? -31.422 -7.086 29.344 1 95.62 529 GLU B C 1
ATOM 11904 O O . GLU B 1 529 ? -30.734 -8.008 28.891 1 95.62 529 GLU B O 1
ATOM 11909 N N . LYS B 1 530 ? -31.016 -5.863 29.5 1 95.31 530 LYS B N 1
ATOM 11910 C CA . LYS B 1 530 ? -29.641 -5.531 29.172 1 95.31 530 LYS B CA 1
ATOM 11911 C C . LYS B 1 530 ? -28.672 -6.211 30.141 1 95.31 530 LYS B C 1
ATOM 11913 O O . LYS B 1 530 ? -28.875 -6.191 31.344 1 95.31 530 LYS B O 1
ATOM 11918 N N . ASN B 1 531 ? -27.734 -6.891 29.609 1 95.62 531 ASN B N 1
ATOM 11919 C CA . ASN B 1 531 ? -26.703 -7.531 30.422 1 95.62 531 ASN B CA 1
ATOM 11920 C C . ASN B 1 531 ? -25.656 -6.531 30.891 1 95.62 531 ASN B C 1
ATOM 11922 O O . ASN B 1 531 ? -24.891 -6 30.078 1 95.62 531 ASN B O 1
ATOM 11926 N N . GLU B 1 532 ? -25.438 -6.344 32.125 1 94.56 532 GLU B N 1
ATOM 11927 C CA . GLU B 1 532 ? -24.562 -5.316 32.656 1 94.56 532 GLU B CA 1
ATOM 11928 C C . GLU B 1 532 ? -23.094 -5.66 32.438 1 94.56 532 GLU B C 1
ATOM 11930 O O . GLU B 1 532 ? -22.297 -4.801 32.031 1 94.56 532 GLU B O 1
ATOM 11935 N N . LEU B 1 533 ? -22.75 -6.879 32.625 1 93.94 533 LEU B N 1
ATOM 11936 C CA . LEU B 1 533 ? -21.359 -7.312 32.5 1 93.94 533 LEU B CA 1
ATOM 11937 C C . LEU B 1 533 ? -20.859 -7.129 31.078 1 93.94 533 LEU B C 1
ATOM 11939 O O . LEU B 1 533 ? -19.797 -6.531 30.859 1 93.94 533 LEU B O 1
ATOM 11943 N N . PHE B 1 534 ? -21.578 -7.52 30.109 1 95.69 534 PHE B N 1
ATOM 11944 C CA . PHE B 1 534 ? -21.109 -7.5 28.734 1 95.69 534 PHE B CA 1
ATOM 11945 C C . PHE B 1 534 ? -21.266 -6.109 28.125 1 95.69 534 PHE B C 1
ATOM 11947 O O . PHE B 1 534 ? -20.516 -5.727 27.234 1 95.69 534 PHE B O 1
ATOM 11954 N N . ASN B 1 535 ? -22.234 -5.336 28.594 1 95.75 535 ASN B N 1
ATOM 11955 C CA . ASN B 1 535 ? -22.391 -3.979 28.062 1 95.75 535 ASN B CA 1
ATOM 11956 C C . ASN B 1 535 ? -21.312 -3.047 28.609 1 95.75 535 ASN B C 1
ATOM 11958 O O . ASN B 1 535 ? -20.953 -2.059 27.969 1 95.75 535 ASN B O 1
ATOM 11962 N N . SER B 1 536 ? -20.812 -3.375 29.75 1 92.38 536 SER B N 1
ATOM 11963 C CA . SER B 1 536 ? -19.734 -2.566 30.312 1 92.38 536 SER B CA 1
ATOM 11964 C C . SER B 1 536 ? -18.391 -2.873 29.625 1 92.38 536 SER B C 1
ATOM 11966 O O . SER B 1 536 ? -17.516 -2.02 29.578 1 92.38 536 SER B O 1
ATOM 11968 N N . ASN B 1 537 ? -18.281 -4.051 29 1 92 537 ASN B N 1
ATOM 11969 C CA . ASN B 1 537 ? -16.984 -4.461 28.5 1 92 537 ASN B CA 1
ATOM 11970 C C . ASN B 1 537 ? -16.984 -4.59 26.984 1 92 537 ASN B C 1
ATOM 11972 O O . ASN B 1 537 ? -15.945 -4.426 26.344 1 92 537 ASN B O 1
ATOM 11976 N N . PHE B 1 538 ? -18.062 -4.879 26.406 1 94.19 538 PHE B N 1
ATOM 11977 C CA . PHE B 1 538 ? -18.047 -5.277 25 1 94.19 538 PHE B CA 1
ATOM 11978 C C . PHE B 1 538 ? -19.109 -4.535 24.219 1 94.19 538 PHE B C 1
ATOM 11980 O O . PHE B 1 538 ? -19.75 -5.109 23.328 1 94.19 538 PHE B O 1
ATOM 11987 N N . ARG B 1 539 ? -19.297 -3.367 24.516 1 90.69 539 ARG B N 1
ATOM 11988 C CA . ARG B 1 539 ? -20.219 -2.574 23.719 1 90.69 539 ARG B CA 1
ATOM 11989 C C . ARG B 1 539 ? -19.594 -2.199 22.375 1 90.69 539 ARG B C 1
ATOM 11991 O O . ARG B 1 539 ? -18.375 -2.057 22.266 1 90.69 539 ARG B O 1
ATOM 11998 N N . ASN B 1 540 ? -20.391 -2.039 21.328 1 89.56 540 ASN B N 1
ATOM 11999 C CA . ASN B 1 540 ? -20 -1.564 20 1 89.56 540 ASN B CA 1
ATOM 12000 C C . ASN B 1 540 ? -18.969 -2.477 19.359 1 89.56 540 ASN B C 1
ATOM 12002 O O . ASN B 1 540 ? -17.969 -2 18.797 1 89.56 540 ASN B O 1
ATOM 12006 N N . ILE B 1 541 ? -19.109 -3.717 19.547 1 92.06 541 ILE B N 1
ATOM 12007 C CA . ILE B 1 541 ? -18.234 -4.672 18.875 1 92.06 541 ILE B CA 1
ATOM 12008 C C . ILE B 1 541 ? -18.859 -5.102 17.547 1 92.06 541 ILE B C 1
ATOM 12010 O O . ILE B 1 541 ? -20.078 -5.023 17.375 1 92.06 541 ILE B O 1
ATOM 12014 N N . SER B 1 542 ? -18.047 -5.512 16.656 1 90.06 542 SER B N 1
ATOM 12015 C CA . SER B 1 542 ? -18.516 -5.934 15.352 1 90.06 542 SER B CA 1
ATOM 12016 C C . SER B 1 542 ? -18.812 -7.43 15.32 1 90.06 542 SER B C 1
ATOM 12018 O O . SER B 1 542 ? -19.781 -7.863 14.688 1 90.06 542 SER B O 1
ATOM 12020 N N . ASP B 1 543 ? -17.984 -8.18 15.961 1 93.38 543 ASP B N 1
ATOM 12021 C CA . ASP B 1 543 ? -18.156 -9.625 15.961 1 93.38 543 ASP B CA 1
ATOM 12022 C C . ASP B 1 543 ? -17.531 -10.25 17.203 1 93.38 543 ASP B C 1
ATOM 12024 O O . ASP B 1 543 ? -16.734 -9.617 17.891 1 93.38 543 ASP B O 1
ATOM 12028 N N . ILE B 1 544 ? -18.016 -11.453 17.531 1 94.88 544 ILE B N 1
ATOM 12029 C CA . ILE B 1 544 ? -17.531 -12.203 18.672 1 94.88 544 ILE B CA 1
ATOM 12030 C C . ILE B 1 544 ? -17.625 -13.703 18.391 1 94.88 544 ILE B C 1
ATOM 12032 O O . ILE B 1 544 ? -18.625 -14.164 17.828 1 94.88 544 ILE B O 1
ATOM 12036 N N . VAL B 1 545 ? -16.578 -14.43 18.719 1 93.31 545 VAL B N 1
ATOM 12037 C CA . VAL B 1 545 ? -16.562 -15.867 18.484 1 93.31 545 VAL B CA 1
ATOM 12038 C C . VAL B 1 545 ? -15.977 -16.594 19.688 1 93.31 545 VAL B C 1
ATOM 12040 O O . VAL B 1 545 ? -14.938 -16.188 20.219 1 93.31 545 VAL B O 1
ATOM 12043 N N . ALA B 1 546 ? -16.641 -17.609 20.031 1 91.56 546 ALA B N 1
ATOM 12044 C CA . ALA B 1 546 ? -16.172 -18.406 21.156 1 91.56 546 ALA B CA 1
ATOM 12045 C C . ALA B 1 546 ? -15.047 -19.344 20.75 1 91.56 546 ALA B C 1
ATOM 12047 O O . ALA B 1 546 ? -15.07 -19.906 19.641 1 91.56 546 ALA B O 1
ATOM 12048 N N . ILE B 1 547 ? -14.055 -19.531 21.594 1 90.31 547 ILE B N 1
ATOM 12049 C CA . ILE B 1 547 ? -12.961 -20.469 21.375 1 90.31 547 ILE B CA 1
ATOM 12050 C C . ILE B 1 547 ? -13.094 -21.641 22.344 1 90.31 547 ILE B C 1
ATOM 12052 O O . ILE B 1 547 ? -13.211 -22.797 21.906 1 90.31 547 ILE B O 1
ATOM 12056 N N . ASP B 1 548 ? -13.031 -21.312 23.609 1 87 548 ASP B N 1
ATOM 12057 C CA . ASP B 1 548 ? -13.289 -22.25 24.703 1 87 548 ASP B CA 1
ATOM 12058 C C . ASP B 1 548 ? -13.891 -21.547 25.906 1 87 548 ASP B C 1
ATOM 12060 O O . ASP B 1 548 ? -14.398 -20.438 25.797 1 87 548 ASP B O 1
ATOM 12064 N N . ASN B 1 549 ? -13.984 -22.219 27 1 84.88 549 ASN B N 1
ATOM 12065 C CA . ASN B 1 549 ? -14.672 -21.672 28.172 1 84.88 549 ASN B CA 1
ATOM 12066 C C . ASN B 1 549 ? -13.945 -20.453 28.734 1 84.88 549 ASN B C 1
ATOM 12068 O O . ASN B 1 549 ? -14.562 -19.594 29.359 1 84.88 549 ASN B O 1
ATOM 12072 N N . GLY B 1 550 ? -12.758 -20.359 28.469 1 87.5 550 GLY B N 1
ATOM 12073 C CA . GLY B 1 550 ? -12 -19.266 29.062 1 87.5 550 GLY B CA 1
ATOM 12074 C C . GLY B 1 550 ? -11.477 -18.281 28.031 1 87.5 550 GLY B C 1
ATOM 12075 O O . GLY B 1 550 ? -10.836 -17.281 28.391 1 87.5 550 GLY B O 1
ATOM 12076 N N . HIS B 1 551 ? -11.789 -18.562 26.797 1 91.5 551 HIS B N 1
ATOM 12077 C CA . HIS B 1 551 ? -11.227 -17.703 25.766 1 91.5 551 HIS B CA 1
ATOM 12078 C C . HIS B 1 551 ? -12.25 -17.422 24.672 1 91.5 551 HIS B C 1
ATOM 12080 O O . HIS B 1 551 ? -13.016 -18.312 24.297 1 91.5 551 HIS B O 1
ATOM 12086 N N . PHE B 1 552 ? -12.312 -16.203 24.219 1 93.75 552 PHE B N 1
ATOM 12087 C CA . PHE B 1 552 ? -13.062 -15.906 23 1 93.75 552 PHE B CA 1
ATOM 12088 C C . PHE B 1 552 ? -12.422 -14.75 22.234 1 93.75 552 PHE B C 1
ATOM 12090 O O . PHE B 1 552 ? -11.445 -14.156 22.703 1 93.75 552 PHE B O 1
ATOM 12097 N N . MET B 1 553 ? -12.812 -14.555 21 1 94.81 553 MET B N 1
ATOM 12098 C CA . MET B 1 553 ? -12.25 -13.539 20.109 1 94.81 553 MET B CA 1
ATOM 12099 C C . MET B 1 553 ? -13.281 -12.461 19.812 1 94.81 553 MET B C 1
ATOM 12101 O O . MET B 1 553 ? -14.445 -12.758 19.531 1 94.81 553 MET B O 1
ATOM 12105 N N . VAL B 1 554 ? -12.812 -11.227 19.969 1 95.38 554 VAL B N 1
ATOM 12106 C CA . VAL B 1 554 ? -13.688 -10.094 19.688 1 95.38 554 VAL B CA 1
ATOM 12107 C C . VAL B 1 554 ? -13.117 -9.273 18.531 1 95.38 554 VAL B C 1
ATOM 12109 O O . VAL B 1 554 ? -11.898 -9.078 18.438 1 95.38 554 VAL B O 1
ATOM 12112 N N . LEU B 1 555 ? -13.953 -8.891 17.594 1 94.5 555 LEU B N 1
ATOM 12113 C CA . LEU B 1 555 ? -13.609 -7.949 16.547 1 94.5 555 LEU B CA 1
ATOM 12114 C C . LEU B 1 555 ? -14.227 -6.578 16.812 1 94.5 555 LEU B C 1
ATOM 12116 O O . LEU B 1 555 ? -15.445 -6.453 16.906 1 94.5 555 LEU B O 1
ATOM 12120 N N . LYS B 1 556 ? -13.359 -5.59 16.984 1 90.81 556 LYS B N 1
ATOM 12121 C CA . LYS B 1 556 ? -13.828 -4.23 17.234 1 90.81 556 LYS B CA 1
ATOM 12122 C C . LYS B 1 556 ? -13.109 -3.229 16.328 1 90.81 556 LYS B C 1
ATOM 12124 O O . LYS B 1 556 ? -11.883 -3.129 16.359 1 90.81 556 LYS B O 1
ATOM 12129 N N . GLU B 1 557 ? -13.828 -2.498 15.555 1 84.25 557 GLU B N 1
ATOM 12130 C CA . GLU B 1 557 ? -13.305 -1.479 14.656 1 84.25 557 GLU B CA 1
ATOM 12131 C C . GLU B 1 557 ? -12.18 -2.037 13.781 1 84.25 557 GLU B C 1
ATOM 12133 O O . GLU B 1 557 ? -11.117 -1.426 13.656 1 84.25 557 GLU B O 1
ATOM 12138 N N . GLY B 1 558 ? -12.367 -3.217 13.398 1 86.69 558 GLY B N 1
ATOM 12139 C CA . GLY B 1 558 ? -11.438 -3.83 12.461 1 86.69 558 GLY B CA 1
ATOM 12140 C C . GLY B 1 558 ? -10.242 -4.461 13.148 1 86.69 558 GLY B C 1
ATOM 12141 O O . GLY B 1 558 ? -9.375 -5.035 12.484 1 86.69 558 GLY B O 1
ATOM 12142 N N . VAL B 1 559 ? -10.195 -4.449 14.438 1 90 559 VAL B N 1
ATOM 12143 C CA . VAL B 1 559 ? -9.07 -5.016 15.172 1 90 559 VAL B CA 1
ATOM 12144 C C . VAL B 1 559 ? -9.523 -6.258 15.938 1 90 559 VAL B C 1
ATOM 12146 O O . VAL B 1 559 ? -10.602 -6.27 16.531 1 90 559 VAL B O 1
ATOM 12149 N N . LEU B 1 560 ? -8.68 -7.238 15.945 1 93.12 560 LEU B N 1
ATOM 12150 C CA . LEU B 1 560 ? -8.961 -8.492 16.625 1 93.12 560 LEU B CA 1
ATOM 12151 C C . LEU B 1 560 ? -8.391 -8.492 18.047 1 93.12 560 LEU B C 1
ATOM 12153 O O . LEU B 1 560 ? -7.219 -8.164 18.234 1 93.12 560 LEU B O 1
ATOM 12157 N N . TYR B 1 561 ? -9.273 -8.945 19 1 92.75 561 TYR B N 1
ATOM 12158 C CA . TYR B 1 561 ? -8.875 -9.016 20.406 1 92.75 561 TYR B CA 1
ATOM 12159 C C . TYR B 1 561 ? -9.148 -10.398 20.984 1 92.75 561 TYR B C 1
ATOM 12161 O O . TYR B 1 561 ? -10.297 -10.742 21.266 1 92.75 561 TYR B O 1
ATOM 12169 N N . PRO B 1 562 ? -8.117 -11.188 21.172 1 92.31 562 PRO B N 1
ATOM 12170 C CA . PRO B 1 562 ? -8.312 -12.375 22 1 92.31 562 PRO B CA 1
ATOM 12171 C C . PRO B 1 562 ? -8.586 -12.031 23.469 1 92.31 562 PRO B C 1
ATOM 12173 O O . PRO B 1 562 ? -7.84 -11.258 24.078 1 92.31 562 PRO B O 1
ATOM 12176 N N . ILE B 1 563 ? -9.664 -12.555 23.984 1 93.88 563 ILE B N 1
ATOM 12177 C CA . ILE B 1 563 ? -10.07 -12.258 25.359 1 93.88 563 ILE B CA 1
ATOM 12178 C C . ILE B 1 563 ? -9.812 -13.477 26.25 1 93.88 563 ILE B C 1
ATOM 12180 O O . ILE B 1 563 ? -10.195 -14.594 25.906 1 93.88 563 ILE B O 1
ATOM 12184 N N . THR B 1 564 ? -9.109 -13.211 27.297 1 91.56 564 THR B N 1
ATOM 12185 C CA . THR B 1 564 ? -8.945 -14.211 28.344 1 91.56 564 THR B CA 1
ATOM 12186 C C . THR B 1 564 ? -9.812 -13.883 29.562 1 91.56 564 THR B C 1
ATOM 12188 O O . THR B 1 564 ? -9.773 -12.758 30.062 1 91.56 564 THR B O 1
ATOM 12191 N N . VAL B 1 565 ? -10.547 -14.914 29.969 1 92.19 565 VAL B N 1
ATOM 12192 C CA . VAL B 1 565 ? -11.492 -14.703 31.062 1 92.19 565 VAL B CA 1
ATOM 12193 C C . VAL B 1 565 ? -10.867 -15.164 32.375 1 92.19 565 VAL B C 1
ATOM 12195 O O . VAL B 1 565 ? -10.445 -16.312 32.5 1 92.19 565 VAL B O 1
ATOM 12198 N N . ASN B 1 566 ? -10.727 -14.234 33.25 1 89.06 566 ASN B N 1
ATOM 12199 C CA . ASN B 1 566 ? -10.32 -14.523 34.625 1 89.06 566 ASN B CA 1
ATOM 12200 C C . ASN B 1 566 ? -11.414 -14.141 35.625 1 89.06 566 ASN B C 1
ATOM 12202 O O . ASN B 1 566 ? -11.438 -13.008 36.125 1 89.06 566 ASN B O 1
ATOM 12206 N N . GLY B 1 567 ? -12.266 -15 35.969 1 85.75 567 GLY B N 1
ATOM 12207 C CA . GLY B 1 567 ? -13.422 -14.656 36.781 1 85.75 567 GLY B CA 1
ATOM 12208 C C . GLY B 1 567 ? -14.383 -13.711 36.094 1 85.75 567 GLY B C 1
ATOM 12209 O O . GLY B 1 567 ? -14.922 -14.039 35.031 1 85.75 567 GLY B O 1
ATOM 12210 N N . ASN B 1 568 ? -14.531 -12.602 36.625 1 86.56 568 ASN B N 1
ATOM 12211 C CA . ASN B 1 568 ? -15.414 -11.617 36 1 86.56 568 ASN B CA 1
ATOM 12212 C C . ASN B 1 568 ? -14.625 -10.5 35.344 1 86.56 568 ASN B C 1
ATOM 12214 O O . ASN B 1 568 ? -15.195 -9.492 34.906 1 86.56 568 ASN B O 1
ATOM 12218 N N . LYS B 1 569 ? -13.375 -10.82 35.219 1 90.06 569 LYS B N 1
ATOM 12219 C CA . LYS B 1 569 ? -12.516 -9.852 34.562 1 90.06 569 LYS B CA 1
ATOM 12220 C C . LYS B 1 569 ? -12.094 -10.359 33.188 1 90.06 569 LYS B C 1
ATOM 12222 O O . LYS B 1 569 ? -11.797 -11.539 33 1 90.06 569 LYS B O 1
ATOM 12227 N N . PHE B 1 570 ? -12.203 -9.445 32.25 1 92.81 570 PHE B N 1
ATOM 12228 C CA . PHE B 1 570 ? -11.836 -9.773 30.859 1 92.81 570 PHE B CA 1
ATOM 12229 C C . PHE B 1 570 ? -10.523 -9.094 30.484 1 92.81 570 PHE B C 1
ATOM 12231 O O . PHE B 1 570 ? -10.414 -7.867 30.547 1 92.81 570 PHE B O 1
ATOM 12238 N N . VAL B 1 571 ? -9.539 -9.883 30.156 1 91 571 VAL B N 1
ATOM 12239 C CA . VAL B 1 571 ? -8.25 -9.352 29.719 1 91 571 VAL B CA 1
ATOM 12240 C C . VAL B 1 571 ? -8.219 -9.258 28.203 1 91 571 VAL B C 1
ATOM 12242 O O . VAL B 1 571 ? -8.305 -10.273 27.5 1 91 571 VAL B O 1
ATOM 12245 N N . TRP B 1 572 ? -8.07 -8.023 27.719 1 89.81 572 TRP B N 1
ATOM 12246 C CA . TRP B 1 572 ? -8.031 -7.773 26.281 1 89.81 572 TRP B CA 1
ATOM 12247 C C . TRP B 1 572 ? -6.609 -7.898 25.75 1 89.81 572 TRP B C 1
ATOM 12249 O O . TRP B 1 572 ? -5.707 -7.191 26.203 1 89.81 572 TRP B O 1
ATOM 12259 N N . ASN B 1 573 ? -6.367 -8.828 24.875 1 86.94 573 ASN B N 1
ATOM 12260 C CA . ASN B 1 573 ? -5.125 -8.898 24.125 1 86.94 573 ASN B CA 1
ATOM 12261 C C . ASN B 1 573 ? -5.324 -8.445 22.672 1 86.94 573 ASN B C 1
ATOM 12263 O O . ASN B 1 573 ? -6.453 -8.422 22.172 1 86.94 573 ASN B O 1
ATOM 12267 N N . SER B 1 574 ? -4.281 -7.961 22.109 1 86.06 574 SER B N 1
ATOM 12268 C CA . SER B 1 574 ? -4.449 -7.457 20.75 1 86.06 574 SER B CA 1
ATOM 12269 C C . SER B 1 574 ? -3.543 -8.203 19.781 1 86.06 574 SER B C 1
ATOM 12271 O O . SER B 1 574 ? -2.406 -8.539 20.109 1 86.06 574 SER B O 1
ATOM 12273 N N . ILE B 1 575 ? -4.062 -8.531 18.625 1 89.38 575 ILE B N 1
ATOM 12274 C CA . ILE B 1 575 ? -3.297 -9.031 17.484 1 89.38 575 ILE B CA 1
ATOM 12275 C C . ILE B 1 575 ? -3.008 -7.887 16.516 1 89.38 575 ILE B C 1
ATOM 12277 O O . ILE B 1 575 ? -3.912 -7.133 16.141 1 89.38 575 ILE B O 1
ATOM 12281 N N . GLN B 1 576 ? -1.739 -7.793 16.125 1 90.25 576 GLN B N 1
ATOM 12282 C CA . GLN B 1 576 ? -1.365 -6.684 15.25 1 90.25 576 GLN B CA 1
ATOM 12283 C C . GLN B 1 576 ? -2.135 -6.734 13.93 1 90.25 576 GLN B C 1
ATOM 12285 O O . GLN B 1 576 ? -2.318 -7.809 13.352 1 90.25 576 GLN B O 1
ATOM 12290 N N . GLU B 1 577 ? -2.516 -5.629 13.453 1 91.19 577 GLU B N 1
ATOM 12291 C CA . GLU B 1 577 ? -3.361 -5.52 12.273 1 91.19 577 GLU B CA 1
ATOM 12292 C C . GLU B 1 577 ? -2.617 -5.973 11.016 1 91.19 577 GLU B C 1
ATOM 12294 O O . GLU B 1 577 ? -3.234 -6.449 10.062 1 91.19 577 GLU B O 1
ATOM 12299 N N . LYS B 1 578 ? -1.333 -5.855 10.969 1 90.81 578 LYS B N 1
ATOM 12300 C CA . LYS B 1 578 ? -0.558 -6.16 9.766 1 90.81 578 LYS B CA 1
ATOM 12301 C C . LYS B 1 578 ? -0.753 -7.609 9.336 1 90.81 578 LYS B C 1
ATOM 12303 O O . LYS B 1 578 ? -0.544 -7.949 8.172 1 90.81 578 LYS B O 1
ATOM 12308 N N . TYR B 1 579 ? -1.19 -8.461 10.234 1 93.44 579 TYR B N 1
ATOM 12309 C CA . TYR B 1 579 ? -1.308 -9.883 9.93 1 93.44 579 TYR B CA 1
ATOM 12310 C C . TYR B 1 579 ? -2.588 -10.172 9.156 1 93.44 579 TYR B C 1
ATOM 12312 O O . TYR B 1 579 ? -2.703 -11.211 8.5 1 93.44 579 TYR B O 1
ATOM 12320 N N . TYR B 1 580 ? -3.588 -9.281 9.289 1 93.69 580 TYR B N 1
ATOM 12321 C CA . TYR B 1 580 ? -4.883 -9.648 8.727 1 93.69 580 TYR B CA 1
ATOM 12322 C C . TYR B 1 580 ? -5.566 -8.438 8.102 1 93.69 580 TYR B C 1
ATOM 12324 O O . TYR B 1 580 ? -6.719 -8.523 7.672 1 93.69 580 TYR B O 1
ATOM 12332 N N . GLU B 1 581 ? -4.887 -7.371 8 1 90 581 GLU B N 1
ATOM 12333 C CA . GLU B 1 581 ? -5.492 -6.16 7.453 1 90 581 GLU B CA 1
ATOM 12334 C C . GLU B 1 581 ? -6.031 -6.398 6.047 1 90 581 GLU B C 1
ATOM 12336 O O . GLU B 1 581 ? -5.312 -6.906 5.18 1 90 581 GLU B O 1
ATOM 12341 N N . GLY B 1 582 ? -7.277 -6.078 5.906 1 89.94 582 GLY B N 1
ATOM 12342 C CA . GLY B 1 582 ? -7.906 -6.211 4.602 1 89.94 582 GLY B CA 1
ATOM 12343 C C . GLY B 1 582 ? -8.297 -7.637 4.273 1 89.94 582 GLY B C 1
ATOM 12344 O O . GLY B 1 582 ? -8.789 -7.914 3.174 1 89.94 582 GLY B O 1
ATOM 12345 N N . LYS B 1 583 ? -8.172 -8.578 5.195 1 93.94 583 LYS B N 1
ATOM 12346 C CA . LYS B 1 583 ? -8.414 -9.977 4.867 1 93.94 583 LYS B CA 1
ATOM 12347 C C . LYS B 1 583 ? -9.508 -10.57 5.746 1 93.94 583 LYS B C 1
ATOM 12349 O O . LYS B 1 583 ? -9.867 -11.742 5.602 1 93.94 583 LYS B O 1
ATOM 12354 N N . ILE B 1 584 ? -10.023 -9.797 6.621 1 94.75 584 ILE B N 1
ATOM 12355 C CA . ILE B 1 584 ? -11.086 -10.281 7.5 1 94.75 584 ILE B CA 1
ATOM 12356 C C . ILE B 1 584 ? -12.398 -10.359 6.727 1 94.75 584 ILE B C 1
ATOM 12358 O O . ILE B 1 584 ? -12.719 -9.461 5.945 1 94.75 584 ILE B O 1
ATOM 12362 N N . ILE B 1 585 ? -13.078 -11.438 6.965 1 94.69 585 ILE B N 1
ATOM 12363 C CA . ILE B 1 585 ? -14.43 -11.562 6.418 1 94.69 585 ILE B CA 1
ATOM 12364 C C . ILE B 1 585 ? -15.453 -11.18 7.48 1 94.69 585 ILE B C 1
ATOM 12366 O O . ILE B 1 585 ? -15.805 -11.992 8.336 1 94.69 585 ILE B O 1
ATOM 12370 N N . ASN B 1 586 ? -15.961 -10.047 7.328 1 91.38 586 ASN B N 1
ATOM 12371 C CA . ASN B 1 586 ? -16.859 -9.508 8.344 1 91.38 586 ASN B CA 1
ATOM 12372 C C . ASN B 1 586 ? -18.094 -10.398 8.523 1 91.38 586 ASN B C 1
ATOM 12374 O O . ASN B 1 586 ? -18.656 -10.898 7.547 1 91.38 586 ASN B O 1
ATOM 12378 N N . ASP B 1 587 ? -18.484 -10.688 9.742 1 89.88 587 ASP B N 1
ATOM 12379 C CA . ASP B 1 587 ? -19.656 -11.445 10.164 1 89.88 587 ASP B CA 1
ATOM 12380 C C . ASP B 1 587 ? -19.438 -12.945 9.938 1 89.88 587 ASP B C 1
ATOM 12382 O O . ASP B 1 587 ? -20.391 -13.727 10.008 1 89.88 587 ASP B O 1
ATOM 12386 N N . ASN B 1 588 ? -18.281 -13.305 9.539 1 93.5 588 ASN B N 1
ATOM 12387 C CA . ASN B 1 588 ? -17.984 -14.719 9.32 1 93.5 588 ASN B CA 1
ATOM 12388 C C . ASN B 1 588 ? -16.641 -15.102 9.945 1 93.5 588 ASN B C 1
ATOM 12390 O O . ASN B 1 588 ? -15.852 -15.828 9.328 1 93.5 588 ASN B O 1
ATOM 12394 N N . LEU B 1 589 ? -16.469 -14.602 11.055 1 94.25 589 LEU B N 1
ATOM 12395 C CA . LEU B 1 589 ? -15.273 -14.977 11.812 1 94.25 589 LEU B CA 1
ATOM 12396 C C . LEU B 1 589 ? -15.445 -16.359 12.438 1 94.25 589 LEU B C 1
ATOM 12398 O O . LEU B 1 589 ? -16.422 -16.609 13.141 1 94.25 589 LEU B O 1
ATOM 12402 N N . LYS B 1 590 ? -14.531 -17.25 12.18 1 95.06 590 LYS B N 1
ATOM 12403 C CA . LYS B 1 590 ? -14.555 -18.594 12.758 1 95.06 590 LYS B CA 1
ATOM 12404 C C . LYS B 1 590 ? -13.172 -19 13.266 1 95.06 590 LYS B C 1
ATOM 12406 O O . LYS B 1 590 ? -12.156 -18.656 12.648 1 95.06 590 LYS B O 1
ATOM 12411 N N . ILE B 1 591 ? -13.18 -19.719 14.336 1 94.81 591 ILE B N 1
ATOM 12412 C CA . ILE B 1 591 ? -11.93 -20.172 14.938 1 94.81 591 ILE B CA 1
ATOM 12413 C C . ILE B 1 591 ? -12 -21.672 15.195 1 94.81 591 ILE B C 1
ATOM 12415 O O . ILE B 1 591 ? -13.008 -22.172 15.688 1 94.81 591 ILE B O 1
ATOM 12419 N N . PHE B 1 592 ? -11.016 -22.328 14.789 1 93.81 592 PHE B N 1
ATOM 12420 C CA . PHE B 1 592 ? -10.867 -23.75 15.07 1 93.81 592 PHE B CA 1
ATOM 12421 C C . PHE B 1 592 ? -9.711 -24 16.031 1 93.81 592 PHE B C 1
ATOM 12423 O O . PHE B 1 592 ? -8.578 -23.578 15.773 1 93.81 592 PHE B O 1
ATOM 12430 N N . LYS B 1 593 ? -9.961 -24.594 17.094 1 90.31 593 LYS B N 1
ATOM 12431 C CA . LYS B 1 593 ? -8.93 -24.891 18.078 1 90.31 593 LYS B CA 1
ATOM 12432 C C . LYS B 1 593 ? -8.32 -26.266 17.859 1 90.31 593 LYS B C 1
ATOM 12434 O O . LYS B 1 593 ? -9.047 -27.266 17.75 1 90.31 593 LYS B O 1
ATOM 12439 N N . ASP B 1 594 ? -7.074 -26.203 17.641 1 83.56 594 ASP B N 1
ATOM 12440 C CA . ASP B 1 594 ? -6.309 -27.438 17.531 1 83.56 594 ASP B CA 1
ATOM 12441 C C . ASP B 1 594 ? -5.23 -27.516 18.609 1 83.56 594 ASP B C 1
ATOM 12443 O O . ASP B 1 594 ? -4.125 -27 18.422 1 83.56 594 ASP B O 1
ATOM 12447 N N . LYS B 1 595 ? -5.473 -28.25 19.609 1 83.06 595 LYS B N 1
ATOM 12448 C CA . LYS B 1 595 ? -4.52 -28.375 20.703 1 83.06 595 LYS B CA 1
ATOM 12449 C C . LYS B 1 595 ? -4.109 -27.016 21.234 1 83.06 595 LYS B C 1
ATOM 12451 O O . LYS B 1 595 ? -4.938 -26.281 21.781 1 83.06 595 LYS B O 1
ATOM 12456 N N . ASN B 1 596 ? -2.908 -26.594 20.844 1 82.75 596 ASN B N 1
ATOM 12457 C CA . ASN B 1 596 ? -2.426 -25.328 21.406 1 82.75 596 ASN B CA 1
ATOM 12458 C C . ASN B 1 596 ? -2.395 -24.234 20.344 1 82.75 596 ASN B C 1
ATOM 12460 O O . ASN B 1 596 ? -1.689 -23.234 20.516 1 82.75 596 ASN B O 1
ATOM 12464 N N . SER B 1 597 ? -3.148 -24.484 19.297 1 88.69 597 SER B N 1
ATOM 12465 C CA . SER B 1 597 ? -3.184 -23.453 18.266 1 88.69 597 SER B CA 1
ATOM 12466 C C . SER B 1 597 ? -4.617 -23.141 17.844 1 88.69 597 SER B C 1
ATOM 12468 O O . SER B 1 597 ? -5.496 -24 17.938 1 88.69 597 SER B O 1
ATOM 12470 N N . TYR B 1 598 ? -4.809 -21.938 17.562 1 91.25 598 TYR B N 1
ATOM 12471 C CA . TYR B 1 598 ? -6.078 -21.469 17.016 1 91.25 598 TYR B CA 1
ATOM 12472 C C . TYR B 1 598 ? -5.945 -21.125 15.539 1 91.25 598 TYR B C 1
ATOM 12474 O O . TYR B 1 598 ? -5.012 -20.422 15.141 1 91.25 598 TYR B O 1
ATOM 12482 N N . LEU B 1 599 ? -6.883 -21.688 14.766 1 95.25 599 LEU B N 1
ATOM 12483 C CA . LEU B 1 599 ? -6.93 -21.344 13.352 1 95.25 599 LEU B CA 1
ATOM 12484 C C . LEU B 1 599 ? -8.047 -20.344 13.078 1 95.25 599 LEU B C 1
ATOM 12486 O O . LEU B 1 599 ? -9.203 -20.578 13.453 1 95.25 599 LEU B O 1
ATOM 12490 N N . LEU B 1 600 ? -7.691 -19.266 12.523 1 95.75 600 LEU B N 1
ATOM 12491 C CA . LEU B 1 600 ? -8.664 -18.219 12.18 1 95.75 600 LEU B CA 1
ATOM 12492 C C . LEU B 1 600 ? -8.781 -18.078 10.672 1 95.75 600 LEU B C 1
ATOM 12494 O O . LEU B 1 600 ? -7.77 -17.938 9.969 1 95.75 600 LEU B O 1
ATOM 12498 N N . ASN B 1 601 ? -9.969 -18.047 10.195 1 97 601 ASN B N 1
ATOM 12499 C CA . ASN B 1 601 ? -10.195 -17.953 8.758 1 97 601 ASN B CA 1
ATOM 12500 C C . ASN B 1 601 ? -9.961 -16.547 8.227 1 97 601 ASN B C 1
ATOM 12502 O O . ASN B 1 601 ? -10.266 -15.57 8.914 1 97 601 ASN B O 1
ATOM 12506 N N . LEU B 1 602 ? -9.398 -16.422 7.043 1 95.88 602 LEU B N 1
ATOM 12507 C CA . LEU B 1 602 ? -9.164 -15.18 6.324 1 95.88 602 LEU B CA 1
ATOM 12508 C C . LEU B 1 602 ? -9.539 -15.328 4.852 1 95.88 602 LEU B C 1
ATOM 12510 O O . LEU B 1 602 ? -9.836 -16.422 4.387 1 95.88 602 LEU B O 1
ATOM 12514 N N . ASP B 1 603 ? -9.461 -14.094 4.223 1 93.81 603 ASP B N 1
ATOM 12515 C CA . ASP B 1 603 ? -9.523 -14.141 2.766 1 93.81 603 ASP B CA 1
ATOM 12516 C C . ASP B 1 603 ? -8.258 -14.781 2.188 1 93.81 603 ASP B C 1
ATOM 12518 O O . ASP B 1 603 ? -7.16 -14.555 2.691 1 93.81 603 ASP B O 1
ATOM 12522 N N . ASP B 1 604 ? -8.32 -15.688 1.33 1 90.5 604 ASP B N 1
ATOM 12523 C CA . ASP B 1 604 ? -7.246 -16.344 0.58 1 90.5 604 ASP B CA 1
ATOM 12524 C C . ASP B 1 604 ? -6.379 -17.203 1.496 1 90.5 604 ASP B C 1
ATOM 12526 O O . ASP B 1 604 ? -5.195 -17.406 1.216 1 90.5 604 ASP B O 1
ATOM 12530 N N . GLY B 1 605 ? -6.898 -17.484 2.715 1 94.5 605 GLY B N 1
ATOM 12531 C CA . GLY B 1 605 ? -6.129 -18.344 3.604 1 94.5 605 GLY B CA 1
ATOM 12532 C C . GLY B 1 605 ? -6.594 -18.281 5.047 1 94.5 605 GLY B C 1
ATOM 12533 O O . GLY B 1 605 ? -7.793 -18.156 5.312 1 94.5 605 GLY B O 1
ATOM 12534 N N . PHE B 1 606 ? -5.629 -18.547 6.016 1 95.88 606 PHE B N 1
ATOM 12535 C CA . PHE B 1 606 ? -5.945 -18.516 7.438 1 95.88 606 PHE B CA 1
ATOM 12536 C C . PHE B 1 606 ? -4.703 -18.219 8.266 1 95.88 606 PHE B C 1
ATOM 12538 O O . PHE B 1 606 ? -3.582 -18.266 7.75 1 95.88 606 PHE B O 1
ATOM 12545 N N . ILE B 1 607 ? -4.941 -17.844 9.5 1 94.75 607 ILE B N 1
ATOM 12546 C CA . ILE B 1 607 ? -3.865 -17.594 10.453 1 94.75 607 ILE B CA 1
ATOM 12547 C C . ILE B 1 607 ? -3.865 -18.672 11.539 1 94.75 607 ILE B C 1
ATOM 12549 O O . ILE B 1 607 ? -4.926 -19.094 12 1 94.75 607 ILE B O 1
ATOM 12553 N N . SER B 1 608 ? -2.682 -19.094 11.852 1 93.81 608 SER B N 1
ATOM 12554 C CA . SER B 1 608 ? -2.482 -20 12.984 1 93.81 608 SER B CA 1
ATOM 12555 C C . SER B 1 608 ? -1.843 -19.266 14.164 1 93.81 608 SER B C 1
ATOM 12557 O O . SER B 1 608 ? -0.741 -18.734 14.039 1 93.81 608 SER B O 1
ATOM 12559 N N . LEU B 1 609 ? -2.541 -19.203 15.242 1 90.06 609 LEU B N 1
ATOM 12560 C CA . LEU B 1 609 ? -2.092 -18.516 16.453 1 90.06 609 LEU B CA 1
ATOM 12561 C C . LEU B 1 609 ? -1.766 -19.516 17.562 1 90.06 609 LEU B C 1
ATOM 12563 O O . LEU B 1 609 ? -2.572 -20.406 17.859 1 90.06 609 LEU B O 1
ATOM 12567 N N . GLN B 1 610 ? -0.556 -19.359 18.031 1 84.31 610 GLN B N 1
ATOM 12568 C CA . GLN B 1 610 ? -0.216 -20.188 19.188 1 84.31 610 GLN B CA 1
ATOM 12569 C C . GLN B 1 610 ? -0.57 -19.5 20.5 1 84.31 610 GLN B C 1
ATOM 12571 O O . GLN B 1 610 ? -0.396 -18.281 20.625 1 84.31 610 GLN B O 1
ATOM 12576 N N . VAL B 1 611 ? -1.269 -20.188 21.391 1 69.06 611 VAL B N 1
ATOM 12577 C CA . VAL B 1 611 ? -1.705 -19.656 22.672 1 69.06 611 VAL B CA 1
ATOM 12578 C C . VAL B 1 611 ? -0.495 -19.406 23.578 1 69.06 611 VAL B C 1
ATOM 12580 O O . VAL B 1 611 ? 0.2 -20.359 23.953 1 69.06 611 VAL B O 1
ATOM 12583 N N . ALA B 1 612 ? 0.546 -18.734 23.031 1 60.62 612 ALA B N 1
ATOM 12584 C CA . ALA B 1 612 ? 1.724 -18.656 23.891 1 60.62 612 ALA B CA 1
ATOM 12585 C C . ALA B 1 612 ? 1.576 -17.547 24.938 1 60.62 612 ALA B C 1
ATOM 12587 O O . ALA B 1 612 ? 0.803 -16.609 24.734 1 60.62 612 ALA B O 1
ATOM 12588 N N . ASN B 1 613 ? 2.146 -17.75 26.125 1 56.31 613 ASN B N 1
ATOM 12589 C CA . ASN B 1 613 ? 2.307 -16.859 27.266 1 56.31 613 ASN B CA 1
ATOM 12590 C C . ASN B 1 613 ? 3.074 -15.594 26.875 1 56.31 613 ASN B C 1
ATOM 12592 O O . ASN B 1 613 ? 4.219 -15.672 26.422 1 56.31 613 ASN B O 1
ATOM 12596 N N . ASN B 1 614 ? 2.434 -14.703 26.344 1 54.16 614 ASN B N 1
ATOM 12597 C CA . ASN B 1 614 ? 3 -13.422 25.953 1 54.16 614 ASN B CA 1
ATOM 12598 C C . ASN B 1 614 ? 3.93 -12.867 27.031 1 54.16 614 ASN B C 1
ATOM 12600 O O . ASN B 1 614 ? 3.49 -12.578 28.141 1 54.16 614 ASN B O 1
ATOM 12604 N N . THR B 1 615 ? 5.148 -13.227 26.938 1 53.94 615 THR B N 1
ATOM 12605 C CA . THR B 1 615 ? 6.109 -12.547 27.797 1 53.94 615 THR B CA 1
ATOM 12606 C C . THR B 1 615 ? 6.117 -11.047 27.516 1 53.94 615 THR B C 1
ATOM 12608 O O . THR B 1 615 ? 6.332 -10.625 26.375 1 53.94 615 THR B O 1
ATOM 12611 N N . LYS B 1 616 ? 5.605 -10.344 28.438 1 57.97 616 LYS B N 1
ATOM 12612 C CA . LYS B 1 616 ? 5.598 -8.883 28.469 1 57.97 616 LYS B CA 1
ATOM 12613 C C . LYS B 1 616 ? 7.016 -8.32 28.516 1 57.97 616 LYS B C 1
ATOM 12615 O O . LYS B 1 616 ? 7.734 -8.508 29.5 1 57.97 616 LYS B O 1
ATOM 12620 N N . THR B 1 617 ? 7.656 -8.086 27.344 1 62.03 617 THR B N 1
ATOM 12621 C CA . THR B 1 617 ? 8.945 -7.406 27.422 1 62.03 617 THR B CA 1
ATOM 12622 C C . THR B 1 617 ? 8.758 -5.902 27.562 1 62.03 617 THR B C 1
ATOM 12624 O O . THR B 1 617 ? 7.93 -5.305 26.875 1 62.03 617 THR B O 1
ATOM 12627 N N . ASN B 1 618 ? 9.172 -5.332 28.703 1 66.69 618 ASN B N 1
ATOM 12628 C CA . ASN B 1 618 ? 9.164 -3.893 28.938 1 66.69 618 ASN B CA 1
ATOM 12629 C C . ASN B 1 618 ? 10.25 -3.193 28.125 1 66.69 618 ASN B C 1
ATOM 12631 O O . ASN B 1 618 ? 11.438 -3.363 28.391 1 66.69 618 ASN B O 1
ATOM 12635 N N . HIS B 1 619 ? 9.891 -2.811 27 1 76.94 619 HIS B N 1
ATOM 12636 C CA . HIS B 1 619 ? 10.844 -2.033 26.219 1 76.94 619 HIS B CA 1
ATOM 12637 C C . HIS B 1 619 ? 10.617 -0.537 26.391 1 76.94 619 HIS B C 1
ATOM 12639 O O . HIS B 1 619 ? 9.484 -0.098 26.609 1 76.94 619 HIS B O 1
ATOM 12645 N N . GLU B 1 620 ? 11.688 0.117 26.422 1 85.69 620 GLU B N 1
ATOM 12646 C CA . GLU B 1 620 ? 11.641 1.568 26.562 1 85.69 620 GLU B CA 1
ATOM 12647 C C . GLU B 1 620 ? 11.156 2.236 25.281 1 85.69 620 GLU B C 1
ATOM 12649 O O . GLU B 1 620 ? 11.609 1.892 24.188 1 85.69 620 GLU B O 1
ATOM 12654 N N . ILE B 1 621 ? 10.188 3.059 25.469 1 92.94 621 ILE B N 1
ATOM 12655 C CA . ILE B 1 621 ? 9.648 3.82 24.344 1 92.94 621 ILE B CA 1
ATOM 12656 C C . ILE B 1 621 ? 10.336 5.184 24.266 1 92.94 621 ILE B C 1
ATOM 12658 O O . ILE B 1 621 ? 10.352 5.93 25.25 1 92.94 621 ILE B O 1
ATOM 12662 N N . ARG B 1 622 ? 10.93 5.488 23.172 1 93.38 622 ARG B N 1
ATOM 12663 C CA . ARG B 1 622 ? 11.602 6.762 22.953 1 93.38 622 ARG B CA 1
ATOM 12664 C C . ARG B 1 622 ? 10.781 7.668 22.031 1 93.38 622 ARG B C 1
ATOM 12666 O O . ARG B 1 622 ? 10.164 7.195 21.078 1 93.38 622 ARG B O 1
ATOM 12673 N N . ILE B 1 623 ? 10.797 8.969 22.344 1 95.81 623 ILE B N 1
ATOM 12674 C CA . ILE B 1 623 ? 10.086 9.953 21.531 1 95.81 623 ILE B CA 1
ATOM 12675 C C . ILE B 1 623 ? 11.094 10.852 20.812 1 95.81 623 ILE B C 1
ATOM 12677 O O . ILE B 1 623 ? 12.008 11.391 21.438 1 95.81 623 ILE B O 1
ATOM 12681 N N . GLU B 1 624 ? 10.953 10.945 19.516 1 95.62 624 GLU B N 1
ATOM 12682 C CA . GLU B 1 624 ? 11.711 11.898 18.703 1 95.62 624 GLU B CA 1
ATOM 12683 C C . GLU B 1 624 ? 10.781 12.898 18.031 1 95.62 624 GLU B C 1
ATOM 12685 O O . GLU B 1 624 ? 9.969 12.516 17.172 1 95.62 624 GLU B O 1
ATOM 12690 N N . ALA B 1 625 ? 10.93 14.086 18.359 1 96.62 625 ALA B N 1
ATOM 12691 C CA . ALA B 1 625 ? 10.062 15.125 17.812 1 96.62 625 ALA B CA 1
ATOM 12692 C C . ALA B 1 625 ? 10.828 16 16.828 1 96.62 625 ALA B C 1
ATOM 12694 O O . ALA B 1 625 ? 11.992 16.344 17.062 1 96.62 625 ALA B O 1
ATOM 12695 N N . PHE B 1 626 ? 10.18 16.359 15.742 1 95.5 626 PHE B N 1
ATOM 12696 C CA . PHE B 1 626 ? 10.797 17.172 14.695 1 95.5 626 PHE B CA 1
ATOM 12697 C C . PHE B 1 626 ? 9.945 18.391 14.383 1 95.5 626 PHE B C 1
ATOM 12699 O O . PHE B 1 626 ? 8.727 18.266 14.188 1 95.5 626 PHE B O 1
ATOM 12706 N N . ASN B 1 627 ? 10.539 19.484 14.383 1 94.19 627 ASN B N 1
ATOM 12707 C CA . ASN B 1 627 ? 9.922 20.734 13.938 1 94.19 627 ASN B CA 1
ATOM 12708 C C . ASN B 1 627 ? 10.633 21.297 12.703 1 94.19 627 ASN B C 1
ATOM 12710 O O . ASN B 1 627 ? 11.828 21.562 12.742 1 94.19 627 ASN B O 1
ATOM 12714 N N . ASN B 1 628 ? 9.938 21.406 11.633 1 89.44 628 ASN B N 1
ATOM 12715 C CA . ASN B 1 628 ? 10.5 21.844 10.359 1 89.44 628 ASN B CA 1
ATOM 12716 C C . ASN B 1 628 ? 11.719 21.016 9.977 1 89.44 628 ASN B C 1
ATOM 12718 O O . ASN B 1 628 ? 12.766 21.562 9.617 1 89.44 628 ASN B O 1
ATOM 12722 N N . GLY B 1 629 ? 11.695 19.766 10.25 1 88.38 629 GLY B N 1
ATOM 12723 C CA . GLY B 1 629 ? 12.742 18.844 9.828 1 88.38 629 GLY B CA 1
ATOM 12724 C C . GLY B 1 629 ? 13.867 18.719 10.836 1 88.38 629 GLY B C 1
ATOM 12725 O O . GLY B 1 629 ? 14.734 17.859 10.703 1 88.38 629 GLY B O 1
ATOM 12726 N N . ASN B 1 630 ? 13.828 19.531 11.898 1 92.5 630 ASN B N 1
ATOM 12727 C CA . ASN B 1 630 ? 14.891 19.5 12.898 1 92.5 630 ASN B CA 1
ATOM 12728 C C . ASN B 1 630 ? 14.438 18.812 14.18 1 92.5 630 ASN B C 1
ATOM 12730 O O . ASN B 1 630 ? 13.305 19.016 14.625 1 92.5 630 ASN B O 1
ATOM 12734 N N . LEU B 1 631 ? 15.344 18.047 14.672 1 95.5 631 LEU B N 1
ATOM 12735 C CA . LEU B 1 631 ? 15.086 17.375 15.93 1 95.5 631 LEU B CA 1
ATOM 12736 C C . LEU B 1 631 ? 15.062 18.359 17.094 1 95.5 631 LEU B C 1
ATOM 12738 O O . LEU B 1 631 ? 15.93 19.234 17.188 1 95.5 631 LEU B O 1
ATOM 12742 N N . ILE B 1 632 ? 14.07 18.25 17.922 1 94.88 632 ILE B N 1
ATOM 12743 C CA . ILE B 1 632 ? 13.961 19.141 19.062 1 94.88 632 ILE B CA 1
ATOM 12744 C C . ILE B 1 632 ? 14 18.328 20.359 1 94.88 632 ILE B C 1
ATOM 12746 O O . ILE B 1 632 ? 13.523 17.188 20.406 1 94.88 632 ILE B O 1
ATOM 12750 N N . ASP B 1 633 ? 14.508 18.938 21.375 1 93.38 633 ASP B N 1
ATOM 12751 C CA . ASP B 1 633 ? 14.6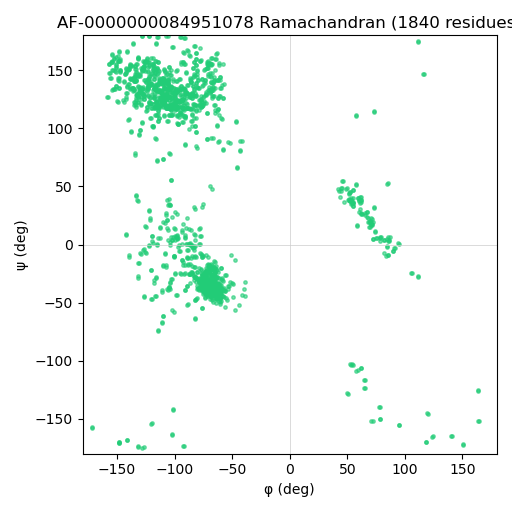09 18.281 22.672 1 93.38 633 ASP B CA 1
ATOM 12752 C C . ASP B 1 633 ? 13.344 18.5 23.5 1 93.38 633 ASP B C 1
ATOM 12754 O O . ASP B 1 633 ? 12.469 19.281 23.109 1 93.38 633 ASP B O 1
ATOM 12758 N N . ASP B 1 634 ? 13.281 17.719 24.516 1 93.75 634 ASP B N 1
ATOM 12759 C CA . ASP B 1 634 ? 12.195 17.891 25.484 1 93.75 634 ASP B CA 1
ATOM 12760 C C . ASP B 1 634 ? 12.195 19.297 26.062 1 93.75 634 ASP B C 1
ATOM 12762 O O . ASP B 1 634 ? 13.25 19.875 26.328 1 93.75 634 ASP B O 1
ATOM 12766 N N . GLN B 1 635 ? 11.039 19.938 26.219 1 93.5 635 GLN B N 1
ATOM 12767 C CA . GLN B 1 635 ? 10.82 21.266 26.797 1 93.5 635 GLN B CA 1
ATOM 12768 C C . GLN B 1 635 ? 11.344 22.359 25.875 1 93.5 635 GLN B C 1
ATOM 12770 O O . GLN B 1 635 ? 11.688 23.453 26.328 1 93.5 635 GLN B O 1
ATOM 12775 N N . SER B 1 636 ? 11.438 22 24.625 1 94 636 SER B N 1
ATOM 12776 C CA . SER B 1 636 ? 11.891 23 23.656 1 94 636 SER B CA 1
ATOM 12777 C C . SER B 1 636 ? 10.75 23.922 23.234 1 94 636 SER B C 1
ATOM 12779 O O . SER B 1 636 ? 9.578 23.609 23.438 1 94 636 SER B O 1
ATOM 12781 N N . ARG B 1 637 ? 11.172 25.047 22.734 1 94.31 637 ARG B N 1
ATOM 12782 C CA . ARG B 1 637 ? 10.227 26.031 22.219 1 94.31 637 ARG B CA 1
ATOM 12783 C C . ARG B 1 637 ? 10.125 25.953 20.703 1 94.31 637 ARG B C 1
ATOM 12785 O O . ARG B 1 637 ? 11.141 25.891 20 1 94.31 637 ARG B O 1
ATOM 12792 N N . ILE B 1 638 ? 8.898 25.875 20.203 1 93.69 638 ILE B N 1
ATOM 12793 C CA . ILE B 1 638 ? 8.68 25.844 18.75 1 93.69 638 ILE B CA 1
ATOM 12794 C C . ILE B 1 638 ? 7.949 27.109 18.328 1 93.69 638 ILE B C 1
ATOM 12796 O O . ILE B 1 638 ? 7.277 27.766 19.141 1 93.69 638 ILE B O 1
ATOM 12800 N N . LYS B 1 639 ? 8.133 27.406 17.031 1 89.62 639 LYS B N 1
ATOM 12801 C CA . LYS B 1 639 ? 7.512 28.609 16.484 1 89.62 639 LYS B CA 1
ATOM 12802 C C . LYS B 1 639 ? 5.992 28.469 16.422 1 89.62 639 LYS B C 1
ATOM 12804 O O . LYS B 1 639 ? 5.469 27.359 16.312 1 89.62 639 LYS B O 1
ATOM 12809 N N . TYR B 1 640 ? 5.426 29.641 16.438 1 88.75 640 TYR B N 1
ATOM 12810 C CA . TYR B 1 640 ? 3.971 29.672 16.328 1 88.75 640 TYR B CA 1
ATOM 12811 C C . TYR B 1 640 ? 3.521 29.234 14.938 1 88.75 640 TYR B C 1
ATOM 12813 O O . TYR B 1 640 ? 4.156 29.562 13.938 1 88.75 640 TYR B O 1
ATOM 12821 N N . ASN B 1 641 ? 2.367 28.516 14.875 1 86.94 641 ASN B N 1
ATOM 12822 C CA . ASN B 1 641 ? 1.763 28.047 13.633 1 86.94 641 ASN B CA 1
ATOM 12823 C C . ASN B 1 641 ? 2.705 27.141 12.859 1 86.94 641 ASN B C 1
ATOM 12825 O O . ASN B 1 641 ? 2.873 27.297 11.648 1 86.94 641 ASN B O 1
ATOM 12829 N N . SER B 1 642 ? 3.363 26.344 13.531 1 88.44 642 SER B N 1
ATOM 12830 C CA . SER B 1 642 ? 4.23 25.344 12.914 1 88.44 642 SER B CA 1
ATOM 12831 C C . SER B 1 642 ? 3.783 23.938 13.266 1 88.44 642 SER B C 1
ATOM 12833 O O . SER B 1 642 ? 3.096 23.719 14.266 1 88.44 642 SER B O 1
ATOM 12835 N N . ASP B 1 643 ? 4.145 23.047 12.406 1 90.94 643 ASP B N 1
ATOM 12836 C CA . ASP B 1 643 ? 3.785 21.656 12.641 1 90.94 643 ASP B CA 1
ATOM 12837 C C . ASP B 1 643 ? 4.867 20.938 13.445 1 90.94 643 ASP B C 1
ATOM 12839 O O . ASP B 1 643 ? 6.031 21.328 13.422 1 90.94 643 ASP B O 1
ATOM 12843 N N . LEU B 1 644 ? 4.375 19.984 14.242 1 94.69 644 LEU B N 1
ATOM 12844 C CA . LEU B 1 644 ? 5.281 19.141 15.008 1 94.69 644 LEU B CA 1
ATOM 12845 C C . LEU B 1 644 ? 5.066 17.672 14.672 1 94.69 644 LEU B C 1
ATOM 12847 O O . LEU B 1 644 ? 3.961 17.141 14.82 1 94.69 644 LEU B O 1
ATOM 12851 N N . ASN B 1 645 ? 6.133 17.047 14.195 1 95.56 645 ASN B N 1
ATOM 12852 C CA . ASN B 1 645 ? 6.117 15.609 13.898 1 95.56 645 ASN B CA 1
ATOM 12853 C C . ASN B 1 645 ? 6.77 14.805 15.016 1 95.56 645 ASN B C 1
ATOM 12855 O O . ASN B 1 645 ? 7.949 15.008 15.328 1 95.56 645 ASN B O 1
ATOM 12859 N N . ILE B 1 646 ? 6.02 13.922 15.586 1 96.62 646 ILE B N 1
ATOM 12860 C CA . ILE B 1 646 ? 6.523 13.141 16.703 1 96.62 646 ILE B CA 1
ATOM 12861 C C . ILE B 1 646 ? 6.602 11.672 16.328 1 96.62 646 ILE B C 1
ATOM 12863 O O . ILE B 1 646 ? 5.594 11.07 15.938 1 96.62 646 ILE B O 1
ATOM 12867 N N . ASN B 1 647 ? 7.789 11.102 16.406 1 96.38 647 ASN B N 1
ATOM 12868 C CA . ASN B 1 647 ? 8 9.672 16.219 1 96.38 647 ASN B CA 1
ATOM 12869 C C . ASN B 1 647 ? 8.062 8.938 17.547 1 96.38 647 ASN B C 1
ATOM 12871 O O . ASN B 1 647 ? 8.93 9.211 18.391 1 96.38 647 ASN B O 1
ATOM 12875 N N . VAL B 1 648 ? 7.137 8.062 17.75 1 96.56 648 VAL B N 1
ATOM 12876 C CA . VAL B 1 648 ? 7.16 7.195 18.922 1 96.56 648 VAL B CA 1
ATOM 12877 C C . VAL B 1 648 ? 7.855 5.879 18.578 1 96.56 648 VAL B C 1
ATOM 12879 O O . VAL B 1 648 ? 7.258 5.004 17.938 1 96.56 648 VAL B O 1
ATOM 12882 N N . VAL B 1 649 ? 9.062 5.742 19.047 1 94.69 649 VAL B N 1
ATOM 12883 C CA . VAL B 1 649 ? 9.93 4.648 18.625 1 94.69 649 VAL B CA 1
ATOM 12884 C C . VAL B 1 649 ? 10.023 3.604 19.734 1 94.69 649 VAL B C 1
ATOM 12886 O O . VAL B 1 649 ? 10.508 3.898 20.828 1 94.69 649 VAL B O 1
ATOM 12889 N N . SER B 1 650 ? 9.609 2.393 19.516 1 90.69 650 SER B N 1
ATOM 12890 C CA . SER B 1 650 ? 9.695 1.305 20.484 1 90.69 650 SER B CA 1
ATOM 12891 C C . SER B 1 650 ? 10.992 0.516 20.312 1 90.69 650 SER B C 1
ATOM 12893 O O . SER B 1 650 ? 11.422 -0.183 21.234 1 90.69 650 SER B O 1
ATOM 12895 N N . GLY B 1 651 ? 11.555 0.544 19.109 1 90.06 651 GLY B N 1
ATOM 12896 C CA . GLY B 1 651 ? 12.734 -0.247 18.812 1 90.06 651 GLY B CA 1
ATOM 12897 C C . GLY B 1 651 ? 12.414 -1.678 18.422 1 90.06 651 GLY B C 1
ATOM 12898 O O . GLY B 1 651 ? 13.32 -2.465 18.141 1 90.06 651 GLY B O 1
ATOM 12899 N N . LEU B 1 652 ? 11.195 -2.025 18.438 1 92.12 652 LEU B N 1
ATOM 12900 C CA . LEU B 1 652 ? 10.766 -3.367 18.062 1 92.12 652 LEU B CA 1
ATOM 12901 C C . LEU B 1 652 ? 10.086 -3.361 16.703 1 92.12 652 LEU B C 1
ATOM 12903 O O . LEU B 1 652 ? 9.445 -2.375 16.312 1 92.12 652 LEU B O 1
ATOM 12907 N N . TYR B 1 653 ? 10.258 -4.441 15.945 1 93.69 653 TYR B N 1
ATOM 12908 C CA . TYR B 1 653 ? 9.758 -4.496 14.578 1 93.69 653 TYR B CA 1
ATOM 12909 C C . TYR B 1 653 ? 8.766 -5.637 14.398 1 93.69 653 TYR B C 1
ATOM 12911 O O . TYR B 1 653 ? 7.945 -5.617 13.484 1 93.69 653 TYR B O 1
ATOM 12919 N N . GLY B 1 654 ? 8.836 -6.625 15.258 1 91.31 654 GLY B N 1
ATOM 12920 C CA . GLY B 1 654 ? 8.047 -7.84 15.078 1 91.31 654 GLY B CA 1
ATOM 12921 C C . GLY B 1 654 ? 6.816 -7.887 15.961 1 91.31 654 GLY B C 1
ATOM 12922 O O . GLY B 1 654 ? 6.141 -6.871 16.141 1 91.31 654 GLY B O 1
ATOM 12923 N N . ALA B 1 655 ? 6.484 -9.062 16.484 1 86.69 655 ALA B N 1
ATOM 12924 C CA . ALA B 1 655 ? 5.262 -9.336 17.234 1 86.69 655 ALA B CA 1
ATOM 12925 C C . ALA B 1 655 ? 5.289 -8.641 18.594 1 86.69 655 ALA B C 1
ATOM 12927 O O . ALA B 1 655 ? 4.242 -8.398 19.203 1 86.69 655 ALA B O 1
ATOM 12928 N N . GLY B 1 656 ? 6.461 -8.273 19.031 1 84.38 656 GLY B N 1
ATOM 12929 C CA . GLY B 1 656 ? 6.578 -7.652 20.328 1 84.38 656 GLY B CA 1
ATOM 12930 C C . GLY B 1 656 ? 6.285 -6.164 20.312 1 84.38 656 GLY B C 1
ATOM 12931 O O . GLY B 1 656 ? 6.273 -5.516 21.359 1 84.38 656 GLY B O 1
ATOM 12932 N N . LYS B 1 657 ? 6.008 -5.633 19.156 1 87.31 657 LYS B N 1
ATOM 12933 C CA . LYS B 1 657 ? 5.688 -4.211 19.062 1 87.31 657 LYS B CA 1
ATOM 12934 C C . LYS B 1 657 ? 4.422 -3.879 19.844 1 87.31 657 LYS B C 1
ATOM 12936 O O . LYS B 1 657 ? 3.379 -4.504 19.641 1 87.31 657 LYS B O 1
ATOM 12941 N N . PRO B 1 658 ? 4.445 -2.945 20.734 1 86.69 658 PRO B N 1
ATOM 12942 C CA . PRO B 1 658 ? 3.297 -2.646 21.594 1 86.69 658 PRO B CA 1
ATOM 12943 C C . PRO B 1 658 ? 2.256 -1.768 20.891 1 86.69 658 PRO B C 1
ATOM 12945 O O . PRO B 1 658 ? 2.588 -1.025 19.969 1 86.69 658 PRO B O 1
ATOM 12948 N N . SER B 1 659 ? 1.052 -1.895 21.344 1 86.56 659 SER B N 1
ATOM 12949 C CA . SER B 1 659 ? -0.004 -0.964 20.969 1 86.56 659 SER B CA 1
ATOM 12950 C C . SER B 1 659 ? 0.019 0.29 21.828 1 86.56 659 SER B C 1
ATOM 12952 O O . SER B 1 659 ? -0.203 0.219 23.047 1 86.56 659 SER B O 1
ATOM 12954 N N . LEU B 1 660 ? 0.197 1.403 21.172 1 92.19 660 LEU B N 1
ATOM 12955 C CA . LEU B 1 660 ? 0.383 2.641 21.922 1 92.19 660 LEU B CA 1
ATOM 12956 C C . LEU B 1 660 ? -0.764 3.611 21.672 1 92.19 660 LEU B C 1
ATOM 12958 O O . LEU B 1 660 ? -1.405 3.553 20.609 1 92.19 660 LEU B O 1
ATOM 12962 N N . PHE B 1 661 ? -0.992 4.43 22.656 1 93.31 661 PHE B N 1
ATOM 12963 C CA . PHE B 1 661 ? -1.986 5.492 22.609 1 93.31 661 PHE B CA 1
ATOM 12964 C C . PHE B 1 661 ? -1.398 6.805 23.125 1 93.31 661 PHE B C 1
ATOM 12966 O O . PHE B 1 661 ? -0.402 6.805 23.844 1 93.31 661 PHE B O 1
ATOM 12973 N N . TYR B 1 662 ? -1.977 7.891 22.688 1 95.62 662 TYR B N 1
ATOM 12974 C CA . TYR B 1 662 ? -1.449 9.156 23.188 1 95.62 662 TYR B CA 1
ATOM 12975 C C . TYR B 1 662 ? -2.58 10.117 23.531 1 95.62 662 TYR B C 1
ATOM 12977 O O . TYR B 1 662 ? -3.721 9.93 23.109 1 95.62 662 TYR B O 1
ATOM 12985 N N . LYS B 1 663 ? -2.252 11 24.438 1 95.12 663 LYS B N 1
ATOM 12986 C CA . LYS B 1 663 ? -3.086 12.125 24.844 1 95.12 663 LYS B CA 1
ATOM 12987 C C . LYS B 1 663 ? -2.297 13.43 24.828 1 95.12 663 LYS B C 1
ATOM 12989 O O . LYS B 1 663 ? -1.121 13.453 25.203 1 95.12 663 LYS B O 1
ATOM 12994 N N . VAL B 1 664 ? -2.992 14.375 24.281 1 94 664 VAL B N 1
ATOM 12995 C CA . VAL B 1 664 ? -2.371 15.695 24.297 1 94 664 VAL B CA 1
ATOM 12996 C C . VAL B 1 664 ? -3.07 16.594 25.328 1 94 664 VAL B C 1
ATOM 12998 O O . VAL B 1 664 ? -4.293 16.734 25.297 1 94 664 VAL B O 1
ATOM 13001 N N . ASP B 1 665 ? -2.355 17.125 26.125 1 92.19 665 ASP B N 1
ATOM 13002 C CA . ASP B 1 665 ? -2.857 18.016 27.156 1 92.19 665 ASP B CA 1
ATOM 13003 C C . ASP B 1 665 ? -4.023 17.391 27.922 1 92.19 665 ASP B C 1
ATOM 13005 O O . ASP B 1 665 ? -3.938 16.25 28.359 1 92.19 665 ASP B O 1
ATOM 13009 N N . LYS B 1 666 ? -5.18 18.078 28.062 1 83.31 666 LYS B N 1
ATOM 13010 C CA . LYS B 1 666 ? -6.281 17.594 28.891 1 83.31 666 LYS B CA 1
ATOM 13011 C C . LYS B 1 666 ? -7.352 16.922 28.031 1 83.31 666 LYS B C 1
ATOM 13013 O O . LYS B 1 666 ? -8.523 16.875 28.422 1 83.31 666 LYS B O 1
ATOM 13018 N N . SER B 1 667 ? -6.84 16.422 26.953 1 82.56 667 SER B N 1
ATOM 13019 C CA . SER B 1 667 ? -7.82 15.719 26.141 1 82.56 667 SER B CA 1
ATOM 13020 C C . SER B 1 667 ? -8.289 14.438 26.828 1 82.56 667 SER B C 1
ATOM 13022 O O . SER B 1 667 ? -7.527 13.812 27.578 1 82.56 667 SER B O 1
ATOM 13024 N N . SER B 1 668 ? -9.539 14.086 26.781 1 79.81 668 SER B N 1
ATOM 13025 C CA . SER B 1 668 ? -10.125 12.977 27.516 1 79.81 668 SER B CA 1
ATOM 13026 C C . SER B 1 668 ? -9.961 11.664 26.75 1 79.81 668 SER B C 1
ATOM 13028 O O . SER B 1 668 ? -9.875 10.594 27.359 1 79.81 668 SER B O 1
ATOM 13030 N N . ASP B 1 669 ? -9.805 11.664 25.562 1 88.5 669 ASP B N 1
ATOM 13031 C CA . ASP B 1 669 ? -9.867 10.414 24.812 1 88.5 669 ASP B CA 1
ATOM 13032 C C . ASP B 1 669 ? -8.469 9.93 24.438 1 88.5 669 ASP B C 1
ATOM 13034 O O . ASP B 1 669 ? -7.586 10.734 24.141 1 88.5 669 ASP B O 1
ATOM 13038 N N . PHE B 1 670 ? -8.227 8.602 24.625 1 91.06 670 PHE B N 1
ATOM 13039 C CA . PHE B 1 670 ? -6.996 7.957 24.188 1 91.06 670 PHE B CA 1
ATOM 13040 C C . PHE B 1 670 ? -7.016 7.746 22.672 1 91.06 670 PHE B C 1
ATOM 13042 O O . PHE B 1 670 ? -7.895 7.055 22.156 1 91.06 670 PHE B O 1
ATOM 13049 N N . ILE B 1 671 ? -6.043 8.367 22 1 92.69 671 ILE B N 1
ATOM 13050 C CA . ILE B 1 671 ? -5.953 8.219 20.547 1 92.69 671 ILE B CA 1
ATOM 13051 C C . ILE B 1 671 ? -4.883 7.184 20.203 1 92.69 671 ILE B C 1
ATOM 13053 O O . ILE B 1 671 ? -3.756 7.258 20.703 1 92.69 671 ILE B O 1
ATOM 13057 N N . PRO B 1 672 ? -5.246 6.211 19.438 1 90.88 672 PRO B N 1
ATOM 13058 C CA . PRO B 1 672 ? -4.246 5.203 19.078 1 90.88 672 PRO B CA 1
ATOM 13059 C C . PRO B 1 672 ? -3.117 5.777 18.219 1 90.88 672 PRO B C 1
ATOM 13061 O O . PRO B 1 672 ? -3.357 6.645 17.375 1 90.88 672 PRO B O 1
ATOM 13064 N N . VAL B 1 673 ? -1.891 5.363 18.453 1 93.31 673 VAL B N 1
ATOM 13065 C CA . VAL B 1 673 ? -0.734 5.734 17.641 1 93.31 673 VAL B CA 1
ATOM 13066 C C . VAL B 1 673 ? -0.623 4.797 16.438 1 93.31 673 VAL B C 1
ATOM 13068 O O . VAL B 1 673 ? -0.304 3.615 16.594 1 93.31 673 VAL B O 1
ATOM 13071 N N . LYS B 1 674 ? -0.847 5.34 15.336 1 87.69 674 LYS B N 1
ATOM 13072 C CA . LYS B 1 674 ? -0.768 4.52 14.133 1 87.69 674 LYS B CA 1
ATOM 13073 C C . LYS B 1 674 ? 0.622 4.594 13.508 1 87.69 674 LYS B C 1
ATOM 13075 O O . LYS B 1 674 ? 1.104 5.684 13.18 1 87.69 674 LYS B O 1
ATOM 13080 N N . GLU B 1 675 ? 1.268 3.545 13.297 1 88.81 675 GLU B N 1
ATOM 13081 C CA . GLU B 1 675 ? 2.57 3.416 12.648 1 88.81 675 GLU B CA 1
ATOM 13082 C C . GLU B 1 675 ? 3.633 4.23 13.383 1 88.81 675 GLU B C 1
ATOM 13084 O O . GLU B 1 675 ? 4.609 4.672 12.773 1 88.81 675 GLU B O 1
ATOM 13089 N N . GLY B 1 676 ? 3.371 4.637 14.617 1 93.88 676 GLY B N 1
ATOM 13090 C CA . GLY B 1 676 ? 4.344 5.309 15.461 1 93.88 676 GLY B CA 1
ATOM 13091 C C . GLY B 1 676 ? 4.465 6.793 15.164 1 93.88 676 GLY B C 1
ATOM 13092 O O . GLY B 1 676 ? 5.332 7.473 15.719 1 93.88 676 GLY B O 1
ATOM 13093 N N . LEU B 1 677 ? 3.688 7.348 14.289 1 94.75 677 LEU B N 1
ATOM 13094 C CA . LEU B 1 677 ? 3.793 8.742 13.883 1 94.75 677 LEU B CA 1
ATOM 13095 C C . LEU B 1 677 ? 2.621 9.555 14.414 1 94.75 677 LEU B C 1
ATOM 13097 O O . LEU B 1 677 ? 1.466 9.148 14.289 1 94.75 677 LEU B O 1
ATOM 13101 N N . ILE B 1 678 ? 2.926 10.656 15.062 1 95.88 678 ILE B N 1
ATOM 13102 C CA . ILE B 1 678 ? 1.936 11.625 15.523 1 95.88 678 ILE B CA 1
ATOM 13103 C C . ILE B 1 678 ? 2.213 12.984 14.898 1 95.88 678 ILE B C 1
ATOM 13105 O O . ILE B 1 678 ? 3.312 13.531 15.039 1 95.88 678 ILE B O 1
ATOM 13109 N N . ILE B 1 679 ? 1.305 13.531 14.195 1 93.94 679 ILE B N 1
ATOM 13110 C CA . ILE B 1 679 ? 1.438 14.859 13.609 1 93.94 679 ILE B CA 1
ATOM 13111 C C . ILE B 1 679 ? 0.504 15.836 14.32 1 93.94 679 ILE B C 1
ATOM 13113 O O . ILE B 1 679 ? -0.714 15.641 14.336 1 93.94 679 ILE B O 1
ATOM 13117 N N . LEU B 1 680 ? 1.041 16.797 14.906 1 92.94 680 LEU B N 1
ATOM 13118 C CA . LEU B 1 680 ? 0.269 17.828 15.586 1 92.94 680 LEU B CA 1
ATOM 13119 C C . LEU B 1 680 ? 0.292 19.125 14.805 1 92.94 680 LEU B C 1
ATOM 13121 O O . LEU B 1 680 ? 1.364 19.641 14.469 1 92.94 680 LEU B O 1
ATOM 13125 N N . ASN B 1 681 ? -0.834 19.531 14.453 1 90.62 681 ASN B N 1
ATOM 13126 C CA . ASN B 1 681 ? -1.016 20.797 13.734 1 90.62 681 ASN B CA 1
ATOM 13127 C C . ASN B 1 681 ? -1.978 21.734 14.461 1 90.62 681 ASN B C 1
ATOM 13129 O O . ASN B 1 681 ? -2.678 21.312 15.383 1 90.62 681 ASN B O 1
ATOM 13133 N N . ASN B 1 682 ? -1.895 23.047 14.117 1 87.5 682 ASN B N 1
ATOM 13134 C CA . ASN B 1 682 ? -2.818 24.062 14.617 1 87.5 682 ASN B CA 1
ATOM 13135 C C . ASN B 1 682 ? -2.824 24.109 16.141 1 87.5 682 ASN B C 1
ATOM 13137 O O . ASN B 1 682 ? -3.887 24.094 16.766 1 87.5 682 ASN B O 1
ATOM 13141 N N . LEU B 1 683 ? -1.672 24.219 16.703 1 88.44 683 LEU B N 1
ATOM 13142 C CA . LEU B 1 683 ? -1.514 24.25 18.156 1 88.44 683 LEU B CA 1
ATOM 13143 C C . LEU B 1 683 ? -1.667 25.672 18.688 1 88.44 683 LEU B C 1
ATOM 13145 O O . LEU B 1 683 ? -1.214 26.625 18.047 1 88.44 683 LEU B O 1
ATOM 13149 N N . ASP B 1 684 ? -2.273 25.766 19.844 1 87.5 684 ASP B N 1
ATOM 13150 C CA . ASP B 1 684 ? -2.377 27.047 20.516 1 87.5 684 ASP B CA 1
ATOM 13151 C C . ASP B 1 684 ? -1.06 27.422 21.203 1 87.5 684 ASP B C 1
ATOM 13153 O O . ASP B 1 684 ? -0.22 26.562 21.453 1 87.5 684 ASP B O 1
ATOM 13157 N N . ASN B 1 685 ? -0.917 28.641 21.422 1 89.44 685 ASN B N 1
ATOM 13158 C CA . ASN B 1 685 ? 0.289 29.078 22.125 1 89.44 685 ASN B CA 1
ATOM 13159 C C . ASN B 1 685 ? 0.291 28.594 23.578 1 89.44 685 ASN B C 1
ATOM 13161 O O . ASN B 1 685 ? -0.771 28.422 24.172 1 89.44 685 ASN B O 1
ATOM 13165 N N . GLY B 1 686 ? 1.519 28.328 24.078 1 92.06 686 GLY B N 1
ATOM 13166 C CA . GLY B 1 686 ? 1.632 27.891 25.469 1 92.06 686 GLY B CA 1
ATOM 13167 C C . GLY B 1 686 ? 2.346 26.562 25.609 1 92.06 686 GLY B C 1
ATOM 13168 O O . GLY B 1 686 ? 3.047 26.125 24.703 1 92.06 686 GLY B O 1
ATOM 13169 N N . ASN B 1 687 ? 2.127 26.078 26.891 1 95.19 687 ASN B N 1
ATOM 13170 C CA . ASN B 1 687 ? 2.783 24.812 27.203 1 95.19 687 ASN B CA 1
ATOM 13171 C C . ASN B 1 687 ? 1.892 23.609 26.859 1 95.19 687 ASN B C 1
ATOM 13173 O O . ASN B 1 687 ? 0.693 23.625 27.141 1 95.19 687 ASN B O 1
ATOM 13177 N N . HIS B 1 688 ? 2.467 22.672 26.172 1 95.62 688 HIS B N 1
ATOM 13178 C CA . HIS B 1 688 ? 1.771 21.438 25.781 1 95.62 688 HIS B CA 1
ATOM 13179 C C . HIS B 1 688 ? 2.51 20.203 26.297 1 95.62 688 HIS B C 1
ATOM 13181 O O . HIS B 1 688 ? 3.74 20.203 26.359 1 95.62 688 HIS B O 1
ATOM 13187 N N . ILE B 1 689 ? 1.731 19.234 26.703 1 96 689 ILE B N 1
ATOM 13188 C CA . ILE B 1 689 ? 2.307 17.969 27.156 1 96 689 ILE B CA 1
ATOM 13189 C C . ILE B 1 689 ? 1.68 16.812 26.391 1 96 689 ILE B C 1
ATOM 13191 O O . ILE B 1 689 ? 0.454 16.688 26.312 1 96 689 ILE B O 1
ATOM 13195 N N . LEU B 1 690 ? 2.529 16 25.766 1 96.12 690 LEU B N 1
ATOM 13196 C CA . LEU B 1 690 ? 2.104 14.781 25.109 1 96.12 690 LEU B CA 1
ATOM 13197 C C . LEU B 1 690 ? 2.475 13.555 25.922 1 96.12 690 LEU B C 1
ATOM 13199 O O . LEU B 1 690 ? 3.648 13.344 26.25 1 96.12 690 LEU B O 1
ATOM 13203 N N . ASN B 1 691 ? 1.484 12.805 26.297 1 96 691 ASN B N 1
ATOM 13204 C CA . ASN B 1 691 ? 1.697 11.57 27.047 1 96 691 ASN B CA 1
ATOM 13205 C C . ASN B 1 691 ? 1.402 10.344 26.188 1 96 691 ASN B C 1
ATOM 13207 O O . ASN B 1 691 ? 0.392 10.297 25.484 1 96 691 ASN B O 1
ATOM 13211 N N . VAL B 1 692 ? 2.289 9.383 26.25 1 95.75 692 VAL B N 1
ATOM 13212 C CA . VAL B 1 692 ? 2.115 8.125 25.531 1 95.75 692 VAL B CA 1
ATOM 13213 C C . VAL B 1 692 ? 1.784 7.004 26.531 1 95.75 692 VAL B C 1
ATOM 13215 O O . VAL B 1 692 ? 2.406 6.902 27.578 1 95.75 692 VAL B O 1
ATOM 13218 N N . TYR B 1 693 ? 0.793 6.211 26.156 1 93.69 693 TYR B N 1
ATOM 13219 C CA . TYR B 1 693 ? 0.308 5.148 27.031 1 93.69 693 TYR B CA 1
ATOM 13220 C C . TYR B 1 693 ? 0.409 3.791 26.344 1 93.69 693 TYR B C 1
ATOM 13222 O O . TYR B 1 693 ? 0.285 3.699 25.125 1 93.69 693 TYR B O 1
ATOM 13230 N N . LYS B 1 694 ? 0.696 2.812 27.141 1 90.38 694 LYS B N 1
ATOM 13231 C CA . LYS B 1 694 ? 0.584 1.417 26.719 1 90.38 694 LYS B CA 1
ATOM 13232 C C . LYS B 1 694 ? -0.669 0.77 27.312 1 90.38 694 LYS B C 1
ATOM 13234 O O . LYS B 1 694 ? -1.034 1.03 28.453 1 90.38 694 LYS B O 1
ATOM 13239 N N . HIS B 1 695 ? -1.343 0.037 26.438 1 85 695 HIS B N 1
ATOM 13240 C CA . HIS B 1 695 ? -2.533 -0.657 26.922 1 85 695 HIS B CA 1
ATOM 13241 C C . HIS B 1 695 ? -2.264 -2.146 27.109 1 85 695 HIS B C 1
ATOM 13243 O O . HIS B 1 695 ? -1.903 -2.842 26.156 1 85 695 HIS B O 1
ATOM 13249 N N . ASP B 1 696 ? -2.354 -2.703 28.328 1 77.31 696 ASP B N 1
ATOM 13250 C CA . ASP B 1 696 ? -2.068 -4.105 28.641 1 77.31 696 ASP B CA 1
ATOM 13251 C C . ASP B 1 696 ? -3.332 -4.953 28.531 1 77.31 696 ASP B C 1
ATOM 13253 O O . ASP B 1 696 ? -3.316 -6.145 28.859 1 77.31 696 ASP B O 1
ATOM 13257 N N . GLY B 1 697 ? -4.387 -4.359 28.078 1 77.44 697 GLY B N 1
ATOM 13258 C CA . GLY B 1 697 ? -5.648 -5.078 27.969 1 77.44 697 GLY B CA 1
ATOM 13259 C C . GLY B 1 697 ? -6.652 -4.688 29.031 1 77.44 697 GLY B C 1
ATOM 13260 O O . GLY B 1 697 ? -7.855 -4.895 28.875 1 77.44 697 GLY B O 1
ATOM 13261 N N . LEU B 1 698 ? -6.109 -4.172 30.188 1 77.56 698 LEU B N 1
ATOM 13262 C CA . LEU B 1 698 ? -6.973 -3.797 31.297 1 77.56 698 LEU B CA 1
ATOM 13263 C C . LEU B 1 698 ? -6.895 -2.297 31.578 1 77.56 698 LEU B C 1
ATOM 13265 O O . LEU B 1 698 ? -7.922 -1.627 31.688 1 77.56 698 LEU B O 1
ATOM 13269 N N . GLN B 1 699 ? -5.672 -1.879 31.562 1 84.31 699 GLN B N 1
ATOM 13270 C CA . GLN B 1 699 ? -5.461 -0.485 31.938 1 84.31 699 GLN B CA 1
ATOM 13271 C C . GLN B 1 699 ? -4.41 0.173 31.062 1 84.31 699 GLN B C 1
ATOM 13273 O O . GLN B 1 699 ? -3.602 -0.515 30.422 1 84.31 699 GLN B O 1
ATOM 13278 N N . TYR B 1 700 ? -4.629 1.475 30.953 1 90.12 700 TYR B N 1
ATOM 13279 C CA . TYR B 1 700 ? -3.639 2.295 30.266 1 90.12 700 TYR B CA 1
ATOM 13280 C C . TYR B 1 700 ? -2.521 2.709 31.219 1 90.12 700 TYR B C 1
ATOM 13282 O O . TYR B 1 700 ? -2.785 3.191 32.312 1 90.12 700 TYR B O 1
ATOM 13290 N N . THR B 1 701 ? -1.26 2.438 30.875 1 91.19 701 THR B N 1
ATOM 13291 C CA . THR B 1 701 ? -0.102 2.844 31.672 1 91.19 701 THR B CA 1
ATOM 13292 C C . THR B 1 701 ? 0.765 3.828 30.891 1 91.19 701 THR B C 1
ATOM 13294 O O . THR B 1 701 ? 1.062 3.607 29.719 1 91.19 701 THR B O 1
ATOM 13297 N N . LYS B 1 702 ? 1.132 4.867 31.547 1 93.38 702 LYS B N 1
ATOM 13298 C CA . LYS B 1 702 ? 1.99 5.871 30.922 1 93.38 702 LYS B CA 1
ATOM 13299 C C . LYS B 1 702 ? 3.414 5.348 30.766 1 93.38 702 LYS B C 1
ATOM 13301 O O . LYS B 1 702 ? 4.012 4.848 31.719 1 93.38 702 LYS B O 1
ATOM 13306 N N . VAL B 1 703 ? 3.902 5.488 29.594 1 93.38 703 VAL B N 1
ATOM 13307 C CA . VAL B 1 703 ? 5.219 4.91 29.359 1 93.38 703 VAL B CA 1
ATOM 13308 C C . VAL B 1 703 ? 6.215 6.016 29 1 93.38 703 VAL B C 1
ATOM 13310 O O . VAL B 1 703 ? 7.422 5.859 29.203 1 93.38 703 VAL B O 1
ATOM 13313 N N . SER B 1 704 ? 5.773 7.121 28.344 1 94.38 704 SER B N 1
ATOM 13314 C CA . SER B 1 704 ? 6.656 8.219 27.953 1 94.38 704 SER B CA 1
ATOM 13315 C C . SER B 1 704 ? 5.898 9.539 27.906 1 94.38 704 SER B C 1
ATOM 13317 O O . SER B 1 704 ? 4.668 9.555 27.812 1 94.38 704 SER B O 1
ATOM 13319 N N . THR B 1 705 ? 6.66 10.617 28.078 1 95.06 705 THR B N 1
ATOM 13320 C CA . THR B 1 705 ? 6.09 11.961 28.062 1 95.06 705 THR B CA 1
ATOM 13321 C C . THR B 1 705 ? 6.992 12.922 27.297 1 95.06 705 THR B C 1
ATOM 13323 O O . THR B 1 705 ? 8.211 12.766 27.297 1 95.06 705 THR B O 1
ATOM 13326 N N . PHE B 1 706 ? 6.402 13.805 26.578 1 96.5 706 PHE B N 1
ATOM 13327 C CA . PHE B 1 706 ? 7.121 14.844 25.859 1 96.5 706 PHE B CA 1
ATOM 13328 C C . PHE B 1 706 ? 6.449 16.203 26.031 1 96.5 706 PHE B C 1
ATOM 13330 O O . PHE B 1 706 ? 5.27 16.359 25.719 1 96.5 706 PHE B O 1
ATOM 13337 N N . SER B 1 707 ? 7.227 17.156 26.547 1 96.5 707 SER B N 1
ATOM 13338 C CA . SER B 1 707 ? 6.691 18.5 26.797 1 96.5 707 SER B CA 1
ATOM 13339 C C . SER B 1 707 ? 7.34 19.531 25.875 1 96.5 707 SER B C 1
ATOM 13341 O O . SER B 1 707 ? 8.539 19.453 25.594 1 96.5 707 SER B O 1
ATOM 13343 N N . PHE B 1 708 ? 6.586 20.469 25.375 1 95.44 708 PHE B N 1
ATOM 13344 C CA . PHE B 1 708 ? 7.086 21.547 24.531 1 95.44 708 PHE B CA 1
ATOM 13345 C C . PHE B 1 708 ? 6.25 22.812 24.719 1 95.44 708 PHE B C 1
ATOM 13347 O O . PHE B 1 708 ? 5.148 22.766 25.266 1 95.44 708 PHE B O 1
ATOM 13354 N N . THR B 1 709 ? 6.84 23.891 24.297 1 95.69 709 THR B N 1
ATOM 13355 C CA . THR B 1 709 ? 6.152 25.172 24.406 1 95.69 709 THR B CA 1
ATOM 13356 C C . THR B 1 709 ? 6.035 25.859 23.047 1 95.69 709 THR B C 1
ATOM 13358 O O . THR B 1 709 ? 7.02 25.969 22.312 1 95.69 709 THR B O 1
ATOM 13361 N N . VAL B 1 710 ? 4.883 26.266 22.688 1 94.38 710 VAL B N 1
ATOM 13362 C CA . VAL B 1 710 ? 4.641 27 21.453 1 94.38 710 VAL B CA 1
ATOM 13363 C C . VAL B 1 710 ? 4.75 28.5 21.734 1 94.38 710 VAL B C 1
ATOM 13365 O O . VAL B 1 710 ? 4.113 29.016 22.656 1 94.38 710 VAL B O 1
ATOM 13368 N N . SER B 1 711 ? 5.484 29.203 20.938 1 92.44 711 SER B N 1
ATOM 13369 C CA . SER B 1 711 ? 5.703 30.641 21.109 1 92.44 711 SER B CA 1
ATOM 13370 C C . SER B 1 711 ? 4.43 31.438 20.844 1 92.44 711 SER B C 1
ATOM 13372 O O . SER B 1 711 ? 3.533 30.953 20.141 1 92.44 711 SER B O 1
ATOM 13374 N N . LYS B 1 712 ? 4.418 32.531 21.422 1 89.75 712 LYS B N 1
ATOM 13375 C CA . LYS B 1 712 ? 3.303 33.438 21.188 1 89.75 712 LYS B CA 1
ATOM 13376 C C . LYS B 1 712 ? 3.379 34.031 19.781 1 89.75 712 LYS B C 1
ATOM 13378 O O . LYS B 1 712 ? 4.465 34.156 19.203 1 89.75 712 LYS B O 1
ATOM 13383 N N . PRO B 1 713 ? 2.213 34.406 19.328 1 87.44 713 PRO B N 1
ATOM 13384 C CA . PRO B 1 713 ? 2.254 35.125 18.047 1 87.44 713 PRO B CA 1
ATOM 13385 C C . PRO B 1 713 ? 3.018 36.469 18.141 1 87.44 713 PRO B C 1
ATOM 13387 O O . PRO B 1 713 ? 3.141 37.031 19.234 1 87.44 713 PRO B O 1
ATOM 13390 N N . TRP B 1 714 ? 3.416 37.094 17.094 1 84.38 714 TRP B N 1
ATOM 13391 C CA . TRP B 1 714 ? 4.285 38.25 17.062 1 84.38 714 TRP B CA 1
ATOM 13392 C C . TRP B 1 714 ? 3.584 39.469 17.672 1 84.38 714 TRP B C 1
ATOM 13394 O O . TRP B 1 714 ? 4.23 40.344 18.266 1 84.38 714 TRP B O 1
ATOM 13404 N N . TYR B 1 715 ? 2.324 39.438 17.531 1 85.06 715 TYR B N 1
ATOM 13405 C CA . TYR B 1 715 ? 1.585 40.625 18.016 1 85.06 715 TYR B CA 1
ATOM 13406 C C . TYR B 1 715 ? 1.441 40.594 19.531 1 85.06 715 TYR B C 1
ATOM 13408 O O . TYR B 1 715 ? 1.015 41.562 20.141 1 85.06 715 TYR B O 1
ATOM 13416 N N . PHE B 1 716 ? 1.821 39.531 20.188 1 86.44 716 PHE B N 1
ATOM 13417 C CA . PHE B 1 716 ? 1.834 39.469 21.641 1 86.44 716 PHE B CA 1
ATOM 13418 C C . PHE B 1 716 ? 3.262 39.375 22.172 1 86.44 716 PHE B C 1
ATOM 13420 O O . PHE B 1 716 ? 3.48 39.062 23.344 1 86.44 716 PHE B O 1
ATOM 13427 N N . SER B 1 717 ? 4.125 39.656 21.328 1 87 717 SER B N 1
ATOM 13428 C CA . SER B 1 717 ? 5.523 39.656 21.75 1 87 717 SER B CA 1
ATOM 13429 C C . SER B 1 717 ? 5.812 40.812 22.719 1 87 717 SER B C 1
ATOM 13431 O O . SER B 1 717 ? 5.043 41.75 22.797 1 87 717 SER B O 1
ATOM 13433 N N . PHE B 1 718 ? 6.902 40.719 23.5 1 87.56 718 PHE B N 1
ATOM 13434 C CA . PHE B 1 718 ? 7.309 41.688 24.484 1 87.56 718 PHE B CA 1
ATOM 13435 C C . PHE B 1 718 ? 7.477 43.062 23.844 1 87.56 718 PHE B C 1
ATOM 13437 O O . PHE B 1 718 ? 6.988 44.062 24.375 1 87.56 718 PHE B O 1
ATOM 13444 N N . TRP B 1 719 ? 8.008 43.031 22.719 1 89.5 719 TRP B N 1
ATOM 13445 C CA . TRP B 1 719 ? 8.281 44.281 22.031 1 89.5 719 TRP B CA 1
ATOM 13446 C C . TRP B 1 719 ? 6.98 44.906 21.547 1 89.5 719 TRP B C 1
ATOM 13448 O O . TRP B 1 719 ? 6.84 46.156 21.562 1 89.5 719 TRP B O 1
ATOM 13458 N N . MET B 1 720 ? 6.145 44.094 21.141 1 90.81 720 MET B N 1
ATOM 13459 C CA . MET B 1 720 ? 4.879 44.656 20.656 1 90.81 720 MET B CA 1
ATOM 13460 C C . MET B 1 720 ? 4.043 45.188 21.797 1 90.81 720 MET B C 1
ATOM 13462 O O . MET B 1 720 ? 3.379 46.219 21.656 1 90.81 720 MET B O 1
ATOM 13466 N N . VAL B 1 721 ? 4.129 44.625 22.875 1 89 721 VAL B N 1
ATOM 13467 C CA . VAL B 1 721 ? 3.414 45.094 24.047 1 89 721 VAL B CA 1
ATOM 13468 C C . VAL B 1 721 ? 3.996 46.438 24.484 1 89 721 VAL B C 1
ATOM 13470 O O . VAL B 1 721 ? 3.256 47.375 24.859 1 89 721 VAL B O 1
ATOM 13473 N N . LEU B 1 722 ? 5.305 46.562 24.422 1 92.25 722 LEU B N 1
ATOM 13474 C CA . LEU B 1 722 ? 5.961 47.844 24.75 1 92.25 722 LEU B CA 1
ATOM 13475 C C . LEU B 1 722 ? 5.543 48.938 23.781 1 92.25 722 LEU B C 1
ATOM 13477 O O . LEU B 1 722 ? 5.336 50.094 24.188 1 92.25 722 LEU B O 1
ATOM 13481 N N . LEU B 1 723 ? 5.438 48.469 22.625 1 92.31 723 LEU B N 1
ATOM 13482 C CA . LEU B 1 723 ? 5 49.438 21.625 1 92.31 723 LEU B CA 1
ATOM 13483 C C . LEU B 1 723 ? 3.568 49.906 21.891 1 92.31 723 LEU B C 1
ATOM 13485 O O . LEU B 1 723 ? 3.254 51.062 21.766 1 92.31 723 LEU B O 1
ATOM 13489 N N . TYR B 1 724 ? 2.742 48.938 22.281 1 87.31 724 TYR B N 1
ATOM 13490 C CA . TYR B 1 724 ? 1.36 49.281 22.594 1 87.31 724 TYR B CA 1
ATOM 13491 C C . TYR B 1 724 ? 1.297 50.219 23.781 1 87.31 724 TYR B C 1
ATOM 13493 O O . TYR B 1 724 ? 0.533 51.188 23.766 1 87.31 724 TYR B O 1
ATOM 13501 N N . LEU B 1 725 ? 2.102 50.031 24.75 1 88.75 725 LEU B N 1
ATOM 13502 C CA . LEU B 1 725 ? 2.143 50.875 25.938 1 88.75 725 LEU B CA 1
ATOM 13503 C C . LEU B 1 725 ? 2.676 52.281 25.594 1 88.75 725 LEU B C 1
ATOM 13505 O O . LEU B 1 725 ? 2.189 53.281 26.109 1 88.75 725 LEU B O 1
ATOM 13509 N N . PHE B 1 726 ? 3.619 52.219 24.766 1 92.19 726 PHE B N 1
ATOM 13510 C CA . PHE B 1 726 ? 4.164 53.5 24.297 1 92.19 726 PHE B CA 1
ATOM 13511 C C . PHE B 1 726 ? 3.104 54.312 23.562 1 92.19 726 PHE B C 1
ATOM 13513 O O . PHE B 1 726 ? 3 55.531 23.766 1 92.19 726 PHE B O 1
ATOM 13520 N N . LEU B 1 727 ? 2.352 53.625 22.781 1 90.31 727 LEU B N 1
ATOM 13521 C CA . LEU B 1 727 ? 1.283 54.281 22.047 1 90.31 727 LEU B CA 1
ATOM 13522 C C . LEU B 1 727 ? 0.228 54.844 23 1 90.31 727 LEU B C 1
ATOM 13524 O O . LEU B 1 727 ? -0.258 55.938 22.812 1 90.31 727 LEU B O 1
ATOM 13528 N N . VAL B 1 728 ? -0.043 54.094 24 1 86.75 728 VAL B N 1
ATOM 13529 C CA . VAL B 1 728 ? -0.997 54.531 25 1 86.75 728 VAL B CA 1
ATOM 13530 C C . VAL B 1 728 ? -0.41 55.719 25.781 1 86.75 728 VAL B C 1
ATOM 13532 O O . VAL B 1 728 ? -1.108 56.688 26.062 1 86.75 728 VAL B O 1
ATOM 13535 N N . GLY B 1 729 ? 0.839 55.719 26.141 1 88 729 GLY B N 1
ATOM 13536 C CA . GLY B 1 729 ? 1.514 56.812 26.812 1 88 729 GLY B CA 1
ATOM 13537 C C . GLY B 1 729 ? 1.537 58.094 26 1 88 729 GLY B C 1
ATOM 13538 O O . GLY B 1 729 ? 1.296 59.188 26.547 1 88 729 GLY B O 1
ATOM 13539 N N . THR B 1 730 ? 1.735 57.875 24.75 1 90.94 730 THR B N 1
ATOM 13540 C CA . THR B 1 730 ? 1.766 59.031 23.859 1 90.94 730 THR B CA 1
ATOM 13541 C C . THR B 1 730 ? 0.389 59.688 23.781 1 90.94 730 THR B C 1
ATOM 13543 O O . THR B 1 730 ? 0.278 60.906 23.766 1 90.94 730 THR B O 1
ATOM 13546 N N . ILE B 1 731 ? -0.607 58.844 23.766 1 87.69 731 ILE B N 1
ATOM 13547 C CA . ILE B 1 731 ? -1.973 59.344 23.719 1 87.69 731 ILE B CA 1
ATOM 13548 C C . ILE B 1 731 ? -2.285 60.094 25.016 1 87.69 731 ILE B C 1
ATOM 13550 O O . ILE B 1 731 ? -2.867 61.188 24.969 1 87.69 731 ILE B O 1
ATOM 13554 N N . LEU B 1 732 ? -1.836 59.594 26.156 1 86.88 732 LEU B N 1
ATOM 13555 C CA . LEU B 1 732 ? -2.045 60.219 27.453 1 86.88 732 LEU B CA 1
ATOM 13556 C C . LEU B 1 732 ? -1.243 61.531 27.547 1 86.88 732 LEU B C 1
ATOM 13558 O O . LEU B 1 732 ? -1.725 62.5 28.094 1 86.88 732 LEU B O 1
ATOM 13562 N N . TYR B 1 733 ? -0.11 61.469 26.969 1 88.69 733 TYR B N 1
ATOM 13563 C CA . TYR B 1 733 ? 0.741 62.656 27.016 1 88.69 733 TYR B CA 1
ATOM 13564 C C . TYR B 1 733 ? 0.153 63.781 26.156 1 88.69 733 TYR B C 1
ATOM 13566 O O . TYR B 1 733 ? 0.126 64.938 26.578 1 88.69 733 TYR B O 1
ATOM 13574 N N . VAL B 1 734 ? -0.318 63.406 24.969 1 89.69 734 VAL B N 1
ATOM 13575 C CA . VAL B 1 734 ? -0.949 64.375 24.094 1 89.69 734 VAL B CA 1
ATOM 13576 C C . VAL B 1 734 ? -2.199 64.938 24.75 1 89.69 734 VAL B C 1
ATOM 13578 O O . VAL B 1 734 ? -2.455 66.125 24.688 1 89.69 734 VAL B O 1
ATOM 13581 N N . TYR B 1 735 ? -2.799 64.062 25.422 1 86.25 735 TYR B N 1
ATOM 13582 C CA . TYR B 1 735 ? -3.98 64.5 26.156 1 86.25 735 TYR B CA 1
ATOM 13583 C C . TYR B 1 735 ? -3.596 65.438 27.312 1 86.25 735 TYR B C 1
ATOM 13585 O O . TYR B 1 735 ? -4.25 66.438 27.562 1 86.25 735 TYR B O 1
ATOM 13593 N N . TYR B 1 736 ? -2.537 65.188 28.062 1 84.5 736 TYR B N 1
ATOM 13594 C CA . TYR B 1 736 ? -2.033 66 29.156 1 84.5 736 TYR B CA 1
ATOM 13595 C C . TYR B 1 736 ? -1.608 67.375 28.672 1 84.5 736 TYR B C 1
ATOM 13597 O O . TYR B 1 736 ? -1.981 68.375 29.25 1 84.5 736 TYR B O 1
ATOM 13605 N N . LYS B 1 737 ? -0.911 67.375 27.562 1 89 737 LYS B N 1
ATOM 13606 C CA . LYS B 1 737 ? -0.448 68.625 27 1 89 737 LYS B CA 1
ATOM 13607 C C . LYS B 1 737 ? -1.62 69.5 26.516 1 89 737 LYS B C 1
ATOM 13609 O O . LYS B 1 737 ? -1.629 70.688 26.688 1 89 737 LYS B O 1
ATOM 13614 N N . TRP B 1 738 ? -2.549 68.75 25.984 1 86.56 738 TRP B N 1
ATOM 13615 C CA . TRP B 1 738 ? -3.744 69.438 25.5 1 86.56 738 TRP B CA 1
ATOM 13616 C C . TRP B 1 738 ? -4.543 70.062 26.656 1 86.56 738 TRP B C 1
ATOM 13618 O O . TRP B 1 738 ? -4.988 71.188 26.609 1 86.56 738 TRP B O 1
ATOM 13628 N N . ASN B 1 739 ? -4.566 69.375 27.797 1 83.38 739 ASN B N 1
ATOM 13629 C CA . ASN B 1 739 ? -5.27 69.812 28.984 1 83.38 739 ASN B CA 1
ATOM 13630 C C . ASN B 1 739 ? -4.516 71 29.672 1 83.38 739 ASN B C 1
ATOM 13632 O O . ASN B 1 739 ? -5.129 71.938 30.188 1 83.38 739 ASN B O 1
ATOM 13636 N N . LYS B 1 740 ? -3.197 70.875 29.719 1 83.94 740 LYS B N 1
ATOM 13637 C CA . LYS B 1 740 ? -2.377 71.938 30.297 1 83.94 740 LYS B CA 1
ATOM 13638 C C . LYS B 1 740 ? -2.537 73.25 29.516 1 83.94 740 LYS B C 1
ATOM 13640 O O . LYS B 1 740 ? -2.676 74.312 30.109 1 83.94 740 LYS B O 1
ATOM 13645 N N . MET B 1 741 ? -2.629 73.062 28.25 1 86.88 741 MET B N 1
ATOM 13646 C CA . MET B 1 741 ? -2.826 74.25 27.406 1 86.88 741 MET B CA 1
ATOM 13647 C C . MET B 1 741 ? -4.203 74.875 27.641 1 86.88 741 MET B C 1
ATOM 13649 O O . MET B 1 741 ? -4.332 76.125 27.75 1 86.88 741 MET B O 1
ATOM 13653 N N . ARG B 1 742 ? -5.121 74.062 27.781 1 84.06 742 ARG B N 1
ATOM 13654 C CA . ARG B 1 742 ? -6.48 74.5 28.031 1 84.06 742 ARG B CA 1
ATOM 13655 C C . ARG B 1 742 ? -6.598 75.188 29.406 1 84.06 742 ARG B C 1
ATOM 13657 O O . ARG B 1 742 ? -7.289 76.188 29.562 1 84.06 742 ARG B O 1
ATOM 13664 N N . TYR B 1 743 ? -5.824 74.688 30.359 1 83.38 743 TYR B N 1
ATOM 13665 C CA . TYR B 1 743 ? -5.828 75.188 31.734 1 83.38 743 TYR B CA 1
ATOM 13666 C C . TYR B 1 743 ? -5.145 76.562 31.797 1 83.38 743 TYR B C 1
ATOM 13668 O O . TYR B 1 743 ? -5.637 77.438 32.469 1 83.38 743 TYR B O 1
ATOM 13676 N N . ILE B 1 744 ? -4.098 76.75 31.156 1 82.88 744 ILE B N 1
ATOM 13677 C CA . ILE B 1 744 ? -3.385 78 31.141 1 82.88 744 ILE B CA 1
ATOM 13678 C C . ILE B 1 744 ? -4.262 79.062 30.5 1 82.88 744 ILE B C 1
ATOM 13680 O O . ILE B 1 744 ? -4.332 80.25 31 1 82.88 744 ILE B O 1
ATOM 13684 N N . GLN B 1 745 ? -5 78.688 29.578 1 86.06 745 GLN B N 1
ATOM 13685 C CA . GLN B 1 745 ? -5.887 79.625 28.906 1 86.06 745 GLN B CA 1
ATOM 13686 C C . GLN B 1 745 ? -7.043 80.062 29.812 1 86.06 745 GLN B C 1
ATOM 13688 O O . GLN B 1 745 ? -7.402 81.25 29.891 1 86.06 745 GLN B O 1
ATOM 13693 N N . LYS B 1 746 ? -7.48 79.125 30.578 1 81.81 746 LYS B N 1
ATOM 13694 C CA . LYS B 1 746 ? -8.57 79.438 31.5 1 81.81 746 LYS B CA 1
ATOM 13695 C C . LYS B 1 746 ? -8.094 80.25 32.688 1 81.81 746 LYS B C 1
ATOM 13697 O O . LYS B 1 746 ? -8.797 81.125 33.125 1 81.81 746 LYS B O 1
ATOM 13702 N N . LEU B 1 747 ? -6.875 80.062 33.125 1 80.06 747 LEU B N 1
ATOM 13703 C CA . LEU B 1 747 ? -6.277 80.812 34.188 1 80.06 747 LEU B CA 1
ATOM 13704 C C . LEU B 1 747 ? -6 82.25 33.75 1 80.06 747 LEU B C 1
ATOM 13706 O O . LEU B 1 747 ? -6.254 83.188 34.5 1 80.06 747 LEU B O 1
ATOM 13710 N N . GLU B 1 748 ? -5.586 82.375 32.594 1 82.69 748 GLU B N 1
ATOM 13711 C CA . GLU B 1 748 ? -5.332 83.688 32.062 1 82.69 748 GLU B CA 1
ATOM 13712 C C . GLU B 1 748 ? -6.629 84.5 31.891 1 82.69 748 GLU B C 1
ATOM 13714 O O . GLU B 1 748 ? -6.688 85.688 32.188 1 82.69 748 GLU B O 1
ATOM 13719 N N . LEU B 1 749 ? -7.633 83.75 31.547 1 84.5 749 LEU B N 1
ATOM 13720 C CA . LEU B 1 749 ? -8.93 84.375 31.391 1 84.5 749 LEU B CA 1
ATOM 13721 C C . LEU B 1 749 ? -9.516 84.812 32.75 1 84.5 749 LEU B C 1
ATOM 13723 O O . LEU B 1 749 ? -10.07 85.875 32.875 1 84.5 749 LEU B O 1
ATOM 13727 N N . ARG B 1 750 ? -9.258 84.125 33.781 1 79.44 750 ARG B N 1
ATOM 13728 C CA . ARG B 1 750 ? -9.758 84.375 35.094 1 79.44 750 ARG B CA 1
ATOM 13729 C C . ARG B 1 750 ? -8.945 85.5 35.75 1 79.44 750 ARG B C 1
ATOM 13731 O O . ARG B 1 750 ? -9.492 86.375 36.469 1 79.44 750 ARG B O 1
ATOM 13738 N N . GLU B 1 751 ? -7.703 85.562 35.531 1 80.5 751 GLU B N 1
ATOM 13739 C CA . GLU B 1 751 ? -6.848 86.625 36.031 1 80.5 751 GLU B CA 1
ATOM 13740 C C . GLU B 1 751 ? -7.227 87.938 35.406 1 80.5 751 GLU B C 1
ATOM 13742 O O . GLU B 1 751 ? -7.258 89 36.094 1 80.5 751 GLU B O 1
ATOM 13747 N N . GLU B 1 752 ? -7.559 87.875 34.188 1 81.12 752 GLU B N 1
ATOM 13748 C CA . GLU B 1 752 ? -7.996 89.062 33.5 1 81.12 752 GLU B CA 1
ATOM 13749 C C . GLU B 1 752 ? -9.352 89.562 34.031 1 81.12 752 GLU B C 1
ATOM 13751 O O . GLU B 1 752 ? -9.555 90.75 34.25 1 81.12 752 GLU B O 1
ATOM 13756 N N . GLU B 1 753 ? -10.133 88.625 34.438 1 80.19 753 GLU B N 1
ATOM 13757 C CA . GLU B 1 753 ? -11.43 89 35 1 80.19 753 GLU B CA 1
ATOM 13758 C C . GLU B 1 753 ? -11.273 89.562 36.406 1 80.19 753 GLU B C 1
ATOM 13760 O O . GLU B 1 753 ? -11.922 90.562 36.75 1 80.19 753 GLU B O 1
ATOM 13765 N N . LEU B 1 754 ? -10.336 89.062 37.094 1 77.19 754 LEU B N 1
ATOM 13766 C CA . LEU B 1 754 ? -10.086 89.562 38.469 1 77.19 754 LEU B CA 1
ATOM 13767 C C . LEU B 1 754 ? -9.383 90.875 38.438 1 77.19 754 LEU B C 1
ATOM 13769 O O . LEU B 1 754 ? -9.664 91.75 39.281 1 77.19 754 LEU B O 1
ATOM 13773 N N . LYS B 1 755 ? -8.617 91.125 37.562 1 75.31 755 LYS B N 1
ATOM 13774 C CA . LYS B 1 755 ? -7.996 92.375 37.375 1 75.31 755 LYS B CA 1
ATOM 13775 C C . LYS B 1 755 ? -9.039 93.438 37.031 1 75.31 755 LYS B C 1
ATOM 13777 O O . LYS B 1 755 ? -9 94.562 37.562 1 75.31 755 LYS B O 1
ATOM 13782 N N . HIS B 1 756 ? -9.992 93.062 36.312 1 75.69 756 HIS B N 1
ATOM 13783 C CA . HIS B 1 756 ? -11.078 93.938 35.969 1 75.69 756 HIS B CA 1
ATOM 13784 C C . HIS B 1 756 ? -11.961 94.25 37.188 1 75.69 756 HIS B C 1
ATOM 13786 O O . HIS B 1 756 ? -12.344 95.375 37.438 1 75.69 756 HIS B O 1
ATOM 13792 N N . GLN B 1 757 ? -12.086 93.25 38.031 1 74.81 757 GLN B N 1
ATOM 13793 C CA . GLN B 1 757 ? -12.891 93.438 39.219 1 74.81 757 GLN B CA 1
ATOM 13794 C C . GLN B 1 757 ? -12.164 94.25 40.25 1 74.81 757 GLN B C 1
ATOM 13796 O O . GLN B 1 757 ? -12.766 95.125 40.906 1 74.81 757 GLN B O 1
ATOM 13801 N N . LYS B 1 758 ? -10.914 94.125 40.406 1 74.06 758 LYS B N 1
ATOM 13802 C CA . LYS B 1 758 ? -10.094 94.938 41.281 1 74.06 758 LYS B CA 1
ATOM 13803 C C . LYS B 1 758 ? -10.078 96.375 40.844 1 74.06 758 LYS B C 1
ATOM 13805 O O . LYS B 1 758 ? -10.211 97.312 41.656 1 74.06 758 LYS B O 1
ATOM 13810 N N . LYS B 1 759 ? -10.039 96.625 39.656 1 73.75 759 LYS B N 1
ATOM 13811 C CA . LYS B 1 759 ? -10.055 98 39.125 1 73.75 759 LYS B CA 1
ATOM 13812 C C . LYS B 1 759 ? -11.414 98.688 39.344 1 73.75 759 LYS B C 1
ATOM 13814 O O . LYS B 1 759 ? -11.477 99.812 39.719 1 73.75 759 LYS B O 1
ATOM 13819 N N . ILE B 1 760 ? -12.383 97.812 39.344 1 73.31 760 ILE B N 1
ATOM 13820 C CA . ILE B 1 760 ? -13.719 98.375 39.594 1 73.31 760 ILE B CA 1
ATOM 13821 C C . ILE B 1 760 ? -13.883 98.688 41.094 1 73.31 760 ILE B C 1
ATOM 13823 O O . ILE B 1 760 ? -14.414 99.688 41.469 1 73.31 760 ILE B O 1
ATOM 13827 N N . LEU B 1 761 ? -13.258 97.938 42 1 76 761 LEU B N 1
ATOM 13828 C CA . LEU B 1 761 ? -13.328 98.188 43.438 1 76 761 LEU B CA 1
ATOM 13829 C C . LEU B 1 761 ? -12.461 99.375 43.844 1 76 761 LEU B C 1
ATOM 13831 O O . LEU B 1 761 ? -12.867 100.125 44.688 1 76 761 LEU B O 1
ATOM 13835 N N . GLU B 1 762 ? -11.352 99.5 43.281 1 75.12 762 GLU B N 1
ATOM 13836 C CA . GLU B 1 762 ? -10.484 100.625 43.531 1 75.12 762 GLU B CA 1
ATOM 13837 C C . GLU B 1 762 ? -11.156 101.938 43.094 1 75.12 762 GLU B C 1
ATOM 13839 O O . GLU B 1 762 ? -11.078 102.938 43.812 1 75.12 762 GLU B O 1
ATOM 13844 N N . ILE B 1 763 ? -11.945 101.938 42.094 1 76.94 763 ILE B N 1
ATOM 13845 C CA . ILE B 1 763 ? -12.656 103.062 41.594 1 76.94 763 ILE B CA 1
ATOM 13846 C C . ILE B 1 763 ? -13.836 103.375 42.531 1 76.94 763 ILE B C 1
ATOM 13848 O O . ILE B 1 763 ? -14.094 104.562 42.875 1 76.94 763 ILE B O 1
ATOM 13852 N N . GLU B 1 764 ? -14.367 102.438 43.125 1 73.5 764 GLU B N 1
ATOM 13853 C CA . GLU B 1 764 ? -15.5 102.562 44.031 1 73.5 764 GLU B CA 1
ATOM 13854 C C . GLU B 1 764 ? -15.047 103.062 45.406 1 73.5 764 GLU B C 1
ATOM 13856 O O . GLU B 1 764 ? -15.664 104 45.969 1 73.5 764 GLU B O 1
ATOM 13861 N N . LEU B 1 765 ? -13.945 102.812 45.906 1 74.38 765 LEU B N 1
ATOM 13862 C CA . LEU B 1 765 ? -13.422 103.188 47.219 1 74.38 765 LEU B CA 1
ATOM 13863 C C . LEU B 1 765 ? -12.844 104.625 47.156 1 74.38 765 LEU B C 1
ATOM 13865 O O . LEU B 1 765 ? -13 105.375 48.094 1 74.38 765 LEU B O 1
ATOM 13869 N N . LYS B 1 766 ? -12.352 105.062 46.094 1 70.56 766 LYS B N 1
ATOM 13870 C CA . LYS B 1 766 ? -11.867 106.375 45.906 1 70.56 766 LYS B CA 1
ATOM 13871 C C . LYS B 1 766 ? -13.031 107.375 45.812 1 70.56 766 LYS B C 1
ATOM 13873 O O . LYS B 1 766 ? -12.969 108.5 46.344 1 70.56 766 LYS B O 1
ATOM 13878 N N . SER B 1 767 ? -14.109 106.938 45.25 1 72.44 767 SER B N 1
ATOM 13879 C CA . SER B 1 767 ? -15.297 107.812 45.156 1 72.44 767 SER B CA 1
ATOM 13880 C C . SER B 1 767 ? -15.992 107.938 46.5 1 72.44 767 SER B C 1
ATOM 13882 O O . SER B 1 767 ? -16.422 109 46.844 1 72.44 767 SER B O 1
ATOM 13884 N N . GLU B 1 768 ? -15.938 106.938 47.312 1 70 768 GLU B N 1
ATOM 13885 C CA . GLU B 1 768 ? -16.531 107 48.656 1 70 768 GLU B CA 1
ATOM 13886 C C . GLU B 1 768 ? -15.664 107.812 49.625 1 70 768 GLU B C 1
ATOM 13888 O O . GLU B 1 768 ? -16.172 108.562 50.438 1 70 768 GLU B O 1
ATOM 13893 N N . ASN B 1 769 ? -14.367 107.938 49.562 1 63.38 769 ASN B N 1
ATOM 13894 C CA . ASN B 1 769 ? -13.445 108.688 50.375 1 63.38 769 ASN B CA 1
ATOM 13895 C C . ASN B 1 769 ? -13.5 110.188 50.031 1 63.38 769 ASN B C 1
ATOM 13897 O O . ASN B 1 769 ? -13.406 111.062 50.906 1 63.38 769 ASN B O 1
ATOM 13901 N N . GLU B 1 770 ? -13.711 110.5 48.875 1 66.62 770 GLU B N 1
ATOM 13902 C CA . GLU B 1 770 ? -13.891 111.875 48.438 1 66.62 770 GLU B CA 1
ATOM 13903 C C . GLU B 1 770 ? -15.195 112.438 48.969 1 66.62 770 GLU B C 1
ATOM 13905 O O . GLU B 1 770 ? -15.234 113.562 49.406 1 66.62 770 GLU B O 1
ATOM 13910 N N . LEU B 1 771 ? -16.219 111.625 49.125 1 68.12 771 LEU B N 1
ATOM 13911 C CA . LEU B 1 771 ? -17.516 112.062 49.656 1 68.12 771 LEU B CA 1
ATOM 13912 C C . LEU B 1 771 ? -17.469 112.188 51.156 1 68.12 771 LEU B C 1
ATOM 13914 O O . LEU B 1 771 ? -17.984 113.188 51.719 1 68.12 771 LEU B O 1
ATOM 13918 N N . ASN B 1 772 ? -16.797 111.5 51.938 1 62.75 772 ASN B N 1
ATOM 13919 C CA . ASN B 1 772 ? -16.703 111.562 53.406 1 62.75 772 ASN B CA 1
ATOM 13920 C C . ASN B 1 772 ? -15.797 112.688 53.844 1 62.75 772 ASN B C 1
ATOM 13922 O O . ASN B 1 772 ? -16.078 113.375 54.844 1 62.75 772 ASN B O 1
ATOM 13926 N N . SER B 1 773 ? -14.688 113.062 53.25 1 61.88 773 SER B N 1
ATOM 13927 C CA . SER B 1 773 ? -13.805 114.188 53.531 1 61.88 773 SER B CA 1
ATOM 13928 C C . SER B 1 773 ? -14.516 115.5 53.375 1 61.88 773 SER B C 1
ATOM 13930 O O . SER B 1 773 ? -14.32 116.438 54.156 1 61.88 773 SER B O 1
ATOM 13932 N N . GLN B 1 774 ? -15.461 115.625 52.469 1 62.69 774 GLN B N 1
ATOM 13933 C CA . GLN B 1 774 ? -16.25 116.812 52.25 1 62.69 774 GLN B CA 1
ATOM 13934 C C . GLN B 1 774 ? -17.25 117.062 53.375 1 62.69 774 GLN B C 1
ATOM 13936 O O . GLN B 1 774 ? -17.453 118.188 53.844 1 62.69 774 GLN B O 1
ATOM 13941 N N . GLU B 1 775 ? -17.844 116 53.938 1 63.09 775 GLU B N 1
ATOM 13942 C CA . GLU B 1 775 ? -18.844 116.125 55 1 63.09 775 GLU B CA 1
ATOM 13943 C C . GLU B 1 775 ? -18.188 116.5 56.312 1 63.09 775 GLU B C 1
ATOM 13945 O O . GLU B 1 775 ? -18.734 117.312 57.094 1 63.09 775 GLU B O 1
ATOM 13950 N N . TYR B 1 776 ? -17.016 116.062 56.719 1 58.41 776 TYR B N 1
ATOM 13951 C CA . TYR B 1 776 ? -16.297 116.375 57.938 1 58.41 776 TYR B CA 1
ATOM 13952 C C . TYR B 1 776 ? -15.773 117.812 57.906 1 58.41 776 TYR B C 1
ATOM 13954 O O . TYR B 1 776 ? -15.852 118.5 58.906 1 58.41 776 TYR B O 1
ATOM 13962 N N . GLU B 1 777 ? -15.359 118.25 56.781 1 56.91 777 GLU B N 1
ATOM 13963 C CA . GLU B 1 777 ? -14.891 119.625 56.625 1 56.91 777 GLU B CA 1
ATOM 13964 C C . GLU B 1 777 ? -16.016 120.625 56.875 1 56.91 777 GLU B C 1
ATOM 13966 O O . GLU B 1 777 ? -15.805 121.688 57.531 1 56.91 777 GLU B O 1
ATOM 13971 N N . LYS B 1 778 ? -17.188 120.25 56.5 1 60.69 778 LYS B N 1
ATOM 13972 C CA . LYS B 1 778 ? -18.375 121.125 56.688 1 60.69 778 LYS B CA 1
ATOM 13973 C C . LYS B 1 778 ? -18.734 121.188 58.156 1 60.69 778 LYS B C 1
ATOM 13975 O O . LYS B 1 778 ? -19.031 122.312 58.656 1 60.69 778 LYS B O 1
ATOM 13980 N N . HIS B 1 779 ? -18.594 120.125 58.938 1 60.28 779 HIS B N 1
ATOM 13981 C CA . HIS B 1 779 ? -19 120.125 60.344 1 60.28 779 HIS B CA 1
ATOM 13982 C C . HIS B 1 779 ? -18.016 120.938 61.219 1 60.28 779 HIS B C 1
ATOM 13984 O O . HIS B 1 779 ? -18.422 121.688 62.094 1 60.28 779 HIS B O 1
ATOM 13990 N N . ILE B 1 780 ? -16.719 120.875 61 1 56 780 ILE B N 1
ATOM 13991 C CA . ILE B 1 780 ? -15.695 121.562 61.781 1 56 780 ILE B CA 1
ATOM 13992 C C . ILE B 1 780 ? -15.781 123.062 61.5 1 56 780 ILE B C 1
ATOM 13994 O O . ILE B 1 780 ? -15.68 123.875 62.438 1 56 780 ILE B O 1
ATOM 13998 N N . LEU B 1 781 ? -16.125 123.375 60.25 1 54.78 781 LEU B N 1
ATOM 13999 C CA . LEU B 1 781 ? -16.25 124.812 59.875 1 54.78 781 LEU B CA 1
ATOM 14000 C C . LEU B 1 781 ? -17.438 125.438 60.562 1 54.78 781 LEU B C 1
ATOM 14002 O O . LEU B 1 781 ? -17.359 126.562 61 1 54.78 781 LEU B O 1
ATOM 14006 N N . GLU B 1 782 ? -18.469 124.625 60.781 1 59.38 782 GLU B N 1
ATOM 14007 C CA . GLU B 1 782 ? -19.672 125.125 61.438 1 59.38 782 GLU B CA 1
ATOM 14008 C C . GLU B 1 782 ? -19.438 125.375 62.938 1 59.38 782 GLU B C 1
ATOM 14010 O O . GLU B 1 782 ? -19.875 126.375 63.469 1 59.38 782 GLU B O 1
ATOM 14015 N N . LEU B 1 783 ? -18.641 124.625 63.656 1 57.22 783 LEU B N 1
ATOM 14016 C CA . LEU B 1 783 ? -18.406 124.812 65.062 1 57.22 783 LEU B CA 1
ATOM 14017 C C . LEU B 1 783 ? -17.438 125.938 65.375 1 57.22 783 LEU B C 1
ATOM 14019 O O . LEU B 1 783 ? -17.641 126.688 66.312 1 57.22 783 LEU B O 1
ATOM 14023 N N . GLU B 1 784 ? -16.438 126.062 64.562 1 52.09 784 GLU B N 1
ATOM 14024 C CA . GLU B 1 784 ? -15.438 127.125 64.75 1 52.09 784 GLU B CA 1
ATOM 14025 C C . GLU B 1 784 ? -16.047 128.5 64.5 1 52.09 784 GLU B C 1
ATOM 14027 O O . GLU B 1 784 ? -15.727 129.5 65.188 1 52.09 784 GLU B O 1
ATOM 14032 N N . LEU B 1 785 ? -16.969 128.5 63.5 1 52.09 785 LEU B N 1
ATOM 14033 C CA . LEU B 1 785 ? -17.703 129.75 63.188 1 52.09 785 LEU B CA 1
ATOM 14034 C C . LEU B 1 785 ? -18.578 130.25 64.375 1 52.09 785 LEU B C 1
ATOM 14036 O O . LEU B 1 785 ? -18.656 131.375 64.688 1 52.09 785 LEU B O 1
ATOM 14040 N N . GLN B 1 786 ? -19.125 129.25 65.125 1 53.62 786 GLN B N 1
ATOM 14041 C CA . GLN B 1 786 ? -20.016 129.5 66.25 1 53.62 786 GLN B CA 1
ATOM 14042 C C . GLN B 1 786 ? -19.219 130.125 67.375 1 53.62 786 GLN B C 1
ATOM 14044 O O . GLN B 1 786 ? -19.672 131.125 68.062 1 53.62 786 GLN B O 1
ATOM 14049 N N . SER B 1 787 ? -17.984 129.625 67.625 1 51.25 787 SER B N 1
ATOM 14050 C CA . SER B 1 787 ? -17.188 130.125 68.812 1 51.25 787 SER B CA 1
ATOM 14051 C C . SER B 1 787 ? -16.625 131.5 68.562 1 51.25 787 SER B C 1
ATOM 14053 O O . SER B 1 787 ? -16.672 132.375 69.438 1 51.25 787 SER B O 1
ATOM 14055 N N . LYS B 1 788 ? -16.156 131.875 67.375 1 49.72 788 LYS B N 1
ATOM 14056 C CA . LYS B 1 788 ? -15.539 133.125 67.062 1 49.72 788 LYS B CA 1
ATOM 14057 C C . LYS B 1 788 ? -16.594 134.25 67 1 49.72 788 LYS B C 1
ATOM 14059 O O . LYS B 1 788 ? -16.359 135.375 67.312 1 49.72 788 LYS B O 1
ATOM 14064 N N . SER B 1 789 ? -17.812 133.75 66.562 1 50.91 789 SER B N 1
ATOM 14065 C CA . SER B 1 789 ? -18.938 134.75 66.5 1 50.91 789 SER B CA 1
ATOM 14066 C C . SER B 1 789 ? -19.281 135.25 67.875 1 50.91 789 SER B C 1
ATOM 14068 O O . SER B 1 789 ? -19.594 136.375 68.062 1 50.91 789 SER B O 1
ATOM 14070 N N . SER B 1 790 ? -19.141 134.375 68.875 1 51.94 790 SER B N 1
ATOM 14071 C CA . SER B 1 790 ? -19.469 134.75 70.25 1 51.94 790 SER B CA 1
ATOM 14072 C C . SER B 1 790 ? -18.438 135.75 70.812 1 51.94 790 SER B C 1
ATOM 14074 O O . SER B 1 790 ? -18.781 136.625 71.5 1 51.94 790 SER B O 1
ATOM 14076 N N . GLU B 1 791 ? -17.156 135.625 70.375 1 53.06 791 GLU B N 1
ATOM 14077 C CA . GLU B 1 791 ? -16.062 136.5 70.875 1 53.06 791 GLU B CA 1
ATOM 14078 C C . GLU B 1 791 ? -16.156 137.875 70.25 1 53.06 791 GLU B C 1
ATOM 14080 O O . GLU B 1 791 ? -15.984 138.875 71 1 53.06 791 GLU B O 1
ATOM 14085 N N . VAL B 1 792 ? -16.438 138 68.938 1 53.38 792 VAL B N 1
ATOM 14086 C CA . VAL B 1 792 ? -16.609 139.25 68.25 1 53.38 792 VAL B CA 1
ATOM 14087 C C . VAL B 1 792 ? -17.797 140 68.875 1 53.38 792 VAL B C 1
ATOM 14089 O O . VAL B 1 792 ? -17.734 141.25 69.062 1 53.38 792 VAL B O 1
ATOM 14092 N N . ALA B 1 793 ? -18.828 139.125 69.25 1 51.22 793 ALA B N 1
ATOM 14093 C CA . ALA B 1 793 ? -20.016 139.75 69.875 1 51.22 793 ALA B CA 1
ATOM 14094 C C . ALA B 1 793 ? -19.703 140.375 71.25 1 51.22 793 ALA B C 1
ATOM 14096 O O . ALA B 1 793 ? -20.172 141.5 71.5 1 51.22 793 ALA B O 1
ATOM 14097 N N . GLY B 1 794 ? -18.828 139.75 71.938 1 50.38 794 GLY B N 1
ATOM 14098 C CA . GLY B 1 794 ? -18.469 140.25 73.25 1 50.38 794 GLY B CA 1
ATOM 14099 C C . GLY B 1 794 ? -17.672 141.5 73.25 1 50.38 794 GLY B C 1
ATOM 14100 O O . GLY B 1 794 ? -17.969 142.5 73.938 1 50.38 794 GLY B O 1
ATOM 14101 N N . LYS B 1 795 ? -16.719 141.75 72.312 1 54.19 795 LYS B N 1
ATOM 14102 C CA . LYS B 1 795 ? -15.875 142.875 72.188 1 54.19 795 LYS B CA 1
ATOM 14103 C C . LYS B 1 795 ? -16.656 144 71.625 1 54.19 795 LYS B C 1
ATOM 14105 O O . LYS B 1 795 ? -16.438 145.25 72 1 54.19 795 LYS B O 1
ATOM 14110 N N . SER B 1 796 ? -17.594 143.75 70.688 1 53.38 796 SER B N 1
ATOM 14111 C CA . SER B 1 796 ? -18.438 144.75 70.062 1 53.38 796 SER B CA 1
ATOM 14112 C C . SER B 1 796 ? -19.312 145.375 71.125 1 53.38 796 SER B C 1
ATOM 14114 O O . SER B 1 796 ? -19.547 146.625 71.125 1 53.38 796 SER B O 1
ATOM 14116 N N . LEU B 1 797 ? -19.812 144.5 72.125 1 51.47 797 LEU B N 1
ATOM 14117 C CA . LEU B 1 797 ? -20.609 145 73.25 1 51.47 797 LEU B CA 1
ATOM 14118 C C . LEU B 1 797 ? -19.797 146 74.062 1 51.47 797 LEU B C 1
ATOM 14120 O O . LEU B 1 797 ? -20.297 147 74.562 1 51.47 797 LEU B O 1
ATOM 14124 N N . SER B 1 798 ? -18.469 145.625 74.25 1 55.47 798 SER B N 1
ATOM 14125 C CA . SER B 1 798 ? -17.609 146.5 75.062 1 55.47 798 SER B CA 1
ATOM 14126 C C . SER B 1 798 ? -17.391 147.875 74.438 1 55.47 798 SER B C 1
ATOM 14128 O O . SER B 1 798 ? -17.438 148.875 75.125 1 55.47 798 SER B O 1
ATOM 14130 N N . ILE B 1 799 ? -17.266 147.875 73.062 1 58.19 799 ILE B N 1
ATOM 14131 C CA . ILE B 1 799 ? -17.094 149.125 72.375 1 58.19 799 ILE B CA 1
ATOM 14132 C C . ILE B 1 799 ? -18.359 150 72.438 1 58.19 799 ILE B C 1
ATOM 14134 O O . ILE B 1 799 ? -18.297 151.25 72.625 1 58.19 799 ILE B O 1
ATOM 14138 N N . ALA B 1 800 ? -19.562 149.25 72.375 1 57.31 800 ALA B N 1
ATOM 14139 C CA . ALA B 1 800 ? -20.828 150 72.438 1 57.31 800 ALA B CA 1
ATOM 14140 C C . ALA B 1 800 ? -20.969 150.625 73.812 1 57.31 800 ALA B C 1
ATOM 14142 O O . ALA B 1 800 ? -21.453 151.875 73.875 1 57.31 800 ALA B O 1
ATOM 14143 N N . LYS B 1 801 ? -20.484 150 74.875 1 60.84 801 LYS B N 1
ATOM 14144 C CA . LYS B 1 801 ? -20.609 150.625 76.188 1 60.84 801 LYS B CA 1
ATOM 14145 C C . LYS B 1 801 ? -19.703 151.875 76.375 1 60.84 801 LYS B C 1
ATOM 14147 O O . LYS B 1 801 ? -20.094 152.75 77 1 60.84 801 LYS B O 1
ATOM 14152 N N . GLN B 1 802 ? -18.547 151.875 75.75 1 61.31 802 GLN B N 1
ATOM 14153 C CA . GLN B 1 802 ? -17.625 153 75.875 1 61.31 802 GLN B CA 1
ATOM 14154 C C . GLN B 1 802 ? -18.156 154.125 75.062 1 61.31 802 GLN B C 1
ATOM 14156 O O . GLN B 1 802 ? -18.031 155.375 75.5 1 61.31 802 GLN B O 1
ATOM 14161 N N . SER B 1 803 ? -18.844 153.875 73.875 1 62.5 803 SER B N 1
ATOM 14162 C CA . SER B 1 803 ? -19.453 155 73.125 1 62.5 803 SER B CA 1
ATOM 14163 C C . SER B 1 803 ? -20.547 155.625 73.875 1 62.5 803 SER B C 1
ATOM 14165 O O . SER B 1 803 ? -20.688 156.875 73.875 1 62.5 803 SER B O 1
ATOM 14167 N N . GLU B 1 804 ? -21.281 154.875 74.688 1 65.69 804 GLU B N 1
ATOM 14168 C CA . GLU B 1 804 ? -22.312 155.375 75.562 1 65.69 804 GLU B CA 1
ATOM 14169 C C . GLU B 1 804 ? -21.703 156.25 76.625 1 65.69 804 GLU B C 1
ATOM 14171 O O . GLU B 1 804 ? -22.266 157.375 76.938 1 65.69 804 GLU B O 1
ATOM 14176 N N . MET B 1 805 ? -20.547 155.875 77.125 1 68.56 805 MET B N 1
ATOM 14177 C CA . MET B 1 805 ? -19.844 156.75 78.125 1 68.56 805 MET B CA 1
ATOM 14178 C C . MET B 1 805 ? -19.422 158.125 77.562 1 68.56 805 MET B C 1
ATOM 14180 O O . MET B 1 805 ? -19.625 159.125 78.188 1 68.56 805 MET B O 1
ATOM 14184 N N . ILE B 1 806 ? -18.875 158.125 76.312 1 65.81 806 ILE B N 1
ATOM 14185 C CA . ILE B 1 806 ? -18.422 159.375 75.625 1 65.81 806 ILE B CA 1
ATOM 14186 C C . ILE B 1 806 ? -19.625 160.25 75.375 1 65.81 806 ILE B C 1
ATOM 14188 O O . ILE B 1 806 ? -19.547 161.5 75.625 1 65.81 806 ILE B O 1
ATOM 14192 N N . GLU B 1 807 ? -20.812 159.625 75.062 1 69.06 807 GLU B N 1
ATOM 14193 C CA . GLU B 1 807 ? -22.016 160.375 74.812 1 69.06 807 GLU B CA 1
ATOM 14194 C C . GLU B 1 807 ? -22.516 161 76.125 1 69.06 807 GLU B C 1
ATOM 14196 O O . GLU B 1 807 ? -22.953 162.125 76.125 1 69.06 807 GLU B O 1
ATOM 14201 N N . SER B 1 808 ? -22.375 160.125 77.188 1 72 808 SER B N 1
ATOM 14202 C CA . SER B 1 808 ? -22.797 160.75 78.5 1 72 808 SER B CA 1
ATOM 14203 C C . SER B 1 808 ? -21.891 161.875 78.938 1 72 808 SER B C 1
ATOM 14205 O O . SER B 1 808 ? -22.375 162.875 79.5 1 72 808 SER B O 1
ATOM 14207 N N . ILE B 1 809 ? -20.578 161.875 78.625 1 71.44 809 ILE B N 1
ATOM 14208 C CA . ILE B 1 809 ? -19.641 162.875 79 1 71.44 809 ILE B CA 1
ATOM 14209 C C . ILE B 1 809 ? -19.938 164.125 78.125 1 71.44 809 ILE B C 1
ATOM 14211 O O . ILE B 1 809 ? -19.953 165.25 78.688 1 71.44 809 ILE B O 1
ATOM 14215 N N . GLN B 1 810 ? -20.266 164 76.812 1 71.12 810 GLN B N 1
ATOM 14216 C CA . GLN B 1 810 ? -20.609 165.125 75.938 1 71.12 810 GLN B CA 1
ATOM 14217 C C . GLN B 1 810 ? -21.875 165.75 76.438 1 71.12 810 GLN B C 1
ATOM 14219 O O . GLN B 1 810 ? -21.938 167 76.438 1 71.12 810 GLN B O 1
ATOM 14224 N N . THR B 1 811 ? -22.859 165 76.875 1 72.19 811 THR B N 1
ATOM 14225 C CA . THR B 1 811 ? -24.094 165.625 77.375 1 72.19 811 THR B CA 1
ATOM 14226 C C . THR B 1 811 ? -23.828 166.375 78.688 1 72.19 811 THR B C 1
ATOM 14228 O O . THR B 1 811 ? -24.391 167.375 78.875 1 72.19 811 THR B O 1
ATOM 14231 N N . ILE B 1 812 ? -22.953 165.75 79.5 1 73 812 ILE B N 1
ATOM 14232 C CA . ILE B 1 812 ? -22.625 166.5 80.75 1 73 812 ILE B CA 1
ATOM 14233 C C . ILE B 1 812 ? -21.859 167.75 80.438 1 73 812 ILE B C 1
ATOM 14235 O O . ILE B 1 812 ? -22.109 168.75 81.062 1 73 812 ILE B O 1
ATOM 14239 N N . LEU B 1 813 ? -20.969 167.75 79.438 1 71.19 813 LEU B N 1
ATOM 14240 C CA . LEU B 1 813 ? -20.188 168.875 79.062 1 71.19 813 LEU B CA 1
ATOM 14241 C C . LEU B 1 813 ? -21.094 170 78.562 1 71.19 813 LEU B C 1
ATOM 14243 O O . LEU B 1 813 ? -20.875 171.125 78.812 1 71.19 813 LEU B O 1
ATOM 14247 N N . ASP B 1 814 ? -22.203 169.75 77.812 1 69.06 814 ASP B N 1
ATOM 14248 C CA . ASP B 1 814 ? -23.078 170.75 77.188 1 69.06 814 ASP B CA 1
ATOM 14249 C C . ASP B 1 814 ? -24.047 171.25 78.188 1 69.06 814 ASP B C 1
ATOM 14251 O O . ASP B 1 814 ? -24.438 172.5 78.062 1 69.06 814 ASP B O 1
ATOM 14255 N N . ASN B 1 815 ? -24.484 170.625 79.188 1 67.31 815 ASN B N 1
ATOM 14256 C CA . ASN B 1 815 ? -25.547 171.125 80.062 1 67.31 815 ASN B CA 1
ATOM 14257 C C . ASN B 1 815 ? -25 171.625 81.375 1 67.31 815 ASN B C 1
ATOM 14259 O O . ASN B 1 815 ? -25.672 172.375 82.062 1 67.31 815 ASN B O 1
ATOM 14263 N N . GLU B 1 816 ? -23.969 171 82 1 62.28 816 GLU B N 1
ATOM 14264 C CA . GLU B 1 816 ? -23.625 171.375 83.375 1 62.28 816 GLU B CA 1
ATOM 14265 C C . GLU B 1 816 ? -22.672 172.625 83.375 1 62.28 816 GLU B C 1
ATOM 14267 O O . GLU B 1 816 ? -21.641 172.625 82.688 1 62.28 816 GLU B O 1
ATOM 14272 N N . SER B 1 817 ? -23.109 173.75 83.625 1 64.38 817 SER B N 1
ATOM 14273 C CA . SER B 1 817 ? -22.453 175.125 83.688 1 64.38 817 SER B CA 1
ATOM 14274 C C . SER B 1 817 ? -21.5 175.125 84.875 1 64.38 817 SER B C 1
ATOM 14276 O O . SER B 1 817 ? -20.703 176.125 84.938 1 64.38 817 SER B O 1
ATOM 14278 N N . ASP B 1 818 ? -21.75 174.625 86 1 62.88 818 ASP B N 1
ATOM 14279 C CA . ASP B 1 818 ? -20.938 174.75 87.188 1 62.88 818 ASP B CA 1
ATOM 14280 C C . ASP B 1 818 ? -19.688 173.875 87.125 1 62.88 818 ASP B C 1
ATOM 14282 O O . ASP B 1 818 ? -19.781 172.75 86.875 1 62.88 818 ASP B O 1
ATOM 14286 N N . PHE B 1 819 ? -18.453 174.375 87.188 1 62.94 819 PHE B N 1
ATOM 14287 C CA . PHE B 1 819 ? -17.109 173.875 86.938 1 62.94 819 PHE B CA 1
ATOM 14288 C C . PHE B 1 819 ? -16.859 172.625 87.812 1 62.94 819 PHE B C 1
ATOM 14290 O O . PHE B 1 819 ? -16.391 171.625 87.312 1 62.94 819 PHE B O 1
ATOM 14297 N N . ASN B 1 820 ? -17.062 172.75 89.125 1 65.31 820 ASN B N 1
ATOM 14298 C CA . ASN B 1 820 ? -16.703 171.625 90.062 1 65.31 820 ASN B CA 1
ATOM 14299 C C . ASN B 1 820 ? -17.641 170.5 89.875 1 65.31 820 ASN B C 1
ATOM 14301 O O . ASN B 1 820 ? -17.203 169.375 90 1 65.31 820 ASN B O 1
ATOM 14305 N N . LYS B 1 821 ? -18.844 170.75 89.562 1 70.25 821 LYS B N 1
ATOM 14306 C CA . LYS B 1 821 ? -19.844 169.625 89.438 1 70.25 821 LYS B CA 1
ATOM 14307 C C . LYS B 1 821 ? -19.609 168.875 88.125 1 70.25 821 LYS B C 1
ATOM 14309 O O . LYS B 1 821 ? -19.812 167.75 88.062 1 70.25 821 LYS B O 1
ATOM 14314 N N . LEU B 1 822 ? -19.172 169.625 87.125 1 68.81 822 LEU B N 1
ATOM 14315 C CA . LEU B 1 822 ? -18.812 169 85.812 1 68.81 822 LEU B CA 1
ATOM 14316 C C . LEU B 1 822 ? -17.672 168 85.938 1 68.81 822 LEU B C 1
ATOM 14318 O O . LEU B 1 822 ? -17.719 167 85.438 1 68.81 822 LEU B O 1
ATOM 14322 N N . LYS B 1 823 ? -16.641 168.5 86.75 1 70 823 LYS B N 1
ATOM 14323 C CA . LYS B 1 823 ? -15.469 167.625 87.062 1 70 823 LYS B CA 1
ATOM 14324 C C . LYS B 1 823 ? -15.867 166.375 87.812 1 70 823 LYS B C 1
ATOM 14326 O O . LYS B 1 823 ? -15.414 165.25 87.5 1 70 823 LYS B O 1
ATOM 14331 N N . SER B 1 824 ? -16.734 166.625 88.938 1 72.12 824 SER B N 1
ATOM 14332 C CA . SER B 1 824 ? -17.141 165.5 89.75 1 72.12 824 SER B CA 1
ATOM 14333 C C . SER B 1 824 ? -18.047 164.5 89 1 72.12 824 SER B C 1
ATOM 14335 O O . SER B 1 824 ? -17.922 163.375 89.125 1 72.12 824 SER B O 1
ATOM 14337 N N . GLU B 1 825 ? -18.922 165 88.125 1 73 825 GLU B N 1
ATOM 14338 C CA . GLU B 1 825 ? -19.875 164.25 87.375 1 73 825 GLU B CA 1
ATOM 14339 C C . GLU B 1 825 ? -19.188 163.5 86.25 1 73 825 GLU B C 1
ATOM 14341 O O . GLU B 1 825 ? -19.5 162.375 85.938 1 73 825 GLU B O 1
ATOM 14346 N N . ILE B 1 826 ? -18.188 164.125 85.562 1 72 826 ILE B N 1
ATOM 14347 C CA . ILE B 1 826 ? -17.391 163.5 84.5 1 72 826 ILE B CA 1
ATOM 14348 C C . ILE B 1 826 ? -16.531 162.375 85.188 1 72 826 ILE B C 1
ATOM 14350 O O . ILE B 1 826 ? -16.422 161.25 84.625 1 72 826 ILE B O 1
ATOM 14354 N N . LYS B 1 827 ? -15.914 162.75 86.438 1 69.12 827 LYS B N 1
ATOM 14355 C CA . LYS B 1 827 ? -15.117 161.75 87.188 1 69.12 827 LYS B CA 1
ATOM 14356 C C . LYS B 1 827 ? -15.977 160.625 87.625 1 69.12 827 LYS B C 1
ATOM 14358 O O . LYS B 1 827 ? -15.523 159.375 87.625 1 69.12 827 LYS B O 1
ATOM 14363 N N . LYS B 1 828 ? -17.219 160.75 88.125 1 68.31 828 LYS B N 1
ATOM 14364 C CA . LYS B 1 828 ? -18.156 159.75 88.5 1 68.31 828 LYS B CA 1
ATOM 14365 C C . LYS B 1 828 ? -18.562 158.875 87.312 1 68.31 828 LYS B C 1
ATOM 14367 O O . LYS B 1 828 ? -18.656 157.625 87.438 1 68.31 828 LYS B O 1
ATOM 14372 N N . ALA B 1 829 ? -18.797 159.625 86.062 1 65.75 829 ALA B N 1
ATOM 14373 C CA . ALA B 1 829 ? -19.141 158.875 84.875 1 65.75 829 ALA B CA 1
ATOM 14374 C C . ALA B 1 829 ? -17.984 158 84.375 1 65.75 829 ALA B C 1
ATOM 14376 O O . ALA B 1 829 ? -18.203 156.875 83.938 1 65.75 829 ALA B O 1
ATOM 14377 N N . ILE B 1 830 ? -16.734 158.5 84.562 1 63.75 830 ILE B N 1
ATOM 14378 C CA . ILE B 1 830 ? -15.523 157.75 84.25 1 63.75 830 ILE B CA 1
ATOM 14379 C C . ILE B 1 830 ? -15.352 156.625 85.312 1 63.75 830 ILE B C 1
ATOM 14381 O O . ILE B 1 830 ? -15.039 155.375 84.938 1 63.75 830 ILE B O 1
ATOM 14385 N N . LYS B 1 831 ? -15.516 156.75 86.75 1 58.84 831 LYS B N 1
ATOM 14386 C CA . LYS B 1 831 ? -15.336 155.75 87.75 1 58.84 831 LYS B CA 1
ATOM 14387 C C . LYS B 1 831 ? -16.344 154.625 87.625 1 58.84 831 LYS B C 1
ATOM 14389 O O . LYS B 1 831 ? -16.016 153.5 87.875 1 58.84 831 LYS B O 1
ATOM 14394 N N . ILE B 1 832 ? -17.578 155 87.438 1 54.78 832 ILE B N 1
ATOM 14395 C CA . ILE B 1 832 ? -18.594 153.875 87.312 1 54.78 832 ILE B CA 1
ATOM 14396 C C . ILE B 1 832 ? -18.219 153 86.25 1 54.78 832 ILE B C 1
ATOM 14398 O O . ILE B 1 832 ? -18.391 151.75 86.375 1 54.78 832 ILE B O 1
ATOM 14402 N N . ASN B 1 833 ? -17.719 153.375 85.125 1 47.66 833 ASN B N 1
ATOM 14403 C CA . ASN B 1 833 ? -17.391 152.5 84.062 1 47.66 833 ASN B CA 1
ATOM 14404 C C . ASN B 1 833 ? -16 151.875 84.188 1 47.66 833 ASN B C 1
ATOM 14406 O O . ASN B 1 833 ? -15.586 151.125 83.375 1 47.66 833 ASN B O 1
ATOM 14410 N N . ALA B 1 834 ? -14.977 152.375 85 1 46.28 834 ALA B N 1
ATOM 14411 C CA . ALA B 1 834 ? -13.609 151.875 85.188 1 46.28 834 ALA B CA 1
ATOM 14412 C C . ALA B 1 834 ? -13.586 150.625 85.938 1 46.28 834 ALA B C 1
ATOM 14414 O O . ALA B 1 834 ? -12.516 150 86.125 1 46.28 834 ALA B O 1
ATOM 14415 N N . VAL B 1 835 ? -14.609 150.125 86.688 1 39.97 835 VAL B N 1
ATOM 14416 C CA . VAL B 1 835 ? -14.469 148.875 87.5 1 39.97 835 VAL B CA 1
ATOM 14417 C C . VAL B 1 835 ? -13.844 147.75 86.688 1 39.97 835 VAL B C 1
ATOM 14419 O O . VAL B 1 835 ? -13.656 146.625 87.125 1 39.97 835 VAL B O 1
ATOM 14422 N N . ASN B 1 836 ? -13.75 147.875 85.438 1 40.12 836 ASN B N 1
ATOM 14423 C CA . ASN B 1 836 ? -13.445 146.5 84.938 1 40.12 836 ASN B CA 1
ATOM 14424 C C . ASN B 1 836 ? -11.992 146.125 85.188 1 40.12 836 ASN B C 1
ATOM 14426 O O . ASN B 1 836 ? -11.164 146.25 84.25 1 40.12 836 ASN B O 1
ATOM 14430 N N . LYS B 1 837 ? -11.359 146.625 86.312 1 44.03 837 LYS B N 1
ATOM 14431 C CA . LYS B 1 837 ? -10.055 146 86.688 1 44.03 837 LYS B CA 1
ATOM 14432 C C . LYS B 1 837 ? -10.016 144.5 86.5 1 44.03 837 LYS B C 1
ATOM 14434 O O . LYS B 1 837 ? -8.984 144 86.125 1 44.03 837 LYS B O 1
ATOM 14439 N N . HIS B 1 838 ? -11.094 143.875 86.938 1 45.41 838 HIS B N 1
ATOM 14440 C CA . HIS B 1 838 ? -11.125 142.375 86.812 1 45.41 838 HIS B CA 1
ATOM 14441 C C . HIS B 1 838 ? -10.969 141.875 85.375 1 45.41 838 HIS B C 1
ATOM 14443 O O . HIS B 1 838 ? -10.602 140.75 85.188 1 45.41 838 HIS B O 1
ATOM 14449 N N . GLU B 1 839 ? -11.367 142.625 84.562 1 42.88 839 GLU B N 1
ATOM 14450 C CA . GLU B 1 839 ? -11.25 142.125 83.125 1 42.88 839 GLU B CA 1
ATOM 14451 C C . GLU B 1 839 ? -9.797 142.125 82.688 1 42.88 839 GLU B C 1
ATOM 14453 O O . GLU B 1 839 ? -9.391 141.25 81.938 1 42.88 839 GLU B O 1
ATOM 14458 N N . TRP B 1 840 ? -8.898 143.125 83.25 1 46.41 840 TRP B N 1
ATOM 14459 C CA . TRP B 1 840 ? -7.473 143 82.938 1 46.41 840 TRP B CA 1
ATOM 14460 C C . TRP B 1 840 ? -6.816 141.75 83.562 1 46.41 840 TRP B C 1
ATOM 14462 O O . TRP B 1 840 ? -5.98 141.125 82.938 1 46.41 840 TRP B O 1
ATOM 14472 N N . GLU B 1 841 ? -7.164 141.5 84.812 1 54.22 841 GLU B N 1
ATOM 14473 C CA . GLU B 1 841 ? -6.652 140.25 85.375 1 54.22 841 GLU B CA 1
ATOM 14474 C C . GLU B 1 841 ? -7.055 139 84.562 1 54.22 841 GLU B C 1
ATOM 14476 O O . GLU B 1 841 ? -6.254 138.125 84.375 1 54.22 841 GLU B O 1
ATOM 14481 N N . THR B 1 842 ? -8.234 139 84.062 1 53.88 842 THR B N 1
ATOM 14482 C CA . THR B 1 842 ? -8.695 137.875 83.25 1 53.88 842 THR B CA 1
ATOM 14483 C C . THR B 1 842 ? -7.961 137.875 81.875 1 53.88 842 THR B C 1
ATOM 14485 O O . THR B 1 842 ? -7.621 136.75 81.375 1 53.88 842 THR B O 1
ATOM 14488 N N . PHE B 1 843 ? -7.605 139 81.312 1 54.38 843 PHE B N 1
ATOM 14489 C CA . PHE B 1 843 ? -6.82 139.125 80.062 1 54.38 843 PHE B CA 1
ATOM 14490 C C . PHE B 1 843 ? -5.398 138.625 80.312 1 54.38 843 PHE B C 1
ATOM 14492 O O . PHE B 1 843 ? -4.875 137.875 79.5 1 54.38 843 PHE B O 1
ATOM 14499 N N . GLU B 1 844 ? -4.77 139.125 81.5 1 59.22 844 GLU B N 1
ATOM 14500 C CA . GLU B 1 844 ? -3.426 138.625 81.812 1 59.22 844 GLU B CA 1
ATOM 14501 C C . GLU B 1 844 ? -3.404 137.125 82 1 59.22 844 GLU B C 1
ATOM 14503 O O . GLU B 1 844 ? -2.469 136.375 81.625 1 59.22 844 GLU B O 1
ATOM 14508 N N . THR B 1 845 ? -4.453 136.625 82.625 1 62.69 845 THR B N 1
ATOM 14509 C CA . THR B 1 845 ? -4.559 135.125 82.812 1 62.69 845 THR B CA 1
ATOM 14510 C C . THR B 1 845 ? -4.75 134.375 81.5 1 62.69 845 THR B C 1
ATOM 14512 O O . THR B 1 845 ? -4.148 133.375 81.25 1 62.69 845 THR B O 1
ATOM 14515 N N . ASN B 1 846 ? -5.555 135 80.562 1 57.97 846 ASN B N 1
ATOM 14516 C CA . ASN B 1 846 ? -5.766 134.375 79.25 1 57.97 846 ASN B CA 1
ATOM 14517 C C . ASN B 1 846 ? -4.508 134.375 78.438 1 57.97 846 ASN B C 1
ATOM 14519 O O . ASN B 1 846 ? -4.18 133.5 77.688 1 57.97 846 ASN B O 1
ATOM 14523 N N . LEU B 1 847 ? -3.746 135.5 78.5 1 60.62 847 LEU B N 1
ATOM 14524 C CA . LEU B 1 847 ? -2.475 135.625 77.75 1 60.62 847 LEU B CA 1
ATOM 14525 C C . LEU B 1 847 ? -1.46 134.625 78.25 1 60.62 847 LEU B C 1
ATOM 14527 O O . LEU B 1 847 ? -0.735 134 77.5 1 60.62 847 LEU B O 1
ATOM 14531 N N . ASN B 1 848 ? -1.473 134.5 79.625 1 65.44 848 ASN B N 1
ATOM 14532 C CA . ASN B 1 848 ? -0.599 133.5 80.188 1 65.44 848 ASN B CA 1
ATOM 14533 C C . ASN B 1 848 ? -0.993 132.125 79.812 1 65.44 848 ASN B C 1
ATOM 14535 O O . ASN B 1 848 ? -0.129 131.25 79.562 1 65.44 848 ASN B O 1
ATOM 14539 N N . GLN B 1 849 ? -2.26 131.875 79.625 1 65.06 849 GLN B N 1
ATOM 14540 C CA . GLN B 1 849 ? -2.721 130.5 79.188 1 65.06 849 GLN B CA 1
ATOM 14541 C C . GLN B 1 849 ? -2.359 130.25 77.75 1 65.06 849 GLN B C 1
ATOM 14543 O O . GLN B 1 849 ? -1.973 129.125 77.375 1 65.06 849 GLN B O 1
ATOM 14548 N N . ILE B 1 850 ? -2.367 131.25 76.875 1 64.12 850 ILE B N 1
ATOM 14549 C CA . ILE B 1 850 ? -2.045 131 75.438 1 64.12 850 ILE B CA 1
ATOM 14550 C C . ILE B 1 850 ? -0.548 130.75 75.312 1 64.12 850 ILE B C 1
ATOM 14552 O O . ILE B 1 850 ? -0.136 130 74.5 1 64.12 850 ILE B O 1
ATOM 14556 N N . HIS B 1 851 ? 0.315 131.5 76.062 1 63.12 851 HIS B N 1
ATOM 14557 C CA . HIS B 1 851 ? 1.761 131.375 76 1 63.12 851 HIS B CA 1
ATOM 14558 C C . HIS B 1 851 ? 2.307 130.375 77.062 1 63.12 851 HIS B C 1
ATOM 14560 O O . HIS B 1 851 ? 3.49 130.5 77.375 1 63.12 851 HIS B O 1
ATOM 14566 N N . ASN B 1 852 ? 1.41 129.5 77.625 1 70.81 852 ASN B N 1
ATOM 14567 C CA . ASN B 1 852 ? 1.803 128.75 78.75 1 70.81 852 ASN B CA 1
ATOM 14568 C C . ASN B 1 852 ? 2.996 127.812 78.375 1 70.81 852 ASN B C 1
ATOM 14570 O O . ASN B 1 852 ? 3.922 127.625 79.125 1 70.81 852 ASN B O 1
ATOM 14574 N N . GLU B 1 853 ? 2.916 127.125 77.125 1 70.44 853 GLU B N 1
ATOM 14575 C CA . GLU B 1 853 ? 4.035 126.25 76.75 1 70.44 853 GLU B CA 1
ATOM 14576 C C . GLU B 1 853 ? 5.328 127.062 76.625 1 70.44 853 GLU B C 1
ATOM 14578 O O . GLU B 1 853 ? 6.395 126.625 77.062 1 70.44 853 GLU B O 1
ATOM 14583 N N . PHE B 1 854 ? 5.262 128.25 76.062 1 74.56 854 PHE B N 1
ATOM 14584 C CA . PHE B 1 854 ? 6.414 129.125 75.938 1 74.56 854 PHE B CA 1
ATOM 14585 C C . PHE B 1 854 ? 6.914 129.5 77.312 1 74.56 854 PHE B C 1
ATOM 14587 O O . PHE B 1 854 ? 8.117 129.5 77.625 1 74.56 854 PHE B O 1
ATOM 14594 N N . ILE B 1 855 ? 6.082 129.875 78.312 1 75.5 855 ILE B N 1
ATOM 14595 C CA . ILE B 1 855 ? 6.434 130.25 79.688 1 75.5 855 ILE B CA 1
ATOM 14596 C C . ILE B 1 855 ? 7.121 129.125 80.375 1 75.5 855 ILE B C 1
ATOM 14598 O O . ILE B 1 855 ? 8.141 129.25 81.062 1 75.5 855 ILE B O 1
ATOM 14602 N N . ILE B 1 856 ? 6.574 127.938 80.125 1 77.69 856 ILE B N 1
ATOM 14603 C CA . ILE B 1 856 ? 7.176 126.75 80.75 1 77.69 856 ILE B CA 1
ATOM 14604 C C . ILE B 1 856 ? 8.57 126.5 80.188 1 77.69 856 ILE B C 1
ATOM 14606 O O . ILE B 1 856 ? 9.523 126.25 80.938 1 77.69 856 ILE B O 1
ATOM 14610 N N . ASN B 1 857 ? 8.703 126.5 78.875 1 78.81 857 ASN B N 1
ATOM 14611 C CA . ASN B 1 857 ? 10.008 126.312 78.25 1 78.81 857 ASN B CA 1
ATOM 14612 C C . ASN B 1 857 ? 11.008 127.375 78.625 1 78.81 857 ASN B C 1
ATOM 14614 O O . ASN B 1 857 ? 12.172 127.062 78.938 1 78.81 857 ASN B O 1
ATOM 14618 N N . LEU B 1 858 ? 10.648 128.5 78.75 1 78.31 858 LEU B N 1
ATOM 14619 C CA . LEU B 1 858 ? 11.508 129.625 79.125 1 78.31 858 LEU B CA 1
ATOM 14620 C C . LEU B 1 858 ? 11.906 129.625 80.562 1 78.31 858 LEU B C 1
ATOM 14622 O O . LEU B 1 858 ? 13.07 129.75 80.938 1 78.31 858 LEU B O 1
ATOM 14626 N N . SER B 1 859 ? 10.922 129.25 81.438 1 77.19 859 SER B N 1
ATOM 14627 C CA . SER B 1 859 ? 11.203 129.125 82.875 1 77.19 859 SER B CA 1
ATOM 14628 C C . SER B 1 859 ? 12.133 127.875 83.125 1 77.19 859 SER B C 1
ATOM 14630 O O . SER B 1 859 ? 12.93 127.938 84.062 1 77.19 859 SER B O 1
ATOM 14632 N N . LYS B 1 860 ? 12.008 126.875 82.375 1 79.19 860 LYS B N 1
ATOM 14633 C CA . LYS B 1 860 ? 12.898 125.75 82.5 1 79.19 860 LYS B CA 1
ATOM 14634 C C . LYS B 1 860 ? 14.305 126.062 82 1 79.19 860 LYS B C 1
ATOM 14636 O O . LYS B 1 860 ? 15.297 125.688 82.625 1 79.19 860 LYS B O 1
ATOM 14641 N N . LYS B 1 861 ? 14.398 126.75 80.875 1 80.38 861 LYS B N 1
ATOM 14642 C CA . LYS B 1 861 ? 15.711 127 80.312 1 80.38 861 LYS B CA 1
ATOM 14643 C C . LYS B 1 861 ? 16.406 128.125 81.062 1 80.38 861 LYS B C 1
ATOM 14645 O O . LYS B 1 861 ? 17.641 128.125 81.188 1 80.38 861 LYS B O 1
ATOM 14650 N N . PHE B 1 862 ? 15.625 129.125 81.625 1 78.5 862 PHE B N 1
ATOM 14651 C CA . PHE B 1 862 ? 16.219 130.25 82.312 1 78.5 862 PHE B CA 1
ATOM 14652 C C . PHE B 1 862 ? 15.484 130.5 83.625 1 78.5 862 PHE B C 1
ATOM 14654 O O . PHE B 1 862 ? 14.641 131.375 83.75 1 78.5 862 PHE B O 1
ATOM 14661 N N . PRO B 1 863 ? 15.734 129.75 84.688 1 79.12 863 PRO B N 1
ATOM 14662 C CA . PRO B 1 863 ? 15.016 129.75 85.938 1 79.12 863 PRO B CA 1
ATOM 14663 C C . PRO B 1 863 ? 15.148 131 86.688 1 79.12 863 PRO B C 1
ATOM 14665 O O . PRO B 1 863 ? 14.383 131.25 87.625 1 79.12 863 PRO B O 1
ATOM 14668 N N . ASN B 1 864 ? 16.062 131.75 86.438 1 78.31 864 ASN B N 1
ATOM 14669 C CA . ASN B 1 864 ? 16.312 133 87.188 1 78.31 864 ASN B CA 1
ATOM 14670 C C . ASN B 1 864 ? 15.43 134.125 86.688 1 78.31 864 ASN B C 1
ATOM 14672 O O . ASN B 1 864 ? 15.602 135.25 87.125 1 78.31 864 ASN B O 1
ATOM 14676 N N . LEU B 1 865 ? 14.516 133.875 85.75 1 79.25 865 LEU B N 1
ATOM 14677 C CA . LEU B 1 865 ? 13.664 135 85.25 1 79.25 865 LEU B CA 1
ATOM 14678 C C . LEU B 1 865 ? 12.508 135.25 86.188 1 79.25 865 LEU B C 1
ATOM 14680 O O . LEU B 1 865 ? 11.906 134.375 86.75 1 79.25 865 LEU B O 1
ATOM 14684 N N . THR B 1 866 ? 12.242 136.5 86.625 1 79.31 866 THR B N 1
ATOM 14685 C CA . THR B 1 866 ? 11.156 137 87.5 1 79.31 866 THR B CA 1
ATOM 14686 C C . THR B 1 866 ? 9.844 137.125 86.688 1 79.31 866 THR B C 1
ATOM 14688 O O . THR B 1 866 ? 9.844 137 85.5 1 79.31 866 THR B O 1
ATOM 14691 N N . ARG B 1 867 ? 8.695 137.125 87.312 1 75.75 867 ARG B N 1
ATOM 14692 C CA . ARG B 1 867 ? 7.383 137.25 86.688 1 75.75 867 ARG B CA 1
ATOM 14693 C C . ARG B 1 867 ? 7.312 138.5 85.75 1 75.75 867 ARG B C 1
ATOM 14695 O O . ARG B 1 867 ? 6.688 138.375 84.688 1 75.75 867 ARG B O 1
ATOM 14702 N N . LYS B 1 868 ? 7.996 139.5 86.062 1 77.19 868 LYS B N 1
ATOM 14703 C CA . LYS B 1 868 ? 8.031 140.75 85.25 1 77.19 868 LYS B CA 1
ATOM 14704 C C . LYS B 1 868 ? 8.859 140.5 84 1 77.19 868 LYS B C 1
ATOM 14706 O O . LYS B 1 868 ? 8.508 141 82.938 1 77.19 868 LYS B O 1
ATOM 14711 N N . ASP B 1 869 ? 9.977 139.625 84.188 1 80.62 869 ASP B N 1
ATOM 14712 C CA . ASP B 1 869 ? 10.789 139.25 83 1 80.62 869 ASP B CA 1
ATOM 14713 C C . ASP B 1 869 ? 9.984 138.375 82.062 1 80.62 869 ASP B C 1
ATOM 14715 O O . ASP B 1 869 ? 10.062 138.625 80.812 1 80.62 869 ASP B O 1
ATOM 14719 N N . ILE B 1 870 ? 9.289 137.5 82.625 1 80.25 870 ILE B N 1
ATOM 14720 C CA . ILE B 1 870 ? 8.484 136.5 81.812 1 80.25 870 ILE B CA 1
ATOM 14721 C C . ILE B 1 870 ? 7.402 137.375 81.125 1 80.25 870 ILE B C 1
ATOM 14723 O O . ILE B 1 870 ? 7.152 137.125 79.938 1 80.25 870 ILE B O 1
ATOM 14727 N N . LYS B 1 871 ? 6.875 138.25 81.688 1 76.19 871 LYS B N 1
ATOM 14728 C CA . LYS B 1 871 ? 5.875 139.125 81.125 1 76.19 871 LYS B CA 1
ATOM 14729 C C . LYS B 1 871 ? 6.469 140 80 1 76.19 871 LYS B C 1
ATOM 14731 O O . LYS B 1 871 ? 5.859 140.125 78.938 1 76.19 871 LYS B O 1
ATOM 14736 N N . LEU B 1 872 ? 7.633 140.5 80.188 1 80.12 872 LEU B N 1
ATOM 14737 C CA . LEU B 1 872 ? 8.352 141.25 79.125 1 80.12 872 LEU B CA 1
ATOM 14738 C C . LEU B 1 872 ? 8.672 140.375 77.938 1 80.12 872 LEU B C 1
ATOM 14740 O O . LEU B 1 872 ? 8.523 140.75 76.812 1 80.12 872 LEU B O 1
ATOM 14744 N N . CYS B 1 873 ? 9.102 139.125 78.188 1 81.38 873 CYS B N 1
ATOM 14745 C CA . CYS B 1 873 ? 9.391 138.125 77.188 1 81.38 873 CYS B CA 1
ATOM 14746 C C . CYS B 1 873 ? 8.156 137.875 76.312 1 81.38 873 CYS B C 1
ATOM 14748 O O . CYS B 1 873 ? 8.234 137.625 75.125 1 81.38 873 CYS B O 1
ATOM 14750 N N . ILE B 1 874 ? 7.047 137.75 77 1 76.19 874 ILE B N 1
ATOM 14751 C CA . ILE B 1 874 ? 5.793 137.5 76.312 1 76.19 874 ILE B CA 1
ATOM 14752 C C . ILE B 1 874 ? 5.473 138.625 75.375 1 76.19 874 ILE B C 1
ATOM 14754 O O . ILE B 1 874 ? 5.117 138.5 74.188 1 76.19 874 ILE B O 1
ATOM 14758 N N . TYR B 1 875 ? 5.625 139.875 75.812 1 75.31 875 TYR B N 1
ATOM 14759 C CA . TYR B 1 875 ? 5.355 141.125 75 1 75.31 875 TYR B CA 1
ATOM 14760 C C . TYR B 1 875 ? 6.332 141.25 73.812 1 75.31 875 TYR B C 1
ATOM 14762 O O . TYR B 1 875 ? 5.941 141.625 72.688 1 75.31 875 TYR B O 1
ATOM 14770 N N . LEU B 1 876 ? 7.68 140.75 74.062 1 78.12 876 LEU B N 1
ATOM 14771 C CA . LEU B 1 876 ? 8.695 140.75 73 1 78.12 876 LEU B CA 1
ATOM 14772 C C . LEU B 1 876 ? 8.414 139.75 72 1 78.12 876 LEU B C 1
ATOM 14774 O O . LEU B 1 876 ? 8.602 139.875 70.812 1 78.12 876 LEU B O 1
ATOM 14778 N N . LYS B 1 877 ? 7.984 138.5 72.438 1 74.56 877 LYS B N 1
ATOM 14779 C CA . LYS B 1 877 ? 7.625 137.5 71.562 1 74.56 877 LYS B CA 1
ATOM 14780 C C . LYS B 1 877 ? 6.43 137.875 70.688 1 74.56 877 LYS B C 1
ATOM 14782 O O . LYS B 1 877 ? 6.312 137.375 69.562 1 74.56 877 LYS B O 1
ATOM 14787 N N . MET B 1 878 ? 5.652 138.75 71.125 1 64.31 878 MET B N 1
ATOM 14788 C CA . MET B 1 878 ? 4.496 139.25 70.375 1 64.31 878 MET B CA 1
ATOM 14789 C C . MET B 1 878 ? 4.902 140.375 69.438 1 64.31 878 MET B C 1
ATOM 14791 O O . MET B 1 878 ? 4.047 141 68.812 1 64.31 878 MET B O 1
ATOM 14795 N N . ASN B 1 879 ? 6.23 140.625 69.188 1 66 879 ASN B N 1
ATOM 14796 C CA . ASN B 1 879 ? 6.891 141.625 68.312 1 66 879 ASN B CA 1
ATOM 14797 C C . ASN B 1 879 ? 6.41 143 68.625 1 66 879 ASN B C 1
ATOM 14799 O O . ASN B 1 879 ? 6.281 143.875 67.688 1 66 879 ASN B O 1
ATOM 14803 N N . LEU B 1 880 ? 6.141 143.25 69.938 1 67.5 880 LEU B N 1
ATOM 14804 C CA . LEU B 1 880 ? 5.781 144.625 70.375 1 67.5 880 LEU B CA 1
ATOM 14805 C C . LEU B 1 880 ? 7.027 145.5 70.562 1 67.5 880 LEU B C 1
ATOM 14807 O O . LEU B 1 880 ? 8.062 145 71 1 67.5 880 LEU B O 1
ATOM 14811 N N . SER B 1 881 ? 7.059 146.75 69.938 1 73.88 881 SER B N 1
ATOM 14812 C CA . SER B 1 881 ? 8.188 147.625 70.125 1 73.88 881 SER B CA 1
ATOM 14813 C C . SER B 1 881 ? 8.305 148.25 71.5 1 73.88 881 SER B C 1
ATOM 14815 O O . SER B 1 881 ? 7.34 148.125 72.312 1 73.88 881 SER B O 1
ATOM 14817 N N . SER B 1 882 ? 9.508 148.625 72.062 1 75.38 882 SER B N 1
ATOM 14818 C CA . SER B 1 882 ? 9.75 149.125 73.438 1 75.38 882 SER B CA 1
ATOM 14819 C C . SER B 1 882 ? 8.797 150.25 73.75 1 75.38 882 SER B C 1
ATOM 14821 O O . SER B 1 882 ? 8.375 150.375 74.875 1 75.38 882 SER B O 1
ATOM 14823 N N . LYS B 1 883 ? 8.477 151 72.688 1 72.88 883 LYS B N 1
ATOM 14824 C CA . LYS B 1 883 ? 7.547 152.125 72.812 1 72.88 883 LYS B CA 1
ATOM 14825 C C . LYS B 1 883 ? 6.141 151.625 73.188 1 72.88 883 LYS B C 1
ATOM 14827 O O . LYS B 1 883 ? 5.414 152.25 73.938 1 72.88 883 LYS B O 1
ATOM 14832 N N . GLU B 1 884 ? 5.871 150.375 72.625 1 69.38 884 GLU B N 1
ATOM 14833 C CA . GLU B 1 884 ? 4.543 149.75 72.812 1 69.38 884 GLU B CA 1
ATOM 14834 C C . GLU B 1 884 ? 4.441 149 74.125 1 69.38 884 GLU B C 1
ATOM 14836 O O . GLU B 1 884 ? 3.365 149 74.75 1 69.38 884 GLU B O 1
ATOM 14841 N N . ILE B 1 885 ? 5.438 148.5 74.75 1 74.38 885 ILE B N 1
ATOM 14842 C CA . ILE B 1 885 ? 5.488 147.75 75.938 1 74.38 885 ILE B CA 1
ATOM 14843 C C . ILE B 1 885 ? 5.418 148.625 77.188 1 74.38 885 ILE B C 1
ATOM 14845 O O . ILE B 1 885 ? 4.828 148.25 78.188 1 74.38 885 ILE B O 1
ATOM 14849 N N . ALA B 1 886 ? 5.988 149.875 77.062 1 76.31 886 ALA B N 1
ATOM 14850 C CA . ALA B 1 886 ? 6.137 150.875 78.188 1 76.31 886 ALA B CA 1
ATOM 14851 C C . ALA B 1 886 ? 4.793 151.125 78.812 1 76.31 886 ALA B C 1
ATOM 14853 O O . ALA B 1 886 ? 4.668 151 80.062 1 76.31 886 ALA B O 1
ATOM 14854 N N . PRO B 1 887 ? 3.77 151.375 78.062 1 68.31 887 PRO B N 1
ATOM 14855 C CA . PRO B 1 887 ? 2.494 151.625 78.75 1 68.31 887 PRO B CA 1
ATOM 14856 C C . PRO B 1 887 ? 1.872 150.375 79.312 1 68.31 887 PRO B C 1
ATOM 14858 O O . PRO B 1 887 ? 1.179 150.5 80.375 1 68.31 887 PRO B O 1
ATOM 14861 N N . MET B 1 888 ? 2.176 149.125 78.75 1 66.19 888 MET B N 1
ATOM 14862 C CA . MET B 1 888 ? 1.585 147.875 79.188 1 66.19 888 MET B CA 1
ATOM 14863 C C . MET B 1 888 ? 2.213 147.375 80.5 1 66.19 888 MET B C 1
ATOM 14865 O O . MET B 1 888 ? 1.549 146.75 81.312 1 66.19 888 MET B O 1
ATOM 14869 N N . MET B 1 889 ? 3.396 147.75 80.812 1 71.44 889 MET B N 1
ATOM 14870 C CA . MET B 1 889 ? 4.125 147.375 82 1 71.44 889 MET B CA 1
ATOM 14871 C C . MET B 1 889 ? 4.145 148.5 83 1 71.44 889 MET B C 1
ATOM 14873 O O . MET B 1 889 ? 4.688 148.375 84.062 1 71.44 889 MET B O 1
ATOM 14877 N N . ASN B 1 890 ? 3.457 149.75 82.625 1 66.69 890 ASN B N 1
ATOM 14878 C CA . ASN B 1 890 ? 3.365 150.875 83.438 1 66.69 890 ASN B CA 1
ATOM 14879 C C . ASN B 1 890 ? 4.746 151.5 83.812 1 66.69 890 ASN B C 1
ATOM 14881 O O . ASN B 1 890 ? 4.957 151.875 85 1 66.69 890 ASN B O 1
ATOM 14885 N N . ILE B 1 891 ? 5.727 151.375 82.938 1 75.75 891 ILE B N 1
ATOM 14886 C CA . ILE B 1 891 ? 7.062 151.875 83.125 1 75.75 891 ILE B CA 1
ATOM 14887 C C . ILE B 1 891 ? 7.457 152.75 82 1 75.75 891 ILE B C 1
ATOM 14889 O O . ILE B 1 891 ? 6.801 152.75 80.938 1 75.75 891 ILE B O 1
ATOM 14893 N N . SER B 1 892 ? 8.367 153.875 82.125 1 72.56 892 SER B N 1
ATOM 14894 C CA . SER B 1 892 ? 8.836 154.75 81.125 1 72.56 892 SER B CA 1
ATOM 14895 C C . SER B 1 892 ? 9.555 154 80 1 72.56 892 SER B C 1
ATOM 14897 O O . SER B 1 892 ? 9.984 152.875 80.188 1 72.56 892 SER B O 1
ATOM 14899 N N . TYR B 1 893 ? 9.672 154.5 78.688 1 75.06 893 TYR B N 1
ATOM 14900 C CA . TYR B 1 893 ? 10.359 154 77.562 1 75.06 893 TYR B CA 1
ATOM 14901 C C . TYR B 1 893 ? 11.781 153.5 77.938 1 75.06 893 TYR B C 1
ATOM 14903 O O . TYR B 1 893 ? 12.242 152.5 77.5 1 75.06 893 TYR B O 1
ATOM 14911 N N . ARG B 1 894 ? 12.445 154.5 78.625 1 76.81 894 ARG B N 1
ATOM 14912 C CA . ARG B 1 894 ? 13.805 154.25 79.062 1 76.81 894 ARG B CA 1
ATOM 14913 C C . ARG B 1 894 ? 13.844 153 80.062 1 76.81 894 ARG B C 1
ATOM 14915 O O . ARG B 1 894 ? 14.797 152.25 80.062 1 76.81 894 ARG B O 1
ATOM 14922 N N . GLY B 1 895 ? 12.75 152.875 80.875 1 78.5 895 GLY B N 1
ATOM 14923 C CA . GLY B 1 895 ? 12.625 151.875 81.812 1 78.5 895 GLY B CA 1
ATOM 14924 C C . GLY B 1 895 ? 12.516 150.5 81.125 1 78.5 895 GLY B C 1
ATOM 14925 O O . GLY B 1 895 ? 13.133 149.5 81.562 1 78.5 895 GLY B O 1
ATOM 14926 N N . VAL B 1 896 ? 11.781 150.375 79.875 1 77.94 896 VAL B N 1
ATOM 14927 C CA . VAL B 1 896 ? 11.656 149.125 79.125 1 77.94 896 VAL B CA 1
ATOM 14928 C C . VAL B 1 896 ? 13 148.75 78.5 1 77.94 896 VAL B C 1
ATOM 14930 O O . VAL B 1 896 ? 13.406 147.625 78.562 1 77.94 896 VAL B O 1
ATOM 14933 N N . GLU B 1 897 ? 13.82 149.75 77.938 1 78.88 897 GLU B N 1
ATOM 14934 C CA . GLU B 1 897 ? 15.125 149.5 77.375 1 78.88 897 GLU B CA 1
ATOM 14935 C C . GLU B 1 897 ? 16.109 149 78.375 1 78.88 897 GLU B C 1
ATOM 14937 O O . GLU B 1 897 ? 16.906 148.125 78.125 1 78.88 897 GLU B O 1
ATOM 14942 N N . LEU B 1 898 ? 16.047 149.625 79.688 1 80.5 898 LEU B N 1
ATOM 14943 C CA . LEU B 1 898 ? 16.906 149.125 80.75 1 80.5 898 LEU B CA 1
ATOM 14944 C C . LEU B 1 898 ? 16.531 147.75 81.125 1 80.5 898 LEU B C 1
ATOM 14946 O O . LEU B 1 898 ? 17.406 146.875 81.375 1 80.5 898 LEU B O 1
ATOM 14950 N N . HIS B 1 899 ? 15.109 147.25 81.188 1 80.94 899 HIS B N 1
ATOM 14951 C CA . HIS B 1 899 ? 14.664 146 81.5 1 80.94 899 HIS B CA 1
ATOM 14952 C C . HIS B 1 899 ? 15.062 145 80.375 1 80.94 899 HIS B C 1
ATOM 14954 O O . HIS B 1 899 ? 15.43 143.875 80.688 1 80.94 899 HIS B O 1
ATOM 14960 N N . ARG B 1 900 ? 15.086 145.375 79.062 1 79.81 900 ARG B N 1
ATOM 14961 C CA . ARG B 1 900 ? 15.555 144.625 77.938 1 79.81 900 ARG B CA 1
ATOM 14962 C C . ARG B 1 900 ? 17.047 144.25 78.062 1 79.81 900 ARG B C 1
ATOM 14964 O O . ARG B 1 900 ? 17.484 143.125 77.812 1 79.81 900 ARG B O 1
ATOM 14971 N N . TYR B 1 901 ? 17.844 145.5 78.438 1 79.12 901 TYR B N 1
ATOM 14972 C CA . TYR B 1 901 ? 19.281 145.25 78.625 1 79.12 901 TYR B CA 1
ATOM 14973 C C . TYR B 1 901 ? 19.547 144.25 79.75 1 79.12 901 TYR B C 1
ATOM 14975 O O . TYR B 1 901 ? 20.406 143.375 79.625 1 79.12 901 TYR B O 1
ATOM 14983 N N . ARG B 1 902 ? 18.812 144.375 80.938 1 81.12 902 ARG B N 1
ATOM 14984 C CA . ARG B 1 902 ? 18.984 143.5 82.062 1 81.12 902 ARG B CA 1
ATOM 14985 C C . ARG B 1 902 ? 18.531 142 81.688 1 81.12 902 ARG B C 1
ATOM 14987 O O . ARG B 1 902 ? 19.141 141 82.125 1 81.12 902 ARG B O 1
ATOM 14994 N N . LEU B 1 903 ? 17.375 141.875 80.875 1 82.19 903 LEU B N 1
ATOM 14995 C CA . LEU B 1 903 ? 16.875 140.625 80.438 1 82.19 903 LEU B CA 1
ATOM 14996 C C . LEU B 1 903 ? 17.891 139.875 79.5 1 82.19 903 LEU B C 1
ATOM 14998 O O . LEU B 1 903 ? 18.109 138.75 79.562 1 82.19 903 LEU B O 1
ATOM 15002 N N . ARG B 1 904 ? 18.562 140.625 78.625 1 79.62 904 ARG B N 1
ATOM 15003 C CA . ARG B 1 904 ? 19.625 140.125 77.75 1 79.62 904 ARG B CA 1
ATOM 15004 C C . ARG B 1 904 ? 20.75 139.625 78.625 1 79.62 904 ARG B C 1
ATOM 15006 O O . ARG B 1 904 ? 21.297 138.5 78.25 1 79.62 904 ARG B O 1
ATOM 15013 N N . LYS B 1 905 ? 21.109 140.375 79.688 1 79.38 905 LYS B N 1
ATOM 15014 C CA . LYS B 1 905 ? 22.141 139.75 80.562 1 79.38 905 LYS B CA 1
ATOM 15015 C C . LYS B 1 905 ? 21.672 138.5 81.25 1 79.38 905 LYS B C 1
ATOM 15017 O O . LYS B 1 905 ? 22.453 137.625 81.438 1 79.38 905 LYS B O 1
ATOM 15022 N N . LYS B 1 906 ? 20.391 138.375 81.625 1 80.06 906 LYS B N 1
ATOM 15023 C CA . LYS B 1 906 ? 19.891 137.25 82.312 1 80.06 906 LYS B CA 1
ATOM 15024 C C . LYS B 1 906 ? 19.719 136.125 81.375 1 80.06 906 LYS B C 1
ATOM 15026 O O . LYS B 1 906 ? 19.859 134.875 81.812 1 80.06 906 LYS B O 1
ATOM 15031 N N . LEU B 1 907 ? 19.484 136.25 80.062 1 79.81 907 LEU B N 1
ATOM 15032 C CA . LEU B 1 907 ? 19.312 135.25 79.062 1 79.81 907 LEU B CA 1
ATOM 15033 C C . LEU B 1 907 ? 20.656 134.875 78.375 1 79.81 907 LEU B C 1
ATOM 15035 O O . LEU B 1 907 ? 20.703 134.125 77.5 1 79.81 907 LEU B O 1
ATOM 15039 N N . ASN B 1 908 ? 21.875 135.375 78.875 1 78.25 908 ASN B N 1
ATOM 15040 C CA . ASN B 1 908 ? 23.25 135.25 78.438 1 78.25 908 ASN B CA 1
ATOM 15041 C C . ASN B 1 908 ? 23.375 135.375 76.938 1 78.25 908 ASN B C 1
ATOM 15043 O O . ASN B 1 908 ? 23.969 134.625 76.25 1 78.25 908 ASN B O 1
ATOM 15047 N N . LEU B 1 909 ? 22.656 136.5 76.438 1 75.62 909 LEU B N 1
ATOM 15048 C CA . LEU B 1 909 ? 22.703 136.625 75 1 75.62 909 LEU B CA 1
ATOM 15049 C C . LEU B 1 909 ? 23.875 137.5 74.625 1 75.62 909 LEU B C 1
ATOM 15051 O O . LEU B 1 909 ? 24.203 138.5 75.312 1 75.62 909 LEU B O 1
ATOM 15055 N N . ILE B 1 910 ? 24.672 137 73.562 1 71.69 910 ILE B N 1
ATOM 15056 C CA . ILE B 1 910 ? 25.828 137.75 73.062 1 71.69 910 ILE B CA 1
ATOM 15057 C C . ILE B 1 910 ? 25.375 139.125 72.375 1 71.69 910 ILE B C 1
ATOM 15059 O O . ILE B 1 910 ? 24.234 139.125 71.875 1 71.69 910 ILE B O 1
ATOM 15063 N N . GLN B 1 911 ? 26.062 140.25 72.438 1 63.12 911 GLN B N 1
ATOM 15064 C CA . GLN B 1 911 ? 25.781 141.5 72 1 63.12 911 GLN B CA 1
ATOM 15065 C C . GLN B 1 911 ? 25.047 141.625 70.625 1 63.12 911 GLN B C 1
ATOM 15067 O O . GLN B 1 911 ? 24.156 142.375 70.438 1 63.12 911 GLN B O 1
ATOM 15072 N N . ASP B 1 912 ? 25.266 140.75 69.688 1 68.38 912 ASP B N 1
ATOM 15073 C CA . ASP B 1 912 ? 24.75 140.875 68.312 1 68.38 912 ASP B CA 1
ATOM 15074 C C . ASP B 1 912 ? 23.469 140 68.125 1 68.38 912 ASP B C 1
ATOM 15076 O O . ASP B 1 912 ? 22.906 140 67.062 1 68.38 912 ASP B O 1
ATOM 15080 N N . GLU B 1 913 ? 23 139.375 69.188 1 71.25 913 GLU B N 1
ATOM 15081 C CA . GLU B 1 913 ? 21.828 138.5 69 1 71.25 913 GLU B CA 1
ATOM 15082 C C . GLU B 1 913 ? 20.531 139.25 69.25 1 71.25 913 GLU B C 1
ATOM 15084 O O . GLU B 1 913 ? 20.438 139.875 70.312 1 71.25 913 GLU B O 1
ATOM 15089 N N . ASN B 1 914 ? 19.703 139.375 68.25 1 74.44 914 ASN B N 1
ATOM 15090 C CA . ASN B 1 914 ? 18.438 140 68.375 1 74.44 914 ASN B CA 1
ATOM 15091 C C . ASN B 1 914 ? 17.484 139.375 69.312 1 74.44 914 ASN B C 1
ATOM 15093 O O . ASN B 1 914 ? 17.188 138.125 69.188 1 74.44 914 ASN B O 1
ATOM 15097 N N . LEU B 1 915 ? 17.141 140 70.438 1 77.5 915 LEU B N 1
ATOM 15098 C CA . LEU B 1 915 ? 16.359 139.375 71.562 1 77.5 915 LEU B CA 1
ATOM 15099 C C . LEU B 1 915 ? 15.016 138.875 71.062 1 77.5 915 LEU B C 1
ATOM 15101 O O . LEU B 1 915 ? 14.594 137.75 71.5 1 77.5 915 LEU B O 1
ATOM 15105 N N . SER B 1 916 ? 14.406 139.625 70.188 1 72.38 916 SER B N 1
ATOM 15106 C CA . SER B 1 916 ? 13.109 139.125 69.688 1 72.38 916 SER B CA 1
ATOM 15107 C C . SER B 1 916 ? 13.219 137.875 68.875 1 72.38 916 SER B C 1
ATOM 15109 O O . SER B 1 916 ? 12.367 137 68.938 1 72.38 916 SER B O 1
ATOM 15111 N N . LYS B 1 917 ? 14.281 137.75 68 1 73.38 917 LYS B N 1
ATOM 15112 C CA . LYS B 1 917 ? 14.523 136.5 67.25 1 73.38 917 LYS B CA 1
ATOM 15113 C C . LYS B 1 917 ? 14.82 135.375 68.188 1 73.38 917 LYS B C 1
ATOM 15115 O O . LYS B 1 917 ? 14.375 134.25 67.875 1 73.38 917 LYS B O 1
ATOM 15120 N N . PHE B 1 918 ? 15.625 135.625 69.188 1 77.19 918 PHE B N 1
ATOM 15121 C CA . PHE B 1 918 ? 15.961 134.625 70.188 1 77.19 918 PHE B CA 1
ATOM 15122 C C . PHE B 1 918 ? 14.703 134 70.875 1 77.19 918 PHE B C 1
ATOM 15124 O O . PHE B 1 918 ? 14.531 132.875 71 1 77.19 918 PHE B O 1
ATOM 15131 N N . LEU B 1 919 ? 13.82 134.875 71.25 1 76.44 919 LEU B N 1
ATOM 15132 C CA . LEU B 1 919 ? 12.625 134.5 71.938 1 76.44 919 LEU B CA 1
ATOM 15133 C C . LEU B 1 919 ? 11.648 133.75 71.062 1 76.44 919 LEU B C 1
ATOM 15135 O O . LEU B 1 919 ? 10.883 132.875 71.5 1 76.44 919 LEU B O 1
ATOM 15139 N N . LEU B 1 920 ? 11.773 134 69.688 1 70.5 920 LEU B N 1
ATOM 15140 C CA . LEU B 1 920 ? 10.945 133.375 68.688 1 70.5 920 LEU B CA 1
ATOM 15141 C C . LEU B 1 920 ? 11.414 131.875 68.562 1 70.5 920 LEU B C 1
ATOM 15143 O O . LEU B 1 920 ? 10.625 131 68.188 1 70.5 920 LEU B O 1
ATOM 15147 N N . MET B 1 921 ? 12.648 131.5 68.875 1 70.38 921 MET B N 1
ATOM 15148 C CA . MET B 1 921 ? 13.211 130.25 68.688 1 70.38 921 MET B CA 1
ATOM 15149 C C . MET B 1 921 ? 12.938 129.375 69.938 1 70.38 921 MET B C 1
ATOM 15151 O O . MET B 1 921 ? 13.172 128.125 69.938 1 70.38 921 MET B O 1
ATOM 15155 N N . ILE B 1 922 ? 12.477 130 70.938 1 70.69 922 ILE B N 1
ATOM 15156 C CA . ILE B 1 922 ? 12.18 129.25 72.188 1 70.69 922 ILE B CA 1
ATOM 15157 C C . ILE B 1 922 ? 10.711 128.75 72.188 1 70.69 922 ILE B C 1
ATOM 15159 O O . ILE B 1 922 ? 9.82 129.625 71.938 1 70.69 922 ILE B O 1
#

Solvent-accessible surface area (backbone atoms only — not comparable to full-atom values): 97690 Å² total; per-residue (Å²): 125,72,72,64,56,56,57,55,51,50,52,51,49,51,50,48,49,52,55,59,60,61,60,59,75,66,82,51,65,55,78,34,55,47,64,49,74,41,46,32,68,71,59,67,60,55,53,32,18,46,21,49,46,54,42,82,83,47,24,39,35,32,16,20,29,48,26,43,36,37,35,46,75,55,53,70,43,75,42,63,51,96,73,54,47,47,27,35,15,56,38,68,56,75,78,33,36,33,38,20,17,64,77,37,36,31,35,31,38,73,58,78,84,39,79,43,80,47,65,52,32,74,78,63,63,69,70,54,91,85,58,86,49,41,23,61,42,52,50,76,59,95,86,25,40,36,42,31,32,44,43,38,39,37,40,32,66,85,84,54,76,45,80,45,78,50,100,53,53,39,63,43,73,37,79,53,93,96,32,43,33,40,25,19,42,50,84,15,43,26,37,53,54,97,95,37,80,44,73,46,70,78,46,55,86,42,40,67,34,47,42,52,35,66,46,75,57,96,85,26,36,39,36,35,24,26,62,76,15,41,33,33,36,48,94,86,42,68,43,71,48,84,54,78,64,33,65,56,34,30,74,33,28,37,41,34,62,47,77,50,80,88,55,25,39,38,38,24,12,52,53,56,12,32,37,44,30,33,69,86,76,72,46,72,46,77,51,19,24,64,69,73,35,86,40,12,26,29,50,23,75,24,61,45,99,83,62,26,43,35,36,18,16,46,57,31,38,36,39,35,36,74,76,50,63,46,31,36,33,59,55,57,62,29,72,59,36,43,28,34,17,45,40,80,51,98,64,37,38,40,36,17,5,55,52,13,36,32,37,38,43,87,60,37,83,43,72,46,82,92,40,68,36,46,23,39,24,58,44,78,47,91,83,34,34,42,32,16,19,54,79,11,26,32,34,40,44,93,92,37,76,47,80,74,42,75,59,34,28,23,50,35,76,35,71,36,71,77,53,65,24,33,40,33,14,15,50,58,13,43,37,36,23,66,30,67,90,45,64,82,50,59,46,69,40,76,76,46,78,41,44,23,46,35,61,49,35,74,51,90,48,36,38,41,37,18,22,64,53,60,35,35,32,42,36,35,36,45,99,83,57,44,63,75,45,80,41,55,51,37,62,74,62,67,46,84,64,36,39,60,35,41,72,45,73,57,87,82,41,65,35,35,40,40,71,51,38,35,28,32,75,37,82,84,77,71,38,76,37,77,34,66,72,50,44,74,70,55,48,64,48,73,43,75,38,74,73,54,95,48,32,34,39,35,31,40,92,89,36,46,27,50,31,42,54,58,88,93,41,68,39,39,40,77,54,72,54,88,80,47,64,59,26,67,50,83,90,46,71,40,66,30,79,53,92,66,30,37,34,34,37,19,51,31,29,34,38,39,39,45,78,60,84,76,75,82,76,89,65,70,56,43,79,49,35,28,46,90,85,36,58,53,60,78,67,34,76,42,66,55,65,48,54,38,41,34,37,53,32,57,55,48,83,60,89,80,46,77,62,41,26,36,32,56,60,88,52,84,62,80,40,74,49,58,69,29,53,45,77,48,64,58,61,69,66,40,81,44,42,38,39,32,26,37,59,76,37,79,51,79,40,80,67,42,73,47,38,36,30,32,36,67,55,72,80,70,30,74,65,42,49,51,49,50,49,47,52,52,48,50,52,51,46,52,48,48,54,51,49,51,52,54,47,53,51,52,51,52,53,48,51,53,49,47,52,52,50,51,55,50,49,55,55,51,53,55,54,53,52,58,54,54,57,55,55,53,52,51,53,57,52,52,56,54,53,55,56,52,50,54,53,56,50,54,53,49,52,54,54,53,52,51,51,51,47,54,52,51,45,52,52,44,60,74,67,50,82,54,56,70,58,41,49,51,50,45,48,50,59,50,52,71,68,55,64,61,57,64,55,54,57,51,49,54,50,52,53,48,58,73,42,36,69,50,51,51,52,46,43,67,77,41,68,86,59,50,75,67,51,52,51,49,50,52,45,34,54,69,71,49,52,53,75,63,46,10,71,77,70,73,41,55,51,67,52,39,52,51,50,49,54,51,46,36,60,71,68,71,56,59,92,86,62,56,64,50,61,54,50,64,76,94,120,68,70,60,54,55,54,52,52,50,51,51,50,52,50,50,49,50,53,61,62,61,59,59,76,64,82,51,63,55,78,32,55,50,66,49,75,40,47,31,69,70,58,68,63,56,54,32,18,47,21,50,46,54,42,82,83,47,24,38,36,34,17,20,30,49,25,43,35,37,36,45,75,55,53,70,46,76,42,63,51,96,73,53,46,46,28,34,14,56,38,68,57,74,80,32,36,33,38,20,18,65,77,38,35,31,36,31,37,74,56,76,84,38,80,43,79,47,65,52,31,74,77,62,64,68,70,54,92,85,57,87,48,44,23,60,42,53,52,77,59,95,85,24,40,35,40,30,34,43,44,40,38,36,40,32,65,86,86,53,76,46,80,44,77,50,99,54,53,40,63,44,74,36,78,53,93,96,33,42,33,39,26,19,42,48,82,13,42,26,37,52,54,96,94,37,80,43,72,47,71,79,46,57,85,42,39,67,35,45,43,52,36,65,48,74,56,96,85,27,38,39,38,34,24,26,62,76,15,40,31,33,37,49,93,85,42,68,43,72,48,82,55,78,64,34,66,54,34,29,73,31,29,38,42,33,61,47,78,49,80,88,56,24,40,36,38,25,11,53,54,56,12,31,37,43,31,33,68,84,77,72,46,69,47,78,52,18,24,62,69,73,36,85,40,12,27,28,50,23,73,23,61,46,98,83,61,26,42,34,36,20,16,46,57,29,39,37,40,34,36,73,75,48,64,46,32,37,32,60,55,57,62,28,71,60,36,43,29,33,17,45,40,80,51,97,66,38,38,41,36,18,6,55,50,12,34,34,38,38,43,88,60,36,81,44,71,45,83,93,40,66,35,47,24,39,23,58,44,78,47,90,83,32,33,42,33,15,20,54,78,12,27,32,36,41,42,94,93,38,78,45,81,75,43,74,59,35,29,24,49,34,74,36,72,37,71,79,55,64,25,34,40,32,15,15,51,59,12,44,36,36,23,64,31,66,90,45,66,83,50,58,46,70,40,76,77,45,78,41,43,24,46,36,61,49,34,74,51,88,47,37,38,39,37,18,21,65,52,61,35,36,33,43,36,34,36,44,98,83,58,42,63,75,45,78,40,56,51,37,62,74,63,67,46,84,63,35,40,60,34,42,73,45,72,58,88,82,41,66,34,34,42,39,72,52,39,36,30,32,74,37,82,85,78,70,37,78,38,75,34,65,73,52,43,74,72,54,48,64,48,72,43,75,39,73,72,52,93,48,32,31,39,35,31,40,90,89,37,46,27,50,32,41,54,58,87,94,41,68,40,39,39,78,54,71,53,87,81,47,66,60,24,66,50,81,91,49,72,40,65,30,77,52,92,63,30,37,35,33,38,18,50,31,29,33,38,39,38,46,78,60,85,75,76,82,76,87,64,70,56,45,79,48,36,28,47,90,87,36,57,53,60,80,67,34,78,42,66,53,65,47,54,38,40,33,37,51,32,57,58,48,82,59,88,80,46,76,62,39,26,34,31,55,60,87,52,84,63,80,41,73,49,59,68,28,52,45,79,47,64,56,62,70,65,40,82,45,41,39,37,32,28,37,59,77,36,77,51,78,40,79,67,42,76,48,40,34,30,31,36,66,54,73,80,70,30,73,66,42,48,50,49,53,50,48,52,52,48,50,53,52,47,52,47,48,52,52,49,52,53,53,48,54,52,52,51,52,53,49,52,52,51,47,51,52,50,50,53,52,49,56,55,53,52,54,55,54,54,59,56,53,58,56,56,54,54,53,55,55,54,53,52,56,52,55,56,53,50,54,53,56,50,53,54,51,50,52,52,53,53,52,53,50,49,54,50,52,44,52,53,44,60,75,66,51,82,54,57,70,59,39,50,52,50,46,49,49,58,52,52,69,68,55,66,62,56,65,55,52,55,51,48,54,50,49,52,48,61,73,42,37,70,50,51,50,54,46,44,66,76,42,66,86,59,49,76,67,50,52,50,49,50,52,46,33,54,68,71,50,50,55,77,62,45,12,72,77,71,74,43,55,52,70,51,37,52,53,50,50,54,53,46,36,61,72,67,70,55,60,92,86,59,55,66,51,62,54,48,64,75,94

Sequence (1844 aa):
MKTKKLLALKAKTISLLFFYILSLQLYAQDLLPFVENYSKSNYQGDNQIWNVAQGNDDAMYFANNHYLLRYNSVKWEKYMLPDKTIIRSIMVDGDKLYSGSYKEFGYWSRTGGKMNYVSISKGNKVFDENENEEIWKIFKFKDKIYFQSFNILFIYDGKFIKKMKLPFLVSYCFIVDNQILIASVEKGVFRMRNSKVEKIQRWGVLENNVIHSIEKYKNKTYIFTKKNGVYIDEKGSLSSWKNPLNETLKMANINVAKFIKNNKLVIGTASEGIYVLDLSNDTYKNINRNNVLMNNSILSIGLDKENDLWLGLDNGIAHIEVNTPISIFSDNSGVLGSVYSVATTDKGYLMASNHGVFKYEDKHFSSVPSMQGQAWNISKINSKYLIGHNEGTFIYENNIFSKLNDRNGGWNLTKSNIDNSYLQATYSGITIYNDGNDLSKKVDIKGLLKPIKYVAQNKKNEIWAADNYRGLYRIQLNENYETIHVENVSQMNSIANDFGVKIFEFRTEILFLIHNSWYTYNSITKQLEKNELFNSNFRNISDIVAIDNGHFMVLKEGVLYPITVNGNKFVWNSIQEKYYEGKIINDNLKIFKDKNSYLLNLDDGFISLQVANNTKTNHEIRIEAFNNGNLIDDQSRIKYNSDLNINVVSGLYGAGKPSLFYKVDKSSDFIPVKEGLIILNNLDNGNHILNVYKHDGLQYTKVSTFSFTVSKPWYFSFWMVLLYLFLVGTILYVYYKWNKMRYIQKLELREEELKHQKKILEIELKSENELNSQEYEKHILELELQSKSSEVAGKSLSIAKQSEMIESIQTILDNESDFNKLKSEIKKAIKINAVNKHEWETFETNLNQIHNEFIINLSKKFPNLTRKDIKLCIYLKMNLSSKEIAPMMNISYRGVELHRYRLRKKLNLIQDENLSKFLLMIMKTKKLLALKAKTISLLFFYILSLQLYAQDLLPFVENYSKSNYQGDNQIWNVAQGNDDAMYFANNHYLLRYNSVKWEKYMLPDKTIIRSIMVDGDKLYSGSYKEFGYWSRTGGKMNYVSISKGNKVFDENENEEIWKIFKFKDKIYFQSFNILFIYDGKFIKKMKLPFLVSYCFIVDNQILIASVEKGVFRMRNSKVEKIQRWGVLENNVIHSIEKYKNKTYIFTKKNGVYIDEKGSLSSWKNPLNETLKMANINVAKFIKNNKLVIGTASEGIYVLDLSNDTYKNINRNNVLMNNSILSIGLDKENDLWLGLDNGIAHIEVNTPISIFSDNSGVLGSVYSVATTDKGYLMASNHGVFKYEDKHFSSVPSMQGQAWNISKINSKYLIGHNEGTFIYENNIFSKLNDRNGGWNLTKSNIDNSYLQATYSGITIYNDGNDLSKKVDIKGLLKPIKYVAQNKKNEIWAADNYRGLYRIQLNENYETIHVENVSQMNSIANDFGVKIFEFRTEILFLIHNSWYTYNSITKQLEKNELFNSNFRNISDIVAIDNGHFMVLKEGVLYPITVNGNKFVWNSIQEKYYEGKIINDNLKIFKDKNSYLLNLDDGFISLQVANNTKTNHEIRIEAFNNGNLIDDQSRIKYNSDLNINVVSGLYGAGKPSLFYKVDKSSDFIPVKEGLIILNNLDNGNHILNVYKHDGLQYTKVSTFSFTVSKPWYFSFWMVLLYLFLVGTILYVYYKWNKMRYIQKLELREEELKHQKKILEIELKSENELNSQEYEKHILELELQSKSSEVAGKSLSIAKQSEMIESIQTILDNESDFNKLKSEIKKAIKINAVNKHEWETFETNLNQIHNEFIINLSKKFPNLTRKDIKLCIYLKMNLSSKEIAPMMNISYRGVELHRYRLRKKLNLIQDENLSKFLLMI